Protein 8ECO (pdb70)

Sequence (2128 aa):
ADISRADALALLATQELDSIIKPETSGSAALAAFRSIRMSAGTVSMPVLAALPTAGWVTDDTSGAATGTKPTSKVSWTGKNLVAEEIAVIVPVHENTIADSRFDIWGEVRPLVSQEFGRVLDEAVFFGVNKPATWLDPALVPGAIAAGNTIADGTGIDLADDINEAFGFVEDDEFDVNVAFTGRFLRRRLRGLRDADNAPIYLDGVRSDNRTAEIYGQDLMYVGNRSWDRDEAVLLAGDRSKVLLGIREDVQVKLLTEATIGGINLAEKDMVALRFKFRVAYSTAFSTAGGEVTDYPFAVITPDADISRADALALLATQELDSIIKPETSGSAALAAFRSIRMSAGTVSMPVLAALPTAGWVTDDTSGAATGTKPTSKVSWTGKNLVAEEIAVIVPVHENTIADSRFDIWGEVRPLVSQEFGRVLDEAVFFGVNKPATWLDPALVPGAIAAGNTIADGTGIDLADDINEAFGFVEDDEFDVNVAFTGRFLRRRLRGLRDADNAPIYLDGVRSDNRTAEIYGQDLMYVGNRSWDRDEAVLLAGDRSKVLLGIREDVQVKLLTEATIGGINLAEKDMVALRFKFRVAYSTAFSTAGGEVTDYPFAVITPDADISRADALALLATQELDSIIKPETSGSAALAAFRSIRMSAGTVSMPVLAALPTAGWVTDDTSGAATGTKPTSKVSWTGKNLVAEEIAVIVPVHENTIADSRFDIWGEVRPLVSQEFGRVLDEAVFFGVNKPATWLDPALVPGAIAAGNTIADGTGIDLADDINEAFGFVEDDEFDVNVAFTGRFLRRRLRGLRDADNAPIYLDGVRSDNRTAEIYGQDLMYVGNRSWDRDEAVLLAGDRSKVLLGIREDVQVKLLTEATIGGINLAEKDMVALRFKFRVAYSTAFSTAGGEVTDYPFAVITPDADISRADALALLATQELDSIIKPETSGSAALAAFRSIRMSAGTVSMPVLAALPTAGWVTDDTSGAATGTKPTSKVSWTGKNLVAEEIAVIVPVHENTIADSRFDIWGEVRPLVSQEFGRVLDEAVFFGVNKPATWLDPALVPGAIAAGNTIADGTGIDLADDINEAFGFVEDDEFDVNVAFTGRFLRRRLRGLRDADNAPIYLDGVRSDNRTAEIYGQDLMYVGNRSWDRDEAVLLAGDRSKVLLGIREDVQVKLLTEATIGGINLAEKDMVALRFKFRVAYSTAFSTAGGEVTDYPFAVITPDADISRADALALLATQELDSIIKPETSGSAALAAFRSIRMSAGTVSMPVLAALPTAGWVTDDTSGAATGTKPTSKVSWTGKNLVAEEIAVIVPVHENTIADSRFDIWGEVRPLVSQEFGRVLDEAVFFGVNKPATWLDPALVPGAIAAGNTIADGTGIDLADDINEAFGFVEDDEFDVNVAFTGRFLRRRLRGLRDADNAPIYLDGVRSDNRTAEIYGQDLMYVGNRSWDRDEAVLLAGDRSKVLLGIREDVQVKLLTEATIGGINLAEKDMVALRFKFRVAYSTAFSTAGGEVTDYPFAVITPDADISRADALALLATQELDSIIKPETSGSAALAAFRSIRMSAGTVSMPVLAALPTAGWVTDDTSGAATGTKPTSKVSWTGKNLVAEEIAVIVPVHENTIADSRFDIWGEVRPLVSQEFGRVLDEAVFFGVNKPATWLDPALVPGAIAAGNTIADGTGIDLADDINEAFGFVEDDEFDVNVAFTGRFLRRRLRGLRDADNAPIYLDGVRSDNRTAEIYGQDLMYVGNRSWDRDEAVLLAGDRSKVLLGIREDVQVKLLTEATIGGINLAEKDMVALRFKFRVAYSTAFSTAGGEVTDYPFAVITPDADISRADALALLATQELDSIIKPETSGSAALAAFRSIRMSAGTVSMPVLAALPTAGWVTDDTSGAATGTKPTSKVSWTGKNLVAEEIAVIVPVHENTIADSRFDIWGEVRPLVSQEFGRVLDEAVFFGVNKPATWLDPALVPGAIAAGNTIADGTGIDLADDINEAFGFVEDDEFDVNVAFTGRFLRRRLRGLRDADNAPIYLDGVRSDNRTAEIYGQDLMYVGNRSWDRDEAVLLAGDRSKVLLGIREDVQVKLLTEATIGGINLAEKDMVALRFKFRVAYSTAFSTAGGEVTDYPFAVITPD

Solvent-accessible surface area: 94864 Å² total; per-residue (Å²): 162,83,147,32,84,78,98,25,118,104,153,68,66,122,48,99,20,130,55,22,32,94,48,160,72,52,57,8,8,0,76,75,9,8,122,56,30,135,6,77,15,8,53,0,42,1,20,13,3,42,33,47,3,80,10,17,47,5,48,77,80,80,94,74,39,92,86,25,98,49,48,71,21,156,16,38,81,83,64,57,74,0,33,10,30,19,0,0,0,11,5,34,28,54,84,94,65,56,82,125,40,121,47,95,20,34,34,27,2,107,60,11,0,68,29,12,6,7,52,10,0,0,39,0,0,1,6,46,60,118,55,15,96,69,4,160,19,56,1,0,2,52,2,0,71,90,26,47,9,40,28,45,12,54,89,28,95,22,8,0,28,0,0,3,46,0,9,4,57,0,18,59,18,65,16,82,32,53,1,0,0,0,4,56,17,0,63,36,88,0,11,31,9,25,26,60,29,53,19,21,26,4,5,124,22,0,22,70,19,77,151,7,34,30,0,3,33,24,96,15,49,46,9,38,4,93,4,28,50,108,115,85,0,6,0,0,0,0,8,89,55,42,0,2,0,0,17,56,64,73,68,77,54,118,92,14,66,143,38,87,20,84,67,61,61,0,55,131,113,83,50,9,0,2,61,4,52,12,47,0,0,4,0,4,9,36,9,37,3,44,27,122,142,83,14,15,0,0,0,0,0,32,51,149,154,96,152,29,82,80,102,23,119,104,154,63,68,125,47,101,20,132,59,27,26,91,29,143,79,58,64,10,12,0,71,74,5,7,145,53,31,135,6,74,13,8,50,0,42,2,24,11,3,46,35,52,3,77,14,20,48,8,56,74,80,78,73,88,40,99,79,27,104,51,45,71,19,151,15,35,81,72,64,53,84,0,32,12,24,24,0,0,0,10,6,43,26,62,83,95,64,60,82,124,44,122,48,99,25,33,34,33,3,104,65,8,1,73,15,10,10,9,56,10,0,1,42,1,0,2,23,22,92,101,56,14,97,67,5,159,18,63,1,0,1,51,3,0,66,87,21,42,8,44,29,40,15,59,94,26,106,30,9,0,30,1,0,5,63,0,8,1,61,0,14,39,18,70,18,80,33,64,0,0,0,0,2,48,18,0,74,72,58,0,3,29,10,29,18,61,25,42,24,29,13,6,7,131,20,0,29,80,23,77,124,6,40,13,0,3,28,24,94,15,51,53,10,26,41,45,18,14,52,98,119,84,0,6,0,0,0,0,8,86,62,46,1,4,0,0,30,58,66,74,80,83,61,114,94,17,65,146,39,85,18,72,75,64,60,0,59,135,110,83,35,11,0,2,59,6,52,21,47,0,0,3,1,5,7,35,8,40,5,42,23,125,141,75,20,15,0,0,0,0,0,28,50,152,163,79,149,24,83,80,102,25,117,102,157,67,67,123,45,99,19,131,60,24,26,94,39,131,74,46,54,8,6,0,73,74,10,8,134,58,32,138,5,78,13,6,55,0,42,3,22,10,5,42,34,51,4,84,9,18,47,6,50,75,79,75,94,73,38,89,84,25,98,54,46,71,20,154,16,37,78,82,66,56,87,0,31,12,28,17,0,0,0,11,6,29,24,62,89,94,64,56,82,122,40,120,45,96,18,38,34,35,3,108,62,10,1,67,21,10,7,6,56,7,0,1,29,0,0,3,21,23,89,97,58,16,96,62,4,152,18,59,1,0,2,53,3,0,68,88,23,44,9,44,23,46,10,52,91,30,94,26,5,0,26,0,0,5,60,0,10,0,57,0,16,43,19,76,15,73,33,62,2,0,0,0,5,52,17,0,68,64,61,0,7,32,7,34,18,60,24,42,23,27,15,6,9,123,23,0,23,70,20,73,120,7,43,19,0,3,26,26,100,16,53,41,11,35,5,90,8,30,54,106,115,84,0,7,0,0,0,0,4,86,61,52,0,2,0,0,19,61,67,70,74,83,55,111,95,17,61,144,39,93,16,82,70,53,57,0,58,136,120,84,37,8,0,3,58,9,50,15,45,0,0,4,2,3,8,27,8,42,4,38,23,128,140,80,17,16,0,0,0,0,0,30,52,148,163,122,148,51,185,81,103,22,117,101,150,66,105,116,167,108,107,130,64,72,159,108,104,148,68,62,37,7,10,0,71,76,12,6,156,50,54,147,6,96,60,8,77,38,88,18,81,24,63,40,29,93,81,99,102,40,260,64,61,140,124,92,111,87,44,85,84,32,96,161,72,106,46,92,35,16,60,80,58,54,75,0,34,12,50,62,29,53,45,40,38,53,26,64,82,90,61,55,81,124,41,154,41,98,31,30,28,47,28,100,56,88,11,52,47,85,7,4,72,55,1,0,30,7,0,2,6,42,67,143,56,37,98,64,10,157,29,67,1,0,3,52,5,0,73,87,33,42,5,41,23,46,15,50,99,16,163,30,6,9,44,0,0,78,80,1,14,34,67,0,85,110,24,147,19,102,7,51,0,0,0,0,6,112,31,0,41,186,71,4,144,47,18,140,64,111,132,105,46,45,53,158,14,91,23,24,174,50,91,97,152,79,4,60,1,86,42,51,61,5,40,10,10,22,11,213,6,29,50,141,115,88,0,8,0,0,0,0,9,71,65,55,2,14,0,0,17,23,51,80,56,90,61,78,87,0,57,128,0,43,15,67,66,49,66,0,59,118,86,88,37,4,0,8,10,0,8,13,14,1,0,1,6,4,26,40,45,42,24,67,47,118,134,90,17,20,0,0,0,0,0,27,52,144,162,83,148,25,84,77,99,23,118,104,151,64,69,126,43,102,34,131,64,22,34,94,48,167,74,42,56,9,7,0,74,78,8,11,140,58,29,142,6,80,11,6,53,0,44,2,24,14,3,43,38,38,3,83,10,20,45,9,52,79,85,74,92,73,39,90,87,26,95,50,45,73,21,152,20,35,84,82,66,56,81,0,33,12,21,17,0,0,0,10,6,36,26,65,85,92,64,62,83,124,40,125,46,103,19,33,35,33,3,108,67,12,1,70,28,9,9,9,52,12,0,0,38,1,0,1,4,38,74,105,53,16,96,67,4,162,22,57,1,0,3,52,2,0,74,90,27,42,5,44,21,45,15,53,95,24,96,28,12,0,27,0,0,2,39,0,6,3,56,0,20,43,21,49,18,82,27,52,2,0,0,0,4,66,25,0,68,83,62,0,8,32,11,30,22,60,36,34,26,24,22,5,6,118,24,1,30,72,20,81,135,6,30,22,0,3,34,30,93,16,53,44,11,59,5,90,1,29,45,107,113,82,0,5,0,0,0,0,8,89,65,42,1,2,0,0,18,58,68,80,74,84,58,112,98,14,67,141,36,88,18,68,74,67,61,0,58,131,111,81,37,12,0,3,62,6,48,23,45,0,0,3,1,4,14,36,10,42,4,46,33,120,138,88,20,15,0,0,0,0,0,28,49,152,161,87,146,20,84,77,102,24,121,103,154,67,67,127,46,99,28,125,62,23,36,101,44,166,67,47,58,10,9,0,73,75,7,9,142,54,34,140,6,78,12,5,55,0,44,2,22,9,3,40,31,45,4,80,9,17,45,6,56,76,78,77,90,73,38,89,85,26,98,49,44,73,20,148,18,40,83,81,64,54,83,0,33,10,26,20,0,0,0,9,6,36,24,64,83,88,68,62,81,125,40,123,43,100,20,38,36,32,3,108,62,13,1,75,23,9,8,9,51,7,0,0,27,0,0,3,6,38,81,96,57,17,97,64,4,159,19,60,1,0,3,52,3,0,71,89,25,45,8,43,28,41,16,53,93,24,98,20,9,0,27,0,0,2,38,0,10,5,55,0,20,56,18,84,14,74,33,53,2,0,0,0,5,54,19,0,65,31,81,0,11,28,8,24,27,60,32,42,21,23,22,4,7,119,23,1,22,72,21,73,117,8,36,19,0,3,36,27,93,15,55,41,12,47,7,107,8,28,50,111,114,90,0,7,0,0,0,0,7,87,61,51,1,1,0,0,18,60,62,70,78,84,55,113,95,18,65,142,37,87,19,72,70,61,60,0,57,131,110,82,34,12,0,3,57,6,51,17,45,0,0,3,0,5,9,35,9,34,2,42,30,122,141,79,15,16,0,0,0,0,0,29,52,152,88,62,85,22,83,76,23,20,120,34,89,66,69,111,40,78,11,133,59,23,26,83,42,166,66,48,59,6,6,0,72,75,7,10,133,60,30,141,5,76,13,7,50,0,45,1,25,12,4,43,36,47,2,84,10,20,47,8,52,75,76,71,93,73,39,90,85,27,101,49,46,69,17,151,16,36,77,80,65,53,84,0,33,11,25,24,0,0,0,9,6,39,26,60,38,29,64,61,47,48,39,134,41,102,22,30,36,31,2,110,63,11,0,68,24,10,6,7,47,7,0,0,28,0,0,1,6,37,86,95,55,14,97,69,5,161,22,63,1,0,1,54,3,0,65,89,26,43,7,46,33,38,11,53,93,24,113,30,7,0,30,0,0,2,38,0,8,5,58,0,19,55,14,54,18,80,30,52,0,0,0,0,5,52,26,0,67,78,67,0,11,32,11,34,25,62,36,31,28,24,22,5,7,125,24,1,32,74,20,78,122,10,41,17,0,3,28,25,93,15,48,47,14,51,5,90,6,29,56,102,114,84,0,8,0,0,0,0,8,85,56,35,0,1,0,0,18,60,68,71,71,85,52,111,91,16,36,26,39,74,23,71,80,61,9,0,0,74,108,12,41,15,0,2,59,4,48,18,49,0,0,3,1,5,11,34,8,40,3,48,22,118,136,82,12,15,0,0,0,0,0,28,54,151

Secondary structure (DSSP, 8-state):
----TTTSGGG---EE-SS-B-PPP---HHHHHSEEEE-SSSEEEEEEEEE----EEE--S-TT-GGGSPPB---EEEEEEEE-EEEEEEEEEEHHHHHH-SS-HHHHHHHHHHHHHHHHHHHHHHS-TT--TT--SPPHHHHHHHTT-EEETTSSSSHHHHHHHHHHHHHHTT----EEEE-TTHHHHHHT-B-TTS-BSSSS-TTT----SEETTEEEEE--SS---TTT-SEEEE-GGGEEEEEEEEEEEEEESS-EETTEETTTTTEEEEEEEEEEEEEE----TTS-TT--SEEEEEP-/----HHHHGGG---EE-SS-B-PPP---HHHHHS-EEE-SSSEEEEEEEEE----EEE--S-SS-STTSPPB---EEEEEEEE-EEEEEEEEEEHHHHHH-SS-HHHHHHHHHHHHHHHHHHIIIII-TT--TT--SPPHHHHHHHTT-EEETTSSSSHHHHHHHHHHHHHHTT----EEEEETTHHHHHHT-B-TTS-BSSSS-TTT----SEETTEEEEEE-TTT--TTT-SEEEE-GGGEEEEEEEEEEEEEESS-EETTEEHHHHTEEEEEEEEEEEEEE----TTS-TT--SEEEEE--/----HHHHGGG---EE-SS-B-PPP---HHHHHSEEEE-SSSEEEEEEEEE----EEE--S-SS-GGGSPPB---EEEEEEEEEEEEEEEEEEEHHHHHH-SS-HHHHHHHHHHHHHHHHHHHHHTS-TT--TT--SPPHHHHHHHTT-EEETTSSSSHHHHHHHHHHHHHHTT----EEEE-TTHHHHHHT-B-TTS-BSSSS-TTT----SEETTEEEEE--SS---TTT-SEEEE-GGGEEEEEEEEEEEEEESS-EETTEETTTTTEEEEEEEEEEEEEE----TTS-TT--SEEEEE--/----HHHHGGG---EE-SS-B-------HHHHHSEEEE-SSSEEEEEEEEE----EEE--S-SS-GGGSPPB---EEEEEEEE-EEEEEEEEEEHHHHHH-SS-HHHHHHHHHHHHHHHHHHHHHTS-TT--TT--SPPHHHHHHHTT-EEETTSSSSHHHHHHHHHHHHHHTT----EEEE-THHHHHHHT-B-TTS-BSSSS-SSS----SEETTEEPEE--SS---TTT-SEEEE-GGGEEEEEEEEEEEEEESS-EETTEETTTTTEEEEEEEEEEEEEE----TTS-TT--SEEEEE--/----HHHHGGG---EE-SS-B-PPP---HHHHHSEEEE-SSSEEEEEEEEE----EEE--S-SS-GGGSPPB---EEEEEEEE-EEEEEEEEEEHHHHHH-SS-HHHHHHHHHHHHHHHHHHIIIII-TT--TT--SPPHHHHHHHHT-EEETTSSSSHHHHHHHHHHHHHHTT----EEEE-TTHHHHHHT-B-TTS-BSSSS-TTT----SEETTEEPEE--SS---TTT-SEEEE-GGGEEEEEEEEEEEEEESS-EETTEETGGGTEEEEEEEEEEEEEE----SSS-TT--SEEEEEP-/----HHHHGGG---EE-SS-B-------HHHHHSEEEE-SSSEEEEEEEEE----EEE--S-SS-GGGSPPB---EEEEEEEE-EEEEEEEEEEHHHHHH-SS-HHHHHHHHHHHHHHHHHHHHHTS-TT--TT--SPPHHHHHHHTT-EEETTSSSSHHHHHHHHHHHHHHTTPPP-EEEE-TTHHHHHHT-B-TTS-BSSSS-TTT----SEETTEEEEE--SS---TTT-SEEEE-GGGEEEEEEEEEEEEEESS-EETTEETTTTTEEEEEEEEEEEEEE----TTS-TT--SEEEEEP-/----TTTTGGG------SS---PPP---HHHHHS-EEE-SSSEEEEEEEEE---------S-TT-GGGSPP----EEEEEEEE-EEEEEEEEEEHHHHHH-SS-HHHHHHHHHHHHHHHHHHHHHHS-TT--TT--SPPHHHHHHHHT-EEETTSSSSHHHHHHHHHHHHHHTT----EEEE-GGGHHHHHT-B-TTS-B---TTTTS-SSS-EETTEEEEE--SS---TTT-SEEEE-GGGEEEEEEEEEEEEEESS-EETTEEHHHHTEEEEEEEEEEEEEE----TTS-TT--SEEEEEP-

Foldseek 3Di:
DDCDCVNCVVVDDDDDDPDDDDDDFDFAPLVVQAAEDADADQKDKDKFWAADWDFDAADDDDPPDPSNDGDDTDTDIDMDMWGKDKDKDKFKDFPVCCVPDPDRPVVVVVRVVNLVVSLVVNLVQQQVPPPPPVQVDHRQLVLQVVLVLEDAAPPDPHVLVRVVSSQVLLVVLVFHWAAKEAEPVVLVSLLQDADPVRAHDNFPGNPDDRPPQDRPNHGYDHGYSPSDDLQRFHMKTFHSHFKYKYFHDAKDKDKAQQDQDPNDGRPVSNMIMIMIMTMMTIDGHHYQYVHDPSRDGMHTHHYD/DDCDCVNCVVVDDDDDDPDDDDDDFDFAPVVVQADEDADAPQKDKDKFWAADWDFDDADDDDPPDPGNPGDDTDTDIDIDMFGKDKDKDKFKDFVVCCVPDPDRPCVVVVRVVNRVVSLVVLCCQAVNPPHDVSAPDHHQLVLQVQLVLEAAAPPDPAVLRVVVSSQVLLVVLVFHWAAKEAEPVVQVRLQCDADPVRAHPRFPHDPPDRDPQDRPPHGYDYDYPSNDDLQRFRMKTFHSHQKYKYWHFAKDKDKAQQDQDPNDGRVVSNMIMIMIMGMMTIDGHHYSHVHDPSRDGMHGHHYD/DDCDCVNCVVVDDDDDDPDDDDDDFDFAPLVVQADEAADADQKDKDKFWAADFDFDQADDDDPPDPSNDGDDDDTDIDMDMWGKDKDKDKFKDFPVVCVPDPDRPVVVVVRVVNLVVRLVVRLCQAPNPPPDPVQVDHHQLVLQVVLVLEDAAPPDPAVLVVVVSSQVLLVVLVFHWQAKEAAPVCQVRQQCDADPVRAHPRFPGDPPDRDRQDHPNHGYDHGPSVSDDLQRFHMKTFHSHQKYKYWHDAKDKDKAQQDQDPNRGRVVRNMIMIMIMGMMTIDGHDYSYVHDPSRDGMHGHHYD/DDCDCVNCVVVDDDDDDPDDDDDDFDFAPLPVLADEAADAPQKDKDKFWEADWDWAQADDDDPPDPSHDTDDTDTDIDMDIWGKDKDKDKFKDFPVVCVVDPDNPVVVVVRVVSLVVSLVVNLVQAHVPPHDPVQPQHRQLVNQVVLVLEDAAPPDPANLVVVVSNCVQLVVLVFHWAEKEAAPVCLCRQQCDADPVRHHPCQPAQPDPPQRGDGPNHGYDHDHSPSDDCQRFRMKIFDSHFKYKYWHDDWDKDKAQQDQDPNDGRVVSNMIMIMIMTMMTIYTHDYSYPHDPSRDGMHTHHYD/DDCDCVNCVVVDDDDDDPDDDDDDFDFAPLVVQAAEDADADQKDKDKFWAADWDFDQADDDDDPDPRNDGDDTDTDIDIDMWGKDKDKDKFKDFPVCCVPDPDRVVVVVVRVVNLVVSLVVNLVQAPPDPPDPVQVDHRQLVLQVVLVLEDAAPPDPAPLRRVVSNQVLLVVLPFHWAAKEAAPVCLVRLQCDADPVRAHDNWPGDPPDRDPQDHPNHGYDHGPSVSDDLQFFGMKTFDSHQKYKYWHFAKDKDKAQQDCDDNDGRVVRNMIMIMIMGMMTIDGHDYCYVHDPSRDGMHTHHYD/DDCDCVNCVVVDDDDDDPDDDDDDFDFAPLVVQAAEDADADQKDKDKFWAADWDWDQADDDDDPDPSNDGDDTDTDMDMDMWGKDKDKDKFKDFPVVCVPDPDRPVVVVVRVVNRVVSLVVRLVQQPPDPHDPVAVDHHQLVLQVVLVLEDAAPPDPAVLRVVVSSQVLLVVLVFHWAAKEAAPVVLVRQLQCAPPVRAHDNFPGNDDDRDPQDRPNHGYDHGDSPNDDLQFFGMKTFHSHQKYKYFHDAKDKDKAQQDCDPNDGRVVRNMIMIMIMGMMTIDGHDYSYPHDPSRDGMHTHHYD/DDCDCVNCVVVDDDDDDPDDDDDDFDFAPLVVQAAEDADADQKDKDKFWAADWDWDQADDDDPPDPSNDGDDTDTDIDIDMFGKDKDKDKFKDFVVCCVPDPDNVCVVVVRVVNLVVSLVVNCVQANVDPPPVSQPDHHQLVLQVVLVLEDAAPPDPANLRRVVSSQVLLVVLVFHWAAKEAAPVCLVRQQCDADPVRAHPRFPGDDPDRDPQDHPNHGYDHDDSVNDDLQRFRMKIFHSHQKYKYWHDAKDKDKAQQDQDDPGGRVVSNMIMIMIMGMMTIDGHDYQHVHDPSRDGMHGHHYD

Nearest PDB structures (foldseek):
  8eco-assembly1_A  TM=9.741E-01  e=4.787E-64  Microbacterium phage Oxtober96
  8ecj-assembly1_A-58  TM=9.076E-01  e=1.331E-34  Mycobacterium phage Cain
  8ec8-assembly1_A  TM=9.209E-01  e=4.357E-34  Mycobacterium phage Bobi
  8ec2-assembly1_A  TM=9.084E-01  e=9.284E-33  Mycobacterium phage Adephagia
  8eb4-assembly1_G  TM=8.239E-01  e=5.634E-33  Gordonia phage Ziko

InterPro domains:
  IPR024455 Phage capsid [TIGR01554] (20-282)
  IPR054612 Phage capsid-like, C-terminal [PF05065] (32-283)

Structure (mmCIF, N/CA/C/O backbone):
data_8ECO
#
_entry.id   8ECO
#
loop_
_atom_site.group_PDB
_atom_site.id
_atom_site.type_symbol
_atom_site.label_atom_id
_atom_site.label_alt_id
_atom_site.label_comp_id
_atom_site.label_asym_id
_atom_site.label_entity_id
_atom_site.label_seq_id
_atom_site.pdbx_PDB_ins_code
_atom_site.Cartn_x
_atom_site.Cartn_y
_atom_site.Cartn_z
_atom_site.occupancy
_atom_site.B_iso_or_equiv
_atom_site.auth_seq_id
_atom_site.auth_comp_id
_atom_site.auth_asym_id
_atom_site.auth_atom_id
_atom_site.pdbx_PDB_model_num
ATOM 1 N N . ALA A 1 2 ? 370.399 691.626 371.687 1.00 75.75 2 ALA A N 1
ATOM 2 C CA . ALA A 1 2 ? 369.060 691.094 371.981 1.00 75.75 2 ALA A CA 1
ATOM 3 C C . ALA A 1 2 ? 369.158 689.801 372.789 1.00 75.75 2 ALA A C 1
ATOM 4 O O . ALA A 1 2 ? 370.075 689.008 372.602 1.00 75.75 2 ALA A O 1
ATOM 11 N N . ASP A 1 3 ? 368.211 689.557 373.688 1.00 74.07 3 ASP A N 1
ATOM 12 C CA . ASP A 1 3 ? 368.141 688.356 374.536 1.00 74.07 3 ASP A CA 1
ATOM 13 C C . ASP A 1 3 ? 366.703 688.105 375.013 1.00 74.07 3 ASP A C 1
ATOM 14 O O . ASP A 1 3 ? 365.861 688.994 374.925 1.00 74.07 3 ASP A O 1
ATOM 23 N N . ILE A 1 4 ? 366.399 686.902 375.501 1.00 70.17 4 ILE A N 1
ATOM 24 C CA . ILE A 1 4 ? 365.079 686.580 376.038 1.00 70.17 4 ILE A CA 1
ATOM 25 C C . ILE A 1 4 ? 364.959 687.154 377.453 1.00 70.17 4 ILE A C 1
ATOM 26 O O . ILE A 1 4 ? 365.493 686.601 378.411 1.00 70.17 4 ILE A O 1
ATOM 42 N N . SER A 1 5 ? 364.244 688.261 377.594 1.00 71.86 5 SER A N 1
ATOM 43 C CA . SER A 1 5 ? 363.895 688.888 378.870 1.00 71.86 5 SER A CA 1
ATOM 44 C C . SER A 1 5 ? 362.927 688.027 379.667 1.00 71.86 5 SER A C 1
ATOM 45 O O . SER A 1 5 ? 362.229 687.190 379.100 1.00 71.86 5 SER A O 1
ATOM 53 N N . ARG A 1 6 ? 362.748 688.305 380.959 1.00 70.05 6 ARG A N 1
ATOM 54 C CA . ARG A 1 6 ? 361.686 687.651 381.736 1.00 70.05 6 ARG A CA 1
ATOM 55 C C . ARG A 1 6 ? 360.295 688.012 381.207 1.00 70.05 6 ARG A C 1
ATOM 56 O O . ARG A 1 6 ? 359.429 687.160 381.139 1.00 70.05 6 ARG A O 1
ATOM 77 N N . ALA A 1 7 ? 360.116 689.228 380.712 1.00 70.61 7 ALA A N 1
ATOM 78 C CA . ALA A 1 7 ? 358.899 689.663 380.031 1.00 70.61 7 ALA A CA 1
ATOM 79 C C . ALA A 1 7 ? 358.649 688.967 378.678 1.00 70.61 7 ALA A C 1
ATOM 80 O O . ALA A 1 7 ? 357.508 688.723 378.321 1.00 70.61 7 ALA A O 1
ATOM 87 N N . ASP A 1 8 ? 359.688 688.605 377.928 1.00 71.13 8 ASP A N 1
ATOM 88 C CA . ASP A 1 8 ? 359.571 687.827 376.686 1.00 71.13 8 ASP A CA 1
ATOM 89 C C . ASP A 1 8 ? 359.122 686.383 376.907 1.00 71.13 8 ASP A C 1
ATOM 90 O O . ASP A 1 8 ? 358.510 685.786 376.035 1.00 71.13 8 ASP A O 1
ATOM 99 N N . ALA A 1 9 ? 359.423 685.811 378.064 1.00 68.69 9 ALA A N 1
ATOM 100 C CA . ALA A 1 9 ? 359.018 684.468 378.458 1.00 68.69 9 ALA A CA 1
ATOM 101 C C . ALA A 1 9 ? 357.805 684.440 379.402 1.00 68.69 9 ALA A C 1
ATOM 102 O O . ALA A 1 9 ? 357.379 683.362 379.801 1.00 68.69 9 ALA A O 1
ATOM 109 N N . LEU A 1 10 ? 357.216 685.586 379.748 1.00 69.06 10 LEU A N 1
ATOM 110 C CA . LEU A 1 10 ? 356.161 685.730 380.759 1.00 69.06 10 LEU A CA 1
ATOM 111 C C . LEU A 1 10 ? 354.981 684.780 380.537 1.00 69.06 10 LEU A C 1
ATOM 112 O O . LEU A 1 10 ? 354.505 684.154 381.475 1.00 69.06 10 LEU A O 1
ATOM 128 N N . ALA A 1 11 ? 354.547 684.608 379.294 1.00 67.25 11 ALA A N 1
ATOM 129 C CA . ALA A 1 11 ? 353.451 683.718 378.947 1.00 67.25 11 ALA A CA 1
ATOM 130 C C . ALA A 1 11 ? 353.736 682.229 379.206 1.00 67.25 11 ALA A C 1
ATOM 131 O O . ALA A 1 11 ? 352.806 681.436 379.241 1.00 67.25 11 ALA A O 1
ATOM 138 N N . LEU A 1 12 ? 354.999 681.836 379.383 1.00 66.63 12 LEU A N 1
ATOM 139 C CA . LEU A 1 12 ? 355.440 680.463 379.628 1.00 66.63 12 LEU A CA 1
ATOM 140 C C . LEU A 1 12 ? 355.648 680.140 381.108 1.00 66.63 12 LEU A C 1
ATOM 141 O O . LEU A 1 12 ? 355.850 678.979 381.447 1.00 66.63 12 LEU A O 1
ATOM 157 N N . LEU A 1 13 ? 355.645 681.133 381.994 1.00 67.87 13 LEU A N 1
ATOM 158 C CA . LEU A 1 13 ? 355.999 680.936 383.398 1.00 67.87 13 LEU A CA 1
ATOM 159 C C . LEU A 1 13 ? 355.007 680.029 384.123 1.00 67.87 13 LEU A C 1
ATOM 160 O O . LEU A 1 13 ? 353.800 680.095 383.912 1.00 67.87 13 LEU A O 1
ATOM 176 N N . ALA A 1 14 ? 355.528 679.177 384.996 1.00 69.46 14 ALA A N 1
ATOM 177 C CA . ALA A 1 14 ? 354.719 678.362 385.884 1.00 69.46 14 ALA A CA 1
ATOM 178 C C . ALA A 1 14 ? 353.963 679.220 386.914 1.00 69.46 14 ALA A C 1
ATOM 179 O O . ALA A 1 14 ? 354.277 680.382 387.147 1.00 69.46 14 ALA A O 1
ATOM 186 N N . THR A 1 15 ? 352.970 678.623 387.565 1.00 71.61 15 THR A N 1
ATOM 187 C CA . THR A 1 15 ? 352.199 679.229 388.657 1.00 71.61 15 THR A CA 1
ATOM 188 C C . THR A 1 15 ? 352.004 678.218 389.776 1.00 71.61 15 THR A C 1
ATOM 189 O O . THR A 1 15 ? 352.057 677.009 389.569 1.00 71.61 15 THR A O 1
ATOM 200 N N . GLN A 1 16 ? 351.791 678.721 390.984 1.00 70.35 16 GLN A N 1
ATOM 201 C CA . GLN A 1 16 ? 351.532 677.911 392.159 1.00 70.35 16 GLN A CA 1
ATOM 202 C C . GLN A 1 16 ? 350.581 678.665 393.080 1.00 70.35 16 GLN A C 1
ATOM 203 O O . GLN A 1 16 ? 350.549 679.894 393.119 1.00 70.35 16 GLN A O 1
ATOM 217 N N . GLU A 1 17 ? 349.795 677.923 393.838 1.00 72.43 17 GLU A N 1
ATOM 218 C CA . GLU A 1 17 ? 348.740 678.442 394.698 1.00 72.43 17 GLU A CA 1
ATOM 219 C C . GLU A 1 17 ? 348.791 677.707 396.030 1.00 72.43 17 GLU A C 1
ATOM 220 O O . GLU A 1 17 ? 349.016 676.496 396.034 1.00 72.43 17 GLU A O 1
ATOM 232 N N . LEU A 1 18 ? 348.539 678.375 397.156 1.00 72.14 18 LEU A N 1
ATOM 233 C CA . LEU A 1 18 ? 348.296 677.638 398.399 1.00 72.14 18 LEU A CA 1
ATOM 234 C C . LEU A 1 18 ? 347.054 676.745 398.299 1.00 72.14 18 LEU A C 1
ATOM 235 O O . LEU A 1 18 ? 346.045 677.101 397.698 1.00 72.14 18 LEU A O 1
ATOM 251 N N . ASP A 1 19 ? 347.121 675.600 398.961 1.00 75.75 19 ASP A N 1
ATOM 252 C CA . ASP A 1 19 ? 346.077 674.575 399.064 1.00 75.75 19 ASP A CA 1
ATOM 253 C C . ASP A 1 19 ? 344.896 674.950 399.982 1.00 75.75 19 ASP A C 1
ATOM 254 O O . ASP A 1 19 ? 343.987 674.153 400.173 1.00 75.75 19 ASP A O 1
ATOM 263 N N . SER A 1 20 ? 344.926 676.115 400.610 1.00 73.71 20 SER A N 1
ATOM 264 C CA . SER A 1 20 ? 344.047 676.494 401.713 1.00 73.71 20 SER A CA 1
ATOM 265 C C . SER A 1 20 ? 343.992 678.008 401.909 1.00 73.71 20 SER A C 1
ATOM 266 O O . SER A 1 20 ? 344.843 678.744 401.418 1.00 73.71 20 SER A O 1
ATOM 274 N N . ILE A 1 21 ? 342.983 678.475 402.638 1.00 70.20 21 ILE A N 1
ATOM 275 C CA . ILE A 1 21 ? 342.735 679.885 402.932 1.00 70.20 21 ILE A CA 1
ATOM 276 C C . ILE A 1 21 ? 343.355 680.264 404.277 1.00 70.20 21 ILE A C 1
ATOM 277 O O . ILE A 1 21 ? 343.197 679.551 405.264 1.00 70.20 21 ILE A O 1
ATOM 293 N N . ILE A 1 22 ? 344.029 681.407 404.338 1.00 69.53 22 ILE A N 1
ATOM 294 C CA . ILE A 1 22 ? 344.484 682.023 405.584 1.00 69.53 22 ILE A CA 1
ATOM 295 C C . ILE A 1 22 ? 343.293 682.688 406.282 1.00 69.53 22 ILE A C 1
ATOM 296 O O . ILE A 1 22 ? 342.758 683.675 405.786 1.00 69.53 22 ILE A O 1
ATOM 312 N N . LYS A 1 23 ? 342.882 682.185 407.437 1.00 70.04 23 LYS A N 1
ATOM 313 C CA . LYS A 1 23 ? 341.735 682.673 408.221 1.00 70.04 23 LYS A CA 1
ATOM 314 C C . LYS A 1 23 ? 341.974 682.468 409.722 1.00 70.04 23 LYS A C 1
ATOM 315 O O . LYS A 1 23 ? 342.734 681.564 410.069 1.00 70.04 23 LYS A O 1
ATOM 334 N N . PRO A 1 24 ? 341.367 683.268 410.615 1.00 71.45 24 PRO A N 1
ATOM 335 C CA . PRO A 1 24 ? 341.453 683.066 412.055 1.00 71.45 24 PRO A CA 1
ATOM 336 C C . PRO A 1 24 ? 340.700 681.810 412.505 1.00 71.45 24 PRO A C 1
ATOM 337 O O . PRO A 1 24 ? 339.901 681.244 411.763 1.00 71.45 24 PRO A O 1
ATOM 348 N N . GLU A 1 25 ? 340.921 681.383 413.745 1.00 77.67 25 GLU A N 1
ATOM 349 C CA . GLU A 1 25 ? 340.092 680.355 414.383 1.00 77.67 25 GLU A CA 1
ATOM 350 C C . GLU A 1 25 ? 338.675 680.868 414.666 1.00 77.67 25 GLU A C 1
ATOM 351 O O . GLU A 1 25 ? 338.477 682.015 415.069 1.00 77.67 25 GLU A O 1
ATOM 363 N N . THR A 1 26 ? 337.674 680.014 414.485 1.00 76.14 26 THR A N 1
ATOM 364 C CA . THR A 1 26 ? 336.297 680.257 414.941 1.00 76.14 26 THR A CA 1
ATOM 365 C C . THR A 1 26 ? 336.134 679.918 416.426 1.00 76.14 26 THR A C 1
ATOM 366 O O . THR A 1 26 ? 336.904 679.148 416.991 1.00 76.14 26 THR A O 1
ATOM 377 N N . SER A 1 27 ? 335.124 680.477 417.089 1.00 76.30 27 SER A N 1
ATOM 378 C CA . SER A 1 27 ? 334.749 680.111 418.458 1.00 76.30 27 SER A CA 1
ATOM 379 C C . SER A 1 27 ? 333.246 680.271 418.698 1.00 76.30 27 SER A C 1
ATOM 380 O O . SER A 1 27 ? 332.635 681.182 418.154 1.00 76.30 27 SER A O 1
ATOM 388 N N . GLY A 1 28 ? 332.632 679.407 419.502 1.00 76.89 28 GLY A N 1
ATOM 389 C CA . GLY A 1 28 ? 331.202 679.437 419.820 1.00 76.89 28 GLY A CA 1
ATOM 390 C C . GLY A 1 28 ? 330.817 680.485 420.854 1.00 76.89 28 GLY A C 1
ATOM 391 O O . GLY A 1 28 ? 331.665 681.119 421.469 1.00 76.89 28 GLY A O 1
ATOM 395 N N . SER A 1 29 ? 329.517 680.658 421.081 1.00 73.98 29 SER A N 1
ATOM 396 C CA . SER A 1 29 ? 329.019 681.529 422.155 1.00 73.98 29 SER A CA 1
ATOM 397 C C . SER A 1 29 ? 329.404 680.994 423.529 1.00 73.98 29 SER A C 1
ATOM 398 O O . SER A 1 29 ? 329.150 679.826 423.833 1.00 73.98 29 SER A O 1
ATOM 406 N N . ALA A 1 30 ? 329.892 681.861 424.401 1.00 72.80 30 ALA A N 1
ATOM 407 C CA . ALA A 1 30 ? 330.055 681.539 425.805 1.00 72.80 30 ALA A CA 1
ATOM 408 C C . ALA A 1 30 ? 328.704 681.222 426.458 1.00 72.80 30 ALA A C 1
ATOM 409 O O . ALA A 1 30 ? 328.641 680.322 427.286 1.00 72.80 30 ALA A O 1
ATOM 416 N N . ALA A 1 31 ? 327.617 681.880 426.044 1.00 73.41 31 ALA A N 1
ATOM 417 C CA . ALA A 1 31 ? 326.289 681.668 426.599 1.00 73.41 31 ALA A CA 1
ATOM 418 C C . ALA A 1 31 ? 325.806 680.233 426.395 1.00 73.41 31 ALA A C 1
ATOM 419 O O . ALA A 1 31 ? 325.461 679.571 427.365 1.00 73.41 31 ALA A O 1
ATOM 426 N N . LEU A 1 32 ? 325.823 679.712 425.163 1.00 73.78 32 LEU A N 1
ATOM 427 C CA . LEU A 1 32 ? 325.388 678.332 424.922 1.00 73.78 32 LEU A CA 1
ATOM 428 C C . LEU A 1 32 ? 326.346 677.311 425.529 1.00 73.78 32 LEU A C 1
ATOM 429 O O . LEU A 1 32 ? 325.920 676.218 425.865 1.00 73.78 32 LEU A O 1
ATOM 445 N N . ALA A 1 33 ? 327.628 677.634 425.670 1.00 74.51 33 ALA A N 1
ATOM 446 C CA . ALA A 1 33 ? 328.599 676.743 426.287 1.00 74.51 33 ALA A CA 1
ATOM 447 C C . ALA A 1 33 ? 328.386 676.617 427.803 1.00 74.51 33 ALA A C 1
ATOM 448 O O . ALA A 1 33 ? 328.452 675.515 428.335 1.00 74.51 33 ALA A O 1
ATOM 455 N N . ALA A 1 34 ? 328.112 677.725 428.496 1.00 73.07 34 ALA A N 1
ATOM 456 C CA . ALA A 1 34 ? 328.009 677.768 429.946 1.00 73.07 34 ALA A CA 1
ATOM 457 C C . ALA A 1 34 ? 326.651 677.315 430.489 1.00 73.07 34 ALA A C 1
ATOM 458 O O . ALA A 1 34 ? 326.586 676.466 431.368 1.00 73.07 34 ALA A O 1
ATOM 465 N N . PHE A 1 35 ? 325.570 677.934 430.021 1.00 72.20 35 PHE A N 1
ATOM 466 C CA . PHE A 1 35 ? 324.265 677.857 430.666 1.00 72.20 35 PHE A CA 1
ATOM 467 C C . PHE A 1 35 ? 323.438 676.680 430.162 1.00 72.20 35 PHE A C 1
ATOM 468 O O . PHE A 1 35 ? 323.553 676.293 429.000 1.00 72.20 35 PHE A O 1
ATOM 485 N N . ARG A 1 36 ? 322.583 676.138 431.037 1.00 76.20 36 ARG A N 1
ATOM 486 C CA . ARG A 1 36 ? 321.685 675.031 430.644 1.00 76.20 36 ARG A CA 1
ATOM 487 C C . ARG A 1 36 ? 320.666 675.604 429.661 1.00 76.20 36 ARG A C 1
ATOM 488 O O . ARG A 1 36 ? 320.551 676.818 429.668 1.00 76.20 36 ARG A O 1
ATOM 509 N N . SER A 1 37 ? 320.068 674.784 428.795 1.00 76.24 37 SER A N 1
ATOM 510 C CA . SER A 1 37 ? 318.986 675.158 427.905 1.00 76.24 37 SER A CA 1
ATOM 511 C C . SER A 1 37 ? 317.875 674.129 427.827 1.00 76.24 37 SER A C 1
ATOM 512 O O . SER A 1 37 ? 318.078 672.939 428.056 1.00 76.24 37 SER A O 1
ATOM 520 N N . ILE A 1 38 ? 316.685 674.608 427.498 1.00 76.22 38 ILE A N 1
ATOM 521 C CA . ILE A 1 38 ? 315.480 673.808 427.313 1.00 76.22 38 ILE A CA 1
ATOM 522 C C . ILE A 1 38 ? 314.944 673.992 425.903 1.00 76.22 38 ILE A C 1
ATOM 523 O O . ILE A 1 38 ? 315.117 675.044 425.289 1.00 76.22 38 ILE A O 1
ATOM 539 N N . ARG A 1 39 ? 314.263 672.979 425.386 1.00 77.28 39 ARG A N 1
ATOM 540 C CA . ARG A 1 39 ? 313.514 673.070 424.137 1.00 77.28 39 ARG A CA 1
ATOM 541 C C . ARG A 1 39 ? 312.213 673.822 424.370 1.00 77.28 39 ARG A C 1
ATOM 542 O O . ARG A 1 39 ? 311.348 673.367 425.112 1.00 77.28 39 ARG A O 1
ATOM 563 N N . MET A 1 40 ? 312.062 674.966 423.722 1.00 75.13 40 MET A N 1
ATOM 564 C CA . MET A 1 40 ? 310.786 675.661 423.649 1.00 75.13 40 MET A CA 1
ATOM 565 C C . MET A 1 40 ? 309.959 675.089 422.495 1.00 75.13 40 MET A C 1
ATOM 566 O O . MET A 1 40 ? 310.485 674.806 421.427 1.00 75.13 40 MET A O 1
ATOM 580 N N . SER A 1 41 ? 308.652 674.983 422.682 1.00 75.28 41 SER A N 1
ATOM 581 C CA . SER A 1 41 ? 307.679 674.544 421.672 1.00 75.28 41 SER A CA 1
ATOM 582 C C . SER A 1 41 ? 306.557 675.563 421.424 1.00 75.28 41 SER A C 1
ATOM 583 O O . SER A 1 41 ? 305.665 675.310 420.625 1.00 75.28 41 SER A O 1
ATOM 591 N N . ALA A 1 42 ? 306.593 676.724 422.081 1.00 75.54 42 ALA A N 1
ATOM 592 C CA . ALA A 1 42 ? 305.475 677.665 422.157 1.00 75.54 42 ALA A CA 1
ATOM 593 C C . ALA A 1 42 ? 305.815 679.148 421.913 1.00 75.54 42 ALA A C 1
ATOM 594 O O . ALA A 1 42 ? 304.914 679.973 421.798 1.00 75.54 42 ALA A O 1
ATOM 601 N N . GLY A 1 43 ? 307.090 679.523 421.861 1.00 74.88 43 GLY A N 1
ATOM 602 C CA . GLY A 1 43 ? 307.517 680.921 421.694 1.00 74.88 43 GLY A CA 1
ATOM 603 C C . GLY A 1 43 ? 307.568 681.722 422.992 1.00 74.88 43 GLY A C 1
ATOM 604 O O . GLY A 1 43 ? 308.389 682.618 423.138 1.00 74.88 43 GLY A O 1
ATOM 608 N N . THR A 1 44 ? 306.781 681.335 423.988 1.00 75.57 44 THR A N 1
ATOM 609 C CA . THR A 1 44 ? 306.913 681.747 425.386 1.00 75.57 44 THR A CA 1
ATOM 610 C C . THR A 1 44 ? 306.717 680.553 426.308 1.00 75.57 44 THR A C 1
ATOM 611 O O . THR A 1 44 ? 305.814 679.756 426.096 1.00 75.57 44 THR A O 1
ATOM 622 N N . VAL A 1 45 ? 307.542 680.430 427.339 1.00 75.31 45 VAL A N 1
ATOM 623 C CA . VAL A 1 45 ? 307.410 679.436 428.414 1.00 75.31 45 VAL A CA 1
ATOM 624 C C . VAL A 1 45 ? 307.179 680.174 429.725 1.00 75.31 45 VAL A C 1
ATOM 625 O O . VAL A 1 45 ? 307.834 681.183 429.967 1.00 75.31 45 VAL A O 1
ATOM 638 N N . SER A 1 46 ? 306.273 679.719 430.582 1.00 75.62 46 SER A N 1
ATOM 639 C CA . SER A 1 46 ? 306.079 680.287 431.926 1.00 75.62 46 SER A CA 1
ATOM 640 C C . SER A 1 46 ? 306.767 679.434 432.989 1.00 75.62 46 SER A C 1
ATOM 641 O O . SER A 1 46 ? 306.732 678.208 432.949 1.00 75.62 46 SER A O 1
ATOM 649 N N . MET A 1 47 ? 307.463 680.080 433.916 1.00 76.17 47 MET A N 1
ATOM 650 C CA . MET A 1 47 ? 308.318 679.447 434.920 1.00 76.17 47 MET A CA 1
ATOM 651 C C . MET A 1 47 ? 307.816 679.794 436.322 1.00 76.17 47 MET A C 1
ATOM 652 O O . MET A 1 47 ? 307.720 680.979 436.615 1.00 76.17 47 MET A O 1
ATOM 666 N N . PRO A 1 48 ? 307.491 678.838 437.197 1.00 72.70 48 PRO A N 1
ATOM 667 C CA . PRO A 1 48 ? 307.084 679.121 438.566 1.00 72.70 48 PRO A CA 1
ATOM 668 C C . PRO A 1 48 ? 308.289 679.154 439.508 1.00 72.70 48 PRO A C 1
ATOM 669 O O . PRO A 1 48 ? 309.186 678.322 439.436 1.00 72.70 48 PRO A O 1
ATOM 680 N N . VAL A 1 49 ? 308.334 680.146 440.379 1.00 71.53 49 VAL A N 1
ATOM 681 C CA . VAL A 1 49 ? 309.435 680.465 441.281 1.00 71.53 49 VAL A CA 1
ATOM 682 C C . VAL A 1 49 ? 308.887 680.502 442.701 1.00 71.53 49 VAL A C 1
ATOM 683 O O . VAL A 1 49 ? 307.909 681.198 442.967 1.00 71.53 49 VAL A O 1
ATOM 696 N N . LEU A 1 50 ? 309.489 679.775 443.635 1.00 71.09 50 LEU A N 1
ATOM 697 C CA . LEU A 1 50 ? 309.147 679.877 445.051 1.00 71.09 50 LEU A CA 1
ATOM 698 C C . LEU A 1 50 ? 309.429 681.295 445.555 1.00 71.09 50 LEU A C 1
ATOM 699 O O . LEU A 1 50 ? 310.499 681.825 445.284 1.00 71.09 50 LEU A O 1
ATOM 715 N N . ALA A 1 51 ? 308.506 681.907 446.287 1.00 71.91 51 ALA A N 1
ATOM 716 C CA . ALA A 1 51 ? 308.596 683.314 446.673 1.00 71.91 51 ALA A CA 1
ATOM 717 C C . ALA A 1 51 ? 308.573 683.569 448.186 1.00 71.91 51 ALA A C 1
ATOM 718 O O . ALA A 1 51 ? 309.056 684.610 448.622 1.00 71.91 51 ALA A O 1
ATOM 725 N N . ALA A 1 52 ? 308.063 682.650 449.007 1.00 71.67 52 ALA A N 1
ATOM 726 C CA . ALA A 1 52 ? 308.050 682.785 450.465 1.00 71.67 52 ALA A CA 1
ATOM 727 C C . ALA A 1 52 ? 308.148 681.440 451.183 1.00 71.67 52 ALA A C 1
ATOM 728 O O . ALA A 1 52 ? 307.737 680.418 450.650 1.00 71.67 52 ALA A O 1
ATOM 735 N N . LEU A 1 53 ? 308.654 681.460 452.410 1.00 71.28 53 LEU A N 1
ATOM 736 C CA . LEU A 1 53 ? 308.839 680.279 453.245 1.00 71.28 53 LEU A CA 1
ATOM 737 C C . LEU A 1 53 ? 307.820 680.253 454.394 1.00 71.28 53 LEU A C 1
ATOM 738 O O . LEU A 1 53 ? 307.417 681.309 454.878 1.00 71.28 53 LEU A O 1
ATOM 754 N N . PRO A 1 54 ? 307.393 679.065 454.848 1.00 70.61 54 PRO A N 1
ATOM 755 C CA . PRO A 1 54 ? 306.492 678.929 455.984 1.00 70.61 54 PRO A CA 1
ATOM 756 C C . PRO A 1 54 ? 307.159 679.338 457.305 1.00 70.61 54 PRO A C 1
ATOM 757 O O . PRO A 1 54 ? 308.377 679.329 457.425 1.00 70.61 54 PRO A O 1
ATOM 768 N N . THR A 1 55 ? 306.361 679.650 458.321 1.00 70.54 55 THR A N 1
ATOM 769 C CA . THR A 1 55 ? 306.809 679.983 459.682 1.00 70.54 55 THR A CA 1
ATOM 770 C C . THR A 1 55 ? 306.216 679.011 460.692 1.00 70.54 55 THR A C 1
ATOM 771 O O . THR A 1 55 ? 305.002 678.944 460.808 1.00 70.54 55 THR A O 1
ATOM 782 N N . ALA A 1 56 ? 307.022 678.299 461.469 1.00 67.79 56 ALA A N 1
ATOM 783 C CA . ALA A 1 56 ? 306.561 677.459 462.574 1.00 67.79 56 ALA A CA 1
ATOM 784 C C . ALA A 1 56 ? 306.695 678.152 463.938 1.00 67.79 56 ALA A C 1
ATOM 785 O O . ALA A 1 56 ? 307.251 679.238 464.053 1.00 67.79 56 ALA A O 1
ATOM 792 N N . GLY A 1 57 ? 306.176 677.531 464.991 1.00 67.59 57 GLY A N 1
ATOM 793 C CA . GLY A 1 57 ? 306.259 678.030 466.357 1.00 67.59 57 GLY A CA 1
ATOM 794 C C . GLY A 1 57 ? 306.173 676.936 467.410 1.00 67.59 57 GLY A C 1
ATOM 795 O O . GLY A 1 57 ? 305.961 675.775 467.089 1.00 67.59 57 GLY A O 1
ATOM 799 N N . TRP A 1 58 ? 306.342 677.301 468.673 1.00 66.93 58 TRP A N 1
ATOM 800 C CA . TRP A 1 58 ? 306.329 676.382 469.814 1.00 66.93 58 TRP A CA 1
ATOM 801 C C . TRP A 1 58 ? 304.950 676.313 470.468 1.00 66.93 58 TRP A C 1
ATOM 802 O O . TRP A 1 58 ? 304.302 677.339 470.630 1.00 66.93 58 TRP A O 1
ATOM 823 N N . VAL A 1 59 ? 304.515 675.134 470.900 1.00 68.45 59 VAL A N 1
ATOM 824 C CA . VAL A 1 59 ? 303.225 674.942 471.582 1.00 68.45 59 VAL A CA 1
ATOM 825 C C . VAL A 1 59 ? 303.352 674.187 472.896 1.00 68.45 59 VAL A C 1
ATOM 826 O O . VAL A 1 59 ? 304.174 673.294 473.040 1.00 68.45 59 VAL A O 1
ATOM 839 N N . THR A 1 60 ? 302.515 674.542 473.862 1.00 71.23 60 THR A N 1
ATOM 840 C CA . THR A 1 60 ? 302.359 673.863 475.153 1.00 71.23 60 THR A CA 1
ATOM 841 C C . THR A 1 60 ? 301.286 672.776 475.080 1.00 71.23 60 THR A C 1
ATOM 842 O O . THR A 1 60 ? 300.578 672.651 474.086 1.00 71.23 60 THR A O 1
ATOM 853 N N . ASP A 1 61 ? 301.168 671.952 476.119 1.00 73.02 61 ASP A N 1
ATOM 854 C CA . ASP A 1 61 ? 300.317 670.757 476.144 1.00 73.02 61 ASP A CA 1
ATOM 855 C C . ASP A 1 61 ? 299.692 670.487 477.526 1.00 73.02 61 ASP A C 1
ATOM 856 O O . ASP A 1 61 ? 299.300 669.371 477.842 1.00 73.02 61 ASP A O 1
ATOM 865 N N . ASP A 1 62 ? 299.607 671.511 478.370 1.00 74.64 62 ASP A N 1
ATOM 866 C CA . ASP A 1 62 ? 299.177 671.391 479.766 1.00 74.64 62 ASP A CA 1
ATOM 867 C C . ASP A 1 62 ? 297.659 671.395 479.964 1.00 74.64 62 ASP A C 1
ATOM 868 O O . ASP A 1 62 ? 297.149 670.802 480.909 1.00 74.64 62 ASP A O 1
ATOM 877 N N . THR A 1 63 ? 296.934 672.138 479.132 1.00 77.01 63 THR A N 1
ATOM 878 C CA . THR A 1 63 ? 295.570 672.611 479.410 1.00 77.01 63 THR A CA 1
ATOM 879 C C . THR A 1 63 ? 294.851 672.987 478.112 1.00 77.01 63 THR A C 1
ATOM 880 O O . THR A 1 63 ? 295.456 673.569 477.217 1.00 77.01 63 THR A O 1
ATOM 891 N N . SER A 1 64 ? 293.557 672.695 478.002 1.00 76.90 64 SER A N 1
ATOM 892 C CA . SER A 1 64 ? 292.746 672.972 476.805 1.00 76.90 64 SER A CA 1
ATOM 893 C C . SER A 1 64 ? 292.406 674.451 476.594 1.00 76.90 64 SER A C 1
ATOM 894 O O . SER A 1 64 ? 292.151 674.868 475.469 1.00 76.90 64 SER A O 1
ATOM 902 N N . GLY A 1 65 ? 292.414 675.262 477.648 1.00 76.93 65 GLY A N 1
ATOM 903 C CA . GLY A 1 65 ? 292.090 676.690 477.603 1.00 76.93 65 GLY A CA 1
ATOM 904 C C . GLY A 1 65 ? 293.253 677.645 477.303 1.00 76.93 65 GLY A C 1
ATOM 905 O O . GLY A 1 65 ? 293.021 678.845 477.176 1.00 76.93 65 GLY A O 1
ATOM 909 N N . ALA A 1 66 ? 294.496 677.165 477.217 1.00 75.73 66 ALA A N 1
ATOM 910 C CA . ALA A 1 66 ? 295.682 678.012 477.072 1.00 75.73 66 ALA A CA 1
ATOM 911 C C . ALA A 1 66 ? 295.950 678.410 475.609 1.00 75.73 66 ALA A C 1
ATOM 912 O O . ALA A 1 66 ? 296.076 677.552 474.738 1.00 75.73 66 ALA A O 1
ATOM 919 N N . ALA A 1 67 ? 296.120 679.702 475.327 1.00 73.04 67 ALA A N 1
ATOM 920 C CA . ALA A 1 67 ? 296.447 680.187 473.983 1.00 73.04 67 ALA A CA 1
ATOM 921 C C . ALA A 1 67 ? 297.800 679.669 473.469 1.00 73.04 67 ALA A C 1
ATOM 922 O O . ALA A 1 67 ? 297.961 679.427 472.278 1.00 73.04 67 ALA A O 1
ATOM 929 N N . THR A 1 68 ? 298.761 679.406 474.354 1.00 72.08 68 THR A N 1
ATOM 930 C CA . THR A 1 68 ? 300.046 678.794 473.981 1.00 72.08 68 THR A CA 1
ATOM 931 C C . THR A 1 68 ? 299.928 677.331 473.546 1.00 72.08 68 THR A C 1
ATOM 932 O O . THR A 1 68 ? 300.899 676.779 473.053 1.00 72.08 68 THR A O 1
ATOM 943 N N . GLY A 1 69 ? 298.771 676.686 473.697 1.00 70.00 69 GLY A N 1
ATOM 944 C CA . GLY A 1 69 ? 298.519 675.339 473.195 1.00 70.00 69 GLY A CA 1
ATOM 945 C C . GLY A 1 69 ? 298.088 675.294 471.731 1.00 70.00 69 GLY A C 1
ATOM 946 O O . GLY A 1 69 ? 298.192 674.251 471.094 1.00 70.00 69 GLY A O 1
ATOM 950 N N . THR A 1 70 ? 297.612 676.410 471.178 1.00 68.76 70 THR A N 1
ATOM 951 C CA . THR A 1 70 ? 297.111 676.509 469.800 1.00 68.76 70 THR A CA 1
ATOM 952 C C . THR A 1 70 ? 298.249 676.548 468.795 1.00 68.76 70 THR A C 1
ATOM 953 O O . THR A 1 70 ? 299.102 677.427 468.849 1.00 68.76 70 THR A O 1
ATOM 964 N N . LYS A 1 71 ? 298.253 675.617 467.841 1.00 67.05 71 LYS A N 1
ATOM 965 C CA . LYS A 1 71 ? 299.255 675.538 466.772 1.00 67.05 71 LYS A CA 1
ATOM 966 C C . LYS A 1 71 ? 299.106 676.730 465.807 1.00 67.05 71 LYS A C 1
ATOM 967 O O . LYS A 1 71 ? 297.981 677.037 465.427 1.00 67.05 71 LYS A O 1
ATOM 986 N N . PRO A 1 72 ? 300.187 677.417 465.404 1.00 67.94 72 PRO A N 1
ATOM 987 C CA . PRO A 1 72 ? 300.118 678.563 464.504 1.00 67.94 72 PRO A CA 1
ATOM 988 C C . PRO A 1 72 ? 299.800 678.133 463.071 1.00 67.94 72 PRO A C 1
ATOM 989 O O . PRO A 1 72 ? 300.148 677.035 462.647 1.00 67.94 72 PRO A O 1
ATOM 1000 N N . THR A 1 73 ? 299.197 679.020 462.290 1.00 69.56 73 THR A N 1
ATOM 1001 C CA . THR A 1 73 ? 299.101 678.879 460.828 1.00 69.56 73 THR A CA 1
ATOM 1002 C C . THR A 1 73 ? 300.208 679.635 460.101 1.00 69.56 73 THR A C 1
ATOM 1003 O O . THR A 1 73 ? 300.738 680.616 460.613 1.00 69.56 73 THR A O 1
ATOM 1014 N N . SER A 1 74 ? 300.559 679.220 458.886 1.00 69.39 74 SER A N 1
ATOM 1015 C CA . SER A 1 74 ? 301.378 680.020 457.967 1.00 69.39 74 SER A CA 1
ATOM 1016 C C . SER A 1 74 ? 301.149 679.622 456.513 1.00 69.39 74 SER A C 1
ATOM 1017 O O . SER A 1 74 ? 300.541 678.589 456.236 1.00 69.39 74 SER A O 1
ATOM 1025 N N . LYS A 1 75 ? 301.632 680.445 455.581 1.00 69.51 75 LYS A N 1
ATOM 1026 C CA . LYS A 1 75 ? 301.543 680.219 454.138 1.00 69.51 75 LYS A CA 1
ATOM 1027 C C . LYS A 1 75 ? 302.895 680.066 453.449 1.00 69.51 75 LYS A C 1
ATOM 1028 O O . LYS A 1 75 ? 303.904 680.607 453.883 1.00 69.51 75 LYS A O 1
ATOM 1047 N N . VAL A 1 76 ? 302.871 679.367 452.329 1.00 70.43 76 VAL A N 1
ATOM 1048 C CA . VAL A 1 76 ? 303.887 679.354 451.279 1.00 70.43 76 VAL A CA 1
ATOM 1049 C C . VAL A 1 76 ? 303.363 680.188 450.109 1.00 70.43 76 VAL A C 1
ATOM 1050 O O . VAL A 1 76 ? 302.153 680.310 449.946 1.00 70.43 76 VAL A O 1
ATOM 1063 N N . SER A 1 77 ? 304.220 680.787 449.290 1.00 70.82 77 SER A N 1
ATOM 1064 C CA . SER A 1 77 ? 303.772 681.483 448.079 1.00 70.82 77 SER A CA 1
ATOM 1065 C C . SER A 1 77 ? 304.745 681.356 446.919 1.00 70.82 77 SER A C 1
ATOM 1066 O O . SER A 1 77 ? 305.916 681.045 447.110 1.00 70.82 77 SER A O 1
ATOM 1074 N N . TRP A 1 78 ? 304.258 681.607 445.709 1.00 70.12 78 TRP A N 1
ATOM 1075 C CA . TRP A 1 78 ? 305.005 681.512 444.465 1.00 70.12 78 TRP A CA 1
ATOM 1076 C C . TRP A 1 78 ? 304.709 682.695 443.544 1.00 70.12 78 TRP A C 1
ATOM 1077 O O . TRP A 1 78 ? 303.645 683.297 443.605 1.00 70.12 78 TRP A O 1
ATOM 1098 N N . THR A 1 79 ? 305.637 682.977 442.642 1.00 72.14 79 THR A N 1
ATOM 1099 C CA . THR A 1 79 ? 305.525 683.939 441.539 1.00 72.14 79 THR A CA 1
ATOM 1100 C C . THR A 1 79 ? 305.888 683.267 440.227 1.00 72.14 79 THR A C 1
ATOM 1101 O O . THR A 1 79 ? 306.525 682.224 440.212 1.00 72.14 79 THR A O 1
ATOM 1112 N N . GLY A 1 80 ? 305.454 683.833 439.111 1.00 74.63 80 GLY A N 1
ATOM 1113 C CA . GLY A 1 80 ? 305.789 683.364 437.771 1.00 74.63 80 GLY A CA 1
ATOM 1114 C C . GLY A 1 80 ? 306.615 684.365 436.975 1.00 74.63 80 GLY A C 1
ATOM 1115 O O . GLY A 1 80 ? 306.444 685.568 437.126 1.00 74.63 80 GLY A O 1
ATOM 1119 N N . LYS A 1 81 ? 307.462 683.887 436.065 1.00 75.03 81 LYS A N 1
ATOM 1120 C CA . LYS A 1 81 ? 308.138 684.724 435.058 1.00 75.03 81 LYS A CA 1
ATOM 1121 C C . LYS A 1 81 ? 308.236 684.035 433.702 1.00 75.03 81 LYS A C 1
ATOM 1122 O O . LYS A 1 81 ? 308.045 682.832 433.607 1.00 75.03 81 LYS A O 1
ATOM 1141 N N . ASN A 1 82 ? 308.518 684.784 432.643 1.00 76.67 82 ASN A N 1
ATOM 1142 C CA . ASN A 1 82 ? 308.497 684.273 431.271 1.00 76.67 82 ASN A CA 1
ATOM 1143 C C . ASN A 1 82 ? 309.881 684.166 430.627 1.00 76.67 82 ASN A C 1
ATOM 1144 O O . ASN A 1 82 ? 310.696 685.074 430.729 1.00 76.67 82 ASN A O 1
ATOM 1155 N N . LEU A 1 83 ? 310.094 683.082 429.890 1.00 74.02 83 LEU A N 1
ATOM 1156 C CA . LEU A 1 83 ? 311.183 682.899 428.937 1.00 74.02 83 LEU A CA 1
ATOM 1157 C C . LEU A 1 83 ? 310.602 683.093 427.528 1.00 74.02 83 LEU A C 1
ATOM 1158 O O . LEU A 1 83 ? 309.671 682.382 427.160 1.00 74.02 83 LEU A O 1
ATOM 1174 N N . VAL A 1 84 ? 311.080 684.078 426.768 1.00 73.63 84 VAL A N 1
ATOM 1175 C CA . VAL A 1 84 ? 310.480 684.531 425.496 1.00 73.63 84 VAL A CA 1
ATOM 1176 C C . VAL A 1 84 ? 311.468 684.415 424.337 1.00 73.63 84 VAL A C 1
ATOM 1177 O O . VAL A 1 84 ? 312.564 684.960 424.401 1.00 73.63 84 VAL A O 1
ATOM 1190 N N . ALA A 1 85 ? 311.101 683.715 423.270 1.00 72.44 85 ALA A N 1
ATOM 1191 C CA . ALA A 1 85 ? 311.971 683.511 422.118 1.00 72.44 85 ALA A CA 1
ATOM 1192 C C . ALA A 1 85 ? 312.064 684.737 421.208 1.00 72.44 85 ALA A C 1
ATOM 1193 O O . ALA A 1 85 ? 311.073 685.389 420.904 1.00 72.44 85 ALA A O 1
ATOM 1200 N N . GLU A 1 86 ? 313.262 685.001 420.717 1.00 71.68 86 GLU A N 1
ATOM 1201 C CA . GLU A 1 86 ? 313.626 686.085 419.817 1.00 71.68 86 GLU A CA 1
ATOM 1202 C C . GLU A 1 86 ? 314.573 685.535 418.749 1.00 71.68 86 GLU A C 1
ATOM 1203 O O . GLU A 1 86 ? 315.130 684.454 418.894 1.00 71.68 86 GLU A O 1
ATOM 1215 N N . GLU A 1 87 ? 314.696 686.227 417.625 1.00 71.51 87 GLU A N 1
ATOM 1216 C CA . GLU A 1 87 ? 315.273 685.697 416.392 1.00 71.51 87 GLU A CA 1
ATOM 1217 C C . GLU A 1 87 ? 316.515 686.467 415.938 1.00 71.51 87 GLU A C 1
ATOM 1218 O O . GLU A 1 87 ? 316.462 687.675 415.748 1.00 71.51 87 GLU A O 1
ATOM 1230 N N . ILE A 1 88 ? 317.610 685.745 415.701 1.00 70.00 88 ILE A N 1
ATOM 1231 C CA . ILE A 1 88 ? 318.830 686.233 415.049 1.00 70.00 88 ILE A CA 1
ATOM 1232 C C . ILE A 1 88 ? 318.815 685.716 413.612 1.00 70.00 88 ILE A C 1
ATOM 1233 O O . ILE A 1 88 ? 318.595 684.526 413.395 1.00 70.00 88 ILE A O 1
ATOM 1249 N N . ALA A 1 89 ? 319.045 686.575 412.619 1.00 69.33 89 ALA A N 1
ATOM 1250 C CA . ALA A 1 89 ? 319.033 686.157 411.226 1.00 69.33 89 ALA A CA 1
ATOM 1251 C C . ALA A 1 89 ? 320.024 686.925 410.351 1.00 69.33 89 ALA A C 1
ATOM 1252 O O . ALA A 1 89 ? 320.391 688.059 410.649 1.00 69.33 89 ALA A O 1
ATOM 1259 N N . VAL A 1 90 ? 320.439 686.321 409.241 1.00 68.67 90 VAL A N 1
ATOM 1260 C CA . VAL A 1 90 ? 321.195 686.977 408.165 1.00 68.67 90 VAL A CA 1
ATOM 1261 C C . VAL A 1 90 ? 320.971 686.289 406.818 1.00 68.67 90 VAL A C 1
ATOM 1262 O O . VAL A 1 90 ? 320.764 685.084 406.758 1.00 68.67 90 VAL A O 1
ATOM 1275 N N . ILE A 1 91 ? 321.035 687.032 405.720 1.00 69.07 91 ILE A N 1
ATOM 1276 C CA . ILE A 1 91 ? 321.025 686.503 404.352 1.00 69.07 91 ILE A CA 1
ATOM 1277 C C . ILE A 1 91 ? 322.369 686.791 403.669 1.00 69.07 91 ILE A C 1
ATOM 1278 O O . ILE A 1 91 ? 322.823 687.926 403.648 1.00 69.07 91 ILE A O 1
ATOM 1294 N N . VAL A 1 92 ? 323.008 685.784 403.085 1.00 69.34 92 VAL A N 1
ATOM 1295 C CA . VAL A 1 92 ? 324.289 685.908 402.369 1.00 69.34 92 VAL A CA 1
ATOM 1296 C C . VAL A 1 92 ? 324.102 685.566 400.885 1.00 69.34 92 VAL A C 1
ATOM 1297 O O . VAL A 1 92 ? 324.053 684.387 400.550 1.00 69.34 92 VAL A O 1
ATOM 1310 N N . PRO A 1 93 ? 323.946 686.558 399.986 1.00 69.20 93 PRO A N 1
ATOM 1311 C CA . PRO A 1 93 ? 323.777 686.348 398.552 1.00 69.20 93 PRO A CA 1
ATOM 1312 C C . PRO A 1 93 ? 325.099 686.274 397.769 1.00 69.20 93 PRO A C 1
ATOM 1313 O O . PRO A 1 93 ? 326.074 686.933 398.114 1.00 69.20 93 PRO A O 1
ATOM 1324 N N . VAL A 1 94 ? 325.125 685.516 396.674 1.00 68.68 94 VAL A N 1
ATOM 1325 C CA . VAL A 1 94 ? 326.274 685.357 395.764 1.00 68.68 94 VAL A CA 1
ATOM 1326 C C . VAL A 1 94 ? 325.816 684.987 394.346 1.00 68.68 94 VAL A C 1
ATOM 1327 O O . VAL A 1 94 ? 324.723 684.468 394.160 1.00 68.68 94 VAL A O 1
ATOM 1340 N N . HIS A 1 95 ? 326.625 685.229 393.315 1.00 68.57 95 HIS A N 1
ATOM 1341 C CA . HIS A 1 95 ? 326.345 684.739 391.961 1.00 68.57 95 HIS A CA 1
ATOM 1342 C C . HIS A 1 95 ? 326.638 683.245 391.819 1.00 68.57 95 HIS A C 1
ATOM 1343 O O . HIS A 1 95 ? 327.626 682.745 392.346 1.00 68.57 95 HIS A O 1
ATOM 1357 N N . GLU A 1 96 ? 325.828 682.505 391.071 1.00 70.90 96 GLU A N 1
ATOM 1358 C CA . GLU A 1 96 ? 326.074 681.084 390.825 1.00 70.90 96 GLU A CA 1
ATOM 1359 C C . GLU A 1 96 ? 327.373 680.799 390.061 1.00 70.90 96 GLU A C 1
ATOM 1360 O O . GLU A 1 96 ? 327.992 679.760 390.269 1.00 70.90 96 GLU A O 1
ATOM 1372 N N . ASN A 1 97 ? 327.843 681.711 389.212 1.00 69.44 97 ASN A N 1
ATOM 1373 C CA . ASN A 1 97 ? 329.131 681.564 388.542 1.00 69.44 97 ASN A CA 1
ATOM 1374 C C . ASN A 1 97 ? 330.295 681.676 389.520 1.00 69.44 97 ASN A C 1
ATOM 1375 O O . ASN A 1 97 ? 331.274 680.963 389.371 1.00 69.44 97 ASN A O 1
ATOM 1386 N N . THR A 1 98 ? 330.193 682.505 390.559 1.00 68.65 98 THR A N 1
ATOM 1387 C CA . THR A 1 98 ? 331.197 682.569 391.617 1.00 68.65 98 THR A CA 1
ATOM 1388 C C . THR A 1 98 ? 331.301 681.239 392.347 1.00 68.65 98 THR A C 1
ATOM 1389 O O . THR A 1 98 ? 332.398 680.759 392.579 1.00 68.65 98 THR A O 1
ATOM 1400 N N . ILE A 1 99 ? 330.184 680.576 392.644 1.00 69.07 99 ILE A N 1
ATOM 1401 C CA . ILE A 1 99 ? 330.215 679.241 393.248 1.00 69.07 99 ILE A CA 1
ATOM 1402 C C . ILE A 1 99 ? 330.843 678.228 392.285 1.00 69.07 99 ILE A C 1
ATOM 1403 O O . ILE A 1 99 ? 331.608 677.368 392.707 1.00 69.07 99 ILE A O 1
ATOM 1419 N N . ALA A 1 100 ? 330.526 678.299 390.993 1.00 68.77 100 ALA A N 1
ATOM 1420 C CA . ALA A 1 100 ? 331.045 677.356 390.012 1.00 68.77 100 ALA A CA 1
ATOM 1421 C C . ALA A 1 100 ? 332.555 677.516 389.770 1.00 68.77 100 ALA A C 1
ATOM 1422 O O . ALA A 1 100 ? 333.274 676.530 389.634 1.00 68.77 100 ALA A O 1
ATOM 1429 N N . ASP A 1 101 ? 333.040 678.750 389.701 1.00 69.51 101 ASP A N 1
ATOM 1430 C CA . ASP A 1 101 ? 334.417 679.065 389.336 1.00 69.51 101 ASP A CA 1
ATOM 1431 C C . ASP A 1 101 ? 335.427 678.995 390.485 1.00 69.51 101 ASP A C 1
ATOM 1432 O O . ASP A 1 101 ? 336.610 678.820 390.217 1.00 69.51 101 ASP A O 1
ATOM 1441 N N . SER A 1 102 ? 335.029 679.125 391.750 1.00 69.69 102 SER A N 1
ATOM 1442 C CA . SER A 1 102 ? 335.982 679.101 392.865 1.00 69.69 102 SER A CA 1
ATOM 1443 C C . SER A 1 102 ? 336.562 677.705 393.109 1.00 69.69 102 SER A C 1
ATOM 1444 O O . SER A 1 102 ? 335.858 676.699 393.086 1.00 69.69 102 SER A O 1
ATOM 1452 N N . ARG A 1 103 ? 337.868 677.634 393.390 1.00 69.90 103 ARG A N 1
ATOM 1453 C CA . ARG A 1 103 ? 338.567 676.380 393.746 1.00 69.90 103 ARG A CA 1
ATOM 1454 C C . ARG A 1 103 ? 338.297 675.892 395.175 1.00 69.90 103 ARG A C 1
ATOM 1455 O O . ARG A 1 103 ? 338.607 674.753 395.503 1.00 69.90 103 ARG A O 1
ATOM 1476 N N . PHE A 1 104 ? 337.681 676.737 395.997 1.00 70.33 104 PHE A N 1
ATOM 1477 C CA . PHE A 1 104 ? 337.175 676.462 397.343 1.00 70.33 104 PHE A CA 1
ATOM 1478 C C . PHE A 1 104 ? 335.647 676.534 397.375 1.00 70.33 104 PHE A C 1
ATOM 1479 O O . PHE A 1 104 ? 335.046 677.331 396.661 1.00 70.33 104 PHE A O 1
ATOM 1496 N N . ASP A 1 105 ? 335.001 675.732 398.211 1.00 72.25 105 ASP A N 1
ATOM 1497 C CA . ASP A 1 105 ? 333.554 675.773 398.419 1.00 72.25 105 ASP A CA 1
ATOM 1498 C C . ASP A 1 105 ? 333.132 677.036 399.183 1.00 72.25 105 ASP A C 1
ATOM 1499 O O . ASP A 1 105 ? 333.340 677.131 400.389 1.00 72.25 105 ASP A O 1
ATOM 1508 N N . ILE A 1 106 ? 332.504 677.993 398.500 1.00 70.50 106 ILE A N 1
ATOM 1509 C CA . ILE A 1 106 ? 332.049 679.254 399.093 1.00 70.50 106 ILE A CA 1
ATOM 1510 C C . ILE A 1 106 ? 331.110 679.019 400.277 1.00 70.50 106 ILE A C 1
ATOM 1511 O O . ILE A 1 106 ? 331.301 679.619 401.326 1.00 70.50 106 ILE A O 1
ATOM 1527 N N . TRP A 1 107 ? 330.109 678.144 400.178 1.00 69.73 107 TRP A N 1
ATOM 1528 C CA . TRP A 1 107 ? 329.204 677.917 401.304 1.00 69.73 107 TRP A CA 1
ATOM 1529 C C . TRP A 1 107 ? 329.904 677.231 402.469 1.00 69.73 107 TRP A C 1
ATOM 1530 O O . TRP A 1 107 ? 329.649 677.574 403.618 1.00 69.73 107 TRP A O 1
ATOM 1551 N N . GLY A 1 108 ? 330.843 676.336 402.179 1.00 71.17 108 GLY A N 1
ATOM 1552 C CA . GLY A 1 108 ? 331.719 675.727 403.169 1.00 71.17 108 GLY A CA 1
ATOM 1553 C C . GLY A 1 108 ? 332.584 676.739 403.930 1.00 71.17 108 GLY A C 1
ATOM 1554 O O . GLY A 1 108 ? 332.918 676.497 405.077 1.00 71.17 108 GLY A O 1
ATOM 1558 N N . GLU A 1 109 ? 332.901 677.892 403.354 1.00 71.70 109 GLU A N 1
ATOM 1559 C CA . GLU A 1 109 ? 333.535 678.994 404.073 1.00 71.70 109 GLU A CA 1
ATOM 1560 C C . GLU A 1 109 ? 332.528 679.879 404.805 1.00 71.70 109 GLU A C 1
ATOM 1561 O O . GLU A 1 109 ? 332.801 680.315 405.913 1.00 71.70 109 GLU A O 1
ATOM 1573 N N . VAL A 1 110 ? 331.363 680.156 404.226 1.00 70.70 110 VAL A N 1
ATOM 1574 C CA . VAL A 1 110 ? 330.356 681.061 404.797 1.00 70.70 110 VAL A CA 1
ATOM 1575 C C . VAL A 1 110 ? 329.698 680.488 406.049 1.00 70.70 110 VAL A C 1
ATOM 1576 O O . VAL A 1 110 ? 329.561 681.198 407.040 1.00 70.70 110 VAL A O 1
ATOM 1589 N N . ARG A 1 111 ? 329.292 679.218 406.043 1.00 70.95 111 ARG A N 1
ATOM 1590 C CA . ARG A 1 111 ? 328.521 678.617 407.145 1.00 70.95 111 ARG A CA 1
ATOM 1591 C C . ARG A 1 111 ? 329.226 678.723 408.511 1.00 70.95 111 ARG A C 1
ATOM 1592 O O . ARG A 1 111 ? 328.580 679.203 409.443 1.00 70.95 111 ARG A O 1
ATOM 1613 N N . PRO A 1 112 ? 330.521 678.387 408.674 1.00 70.42 112 PRO A N 1
ATOM 1614 C CA . PRO A 1 112 ? 331.205 678.561 409.949 1.00 70.42 112 PRO A CA 1
ATOM 1615 C C . PRO A 1 112 ? 331.253 680.008 410.417 1.00 70.42 112 PRO A C 1
ATOM 1616 O O . PRO A 1 112 ? 331.073 680.273 411.597 1.00 70.42 112 PRO A O 1
ATOM 1627 N N . LEU A 1 113 ? 331.465 680.968 409.523 1.00 70.38 113 LEU A N 1
ATOM 1628 C CA . LEU A 1 113 ? 331.567 682.369 409.904 1.00 70.38 113 LEU A CA 1
ATOM 1629 C C . LEU A 1 113 ? 330.226 682.941 410.366 1.00 70.38 113 LEU A C 1
ATOM 1630 O O . LEU A 1 113 ? 330.188 683.710 411.320 1.00 70.38 113 LEU A O 1
ATOM 1646 N N . VAL A 1 114 ? 329.117 682.539 409.745 1.00 69.99 114 VAL A N 1
ATOM 1647 C CA . VAL A 1 114 ? 327.773 682.918 410.203 1.00 69.99 114 VAL A CA 1
ATOM 1648 C C . VAL A 1 114 ? 327.439 682.272 411.545 1.00 69.99 114 VAL A C 1
ATOM 1649 O O . VAL A 1 114 ? 326.920 682.927 412.440 1.00 69.99 114 VAL A O 1
ATOM 1662 N N . SER A 1 115 ? 327.799 681.007 411.734 1.00 69.68 115 SER A N 1
ATOM 1663 C CA . SER A 1 115 ? 327.639 680.328 413.011 1.00 69.68 115 SER A CA 1
ATOM 1664 C C . SER A 1 115 ? 328.386 681.050 414.139 1.00 69.68 115 SER A C 1
ATOM 1665 O O . SER A 1 115 ? 327.815 681.317 415.195 1.00 69.68 115 SER A O 1
ATOM 1673 N N . GLN A 1 116 ? 329.636 681.463 413.928 1.00 72.58 116 GLN A N 1
ATOM 1674 C CA . GLN A 1 116 ? 330.369 682.300 414.879 1.00 72.58 116 GLN A CA 1
ATOM 1675 C C . GLN A 1 116 ? 329.674 683.644 415.124 1.00 72.58 116 GLN A C 1
ATOM 1676 O O . GLN A 1 116 ? 329.538 684.067 416.266 1.00 72.58 116 GLN A O 1
ATOM 1690 N N . GLU A 1 117 ? 329.216 684.325 414.082 1.00 71.17 117 GLU A N 1
ATOM 1691 C CA . GLU A 1 117 ? 328.558 685.617 414.231 1.00 71.17 117 GLU A CA 1
ATOM 1692 C C . GLU A 1 117 ? 327.259 685.524 415.038 1.00 71.17 117 GLU A C 1
ATOM 1693 O O . GLU A 1 117 ? 326.964 686.397 415.843 1.00 71.17 117 GLU A O 1
ATOM 1705 N N . PHE A 1 118 ? 326.489 684.451 414.886 1.00 69.59 118 PHE A N 1
ATOM 1706 C CA . PHE A 1 118 ? 325.293 684.230 415.695 1.00 69.59 118 PHE A CA 1
ATOM 1707 C C . PHE A 1 118 ? 325.645 684.094 417.170 1.00 69.59 118 PHE A C 1
ATOM 1708 O O . PHE A 1 118 ? 325.024 684.726 418.019 1.00 69.59 118 PHE A O 1
ATOM 1725 N N . GLY A 1 119 ? 326.704 683.338 417.465 1.00 71.36 119 GLY A N 1
ATOM 1726 C CA . GLY A 1 119 ? 327.223 683.199 418.814 1.00 71.36 119 GLY A CA 1
ATOM 1727 C C . GLY A 1 119 ? 327.626 684.541 419.423 1.00 71.36 119 GLY A C 1
ATOM 1728 O O . GLY A 1 119 ? 327.257 684.832 420.554 1.00 71.36 119 GLY A O 1
ATOM 1732 N N . ARG A 1 120 ? 328.311 685.393 418.659 1.00 71.08 120 ARG A N 1
ATOM 1733 C CA . ARG A 1 120 ? 328.694 686.734 419.086 1.00 71.08 120 ARG A CA 1
ATOM 1734 C C . ARG A 1 120 ? 327.480 687.619 419.373 1.00 71.08 120 ARG A C 1
ATOM 1735 O O . ARG A 1 120 ? 327.433 688.285 420.398 1.00 71.08 120 ARG A O 1
ATOM 1756 N N . VAL A 1 121 ? 326.484 687.637 418.488 1.00 70.44 121 VAL A N 1
ATOM 1757 C CA . VAL A 1 121 ? 325.280 688.458 418.667 1.00 70.44 121 VAL A CA 1
ATOM 1758 C C . VAL A 1 121 ? 324.479 688.029 419.896 1.00 70.44 121 VAL A C 1
ATOM 1759 O O . VAL A 1 121 ? 323.974 688.886 420.614 1.00 70.44 121 VAL A O 1
ATOM 1772 N N . LEU A 1 122 ? 324.392 686.727 420.168 1.00 71.01 122 LEU A N 1
ATOM 1773 C CA . LEU A 1 122 ? 323.783 686.212 421.383 1.00 71.01 122 LEU A CA 1
ATOM 1774 C C . LEU A 1 122 ? 324.542 686.666 422.640 1.00 71.01 122 LEU A C 1
ATOM 1775 O O . LEU A 1 122 ? 323.959 687.286 423.520 1.00 71.01 122 LEU A O 1
ATOM 1791 N N . ASP A 1 123 ? 325.839 686.378 422.714 1.00 72.52 123 ASP A N 1
ATOM 1792 C CA . ASP A 1 123 ? 326.679 686.744 423.845 1.00 72.52 123 ASP A CA 1
ATOM 1793 C C . ASP A 1 123 ? 326.637 688.241 424.149 1.00 72.52 123 ASP A C 1
ATOM 1794 O O . ASP A 1 123 ? 326.474 688.614 425.304 1.00 72.52 123 ASP A O 1
ATOM 1803 N N . GLU A 1 124 ? 326.740 689.112 423.146 1.00 72.95 124 GLU A N 1
AT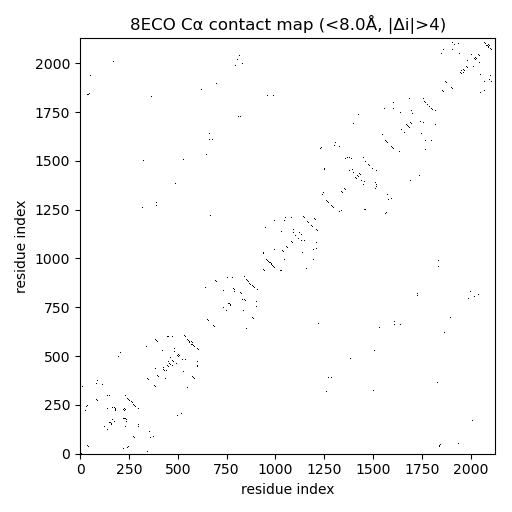OM 1804 C CA . GLU A 1 124 ? 326.648 690.553 423.354 1.00 72.95 124 GLU A CA 1
ATOM 1805 C C . GLU A 1 124 ? 325.366 690.972 424.069 1.00 72.95 124 GLU A C 1
ATOM 1806 O O . GLU A 1 124 ? 325.410 691.919 424.842 1.00 72.95 124 GLU A O 1
ATOM 1818 N N . ALA A 1 125 ? 324.250 690.283 423.835 1.00 71.28 125 ALA A N 1
ATOM 1819 C CA . ALA A 1 125 ? 322.971 690.618 424.440 1.00 71.28 125 ALA A CA 1
ATOM 1820 C C . ALA A 1 125 ? 322.734 689.913 425.783 1.00 71.28 125 ALA A C 1
ATOM 1821 O O . ALA A 1 125 ? 322.025 690.424 426.634 1.00 71.28 125 ALA A O 1
ATOM 1828 N N . VAL A 1 126 ? 323.278 688.720 425.982 1.00 70.98 126 VAL A N 1
ATOM 1829 C CA . VAL A 1 126 ? 323.145 687.956 427.223 1.00 70.98 126 VAL A CA 1
ATOM 1830 C C . VAL A 1 126 ? 324.038 688.513 428.327 1.00 70.98 126 VAL A C 1
ATOM 1831 O O . VAL A 1 126 ? 323.582 688.705 429.449 1.00 70.98 126 VAL A O 1
ATOM 1844 N N . PHE A 1 127 ? 325.309 688.780 428.026 1.00 70.19 127 PHE A N 1
ATOM 1845 C CA . PHE A 1 127 ? 326.273 689.267 429.007 1.00 70.19 127 PHE A CA 1
ATOM 1846 C C . PHE A 1 127 ? 326.192 690.774 429.213 1.00 70.19 127 PHE A C 1
ATOM 1847 O O . PHE A 1 127 ? 326.229 691.220 430.350 1.00 70.19 127 PHE A O 1
ATOM 1864 N N . PHE A 1 128 ? 326.020 691.555 428.153 1.00 71.21 128 PHE A N 1
ATOM 1865 C CA . PHE A 1 128 ? 325.962 693.019 428.189 1.00 71.21 128 PHE A CA 1
ATOM 1866 C C . PHE A 1 128 ? 324.617 693.501 427.639 1.00 71.21 128 PHE A C 1
ATOM 1867 O O . PHE A 1 128 ? 323.828 692.724 427.126 1.00 71.21 128 PHE A O 1
ATOM 1884 N N . GLY A 1 129 ? 324.292 694.785 427.724 1.00 71.93 129 GLY A N 1
ATOM 1885 C CA . GLY A 1 129 ? 322.998 695.271 427.225 1.00 71.93 129 GLY A CA 1
ATOM 1886 C C . GLY A 1 129 ? 322.845 695.346 425.700 1.00 71.93 129 GLY A C 1
ATOM 1887 O O . GLY A 1 129 ? 321.820 695.814 425.216 1.00 71.93 129 GLY A O 1
ATOM 1891 N N . VAL A 1 130 ? 323.857 694.958 424.932 1.00 72.89 130 VAL A N 1
ATOM 1892 C CA . VAL A 1 130 ? 324.070 695.420 423.559 1.00 72.89 130 VAL A CA 1
ATOM 1893 C C . VAL A 1 130 ? 323.042 694.832 422.600 1.00 72.89 130 VAL A C 1
ATOM 1894 O O . VAL A 1 130 ? 323.048 693.639 422.316 1.00 72.89 130 VAL A O 1
ATOM 1907 N N . ASN A 1 131 ? 322.147 695.689 422.104 1.00 72.73 131 ASN A N 1
ATOM 1908 C CA . ASN A 1 131 ? 321.024 695.320 421.245 1.00 72.73 131 ASN A CA 1
ATOM 1909 C C . ASN A 1 131 ? 320.149 694.188 421.819 1.00 72.73 131 ASN A C 1
ATOM 1910 O O . ASN A 1 131 ? 319.557 693.426 421.061 1.00 72.73 131 ASN A O 1
ATOM 1921 N N . LYS A 1 132 ? 320.040 694.067 423.149 1.00 71.54 132 LYS A N 1
ATOM 1922 C CA . LYS A 1 132 ? 319.157 693.096 423.806 1.00 71.54 132 LYS A CA 1
ATOM 1923 C C . LYS A 1 132 ? 317.711 693.326 423.348 1.00 71.54 132 LYS A C 1
ATOM 1924 O O . LYS A 1 132 ? 317.257 694.470 423.401 1.00 71.54 132 LYS A O 1
ATOM 1943 N N . PRO A 1 133 ? 316.959 692.294 422.939 1.00 71.53 133 PRO A N 1
ATOM 1944 C CA . PRO A 1 133 ? 315.536 692.429 422.651 1.00 71.53 133 PRO A CA 1
ATOM 1945 C C . PRO A 1 133 ? 314.752 693.011 423.823 1.00 71.53 133 PRO A C 1
ATOM 1946 O O . PRO A 1 133 ? 314.891 692.540 424.946 1.00 71.53 133 PRO A O 1
ATOM 1957 N N . ALA A 1 134 ? 313.906 694.010 423.596 1.00 73.84 134 ALA A N 1
ATOM 1958 C CA . ALA A 1 134 ? 313.139 694.649 424.669 1.00 73.84 134 ALA A CA 1
ATOM 1959 C C . ALA A 1 134 ? 312.140 693.705 425.364 1.00 73.84 134 ALA A C 1
ATOM 1960 O O . ALA A 1 134 ? 311.740 693.937 426.500 1.00 73.84 134 ALA A O 1
ATOM 1967 N N . THR A 1 135 ? 311.752 692.626 424.695 1.00 72.89 135 THR A N 1
ATOM 1968 C CA . THR A 1 135 ? 310.883 691.559 425.200 1.00 72.89 135 THR A CA 1
ATOM 1969 C C . THR A 1 135 ? 311.562 690.626 426.195 1.00 72.89 135 THR A C 1
ATOM 1970 O O . THR A 1 135 ? 310.871 689.944 426.949 1.00 72.89 135 THR A O 1
ATOM 1981 N N . TRP A 1 136 ? 312.893 690.595 426.261 1.00 71.87 136 TRP A N 1
ATOM 1982 C CA . TRP A 1 136 ? 313.612 689.974 427.366 1.00 71.87 136 TRP A CA 1
ATOM 1983 C C . TRP A 1 136 ? 313.578 690.915 428.564 1.00 71.87 136 TRP A C 1
ATOM 1984 O O . TRP A 1 136 ? 314.284 691.917 428.595 1.00 71.87 136 TRP A O 1
ATOM 2005 N N . LEU A 1 137 ? 312.725 690.630 429.544 1.00 72.96 137 LEU A N 1
ATOM 2006 C CA . LEU A 1 137 ? 312.471 691.541 430.659 1.00 72.96 137 LEU A CA 1
ATOM 2007 C C . LEU A 1 137 ? 313.587 691.550 431.699 1.00 72.96 137 LEU A C 1
ATOM 2008 O O . LEU A 1 137 ? 313.785 692.557 432.369 1.00 72.96 137 LEU A O 1
ATOM 2024 N N . ASP A 1 138 ? 314.344 690.466 431.827 1.00 74.09 138 ASP A N 1
ATOM 2025 C CA . ASP A 1 138 ? 315.523 690.432 432.688 1.00 74.09 138 ASP A CA 1
ATOM 2026 C C . ASP A 1 138 ? 316.632 691.346 432.158 1.00 74.09 138 ASP A C 1
ATOM 2027 O O . ASP A 1 138 ? 316.834 691.429 430.944 1.00 74.09 138 ASP A O 1
ATOM 2036 N N . PRO A 1 139 ? 317.408 692.008 433.027 1.00 70.17 139 PRO A N 1
ATOM 2037 C CA . PRO A 1 139 ? 318.640 692.645 432.602 1.00 70.17 139 PRO A CA 1
ATOM 2038 C C . PRO A 1 139 ? 319.626 691.596 432.069 1.00 70.17 139 PRO A C 1
ATOM 2039 O O . PRO A 1 139 ? 319.601 690.431 432.461 1.00 70.17 139 PRO A O 1
ATOM 2050 N N . ALA A 1 140 ? 320.535 692.001 431.196 1.00 69.73 140 ALA A N 1
ATOM 2051 C CA . ALA A 1 140 ? 321.710 691.200 430.874 1.00 69.73 140 ALA A CA 1
ATOM 2052 C C . ALA A 1 140 ? 322.608 691.018 432.109 1.00 69.73 140 ALA A C 1
ATOM 2053 O O . ALA A 1 140 ? 322.546 691.814 433.042 1.00 69.73 140 ALA A O 1
ATOM 2060 N N . LEU A 1 141 ? 323.461 689.998 432.131 1.00 69.48 141 LEU A N 1
ATOM 2061 C CA . LEU A 1 141 ? 324.138 689.604 433.364 1.00 69.48 141 LEU A CA 1
ATOM 2062 C C . LEU A 1 141 ? 325.024 690.683 433.987 1.00 69.48 141 LEU A C 1
ATOM 2063 O O . LEU A 1 141 ? 324.938 690.883 435.193 1.00 69.48 141 LEU A O 1
ATOM 2079 N N . VAL A 1 142 ? 325.837 691.400 433.211 1.00 69.15 142 VAL A N 1
ATOM 2080 C CA . VAL A 1 142 ? 326.676 692.492 433.717 1.00 69.15 142 VAL A CA 1
ATOM 2081 C C . VAL A 1 142 ? 325.841 693.652 434.257 1.00 69.15 142 VAL A C 1
ATOM 2082 O O . VAL A 1 142 ? 325.981 693.952 435.441 1.00 69.15 142 VAL A O 1
ATOM 2095 N N . PRO A 1 143 ? 324.944 694.302 433.495 1.00 68.97 143 PRO A N 1
ATOM 2096 C CA . PRO A 1 143 ? 324.140 695.388 434.047 1.00 68.97 143 PRO A CA 1
ATOM 2097 C C . PRO A 1 143 ? 323.204 694.932 435.174 1.00 68.97 143 PRO A C 1
ATOM 2098 O O . PRO A 1 143 ? 322.935 695.705 436.085 1.00 68.97 143 PRO A O 1
ATOM 2109 N N . GLY A 1 144 ? 322.771 693.670 435.180 1.00 68.74 144 GLY A N 1
ATOM 2110 C CA . GLY A 1 144 ? 322.044 693.058 436.281 1.00 68.74 144 GLY A CA 1
ATOM 2111 C C . GLY A 1 144 ? 322.861 693.010 437.565 1.00 68.74 144 GLY A C 1
ATOM 2112 O O . GLY A 1 144 ? 322.410 693.491 438.596 1.00 68.74 144 GLY A O 1
ATOM 2116 N N . ALA A 1 145 ? 324.093 692.510 437.517 1.00 68.73 145 ALA A N 1
ATOM 2117 C CA . ALA A 1 145 ? 324.968 692.477 438.678 1.00 68.73 145 ALA A CA 1
ATOM 2118 C C . ALA A 1 145 ? 325.286 693.880 439.204 1.00 68.73 145 ALA A C 1
ATOM 2119 O O . ALA A 1 145 ? 325.334 694.076 440.409 1.00 68.73 145 ALA A O 1
ATOM 2126 N N . ILE A 1 146 ? 325.434 694.874 438.332 1.00 68.88 146 ILE A N 1
ATOM 2127 C CA . ILE A 1 146 ? 325.656 696.268 438.731 1.00 68.88 146 ILE A CA 1
ATOM 2128 C C . ILE A 1 146 ? 324.424 696.844 439.431 1.00 68.88 146 ILE A C 1
ATOM 2129 O O . ILE A 1 146 ? 324.543 697.430 440.501 1.00 68.88 146 ILE A O 1
ATOM 2145 N N . ALA A 1 147 ? 323.230 696.641 438.876 1.00 68.89 147 ALA A N 1
ATOM 2146 C CA . ALA A 1 147 ? 321.967 697.080 439.462 1.00 68.89 147 ALA A CA 1
ATOM 2147 C C . ALA A 1 147 ? 321.672 696.413 440.813 1.00 68.89 147 ALA A C 1
ATOM 2148 O O . ALA A 1 147 ? 321.138 697.041 441.721 1.00 68.89 147 ALA A O 1
ATOM 2155 N N . ALA A 1 148 ? 322.059 695.153 440.972 1.00 69.68 148 ALA A N 1
ATOM 2156 C CA . ALA A 1 148 ? 321.937 694.400 442.210 1.00 69.68 148 ALA A CA 1
ATOM 2157 C C . ALA A 1 148 ? 322.929 694.817 443.309 1.00 69.68 148 ALA A C 1
ATOM 2158 O O . ALA A 1 148 ? 322.846 694.323 444.427 1.00 69.68 148 ALA A O 1
ATOM 2165 N N . GLY A 1 149 ? 323.901 695.678 443.003 1.00 69.77 149 GLY A N 1
ATOM 2166 C CA . GLY A 1 149 ? 324.971 696.057 443.914 1.00 69.77 149 GLY A CA 1
ATOM 2167 C C . GLY A 1 149 ? 326.088 695.024 444.047 1.00 69.77 149 GLY A C 1
ATOM 2168 O O . GLY A 1 149 ? 327.006 695.220 444.836 1.00 69.77 149 GLY A O 1
ATOM 2172 N N . ASN A 1 150 ? 326.062 693.927 443.292 1.00 69.77 150 ASN A N 1
ATOM 2173 C CA . ASN A 1 150 ? 327.091 692.893 443.301 1.00 69.77 150 ASN A CA 1
ATOM 2174 C C . ASN A 1 150 ? 328.266 693.290 442.409 1.00 69.77 150 ASN A C 1
ATOM 2175 O O . ASN A 1 150 ? 328.593 692.624 441.429 1.00 69.77 150 ASN A O 1
ATOM 2186 N N . THR A 1 151 ? 328.907 694.408 442.720 1.00 70.41 151 THR A N 1
ATOM 2187 C CA . THR A 1 151 ? 329.983 694.929 441.899 1.00 70.41 151 THR A CA 1
ATOM 2188 C C . THR A 1 151 ? 331.055 695.630 442.706 1.00 70.41 151 THR A C 1
ATOM 2189 O O . THR A 1 151 ? 330.810 696.162 443.782 1.00 70.41 151 THR A O 1
ATOM 2200 N N . ILE A 1 152 ? 332.265 695.598 442.179 1.00 71.47 152 ILE A N 1
ATOM 2201 C CA . ILE A 1 152 ? 333.474 696.189 442.734 1.00 71.47 152 ILE A CA 1
ATOM 2202 C C . ILE A 1 152 ? 334.263 696.793 441.573 1.00 71.47 152 ILE A C 1
ATOM 2203 O O . ILE A 1 152 ? 334.350 696.170 440.520 1.00 71.47 152 ILE A O 1
ATOM 2219 N N . ALA A 1 153 ? 334.837 697.982 441.727 1.00 71.93 153 ALA A N 1
ATOM 2220 C CA . ALA A 1 153 ? 335.775 698.504 440.744 1.00 71.93 153 ALA A CA 1
ATOM 2221 C C . ALA A 1 153 ? 337.147 697.834 440.877 1.00 71.93 153 ALA A C 1
ATOM 2222 O O . ALA A 1 153 ? 337.681 697.718 441.974 1.00 71.93 153 ALA A O 1
ATOM 2229 N N . ASP A 1 154 ? 337.758 697.455 439.769 1.00 74.92 154 ASP A N 1
ATOM 2230 C CA . ASP A 1 154 ? 339.154 697.031 439.680 1.00 74.92 154 ASP A CA 1
ATOM 2231 C C . ASP A 1 154 ? 340.083 698.065 440.344 1.00 74.92 154 ASP A C 1
ATOM 2232 O O . ASP A 1 154 ? 339.972 699.260 440.076 1.00 74.92 154 ASP A O 1
ATOM 2241 N N . GLY A 1 155 ? 340.969 697.630 441.241 1.00 76.22 155 GLY A N 1
ATOM 2242 C CA . GLY A 1 155 ? 341.845 698.505 442.005 1.00 76.22 155 GLY A CA 1
ATOM 2243 C C . GLY A 1 155 ? 341.215 699.093 443.265 1.00 76.22 155 GLY A C 1
ATOM 2244 O O . GLY A 1 155 ? 341.773 700.025 443.835 1.00 76.22 155 GLY A O 1
ATOM 2248 N N . THR A 1 156 ? 340.078 698.581 443.736 1.00 75.44 156 THR A N 1
ATOM 2249 C CA . THR A 1 156 ? 339.548 698.931 445.061 1.00 75.44 156 THR A CA 1
ATOM 2250 C C . THR A 1 156 ? 340.313 698.229 446.183 1.00 75.44 156 THR A C 1
ATOM 2251 O O . THR A 1 156 ? 340.695 698.859 447.162 1.00 75.44 156 THR A O 1
ATOM 2262 N N . GLY A 1 157 ? 340.545 696.926 446.055 1.00 77.22 157 GLY A N 1
ATOM 2263 C CA . GLY A 1 157 ? 341.320 696.118 446.984 1.00 77.22 157 GLY A CA 1
ATOM 2264 C C . GLY A 1 157 ? 342.825 696.314 446.868 1.00 77.22 157 GLY A C 1
ATOM 2265 O O . GLY A 1 157 ? 343.314 697.160 446.118 1.00 77.22 157 GLY A O 1
ATOM 2269 N N . ILE A 1 158 ? 343.583 695.513 447.611 1.00 76.95 158 ILE A N 1
ATOM 2270 C CA . ILE A 1 158 ? 345.051 695.558 447.569 1.00 76.95 158 ILE A CA 1
ATOM 2271 C C . ILE A 1 158 ? 345.609 695.102 446.217 1.00 76.95 158 ILE A C 1
ATOM 2272 O O . ILE A 1 158 ? 346.659 695.579 445.814 1.00 76.95 158 ILE A O 1
ATOM 2288 N N . ASP A 1 159 ? 344.914 694.218 445.502 1.00 76.87 159 ASP A N 1
ATOM 2289 C CA . ASP A 1 159 ? 345.232 693.736 444.153 1.00 76.87 159 ASP A CA 1
ATOM 2290 C C . ASP A 1 159 ? 344.006 693.083 443.489 1.00 76.87 159 ASP A C 1
ATOM 2291 O O . ASP A 1 159 ? 342.955 692.937 444.102 1.00 76.87 159 ASP A O 1
ATOM 2300 N N . LEU A 1 160 ? 344.111 692.691 442.217 1.00 72.67 160 LEU A N 1
ATOM 2301 C CA . LEU A 1 160 ? 342.987 692.098 441.487 1.00 72.67 160 LEU A CA 1
ATOM 2302 C C . LEU A 1 160 ? 342.494 690.781 442.106 1.00 72.67 160 LEU A C 1
ATOM 2303 O O . LEU A 1 160 ? 341.312 690.479 442.033 1.00 72.67 160 LEU A O 1
ATOM 2319 N N . ALA A 1 161 ? 343.355 689.980 442.730 1.00 73.02 161 ALA A N 1
ATOM 2320 C CA . ALA A 1 161 ? 342.904 688.760 443.383 1.00 73.02 161 ALA A CA 1
ATOM 2321 C C . ALA A 1 161 ? 342.081 689.069 444.640 1.00 73.02 161 ALA A C 1
ATOM 2322 O O . ALA A 1 161 ? 341.183 688.311 444.982 1.00 73.02 161 ALA A O 1
ATOM 2329 N N . ASP A 1 162 ? 342.326 690.186 445.310 1.00 75.72 162 ASP A N 1
ATOM 2330 C CA . ASP A 1 162 ? 341.461 690.700 446.365 1.00 75.72 162 ASP A CA 1
ATOM 2331 C C . ASP A 1 162 ? 340.104 691.159 445.810 1.00 75.72 162 ASP A C 1
ATOM 2332 O O . ASP A 1 162 ? 339.065 690.813 446.360 1.00 75.72 162 ASP A O 1
ATOM 2341 N N . ASP A 1 163 ? 340.086 691.865 444.680 1.00 74.71 163 ASP A N 1
ATOM 2342 C CA . ASP A 1 163 ? 338.839 692.236 444.000 1.00 74.71 163 ASP A CA 1
ATOM 2343 C C . ASP A 1 163 ? 338.041 691.005 443.537 1.00 74.71 163 ASP A C 1
ATOM 2344 O O . ASP A 1 163 ? 336.833 690.955 443.715 1.00 74.71 163 ASP A O 1
ATOM 2353 N N . ILE A 1 164 ? 338.698 689.974 443.011 1.00 71.54 164 ILE A N 1
ATOM 2354 C CA . ILE A 1 164 ? 338.059 688.701 442.672 1.00 71.54 164 ILE A CA 1
ATOM 2355 C C . ILE A 1 164 ? 337.528 687.991 443.922 1.00 71.54 164 ILE A C 1
ATOM 2356 O O . ILE A 1 164 ? 336.430 687.449 443.881 1.00 71.54 164 ILE A O 1
ATOM 2372 N N . ASN A 1 165 ? 338.234 688.029 445.049 1.00 70.88 165 ASN A N 1
ATOM 2373 C CA . ASN A 1 165 ? 337.724 687.492 446.302 1.00 70.88 165 ASN A CA 1
ATOM 2374 C C . ASN A 1 165 ? 336.438 688.198 446.734 1.00 70.88 165 ASN A C 1
ATOM 2375 O O . ASN A 1 165 ? 335.482 687.541 447.127 1.00 70.88 165 ASN A O 1
ATOM 2386 N N . GLU A 1 166 ? 336.375 689.520 446.631 1.00 72.39 166 GLU A N 1
ATOM 2387 C CA . GLU A 1 166 ? 335.170 690.279 446.938 1.00 72.39 166 GLU A CA 1
ATOM 2388 C C . GLU A 1 166 ? 334.030 689.961 445.975 1.00 72.39 166 GLU A C 1
ATOM 2389 O O . GLU A 1 166 ? 332.899 689.772 446.409 1.00 72.39 166 GLU A O 1
ATOM 2401 N N . ALA A 1 167 ? 334.309 689.840 444.681 1.00 70.32 167 ALA A N 1
ATOM 2402 C CA . ALA A 1 167 ? 333.316 689.464 443.697 1.00 70.32 167 ALA A CA 1
ATOM 2403 C C . ALA A 1 167 ? 332.699 688.102 444.031 1.00 70.32 167 ALA A C 1
ATOM 2404 O O . ALA A 1 167 ? 331.482 687.986 444.111 1.00 70.32 167 ALA A O 1
ATOM 2411 N N . PHE A 1 168 ? 333.510 687.079 444.302 1.00 69.70 168 PHE A N 1
ATOM 2412 C CA . PHE A 1 168 ? 333.005 685.769 444.704 1.00 69.70 168 PHE A CA 1
ATOM 2413 C C . PHE A 1 168 ? 332.191 685.875 446.002 1.00 69.70 168 PHE A C 1
ATOM 2414 O O . PHE A 1 168 ? 331.127 685.284 446.137 1.00 69.70 168 PHE A O 1
ATOM 2431 N N . GLY A 1 169 ? 332.641 686.721 446.922 1.00 70.00 169 GLY A N 1
ATOM 2432 C CA . GLY A 1 169 ? 331.972 687.006 448.176 1.00 70.00 169 GLY A CA 1
ATOM 2433 C C . GLY A 1 169 ? 330.560 687.549 448.003 1.00 70.00 169 GLY A C 1
ATOM 2434 O O . GLY A 1 169 ? 329.680 687.137 448.740 1.00 70.00 169 GLY A O 1
ATOM 2438 N N . PHE A 1 170 ? 330.287 688.452 447.061 1.00 68.87 170 PHE A N 1
ATOM 2439 C CA . PHE A 1 170 ? 328.928 688.961 446.863 1.00 68.87 170 PHE A CA 1
ATOM 2440 C C . PHE A 1 170 ? 327.956 687.852 446.451 1.00 68.87 170 PHE A C 1
ATOM 2441 O O . PHE A 1 170 ? 326.834 687.804 446.932 1.00 68.87 170 PHE A O 1
ATOM 2458 N N . VAL A 1 171 ? 328.381 686.937 445.581 1.00 69.49 171 VAL A N 1
ATOM 2459 C CA . VAL A 1 171 ? 327.570 685.794 445.156 1.00 69.49 171 VAL A CA 1
ATOM 2460 C C . VAL A 1 171 ? 327.283 684.878 446.342 1.00 69.49 171 VAL A C 1
ATOM 2461 O O . VAL A 1 171 ? 326.143 684.496 446.572 1.00 69.49 171 VAL A O 1
ATOM 2474 N N . GLU A 1 172 ? 328.311 684.547 447.120 1.00 70.72 172 GLU A N 1
ATOM 2475 C CA . GLU A 1 172 ? 328.183 683.712 448.306 1.00 70.72 172 GLU A CA 1
ATOM 2476 C C . GLU A 1 172 ? 327.245 684.310 449.344 1.00 70.72 172 GLU A C 1
ATOM 2477 O O . GLU A 1 172 ? 326.392 683.607 449.867 1.00 70.72 172 GLU A O 1
ATOM 2489 N N . ASP A 1 173 ? 327.386 685.597 449.635 1.00 71.87 173 ASP A N 1
ATOM 2490 C CA . ASP A 1 173 ? 326.548 686.321 450.576 1.00 71.87 173 ASP A CA 1
ATOM 2491 C C . ASP A 1 173 ? 325.092 686.464 450.109 1.00 71.87 173 ASP A C 1
ATOM 2492 O O . ASP A 1 173 ? 324.202 686.692 450.915 1.00 71.87 173 ASP A O 1
ATOM 2501 N N . ASP A 1 174 ? 324.818 686.281 448.822 1.00 70.69 174 ASP A N 1
ATOM 2502 C CA . ASP A 1 174 ? 323.473 686.178 448.249 1.00 70.69 174 ASP A CA 1
ATOM 2503 C C . ASP A 1 174 ? 322.918 684.739 448.253 1.00 70.69 174 ASP A C 1
ATOM 2504 O O . ASP A 1 174 ? 321.900 684.463 447.633 1.00 70.69 174 ASP A O 1
ATOM 2513 N N . GLU A 1 175 ? 323.552 683.806 448.963 1.00 73.80 175 GLU A N 1
ATOM 2514 C CA . GLU A 1 175 ? 323.201 682.381 449.040 1.00 73.80 175 GLU A CA 1
ATOM 2515 C C . GLU A 1 175 ? 323.363 681.585 447.735 1.00 73.80 175 GLU A C 1
ATOM 2516 O O . GLU A 1 175 ? 322.873 680.469 447.631 1.00 73.80 175 GLU A O 1
ATOM 2528 N N . PHE A 1 176 ? 324.104 682.091 446.753 1.00 70.05 176 PHE A N 1
ATOM 2529 C CA . PHE A 1 176 ? 324.457 681.347 445.543 1.00 70.05 176 PHE A CA 1
ATOM 2530 C C . PHE A 1 176 ? 325.900 680.826 445.608 1.00 70.05 176 PHE A C 1
ATOM 2531 O O . PHE A 1 176 ? 326.692 681.247 446.447 1.00 70.05 176 PHE A O 1
ATOM 2548 N N . ASP A 1 177 ? 326.240 679.874 444.747 1.00 72.45 177 ASP A N 1
ATOM 2549 C CA . ASP A 1 177 ? 327.575 679.273 444.664 1.00 72.45 177 ASP A CA 1
ATOM 2550 C C . ASP A 1 177 ? 328.315 679.737 443.409 1.00 72.45 177 ASP A C 1
ATOM 2551 O O . ASP A 1 177 ? 327.812 679.574 442.307 1.00 72.45 177 ASP A O 1
ATOM 2560 N N . VAL A 1 178 ? 329.541 680.238 443.527 1.00 69.91 178 VAL A N 1
ATOM 2561 C CA . VAL A 1 178 ? 330.371 680.486 442.342 1.00 69.91 178 VAL A CA 1
ATOM 2562 C C . VAL A 1 178 ? 330.775 679.158 441.715 1.00 69.91 178 VAL A C 1
ATOM 2563 O O . VAL A 1 178 ? 331.418 678.341 442.363 1.00 69.91 178 VAL A O 1
ATOM 2576 N N . ASN A 1 179 ? 330.420 678.941 440.457 1.00 68.91 179 ASN A N 1
ATOM 2577 C CA . ASN A 1 179 ? 330.814 677.773 439.673 1.00 68.91 179 ASN A CA 1
ATOM 2578 C C . ASN A 1 179 ? 331.134 678.111 438.206 1.00 68.91 179 ASN A C 1
ATOM 2579 O O . ASN A 1 179 ? 331.482 677.226 437.427 1.00 68.91 179 ASN A O 1
ATOM 2590 N N . VAL A 1 180 ? 331.030 679.375 437.806 1.00 69.29 180 VAL A N 1
ATOM 2591 C CA . VAL A 1 180 ? 331.441 679.872 436.494 1.00 69.29 180 VAL A CA 1
ATOM 2592 C C . VAL A 1 180 ? 332.057 681.253 436.638 1.00 69.29 180 VAL A C 1
ATOM 2593 O O . VAL A 1 180 ? 331.610 682.049 437.462 1.00 69.29 180 VAL A O 1
ATOM 2606 N N . ALA A 1 181 ? 333.072 681.554 435.836 1.00 69.74 181 ALA A N 1
ATOM 2607 C CA . ALA A 1 181 ? 333.632 682.891 435.704 1.00 69.74 181 ALA A CA 1
ATOM 2608 C C . ALA A 1 181 ? 333.992 683.176 434.249 1.00 69.74 181 ALA A C 1
ATOM 2609 O O . ALA A 1 181 ? 334.498 682.301 433.560 1.00 69.74 181 ALA A O 1
ATOM 2616 N N . PHE A 1 182 ? 333.756 684.394 433.782 1.00 69.77 182 PHE A N 1
ATOM 2617 C CA . PHE A 1 182 ? 333.940 684.826 432.400 1.00 69.77 182 PHE A CA 1
ATOM 2618 C C . PHE A 1 182 ? 334.824 686.058 432.320 1.00 69.77 182 PHE A C 1
ATOM 2619 O O . PHE A 1 182 ? 334.735 686.937 433.173 1.00 69.77 182 PHE A O 1
ATOM 2636 N N . THR A 1 183 ? 335.651 686.150 431.288 1.00 70.52 183 THR A N 1
ATOM 2637 C CA . THR A 1 183 ? 336.521 687.304 431.034 1.00 70.52 183 THR A CA 1
ATOM 2638 C C . THR A 1 183 ? 337.032 687.294 429.589 1.00 70.52 183 THR A C 1
ATOM 2639 O O . THR A 1 183 ? 336.881 686.299 428.892 1.00 70.52 183 THR A O 1
ATOM 2650 N N . GLY A 1 184 ? 337.630 688.408 429.129 1.00 72.07 184 GLY A N 1
ATOM 2651 C CA . GLY A 1 184 ? 338.234 688.506 427.783 1.00 72.07 184 GLY A CA 1
ATOM 2652 C C . GLY A 1 184 ? 339.686 688.058 427.809 1.00 72.07 184 GLY A C 1
ATOM 2653 O O . GLY A 1 184 ? 340.147 687.711 428.904 1.00 72.07 184 GLY A O 1
ATOM 2657 N N . ARG A 1 185 ? 340.401 688.117 426.680 1.00 73.52 185 ARG A N 1
ATOM 2658 C CA . ARG A 1 185 ? 341.818 687.655 426.551 1.00 73.52 185 ARG A CA 1
ATOM 2659 C C . ARG A 1 185 ? 342.756 688.470 427.447 1.00 73.52 185 ARG A C 1
ATOM 2660 O O . ARG A 1 185 ? 343.794 687.909 427.824 1.00 73.52 185 ARG A O 1
ATOM 2681 N N . PHE A 1 186 ? 342.490 689.760 427.656 1.00 71.80 186 PHE A N 1
ATOM 2682 C CA . PHE A 1 186 ? 343.319 690.681 428.488 1.00 71.80 186 PHE A CA 1
ATOM 2683 C C . PHE A 1 186 ? 343.633 690.153 429.898 1.00 71.80 186 PHE A C 1
ATOM 2684 O O . PHE A 1 186 ? 344.673 690.564 430.405 1.00 71.80 186 PHE A O 1
ATOM 2701 N N . LEU A 1 187 ? 342.784 689.341 430.546 1.00 70.82 187 LEU A N 1
ATOM 2702 C CA . LEU A 1 187 ? 343.037 688.956 431.924 1.00 70.82 187 LEU A CA 1
ATOM 2703 C C . LEU A 1 187 ? 344.259 688.047 432.080 1.00 70.82 187 LEU A C 1
ATOM 2704 O O . LEU A 1 187 ? 344.859 688.066 433.145 1.00 70.82 187 LEU A O 1
ATOM 2720 N N . ARG A 1 188 ? 344.705 687.319 431.050 1.00 71.11 188 ARG A N 1
ATOM 2721 C CA . ARG A 1 188 ? 345.894 686.467 431.144 1.00 71.11 188 ARG A CA 1
ATOM 2722 C C . ARG A 1 188 ? 347.113 687.260 431.579 1.00 71.11 188 ARG A C 1
ATOM 2723 O O . ARG A 1 188 ? 347.790 686.849 432.508 1.00 71.11 188 ARG A O 1
ATOM 2744 N N . ARG A 1 189 ? 347.343 688.461 431.032 1.00 71.18 189 ARG A N 1
ATOM 2745 C CA . ARG A 1 189 ? 348.433 689.337 431.494 1.00 71.18 189 ARG A CA 1
ATOM 2746 C C . ARG A 1 189 ? 348.193 689.929 432.875 1.00 71.18 189 ARG A C 1
ATOM 2747 O O . ARG A 1 189 ? 349.153 690.096 433.611 1.00 71.18 189 ARG A O 1
ATOM 2768 N N . ARG A 1 190 ? 346.949 690.205 433.266 1.00 70.76 190 ARG A N 1
ATOM 2769 C CA . ARG A 1 190 ? 346.630 690.688 434.616 1.00 70.76 190 ARG A CA 1
ATOM 2770 C C . ARG A 1 190 ? 346.934 689.629 435.664 1.00 70.76 190 ARG A C 1
ATOM 2771 O O . ARG A 1 190 ? 347.510 689.956 436.687 1.00 70.76 190 ARG A O 1
ATOM 2792 N N . LEU A 1 191 ? 346.622 688.369 435.388 1.00 70.51 191 LEU A N 1
ATOM 2793 C CA . LEU A 1 191 ? 346.975 687.244 436.240 1.00 70.51 191 LEU A CA 1
ATOM 2794 C C . LEU A 1 191 ? 348.481 687.008 436.285 1.00 70.51 191 LEU A C 1
ATOM 2795 O O . LEU A 1 191 ? 349.037 686.957 437.370 1.00 70.51 191 LEU A O 1
ATOM 2811 N N . ARG A 1 192 ? 349.184 686.939 435.150 1.00 70.70 192 ARG A N 1
ATOM 2812 C CA . ARG A 1 192 ? 350.660 686.869 435.136 1.00 70.70 192 ARG A CA 1
ATOM 2813 C C . ARG A 1 192 ? 351.320 688.037 435.883 1.00 70.70 192 ARG A C 1
ATOM 2814 O O . ARG A 1 192 ? 352.342 687.862 436.529 1.00 70.70 192 ARG A O 1
ATOM 2835 N N . GLY A 1 193 ? 350.731 689.225 435.822 1.00 70.89 193 GLY A N 1
ATOM 2836 C CA . GLY A 1 193 ? 351.211 690.443 436.464 1.00 70.89 193 GLY A CA 1
ATOM 2837 C C . GLY A 1 193 ? 350.866 690.603 437.946 1.00 70.89 193 GLY A C 1
ATOM 2838 O O . GLY A 1 193 ? 351.241 691.618 438.521 1.00 70.89 193 GLY A O 1
ATOM 2842 N N . LEU A 1 194 ? 350.170 689.662 438.591 1.00 72.59 194 LEU A N 1
ATOM 2843 C CA . LEU A 1 194 ? 349.860 689.716 440.024 1.00 72.59 194 LEU A CA 1
ATOM 2844 C C . LEU A 1 194 ? 351.115 689.501 440.865 1.00 72.59 194 LEU A C 1
ATOM 2845 O O . LEU A 1 194 ? 351.624 688.386 440.986 1.00 72.59 194 LEU A O 1
ATOM 2861 N N . ARG A 1 195 ? 351.573 690.569 441.507 1.00 73.99 195 ARG A N 1
ATOM 2862 C CA . ARG A 1 195 ? 352.707 690.600 442.417 1.00 73.99 195 ARG A CA 1
ATOM 2863 C C . ARG A 1 195 ? 352.241 690.911 443.844 1.00 73.99 195 ARG A C 1
ATOM 2864 O O . ARG A 1 195 ? 351.221 691.559 444.035 1.00 73.99 195 ARG A O 1
ATOM 2885 N N . ASP A 1 196 ? 352.998 690.491 444.845 1.00 75.96 196 ASP A N 1
ATOM 2886 C CA . ASP A 1 196 ? 352.875 690.974 446.221 1.00 75.96 196 ASP A CA 1
ATOM 2887 C C . ASP A 1 196 ? 353.335 692.438 446.354 1.00 75.96 196 ASP A C 1
ATOM 2888 O O . ASP A 1 196 ? 353.720 693.085 445.380 1.00 75.96 196 ASP A O 1
ATOM 2897 N N . ALA A 1 197 ? 353.289 692.990 447.563 1.00 77.35 197 ALA A N 1
ATOM 2898 C CA . ALA A 1 197 ? 353.666 694.376 447.837 1.00 77.35 197 ALA A CA 1
ATOM 2899 C C . ALA A 1 197 ? 355.142 694.697 447.544 1.00 77.35 197 ALA A C 1
ATOM 2900 O O . ALA A 1 197 ? 355.511 695.858 447.438 1.00 77.35 197 ALA A O 1
ATOM 2907 N N . ASP A 1 198 ? 355.992 693.685 447.405 1.00 77.89 198 ASP A N 1
ATOM 2908 C CA . ASP A 1 198 ? 357.415 693.784 447.089 1.00 77.89 198 ASP A CA 1
ATOM 2909 C C . ASP A 1 198 ? 357.721 693.363 445.654 1.00 77.89 198 ASP A C 1
ATOM 2910 O O . ASP A 1 198 ? 358.876 693.198 445.292 1.00 77.89 198 ASP A O 1
ATOM 2919 N N . ASN A 1 199 ? 356.715 693.256 444.790 1.00 75.63 199 ASN A N 1
ATOM 2920 C CA . ASN A 1 199 ? 356.863 692.899 443.387 1.00 75.63 199 ASN A CA 1
ATOM 2921 C C . ASN A 1 199 ? 357.245 691.442 443.105 1.00 75.63 199 ASN A C 1
ATOM 2922 O O . ASN A 1 199 ? 357.515 691.118 441.955 1.00 75.63 199 ASN A O 1
ATOM 2933 N N . ALA A 1 200 ? 357.213 690.526 444.065 1.00 74.29 200 ALA A N 1
ATOM 2934 C CA . ALA A 1 200 ? 357.365 689.109 443.756 1.00 74.29 200 ALA A CA 1
ATOM 2935 C C . ALA A 1 200 ? 356.036 688.502 443.261 1.00 74.29 200 ALA A C 1
ATOM 2936 O O . ALA A 1 200 ? 354.988 688.845 443.794 1.00 74.29 200 ALA A O 1
ATOM 2943 N N . PRO A 1 201 ? 356.011 687.608 442.263 1.00 74.01 201 PRO A N 1
ATOM 2944 C CA . PRO A 1 201 ? 354.774 686.983 441.784 1.00 74.01 201 PRO A CA 1
ATOM 2945 C C . PRO A 1 201 ? 354.032 686.149 442.843 1.00 74.01 201 PRO A C 1
ATOM 2946 O O . PRO A 1 201 ? 354.659 685.374 443.556 1.00 74.01 201 PRO A O 1
ATOM 2957 N N . ILE A 1 202 ? 352.702 686.256 442.908 1.00 73.63 202 ILE A N 1
ATOM 2958 C CA . ILE A 1 202 ? 351.845 685.445 443.803 1.00 73.63 202 ILE A CA 1
ATOM 2959 C C . ILE A 1 202 ? 350.866 684.527 443.086 1.00 73.63 202 ILE A C 1
ATOM 2960 O O . ILE A 1 202 ? 350.427 683.533 443.657 1.00 73.63 202 ILE A O 1
ATOM 2976 N N . TYR A 1 203 ? 350.523 684.830 441.840 1.00 71.45 203 TYR A N 1
ATOM 2977 C CA . TYR A 1 203 ? 349.721 683.948 441.017 1.00 71.45 203 TYR A CA 1
ATOM 2978 C C . TYR A 1 203 ? 350.593 682.883 440.351 1.00 71.45 203 TYR A C 1
ATOM 2979 O O . TYR A 1 203 ? 350.329 681.698 440.496 1.00 71.45 203 TYR A O 1
ATOM 2997 N N . LEU A 1 204 ? 351.664 683.279 439.667 1.00 73.04 204 LEU A N 1
ATOM 2998 C CA . LEU A 1 204 ? 352.636 682.355 439.084 1.00 73.04 204 LEU A CA 1
ATOM 2999 C C . LEU A 1 204 ? 353.647 681.840 440.116 1.00 73.04 204 LEU A C 1
ATOM 3000 O O . LEU A 1 204 ? 354.000 682.541 441.061 1.00 73.04 204 LEU A O 1
ATOM 3016 N N . ASP A 1 205 ? 354.214 680.665 439.871 1.00 76.82 205 ASP A N 1
ATOM 3017 C CA . ASP A 1 205 ? 355.384 680.138 440.576 1.00 76.82 205 ASP A CA 1
ATOM 3018 C C . ASP A 1 205 ? 356.689 680.779 440.071 1.00 76.82 205 ASP A C 1
ATOM 3019 O O . ASP A 1 205 ? 357.584 680.103 439.576 1.00 76.82 205 ASP A O 1
ATOM 3028 N N . GLY A 1 206 ? 356.808 682.104 440.154 1.00 74.59 206 GLY A N 1
ATOM 3029 C CA . GLY A 1 206 ? 357.937 682.857 439.595 1.00 74.59 206 GLY A CA 1
ATOM 3030 C C . GLY A 1 206 ? 357.854 683.058 438.078 1.00 74.59 206 GLY A C 1
ATOM 3031 O O . GLY A 1 206 ? 357.099 682.385 437.383 1.00 74.59 206 GLY A O 1
ATOM 3035 N N . VAL A 1 207 ? 358.593 684.029 437.536 1.00 72.47 207 VAL A N 1
ATOM 3036 C CA . VAL A 1 207 ? 358.358 684.497 436.153 1.00 72.47 207 VAL A CA 1
ATOM 3037 C C . VAL A 1 207 ? 359.009 683.635 435.065 1.00 72.47 207 VAL A C 1
ATOM 3038 O O . VAL A 1 207 ? 358.698 683.807 433.896 1.00 72.47 207 VAL A O 1
ATOM 3051 N N . ARG A 1 208 ? 359.939 682.732 435.382 1.00 72.93 208 ARG A N 1
ATOM 3052 C CA . ARG A 1 208 ? 360.713 681.995 434.369 1.00 72.93 208 ARG A CA 1
ATOM 3053 C C . ARG A 1 208 ? 359.870 680.991 433.607 1.00 72.93 208 ARG A C 1
ATOM 3054 O O . ARG A 1 208 ? 359.770 681.068 432.395 1.00 72.93 208 ARG A O 1
ATOM 3075 N N . SER A 1 209 ? 359.304 680.019 434.303 1.00 74.27 209 SER A N 1
ATOM 3076 C CA . SER A 1 209 ? 358.884 678.759 433.688 1.00 74.27 209 SER A CA 1
ATOM 3077 C C . SER A 1 209 ? 357.369 678.553 433.607 1.00 74.27 209 SER A C 1
ATOM 3078 O O . SER A 1 209 ? 356.889 677.649 432.943 1.00 74.27 209 SER A O 1
ATOM 3086 N N . ASP A 1 210 ? 356.594 679.389 434.277 1.00 75.17 210 ASP A N 1
ATOM 3087 C CA . ASP A 1 210 ? 355.156 679.200 434.491 1.00 75.17 210 ASP A CA 1
ATOM 3088 C C . ASP A 1 210 ? 354.323 680.171 433.645 1.00 75.17 210 ASP A C 1
ATOM 3089 O O . ASP A 1 210 ? 354.603 681.363 433.600 1.00 75.17 210 ASP A O 1
ATOM 3098 N N . ASN A 1 211 ? 353.275 679.679 432.990 1.00 75.13 211 ASN A N 1
ATOM 3099 C CA . ASN A 1 211 ? 352.238 680.508 432.372 1.00 75.13 211 ASN A CA 1
ATOM 3100 C C . ASN A 1 211 ? 350.812 679.952 432.525 1.00 75.13 211 ASN A C 1
ATOM 3101 O O . ASN A 1 211 ? 349.917 680.373 431.791 1.00 75.13 211 ASN A O 1
ATOM 3112 N N . ARG A 1 212 ? 350.558 679.028 433.461 1.00 74.99 212 ARG A N 1
ATOM 3113 C CA . ARG A 1 212 ? 349.203 678.505 433.704 1.00 74.99 212 ARG A CA 1
ATOM 3114 C C . ARG A 1 212 ? 348.279 679.633 434.161 1.00 74.99 212 ARG A C 1
ATOM 3115 O O . ARG A 1 212 ? 348.427 680.114 435.277 1.00 74.99 212 ARG A O 1
ATOM 3136 N N . THR A 1 213 ? 347.337 680.048 433.317 1.00 72.14 213 THR A N 1
ATOM 3137 C CA . THR A 1 213 ? 346.351 681.129 433.564 1.00 72.14 213 THR A CA 1
ATOM 3138 C C . THR A 1 213 ? 344.895 680.659 433.470 1.00 72.14 213 THR A C 1
ATOM 3139 O O . THR A 1 213 ? 343.981 681.446 433.256 1.00 72.14 213 THR A O 1
ATOM 3150 N N . ALA A 1 214 ? 344.657 679.360 433.601 1.00 72.95 214 ALA A N 1
ATOM 3151 C CA . ALA A 1 214 ? 343.356 678.739 433.399 1.00 72.95 214 ALA A CA 1
ATOM 3152 C C . ALA A 1 214 ? 342.331 678.980 434.528 1.00 72.95 214 ALA A C 1
ATOM 3153 O O . ALA A 1 214 ? 341.146 678.775 434.311 1.00 72.95 214 ALA A O 1
ATOM 3160 N N . GLU A 1 215 ? 342.739 679.376 435.731 1.00 73.62 215 GLU A N 1
ATOM 3161 C CA . GLU A 1 215 ? 341.891 679.382 436.928 1.00 73.62 215 GLU A CA 1
ATOM 3162 C C . GLU A 1 215 ? 342.266 680.482 437.919 1.00 73.62 215 GLU A C 1
ATOM 3163 O O . GLU A 1 215 ? 343.401 680.933 437.929 1.00 73.62 215 GLU A O 1
ATOM 3175 N N . ILE A 1 216 ? 341.353 680.898 438.790 1.00 71.04 216 ILE A N 1
ATOM 3176 C CA . ILE A 1 216 ? 341.635 681.754 439.948 1.00 71.04 216 ILE A CA 1
ATOM 3177 C C . ILE A 1 216 ? 340.844 681.232 441.146 1.00 71.04 216 ILE A C 1
ATOM 3178 O O . ILE A 1 216 ? 339.690 680.862 440.986 1.00 71.04 216 ILE A O 1
ATOM 3194 N N . TYR A 1 217 ? 341.443 681.138 442.334 1.00 71.17 217 TYR A N 1
ATOM 3195 C CA . TYR A 1 217 ? 340.865 680.446 443.487 1.00 71.17 217 TYR A CA 1
ATOM 3196 C C . TYR A 1 217 ? 340.295 679.065 443.142 1.00 71.17 217 TYR A C 1
ATOM 3197 O O . TYR A 1 217 ? 339.203 678.700 443.559 1.00 71.17 217 TYR A O 1
ATOM 3215 N N . GLY A 1 218 ? 340.969 678.306 442.285 1.00 72.13 218 GLY A N 1
ATOM 3216 C CA . GLY A 1 218 ? 340.490 677.016 441.807 1.00 72.13 218 GLY A CA 1
ATOM 3217 C C . GLY A 1 218 ? 339.257 677.045 440.896 1.00 72.13 218 GLY A C 1
ATOM 3218 O O . GLY A 1 218 ? 338.797 675.990 440.472 1.00 72.13 218 GLY A O 1
ATOM 3222 N N . GLN A 1 219 ? 338.691 678.209 440.588 1.00 70.78 219 GLN A N 1
ATOM 3223 C CA . GLN A 1 219 ? 337.609 678.375 439.630 1.00 70.78 219 GLN A CA 1
ATOM 3224 C C . GLN A 1 219 ? 338.197 678.532 438.232 1.00 70.78 219 GLN A C 1
ATOM 3225 O O . GLN A 1 219 ? 338.895 679.507 437.964 1.00 70.78 219 GLN A O 1
ATOM 3239 N N . ASP A 1 220 ? 337.891 677.603 437.329 1.00 73.71 220 ASP A N 1
ATOM 3240 C CA . ASP A 1 220 ? 338.248 677.739 435.918 1.00 73.71 220 ASP A CA 1
ATOM 3241 C C . ASP A 1 220 ? 337.622 678.991 435.306 1.00 73.71 220 ASP A C 1
ATOM 3242 O O . ASP A 1 220 ? 336.465 679.310 435.571 1.00 73.71 220 ASP A O 1
ATOM 3251 N N . LEU A 1 221 ? 338.357 679.640 434.417 1.00 71.89 221 LEU A N 1
ATOM 3252 C CA . LEU A 1 221 ? 337.928 680.827 433.693 1.00 71.89 221 LEU A CA 1
ATOM 3253 C C . LEU A 1 221 ? 337.463 680.462 432.286 1.00 71.89 221 LEU A C 1
ATOM 3254 O O . LEU A 1 221 ? 338.186 679.808 431.538 1.00 71.89 221 LEU A O 1
ATOM 3270 N N . MET A 1 222 ? 336.272 680.907 431.896 1.00 73.30 222 MET A N 1
ATOM 3271 C CA . MET A 1 222 ? 335.854 680.897 430.496 1.00 73.30 222 MET A CA 1
ATOM 3272 C C . MET A 1 222 ? 336.305 682.176 429.808 1.00 73.30 222 MET A C 1
ATOM 3273 O O . MET A 1 222 ? 335.728 683.242 429.992 1.00 73.30 222 MET A O 1
ATOM 3287 N N . TYR A 1 223 ? 337.343 682.069 428.996 1.00 71.86 223 TYR A N 1
ATOM 3288 C CA . TYR A 1 223 ? 337.840 683.160 428.178 1.00 71.86 223 TYR A CA 1
ATOM 3289 C C . TYR A 1 223 ? 336.964 683.332 426.940 1.00 71.86 223 TYR A C 1
ATOM 3290 O O . TYR A 1 223 ? 336.872 682.437 426.107 1.00 71.86 223 TYR A O 1
ATOM 3308 N N . VAL A 1 224 ? 336.279 684.463 426.819 1.00 71.96 224 VAL A N 1
ATOM 3309 C CA . VAL A 1 224 ? 335.327 684.730 425.734 1.00 71.96 224 VAL A CA 1
ATOM 3310 C C . VAL A 1 224 ? 336.084 685.207 424.494 1.00 71.96 224 VAL A C 1
ATOM 3311 O O . VAL A 1 224 ? 336.514 686.354 424.423 1.00 71.96 224 VAL A O 1
ATOM 3324 N N . GLY A 1 225 ? 336.284 684.316 423.525 1.00 74.10 225 GLY A N 1
ATOM 3325 C CA . GLY A 1 225 ? 337.151 684.556 422.367 1.00 74.10 225 GLY A CA 1
ATOM 3326 C C . GLY A 1 225 ? 336.500 685.261 421.175 1.00 74.10 225 GLY A C 1
ATOM 3327 O O . GLY A 1 225 ? 337.189 685.887 420.382 1.00 74.10 225 GLY A O 1
ATOM 3331 N N . ASN A 1 226 ? 335.178 685.187 421.032 1.00 73.42 226 ASN A N 1
ATOM 3332 C CA . ASN A 1 226 ? 334.450 685.570 419.816 1.00 73.42 226 ASN A CA 1
ATOM 3333 C C . ASN A 1 226 ? 334.205 687.083 419.622 1.00 73.42 226 ASN A C 1
ATOM 3334 O O . ASN A 1 226 ? 333.306 687.456 418.880 1.00 73.42 226 ASN A O 1
ATOM 3345 N N . ARG A 1 227 ? 334.975 687.960 420.275 1.00 73.81 227 ARG A N 1
ATOM 3346 C CA . ARG A 1 227 ? 334.853 689.437 420.250 1.00 73.81 227 ARG A CA 1
ATOM 3347 C C . ARG A 1 227 ? 333.620 690.035 420.946 1.00 73.81 227 ARG A C 1
ATOM 3348 O O . ARG A 1 227 ? 333.399 691.240 420.862 1.00 73.81 227 ARG A O 1
ATOM 3369 N N . SER A 1 228 ? 332.830 689.243 421.672 1.00 72.98 228 SER A N 1
ATOM 3370 C CA . SER A 1 228 ? 331.678 689.752 422.440 1.00 72.98 228 SER A CA 1
ATOM 3371 C C . SER A 1 228 ? 332.031 690.534 423.692 1.00 72.98 228 SER A C 1
ATOM 3372 O O . SER A 1 228 ? 331.254 691.389 424.106 1.00 72.98 228 SER A O 1
ATOM 3380 N N . TRP A 1 229 ? 333.152 690.216 424.339 1.00 71.59 229 TRP A N 1
ATOM 3381 C CA . TRP A 1 229 ? 333.465 690.757 425.651 1.00 71.59 229 TRP A CA 1
ATOM 3382 C C . TRP A 1 229 ? 333.746 692.254 425.594 1.00 71.59 229 TRP A C 1
ATOM 3383 O O . TRP A 1 229 ? 334.637 692.689 424.874 1.00 71.59 229 TRP A O 1
ATOM 3404 N N . ASP A 1 230 ? 333.022 693.057 426.364 1.00 75.73 230 ASP A N 1
ATOM 3405 C CA . ASP A 1 230 ? 333.276 694.487 426.467 1.00 75.73 230 ASP A CA 1
ATOM 3406 C C . ASP A 1 230 ? 334.114 694.810 427.706 1.00 75.73 230 ASP A C 1
ATOM 3407 O O . ASP A 1 230 ? 333.615 695.005 428.811 1.00 75.73 230 ASP A O 1
ATOM 3416 N N . ARG A 1 231 ? 335.426 694.882 427.510 1.00 75.77 231 ARG A N 1
ATOM 3417 C CA . ARG A 1 231 ? 336.383 695.198 428.573 1.00 75.77 231 ARG A CA 1
ATOM 3418 C C . ARG A 1 231 ? 336.217 696.585 429.197 1.00 75.77 231 ARG A C 1
ATOM 3419 O O . ARG A 1 231 ? 336.718 696.806 430.291 1.00 75.77 231 ARG A O 1
ATOM 3440 N N . ASP A 1 232 ? 335.512 697.503 428.543 1.00 77.93 232 ASP A N 1
ATOM 3441 C CA . ASP A 1 232 ? 335.188 698.813 429.114 1.00 77.93 232 ASP A CA 1
ATOM 3442 C C . ASP A 1 232 ? 333.965 698.764 430.040 1.00 77.93 232 ASP A C 1
ATOM 3443 O O . ASP A 1 232 ? 333.700 699.722 430.757 1.00 77.93 232 ASP A O 1
ATOM 3452 N N . GLU A 1 233 ? 333.219 697.662 430.043 1.00 75.47 233 GLU A N 1
ATOM 3453 C CA . GLU A 1 233 ? 332.107 697.406 430.954 1.00 75.47 233 GLU A CA 1
ATOM 3454 C C . GLU A 1 233 ? 332.500 696.451 432.077 1.00 75.47 233 GLU A C 1
ATOM 3455 O O . GLU A 1 233 ? 332.194 696.711 433.232 1.00 75.47 233 GLU A O 1
ATOM 3467 N N . ALA A 1 234 ? 333.184 695.355 431.760 1.00 71.39 234 ALA A N 1
ATOM 3468 C CA . ALA A 1 234 ? 333.523 694.327 432.732 1.00 71.39 234 ALA A CA 1
ATOM 3469 C C . ALA A 1 234 ? 334.955 693.826 432.585 1.00 71.39 234 ALA A C 1
ATOM 3470 O O . ALA A 1 234 ? 335.388 693.461 431.504 1.00 71.39 234 ALA A O 1
ATOM 3477 N N . VAL A 1 235 ? 335.667 693.705 433.694 1.00 70.58 235 VAL A N 1
ATOM 3478 C CA . VAL A 1 235 ? 336.930 692.965 433.794 1.00 70.58 235 VAL A CA 1
ATOM 3479 C C . VAL A 1 235 ? 336.656 691.470 433.930 1.00 70.58 235 VAL A C 1
ATOM 3480 O O . VAL A 1 235 ? 337.272 690.653 433.258 1.00 70.58 235 VAL A O 1
ATOM 3493 N N . LEU A 1 236 ? 335.710 691.098 434.786 1.00 69.94 236 LEU A N 1
ATOM 3494 C CA . LEU A 1 236 ? 335.354 689.708 435.055 1.00 69.94 236 LEU A CA 1
ATOM 3495 C C . LEU A 1 236 ? 333.927 689.629 435.587 1.00 69.94 236 LEU A C 1
ATOM 3496 O O . LEU A 1 236 ? 333.522 690.475 436.374 1.00 69.94 236 LEU A O 1
ATOM 3512 N N . LEU A 1 237 ? 333.185 688.603 435.191 1.00 68.83 237 LEU A N 1
ATOM 3513 C CA . LEU A 1 237 ? 331.856 688.260 435.700 1.00 68.83 237 LEU A CA 1
ATOM 3514 C C . LEU A 1 237 ? 331.909 686.862 436.306 1.00 68.83 237 LEU A C 1
ATOM 3515 O O . LEU A 1 237 ? 332.348 685.943 435.637 1.00 68.83 237 LEU A O 1
ATOM 3531 N N . ALA A 1 238 ? 331.451 686.666 437.531 1.00 68.70 238 ALA A N 1
ATOM 3532 C CA . ALA A 1 238 ? 331.456 685.367 438.196 1.00 68.70 238 ALA A CA 1
ATOM 3533 C C . ALA A 1 238 ? 330.110 685.082 438.831 1.00 68.70 238 ALA A C 1
ATOM 3534 O O . ALA A 1 238 ? 329.441 686.010 439.259 1.00 68.70 238 ALA A O 1
ATOM 3541 N N . GLY A 1 239 ? 329.699 683.826 438.918 1.00 68.96 239 GLY A N 1
ATOM 3542 C CA . GLY A 1 239 ? 328.412 683.489 439.500 1.00 68.96 239 GLY A CA 1
ATOM 3543 C C . GLY A 1 239 ? 328.041 682.030 439.397 1.00 68.96 239 GLY A C 1
ATOM 3544 O O . GLY A 1 239 ? 328.913 681.172 439.296 1.00 68.96 239 GLY A O 1
ATOM 3548 N N . ASP A 1 240 ? 326.744 681.760 439.422 1.00 71.35 240 ASP A N 1
ATOM 3549 C CA . ASP A 1 240 ? 326.172 680.420 439.401 1.00 71.35 240 ASP A CA 1
ATOM 3550 C C . ASP A 1 240 ? 325.495 680.110 438.061 1.00 71.35 240 ASP A C 1
ATOM 3551 O O . ASP A 1 240 ? 324.404 680.597 437.766 1.00 71.35 240 ASP A O 1
ATOM 3560 N N . ARG A 1 241 ? 326.101 679.243 437.248 1.00 71.08 241 ARG A N 1
ATOM 3561 C CA . ARG A 1 241 ? 325.599 678.883 435.915 1.00 71.08 241 ARG A CA 1
ATOM 3562 C C . ARG A 1 241 ? 324.242 678.195 435.935 1.00 71.08 241 ARG A C 1
ATOM 3563 O O . ARG A 1 241 ? 323.548 678.210 434.927 1.00 71.08 241 ARG A O 1
ATOM 3584 N N . SER A 1 242 ? 323.847 677.612 437.067 1.00 70.29 242 SER A N 1
ATOM 3585 C CA . SER A 1 242 ? 322.562 676.939 437.199 1.00 70.29 242 SER A CA 1
ATOM 3586 C C . SER A 1 242 ? 321.392 677.922 437.188 1.00 70.29 242 SER A C 1
ATOM 3587 O O . SER A 1 242 ? 320.261 677.517 436.957 1.00 70.29 242 SER A O 1
ATOM 3595 N N . LYS A 1 243 ? 321.642 679.214 437.421 1.00 69.97 243 LYS A N 1
ATOM 3596 C CA . LYS A 1 243 ? 320.636 680.268 437.581 1.00 69.97 243 LYS A CA 1
ATOM 3597 C C . LYS A 1 243 ? 320.391 681.110 436.327 1.00 69.97 243 LYS A C 1
ATOM 3598 O O . LYS A 1 243 ? 319.775 682.164 436.407 1.00 69.97 243 LYS A O 1
ATOM 3617 N N . VAL A 1 244 ? 320.846 680.663 435.167 1.00 71.66 244 VAL A N 1
ATOM 3618 C CA . VAL A 1 244 ? 320.477 681.203 433.853 1.00 71.66 244 VAL A CA 1
ATOM 3619 C C . VAL A 1 244 ? 319.831 680.088 433.058 1.00 71.66 244 VAL A C 1
ATOM 3620 O O . VAL A 1 244 ? 320.319 678.964 433.084 1.00 71.66 244 VAL A O 1
ATOM 3633 N N . LEU A 1 245 ? 318.752 680.392 432.346 1.00 73.92 245 LEU A N 1
ATOM 3634 C CA . LEU A 1 245 ? 318.069 679.466 431.468 1.00 73.92 245 LEU A CA 1
ATOM 3635 C C . LEU A 1 245 ? 318.013 680.044 430.065 1.00 73.92 245 LEU A C 1
ATOM 3636 O O . LEU A 1 245 ? 317.531 681.156 429.872 1.00 73.92 245 LEU A O 1
ATOM 3652 N N . LEU A 1 246 ? 318.485 679.279 429.093 1.00 74.12 246 LEU A N 1
ATOM 3653 C CA . LEU A 1 246 ? 318.330 679.595 427.686 1.00 74.12 246 LEU A CA 1
ATOM 3654 C C . LEU A 1 246 ? 317.251 678.712 427.062 1.00 74.12 246 LEU A C 1
ATOM 3655 O O . LEU A 1 246 ? 317.198 677.514 427.299 1.00 74.12 246 LEU A O 1
ATOM 3671 N N . GLY A 1 247 ? 316.363 679.281 426.269 1.00 73.73 247 GLY A N 1
ATOM 3672 C CA . GLY A 1 247 ? 315.400 678.513 425.499 1.00 73.73 247 GLY A CA 1
ATOM 3673 C C . GLY A 1 247 ? 315.876 678.379 424.072 1.00 73.73 247 GLY A C 1
ATOM 3674 O O . GLY A 1 247 ? 316.103 679.388 423.425 1.00 73.73 247 GLY A O 1
ATOM 3678 N N . ILE A 1 248 ? 316.010 677.171 423.552 1.00 74.99 248 ILE A N 1
ATOM 3679 C CA . ILE A 1 248 ? 316.172 676.965 422.114 1.00 74.99 248 ILE A CA 1
ATOM 3680 C C . ILE A 1 248 ? 314.787 676.721 421.530 1.00 74.99 248 ILE A C 1
ATOM 3681 O O . ILE A 1 248 ? 314.167 675.696 421.798 1.00 74.99 248 ILE A O 1
ATOM 3697 N N . ARG A 1 249 ? 314.267 677.682 420.771 1.00 74.52 249 ARG A N 1
ATOM 3698 C CA . ARG A 1 249 ? 312.978 677.565 420.090 1.00 74.52 249 ARG A CA 1
ATOM 3699 C C . ARG A 1 249 ? 313.122 676.940 418.721 1.00 74.52 249 ARG A C 1
ATOM 3700 O O . ARG A 1 249 ? 312.289 676.138 418.322 1.00 74.52 249 ARG A O 1
ATOM 3721 N N . GLU A 1 250 ? 314.188 677.286 418.028 1.00 75.74 250 GLU A N 1
ATOM 3722 C CA . GLU A 1 250 ? 314.545 676.694 416.755 1.00 75.74 250 GLU A CA 1
ATOM 3723 C C . GLU A 1 250 ? 316.059 676.777 416.584 1.00 75.74 250 GLU A C 1
ATOM 3724 O O . GLU A 1 250 ? 316.622 677.870 416.595 1.00 75.74 250 GLU A O 1
ATOM 3736 N N . ASP A 1 251 ? 316.711 675.626 416.443 1.00 76.28 251 ASP A N 1
ATOM 3737 C CA . ASP A 1 251 ? 318.119 675.526 416.071 1.00 76.28 251 ASP A CA 1
ATOM 3738 C C . ASP A 1 251 ? 318.394 676.244 414.749 1.00 76.28 251 ASP A C 1
ATOM 3739 O O . ASP A 1 251 ? 317.471 676.482 413.987 1.00 76.28 251 ASP A O 1
ATOM 3748 N N . VAL A 1 252 ? 319.654 676.539 414.436 1.00 72.26 252 VAL A N 1
ATOM 3749 C CA . VAL A 1 252 ? 320.018 677.225 413.197 1.00 72.26 252 VAL A CA 1
ATOM 3750 C C . VAL A 1 252 ? 319.430 676.497 411.984 1.00 72.26 252 VAL A C 1
ATOM 3751 O O . VAL A 1 252 ? 319.744 675.341 411.719 1.00 72.26 252 VAL A O 1
ATOM 3764 N N . GLN A 1 253 ? 318.575 677.193 411.252 1.00 73.36 253 GLN A N 1
ATOM 3765 C CA . GLN A 1 253 ? 317.976 676.758 409.998 1.00 73.36 253 GLN A CA 1
ATOM 3766 C C . GLN A 1 253 ? 318.644 677.500 408.854 1.00 73.36 253 GLN A C 1
ATOM 3767 O O . GLN A 1 253 ? 318.888 678.697 408.950 1.00 73.36 253 GLN A O 1
ATOM 3781 N N . VAL A 1 254 ? 318.943 676.798 407.771 1.00 69.70 254 VAL A N 1
ATOM 3782 C CA . VAL A 1 254 ? 319.624 677.353 406.604 1.00 69.70 254 VAL A CA 1
ATOM 3783 C C . VAL A 1 254 ? 318.831 677.014 405.355 1.00 69.70 254 VAL A C 1
ATOM 3784 O O . VAL A 1 254 ? 318.679 675.842 405.031 1.00 69.70 254 VAL A O 1
ATOM 3797 N N . LYS A 1 255 ? 318.293 678.020 404.665 1.00 69.01 255 LYS A N 1
ATOM 3798 C CA . LYS A 1 255 ? 317.539 677.832 403.413 1.00 69.01 255 LYS A CA 1
ATOM 3799 C C . LYS A 1 255 ? 318.303 678.410 402.232 1.00 69.01 255 LYS A C 1
ATOM 3800 O O . LYS A 1 255 ? 318.671 679.581 402.261 1.00 69.01 255 LYS A O 1
ATOM 3819 N N . LEU A 1 256 ? 318.501 677.609 401.187 1.00 69.23 256 LEU A N 1
ATOM 3820 C CA . LEU A 1 256 ? 319.029 678.063 399.908 1.00 69.23 256 LEU A CA 1
ATOM 3821 C C . LEU A 1 256 ? 317.924 678.757 399.110 1.00 69.23 256 LEU A C 1
ATOM 3822 O O . LEU A 1 256 ? 317.035 678.109 398.567 1.00 69.23 256 LEU A O 1
ATOM 3838 N N . LEU A 1 257 ? 317.972 680.080 399.054 1.00 69.78 257 LEU A N 1
ATOM 3839 C CA . LEU A 1 257 ? 317.101 680.903 398.236 1.00 69.78 257 LEU A CA 1
ATOM 3840 C C . LEU A 1 257 ? 317.602 680.935 396.795 1.00 69.78 257 LEU A C 1
ATOM 3841 O O . LEU A 1 257 ? 318.764 681.232 396.536 1.00 69.78 257 LEU A O 1
ATOM 3857 N N . THR A 1 258 ? 316.704 680.669 395.858 1.00 71.54 258 THR A N 1
ATOM 3858 C CA . THR A 1 258 ? 316.988 680.642 394.419 1.00 71.54 258 THR A CA 1
ATOM 3859 C C . THR A 1 258 ? 316.099 681.599 393.628 1.00 71.54 258 THR A C 1
ATOM 3860 O O . THR A 1 258 ? 316.484 681.994 392.540 1.00 71.54 258 THR A O 1
ATOM 3871 N N . GLU A 1 259 ? 314.944 682.028 394.156 1.00 72.88 259 GLU A N 1
ATOM 3872 C CA . GLU A 1 259 ? 313.959 682.858 393.439 1.00 72.88 259 GLU A CA 1
ATOM 3873 C C . GLU A 1 259 ? 313.514 684.138 394.153 1.00 72.88 259 GLU A C 1
ATOM 3874 O O . GLU A 1 259 ? 312.874 684.976 393.532 1.00 72.88 259 GLU A O 1
ATOM 3886 N N . ALA A 1 260 ? 313.820 684.314 395.433 1.00 71.53 260 ALA A N 1
ATOM 3887 C CA . ALA A 1 260 ? 313.357 685.456 396.212 1.00 71.53 260 ALA A CA 1
ATOM 3888 C C . ALA A 1 260 ? 313.904 686.802 395.704 1.00 71.53 260 ALA A C 1
ATOM 3889 O O . ALA A 1 260 ? 314.997 686.863 395.152 1.00 71.53 260 ALA A O 1
ATOM 3896 N N . THR A 1 261 ? 313.187 687.903 395.934 1.00 71.76 261 THR A N 1
ATOM 3897 C CA . THR A 1 261 ? 313.762 689.249 395.830 1.00 71.76 261 THR A CA 1
ATOM 3898 C C . THR A 1 261 ? 314.356 689.654 397.172 1.00 71.76 261 THR A C 1
ATOM 3899 O O . THR A 1 261 ? 313.640 689.758 398.161 1.00 71.76 261 THR A O 1
ATOM 3910 N N . ILE A 1 262 ? 315.659 689.908 397.214 1.00 71.98 262 ILE A N 1
ATOM 3911 C CA . ILE A 1 262 ? 316.408 690.236 398.428 1.00 71.98 262 ILE A CA 1
ATOM 3912 C C . ILE A 1 262 ? 317.019 691.619 398.280 1.00 71.98 262 ILE A C 1
ATOM 3913 O O . ILE A 1 262 ? 317.886 691.814 397.441 1.00 71.98 262 ILE A O 1
ATOM 3929 N N . GLY A 1 263 ? 316.589 692.607 399.059 1.00 76.19 263 GLY A N 1
ATOM 3930 C CA . GLY A 1 263 ? 317.150 693.964 398.995 1.00 76.19 263 GLY A CA 1
ATOM 3931 C C . GLY A 1 263 ? 317.080 694.635 397.615 1.00 76.19 263 GLY A C 1
ATOM 3932 O O . GLY A 1 263 ? 317.941 695.443 397.274 1.00 76.19 263 GLY A O 1
ATOM 3936 N N . GLY A 1 264 ? 316.094 694.272 396.793 1.00 76.04 264 GLY A N 1
ATOM 3937 C CA . GLY A 1 264 ? 315.966 694.713 395.399 1.00 76.04 264 GLY A CA 1
ATOM 3938 C C . GLY A 1 264 ? 316.717 693.862 394.367 1.00 76.04 264 GLY A C 1
ATOM 3939 O O . GLY A 1 264 ? 316.622 694.140 393.177 1.00 76.04 264 GLY A O 1
ATOM 3943 N N . ILE A 1 265 ? 317.438 692.821 394.778 1.00 72.29 265 ILE A N 1
ATOM 3944 C CA . ILE A 1 265 ? 318.066 691.830 393.897 1.00 72.29 265 ILE A CA 1
ATOM 3945 C C . ILE A 1 265 ? 317.057 690.729 393.593 1.00 72.29 265 ILE A C 1
ATOM 3946 O O . ILE A 1 265 ? 316.658 690.002 394.493 1.00 72.29 265 ILE A O 1
ATOM 3962 N N . ASN A 1 266 ? 316.655 690.546 392.340 1.00 71.80 266 ASN A N 1
ATOM 3963 C CA . ASN A 1 266 ? 315.799 689.426 391.943 1.00 71.80 266 ASN A CA 1
ATOM 3964 C C . ASN A 1 266 ? 316.659 688.187 391.676 1.00 71.80 266 ASN A C 1
ATOM 3965 O O . ASN A 1 266 ? 317.210 688.049 390.593 1.00 71.80 266 ASN A O 1
ATOM 3976 N N . LEU A 1 267 ? 316.820 687.282 392.638 1.00 70.64 267 LEU A N 1
ATOM 3977 C CA . LEU A 1 267 ? 317.846 686.239 392.559 1.00 70.64 267 LEU A CA 1
ATOM 3978 C C . LEU A 1 267 ? 317.786 685.397 391.280 1.00 70.64 267 LEU A C 1
ATOM 3979 O O . LEU A 1 267 ? 318.814 685.233 390.632 1.00 70.64 267 LEU A O 1
ATOM 3995 N N . ALA A 1 268 ? 316.606 684.935 390.862 1.00 71.35 268 ALA A N 1
ATOM 3996 C CA . ALA A 1 268 ? 316.488 684.019 389.725 1.00 71.35 268 ALA A CA 1
ATOM 3997 C C . ALA A 1 268 ? 316.934 684.645 388.396 1.00 71.35 268 ALA A C 1
ATOM 3998 O O . ALA A 1 268 ? 317.751 684.069 387.684 1.00 71.35 268 ALA A O 1
ATOM 4005 N N . GLU A 1 269 ? 316.432 685.833 388.055 1.00 72.85 269 GLU A N 1
ATOM 4006 C CA . GLU A 1 269 ? 316.773 686.483 386.787 1.00 72.85 269 GLU A CA 1
ATOM 4007 C C . GLU A 1 269 ? 318.176 687.081 386.775 1.00 72.85 269 GLU A C 1
ATOM 4008 O O . GLU A 1 269 ? 318.718 687.303 385.698 1.00 72.85 269 GLU A O 1
ATOM 4020 N N . LYS A 1 270 ? 318.786 687.318 387.939 1.00 70.60 270 LYS A N 1
ATOM 4021 C CA . LYS A 1 270 ? 320.203 687.676 388.062 1.00 70.60 270 LYS A CA 1
ATOM 4022 C C . LYS A 1 270 ? 321.114 686.450 388.120 1.00 70.60 270 LYS A C 1
ATOM 4023 O O . LYS A 1 270 ? 322.321 686.630 388.176 1.00 70.60 270 LYS A O 1
ATOM 4042 N N . ASP A 1 271 ? 320.584 685.227 388.123 1.00 69.04 271 ASP A N 1
ATOM 4043 C CA . ASP A 1 271 ? 321.335 683.982 388.330 1.00 69.04 271 ASP A CA 1
ATOM 4044 C C . ASP A 1 271 ? 322.183 683.976 389.614 1.00 69.04 271 ASP A C 1
ATOM 4045 O O . ASP A 1 271 ? 323.244 683.368 389.695 1.00 69.04 271 ASP A O 1
ATOM 4054 N N . MET A 1 272 ? 321.703 684.664 390.643 1.00 70.19 272 MET A N 1
ATOM 4055 C CA . MET A 1 272 ? 322.253 684.627 391.990 1.00 70.19 272 MET A CA 1
ATOM 4056 C C . MET A 1 272 ? 321.519 683.606 392.853 1.00 70.19 272 MET A C 1
ATOM 4057 O O . MET A 1 272 ? 320.421 683.171 392.539 1.00 70.19 272 MET A O 1
ATOM 4071 N N . VAL A 1 273 ? 322.118 683.253 393.980 1.00 69.50 273 VAL A N 1
ATOM 4072 C CA . VAL A 1 273 ? 321.534 682.438 395.054 1.00 69.50 273 VAL A CA 1
ATOM 4073 C C . VAL A 1 273 ? 321.888 683.059 396.394 1.00 69.50 273 VAL A C 1
ATOM 4074 O O . VAL A 1 273 ? 322.779 683.894 396.468 1.00 69.50 273 VAL A O 1
ATOM 4087 N N . ALA A 1 274 ? 321.201 682.694 397.465 1.00 69.02 274 ALA A N 1
ATOM 4088 C CA . ALA A 1 274 ? 321.514 683.189 398.797 1.00 69.02 274 ALA A CA 1
ATOM 4089 C C . ALA A 1 274 ? 321.269 682.125 399.854 1.00 69.02 274 ALA A C 1
ATOM 4090 O O . ALA A 1 274 ? 320.377 681.304 399.701 1.00 69.02 274 ALA A O 1
ATOM 4097 N N . LEU A 1 275 ? 322.005 682.155 400.958 1.00 68.91 275 LEU A N 1
ATOM 4098 C CA . LEU A 1 275 ? 321.657 681.384 402.147 1.00 68.91 275 LEU A CA 1
ATOM 4099 C C . LEU A 1 275 ? 320.976 682.306 403.144 1.00 68.91 275 LEU A C 1
ATOM 4100 O O . LEU A 1 275 ? 321.529 683.337 403.509 1.00 68.91 275 LEU A O 1
ATOM 4116 N N . ARG A 1 276 ? 319.784 681.928 403.598 1.00 68.46 276 ARG A N 1
ATOM 4117 C CA . ARG A 1 276 ? 319.080 682.552 404.717 1.00 68.46 276 ARG A CA 1
ATOM 4118 C C . ARG A 1 276 ? 319.335 681.718 405.955 1.00 68.46 276 ARG A C 1
ATOM 4119 O O . ARG A 1 276 ? 318.946 680.562 405.993 1.00 68.46 276 ARG A O 1
ATOM 4140 N N . PHE A 1 277 ? 319.949 682.315 406.961 1.00 68.79 277 PHE A N 1
ATOM 4141 C CA . PHE A 1 277 ? 320.222 681.717 408.259 1.00 68.79 277 PHE A CA 1
ATOM 4142 C C . PHE A 1 277 ? 319.269 682.301 409.297 1.00 68.79 277 PHE A C 1
ATOM 4143 O O . PHE A 1 277 ? 319.169 683.517 409.409 1.00 68.79 277 PHE A O 1
ATOM 4160 N N . LYS A 1 278 ? 318.592 681.461 410.074 1.00 69.57 278 LYS A N 1
ATOM 4161 C CA . LYS A 1 278 ? 317.707 681.857 411.178 1.00 69.57 278 LYS A CA 1
ATOM 4162 C C . LYS A 1 278 ? 318.037 681.076 412.433 1.00 69.57 278 LYS A C 1
ATOM 4163 O O . LYS A 1 278 ? 318.367 679.906 412.341 1.00 69.57 278 LYS A O 1
ATOM 4182 N N . PHE A 1 279 ? 317.880 681.682 413.594 1.00 71.20 279 PHE A N 1
ATOM 4183 C CA . PHE A 1 279 ? 318.035 681.037 414.891 1.00 71.20 279 PHE A CA 1
ATOM 4184 C C . PHE A 1 279 ? 317.068 681.674 415.886 1.00 71.20 279 PHE A C 1
ATOM 4185 O O . PHE A 1 279 ? 317.082 682.892 416.013 1.00 71.20 279 PHE A O 1
ATOM 4202 N N . ARG A 1 280 ? 316.222 680.897 416.573 1.00 72.84 280 ARG A N 1
ATOM 4203 C CA . ARG A 1 280 ? 315.303 681.423 417.597 1.00 72.84 280 ARG A CA 1
ATOM 4204 C C . ARG A 1 280 ? 315.686 680.939 418.982 1.00 72.84 280 ARG A C 1
ATOM 4205 O O . ARG A 1 280 ? 315.724 679.743 419.248 1.00 72.84 280 ARG A O 1
ATOM 4226 N N . VAL A 1 281 ? 315.876 681.886 419.885 1.00 71.81 281 VAL A N 1
ATOM 4227 C CA . VAL A 1 281 ? 316.497 681.686 421.191 1.00 71.81 281 VAL A CA 1
ATOM 4228 C C . VAL A 1 281 ? 315.894 682.607 422.248 1.00 71.81 281 VAL A C 1
ATOM 4229 O O . VAL A 1 281 ? 315.417 683.687 421.934 1.00 71.81 281 VAL A O 1
ATOM 4242 N N . ALA A 1 282 ? 315.913 682.209 423.509 1.00 72.54 282 ALA A N 1
ATOM 4243 C CA . ALA A 1 282 ? 315.414 682.974 424.645 1.00 72.54 282 ALA A CA 1
ATOM 4244 C C . ALA A 1 282 ? 316.431 683.000 425.785 1.00 72.54 282 ALA A C 1
ATOM 4245 O O . ALA A 1 282 ? 317.168 682.040 425.961 1.00 72.54 282 ALA A O 1
ATOM 4252 N N . TYR A 1 283 ? 316.413 684.039 426.605 1.00 71.49 283 TYR A N 1
ATOM 4253 C CA . TYR A 1 283 ? 317.227 684.168 427.809 1.00 71.49 283 TYR A CA 1
ATOM 4254 C C . TYR A 1 283 ? 316.379 684.615 428.991 1.00 71.49 283 TYR A C 1
ATOM 4255 O O . TYR A 1 283 ? 315.585 685.544 428.880 1.00 71.49 283 TYR A O 1
ATOM 4273 N N . SER A 1 284 ? 316.594 684.002 430.147 1.00 72.52 284 SER A N 1
ATOM 4274 C CA . SER A 1 284 ? 316.097 684.513 431.421 1.00 72.52 284 SER A CA 1
ATOM 4275 C C . SER A 1 284 ? 317.007 684.105 432.576 1.00 72.52 284 SER A C 1
ATOM 4276 O O . SER A 1 284 ? 317.668 683.070 432.531 1.00 72.52 284 SER A O 1
ATOM 4284 N N . THR A 1 285 ? 317.038 684.906 433.629 1.00 72.71 285 THR A N 1
ATOM 4285 C CA . THR A 1 285 ? 317.583 684.505 434.923 1.00 72.71 285 THR A CA 1
ATOM 4286 C C . THR A 1 285 ? 316.560 683.656 435.677 1.00 72.71 285 THR A C 1
ATOM 4287 O O . THR A 1 285 ? 315.407 684.032 435.834 1.00 72.71 285 THR A O 1
ATOM 4298 N N . ALA A 1 286 ? 316.981 682.507 436.170 1.00 71.78 286 ALA A N 1
ATOM 4299 C CA . ALA A 1 286 ? 316.144 681.481 436.768 1.00 71.78 286 ALA A CA 1
ATOM 4300 C C . ALA A 1 286 ? 316.565 681.204 438.218 1.00 71.78 286 ALA A C 1
ATOM 4301 O O . ALA A 1 286 ? 317.232 680.213 438.503 1.00 71.78 286 ALA A O 1
ATOM 4308 N N . PHE A 1 287 ? 316.203 682.087 439.149 1.00 69.96 287 PHE A N 1
ATOM 4309 C CA . PHE A 1 287 ? 316.526 681.954 440.573 1.00 69.96 287 PHE A CA 1
ATOM 4310 C C . PHE A 1 287 ? 315.400 682.429 441.497 1.00 69.96 287 PHE A C 1
ATOM 4311 O O . PHE A 1 287 ? 314.600 683.281 441.137 1.00 69.96 287 PHE A O 1
ATOM 4328 N N . SER A 1 288 ? 315.369 681.881 442.711 1.00 72.08 288 SER A N 1
ATOM 4329 C CA . SER A 1 288 ? 314.461 682.259 443.795 1.00 72.08 288 SER A CA 1
ATOM 4330 C C . SER A 1 288 ? 315.224 682.972 444.908 1.00 72.08 288 SER A C 1
ATOM 4331 O O . SER A 1 288 ? 316.275 682.506 445.331 1.00 72.08 288 SER A O 1
ATOM 4339 N N . THR A 1 289 ? 314.669 684.055 445.431 1.00 73.80 289 THR A N 1
ATOM 4340 C CA . THR A 1 289 ? 315.187 684.738 446.623 1.00 73.80 289 THR A CA 1
ATOM 4341 C C . THR A 1 289 ? 314.382 684.396 447.876 1.00 73.80 289 THR A C 1
ATOM 4342 O O . THR A 1 289 ? 314.347 685.197 448.801 1.00 73.80 289 THR A O 1
ATOM 4353 N N . ALA A 1 290 ? 313.681 683.259 447.924 1.00 73.24 290 ALA A N 1
ATOM 4354 C CA . ALA A 1 290 ? 312.808 682.925 449.046 1.00 73.24 290 ALA A CA 1
ATOM 4355 C C . ALA A 1 290 ? 313.611 682.833 450.353 1.00 73.24 290 ALA A C 1
ATOM 4356 O O . ALA A 1 290 ? 314.628 682.151 450.425 1.00 73.24 290 ALA A O 1
ATOM 4363 N N . GLY A 1 291 ? 313.188 683.572 451.379 1.00 74.76 291 GLY A N 1
ATOM 4364 C CA . GLY A 1 291 ? 313.902 683.732 452.653 1.00 74.76 291 GLY A CA 1
ATOM 4365 C C . GLY A 1 291 ? 315.113 684.673 452.615 1.00 74.76 291 GLY A C 1
ATOM 4366 O O . GLY A 1 291 ? 315.587 685.104 453.660 1.00 74.76 291 GLY A O 1
ATOM 4370 N N . GLY A 1 292 ? 315.598 685.017 451.426 1.00 75.20 292 GLY A N 1
ATOM 4371 C CA . GLY A 1 292 ? 316.648 685.994 451.187 1.00 75.20 292 GLY A CA 1
ATOM 4372 C C . GLY A 1 292 ? 316.114 687.415 451.112 1.00 75.20 292 GLY A C 1
ATOM 4373 O O . GLY A 1 292 ? 315.166 687.786 451.798 1.00 75.20 292 GLY A O 1
ATOM 4377 N N . GLU A 1 293 ? 316.719 688.226 450.260 1.00 76.14 293 GLU A N 1
ATOM 4378 C CA . GLU A 1 293 ? 316.303 689.598 449.965 1.00 76.14 293 GLU A CA 1
ATOM 4379 C C . GLU A 1 293 ? 316.063 689.723 448.463 1.00 76.14 293 GLU A C 1
ATOM 4380 O O . GLU A 1 293 ? 316.754 689.094 447.673 1.00 76.14 293 GLU A O 1
ATOM 4392 N N . VAL A 1 294 ? 315.105 690.541 448.028 1.00 74.87 294 VAL A N 1
ATOM 4393 C CA . VAL A 1 294 ? 314.766 690.704 446.602 1.00 74.87 294 VAL A CA 1
ATOM 4394 C C . VAL A 1 294 ? 315.939 691.176 445.737 1.00 74.87 294 VAL A C 1
ATOM 4395 O O . VAL A 1 294 ? 315.963 690.923 444.540 1.00 74.87 294 VAL A O 1
ATOM 4408 N N . THR A 1 295 ? 316.934 691.832 446.327 1.00 74.78 295 THR A N 1
ATOM 4409 C CA . THR A 1 295 ? 318.166 692.273 445.661 1.00 74.78 295 THR A CA 1
ATOM 4410 C C . THR A 1 295 ? 319.233 691.185 445.536 1.00 74.78 295 THR A C 1
ATOM 4411 O O . THR A 1 295 ? 320.266 691.430 444.928 1.00 74.78 295 THR A O 1
ATOM 4422 N N . ASP A 1 296 ? 319.055 689.990 446.097 1.00 72.98 296 ASP A N 1
ATOM 4423 C CA . ASP A 1 296 ? 320.020 688.904 445.920 1.00 72.98 296 ASP A CA 1
ATOM 4424 C C . ASP A 1 296 ? 320.164 688.543 444.444 1.00 72.98 296 ASP A C 1
ATOM 4425 O O . ASP A 1 296 ? 319.165 688.452 443.736 1.00 72.98 296 ASP A O 1
ATOM 4434 N N . TYR A 1 297 ? 321.387 688.321 443.970 1.00 69.79 297 TYR A N 1
ATOM 4435 C CA . TYR A 1 297 ? 321.645 688.077 442.555 1.00 69.79 297 TYR A CA 1
ATOM 4436 C C . TYR A 1 297 ? 322.724 687.006 442.361 1.00 69.79 297 TYR A C 1
ATOM 4437 O O . TYR A 1 297 ? 323.738 687.047 443.048 1.00 69.79 297 TYR A O 1
ATOM 4455 N N . PRO A 1 298 ? 322.592 686.057 441.419 1.00 69.27 298 PRO A N 1
ATOM 4456 C CA . PRO A 1 298 ? 323.537 684.946 441.294 1.00 69.27 298 PRO A CA 1
ATOM 4457 C C . PRO A 1 298 ? 324.902 685.285 440.693 1.00 69.27 298 PRO A C 1
ATOM 4458 O O . PRO A 1 298 ? 325.722 684.388 440.545 1.00 69.27 298 PRO A O 1
ATOM 4469 N N . PHE A 1 299 ? 325.146 686.537 440.317 1.00 68.76 299 PHE A N 1
ATOM 4470 C CA . PHE A 1 299 ? 326.379 686.990 439.682 1.00 68.76 299 PHE A CA 1
ATOM 4471 C C . PHE A 1 299 ? 326.943 688.241 440.335 1.00 68.76 299 PHE A C 1
ATOM 4472 O O . PHE A 1 299 ? 326.213 689.054 440.890 1.00 68.76 299 PHE A O 1
ATOM 4489 N N . ALA A 1 300 ? 328.248 688.416 440.203 1.00 69.06 300 ALA A N 1
ATOM 4490 C CA . ALA A 1 300 ? 328.976 689.617 440.542 1.00 69.06 300 ALA A CA 1
ATOM 4491 C C . ALA A 1 300 ? 329.912 690.025 439.408 1.00 69.06 300 ALA A C 1
ATOM 4492 O O . ALA A 1 300 ? 330.366 689.185 438.638 1.00 69.06 300 ALA A O 1
ATOM 4499 N N . VAL A 1 301 ? 330.210 691.313 439.304 1.00 69.36 301 VAL A N 1
ATOM 4500 C CA . VAL A 1 301 ? 331.055 691.838 438.236 1.00 69.36 301 VAL A CA 1
ATOM 4501 C C . VAL A 1 301 ? 332.092 692.820 438.746 1.00 69.36 301 VAL A C 1
ATOM 4502 O O . VAL A 1 301 ? 331.784 693.734 439.504 1.00 69.36 301 VAL A O 1
ATOM 4515 N N . ILE A 1 302 ? 333.320 692.658 438.283 1.00 70.53 302 ILE A N 1
ATOM 4516 C CA . ILE A 1 302 ? 334.394 693.623 438.470 1.00 70.53 302 ILE A CA 1
ATOM 4517 C C . ILE A 1 302 ? 334.308 694.627 437.327 1.00 70.53 302 ILE A C 1
ATOM 4518 O O . ILE A 1 302 ? 334.450 694.237 436.175 1.00 70.53 302 ILE A O 1
ATOM 4534 N N . THR A 1 303 ? 334.047 695.897 437.598 1.00 71.22 303 THR A N 1
ATOM 4535 C CA . THR A 1 303 ? 334.088 696.956 436.580 1.00 71.22 303 THR A CA 1
ATOM 4536 C C . THR A 1 303 ? 335.511 697.486 436.420 1.00 71.22 303 THR A C 1
ATOM 4537 O O . THR A 1 303 ? 336.298 697.393 437.357 1.00 71.22 303 THR A O 1
ATOM 4548 N N . PRO A 1 304 ? 335.903 698.021 435.255 1.00 73.45 304 PRO A N 1
ATOM 4549 C CA . PRO A 1 304 ? 337.260 698.518 435.053 1.00 73.45 304 PRO A CA 1
ATOM 4550 C C . PRO A 1 304 ? 337.592 699.728 435.932 1.00 73.45 304 PRO A C 1
ATOM 4551 O O . PRO A 1 304 ? 336.708 700.444 436.388 1.00 73.45 304 PRO A O 1
ATOM 4562 N N . ASP A 1 305 ? 338.881 699.961 436.171 1.00 78.20 305 ASP A N 1
ATOM 4563 C CA . ASP A 1 305 ? 339.393 700.995 437.077 1.00 78.20 305 ASP A CA 1
ATOM 4564 C C . ASP A 1 305 ? 339.083 702.418 436.595 1.00 78.20 305 ASP A C 1
ATOM 4565 O O . ASP A 1 305 ? 339.320 702.776 435.452 1.00 78.20 305 ASP A O 1
ATOM 4574 N N . ALA B 1 2 ? 432.147 694.292 422.468 1.00 80.78 2 ALA B N 1
ATOM 4575 C CA . ALA B 1 2 ? 431.379 693.722 421.350 1.00 80.78 2 ALA B CA 1
ATOM 4576 C C . ALA B 1 2 ? 430.905 692.318 421.688 1.00 80.78 2 ALA B C 1
ATOM 4577 O O . ALA B 1 2 ? 431.641 691.524 422.260 1.00 80.78 2 ALA B O 1
ATOM 4584 N N . ASP B 1 3 ? 429.675 691.994 421.317 1.00 77.19 3 ASP B N 1
ATOM 4585 C CA . ASP B 1 3 ? 428.993 690.724 421.576 1.00 77.19 3 ASP B CA 1
ATOM 4586 C C . ASP B 1 3 ? 428.110 690.389 420.377 1.00 77.19 3 ASP B C 1
ATOM 4587 O O . ASP B 1 3 ? 427.698 691.287 419.648 1.00 77.19 3 ASP B O 1
ATOM 4596 N N . ILE B 1 4 ? 427.738 689.129 420.199 1.00 70.22 4 ILE B N 1
ATOM 4597 C CA . ILE B 1 4 ? 426.662 688.769 419.276 1.00 70.22 4 ILE B CA 1
ATOM 4598 C C . ILE B 1 4 ? 425.334 689.141 419.942 1.00 70.22 4 ILE B C 1
ATOM 4599 O O . ILE B 1 4 ? 424.815 688.396 420.771 1.00 70.22 4 ILE B O 1
ATOM 4615 N N . SER B 1 5 ? 424.792 690.318 419.637 1.00 72.37 5 SER B N 1
ATOM 4616 C CA . SER B 1 5 ? 423.468 690.712 420.123 1.00 72.37 5 SER B CA 1
ATOM 4617 C C . SER B 1 5 ? 422.391 689.842 419.481 1.00 72.37 5 SER B C 1
ATOM 4618 O O . SER B 1 5 ? 422.622 689.233 418.436 1.00 72.37 5 SER B O 1
ATOM 4626 N N . ARG B 1 6 ? 421.175 689.801 420.033 1.00 70.87 6 ARG B N 1
ATOM 4627 C CA . ARG B 1 6 ? 420.085 689.061 419.381 1.00 70.87 6 ARG B CA 1
ATOM 4628 C C . ARG B 1 6 ? 419.798 689.617 417.982 1.00 70.87 6 ARG B C 1
ATOM 4629 O O . ARG B 1 6 ? 419.558 688.854 417.057 1.00 70.87 6 ARG B O 1
ATOM 4650 N N . ALA B 1 7 ? 419.928 690.931 417.810 1.00 72.37 7 ALA B N 1
ATOM 4651 C CA . ALA B 1 7 ? 419.807 691.621 416.535 1.00 72.37 7 ALA B CA 1
ATOM 4652 C C . ALA B 1 7 ? 420.854 691.187 415.493 1.00 72.37 7 ALA B C 1
ATOM 4653 O O . ALA B 1 7 ? 420.532 691.079 414.319 1.00 72.37 7 ALA B O 1
ATOM 4660 N N . ASP B 1 8 ? 422.092 690.890 415.889 1.00 73.77 8 ASP B N 1
ATOM 4661 C CA . ASP B 1 8 ? 423.119 690.332 414.993 1.00 73.77 8 ASP B CA 1
ATOM 4662 C C . ASP B 1 8 ? 422.813 688.898 414.554 1.00 73.77 8 ASP B C 1
ATOM 4663 O O . ASP B 1 8 ? 423.108 688.512 413.427 1.00 73.77 8 ASP B O 1
ATOM 4672 N N . ALA B 1 9 ? 422.213 688.101 415.430 1.00 71.45 9 ALA B N 1
ATOM 4673 C CA . ALA B 1 9 ? 421.813 686.729 415.146 1.00 71.45 9 ALA B CA 1
ATOM 4674 C C . ALA B 1 9 ? 420.459 686.603 414.419 1.00 71.45 9 ALA B C 1
ATOM 4675 O O . ALA B 1 9 ? 420.080 685.503 414.042 1.00 71.45 9 ALA B O 1
ATOM 4682 N N . LEU B 1 10 ? 419.715 687.690 414.211 1.00 71.87 10 LEU B N 1
ATOM 4683 C CA . LEU B 1 10 ? 418.306 687.673 413.799 1.00 71.87 10 LEU B CA 1
ATOM 4684 C C . LEU B 1 10 ? 417.995 686.816 412.563 1.00 71.87 10 LEU B C 1
ATOM 4685 O O . LEU B 1 10 ? 417.038 686.051 412.573 1.00 71.87 10 LEU B O 1
ATOM 4701 N N . ALA B 1 11 ? 418.815 686.880 411.520 1.00 70.86 11 ALA B N 1
ATOM 4702 C CA . ALA B 1 11 ? 418.631 686.075 410.318 1.00 70.86 11 ALA B CA 1
ATOM 4703 C C . ALA B 1 11 ? 418.735 684.556 410.547 1.00 70.86 11 ALA B C 1
ATOM 4704 O O . ALA B 1 11 ? 418.321 683.788 409.685 1.00 70.86 11 ALA B O 1
ATOM 4711 N N . LEU B 1 12 ? 419.285 684.099 411.673 1.00 70.20 12 LEU B N 1
ATOM 4712 C CA . LEU B 1 12 ? 419.463 682.686 411.996 1.00 70.20 12 LEU B CA 1
ATOM 4713 C C . LEU B 1 12 ? 418.345 682.125 412.877 1.00 70.20 12 LEU B C 1
ATOM 4714 O O . LEU B 1 12 ? 418.229 680.912 413.001 1.00 70.20 12 LEU B O 1
ATOM 4730 N N . LEU B 1 13 ? 417.530 682.966 413.510 1.00 70.76 13 LEU B N 1
ATOM 4731 C CA . LEU B 1 13 ? 416.514 682.521 414.467 1.00 70.76 13 LEU B CA 1
ATOM 4732 C C . LEU B 1 13 ? 415.427 681.687 413.797 1.00 70.76 13 LEU B C 1
ATOM 4733 O O . LEU B 1 13 ? 414.939 682.028 412.725 1.00 70.76 13 LEU B O 1
ATOM 4749 N N . ALA B 1 14 ? 415.019 680.609 414.455 1.00 69.81 14 ALA B N 1
ATOM 4750 C CA . ALA B 1 14 ? 413.912 679.776 414.029 1.00 69.81 14 ALA B CA 1
ATOM 4751 C C . ALA B 1 14 ? 412.569 680.531 414.048 1.00 69.81 14 ALA B C 1
ATOM 4752 O O . ALA B 1 14 ? 412.422 681.585 414.665 1.00 69.81 14 ALA B O 1
ATOM 4759 N N . THR B 1 15 ? 411.574 679.966 413.371 1.00 71.70 15 THR B N 1
ATOM 4760 C CA . THR B 1 15 ? 410.202 680.485 413.291 1.00 71.70 15 THR B CA 1
ATOM 4761 C C . THR B 1 15 ? 409.215 679.357 413.551 1.00 71.70 15 THR B C 1
ATOM 4762 O O . THR B 1 15 ? 409.533 678.186 413.400 1.00 71.70 15 THR B O 1
ATOM 4773 N N . GLN B 1 16 ? 408.012 679.700 413.988 1.00 71.63 16 GLN B N 1
ATOM 4774 C CA . GLN B 1 16 ? 406.952 678.741 414.253 1.00 71.63 16 GLN B CA 1
ATOM 4775 C C . GLN B 1 16 ? 405.604 679.382 413.945 1.00 71.63 16 GLN B C 1
ATOM 4776 O O . GLN B 1 16 ? 405.390 680.582 414.109 1.00 71.63 16 GLN B O 1
ATOM 4790 N N . GLU B 1 17 ? 404.669 678.565 413.502 1.00 71.72 17 GLU B N 1
ATOM 4791 C CA . GLU B 1 17 ? 403.366 678.970 412.986 1.00 71.72 17 GLU B CA 1
ATOM 4792 C C . GLU B 1 17 ? 402.291 678.132 413.654 1.00 71.72 17 GLU B C 1
ATOM 4793 O O . GLU B 1 17 ? 402.485 676.935 413.859 1.00 71.72 17 GLU B O 1
ATOM 4805 N N . LEU B 1 18 ? 401.136 678.721 413.949 1.00 72.04 18 LEU B N 1
ATOM 4806 C CA . LEU B 1 18 ? 399.972 677.924 414.304 1.00 72.04 18 LEU B CA 1
ATOM 4807 C C . LEU B 1 18 ? 399.432 677.175 413.087 1.00 72.04 18 LEU B C 1
ATOM 4808 O O . LEU B 1 18 ? 399.427 677.664 411.959 1.00 72.04 18 LEU B O 1
ATOM 4824 N N . ASP B 1 19 ? 398.935 675.978 413.358 1.00 76.01 19 ASP B N 1
ATOM 4825 C CA . ASP B 1 19 ? 398.344 675.030 412.412 1.00 76.01 19 ASP B CA 1
ATOM 4826 C C . ASP B 1 19 ? 396.883 675.335 412.037 1.00 76.01 19 ASP B C 1
ATOM 4827 O O . ASP B 1 19 ? 396.224 674.536 411.376 1.00 76.01 19 ASP B O 1
ATOM 4836 N N . SER B 1 20 ? 396.342 676.452 412.510 1.00 72.81 20 SER B N 1
ATOM 4837 C CA . SER B 1 20 ? 394.919 676.782 412.520 1.00 72.81 20 SER B CA 1
ATOM 4838 C C . SER B 1 20 ? 394.710 678.289 412.614 1.00 72.81 20 SER B C 1
ATOM 4839 O O . SER B 1 20 ? 395.612 679.022 412.997 1.00 72.81 20 SER B O 1
ATOM 4847 N N . ILE B 1 21 ? 393.519 678.757 412.250 1.00 69.26 21 ILE B N 1
ATOM 4848 C CA . ILE B 1 21 ? 393.159 680.176 412.211 1.00 69.26 21 ILE B CA 1
ATOM 4849 C C . ILE B 1 21 ? 392.252 680.508 413.395 1.00 69.26 21 ILE B C 1
ATOM 4850 O O . ILE B 1 21 ? 391.315 679.773 413.680 1.00 69.26 21 ILE B O 1
ATOM 4866 N N . ILE B 1 22 ? 392.505 681.618 414.075 1.00 69.37 22 ILE B N 1
ATOM 4867 C CA . ILE B 1 22 ? 391.636 682.146 415.128 1.00 69.37 22 ILE B CA 1
ATOM 4868 C C . ILE B 1 22 ? 390.415 682.800 414.474 1.00 69.37 22 ILE B C 1
ATOM 4869 O O . ILE B 1 22 ? 390.550 683.798 413.770 1.00 69.37 22 ILE B O 1
ATOM 4885 N N . LYS B 1 23 ? 389.227 682.244 414.703 1.00 70.65 23 LYS B N 1
ATOM 4886 C CA . LYS B 1 23 ? 387.943 682.592 414.065 1.00 70.65 23 LYS B CA 1
ATOM 4887 C C . LYS B 1 23 ? 386.823 682.712 415.102 1.00 70.65 23 LYS B C 1
ATOM 4888 O O . LYS B 1 23 ? 386.848 681.975 416.085 1.00 70.65 23 LYS B O 1
ATOM 4907 N N . PRO B 1 24 ? 385.832 683.599 414.901 1.00 72.26 24 PRO B N 1
ATOM 4908 C CA . PRO B 1 24 ? 384.609 683.605 415.690 1.00 72.26 24 PRO B CA 1
ATOM 4909 C C . PRO B 1 24 ? 383.753 682.374 415.370 1.00 72.26 24 PRO B C 1
ATOM 4910 O O . PRO B 1 24 ? 384.002 681.658 414.404 1.00 72.26 24 PRO B O 1
ATOM 4921 N N . GLU B 1 25 ? 382.724 682.108 416.167 1.00 77.31 25 GLU B N 1
ATOM 4922 C CA . GLU B 1 25 ? 381.785 681.011 415.904 1.00 77.31 25 GLU B CA 1
ATOM 4923 C C . GLU B 1 25 ? 380.830 681.336 414.750 1.00 77.31 25 GLU B C 1
ATOM 4924 O O . GLU B 1 25 ? 380.347 682.460 414.631 1.00 77.31 25 GLU B O 1
ATOM 4936 N N . THR B 1 26 ? 380.542 680.351 413.899 1.00 77.10 26 THR B N 1
ATOM 4937 C CA . THR B 1 26 ? 379.587 680.506 412.791 1.00 77.10 26 THR B CA 1
ATOM 4938 C C . THR B 1 26 ? 378.142 680.274 413.230 1.00 77.10 26 THR B C 1
ATOM 4939 O O . THR B 1 26 ? 377.871 679.661 414.262 1.00 77.10 26 THR B O 1
ATOM 4950 N N . SER B 1 27 ? 377.184 680.795 412.463 1.00 77.34 27 SER B N 1
ATOM 4951 C CA . SER B 1 27 ? 375.749 680.701 412.751 1.00 77.34 27 SER B CA 1
ATOM 4952 C C . SER B 1 27 ? 374.897 680.712 411.480 1.00 77.34 27 SER B C 1
ATOM 4953 O O . SER B 1 27 ? 375.274 681.312 410.477 1.00 77.34 27 SER B O 1
ATOM 4961 N N . GLY B 1 28 ? 373.738 680.057 411.516 1.00 77.63 28 GLY B N 1
ATOM 4962 C CA . GLY B 1 28 ? 372.722 680.125 410.463 1.00 77.63 28 GLY B CA 1
ATOM 4963 C C . GLY B 1 28 ? 371.753 681.286 410.657 1.00 77.63 28 GLY B C 1
ATOM 4964 O O . GLY B 1 28 ? 371.794 681.986 411.666 1.00 77.63 28 GLY B O 1
ATOM 4968 N N . SER B 1 29 ? 370.821 681.472 409.723 1.00 72.46 29 SER B N 1
ATOM 4969 C CA . SER B 1 29 ? 369.727 682.438 409.892 1.00 72.46 29 SER B CA 1
ATOM 4970 C C . SER B 1 29 ? 368.812 682.023 411.043 1.00 72.46 29 SER B C 1
ATOM 4971 O O . SER B 1 29 ? 368.319 680.891 411.053 1.00 72.46 29 SER B O 1
ATOM 4979 N N . ALA B 1 30 ? 368.469 682.945 411.927 1.00 70.96 30 ALA B N 1
ATOM 4980 C CA . ALA B 1 30 ? 367.335 682.769 412.817 1.00 70.96 30 ALA B CA 1
ATOM 4981 C C . ALA B 1 30 ? 366.032 682.508 412.039 1.00 70.96 30 ALA B C 1
ATOM 4982 O O . ALA B 1 30 ? 365.231 681.679 412.448 1.00 70.96 30 ALA B O 1
ATOM 4989 N N . ALA B 1 31 ? 365.849 683.133 410.874 1.00 70.19 31 ALA B N 1
ATOM 4990 C CA . ALA B 1 31 ? 364.638 683.036 410.069 1.00 70.19 31 ALA B CA 1
ATOM 4991 C C . ALA B 1 31 ? 364.309 681.602 409.628 1.00 70.19 31 ALA B C 1
ATOM 4992 O O . ALA B 1 31 ? 363.248 681.089 409.969 1.00 70.19 31 ALA B O 1
ATOM 4999 N N . LEU B 1 32 ? 365.213 680.911 408.926 1.00 70.30 32 LEU B N 1
ATOM 5000 C CA . LEU B 1 32 ? 364.957 679.537 408.471 1.00 70.30 32 LEU B CA 1
ATOM 5001 C C . LEU B 1 32 ? 364.867 678.532 409.624 1.00 70.30 32 LEU B C 1
ATOM 5002 O O . LEU B 1 32 ? 364.259 677.480 409.473 1.00 70.30 32 LEU B O 1
ATOM 5018 N N . ALA B 1 33 ? 365.464 678.838 410.772 1.00 70.73 33 ALA B N 1
ATOM 5019 C CA . ALA B 1 33 ? 365.336 678.027 411.975 1.00 70.73 33 ALA B CA 1
ATOM 5020 C C . ALA B 1 33 ? 363.954 678.170 412.633 1.00 70.73 33 ALA B C 1
ATOM 5021 O O . ALA B 1 33 ? 363.370 677.185 413.075 1.00 70.73 33 ALA B O 1
ATOM 5028 N N . ALA B 1 34 ? 363.424 679.389 412.704 1.00 70.60 34 ALA B N 1
ATOM 5029 C CA . ALA B 1 34 ? 362.205 679.683 413.434 1.00 70.60 34 ALA B CA 1
ATOM 5030 C C . ALA B 1 34 ? 360.917 679.391 412.659 1.00 70.60 34 ALA B C 1
ATOM 5031 O O . ALA B 1 34 ? 359.979 678.834 413.225 1.00 70.60 34 ALA B O 1
ATOM 5038 N N . PHE B 1 35 ? 360.847 679.774 411.388 1.00 69.86 35 PHE B N 1
ATOM 5039 C CA . PHE B 1 35 ? 359.599 679.825 410.627 1.00 69.86 35 PHE B CA 1
ATOM 5040 C C . PHE B 1 35 ? 359.447 678.652 409.661 1.00 69.86 35 PHE B C 1
ATOM 5041 O O . PHE B 1 35 ? 360.422 678.226 409.046 1.00 69.86 35 PHE B O 1
ATOM 5058 N N . ARG B 1 36 ? 358.230 678.118 409.502 1.00 73.91 36 ARG B N 1
ATOM 5059 C CA . ARG B 1 36 ? 357.958 677.064 408.507 1.00 73.91 36 ARG B CA 1
ATOM 5060 C C . ARG B 1 36 ? 358.237 677.547 407.088 1.00 73.91 36 ARG B C 1
ATOM 5061 O O . ARG B 1 36 ? 358.042 678.722 406.779 1.00 73.91 36 ARG B O 1
ATOM 5082 N N . SER B 1 37 ? 358.618 676.633 406.206 1.00 71.79 37 SER B N 1
ATOM 5083 C CA . SER B 1 37 ? 358.844 676.972 404.807 1.00 71.79 37 SER B CA 1
ATOM 5084 C C . SER B 1 37 ? 358.270 675.964 403.827 1.00 71.79 37 SER B C 1
ATOM 5085 O O . SER B 1 37 ? 358.166 674.774 404.117 1.00 71.79 37 SER B O 1
ATOM 5093 N N . ILE B 1 38 ? 357.901 676.452 402.648 1.00 70.91 38 ILE B N 1
ATOM 5094 C CA . ILE B 1 38 ? 357.368 675.644 401.552 1.00 70.91 38 ILE B CA 1
ATOM 5095 C C . ILE B 1 38 ? 358.314 675.646 400.360 1.00 70.91 38 ILE B C 1
ATOM 5096 O O . ILE B 1 38 ? 358.961 676.649 400.062 1.00 70.91 38 ILE B O 1
ATOM 5112 N N . ARG B 1 39 ? 358.381 674.519 399.653 1.00 71.02 39 ARG B N 1
ATOM 5113 C CA . ARG B 1 39 ? 359.055 674.438 398.359 1.00 71.02 39 ARG B CA 1
ATOM 5114 C C . ARG B 1 39 ? 358.246 675.203 397.325 1.00 71.02 39 ARG B C 1
ATOM 5115 O O . ARG B 1 39 ? 357.122 674.831 397.005 1.00 71.02 39 ARG B O 1
ATOM 5136 N N . MET B 1 40 ? 358.808 676.279 396.802 1.00 69.67 40 MET B N 1
ATOM 5137 C CA . MET B 1 40 ? 358.221 676.985 395.672 1.00 69.67 40 MET B CA 1
ATOM 5138 C C . MET B 1 40 ? 358.659 676.300 394.381 1.00 69.67 40 MET B C 1
ATOM 5139 O O . MET B 1 40 ? 359.847 676.068 394.188 1.00 69.67 40 MET B O 1
ATOM 5153 N N . SER B 1 41 ? 357.731 676.009 393.480 1.00 70.12 41 SER B N 1
ATOM 5154 C CA . SER B 1 41 ? 358.041 675.485 392.148 1.00 70.12 41 SER B CA 1
ATOM 5155 C C . SER B 1 41 ? 357.952 676.531 391.041 1.00 70.12 41 SER B C 1
ATOM 5156 O O . SER B 1 41 ? 358.391 676.243 389.935 1.00 70.12 41 SER B O 1
ATOM 5164 N N . ALA B 1 42 ? 357.413 677.728 391.296 1.00 70.10 42 ALA B N 1
ATOM 5165 C CA . ALA B 1 42 ? 356.986 678.622 390.219 1.00 70.10 42 ALA B CA 1
ATOM 5166 C C . ALA B 1 42 ? 357.650 680.003 390.145 1.00 70.10 42 ALA B C 1
ATOM 5167 O O . ALA B 1 42 ? 357.618 680.626 389.090 1.00 70.10 42 ALA B O 1
ATOM 5174 N N . GLY B 1 43 ? 358.235 680.506 391.229 1.00 69.04 43 GLY B N 1
ATOM 5175 C CA . GLY B 1 43 ? 358.720 681.897 391.311 1.00 69.04 43 GLY B CA 1
ATOM 5176 C C . GLY B 1 43 ? 357.770 682.869 392.015 1.00 69.04 43 GLY B C 1
ATOM 5177 O O . GLY B 1 43 ? 358.191 683.905 392.513 1.00 69.04 43 GLY B O 1
ATOM 5181 N N . THR B 1 44 ? 356.496 682.516 392.143 1.00 70.25 44 THR B N 1
ATOM 5182 C CA . THR B 1 44 ? 355.501 683.143 393.024 1.00 70.25 44 THR B CA 1
ATOM 5183 C C . THR B 1 44 ? 354.495 682.092 393.482 1.00 70.25 44 THR B C 1
ATOM 5184 O O . THR B 1 44 ? 354.115 681.237 392.692 1.00 70.25 44 THR B O 1
ATOM 5195 N N . VAL B 1 45 ? 354.005 682.180 394.718 1.00 69.91 45 VAL B N 1
ATOM 5196 C CA . VAL B 1 45 ? 352.806 681.472 395.181 1.00 69.91 45 VAL B CA 1
ATOM 5197 C C . VAL B 1 45 ? 351.750 682.515 395.499 1.00 69.91 45 VAL B C 1
ATOM 5198 O O . VAL B 1 45 ? 352.039 683.478 396.203 1.00 69.91 45 VAL B O 1
ATOM 5211 N N . SER B 1 46 ? 350.537 682.380 394.980 1.00 70.60 46 SER B N 1
ATOM 5212 C CA . SER B 1 46 ? 349.413 683.216 395.406 1.00 70.60 46 SER B CA 1
ATOM 5213 C C . SER B 1 46 ? 348.695 682.598 396.608 1.00 70.60 46 SER B C 1
ATOM 5214 O O . SER B 1 46 ? 348.603 681.377 396.757 1.00 70.60 46 SER B O 1
ATOM 5222 N N . MET B 1 47 ? 348.235 683.452 397.513 1.00 71.77 47 MET B N 1
ATOM 5223 C CA . MET B 1 47 ? 347.729 683.071 398.828 1.00 71.77 47 MET B CA 1
ATOM 5224 C C . MET B 1 47 ? 346.395 683.775 399.092 1.00 71.77 47 MET B C 1
ATOM 5225 O O . MET B 1 47 ? 346.375 685.004 399.119 1.00 71.77 47 MET B O 1
ATOM 5239 N N . PRO B 1 48 ? 345.283 683.051 399.287 1.00 69.64 48 PRO B N 1
ATOM 5240 C CA . PRO B 1 48 ? 343.996 683.647 399.599 1.00 69.64 48 PRO B CA 1
ATOM 5241 C C . PRO B 1 48 ? 343.825 683.839 401.107 1.00 69.64 48 PRO B C 1
ATOM 5242 O O . PRO B 1 48 ? 344.131 682.965 401.915 1.00 69.64 48 PRO B O 1
ATOM 5253 N N . VAL B 1 49 ? 343.320 684.996 401.490 1.00 69.14 49 VAL B N 1
ATOM 5254 C CA . VAL B 1 49 ? 343.210 685.472 402.868 1.00 69.14 49 VAL B CA 1
ATOM 5255 C C . VAL B 1 49 ? 341.778 685.915 403.133 1.00 69.14 49 VAL B C 1
ATOM 5256 O O . VAL B 1 49 ? 341.231 686.683 402.354 1.00 69.14 49 VAL B O 1
ATOM 5269 N N . LEU B 1 50 ? 341.151 685.478 404.220 1.00 69.48 50 LEU B N 1
ATOM 5270 C CA . LEU B 1 50 ? 339.831 685.967 404.609 1.00 69.48 50 LEU B CA 1
ATOM 5271 C C . LEU B 1 50 ? 339.917 687.440 405.012 1.00 69.48 50 LEU B C 1
ATOM 5272 O O . LEU B 1 50 ? 340.758 687.795 405.826 1.00 69.48 50 LEU B O 1
ATOM 5288 N N . ALA B 1 51 ? 339.069 688.304 404.470 1.00 70.57 51 ALA B N 1
ATOM 5289 C CA . ALA B 1 51 ? 339.200 689.753 404.612 1.00 70.57 51 ALA B CA 1
ATOM 5290 C C . ALA B 1 51 ? 338.047 690.443 405.356 1.00 70.57 51 ALA B C 1
ATOM 5291 O O . ALA B 1 51 ? 338.247 691.527 405.895 1.00 70.57 51 ALA B O 1
ATOM 5298 N N . ALA B 1 52 ? 336.859 689.847 405.414 1.00 70.97 52 ALA B N 1
ATOM 5299 C CA . ALA B 1 52 ? 335.729 690.379 406.165 1.00 70.97 52 ALA B CA 1
ATOM 5300 C C . ALA B 1 52 ? 334.846 689.262 406.730 1.00 70.97 52 ALA B C 1
ATOM 5301 O O . ALA B 1 52 ? 334.751 688.185 406.150 1.00 70.97 52 ALA B O 1
ATOM 5308 N N . LEU B 1 53 ? 334.193 689.524 407.863 1.00 71.20 53 LEU B N 1
ATOM 5309 C CA . LEU B 1 53 ? 333.218 688.627 408.491 1.00 71.20 53 LEU B CA 1
ATOM 5310 C C . LEU B 1 53 ? 331.778 689.064 408.167 1.00 71.20 53 LEU B C 1
ATOM 5311 O O . LEU B 1 53 ? 331.508 690.260 408.072 1.00 71.20 53 LEU B O 1
ATOM 5327 N N . PRO B 1 54 ? 330.827 688.126 408.033 1.00 70.14 54 PRO B N 1
ATOM 5328 C CA . PRO B 1 54 ? 329.419 688.457 407.889 1.00 70.14 54 PRO B CA 1
ATOM 5329 C C . PRO B 1 54 ? 328.918 689.111 409.176 1.00 70.14 54 PRO B C 1
ATOM 5330 O O . PRO B 1 54 ? 329.498 688.905 410.237 1.00 70.14 54 PRO B O 1
ATOM 5341 N N . THR B 1 55 ? 327.821 689.857 409.136 1.00 71.03 55 THR B N 1
ATOM 5342 C CA . THR B 1 55 ? 327.193 690.347 410.361 1.00 71.03 55 THR B CA 1
ATOM 5343 C C . THR B 1 55 ? 325.689 690.154 410.387 1.00 71.03 55 THR B C 1
ATOM 5344 O O . THR B 1 55 ? 325.009 690.406 409.402 1.00 71.03 55 THR B O 1
ATOM 5355 N N . ALA B 1 56 ? 325.182 689.675 411.516 1.00 69.93 56 ALA B N 1
ATOM 5356 C CA . ALA B 1 56 ? 323.794 689.317 411.735 1.00 69.93 56 ALA B CA 1
ATOM 5357 C C . ALA B 1 56 ? 323.077 690.340 412.623 1.00 69.93 56 ALA B C 1
ATOM 5358 O O . ALA B 1 56 ? 323.709 691.231 413.186 1.00 69.93 56 ALA B O 1
ATOM 5365 N N . GLY B 1 57 ? 321.764 690.218 412.774 1.00 70.25 57 GLY B N 1
ATOM 5366 C CA . GLY B 1 57 ? 320.991 691.108 413.635 1.00 70.25 57 GLY B CA 1
ATOM 5367 C C . GLY B 1 57 ? 319.746 690.465 414.220 1.00 70.25 57 GLY B C 1
ATOM 5368 O O . GLY B 1 57 ? 319.247 689.472 413.696 1.00 70.25 57 GLY B O 1
ATOM 5372 N N . TRP B 1 58 ? 319.230 691.031 415.301 1.00 70.21 58 TRP B N 1
ATOM 5373 C CA . TRP B 1 58 ? 317.937 690.657 415.853 1.00 70.21 58 TRP B CA 1
ATOM 5374 C C . TRP B 1 58 ? 316.811 691.122 414.939 1.00 70.21 58 TRP B C 1
ATOM 5375 O O . TRP B 1 58 ? 316.793 692.275 414.511 1.00 70.21 58 TRP B O 1
ATOM 5396 N N . VAL B 1 59 ? 315.845 690.253 414.673 1.00 70.73 59 VAL B N 1
ATOM 5397 C CA . VAL B 1 59 ? 314.679 690.556 413.833 1.00 70.73 59 VAL B CA 1
ATOM 5398 C C . VAL B 1 59 ? 313.362 690.261 414.548 1.00 70.73 59 VAL B C 1
ATOM 5399 O O . VAL B 1 59 ? 313.230 689.315 415.314 1.00 70.73 59 VAL B O 1
ATOM 5412 N N . THR B 1 60 ? 312.363 691.094 414.306 1.00 74.84 60 THR B N 1
ATOM 5413 C CA . THR B 1 60 ? 311.018 690.957 414.870 1.00 74.84 60 THR B CA 1
ATOM 5414 C C . THR B 1 60 ? 310.111 690.123 413.957 1.00 74.84 60 THR B C 1
ATOM 5415 O O . THR B 1 60 ? 310.436 689.855 412.802 1.00 74.84 60 THR B O 1
ATOM 5426 N N . ASP B 1 61 ? 308.960 689.694 414.467 1.00 75.83 61 ASP B N 1
ATOM 5427 C CA . ASP B 1 61 ? 307.990 688.845 413.762 1.00 75.83 61 ASP B CA 1
ATOM 5428 C C . ASP B 1 61 ? 306.538 689.331 413.913 1.00 75.83 61 ASP B C 1
ATOM 5429 O O . ASP B 1 61 ? 305.601 688.596 413.645 1.00 75.83 61 ASP B O 1
ATOM 5438 N N . ASP B 1 62 ? 306.327 690.570 414.346 1.00 77.86 62 ASP B N 1
ATOM 5439 C CA . ASP B 1 62 ? 305.020 691.078 414.767 1.00 77.86 62 ASP B CA 1
ATOM 5440 C C . ASP B 1 62 ? 304.106 691.502 413.614 1.00 77.86 62 ASP B C 1
ATOM 5441 O O . ASP B 1 62 ? 302.900 691.272 413.667 1.00 77.86 62 ASP B O 1
ATOM 5450 N N . THR B 1 63 ? 304.671 692.132 412.584 1.00 79.60 63 THR B N 1
ATOM 5451 C CA . THR B 1 63 ? 303.947 692.713 411.446 1.00 79.60 63 THR B CA 1
ATOM 5452 C C . THR B 1 63 ? 304.795 692.726 410.173 1.00 79.60 63 THR B C 1
ATOM 5453 O O . THR B 1 63 ? 306.014 692.839 410.239 1.00 79.60 63 THR B O 1
ATOM 5464 N N . SER B 1 64 ? 304.164 692.695 409.002 1.00 80.14 64 SER B N 1
ATOM 5465 C CA . SER B 1 64 ? 304.788 693.168 407.761 1.00 80.14 64 SER B CA 1
ATOM 5466 C C . SER B 1 64 ? 304.946 694.695 407.801 1.00 80.14 64 SER B C 1
ATOM 5467 O O . SER B 1 64 ? 304.327 695.374 408.620 1.00 80.14 64 SER B O 1
ATOM 5475 N N . GLY B 1 65 ? 305.767 695.265 406.926 1.00 79.78 65 GLY B N 1
ATOM 5476 C CA . GLY B 1 65 ? 305.875 696.722 406.753 1.00 79.78 65 GLY B CA 1
ATOM 5477 C C . GLY B 1 65 ? 306.689 697.482 407.804 1.00 79.78 65 GLY B C 1
ATOM 5478 O O . GLY B 1 65 ? 307.036 698.641 407.575 1.00 79.78 65 GLY B O 1
ATOM 5482 N N . ALA B 1 66 ? 307.058 696.845 408.914 1.00 78.40 66 ALA B N 1
ATOM 5483 C CA . ALA B 1 66 ? 308.057 697.370 409.843 1.00 78.40 66 ALA B CA 1
ATOM 5484 C C . ALA B 1 66 ? 309.479 697.279 409.262 1.00 78.40 66 ALA B C 1
ATOM 5485 O O . ALA B 1 66 ? 309.799 696.363 408.509 1.00 78.40 66 ALA B O 1
ATOM 5492 N N . ALA B 1 67 ? 310.344 698.227 409.606 1.00 77.94 67 ALA B N 1
ATOM 5493 C CA . ALA B 1 67 ? 311.735 698.229 409.159 1.00 77.94 67 ALA B CA 1
ATOM 5494 C C . ALA B 1 67 ? 312.515 697.046 409.751 1.00 77.94 67 ALA B C 1
ATOM 5495 O O . ALA B 1 67 ? 313.234 696.349 409.041 1.00 77.94 67 ALA B O 1
ATOM 5502 N N . THR B 1 68 ? 312.327 696.765 411.036 1.00 76.88 68 THR B N 1
ATOM 5503 C CA . THR B 1 68 ? 312.711 695.502 411.666 1.00 76.88 68 THR B CA 1
ATOM 5504 C C . THR B 1 68 ? 311.846 694.348 411.145 1.00 76.88 68 THR B C 1
ATOM 5505 O O . THR B 1 68 ? 310.734 694.538 410.664 1.00 76.88 68 THR B O 1
ATOM 5516 N N . GLY B 1 69 ? 312.364 693.127 411.178 1.00 74.00 69 GLY B N 1
ATOM 5517 C CA . GLY B 1 69 ? 311.687 691.973 410.581 1.00 74.00 69 GLY B CA 1
ATOM 5518 C C . GLY B 1 69 ? 312.090 691.706 409.142 1.00 74.00 69 GLY B C 1
ATOM 5519 O O . GLY B 1 69 ? 312.013 690.570 408.697 1.00 74.00 69 GLY B O 1
ATOM 5523 N N . THR B 1 70 ? 312.636 692.701 408.446 1.00 71.84 70 THR B N 1
ATOM 5524 C CA . THR B 1 70 ? 313.461 692.479 407.258 1.00 71.84 70 THR B CA 1
ATOM 5525 C C . THR B 1 70 ? 314.799 691.897 407.701 1.00 71.84 70 THR B C 1
ATOM 5526 O O . THR B 1 70 ? 315.551 692.549 408.419 1.00 71.84 70 THR B O 1
ATOM 5537 N N . LYS B 1 71 ? 315.109 690.670 407.299 1.00 68.06 71 LYS B N 1
ATOM 5538 C CA . LYS B 1 71 ? 316.368 689.999 407.641 1.00 68.06 71 LYS B CA 1
ATOM 5539 C C . LYS B 1 71 ? 317.548 690.710 406.965 1.00 68.06 71 LYS B C 1
ATOM 5540 O O . LYS B 1 71 ? 317.452 691.015 405.778 1.00 68.06 71 LYS B O 1
ATOM 5559 N N . PRO B 1 72 ? 318.641 691.023 407.677 1.00 68.25 72 PRO B N 1
ATOM 5560 C CA . PRO B 1 72 ? 319.736 691.794 407.105 1.00 68.25 72 PRO B CA 1
ATOM 5561 C C . PRO B 1 72 ? 320.557 690.979 406.108 1.00 68.25 72 PRO B C 1
ATOM 5562 O O . PRO B 1 72 ? 320.762 689.784 406.290 1.00 68.25 72 PRO B O 1
ATOM 5573 N N . THR B 1 73 ? 321.074 691.621 405.070 1.00 70.28 73 THR B N 1
ATOM 5574 C CA . THR B 1 73 ? 322.087 691.027 404.194 1.00 70.28 73 THR B CA 1
ATOM 5575 C C . THR B 1 73 ? 323.488 691.326 404.699 1.00 70.28 73 THR B C 1
ATOM 5576 O O . THR B 1 73 ? 323.751 692.393 405.246 1.00 70.28 73 THR B O 1
ATOM 5587 N N . SER B 1 74 ? 324.421 690.403 404.493 1.00 70.28 74 SER B N 1
ATOM 5588 C CA . SER B 1 74 ? 325.852 690.682 404.632 1.00 70.28 74 SER B CA 1
ATOM 5589 C C . SER B 1 74 ? 326.676 689.783 403.712 1.00 70.28 74 SER B C 1
ATOM 5590 O O . SER B 1 74 ? 326.172 688.798 403.180 1.00 70.28 74 SER B O 1
ATOM 5598 N N . LYS B 1 75 ? 327.945 690.133 403.511 1.00 69.32 75 LYS B N 1
ATOM 5599 C CA . LYS B 1 75 ? 328.881 689.429 402.636 1.00 69.32 75 LYS B CA 1
ATOM 5600 C C . LYS B 1 75 ? 330.108 688.934 403.391 1.00 69.32 75 LYS B C 1
ATOM 5601 O O . LYS B 1 75 ? 330.570 689.571 404.329 1.00 69.32 75 LYS B O 1
ATOM 5620 N N . VAL B 1 76 ? 330.661 687.814 402.955 1.00 69.95 76 VAL B N 1
ATOM 5621 C CA . VAL B 1 76 ? 332.045 687.419 403.237 1.00 69.95 76 VAL B CA 1
ATOM 5622 C C . VAL B 1 76 ? 332.929 687.997 402.129 1.00 69.95 76 VAL B C 1
ATOM 5623 O O . VAL B 1 76 ? 332.454 688.271 401.033 1.00 69.95 76 VAL B O 1
ATOM 5636 N N . SER B 1 77 ? 334.206 688.227 402.389 1.00 69.72 77 SER B N 1
ATOM 5637 C CA . SER B 1 77 ? 335.133 688.776 401.402 1.00 69.72 77 SER B CA 1
ATOM 5638 C C . SER B 1 77 ? 336.537 688.221 401.579 1.00 69.72 77 SER B C 1
ATOM 5639 O O . SER B 1 77 ? 336.915 687.839 402.681 1.00 69.72 77 SER B O 1
ATOM 5647 N N . TRP B 1 78 ? 337.321 688.202 400.511 1.00 68.09 78 TRP B N 1
ATOM 5648 C CA . TRP B 1 78 ? 338.666 687.644 400.475 1.00 68.09 78 TRP B CA 1
ATOM 5649 C C . TRP B 1 78 ? 339.637 688.571 399.761 1.00 68.09 78 TRP B C 1
ATOM 5650 O O . TRP B 1 78 ? 339.248 689.462 399.014 1.00 68.09 78 TRP B O 1
ATOM 5671 N N . THR B 1 79 ? 340.919 688.376 400.026 1.00 70.64 79 THR B N 1
ATOM 5672 C CA . THR B 1 79 ? 342.042 689.126 399.468 1.00 70.64 79 THR B CA 1
ATOM 5673 C C . THR B 1 79 ? 343.121 688.149 399.038 1.00 70.64 79 THR B C 1
ATOM 5674 O O . THR B 1 79 ? 343.346 687.148 399.696 1.00 70.64 79 THR B O 1
ATOM 5685 N N . GLY B 1 80 ? 343.787 688.421 397.931 1.00 71.06 80 GLY B N 1
ATOM 5686 C CA . GLY B 1 80 ? 344.982 687.699 397.515 1.00 71.06 80 GLY B CA 1
ATOM 5687 C C . GLY B 1 80 ? 346.243 688.448 397.916 1.00 71.06 80 GLY B C 1
ATOM 5688 O O . GLY B 1 80 ? 346.292 689.673 397.832 1.00 71.06 80 GLY B O 1
ATOM 5692 N N . LYS B 1 81 ? 347.285 687.717 398.298 1.00 70.87 81 LYS B N 1
ATOM 5693 C CA . LYS B 1 81 ? 348.656 688.233 398.385 1.00 70.87 81 LYS B CA 1
ATOM 5694 C C . LYS B 1 81 ? 349.649 687.220 397.837 1.00 70.87 81 LYS B C 1
ATOM 5695 O O . LYS B 1 81 ? 349.332 686.044 397.707 1.00 70.87 81 LYS B O 1
ATOM 5714 N N . ASN B 1 82 ? 350.837 687.673 397.473 1.00 70.79 82 ASN B N 1
ATOM 5715 C CA . ASN B 1 82 ? 351.849 686.870 396.793 1.00 70.79 82 ASN B CA 1
ATOM 5716 C C . ASN B 1 82 ? 353.080 686.628 397.668 1.00 70.79 82 ASN B C 1
ATOM 5717 O O . ASN B 1 82 ? 353.672 687.567 398.182 1.00 70.79 82 ASN B O 1
ATOM 5728 N N . LEU B 1 83 ? 353.500 685.375 397.783 1.00 68.95 83 LEU B N 1
ATOM 5729 C CA . LEU B 1 83 ? 354.835 684.974 398.223 1.00 68.95 83 LEU B CA 1
ATOM 5730 C C . LEU B 1 83 ? 355.775 684.999 397.006 1.00 68.95 83 LEU B C 1
ATOM 5731 O O . LEU B 1 83 ? 355.653 684.149 396.137 1.00 68.95 83 LEU B O 1
ATOM 5747 N N . VAL B 1 84 ? 356.686 685.967 396.910 1.00 68.33 84 VAL B N 1
ATOM 5748 C CA . VAL B 1 84 ? 357.516 686.221 395.716 1.00 68.33 84 VAL B CA 1
ATOM 5749 C C . VAL B 1 84 ? 358.970 685.819 395.948 1.00 68.33 84 VAL B C 1
ATOM 5750 O O . VAL B 1 84 ? 359.585 686.272 396.907 1.00 68.33 84 VAL B O 1
ATOM 5763 N N . ALA B 1 85 ? 359.534 684.972 395.090 1.00 68.04 85 ALA B N 1
ATOM 5764 C CA . ALA B 1 85 ? 360.921 684.533 395.221 1.00 68.04 85 ALA B CA 1
ATOM 5765 C C . ALA B 1 85 ? 361.923 685.613 394.798 1.00 68.04 85 ALA B C 1
ATOM 5766 O O . ALA B 1 85 ? 361.805 686.224 393.744 1.00 68.04 85 ALA B O 1
ATOM 5773 N N . GLU B 1 86 ? 362.961 685.793 395.597 1.00 68.35 86 GLU B N 1
ATOM 5774 C CA . GLU B 1 86 ? 364.018 686.785 395.433 1.00 68.35 86 GLU B CA 1
ATOM 5775 C C . GLU B 1 86 ? 365.375 686.143 395.693 1.00 68.35 86 GLU B C 1
ATOM 5776 O O . GLU B 1 86 ? 365.469 685.077 396.293 1.00 68.35 86 GLU B O 1
ATOM 5788 N N . GLU B 1 87 ? 366.440 686.743 395.186 1.00 68.48 87 GLU B N 1
ATOM 5789 C CA . GLU B 1 87 ? 367.736 686.087 395.084 1.00 68.48 87 GLU B CA 1
ATOM 5790 C C . GLU B 1 87 ? 368.820 686.796 395.886 1.00 68.48 87 GLU B C 1
ATOM 5791 O O . GLU B 1 87 ? 369.061 687.980 395.691 1.00 68.48 87 GLU B O 1
ATOM 5803 N N . ILE B 1 88 ? 369.505 686.060 396.754 1.00 67.18 88 ILE B N 1
ATOM 5804 C CA . ILE B 1 88 ? 370.725 686.514 397.422 1.00 67.18 88 ILE B CA 1
ATOM 5805 C C . ILE B 1 88 ? 371.898 685.956 396.633 1.00 67.18 88 ILE B C 1
ATOM 5806 O O . ILE B 1 88 ? 371.936 684.762 396.357 1.00 67.18 88 ILE B O 1
ATOM 5822 N N . ALA B 1 89 ? 372.872 686.786 396.292 1.00 66.41 89 ALA B N 1
ATOM 5823 C CA . ALA B 1 89 ? 374.058 686.348 395.577 1.00 66.41 89 ALA B CA 1
ATOM 5824 C C . ALA B 1 89 ? 375.328 687.054 396.042 1.00 66.41 89 ALA B C 1
ATOM 5825 O O . ALA B 1 89 ? 375.285 688.162 396.566 1.00 66.41 89 ALA B O 1
ATOM 5832 N N . VAL B 1 90 ? 376.473 686.414 395.820 1.00 65.70 90 VAL B N 1
ATOM 5833 C CA . VAL B 1 90 ? 377.788 687.053 395.915 1.00 65.70 90 VAL B CA 1
ATOM 5834 C C . VAL B 1 90 ? 378.805 686.359 395.019 1.00 65.70 90 VAL B C 1
ATOM 5835 O O . VAL B 1 90 ? 378.736 685.153 394.802 1.00 65.70 90 VAL B O 1
ATOM 5848 N N . ILE B 1 91 ? 379.785 687.102 394.527 1.00 65.93 91 ILE B N 1
ATOM 5849 C CA . ILE B 1 91 ? 380.964 686.581 393.836 1.00 65.93 91 ILE B CA 1
ATOM 5850 C C . ILE B 1 91 ? 382.212 686.889 394.667 1.00 65.93 91 ILE B C 1
ATOM 5851 O O . ILE B 1 91 ? 382.426 688.028 395.063 1.00 65.93 91 ILE B O 1
ATOM 5867 N N . VAL B 1 92 ? 383.043 685.895 394.950 1.00 65.85 92 VAL B N 1
ATOM 5868 C CA . VAL B 1 92 ? 384.291 686.069 395.708 1.00 65.85 92 VAL B CA 1
ATOM 5869 C C . VAL B 1 92 ? 385.470 685.794 394.777 1.00 65.85 92 VAL B C 1
ATOM 5870 O O . VAL B 1 92 ? 385.799 684.629 394.574 1.00 65.85 92 VAL B O 1
ATOM 5883 N N . PRO B 1 93 ? 386.080 686.817 394.154 1.00 65.31 93 PRO B N 1
ATOM 5884 C CA . PRO B 1 93 ? 387.250 686.659 393.299 1.00 65.31 93 PRO B CA 1
ATOM 5885 C C . PRO B 1 93 ? 388.566 686.593 394.083 1.00 65.31 93 PRO B C 1
ATOM 5886 O O . PRO B 1 93 ? 388.727 687.258 395.100 1.00 65.31 93 PRO B O 1
ATOM 5897 N N . VAL B 1 94 ? 389.534 685.819 393.598 1.00 65.53 94 VAL B N 1
ATOM 5898 C CA . VAL B 1 94 ? 390.877 685.681 394.184 1.00 65.53 94 VAL B CA 1
ATOM 5899 C C . VAL B 1 94 ? 391.917 685.317 393.120 1.00 65.53 94 VAL B C 1
ATOM 5900 O O . VAL B 1 94 ? 391.623 684.604 392.170 1.00 65.53 94 VAL B O 1
ATOM 5913 N N . HIS B 1 95 ? 393.157 685.785 393.250 1.00 65.35 95 HIS B N 1
ATOM 5914 C CA . HIS B 1 95 ? 394.246 685.395 392.351 1.00 65.35 95 HIS B CA 1
ATOM 5915 C C . HIS B 1 95 ? 394.732 683.973 392.619 1.00 65.35 95 HIS B C 1
ATOM 5916 O O . HIS B 1 95 ? 394.951 683.597 393.767 1.00 65.35 95 HIS B O 1
ATOM 5930 N N . GLU B 1 96 ? 394.947 683.178 391.575 1.00 67.73 96 GLU B N 1
ATOM 5931 C CA . GLU B 1 96 ? 395.392 681.790 391.704 1.00 67.73 96 GLU B CA 1
ATOM 5932 C C . GLU B 1 96 ? 396.741 681.616 392.410 1.00 67.73 96 GLU B C 1
ATOM 5933 O O . GLU B 1 96 ? 396.916 680.651 393.145 1.00 67.73 96 GLU B O 1
ATOM 5945 N N . ASN B 1 97 ? 397.676 682.553 392.279 1.00 65.82 97 ASN B N 1
ATOM 5946 C CA . ASN B 1 97 ? 398.941 682.478 393.009 1.00 65.82 97 ASN B CA 1
ATOM 5947 C C . ASN B 1 97 ? 398.716 682.546 394.521 1.00 65.82 97 ASN B C 1
ATOM 5948 O O . ASN B 1 97 ? 399.455 681.923 395.265 1.00 65.82 97 ASN B O 1
ATOM 5959 N N . THR B 1 98 ? 397.688 683.245 395.003 1.00 66.40 98 THR B N 1
ATOM 5960 C CA . THR B 1 98 ? 397.419 683.278 396.443 1.00 66.40 98 THR B CA 1
ATOM 5961 C C . THR B 1 98 ? 396.847 681.955 396.934 1.00 66.40 98 THR B C 1
ATOM 5962 O O . THR B 1 98 ? 397.225 681.524 398.013 1.00 66.40 98 THR B O 1
ATOM 5973 N N . ILE B 1 99 ? 396.025 681.264 396.138 1.00 65.69 99 ILE B N 1
ATOM 5974 C CA . ILE B 1 99 ? 395.599 679.892 396.431 1.00 65.69 99 ILE B CA 1
ATOM 5975 C C . ILE B 1 99 ? 396.810 678.960 396.452 1.00 65.69 99 ILE B C 1
ATOM 5976 O O . ILE B 1 99 ? 396.917 678.113 397.330 1.00 65.69 99 ILE B O 1
ATOM 5992 N N . ALA B 1 100 ? 397.731 679.111 395.504 1.00 65.94 100 ALA B N 1
ATOM 5993 C CA . ALA B 1 100 ? 398.931 678.296 395.443 1.00 65.94 100 ALA B CA 1
ATOM 5994 C C . ALA B 1 100 ? 399.867 678.540 396.633 1.00 65.94 100 ALA B C 1
ATOM 5995 O O . ALA B 1 100 ? 40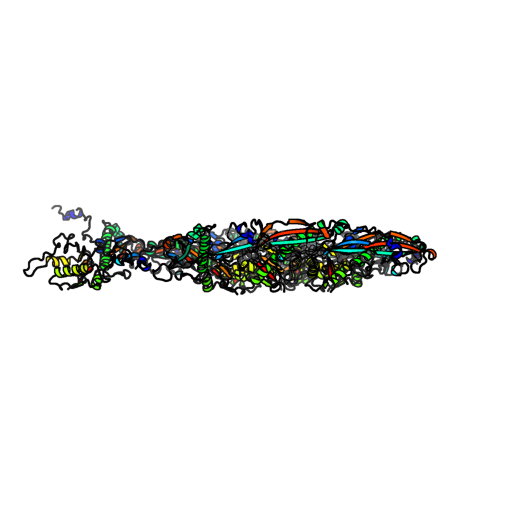0.409 677.596 397.195 1.00 65.94 100 ALA B O 1
ATOM 6002 N N . ASP B 1 101 ? 400.049 679.793 397.037 1.00 67.93 101 ASP B N 1
ATOM 6003 C CA . ASP B 1 101 ? 401.000 680.183 398.071 1.00 67.93 101 ASP B CA 1
ATOM 6004 C C . ASP B 1 101 ? 400.500 680.005 399.514 1.00 67.93 101 ASP B C 1
ATOM 6005 O O . ASP B 1 101 ? 401.332 679.949 400.416 1.00 67.93 101 ASP B O 1
ATOM 6014 N N . SER B 1 102 ? 399.194 679.940 399.790 1.00 68.47 102 SER B N 1
ATOM 6015 C CA . SER B 1 102 ? 398.677 679.904 401.167 1.00 68.47 102 SER B CA 1
ATOM 6016 C C . SER B 1 102 ? 398.942 678.575 401.888 1.00 68.47 102 SER B C 1
ATOM 6017 O O . SER B 1 102 ? 398.841 677.495 401.310 1.00 68.47 102 SER B O 1
ATOM 6025 N N . ARG B 1 103 ? 399.216 678.646 403.195 1.00 68.43 103 ARG B N 1
ATOM 6026 C CA . ARG B 1 103 ? 399.306 677.475 404.086 1.00 68.43 103 ARG B CA 1
ATOM 6027 C C . ARG B 1 103 ? 397.965 676.752 404.274 1.00 68.43 103 ARG B C 1
ATOM 6028 O O . ARG B 1 103 ? 397.948 675.556 404.538 1.00 68.43 103 ARG B O 1
ATOM 6049 N N . PHE B 1 104 ? 396.852 677.460 404.106 1.00 69.32 104 PHE B N 1
ATOM 6050 C CA . PHE B 1 104 ? 395.484 676.957 404.265 1.00 69.32 104 PHE B CA 1
ATOM 6051 C C . PHE B 1 104 ? 394.711 676.922 402.944 1.00 69.32 104 PHE B C 1
ATOM 6052 O O . PHE B 1 104 ? 395.001 677.685 402.027 1.00 69.32 104 PHE B O 1
ATOM 6069 N N . ASP B 1 105 ? 393.697 676.071 402.841 1.00 71.01 105 ASP B N 1
ATOM 6070 C CA . ASP B 1 105 ? 392.749 676.066 401.723 1.00 71.01 105 ASP B CA 1
ATOM 6071 C C . ASP B 1 105 ? 391.827 677.297 401.781 1.00 71.01 105 ASP B C 1
ATOM 6072 O O . ASP B 1 105 ? 390.891 677.330 402.574 1.00 71.01 105 ASP B O 1
ATOM 6081 N N . ILE B 1 106 ? 392.077 678.314 400.952 1.00 68.45 106 ILE B N 1
ATOM 6082 C CA . ILE B 1 106 ? 391.307 679.570 400.984 1.00 68.45 106 ILE B CA 1
ATOM 6083 C C . ILE B 1 106 ? 389.812 679.322 400.769 1.00 68.45 106 ILE B C 1
ATOM 6084 O O . ILE B 1 106 ? 389.001 679.869 401.507 1.00 68.45 106 ILE B O 1
ATOM 6100 N N . TRP B 1 107 ? 389.417 678.468 399.822 1.00 67.39 107 TRP B N 1
ATOM 6101 C CA . TRP B 1 107 ? 388.005 678.158 399.594 1.00 67.39 107 TRP B CA 1
ATOM 6102 C C . TRP B 1 107 ? 387.363 677.407 400.755 1.00 67.39 107 TRP B C 1
ATOM 6103 O O . TRP B 1 107 ? 386.181 677.587 401.015 1.00 67.39 107 TRP B O 1
ATOM 6124 N N . GLY B 1 108 ? 388.132 676.630 401.504 1.00 68.36 108 GLY B N 1
ATOM 6125 C CA . GLY B 1 108 ? 387.668 675.980 402.719 1.00 68.36 108 GLY B CA 1
ATOM 6126 C C . GLY B 1 108 ? 387.350 676.969 403.839 1.00 68.36 108 GLY B C 1
ATOM 6127 O O . GLY B 1 108 ? 386.462 676.708 404.637 1.00 68.36 108 GLY B O 1
ATOM 6131 N N . GLU B 1 109 ? 388.025 678.113 403.891 1.00 69.79 109 GLU B N 1
ATOM 6132 C CA . GLU B 1 109 ? 387.715 679.183 404.839 1.00 69.79 109 GLU B CA 1
ATOM 6133 C C . GLU B 1 109 ? 386.593 680.086 404.323 1.00 69.79 109 GLU B C 1
ATOM 6134 O O . GLU B 1 109 ? 385.736 680.499 405.087 1.00 69.79 109 GLU B O 1
ATOM 6146 N N . VAL B 1 110 ? 386.564 680.375 403.023 1.00 68.09 110 VAL B N 1
ATOM 6147 C CA . VAL B 1 110 ? 385.556 681.235 402.389 1.00 68.09 110 VAL B CA 1
ATOM 6148 C C . VAL B 1 110 ? 384.162 680.617 402.387 1.00 68.09 110 VAL B C 1
ATOM 6149 O O . VAL B 1 110 ? 383.207 681.308 402.725 1.00 68.09 110 VAL B O 1
ATOM 6162 N N . ARG B 1 111 ? 384.004 679.340 402.025 1.00 67.97 111 ARG B N 1
ATOM 6163 C CA . ARG B 1 111 ? 382.682 678.712 401.869 1.00 67.97 111 ARG B CA 1
ATOM 6164 C C . ARG B 1 111 ? 381.779 678.839 403.111 1.00 67.97 111 ARG B C 1
ATOM 6165 O O . ARG B 1 111 ? 380.671 679.346 402.965 1.00 67.97 111 ARG B O 1
ATOM 6186 N N . PRO B 1 112 ? 382.211 678.475 404.333 1.00 68.40 112 PRO B N 1
ATOM 6187 C CA . PRO B 1 112 ? 381.405 678.637 405.536 1.00 68.40 112 PRO B CA 1
ATOM 6188 C C . PRO B 1 112 ? 381.046 680.084 405.840 1.00 68.40 112 PRO B C 1
ATOM 6189 O O . PRO B 1 112 ? 379.932 680.360 406.261 1.00 68.40 112 PRO B O 1
ATOM 6200 N N . LEU B 1 113 ? 381.957 681.029 405.623 1.00 68.47 113 LEU B N 1
ATOM 6201 C CA . LEU B 1 113 ? 381.677 682.438 405.866 1.00 68.47 113 LEU B CA 1
ATOM 6202 C C . LEU B 1 113 ? 380.614 682.982 404.915 1.00 68.47 113 LEU B C 1
ATOM 6203 O O . LEU B 1 113 ? 379.797 683.795 405.327 1.00 68.47 113 LEU B O 1
ATOM 6219 N N . VAL B 1 114 ? 380.562 682.500 403.675 1.00 67.07 114 VAL B N 1
ATOM 6220 C CA . VAL B 1 114 ? 379.494 682.865 402.744 1.00 67.07 114 VAL B CA 1
ATOM 6221 C C . VAL B 1 114 ? 378.159 682.242 403.142 1.00 67.07 114 VAL B C 1
ATOM 6222 O O . VAL B 1 114 ? 377.158 682.948 403.129 1.00 67.07 114 VAL B O 1
ATOM 6235 N N . SER B 1 115 ? 378.100 680.984 403.584 1.00 67.85 115 SER B N 1
ATOM 6236 C CA . SER B 1 115 ? 376.845 680.401 404.095 1.00 67.85 115 SER B CA 1
ATOM 6237 C C . SER B 1 115 ? 376.283 681.179 405.282 1.00 67.85 115 SER B C 1
ATOM 6238 O O . SER B 1 115 ? 375.091 681.463 405.334 1.00 67.85 115 SER B O 1
ATOM 6246 N N . GLN B 1 116 ? 377.146 681.579 406.213 1.00 70.90 116 GLN B N 1
ATOM 6247 C CA . GLN B 1 116 ? 376.762 682.447 407.316 1.00 70.90 116 GLN B CA 1
ATOM 6248 C C . GLN B 1 116 ? 376.251 683.793 406.811 1.00 70.90 116 GLN B C 1
ATOM 6249 O O . GLN B 1 116 ? 375.223 684.264 407.274 1.00 70.90 116 GLN B O 1
ATOM 6263 N N . GLU B 1 117 ? 376.923 684.425 405.857 1.00 69.37 117 GLU B N 1
ATOM 6264 C CA . GLU B 1 117 ? 376.516 685.723 405.329 1.00 69.37 117 GLU B CA 1
ATOM 6265 C C . GLU B 1 117 ? 375.149 685.669 404.647 1.00 69.37 117 GLU B C 1
ATOM 6266 O O . GLU B 1 117 ? 374.346 686.575 404.818 1.00 69.37 117 GLU B O 1
ATOM 6278 N N . PHE B 1 118 ? 374.822 684.601 403.919 1.00 67.30 118 PHE B N 1
ATOM 6279 C CA . PHE B 1 118 ? 373.497 684.463 403.320 1.00 67.30 118 PHE B CA 1
ATOM 6280 C C . PHE B 1 118 ? 372.421 684.407 404.404 1.00 67.30 118 PHE B C 1
ATOM 6281 O O . PHE B 1 118 ? 371.407 685.095 404.315 1.00 67.30 118 PHE B O 1
ATOM 6298 N N . GLY B 1 119 ? 372.674 683.663 405.480 1.00 69.02 119 GLY B N 1
ATOM 6299 C CA . GLY B 1 119 ? 371.782 683.627 406.631 1.00 69.02 119 GLY B CA 1
ATOM 6300 C C . GLY B 1 119 ? 371.616 684.984 407.314 1.00 69.02 119 GLY B C 1
ATOM 6301 O O . GLY B 1 119 ? 370.500 685.367 407.646 1.00 69.02 119 GLY B O 1
ATOM 6305 N N . ARG B 1 120 ? 372.693 685.753 407.460 1.00 70.00 120 ARG B N 1
ATOM 6306 C CA . ARG B 1 120 ? 372.634 687.113 407.988 1.00 70.00 120 ARG B CA 1
ATOM 6307 C C . ARG B 1 120 ? 371.805 688.033 407.097 1.00 70.00 120 ARG B C 1
ATOM 6308 O O . ARG B 1 120 ? 370.988 688.787 407.605 1.00 70.00 120 ARG B O 1
ATOM 6329 N N . VAL B 1 121 ? 371.994 687.986 405.781 1.00 67.96 121 VAL B N 1
ATOM 6330 C CA . VAL B 1 121 ? 371.248 688.820 404.830 1.00 67.96 121 VAL B CA 1
ATOM 6331 C C . VAL B 1 121 ? 369.750 688.518 404.864 1.00 67.96 121 VAL B C 1
ATOM 6332 O O . VAL B 1 121 ? 368.951 689.449 404.880 1.00 67.96 121 VAL B O 1
ATOM 6345 N N . LEU B 1 122 ? 369.368 687.242 404.940 1.00 68.07 122 LEU B N 1
ATOM 6346 C CA . LEU B 1 122 ? 367.983 686.836 405.125 1.00 68.07 122 LEU B CA 1
ATOM 6347 C C . LEU B 1 122 ? 367.407 687.329 406.459 1.00 68.07 122 LEU B C 1
ATOM 6348 O O . LEU B 1 122 ? 366.348 687.943 406.456 1.00 68.07 122 LEU B O 1
ATOM 6364 N N . ASP B 1 123 ? 368.080 687.118 407.592 1.00 70.77 123 ASP B N 1
ATOM 6365 C CA . ASP B 1 123 ? 367.609 687.617 408.887 1.00 70.77 123 ASP B CA 1
ATOM 6366 C C . ASP B 1 123 ? 367.405 689.124 408.884 1.00 70.77 123 ASP B C 1
ATOM 6367 O O . ASP B 1 123 ? 366.396 689.630 409.359 1.00 70.77 123 ASP B O 1
ATOM 6376 N N . GLU B 1 124 ? 368.366 689.865 408.360 1.00 71.30 124 GLU B N 1
ATOM 6377 C CA . GLU B 1 124 ? 368.318 691.308 408.321 1.00 71.30 124 GLU B CA 1
ATOM 6378 C C . GLU B 1 124 ? 367.137 691.815 407.483 1.00 71.30 124 GLU B C 1
ATOM 6379 O O . GLU B 1 124 ? 366.526 692.821 407.826 1.00 71.30 124 GLU B O 1
ATOM 6391 N N . ALA B 1 125 ? 366.755 691.098 406.427 1.00 69.05 125 ALA B N 1
ATOM 6392 C CA . ALA B 1 125 ? 365.583 691.406 405.620 1.00 69.05 125 ALA B CA 1
ATOM 6393 C C . ALA B 1 125 ? 364.263 691.017 406.306 1.00 69.05 125 ALA B C 1
ATOM 6394 O O . ALA B 1 125 ? 363.335 691.811 406.312 1.00 69.05 125 ALA B O 1
ATOM 6401 N N . VAL B 1 126 ? 364.172 689.832 406.910 1.00 68.10 126 VAL B N 1
ATOM 6402 C CA . VAL B 1 126 ? 362.949 689.318 407.544 1.00 68.10 126 VAL B CA 1
ATOM 6403 C C . VAL B 1 126 ? 362.628 690.047 408.842 1.00 68.10 126 VAL B C 1
ATOM 6404 O O . VAL B 1 126 ? 361.498 690.476 409.034 1.00 68.10 126 VAL B O 1
ATOM 6417 N N . PHE B 1 127 ? 363.594 690.233 409.740 1.00 68.94 127 PHE B N 1
ATOM 6418 C CA . PHE B 1 127 ? 363.347 690.865 411.033 1.00 68.94 127 PHE B CA 1
ATOM 6419 C C . PHE B 1 127 ? 363.368 692.389 410.982 1.00 68.94 127 PHE B C 1
ATOM 6420 O O . PHE B 1 127 ? 362.430 693.005 411.462 1.00 68.94 127 PHE B O 1
ATOM 6437 N N . PHE B 1 128 ? 364.382 693.017 410.394 1.00 69.53 128 PHE B N 1
ATOM 6438 C CA . PHE B 1 128 ? 364.598 694.463 410.515 1.00 69.53 128 PHE B CA 1
ATOM 6439 C C . PHE B 1 128 ? 364.358 695.249 409.220 1.00 69.53 128 PHE B C 1
ATOM 6440 O O . PHE B 1 128 ? 364.174 696.461 409.267 1.00 69.53 128 PHE B O 1
ATOM 6457 N N . GLY B 1 129 ? 364.311 694.585 408.066 1.00 70.53 129 GLY B N 1
ATOM 6458 C CA . GLY B 1 129 ? 363.915 695.184 406.791 1.00 70.53 129 GLY B CA 1
ATOM 6459 C C . GLY B 1 129 ? 364.959 696.059 406.106 1.00 70.53 129 GLY B C 1
ATOM 6460 O O . GLY B 1 129 ? 364.596 696.873 405.268 1.00 70.53 129 GLY B O 1
ATOM 6464 N N . VAL B 1 130 ? 366.240 695.931 406.446 1.00 71.47 130 VAL B N 1
ATOM 6465 C CA . VAL B 1 130 ? 367.284 696.895 406.056 1.00 71.47 130 VAL B CA 1
ATOM 6466 C C . VAL B 1 130 ? 367.467 697.022 404.539 1.00 71.47 130 VAL B C 1
ATOM 6467 O O . VAL B 1 130 ? 367.379 698.125 404.006 1.00 71.47 130 VAL B O 1
ATOM 6480 N N . ASN B 1 131 ? 367.676 695.911 403.830 1.00 70.16 131 ASN B N 1
ATOM 6481 C CA . ASN B 1 131 ? 367.789 695.873 402.364 1.00 70.16 131 ASN B CA 1
ATOM 6482 C C . ASN B 1 131 ? 366.677 695.039 401.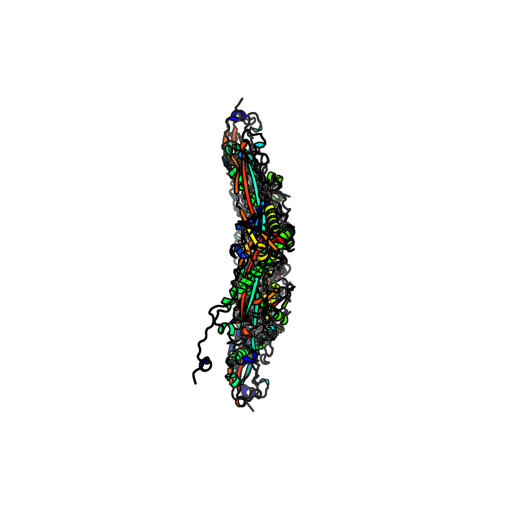729 1.00 70.16 131 ASN B C 1
ATOM 6483 O O . ASN B 1 131 ? 366.893 694.381 400.725 1.00 70.16 131 ASN B O 1
ATOM 6494 N N . LYS B 1 132 ? 365.493 695.004 402.341 1.00 69.12 132 LYS B N 1
ATOM 6495 C CA . LYS B 1 132 ? 364.397 694.107 401.948 1.00 69.12 132 LYS B CA 1
ATOM 6496 C C . LYS B 1 132 ? 363.998 694.320 400.475 1.00 69.12 132 LYS B C 1
ATOM 6497 O O . LYS B 1 132 ? 363.788 695.471 400.091 1.00 69.12 132 LYS B O 1
ATOM 6516 N N . PRO B 1 133 ? 363.851 693.261 399.658 1.00 68.31 133 PRO B N 1
ATOM 6517 C CA . PRO B 1 133 ? 363.412 693.392 398.273 1.00 68.31 133 PRO B CA 1
ATOM 6518 C C . PRO B 1 133 ? 362.094 694.160 398.151 1.00 68.31 133 PRO B C 1
ATOM 6519 O O . PRO B 1 133 ? 361.165 693.896 398.907 1.00 68.31 133 PRO B O 1
ATOM 6530 N N . ALA B 1 134 ? 361.971 695.089 397.204 1.00 69.11 134 ALA B N 1
ATOM 6531 C CA . ALA B 1 134 ? 360.759 695.907 397.072 1.00 69.11 134 ALA B CA 1
ATOM 6532 C C . ALA B 1 134 ? 359.528 695.092 396.639 1.00 69.11 134 ALA B C 1
ATOM 6533 O O . ALA B 1 134 ? 358.394 695.499 396.871 1.00 69.11 134 ALA B O 1
ATOM 6540 N N . THR B 1 135 ? 359.734 693.921 396.046 1.00 68.15 135 THR B N 1
ATOM 6541 C CA . THR B 1 135 ? 358.675 692.966 395.702 1.00 68.15 135 THR B CA 1
ATOM 6542 C C . THR B 1 135 ? 358.071 692.264 396.916 1.00 68.15 135 THR B C 1
ATOM 6543 O O . THR B 1 135 ? 356.954 691.766 396.832 1.00 68.15 135 THR B O 1
ATOM 6554 N N . TRP B 1 136 ? 358.754 692.215 398.060 1.00 68.47 136 TRP B N 1
ATOM 6555 C CA . TRP B 1 136 ? 358.180 691.710 399.307 1.00 68.47 136 TRP B CA 1
ATOM 6556 C C . TRP B 1 136 ? 357.344 692.815 399.954 1.00 68.47 136 TRP B C 1
ATOM 6557 O O . TRP B 1 136 ? 357.884 693.714 400.592 1.00 68.47 136 TRP B O 1
ATOM 6578 N N . LEU B 1 137 ? 356.024 692.787 399.772 1.00 69.58 137 LEU B N 1
ATOM 6579 C CA . LEU B 1 137 ? 355.163 693.907 400.168 1.00 69.58 137 LEU B CA 1
ATOM 6580 C C . LEU B 1 137 ? 354.902 693.992 401.672 1.00 69.58 137 LEU B C 1
ATOM 6581 O O . LEU B 1 137 ? 354.609 695.065 402.186 1.00 69.58 137 LEU B O 1
ATOM 6597 N N . ASP B 1 138 ? 355.027 692.888 402.398 1.00 71.84 138 ASP B N 1
ATOM 6598 C CA . ASP B 1 138 ? 354.920 692.893 403.851 1.00 71.84 138 ASP B CA 1
ATOM 6599 C C . ASP B 1 138 ? 356.096 693.624 404.501 1.00 71.84 138 ASP B C 1
ATOM 6600 O O . ASP B 1 138 ? 357.233 693.394 404.093 1.00 71.84 138 ASP B O 1
ATOM 6609 N N . PRO B 1 139 ? 355.876 694.464 405.523 1.00 69.71 139 PRO B N 1
ATOM 6610 C CA . PRO B 1 139 ? 356.970 694.990 406.316 1.00 69.71 139 PRO B CA 1
ATOM 6611 C C . PRO B 1 139 ? 357.727 693.853 407.006 1.00 69.71 139 PRO B C 1
ATOM 6612 O O . PRO B 1 139 ? 357.188 692.783 407.279 1.00 69.71 139 PRO B O 1
ATOM 6623 N N . ALA B 1 140 ? 359.001 694.079 407.299 1.00 68.76 140 ALA B N 1
ATOM 6624 C CA . ALA B 1 140 ? 359.761 693.183 408.162 1.00 68.76 140 ALA B CA 1
ATOM 6625 C C . ALA B 1 140 ? 359.146 693.114 409.574 1.00 68.76 140 ALA B C 1
ATOM 6626 O O . ALA B 1 140 ? 358.445 694.034 409.988 1.00 68.76 140 ALA B O 1
ATOM 6633 N N . LEU B 1 141 ? 359.394 692.045 410.324 1.00 67.91 141 LEU B N 1
ATOM 6634 C CA . LEU B 1 141 ? 358.664 691.749 411.559 1.00 67.91 141 LEU B CA 1
ATOM 6635 C C . LEU B 1 141 ? 358.785 692.811 412.648 1.00 67.91 141 LEU B C 1
ATOM 6636 O O . LEU B 1 141 ? 357.761 693.188 413.206 1.00 67.91 141 LEU B O 1
ATOM 6652 N N . VAL B 1 142 ? 359.978 693.339 412.917 1.00 68.29 142 VAL B N 1
ATOM 6653 C CA . VAL B 1 142 ? 360.174 694.418 413.892 1.00 68.29 142 VAL B CA 1
ATOM 6654 C C . VAL B 1 142 ? 359.506 695.721 413.453 1.00 68.29 142 VAL B C 1
ATOM 6655 O O . VAL B 1 142 ? 358.636 696.181 414.181 1.00 68.29 142 VAL B O 1
ATOM 6668 N N . PRO B 1 143 ? 359.803 696.336 412.295 1.00 67.57 143 PRO B N 1
ATOM 6669 C CA . PRO B 1 143 ? 359.128 697.574 411.919 1.00 67.57 143 PRO B CA 1
ATOM 6670 C C . PRO B 1 143 ? 357.621 697.393 411.707 1.00 67.57 143 PRO B C 1
ATOM 6671 O O . PRO B 1 143 ? 356.853 698.303 411.990 1.00 67.57 143 PRO B O 1
ATOM 6682 N N . GLY B 1 144 ? 357.169 696.209 411.305 1.00 68.31 144 GLY B N 1
ATOM 6683 C CA . GLY B 1 144 ? 355.757 695.867 411.243 1.00 68.31 144 GLY B CA 1
ATOM 6684 C C . GLY B 1 144 ? 355.067 695.932 412.601 1.00 68.31 144 GLY B C 1
ATOM 6685 O O . GLY B 1 144 ? 354.043 696.587 412.715 1.00 68.31 144 GLY B O 1
ATOM 6689 N N . ALA B 1 145 ? 355.647 695.360 413.658 1.00 68.53 145 ALA B N 1
ATOM 6690 C CA . ALA B 1 145 ? 355.117 695.479 415.016 1.00 68.53 145 ALA B CA 1
ATOM 6691 C C . ALA B 1 145 ? 355.124 696.918 415.550 1.00 68.53 145 ALA B C 1
ATOM 6692 O O . ALA B 1 145 ? 354.192 697.323 416.236 1.00 68.53 145 ALA B O 1
ATOM 6699 N N . ILE B 1 146 ? 356.138 697.717 415.218 1.00 68.63 146 ILE B N 1
ATOM 6700 C CA . ILE B 1 146 ? 356.186 699.125 415.629 1.00 68.63 146 ILE B CA 1
ATOM 6701 C C . ILE B 1 146 ? 355.091 699.924 414.923 1.00 68.63 146 ILE B C 1
ATOM 6702 O O . ILE B 1 146 ? 354.358 700.652 415.577 1.00 68.63 146 ILE B O 1
ATOM 6718 N N . ALA B 1 147 ? 354.906 699.743 413.617 1.00 68.13 147 ALA B N 1
ATOM 6719 C CA . ALA B 1 147 ? 353.831 700.382 412.861 1.00 68.13 147 ALA B CA 1
ATOM 6720 C C . ALA B 1 147 ? 352.432 699.943 413.324 1.00 68.13 147 ALA B C 1
ATOM 6721 O O . ALA B 1 147 ? 351.516 700.752 413.391 1.00 68.13 147 ALA B O 1
ATOM 6728 N N . ALA B 1 148 ? 352.265 698.678 413.694 1.00 69.29 148 ALA B N 1
ATOM 6729 C CA . ALA B 1 148 ? 351.045 698.144 414.275 1.00 69.29 148 ALA B CA 1
ATOM 6730 C C . ALA B 1 148 ? 350.725 698.723 415.662 1.00 69.29 148 ALA B C 1
ATOM 6731 O O . ALA B 1 148 ? 349.609 698.575 416.142 1.00 69.29 148 ALA B O 1
ATOM 6738 N N . GLY B 1 149 ? 351.684 699.367 416.326 1.00 69.53 149 GLY B N 1
ATOM 6739 C CA . GLY B 1 149 ? 351.549 699.861 417.690 1.00 69.53 149 GLY B CA 1
ATOM 6740 C C . GLY B 1 149 ? 351.719 698.789 418.762 1.00 69.53 149 GLY B C 1
ATOM 6741 O O . GLY B 1 149 ? 351.506 699.073 419.932 1.00 69.53 149 GLY B O 1
ATOM 6745 N N . ASN B 1 150 ? 352.137 697.576 418.399 1.00 69.40 150 ASN B N 1
ATOM 6746 C CA . ASN B 1 150 ? 352.435 696.465 419.304 1.00 69.40 150 ASN B CA 1
ATOM 6747 C C . ASN B 1 150 ? 353.835 696.621 419.896 1.00 69.40 150 ASN B C 1
ATOM 6748 O O . ASN B 1 150 ? 354.723 695.797 419.713 1.00 69.40 150 ASN B O 1
ATOM 6759 N N . THR B 1 151 ? 354.064 697.745 420.548 1.00 70.67 151 THR B N 1
ATOM 6760 C CA . THR B 1 151 ? 355.375 698.174 420.991 1.00 70.67 151 THR B CA 1
ATOM 6761 C C . THR B 1 151 ? 355.294 698.749 422.394 1.00 70.67 151 THR B C 1
ATOM 6762 O O . THR B 1 151 ? 354.347 699.454 422.735 1.00 70.67 151 THR B O 1
ATOM 6773 N N . ILE B 1 152 ? 356.288 698.440 423.213 1.00 71.36 152 ILE B N 1
ATOM 6774 C CA . ILE B 1 152 ? 356.490 699.036 424.530 1.00 71.36 152 ILE B CA 1
ATOM 6775 C C . ILE B 1 152 ? 357.960 699.384 424.709 1.00 71.36 152 ILE B C 1
ATOM 6776 O O . ILE B 1 152 ? 358.846 698.623 424.332 1.00 71.36 152 ILE B O 1
ATOM 6792 N N . ALA B 1 153 ? 358.243 700.536 425.297 1.00 73.28 153 ALA B N 1
ATOM 6793 C CA . ALA B 1 153 ? 359.604 700.887 425.647 1.00 73.28 153 ALA B CA 1
ATOM 6794 C C . ALA B 1 153 ? 360.041 700.155 426.918 1.00 73.28 153 ALA B C 1
ATOM 6795 O O . ALA B 1 153 ? 359.388 700.211 427.958 1.00 73.28 153 ALA B O 1
ATOM 6802 N N . ASP B 1 154 ? 361.190 699.512 426.832 1.00 74.59 154 ASP B N 1
ATOM 6803 C CA . ASP B 1 154 ? 361.952 698.971 427.940 1.00 74.59 154 ASP B CA 1
ATOM 6804 C C . ASP B 1 154 ? 362.073 699.993 429.082 1.00 74.59 154 ASP B C 1
ATOM 6805 O O . ASP B 1 154 ? 362.414 701.153 428.864 1.00 74.59 154 ASP B O 1
ATOM 6814 N N . GLY B 1 155 ? 361.774 699.580 430.308 1.00 75.56 155 GLY B N 1
ATOM 6815 C CA . GLY B 1 155 ? 361.852 700.420 431.494 1.00 75.56 155 GLY B CA 1
ATOM 6816 C C . GLY B 1 155 ? 360.635 701.312 431.726 1.00 75.56 155 GLY B C 1
ATOM 6817 O O . GLY B 1 155 ? 360.724 702.251 432.501 1.00 75.56 155 GLY B O 1
ATOM 6821 N N . THR B 1 156 ? 359.506 701.049 431.076 1.00 75.09 156 THR B N 1
ATOM 6822 C CA . THR B 1 156 ? 358.224 701.697 431.400 1.00 75.09 156 THR B CA 1
ATOM 6823 C C . THR B 1 156 ? 357.404 700.901 432.411 1.00 75.09 156 THR B C 1
ATOM 6824 O O . THR B 1 156 ? 356.639 701.497 433.156 1.00 75.09 156 THR B O 1
ATOM 6835 N N . GLY B 1 157 ? 357.574 699.586 432.521 1.00 75.58 157 GLY B N 1
ATOM 6836 C CA . GLY B 1 157 ? 357.049 698.775 433.624 1.00 75.58 157 GLY B CA 1
ATOM 6837 C C . GLY B 1 157 ? 357.873 698.881 434.909 1.00 75.58 157 GLY B C 1
ATOM 6838 O O . GLY B 1 157 ? 358.812 699.668 434.997 1.00 75.58 157 GLY B O 1
ATOM 6842 N N . ILE B 1 158 ? 357.547 698.075 435.918 1.00 75.85 158 ILE B N 1
ATOM 6843 C CA . ILE B 1 158 ? 358.324 697.997 437.168 1.00 75.85 158 ILE B CA 1
ATOM 6844 C C . ILE B 1 158 ? 359.640 697.221 437.002 1.00 75.85 158 ILE B C 1
ATOM 6845 O O . ILE B 1 158 ? 360.610 697.494 437.700 1.00 75.85 158 ILE B O 1
ATOM 6861 N N . ASP B 1 159 ? 359.704 696.282 436.063 1.00 74.66 159 ASP B N 1
ATOM 6862 C CA . ASP B 1 159 ? 360.889 695.499 435.706 1.00 74.66 159 ASP B CA 1
ATOM 6863 C C . ASP B 1 159 ? 360.757 694.945 434.275 1.00 74.66 159 ASP B C 1
ATOM 6864 O O . ASP B 1 159 ? 359.712 695.051 433.649 1.00 74.66 159 ASP B O 1
ATOM 6873 N N . LEU B 1 160 ? 361.806 694.364 433.703 1.00 71.89 160 LEU B N 1
ATOM 6874 C CA . LEU B 1 160 ? 361.730 693.785 432.362 1.00 71.89 160 LEU B CA 1
ATOM 6875 C C . LEU B 1 160 ? 360.673 692.678 432.272 1.00 71.89 160 LEU B C 1
ATOM 6876 O O . LEU B 1 160 ? 360.037 692.535 431.240 1.00 71.89 160 LEU B O 1
ATOM 6892 N N . ALA B 1 161 ? 360.436 691.903 433.326 1.00 71.75 161 ALA B N 1
ATOM 6893 C CA . ALA B 1 161 ? 359.400 690.880 433.287 1.00 71.75 161 ALA B CA 1
ATOM 6894 C C . ALA B 1 161 ? 358.001 691.498 433.129 1.00 71.75 161 ALA B C 1
ATOM 6895 O O . ALA B 1 161 ? 357.150 690.905 432.475 1.00 71.75 161 ALA B O 1
ATOM 6902 N N . ASP B 1 162 ? 357.752 692.687 433.666 1.00 75.06 162 ASP B N 1
ATOM 6903 C CA . ASP B 1 162 ? 356.547 693.468 433.413 1.00 75.06 162 ASP B CA 1
ATOM 6904 C C . ASP B 1 162 ? 356.459 693.922 431.948 1.00 75.06 162 ASP B C 1
ATOM 6905 O O . ASP B 1 162 ? 355.424 693.772 431.313 1.00 75.06 162 ASP B O 1
ATOM 6914 N N . ASP B 1 163 ? 357.547 694.407 431.355 1.00 73.85 163 ASP B N 1
ATOM 6915 C CA . ASP B 1 163 ? 357.571 694.792 429.941 1.00 73.85 163 ASP B CA 1
ATOM 6916 C C . ASP B 1 163 ? 357.363 693.593 429.010 1.00 73.85 163 ASP B C 1
ATOM 6917 O O . ASP B 1 163 ? 356.681 693.723 428.002 1.00 73.85 163 ASP B O 1
ATOM 6926 N N . ILE B 1 164 ? 357.888 692.413 429.340 1.00 71.19 164 ILE B N 1
ATOM 6927 C CA . ILE B 1 164 ? 357.654 691.179 428.584 1.00 71.19 164 ILE B CA 1
ATOM 6928 C C . ILE B 1 164 ? 356.199 690.721 428.729 1.00 71.19 164 ILE B C 1
ATOM 6929 O O . ILE B 1 164 ? 355.585 690.285 427.759 1.00 71.19 164 ILE B O 1
ATOM 6945 N N . ASN B 1 165 ? 355.605 690.855 429.908 1.00 71.11 165 ASN B N 1
ATOM 6946 C CA . ASN B 1 165 ? 354.198 690.556 430.126 1.00 71.11 165 ASN B CA 1
ATOM 6947 C C . ASN B 1 165 ? 353.270 691.473 429.323 1.00 71.11 165 ASN B C 1
ATOM 6948 O O . ASN B 1 165 ? 352.289 691.007 428.754 1.00 71.11 165 ASN B O 1
ATOM 6959 N N . GLU B 1 166 ? 353.576 692.762 429.238 1.00 72.39 166 GLU B N 1
ATOM 6960 C CA . GLU B 1 166 ? 352.863 693.689 428.368 1.00 72.39 166 GLU B CA 1
ATOM 6961 C C . GLU B 1 166 ? 353.096 693.374 426.892 1.00 72.39 166 GLU B C 1
ATOM 6962 O O . GLU B 1 166 ? 352.141 693.372 426.120 1.00 72.39 166 GLU B O 1
ATOM 6974 N N . ALA B 1 167 ? 354.321 693.040 426.479 1.00 69.95 167 ALA B N 1
ATOM 6975 C CA . ALA B 1 167 ? 354.602 692.674 425.099 1.00 69.95 167 ALA B CA 1
ATOM 6976 C C . ALA B 1 167 ? 353.784 691.459 424.647 1.00 69.95 167 ALA B C 1
ATOM 6977 O O . ALA B 1 167 ? 353.108 691.522 423.628 1.00 69.95 167 ALA B O 1
ATOM 6984 N N . PHE B 1 168 ? 353.749 690.384 425.432 1.00 70.34 168 PHE B N 1
ATOM 6985 C CA . PHE B 1 168 ? 352.885 689.238 425.161 1.00 70.34 168 PHE B CA 1
ATOM 6986 C C . PHE B 1 168 ? 351.406 689.647 425.177 1.00 70.34 168 PHE B C 1
ATOM 6987 O O . PHE B 1 168 ? 350.622 689.153 424.375 1.00 70.34 168 PHE B O 1
ATOM 7004 N N . GLY B 1 169 ? 351.034 690.613 426.010 1.00 70.98 169 GLY B N 1
ATOM 7005 C CA . GLY B 1 169 ? 349.702 691.174 426.064 1.00 70.98 169 GLY B CA 1
ATOM 7006 C C . GLY B 1 169 ? 349.227 691.756 424.739 1.00 70.98 169 GLY B C 1
ATOM 7007 O O . GLY B 1 169 ? 348.090 691.529 424.375 1.00 70.98 169 GLY B O 1
ATOM 7011 N N . PHE B 1 170 ? 350.059 692.453 423.968 1.00 70.09 170 PHE B N 1
ATOM 7012 C CA . PHE B 1 170 ? 349.634 692.968 422.664 1.00 70.09 170 PHE B CA 1
ATOM 7013 C C . PHE B 1 170 ? 349.276 691.854 421.685 1.00 70.09 170 PHE B C 1
ATOM 7014 O O . PHE B 1 170 ? 348.302 691.962 420.956 1.00 70.09 170 PHE B O 1
ATOM 7031 N N . VAL B 1 171 ? 350.054 690.777 421.648 1.00 70.60 171 VAL B N 1
ATOM 7032 C CA . VAL B 1 171 ? 349.791 689.656 420.742 1.00 70.60 171 VAL B CA 1
ATOM 7033 C C . VAL B 1 171 ? 348.487 688.969 421.127 1.00 70.60 171 VAL B C 1
ATOM 7034 O O . VAL B 1 171 ? 347.647 688.698 420.276 1.00 70.60 171 VAL B O 1
ATOM 7047 N N . GLU B 1 172 ? 348.296 688.727 422.421 1.00 72.98 172 GLU B N 1
ATOM 7048 C CA . GLU B 1 172 ? 347.080 688.145 422.963 1.00 72.98 172 GLU B CA 1
ATOM 7049 C C . GLU B 1 172 ? 345.839 688.996 422.666 1.00 72.98 172 GLU B C 1
ATOM 7050 O O . GLU B 1 172 ? 344.830 688.464 422.209 1.00 72.98 172 GLU B O 1
ATOM 7062 N N . ASP B 1 173 ? 345.904 690.311 422.844 1.00 73.94 173 ASP B N 1
ATOM 7063 C CA . ASP B 1 173 ? 344.805 691.230 422.554 1.00 73.94 173 ASP B CA 1
ATOM 7064 C C . ASP B 1 173 ? 344.507 691.409 421.064 1.00 73.94 173 ASP B C 1
ATOM 7065 O O . ASP B 1 173 ? 343.411 691.837 420.716 1.00 73.94 173 ASP B O 1
ATOM 7074 N N . ASP B 1 174 ? 345.441 691.077 420.181 1.00 72.28 174 ASP B N 1
ATOM 7075 C CA . ASP B 1 174 ? 345.214 691.001 418.739 1.00 72.28 174 ASP B CA 1
ATOM 7076 C C . ASP B 1 174 ? 344.702 689.617 418.308 1.00 72.28 174 ASP B C 1
ATOM 7077 O O . ASP B 1 174 ? 344.596 689.334 417.123 1.00 72.28 174 ASP B O 1
ATOM 7086 N N . GLU B 1 175 ? 344.375 688.743 419.263 1.00 74.46 175 GLU B N 1
ATOM 7087 C CA . GLU B 1 175 ? 343.865 687.390 419.047 1.00 74.46 175 GLU B CA 1
ATOM 7088 C C . GLU B 1 175 ? 344.852 686.422 418.382 1.00 74.46 175 GLU B C 1
ATOM 7089 O O . GLU B 1 175 ? 344.455 685.404 417.825 1.00 74.46 175 GLU B O 1
ATOM 7101 N N . PHE B 1 176 ? 346.150 686.684 418.502 1.00 70.07 176 PHE B N 1
ATOM 7102 C CA . PHE B 1 176 ? 347.225 685.767 418.122 1.00 70.07 176 PHE B CA 1
ATOM 7103 C C . PHE B 1 176 ? 347.834 685.073 419.355 1.00 70.07 176 PHE B C 1
ATOM 7104 O O . PHE B 1 176 ? 347.545 685.452 420.490 1.00 70.07 176 PHE B O 1
ATOM 7121 N N . ASP B 1 177 ? 348.651 684.040 419.160 1.00 73.58 177 ASP B N 1
ATOM 7122 C CA . ASP B 1 177 ? 349.323 683.303 420.240 1.00 73.58 177 ASP B CA 1
ATOM 7123 C C . ASP B 1 177 ? 350.830 683.533 420.250 1.00 73.58 177 ASP B C 1
ATOM 7124 O O . ASP B 1 177 ? 351.486 683.409 419.225 1.00 73.58 177 ASP B O 1
ATOM 7133 N N . VAL B 1 178 ? 351.416 683.803 421.413 1.00 71.17 178 VAL B N 1
ATOM 7134 C CA . VAL B 1 178 ? 352.872 683.801 421.566 1.00 71.17 178 VAL B CA 1
ATOM 7135 C C . VAL B 1 178 ? 353.397 682.369 421.453 1.00 71.17 178 VAL B C 1
ATOM 7136 O O . VAL B 1 178 ? 353.156 681.549 422.328 1.00 71.17 178 VAL B O 1
ATOM 7149 N N . ASN B 1 179 ? 354.083 682.065 420.355 1.00 70.42 179 ASN B N 1
ATOM 7150 C CA . ASN B 1 179 ? 354.706 680.778 420.027 1.00 70.42 179 ASN B CA 1
ATOM 7151 C C . ASN B 1 179 ? 356.236 680.856 419.992 1.00 70.42 179 ASN B C 1
ATOM 7152 O O . ASN B 1 179 ? 356.914 679.834 420.033 1.00 70.42 179 ASN B O 1
ATOM 7163 N N . VAL B 1 180 ? 356.784 682.051 419.808 1.00 69.49 180 VAL B N 1
ATOM 7164 C CA . VAL B 1 180 ? 358.206 682.278 419.555 1.00 69.49 180 VAL B CA 1
ATOM 7165 C C . VAL B 1 180 ? 358.623 683.617 420.139 1.00 69.49 180 VAL B C 1
ATOM 7166 O O . VAL B 1 180 ? 357.829 684.551 420.197 1.00 69.49 180 VAL B O 1
ATOM 7179 N N . ALA B 1 181 ? 359.868 683.721 420.572 1.00 70.06 181 ALA B N 1
ATOM 7180 C CA . ALA B 1 181 ? 360.466 684.952 421.048 1.00 70.06 181 ALA B CA 1
ATOM 7181 C C . ALA B 1 181 ? 361.932 685.021 420.612 1.00 70.06 181 ALA B C 1
ATOM 7182 O O . ALA B 1 181 ? 362.634 684.022 420.672 1.00 70.06 181 ALA B O 1
ATOM 7189 N N . PHE B 1 182 ? 362.398 686.193 420.205 1.00 69.72 182 PHE B N 1
ATOM 7190 C CA . PHE B 1 182 ? 363.737 686.464 419.691 1.00 69.72 182 PHE B CA 1
ATOM 7191 C C . PHE B 1 182 ? 364.375 687.589 420.481 1.00 69.72 182 PHE B C 1
ATOM 7192 O O . PHE B 1 182 ? 363.713 688.572 420.801 1.00 69.72 182 PHE B O 1
ATOM 7209 N N . THR B 1 183 ? 365.659 687.475 420.779 1.00 70.57 183 THR B N 1
ATOM 7210 C CA . THR B 1 183 ? 366.412 688.497 421.504 1.00 70.57 183 THR B CA 1
ATOM 7211 C C . THR B 1 183 ? 367.912 688.326 421.286 1.00 70.57 183 THR B C 1
ATOM 7212 O O . THR B 1 183 ? 368.350 687.293 420.788 1.00 70.57 183 THR B O 1
ATOM 7223 N N . GLY B 1 184 ? 368.717 689.323 421.642 1.00 71.42 184 GLY B N 1
ATOM 7224 C CA . GLY B 1 184 ? 370.171 689.216 421.639 1.00 71.42 184 GLY B CA 1
ATOM 7225 C C . GLY B 1 184 ? 370.743 688.663 422.945 1.00 71.42 184 GLY B C 1
ATOM 7226 O O . GLY B 1 184 ? 370.060 688.557 423.959 1.00 71.42 184 GLY B O 1
ATOM 7230 N N . ARG B 1 185 ? 372.038 688.344 422.953 1.00 72.25 185 ARG B N 1
ATOM 7231 C CA . ARG B 1 185 ? 372.739 687.729 424.099 1.00 72.25 185 ARG B CA 1
ATOM 7232 C C . ARG B 1 185 ? 372.682 688.568 425.377 1.00 72.25 185 ARG B C 1
ATOM 7233 O O . ARG B 1 185 ? 372.723 688.012 426.467 1.00 72.25 185 ARG B O 1
ATOM 7254 N N . PHE B 1 186 ? 372.512 689.879 425.251 1.00 71.72 186 PHE B N 1
ATOM 7255 C CA . PHE B 1 186 ? 372.349 690.818 426.358 1.00 71.72 186 PHE B CA 1
ATOM 7256 C C . PHE B 1 186 ? 371.167 690.520 427.290 1.00 71.72 186 PHE B C 1
ATOM 7257 O O . PHE B 1 186 ? 371.202 690.939 428.444 1.00 71.72 186 PHE B O 1
ATOM 7274 N N . LEU B 1 187 ? 370.127 689.803 426.856 1.00 70.22 187 LEU B N 1
ATOM 7275 C CA . LEU B 1 187 ? 368.975 689.541 427.711 1.00 70.22 187 LEU B CA 1
ATOM 7276 C C . LEU B 1 187 ? 369.292 688.580 428.854 1.00 70.22 187 LEU B C 1
ATOM 7277 O O . LEU B 1 187 ? 368.705 688.723 429.915 1.00 70.22 187 LEU B O 1
ATOM 7293 N N . ARG B 1 188 ? 370.273 687.683 428.713 1.00 70.11 188 ARG B N 1
ATOM 7294 C CA . ARG B 1 188 ? 370.640 686.727 429.769 1.00 70.11 188 ARG B CA 1
ATOM 7295 C C . ARG B 1 188 ? 370.958 687.418 431.094 1.00 70.11 188 ARG B C 1
ATOM 7296 O O . ARG B 1 188 ? 370.364 687.085 432.114 1.00 70.11 188 ARG B O 1
ATOM 7317 N N . ARG B 1 189 ? 371.796 688.455 431.062 1.00 70.11 189 ARG B N 1
ATOM 7318 C CA . ARG B 1 189 ? 372.079 689.352 432.194 1.00 70.11 189 ARG B CA 1
ATOM 7319 C C . ARG B 1 189 ? 370.802 689.865 432.835 1.00 70.11 189 ARG B C 1
ATOM 7320 O O . ARG B 1 189 ? 370.661 689.855 434.051 1.00 70.11 189 ARG B O 1
ATOM 7341 N N . ARG B 1 190 ? 369.886 690.360 432.018 1.00 70.34 190 ARG B N 1
ATOM 7342 C CA . ARG B 1 190 ? 368.687 691.048 432.476 1.00 70.34 190 ARG B CA 1
ATOM 7343 C C . ARG B 1 190 ? 367.618 690.123 433.005 1.00 70.34 190 ARG B C 1
ATOM 7344 O O . ARG B 1 190 ? 366.882 690.538 433.874 1.00 70.34 190 ARG B O 1
ATOM 7365 N N . LEU B 1 191 ? 367.573 688.872 432.565 1.00 69.80 191 LEU B N 1
ATOM 7366 C CA . LEU B 1 191 ? 366.760 687.843 433.194 1.00 69.80 191 LEU B CA 1
ATOM 7367 C C . LEU B 1 191 ? 367.347 687.413 434.539 1.00 69.80 191 LEU B C 1
ATOM 7368 O O . LEU B 1 191 ? 366.652 687.467 435.545 1.00 69.80 191 LEU B O 1
ATOM 7384 N N . ARG B 1 192 ? 368.645 687.086 434.628 1.00 70.36 192 ARG B N 1
ATOM 7385 C CA . ARG B 1 192 ? 369.297 686.775 435.918 1.00 70.36 192 ARG B CA 1
ATOM 7386 C C . ARG B 1 192 ? 369.171 687.910 436.934 1.00 70.36 192 ARG B C 1
ATOM 7387 O O . ARG B 1 192 ? 369.057 687.661 438.126 1.00 70.36 192 ARG B O 1
ATOM 7408 N N . GLY B 1 193 ? 369.172 689.152 436.465 1.00 70.11 193 GLY B N 1
ATOM 7409 C CA . GLY B 1 193 ? 369.071 690.343 437.292 1.00 70.11 193 GLY B CA 1
ATOM 7410 C C . GLY B 1 193 ? 367.699 690.634 437.895 1.00 70.11 193 GLY B C 1
ATOM 7411 O O . GLY B 1 193 ? 367.573 691.617 438.613 1.00 70.11 193 GLY B O 1
ATOM 7415 N N . LEU B 1 194 ? 366.661 689.847 437.616 1.00 70.79 194 LEU B N 1
ATOM 7416 C CA . LEU B 1 194 ? 365.309 690.107 438.119 1.00 70.79 194 LEU B CA 1
ATOM 7417 C C . LEU B 1 194 ? 365.171 689.745 439.602 1.00 70.79 194 LEU B C 1
ATOM 7418 O O . LEU B 1 194 ? 365.160 688.576 439.990 1.00 70.79 194 LEU B O 1
ATOM 7434 N N . ARG B 1 195 ? 365.005 690.768 440.430 1.00 73.35 195 ARG B N 1
ATOM 7435 C CA . ARG B 1 195 ? 364.857 690.692 441.878 1.00 73.35 195 ARG B CA 1
ATOM 7436 C C . ARG B 1 195 ? 363.554 691.362 442.305 1.00 73.35 195 ARG B C 1
ATOM 7437 O O . ARG B 1 195 ? 363.118 692.316 441.675 1.00 73.35 195 ARG B O 1
ATOM 7458 N N . ASP B 1 196 ? 362.956 690.912 443.392 1.00 76.12 196 ASP B N 1
ATOM 7459 C CA . ASP B 1 196 ? 361.917 691.661 444.087 1.00 76.12 196 ASP B CA 1
ATOM 7460 C C . ASP B 1 196 ? 362.499 692.890 444.810 1.00 76.12 196 ASP B C 1
ATOM 7461 O O . ASP B 1 196 ? 363.704 693.132 444.832 1.00 76.12 196 ASP B O 1
ATOM 7470 N N . ALA B 1 197 ? 361.635 693.690 445.418 1.00 77.71 197 ALA B N 1
ATOM 7471 C CA . ALA B 1 197 ? 362.006 694.868 446.184 1.00 77.71 197 ALA B CA 1
ATOM 7472 C C . ALA B 1 197 ? 362.761 694.562 447.494 1.00 77.71 197 ALA B C 1
ATOM 7473 O O . ALA B 1 197 ? 363.287 695.477 448.118 1.00 77.71 197 ALA B O 1
ATOM 7480 N N . ASP B 1 198 ? 362.840 693.302 447.915 1.00 78.01 198 ASP B N 1
ATOM 7481 C CA . ASP B 1 198 ? 363.695 692.844 449.009 1.00 78.01 198 ASP B CA 1
ATOM 7482 C C . ASP B 1 198 ? 365.067 692.382 448.516 1.00 78.01 198 ASP B C 1
ATOM 7483 O O . ASP B 1 198 ? 365.914 692.003 449.311 1.00 78.01 198 ASP B O 1
ATOM 7492 N N . ASN B 1 199 ? 365.320 692.451 447.212 1.00 76.13 199 ASN B N 1
ATOM 7493 C CA . ASN B 1 199 ? 366.527 691.986 446.550 1.00 76.13 199 ASN B CA 1
ATOM 7494 C C . ASN B 1 199 ? 366.639 690.459 446.483 1.00 76.13 199 ASN B C 1
ATOM 7495 O O . ASN B 1 199 ? 367.712 689.955 446.179 1.00 76.13 199 ASN B O 1
ATOM 7506 N N . ALA B 1 200 ? 365.577 689.693 446.704 1.00 73.75 200 ALA B N 1
ATOM 7507 C CA . ALA B 1 200 ? 365.582 688.254 446.435 1.00 73.75 200 ALA B CA 1
ATOM 7508 C C . ALA B 1 200 ? 365.234 687.960 444.959 1.00 73.75 200 ALA B C 1
ATOM 7509 O O . ALA B 1 200 ? 364.473 688.712 444.360 1.00 73.75 200 ALA B O 1
ATOM 7516 N N . PRO B 1 201 ? 365.772 686.912 444.314 1.00 72.36 201 PRO B N 1
ATOM 7517 C CA . PRO B 1 201 ? 365.502 686.634 442.903 1.00 72.36 201 PRO B CA 1
ATOM 7518 C C . PRO B 1 201 ? 364.052 686.218 442.626 1.00 72.36 201 PRO B C 1
ATOM 7519 O O . PRO B 1 201 ? 363.488 685.423 443.372 1.00 72.36 201 PRO B O 1
ATOM 7530 N N . ILE B 1 202 ? 363.468 686.694 441.524 1.00 72.44 202 ILE B N 1
ATOM 7531 C CA . ILE B 1 202 ? 362.138 686.269 441.040 1.00 72.44 202 ILE B CA 1
ATOM 7532 C C . ILE B 1 202 ? 362.187 685.503 439.715 1.00 72.44 202 ILE B C 1
ATOM 7533 O O . ILE B 1 202 ? 361.197 684.890 439.349 1.00 72.44 202 ILE B O 1
ATOM 7549 N N . TYR B 1 203 ? 363.310 685.506 439.000 1.00 71.06 203 TYR B N 1
ATOM 7550 C CA . TYR B 1 203 ? 363.538 684.696 437.800 1.00 71.06 203 TYR B CA 1
ATOM 7551 C C . TYR B 1 203 ? 364.303 683.402 438.101 1.00 71.06 203 TYR B C 1
ATOM 7552 O O . TYR B 1 203 ? 363.820 682.317 437.809 1.00 71.06 203 TYR B O 1
ATOM 7570 N N . LEU B 1 204 ? 365.490 683.502 438.699 1.00 71.93 204 LEU B N 1
ATOM 7571 C CA . LEU B 1 204 ? 366.284 682.359 439.157 1.00 71.93 204 LEU B CA 1
ATOM 7572 C C . LEU B 1 204 ? 365.747 681.787 440.471 1.00 71.93 204 LEU B C 1
ATOM 7573 O O . LEU B 1 204 ? 365.132 682.490 441.262 1.00 71.93 204 LEU B O 1
ATOM 7589 N N . ASP B 1 205 ? 366.059 680.535 440.768 1.00 75.63 205 ASP B N 1
ATOM 7590 C CA . ASP B 1 205 ? 365.744 679.908 442.055 1.00 75.63 205 ASP B CA 1
ATOM 7591 C C . ASP B 1 205 ? 366.599 680.454 443.210 1.00 75.63 205 ASP B C 1
ATOM 7592 O O . ASP B 1 205 ? 366.139 680.517 444.347 1.00 75.63 205 ASP B O 1
ATOM 7601 N N . GLY B 1 206 ? 367.828 680.873 442.918 1.00 73.10 206 GLY B N 1
ATOM 7602 C CA . GLY B 1 206 ? 368.794 681.460 443.839 1.00 73.10 206 GLY B CA 1
ATOM 7603 C C . GLY B 1 206 ? 370.092 681.814 443.122 1.00 73.10 206 GLY B C 1
ATOM 7604 O O . GLY B 1 206 ? 370.387 681.244 442.082 1.00 73.10 206 GLY B O 1
ATOM 7608 N N . VAL B 1 207 ? 370.870 682.765 443.624 1.00 71.99 207 VAL B N 1
ATOM 7609 C CA . VAL B 1 207 ? 372.038 683.293 442.898 1.00 71.99 207 VAL B CA 1
ATOM 7610 C C . VAL B 1 207 ? 373.262 682.373 442.893 1.00 71.99 207 VAL B C 1
ATOM 7611 O O . VAL B 1 207 ? 374.152 682.567 442.080 1.00 71.99 207 VAL B O 1
ATOM 7624 N N . ARG B 1 208 ? 373.355 681.376 443.774 1.00 72.40 208 ARG B N 1
ATOM 7625 C CA . ARG B 1 208 ? 374.532 680.501 443.864 1.00 72.40 208 ARG B CA 1
ATOM 7626 C C . ARG B 1 208 ? 374.627 679.559 442.676 1.00 72.40 208 ARG B C 1
ATOM 7627 O O . ARG B 1 208 ? 375.585 679.621 441.926 1.00 72.40 208 ARG B O 1
ATOM 7648 N N . SER B 1 209 ? 373.654 678.684 442.498 1.00 73.05 209 SER B N 1
ATOM 7649 C CA . SER B 1 209 ? 373.767 677.533 441.602 1.00 73.05 209 SER B CA 1
ATOM 7650 C C . SER B 1 209 ? 373.061 677.674 440.248 1.00 73.05 209 SER B C 1
ATOM 7651 O O . SER B 1 209 ? 373.267 676.845 439.373 1.00 73.05 209 SER B O 1
ATOM 7659 N N . ASP B 1 210 ? 372.197 678.667 440.057 1.00 73.52 210 ASP B N 1
ATOM 7660 C CA . ASP B 1 210 ? 371.257 678.716 438.935 1.00 73.52 210 ASP B CA 1
ATOM 7661 C C . ASP B 1 210 ? 371.702 679.707 437.850 1.00 73.52 210 ASP B C 1
ATOM 7662 O O . ASP B 1 210 ? 372.000 680.859 438.133 1.00 73.52 210 ASP B O 1
ATOM 7671 N N . ASN B 1 211 ? 371.738 679.242 436.606 1.00 73.48 211 ASN B N 1
ATOM 7672 C CA . ASN B 1 211 ? 372.127 680.034 435.446 1.00 73.48 211 ASN B CA 1
ATOM 7673 C C . ASN B 1 211 ? 371.110 679.998 434.291 1.00 73.48 211 ASN B C 1
ATOM 7674 O O . ASN B 1 211 ? 371.249 680.756 433.339 1.00 73.48 211 ASN B O 1
ATOM 7685 N N . ARG B 1 212 ? 370.115 679.102 434.319 1.00 74.75 212 ARG B N 1
ATOM 7686 C CA . ARG B 1 212 ? 369.275 678.763 433.162 1.00 74.75 212 ARG B CA 1
ATOM 7687 C C . ARG B 1 212 ? 368.411 679.946 432.722 1.00 74.75 212 ARG B C 1
ATOM 7688 O O . ARG B 1 212 ? 367.489 680.327 433.431 1.00 74.75 212 ARG B O 1
ATOM 7709 N N . THR B 1 213 ? 368.694 680.494 431.543 1.00 71.79 213 THR B N 1
ATOM 7710 C CA . THR B 1 213 ? 368.013 681.651 430.926 1.00 71.79 213 THR B CA 1
ATOM 7711 C C . THR B 1 213 ? 367.264 681.301 429.628 1.00 71.79 213 THR B C 1
ATOM 7712 O O . THR B 1 213 ? 367.029 682.157 428.785 1.00 71.79 213 THR B O 1
ATOM 7723 N N . ALA B 1 214 ? 366.890 680.041 429.436 1.00 72.72 214 ALA B N 1
ATOM 7724 C CA . ALA B 1 214 ? 366.309 679.531 428.197 1.00 72.72 214 ALA B CA 1
ATOM 7725 C C . ALA B 1 214 ? 364.877 680.008 427.892 1.00 72.72 214 ALA B C 1
ATOM 7726 O O . ALA B 1 214 ? 364.448 679.927 426.747 1.00 72.72 214 ALA B O 1
ATOM 7733 N N . GLU B 1 215 ? 364.123 680.488 428.879 1.00 72.96 215 GLU B N 1
ATOM 7734 C CA . GLU B 1 215 ? 362.695 680.800 428.757 1.00 72.96 215 GLU B CA 1
ATOM 7735 C C . GLU B 1 215 ? 362.254 681.982 429.619 1.00 72.96 215 GLU B C 1
ATOM 7736 O O . GLU B 1 215 ? 362.904 682.327 430.591 1.00 72.96 215 GLU B O 1
ATOM 7748 N N . ILE B 1 216 ? 361.119 682.579 429.302 1.00 70.61 216 ILE B N 1
ATOM 7749 C CA . ILE B 1 216 ? 360.427 683.569 430.129 1.00 70.61 216 ILE B CA 1
ATOM 7750 C C . ILE B 1 216 ? 358.923 683.322 430.037 1.00 70.61 216 ILE B C 1
ATOM 7751 O O . ILE B 1 216 ? 358.420 683.050 428.957 1.00 70.61 216 ILE B O 1
ATOM 7767 N N . TYR B 1 217 ? 358.201 683.340 431.154 1.00 70.31 217 TYR B N 1
ATOM 7768 C CA . TYR B 1 217 ? 356.816 682.872 431.247 1.00 70.31 217 TYR B CA 1
ATOM 7769 C C . TYR B 1 217 ? 356.590 681.545 430.514 1.00 70.31 217 TYR B C 1
ATOM 7770 O O . TYR B 1 217 ? 355.649 681.397 429.746 1.00 70.31 217 TYR B O 1
ATOM 7788 N N . GLY B 1 218 ? 357.503 680.589 430.653 1.00 71.72 218 GLY B N 1
ATOM 7789 C CA . GLY B 1 218 ? 357.399 679.288 430.005 1.00 71.72 218 GLY B CA 1
ATOM 7790 C C . GLY B 1 218 ? 357.605 679.284 428.483 1.00 71.72 218 GLY B C 1
ATOM 7791 O O . GLY B 1 218 ? 357.594 678.214 427.888 1.00 71.72 218 GLY B O 1
ATOM 7795 N N . GLN B 1 219 ? 357.800 680.431 427.831 1.00 71.62 219 GLN B N 1
ATOM 7796 C CA . GLN B 1 219 ? 358.120 680.559 426.414 1.00 71.62 219 GLN B CA 1
ATOM 7797 C C . GLN B 1 219 ? 359.633 680.467 426.189 1.00 71.62 219 GLN B C 1
ATOM 7798 O O . GLN B 1 219 ? 360.371 681.313 426.682 1.00 71.62 219 GLN B O 1
ATOM 7812 N N . ASP B 1 220 ? 360.104 679.502 425.395 1.00 73.29 220 ASP B N 1
ATOM 7813 C CA . ASP B 1 220 ? 361.502 679.432 424.967 1.00 73.29 220 ASP B CA 1
ATOM 7814 C C . ASP B 1 220 ? 361.935 680.677 424.188 1.00 73.29 220 ASP B C 1
ATOM 7815 O O . ASP B 1 220 ? 361.231 681.155 423.303 1.00 73.29 220 ASP B O 1
ATOM 7824 N N . LEU B 1 221 ? 363.148 681.138 424.454 1.00 70.69 221 LEU B N 1
ATOM 7825 C CA . LEU B 1 221 ? 363.803 682.231 423.764 1.00 70.69 221 LEU B CA 1
ATOM 7826 C C . LEU B 1 221 ? 364.773 681.704 422.706 1.00 70.69 221 LEU B C 1
ATOM 7827 O O . LEU B 1 221 ? 365.595 680.836 422.972 1.00 70.69 221 LEU B O 1
ATOM 7843 N N . MET B 1 222 ? 364.713 682.256 421.504 1.00 72.12 222 MET B N 1
ATOM 7844 C CA . MET B 1 222 ? 365.752 682.118 420.496 1.00 72.12 222 MET B CA 1
ATOM 7845 C C . MET B 1 222 ? 366.740 683.266 420.633 1.00 72.12 222 MET B C 1
ATOM 7846 O O . MET B 1 222 ? 366.440 684.409 420.297 1.00 72.12 222 MET B O 1
ATOM 7860 N N . TYR B 1 223 ? 367.931 682.964 421.129 1.00 70.53 223 TYR B N 1
ATOM 7861 C CA . TYR B 1 223 ? 369.027 683.916 421.172 1.00 70.53 223 TYR B CA 1
ATOM 7862 C C . TYR B 1 223 ? 369.682 684.041 419.798 1.00 70.53 223 TYR B C 1
ATOM 7863 O O . TYR B 1 223 ? 370.139 683.065 419.214 1.00 70.53 223 TYR B O 1
ATOM 7881 N N . VAL B 1 224 ? 369.745 685.263 419.301 1.00 71.50 224 VAL B N 1
ATOM 7882 C CA . VAL B 1 224 ? 370.296 685.634 418.004 1.00 71.50 224 VAL B CA 1
ATOM 7883 C C . VAL B 1 224 ? 371.655 686.302 418.215 1.00 71.50 224 VAL B C 1
ATOM 7884 O O . VAL B 1 224 ? 371.791 687.154 419.083 1.00 71.50 224 VAL B O 1
ATOM 7897 N N . GLY B 1 225 ? 372.656 685.915 417.429 1.00 73.49 225 GLY B N 1
ATOM 7898 C CA . GLY B 1 225 ? 373.993 686.493 417.511 1.00 73.49 225 GLY B CA 1
ATOM 7899 C C . GLY B 1 225 ? 374.017 687.992 417.223 1.00 73.49 225 GLY B C 1
ATOM 7900 O O . GLY B 1 225 ? 373.146 688.518 416.529 1.00 73.49 225 GLY B O 1
ATOM 7904 N N . ASN B 1 226 ? 375.040 688.685 417.714 1.00 74.89 226 ASN B N 1
ATOM 7905 C CA . ASN B 1 226 ? 375.173 690.138 417.582 1.00 74.89 226 ASN B CA 1
ATOM 7906 C C . ASN B 1 226 ? 375.238 690.609 416.123 1.00 74.89 226 ASN B C 1
ATOM 7907 O O . ASN B 1 226 ? 374.948 691.767 415.840 1.00 74.89 226 ASN B O 1
ATOM 7918 N N . ARG B 1 227 ? 375.642 689.733 415.195 1.00 75.99 227 ARG B N 1
ATOM 7919 C CA . ARG B 1 227 ? 375.719 690.025 413.761 1.00 75.99 227 ARG B CA 1
ATOM 7920 C C . ARG B 1 227 ? 374.343 690.077 413.097 1.00 75.99 227 ARG B C 1
ATOM 7921 O O . ARG B 1 227 ? 374.091 691.004 412.336 1.00 75.99 227 ARG B O 1
ATOM 7942 N N . SER B 1 228 ? 373.445 689.133 413.374 1.00 73.80 228 SER B N 1
ATOM 7943 C CA . SER B 1 228 ? 372.068 689.178 412.852 1.00 73.80 228 SER B CA 1
ATOM 7944 C C . SER B 1 228 ? 371.146 690.125 413.636 1.00 73.80 228 SER B C 1
ATOM 7945 O O . SER B 1 228 ? 370.376 690.857 413.019 1.00 73.80 228 SER B O 1
ATOM 7953 N N . TRP B 1 229 ? 371.176 690.121 414.972 1.00 72.17 229 TRP B N 1
ATOM 7954 C CA . TRP B 1 229 ? 370.277 690.944 415.793 1.00 72.17 229 TRP B CA 1
ATOM 7955 C C . TRP B 1 229 ? 370.626 692.429 415.725 1.00 72.17 229 TRP B C 1
ATOM 7956 O O . TRP B 1 229 ? 371.766 692.775 415.460 1.00 72.17 229 TRP B O 1
ATOM 7977 N N . ASP B 1 230 ? 369.686 693.321 416.015 1.00 74.78 230 ASP B N 1
ATOM 7978 C CA . ASP B 1 230 ? 369.954 694.745 416.184 1.00 74.78 230 ASP B CA 1
ATOM 7979 C C . ASP B 1 230 ? 369.442 695.255 417.538 1.00 74.78 230 ASP B C 1
ATOM 7980 O O . ASP B 1 230 ? 368.262 695.546 417.725 1.00 74.78 230 ASP B O 1
ATOM 7989 N N . ARG B 1 231 ? 370.373 695.373 418.493 1.00 76.46 231 ARG B N 1
ATOM 7990 C CA . ARG B 1 231 ? 370.150 695.837 419.870 1.00 76.46 231 ARG B CA 1
ATOM 7991 C C . ARG B 1 231 ? 369.545 697.241 419.925 1.00 76.46 231 ARG B C 1
ATOM 7992 O O . ARG B 1 231 ? 368.847 697.569 420.876 1.00 76.46 231 ARG B O 1
ATOM 8013 N N . ASP B 1 232 ? 369.794 698.078 418.925 1.00 77.15 232 ASP B N 1
ATOM 8014 C CA . ASP B 1 232 ? 369.311 699.461 418.887 1.00 77.15 232 ASP B CA 1
ATOM 8015 C C . ASP B 1 232 ? 367.871 699.589 418.383 1.00 77.15 232 ASP B C 1
ATOM 8016 O O . ASP B 1 232 ? 367.248 700.632 418.563 1.00 77.15 232 ASP B O 1
ATOM 8025 N N . GLU B 1 233 ? 367.326 698.555 417.751 1.00 74.36 233 GLU B N 1
ATOM 8026 C CA . GLU B 1 233 ? 365.928 698.519 417.327 1.00 74.36 233 GLU B CA 1
ATOM 8027 C C . GLU B 1 233 ? 365.054 697.748 418.315 1.00 74.36 233 GLU B C 1
ATOM 8028 O O . GLU B 1 233 ? 363.975 698.211 418.664 1.00 74.36 233 GLU B O 1
ATOM 8040 N N . ALA B 1 234 ? 365.506 696.596 418.801 1.00 71.57 234 ALA B N 1
ATOM 8041 C CA . ALA B 1 234 ? 364.704 695.719 419.630 1.00 71.57 234 ALA B CA 1
ATOM 8042 C C . ALA B 1 234 ? 365.489 695.084 420.774 1.00 71.57 234 ALA B C 1
ATOM 8043 O O . ALA B 1 234 ? 366.549 694.500 420.588 1.00 71.57 234 ALA B O 1
ATOM 8050 N N . VAL B 1 235 ? 364.882 695.106 421.950 1.00 71.48 235 VAL B N 1
ATOM 8051 C CA . VAL B 1 235 ? 365.270 694.300 423.105 1.00 71.48 235 VAL B CA 1
ATOM 8052 C C . VAL B 1 235 ? 364.751 692.885 422.927 1.00 71.48 235 VAL B C 1
ATOM 8053 O O . VAL B 1 235 ? 365.481 691.925 423.122 1.00 71.48 235 VAL B O 1
ATOM 8066 N N . LEU B 1 236 ? 363.496 692.735 422.515 1.00 70.31 236 LEU B N 1
ATOM 8067 C CA . LEU B 1 236 ? 362.862 691.446 422.288 1.00 70.31 236 LEU B CA 1
ATOM 8068 C C . LEU B 1 236 ? 361.750 691.578 421.251 1.00 70.31 236 LEU B C 1
ATOM 8069 O O . LEU B 1 236 ? 361.049 692.581 421.246 1.00 70.31 236 LEU B O 1
ATOM 8085 N N . LEU B 1 237 ? 361.573 690.569 420.409 1.00 68.32 237 LEU B N 1
ATOM 8086 C CA . LEU B 1 237 ? 360.450 690.400 419.490 1.00 68.32 237 LEU B CA 1
ATOM 8087 C C . LEU B 1 237 ? 359.732 689.105 419.843 1.00 68.32 237 LEU B C 1
ATOM 8088 O O . LEU B 1 237 ? 360.372 688.069 419.912 1.00 68.32 237 LEU B O 1
ATOM 8104 N N . ALA B 1 238 ? 358.422 689.122 420.034 1.00 68.48 238 ALA B N 1
ATOM 8105 C CA . ALA B 1 238 ? 357.659 687.923 420.354 1.00 68.48 238 ALA B CA 1
ATOM 8106 C C . ALA B 1 238 ? 356.341 687.862 419.599 1.00 68.48 238 ALA B C 1
ATOM 8107 O O . ALA B 1 238 ? 355.739 688.890 419.323 1.00 68.48 238 ALA B O 1
ATOM 8114 N N . GLY B 1 239 ? 355.871 686.669 419.267 1.00 69.01 239 GLY B N 1
ATOM 8115 C CA . GLY B 1 239 ? 354.637 686.535 418.522 1.00 69.01 239 GLY B CA 1
ATOM 8116 C C . GLY B 1 239 ? 354.316 685.142 418.031 1.00 69.01 239 GLY B C 1
ATOM 8117 O O . GLY B 1 239 ? 354.789 684.152 418.578 1.00 69.01 239 GLY B O 1
ATOM 8121 N N . ASP B 1 240 ? 353.492 685.067 416.996 1.00 70.82 240 ASP B N 1
ATOM 8122 C CA . ASP B 1 240 ? 352.990 683.819 416.439 1.00 70.82 240 ASP B CA 1
ATOM 8123 C C . ASP B 1 240 ? 353.807 683.326 415.241 1.00 70.82 240 ASP B C 1
ATOM 8124 O O . ASP B 1 240 ? 353.624 683.745 414.104 1.00 70.82 240 ASP B O 1
ATOM 8133 N N . ARG B 1 241 ? 354.659 682.339 415.504 1.00 70.59 241 ARG B N 1
ATOM 8134 C CA . ARG B 1 241 ? 355.475 681.586 414.538 1.00 70.59 241 ARG B CA 1
ATOM 8135 C C . ARG B 1 241 ? 354.710 681.150 413.291 1.00 70.59 241 ARG B C 1
ATOM 8136 O O . ARG B 1 241 ? 355.237 681.204 412.191 1.00 70.59 241 ARG B O 1
ATOM 8157 N N . SER B 1 242 ? 353.456 680.738 413.450 1.00 69.03 242 SER B N 1
ATOM 8158 C CA . SER B 1 242 ? 352.635 680.178 412.370 1.00 69.03 242 SER B CA 1
ATOM 8159 C C . SER B 1 242 ? 352.157 681.213 411.352 1.00 69.03 242 SER B C 1
ATOM 8160 O O . SER B 1 242 ? 351.668 680.845 410.291 1.00 69.03 242 SER B O 1
ATOM 8168 N N . LYS B 1 243 ? 352.307 682.507 411.649 1.00 68.97 243 LYS B N 1
ATOM 8169 C CA . LYS B 1 243 ? 351.863 683.625 410.811 1.00 68.97 243 LYS B CA 1
ATOM 8170 C C . LYS B 1 243 ? 352.946 684.194 409.899 1.00 68.97 243 LYS B C 1
ATOM 8171 O O . LYS B 1 243 ? 352.736 685.209 409.248 1.00 68.97 243 LYS B O 1
ATOM 8190 N N . VAL B 1 244 ? 354.092 683.540 409.810 1.00 69.48 244 VAL B N 1
ATOM 8191 C CA . VAL B 1 244 ? 355.167 683.842 408.864 1.00 69.48 244 VAL B CA 1
ATOM 8192 C C . VAL B 1 244 ? 355.328 682.658 407.935 1.00 69.48 244 VAL B C 1
ATOM 8193 O O . VAL B 1 244 ? 355.336 681.519 408.380 1.00 69.48 244 VAL B O 1
ATOM 8206 N N . LEU B 1 245 ? 355.454 682.916 406.644 1.00 69.57 245 LEU B N 1
ATOM 8207 C CA . LEU B 1 245 ? 355.770 681.899 405.658 1.00 69.57 245 LEU B CA 1
ATOM 8208 C C . LEU B 1 245 ? 357.039 682.286 404.920 1.00 69.57 245 LEU B C 1
ATOM 8209 O O . LEU B 1 245 ? 357.153 683.393 404.407 1.00 69.57 245 LEU B O 1
ATOM 8225 N N . LEU B 1 246 ? 357.984 681.362 404.868 1.00 69.79 246 LEU B N 1
ATOM 8226 C CA . LEU B 1 246 ? 359.147 681.459 404.007 1.00 69.79 246 LEU B CA 1
ATOM 8227 C C . LEU B 1 246 ? 358.985 680.486 402.837 1.00 69.79 246 LEU B C 1
ATOM 8228 O O . LEU B 1 246 ? 358.508 679.372 402.988 1.00 69.79 246 LEU B O 1
ATOM 8244 N N . GLY B 1 247 ? 359.356 680.894 401.638 1.00 69.22 247 GLY B N 1
ATOM 8245 C CA . GLY B 1 247 ? 359.433 679.999 400.491 1.00 69.22 247 GLY B CA 1
ATOM 8246 C C . GLY B 1 247 ? 360.881 679.735 400.133 1.00 69.22 247 GLY B C 1
ATOM 8247 O O . GLY B 1 247 ? 361.652 680.677 400.048 1.00 69.22 247 GLY B O 1
ATOM 8251 N N . ILE B 1 248 ? 361.274 678.491 399.897 1.00 69.71 248 ILE B N 1
ATOM 8252 C CA . ILE B 1 248 ? 362.579 678.209 399.292 1.00 69.71 248 ILE B CA 1
ATOM 8253 C C . ILE B 1 248 ? 362.303 677.848 397.849 1.00 69.71 248 ILE B C 1
ATOM 8254 O O . ILE B 1 248 ? 361.604 676.878 397.574 1.00 69.71 248 ILE B O 1
ATOM 8270 N N . ARG B 1 249 ? 362.808 678.653 396.921 1.00 68.70 249 ARG B N 1
ATOM 8271 C CA . ARG B 1 249 ? 362.645 678.415 395.489 1.00 68.70 249 ARG B CA 1
ATOM 8272 C C . ARG B 1 249 ? 363.792 677.594 394.927 1.00 68.70 249 ARG B C 1
ATOM 8273 O O . ARG B 1 249 ? 363.562 676.751 394.073 1.00 68.70 249 ARG B O 1
ATOM 8294 N N . GLU B 1 250 ? 365.004 677.826 395.402 1.00 70.93 250 GLU B N 1
ATOM 8295 C CA . GLU B 1 250 ? 366.206 677.148 394.940 1.00 70.93 250 GLU B CA 1
ATOM 8296 C C . GLU B 1 250 ? 367.243 677.163 396.055 1.00 70.93 250 GLU B C 1
ATOM 8297 O O . GLU B 1 250 ? 367.642 678.221 396.528 1.00 70.93 250 GLU B O 1
ATOM 8309 N N . ASP B 1 251 ? 367.674 675.993 396.492 1.00 71.72 251 ASP B N 1
ATOM 8310 C CA . ASP B 1 251 ? 368.727 675.852 397.490 1.00 71.72 251 ASP B CA 1
ATOM 8311 C C . ASP B 1 251 ? 370.040 676.445 396.990 1.00 71.72 251 ASP B C 1
ATOM 8312 O O . ASP B 1 251 ? 370.248 676.575 395.796 1.00 71.72 251 ASP B O 1
ATOM 8321 N N . VAL B 1 252 ? 370.944 676.795 397.900 1.00 68.23 252 VAL B N 1
ATOM 8322 C CA . VAL B 1 252 ? 372.179 677.497 397.545 1.00 68.23 252 VAL B CA 1
ATOM 8323 C C . VAL B 1 252 ? 372.991 676.741 396.486 1.00 68.23 252 VAL B C 1
ATOM 8324 O O . VAL B 1 252 ? 373.212 675.536 396.582 1.00 68.23 252 VAL B O 1
ATOM 8337 N N . GLN B 1 253 ? 373.425 677.451 395.451 1.00 67.65 253 GLN B N 1
ATOM 8338 C CA . GLN B 1 253 ? 374.233 676.932 394.350 1.00 67.65 253 GLN B CA 1
ATOM 8339 C C . GLN B 1 253 ? 375.584 677.626 394.337 1.00 67.65 253 GLN B C 1
ATOM 8340 O O . GLN B 1 253 ? 375.645 678.842 394.501 1.00 67.65 253 GLN B O 1
ATOM 8354 N N . VAL B 1 254 ? 376.656 676.870 394.102 1.00 66.29 254 VAL B N 1
ATOM 8355 C CA . VAL B 1 254 ? 378.021 677.404 393.990 1.00 66.29 254 VAL B CA 1
ATOM 8356 C C . VAL B 1 254 ? 378.640 676.997 392.661 1.00 66.29 254 VAL B C 1
ATOM 8357 O O . VAL B 1 254 ? 378.613 675.818 392.314 1.00 66.29 254 VAL B O 1
ATOM 8370 N N . LYS B 1 255 ? 379.240 677.943 391.942 1.00 66.57 255 LYS B N 1
ATOM 8371 C CA . LYS B 1 255 ? 379.972 677.703 390.694 1.00 66.57 255 LYS B CA 1
ATOM 8372 C C . LYS B 1 255 ? 381.366 678.310 390.753 1.00 66.57 255 LYS B C 1
ATOM 8373 O O . LYS B 1 255 ? 381.513 679.458 391.146 1.00 66.57 255 LYS B O 1
ATOM 8392 N N . LEU B 1 256 ? 382.382 677.565 390.333 1.00 66.56 256 LEU B N 1
ATOM 8393 C CA . LEU B 1 256 ? 383.740 678.063 390.130 1.00 66.56 256 LEU B CA 1
ATOM 8394 C C . LEU B 1 256 ? 383.849 678.749 388.763 1.00 66.56 256 LEU B C 1
ATOM 8395 O O . LEU B 1 256 ? 383.626 678.129 387.730 1.00 66.56 256 LEU B O 1
ATOM 8411 N N . LEU B 1 257 ? 384.199 680.028 388.753 1.00 67.13 257 LEU B N 1
ATOM 8412 C CA . LEU B 1 257 ? 384.399 680.832 387.558 1.00 67.13 257 LEU B CA 1
ATOM 8413 C C . LEU B 1 257 ? 385.893 680.962 387.286 1.00 67.13 257 LEU B C 1
ATOM 8414 O O . LEU B 1 257 ? 386.654 681.335 388.171 1.00 67.13 257 LEU B O 1
ATOM 8430 N N . THR B 1 258 ? 386.309 680.683 386.059 1.00 68.82 258 THR B N 1
ATOM 8431 C CA . THR B 1 258 ? 387.717 680.801 385.646 1.00 68.82 258 THR B CA 1
ATOM 8432 C C . THR B 1 258 ? 387.900 681.642 384.388 1.00 68.82 258 THR B C 1
ATOM 8433 O O . THR B 1 258 ? 389.009 682.064 384.105 1.00 68.82 258 THR B O 1
ATOM 8444 N N . GLU B 1 259 ? 386.836 681.946 383.642 1.00 71.36 259 GLU B N 1
ATOM 8445 C CA . GLU B 1 259 ? 386.910 682.700 382.384 1.00 71.36 259 GLU B CA 1
ATOM 8446 C C . GLU B 1 259 ? 386.038 683.957 382.332 1.00 71.36 259 GLU B C 1
ATOM 8447 O O . GLU B 1 259 ? 386.200 684.770 381.428 1.00 71.36 259 GLU B O 1
ATOM 8459 N N . ALA B 1 260 ? 385.113 684.137 383.269 1.00 69.28 260 ALA B N 1
ATOM 8460 C CA . ALA B 1 260 ? 384.131 685.213 383.237 1.00 69.28 260 ALA B CA 1
ATOM 8461 C C . ALA B 1 260 ? 384.714 686.613 383.457 1.00 69.28 260 ALA B C 1
ATOM 8462 O O . ALA B 1 260 ? 385.805 686.779 383.992 1.00 69.28 260 ALA B O 1
ATOM 8469 N N . THR B 1 261 ? 383.947 687.638 383.109 1.00 70.53 261 THR B N 1
ATOM 8470 C CA . THR B 1 261 ? 384.266 689.034 383.419 1.00 70.53 261 THR B CA 1
ATOM 8471 C C . THR B 1 261 ? 383.422 689.539 384.580 1.00 70.53 261 THR B C 1
ATOM 8472 O O . THR B 1 261 ? 382.199 689.576 384.490 1.00 70.53 261 THR B O 1
ATOM 8483 N N . ILE B 1 262 ? 384.071 689.955 385.661 1.00 69.27 262 ILE B N 1
ATOM 8484 C CA . ILE B 1 262 ? 383.452 690.344 386.927 1.00 69.27 262 ILE B CA 1
ATOM 8485 C C . ILE B 1 262 ? 383.784 691.807 387.200 1.00 69.27 262 ILE B C 1
ATOM 8486 O O . ILE B 1 262 ? 384.949 692.145 387.363 1.00 69.27 262 ILE B O 1
ATOM 8502 N N . GLY B 1 263 ? 382.802 692.699 387.240 1.00 71.37 263 GLY B N 1
ATOM 8503 C CA . GLY B 1 263 ? 383.079 694.136 387.224 1.00 71.37 263 GLY B CA 1
ATOM 8504 C C . GLY B 1 263 ? 383.866 694.511 385.970 1.00 71.37 263 GLY B C 1
ATOM 8505 O O . GLY B 1 263 ? 383.414 694.266 384.859 1.00 71.37 263 GLY B O 1
ATOM 8509 N N . GLY B 1 264 ? 385.064 695.054 386.144 1.00 72.86 264 GLY B N 1
ATOM 8510 C CA . GLY B 1 264 ? 386.023 695.303 385.064 1.00 72.86 264 GLY B CA 1
ATOM 8511 C C . GLY B 1 264 ? 387.025 694.170 384.812 1.00 72.86 264 GLY B C 1
ATOM 8512 O O . GLY B 1 264 ? 387.805 694.249 383.870 1.00 72.86 264 GLY B O 1
ATOM 8516 N N . ILE B 1 265 ? 387.045 693.129 385.637 1.00 71.52 265 ILE B N 1
ATOM 8517 C CA . ILE B 1 265 ? 388.100 692.113 385.665 1.00 71.52 265 ILE B CA 1
ATOM 8518 C C . ILE B 1 265 ? 387.755 690.926 384.776 1.00 71.52 265 ILE B C 1
ATOM 8519 O O . ILE B 1 265 ? 386.825 690.191 385.072 1.00 71.52 265 ILE B O 1
ATOM 8535 N N . ASN B 1 266 ? 388.539 690.665 383.736 1.00 70.58 266 ASN B N 1
ATOM 8536 C CA . ASN B 1 266 ? 388.499 689.395 383.015 1.00 70.58 266 ASN B CA 1
ATOM 8537 C C . ASN B 1 266 ? 389.288 688.339 383.798 1.00 70.58 266 ASN B C 1
ATOM 8538 O O . ASN B 1 266 ? 390.504 688.452 383.908 1.00 70.58 266 ASN B O 1
ATOM 8549 N N . LEU B 1 267 ? 388.645 687.306 384.341 1.00 67.75 267 LEU B N 1
ATOM 8550 C CA . LEU B 1 267 ? 389.311 686.370 385.251 1.00 67.75 267 LEU B CA 1
ATOM 8551 C C . LEU B 1 267 ? 390.492 685.636 384.606 1.00 67.75 267 LEU B C 1
ATOM 8552 O O . LEU B 1 267 ? 391.573 685.605 385.180 1.00 67.75 267 LEU B O 1
ATOM 8568 N N . ALA B 1 268 ? 390.321 685.108 383.394 1.00 68.03 268 ALA B N 1
ATOM 8569 C CA . ALA B 1 268 ? 391.350 684.346 382.691 1.00 68.03 268 ALA B CA 1
ATOM 8570 C C . ALA B 1 268 ? 392.572 685.202 382.336 1.00 68.03 268 ALA B C 1
ATOM 8571 O O . ALA B 1 268 ? 393.705 684.764 382.484 1.00 68.03 268 ALA B O 1
ATOM 8578 N N . GLU B 1 269 ? 392.351 686.444 381.912 1.00 69.86 269 GLU B N 1
ATOM 8579 C CA . GLU B 1 269 ? 393.396 687.397 381.550 1.00 69.86 269 GLU B CA 1
ATOM 8580 C C . GLU B 1 269 ? 394.221 687.850 382.760 1.00 69.86 269 GLU B C 1
ATOM 8581 O O . GLU B 1 269 ? 395.401 688.146 382.629 1.00 69.86 269 GLU B O 1
ATOM 8593 N N . LYS B 1 270 ? 393.606 687.893 383.945 1.00 67.86 270 LYS B N 1
ATOM 8594 C CA . LYS B 1 270 ? 394.237 688.250 385.223 1.00 67.86 270 LYS B CA 1
ATOM 8595 C C . LYS B 1 270 ? 394.779 687.059 386.014 1.00 67.86 270 LYS B C 1
ATOM 8596 O O . LYS B 1 270 ? 395.351 687.268 387.071 1.00 67.86 270 LYS B O 1
ATOM 8615 N N . ASP B 1 271 ? 394.618 685.829 385.542 1.00 66.84 271 ASP B N 1
ATOM 8616 C CA . ASP B 1 271 ? 394.972 684.609 386.275 1.00 66.84 271 ASP B CA 1
ATOM 8617 C C . ASP B 1 271 ? 394.263 684.508 387.638 1.00 66.84 271 ASP B C 1
ATOM 8618 O O . ASP B 1 271 ? 394.833 684.136 388.659 1.00 66.84 271 ASP B O 1
ATOM 8627 N N . MET B 1 272 ? 392.983 684.859 387.648 1.00 66.67 272 MET B N 1
ATOM 8628 C CA . MET B 1 272 ? 392.107 684.822 388.806 1.00 66.67 272 MET B CA 1
ATOM 8629 C C . MET B 1 272 ? 391.039 683.753 388.650 1.00 66.67 272 MET B C 1
ATOM 8630 O O . MET B 1 272 ? 390.736 683.280 387.559 1.00 66.67 272 MET B O 1
ATOM 8644 N N . VAL B 1 273 ? 390.436 683.393 389.769 1.00 66.71 273 VAL B N 1
ATOM 8645 C CA . VAL B 1 273 ? 389.261 682.536 389.863 1.00 66.71 273 VAL B CA 1
ATOM 8646 C C . VAL B 1 273 ? 388.267 683.154 390.829 1.00 66.71 273 VAL B C 1
ATOM 8647 O O . VAL B 1 273 ? 388.619 684.024 391.617 1.00 66.71 273 VAL B O 1
ATOM 8660 N N . ALA B 1 274 ? 387.010 682.743 390.773 1.00 66.27 274 ALA B N 1
ATOM 8661 C CA . ALA B 1 274 ? 385.996 683.227 391.695 1.00 66.27 274 ALA B CA 1
ATOM 8662 C C . ALA B 1 274 ? 384.982 682.143 392.033 1.00 66.27 274 ALA B C 1
ATOM 8663 O O . ALA B 1 274 ? 384.617 681.363 391.171 1.00 66.27 274 ALA B O 1
ATOM 8670 N N . LEU B 1 275 ? 384.467 682.110 393.249 1.00 66.08 275 LEU B N 1
ATOM 8671 C CA . LEU B 1 275 ? 383.255 681.348 393.548 1.00 66.08 275 LEU B CA 1
ATOM 8672 C C . LEU B 1 275 ? 382.049 682.274 393.424 1.00 66.08 275 LEU B C 1
ATOM 8673 O O . LEU B 1 275 ? 382.016 683.327 394.052 1.00 66.08 275 LEU B O 1
ATOM 8689 N N . ARG B 1 276 ? 381.053 681.882 392.633 1.00 65.47 276 ARG B N 1
ATOM 8690 C CA . ARG B 1 276 ? 379.735 682.525 392.569 1.00 65.47 276 ARG B CA 1
ATOM 8691 C C . ARG B 1 276 ? 378.762 681.723 393.405 1.00 65.47 276 ARG B C 1
ATOM 8692 O O . ARG B 1 276 ? 378.578 680.546 393.146 1.00 65.47 276 ARG B O 1
ATOM 8713 N N . PHE B 1 277 ? 378.111 682.373 394.350 1.00 65.70 277 PHE B N 1
ATOM 8714 C CA . PHE B 1 277 ? 377.095 681.808 395.222 1.00 65.70 277 PHE B CA 1
ATOM 8715 C C . PHE B 1 277 ? 375.753 682.466 394.933 1.00 65.70 277 PHE B C 1
ATOM 8716 O O . PHE B 1 277 ? 375.695 683.684 394.791 1.00 65.70 277 PHE B O 1
ATOM 8733 N N . LYS B 1 278 ? 374.670 681.694 394.884 1.00 66.42 278 LYS B N 1
ATOM 8734 C CA . LYS B 1 278 ? 373.301 682.224 394.762 1.00 66.42 278 LYS B CA 1
ATOM 8735 C C . LYS B 1 278 ? 372.280 681.355 395.476 1.00 66.42 278 LYS B C 1
ATOM 8736 O O . LYS B 1 278 ? 372.470 680.153 395.586 1.00 66.42 278 LYS B O 1
ATOM 8755 N N . PHE B 1 279 ? 371.210 681.955 395.969 1.00 67.60 279 PHE B N 1
ATOM 8756 C CA . PHE B 1 279 ? 370.151 681.296 396.736 1.00 67.60 279 PHE B CA 1
ATOM 8757 C C . PHE B 1 279 ? 368.825 682.018 396.498 1.00 67.60 279 PHE B C 1
ATOM 8758 O O . PHE B 1 279 ? 368.808 683.243 396.537 1.00 67.60 279 PHE B O 1
ATOM 8775 N N . ARG B 1 280 ? 367.718 681.300 396.271 1.00 67.84 280 ARG B N 1
ATOM 8776 C CA . ARG B 1 280 ? 366.407 681.917 396.010 1.00 67.84 280 ARG B CA 1
ATOM 8777 C C . ARG B 1 280 ? 365.400 681.615 397.111 1.00 67.84 280 ARG B C 1
ATOM 8778 O O . ARG B 1 280 ? 365.080 680.461 397.376 1.00 67.84 280 ARG B O 1
ATOM 8799 N N . VAL B 1 281 ? 364.845 682.661 397.702 1.00 67.79 281 VAL B N 1
ATOM 8800 C CA . VAL B 1 281 ? 364.050 682.627 398.933 1.00 67.79 281 VAL B CA 1
ATOM 8801 C C . VAL B 1 281 ? 362.917 683.649 398.879 1.00 67.79 281 VAL B C 1
ATOM 8802 O O . VAL B 1 281 ? 363.021 684.651 398.188 1.00 67.79 281 VAL B O 1
ATOM 8815 N N . ALA B 1 282 ? 361.824 683.423 399.591 1.00 67.90 282 ALA B N 1
ATOM 8816 C CA . ALA B 1 282 ? 360.680 684.316 399.675 1.00 67.90 282 ALA B CA 1
ATOM 8817 C C . ALA B 1 282 ? 360.233 684.492 401.125 1.00 67.90 282 ALA B C 1
ATOM 8818 O O . ALA B 1 282 ? 360.354 683.562 401.911 1.00 67.90 282 ALA B O 1
ATOM 8825 N N . TYR B 1 283 ? 359.666 685.644 401.463 1.00 68.32 283 TYR B N 1
ATOM 8826 C CA . TYR B 1 283 ? 359.086 685.934 402.771 1.00 68.32 283 TYR B CA 1
ATOM 8827 C C . TYR B 1 283 ? 357.704 686.554 402.624 1.00 68.32 283 TYR B C 1
ATOM 8828 O O . TYR B 1 283 ? 357.500 687.437 401.797 1.00 68.32 283 TYR B O 1
ATOM 8846 N N . SER B 1 284 ? 356.759 686.139 403.463 1.00 69.58 284 SER B N 1
ATOM 8847 C CA . SER B 1 284 ? 355.522 686.875 403.673 1.00 69.58 284 SER B CA 1
ATOM 8848 C C . SER B 1 284 ? 354.940 686.645 405.062 1.00 69.58 284 SER B C 1
ATOM 8849 O O . SER B 1 284 ? 355.127 685.593 405.665 1.00 69.58 284 SER B O 1
ATOM 8857 N N . THR B 1 285 ? 354.178 687.608 405.558 1.00 69.74 285 THR B N 1
ATOM 8858 C CA . THR B 1 285 ? 353.269 687.410 406.683 1.00 69.74 285 THR B CA 1
ATOM 8859 C C . THR B 1 285 ? 351.954 686.789 406.199 1.00 69.74 285 THR B C 1
ATOM 8860 O O . THR B 1 285 ? 351.262 687.311 405.331 1.00 69.74 285 THR B O 1
ATOM 8871 N N . ALA B 1 286 ? 351.595 685.645 406.755 1.00 68.73 286 ALA B N 1
ATOM 8872 C CA . ALA B 1 286 ? 350.433 684.843 406.406 1.00 68.73 286 ALA B CA 1
ATOM 8873 C C . ALA B 1 286 ? 349.386 684.888 407.531 1.00 68.73 286 ALA B C 1
ATOM 8874 O O . ALA B 1 286 ? 349.215 683.925 408.271 1.00 68.73 286 ALA B O 1
ATOM 8881 N N . PHE B 1 287 ? 348.692 686.013 407.695 1.00 68.23 287 PHE B N 1
ATOM 8882 C CA . PHE B 1 287 ? 347.605 686.160 408.668 1.00 68.23 287 PHE B CA 1
ATOM 8883 C C . PHE B 1 287 ? 346.415 686.973 408.147 1.00 68.23 287 PHE B C 1
ATOM 8884 O O . PHE B 1 287 ? 346.551 687.870 407.330 1.00 68.23 287 PHE B O 1
ATOM 8901 N N . SER B 1 288 ? 345.237 686.661 408.676 1.00 70.48 288 SER B N 1
ATOM 8902 C CA . SER B 1 288 ? 343.980 687.361 408.437 1.00 70.48 288 SER B CA 1
ATOM 8903 C C . SER B 1 288 ? 343.600 688.180 409.659 1.00 70.48 288 SER B C 1
ATOM 8904 O O . SER B 1 288 ? 343.667 687.688 410.778 1.00 70.48 288 SER B O 1
ATOM 8912 N N . THR B 1 289 ? 343.167 689.414 409.455 1.00 73.69 289 THR B N 1
ATOM 8913 C CA . THR B 1 289 ? 342.631 690.274 410.513 1.00 73.69 289 THR B CA 1
ATOM 8914 C C . THR B 1 289 ? 341.112 690.475 410.414 1.00 73.69 289 THR B C 1
ATOM 8915 O O . THR B 1 289 ? 340.557 691.455 410.896 1.00 73.69 289 THR B O 1
ATOM 8926 N N . ALA B 1 290 ? 340.404 689.549 409.765 1.00 72.17 290 ALA B N 1
ATOM 8927 C CA . ALA B 1 290 ? 338.960 689.633 409.573 1.00 72.17 290 ALA B CA 1
ATOM 8928 C C . ALA B 1 290 ? 338.221 689.679 410.919 1.00 72.17 290 ALA B C 1
ATOM 8929 O O . ALA B 1 290 ? 338.440 688.839 411.788 1.00 72.17 290 ALA B O 1
ATOM 8936 N N . GLY B 1 291 ? 337.352 690.668 411.105 1.00 72.86 291 GLY B N 1
ATOM 8937 C CA . GLY B 1 291 ? 336.663 690.931 412.375 1.00 72.86 291 GLY B CA 1
ATOM 8938 C C . GLY B 1 291 ? 337.481 691.718 413.394 1.00 72.86 291 GLY B C 1
ATOM 8939 O O . GLY B 1 291 ? 336.913 692.420 414.223 1.00 72.86 291 GLY B O 1
ATOM 8943 N N . GLY B 1 292 ? 338.804 691.659 413.313 1.00 75.14 292 GLY B N 1
ATOM 8944 C CA . GLY B 1 292 ? 339.713 692.551 414.018 1.00 75.14 292 GLY B CA 1
ATOM 8945 C C . GLY B 1 292 ? 339.836 693.914 413.343 1.00 75.14 292 GLY B C 1
ATOM 8946 O O . GLY B 1 292 ? 339.071 694.271 412.452 1.00 75.14 292 GLY B O 1
ATOM 8950 N N . GLU B 1 293 ? 340.815 694.695 413.769 1.00 78.66 293 GLU B N 1
ATOM 8951 C CA . GLU B 1 293 ? 341.196 695.941 413.110 1.00 78.66 293 GLU B CA 1
ATOM 8952 C C . GLU B 1 293 ? 342.341 695.718 412.128 1.00 78.66 293 GLU B C 1
ATOM 8953 O O . GLU B 1 293 ? 343.126 694.779 412.235 1.00 78.66 293 GLU B O 1
ATOM 8965 N N . VAL B 1 294 ? 342.482 696.613 411.159 1.00 77.17 294 VAL B N 1
ATOM 8966 C CA . VAL B 1 294 ? 343.505 696.500 410.109 1.00 77.17 294 VAL B CA 1
ATOM 8967 C C . VAL B 1 294 ? 344.935 696.557 410.657 1.00 77.17 294 VAL B C 1
ATOM 8968 O O . VAL B 1 294 ? 345.859 696.041 410.041 1.00 77.17 294 VAL B O 1
ATOM 8981 N N . THR B 1 295 ? 345.117 697.162 411.831 1.00 75.44 295 THR B N 1
ATOM 8982 C CA . THR B 1 295 ? 346.384 697.268 412.556 1.00 75.44 295 THR B CA 1
ATOM 8983 C C . THR B 1 295 ? 346.698 696.072 413.447 1.00 75.44 295 THR B C 1
ATOM 8984 O O . THR B 1 295 ? 347.796 696.023 413.980 1.00 75.44 295 THR B O 1
ATOM 8995 N N . ASP B 1 296 ? 345.793 695.116 413.655 1.00 73.86 296 ASP B N 1
ATOM 8996 C CA . ASP B 1 296 ? 346.104 693.964 414.502 1.00 73.86 296 ASP B CA 1
ATOM 8997 C C . ASP B 1 296 ? 347.217 693.121 413.878 1.00 73.86 296 ASP B C 1
ATOM 8998 O O . ASP B 1 296 ? 347.228 692.890 412.674 1.00 73.86 296 ASP B O 1
ATOM 9007 N N . TYR B 1 297 ? 348.176 692.684 414.682 1.00 68.93 297 TYR B N 1
ATOM 9008 C CA . TYR B 1 297 ? 349.431 692.133 414.192 1.00 68.93 297 TYR B CA 1
ATOM 9009 C C . TYR B 1 297 ? 349.938 690.980 415.065 1.00 68.93 297 TYR B C 1
ATOM 9010 O O . TYR B 1 297 ? 349.894 691.080 416.286 1.00 68.93 297 TYR B O 1
ATOM 9028 N N . PRO B 1 298 ? 350.464 689.890 414.493 1.00 67.82 298 PRO B N 1
ATOM 9029 C CA . PRO B 1 298 ? 350.831 688.704 415.261 1.00 67.82 298 PRO B CA 1
ATOM 9030 C C . PRO B 1 298 ? 352.145 688.797 416.046 1.00 67.82 298 PRO B C 1
ATOM 9031 O O . PRO B 1 298 ? 352.536 687.808 416.646 1.00 67.82 298 PRO B O 1
ATOM 9042 N N . PHE B 1 299 ? 352.832 689.939 416.064 1.00 68.26 299 PHE B N 1
ATOM 9043 C CA . PHE B 1 299 ? 354.065 690.167 416.817 1.00 68.26 299 PHE B CA 1
ATOM 9044 C C . PHE B 1 299 ? 354.026 691.451 417.637 1.00 68.26 299 PHE B C 1
ATOM 9045 O O . PHE B 1 299 ? 353.329 692.396 417.294 1.00 68.26 299 PHE B O 1
ATOM 9062 N N . ALA B 1 300 ? 354.822 691.493 418.693 1.00 68.93 300 ALA B N 1
ATOM 9063 C CA . ALA B 1 300 ? 355.084 692.650 419.519 1.00 68.93 300 ALA B CA 1
ATOM 9064 C C . ALA B 1 300 ? 356.571 692.784 419.816 1.00 68.93 300 ALA B C 1
ATOM 9065 O O . ALA B 1 300 ? 357.294 691.791 419.857 1.00 68.93 300 ALA B O 1
ATOM 9072 N N . VAL B 1 301 ? 357.026 694.008 420.043 1.00 69.44 301 VAL B N 1
ATOM 9073 C CA . VAL B 1 301 ? 358.433 694.316 420.281 1.00 69.44 301 VAL B CA 1
ATOM 9074 C C . VAL B 1 301 ? 358.621 695.165 421.532 1.00 69.44 301 VAL B C 1
ATOM 9075 O O . VAL B 1 301 ? 357.842 696.065 421.817 1.00 69.44 301 VAL B O 1
ATOM 9088 N N . ILE B 1 302 ? 359.686 694.898 422.274 1.00 70.60 302 ILE B N 1
ATOM 9089 C CA . ILE B 1 302 ? 360.182 695.767 423.331 1.00 70.60 302 ILE B CA 1
ATOM 9090 C C . ILE B 1 302 ? 361.283 696.612 422.708 1.00 70.60 302 ILE B C 1
ATOM 9091 O O . ILE B 1 302 ? 362.309 696.078 422.314 1.00 70.60 302 ILE B O 1
ATOM 9107 N N . THR B 1 303 ? 361.098 697.911 422.577 1.00 72.26 303 THR B N 1
ATOM 9108 C CA . THR B 1 303 ? 362.135 698.813 422.066 1.00 72.26 303 THR B CA 1
ATOM 9109 C C . THR B 1 303 ? 363.009 699.317 423.211 1.00 72.26 303 THR B C 1
ATOM 9110 O O . THR B 1 303 ? 362.486 699.509 424.301 1.00 72.26 303 THR B O 1
ATOM 9121 N N . PRO B 1 304 ? 364.306 699.599 423.014 1.00 74.18 304 PRO B N 1
ATOM 9122 C CA . PRO B 1 304 ? 365.159 700.165 424.059 1.00 74.18 304 PRO B CA 1
ATOM 9123 C C . PRO B 1 304 ? 364.731 701.586 424.468 1.00 74.18 304 PRO B C 1
ATOM 9124 O O . PRO B 1 304 ? 363.960 702.240 423.770 1.00 74.18 304 PRO B O 1
ATOM 9135 N N . ASP B 1 305 ? 365.259 702.100 425.578 1.00 78.27 305 ASP B N 1
ATOM 9136 C CA . ASP B 1 305 ? 364.975 703.426 426.147 1.00 78.27 305 ASP B CA 1
ATOM 9137 C C . ASP B 1 305 ? 365.177 704.583 425.158 1.00 78.27 305 ASP B C 1
ATOM 9138 O O . ASP B 1 305 ? 365.983 705.496 425.337 1.00 78.27 305 ASP B O 1
ATOM 9147 N N . ALA C 1 2 ? 284.979 668.448 482.029 1.00 78.88 2 ALA E N 1
ATOM 9148 C CA . ALA C 1 2 ? 285.367 668.984 480.721 1.00 78.88 2 ALA E CA 1
ATOM 9149 C C . ALA C 1 2 ? 286.386 668.077 480.025 1.00 78.88 2 ALA E C 1
ATOM 9150 O O . ALA C 1 2 ? 286.023 667.412 479.059 1.00 78.88 2 ALA E O 1
ATOM 9157 N N . ASP C 1 3 ? 287.646 668.008 480.465 1.00 77.13 3 ASP E N 1
ATOM 9158 C CA . ASP C 1 3 ? 288.677 667.175 479.821 1.00 77.13 3 ASP E CA 1
ATOM 9159 C C . ASP C 1 3 ? 289.771 666.700 480.786 1.00 77.13 3 ASP E C 1
ATOM 9160 O O . ASP C 1 3 ? 289.995 667.287 481.842 1.00 77.13 3 ASP E O 1
ATOM 9169 N N . ILE C 1 4 ? 290.468 665.628 480.414 1.00 69.61 4 ILE E N 1
ATOM 9170 C CA . ILE C 1 4 ? 291.647 665.132 481.126 1.00 69.61 4 ILE E CA 1
ATOM 9171 C C . ILE C 1 4 ? 292.838 666.045 480.823 1.00 69.61 4 ILE E C 1
ATOM 9172 O O . ILE C 1 4 ? 293.426 665.975 479.745 1.00 69.61 4 ILE E O 1
ATOM 9188 N N . SER C 1 5 ? 293.217 666.903 481.763 1.00 70.33 5 SER E N 1
ATOM 9189 C CA . SER C 1 5 ? 294.420 667.722 481.646 1.00 70.33 5 SER E CA 1
ATOM 9190 C C . SER C 1 5 ? 295.672 666.897 481.907 1.00 70.33 5 SER E C 1
ATOM 9191 O O . SER C 1 5 ? 295.619 665.820 482.499 1.00 70.33 5 SER E O 1
ATOM 9199 N N . ARG C 1 6 ? 296.837 667.444 481.569 1.00 69.66 6 ARG E N 1
ATOM 9200 C CA . ARG C 1 6 ? 298.111 666.829 481.936 1.00 69.66 6 ARG E CA 1
ATOM 9201 C C . ARG C 1 6 ? 298.307 666.737 483.452 1.00 69.66 6 ARG E C 1
ATOM 9202 O O . ARG C 1 6 ? 298.866 665.767 483.929 1.00 69.66 6 ARG E O 1
ATOM 9223 N N . ALA C 1 7 ? 297.778 667.679 484.228 1.00 70.18 7 ALA E N 1
ATOM 9224 C CA . ALA C 1 7 ? 297.758 667.590 485.684 1.00 70.18 7 ALA E CA 1
ATOM 9225 C C . ALA C 1 7 ? 296.878 666.439 486.202 1.00 70.18 7 ALA E C 1
ATOM 9226 O O . ALA C 1 7 ? 297.258 665.757 487.145 1.00 70.18 7 ALA E O 1
ATOM 9233 N N . ASP C 1 8 ? 295.730 666.166 485.580 1.00 70.67 8 ASP E N 1
ATOM 9234 C CA . ASP C 1 8 ? 294.901 665.001 485.913 1.00 70.67 8 ASP E CA 1
ATOM 9235 C C . ASP C 1 8 ? 295.573 663.672 485.579 1.00 70.67 8 ASP E C 1
ATOM 9236 O O . ASP C 1 8 ? 295.362 662.688 486.276 1.00 70.67 8 ASP E O 1
ATOM 9245 N N . ALA C 1 9 ? 296.376 663.623 484.524 1.00 69.72 9 ALA E N 1
ATOM 9246 C CA . ALA C 1 9 ? 297.099 662.428 484.115 1.00 69.72 9 ALA E CA 1
ATOM 9247 C C . ALA C 1 9 ? 298.465 662.257 484.799 1.00 69.72 9 ALA E C 1
ATOM 9248 O O . ALA C 1 9 ? 299.099 661.229 484.608 1.00 69.72 9 ALA E O 1
ATOM 9255 N N . LEU C 1 10 ? 298.944 663.223 485.586 1.00 69.53 10 LEU E N 1
ATOM 9256 C CA . LEU C 1 10 ? 300.329 663.326 486.063 1.00 69.53 10 LEU E CA 1
ATOM 9257 C C . LEU C 1 10 ? 300.861 662.048 486.716 1.00 69.53 10 LEU E C 1
ATOM 9258 O O . LEU C 1 10 ? 301.943 661.582 486.379 1.00 69.53 10 LEU E O 1
ATOM 9274 N N . ALA C 1 11 ? 300.086 661.450 487.612 1.00 69.11 11 ALA E N 1
ATOM 9275 C CA . ALA C 1 11 ? 300.452 660.218 488.304 1.00 69.11 11 ALA E CA 1
ATOM 9276 C C . ALA C 1 11 ? 300.688 659.012 487.374 1.00 69.11 11 ALA E C 1
ATOM 9277 O O . ALA C 1 11 ? 301.351 658.058 487.769 1.00 69.11 11 ALA E O 1
ATOM 9284 N N . LEU C 1 12 ? 300.177 659.044 486.143 1.00 69.02 12 LEU E N 1
ATOM 9285 C CA . LEU C 1 12 ? 300.320 657.976 485.153 1.00 69.02 12 LEU E CA 1
ATOM 9286 C C . LEU C 1 12 ? 301.526 658.160 484.223 1.00 69.02 12 LEU E C 1
ATOM 9287 O O . LEU C 1 12 ? 301.861 657.245 483.479 1.00 69.02 12 LEU E O 1
ATOM 9303 N N . LEU C 1 13 ? 302.156 659.331 484.205 1.00 68.89 13 LEU E N 1
ATOM 9304 C CA . LEU C 1 13 ? 303.226 659.644 483.266 1.00 68.89 13 LEU E CA 1
ATOM 9305 C C . LEU C 1 13 ? 304.477 658.813 483.546 1.00 68.89 13 LEU E C 1
ATOM 9306 O O . LEU C 1 13 ? 304.864 658.609 484.694 1.00 68.89 13 LEU E O 1
ATOM 9322 N N . ALA C 1 14 ? 305.123 658.345 482.483 1.00 69.28 14 ALA E N 1
ATOM 9323 C CA . ALA C 1 14 ? 306.398 657.650 482.545 1.00 69.28 14 ALA E CA 1
ATOM 9324 C C . ALA C 1 14 ? 307.543 658.569 482.998 1.00 69.28 14 ALA E C 1
ATOM 9325 O O . ALA C 1 14 ? 307.415 659.790 483.028 1.00 69.28 14 ALA E O 1
ATOM 9332 N N . THR C 1 15 ? 308.686 657.978 483.326 1.00 71.52 15 THR E N 1
ATOM 9333 C CA . THR C 1 15 ? 309.901 658.675 483.770 1.00 71.52 15 THR E CA 1
ATOM 9334 C C . THR C 1 15 ? 311.133 658.053 483.130 1.00 71.52 15 THR E C 1
ATOM 9335 O O . THR C 1 15 ? 311.106 656.907 482.695 1.00 71.52 15 THR E O 1
ATOM 9346 N N . GLN C 1 16 ? 312.221 658.806 483.030 1.00 71.28 16 GLN E N 1
ATOM 9347 C CA . GLN C 1 16 ? 313.462 658.329 482.434 1.00 71.28 16 GLN E CA 1
ATOM 9348 C C . GLN C 1 16 ? 314.666 658.981 483.108 1.00 71.28 16 GLN E C 1
ATOM 9349 O O . GLN C 1 16 ? 314.626 660.115 483.574 1.00 71.28 16 GLN E O 1
ATOM 9363 N N . GLU C 1 17 ? 315.761 658.254 483.153 1.00 71.60 17 GLU E N 1
ATOM 9364 C CA . GLU C 1 17 ? 316.984 658.633 483.838 1.00 71.60 17 GLU E CA 1
ATOM 9365 C C . GLU C 1 17 ? 318.163 658.399 482.909 1.00 71.60 17 GLU E C 1
ATOM 9366 O O . GLU C 1 17 ? 318.197 657.389 482.210 1.00 71.60 17 GLU E O 1
ATOM 9378 N N . LEU C 1 18 ? 319.163 659.279 482.910 1.00 72.20 18 LEU E N 1
ATOM 9379 C CA . LEU C 1 18 ? 320.426 658.937 482.257 1.00 72.20 18 LEU E CA 1
ATOM 9380 C C . LEU C 1 18 ? 321.102 657.754 482.950 1.00 72.20 18 LEU E C 1
ATOM 9381 O O . LEU C 1 18 ? 321.102 657.630 484.172 1.00 72.20 18 LEU E O 1
ATOM 9397 N N . ASP C 1 19 ? 321.748 656.911 482.159 1.00 75.94 19 ASP E N 1
ATOM 9398 C CA . ASP C 1 19 ? 322.517 655.759 482.633 1.00 75.94 19 ASP E CA 1
ATOM 9399 C C . ASP C 1 19 ? 323.809 656.117 483.394 1.00 75.94 19 ASP E C 1
ATOM 9400 O O . ASP C 1 19 ? 324.467 655.223 483.914 1.00 75.94 19 ASP E O 1
ATOM 9409 N N . SER C 1 20 ? 324.212 657.387 483.436 1.00 72.35 20 SER E N 1
ATOM 9410 C CA . SER C 1 20 ? 325.550 657.810 483.866 1.00 72.35 20 SER E CA 1
ATOM 9411 C C . SER C 1 20 ? 325.569 659.238 484.407 1.00 72.35 20 SER E C 1
ATOM 9412 O O . SER C 1 20 ? 324.661 660.020 484.155 1.00 72.35 20 SER E O 1
ATOM 9420 N N . ILE C 1 21 ? 326.598 659.574 485.186 1.00 68.78 21 ILE E N 1
ATOM 9421 C CA . ILE C 1 21 ? 326.745 660.870 485.859 1.00 68.78 21 ILE E CA 1
ATOM 9422 C C . ILE C 1 21 ? 327.585 661.799 484.991 1.00 68.78 21 ILE E C 1
ATOM 9423 O O . ILE C 1 21 ? 328.632 661.411 484.487 1.00 68.78 21 ILE E O 1
ATOM 9439 N N . ILE C 1 22 ? 327.148 663.040 484.831 1.00 68.74 22 ILE E N 1
ATOM 9440 C CA . ILE C 1 22 ? 327.896 664.091 484.144 1.00 68.74 22 ILE E CA 1
ATOM 9441 C C . ILE C 1 22 ? 328.961 664.658 485.087 1.00 68.74 22 ILE E C 1
ATOM 9442 O O . ILE C 1 22 ? 328.637 665.235 486.121 1.00 68.74 22 ILE E O 1
ATOM 9458 N N . LYS C 1 23 ? 330.235 664.531 484.729 1.00 69.61 23 LYS E N 1
ATOM 9459 C CA . LYS C 1 23 ? 331.390 664.948 485.541 1.00 69.61 23 LYS E CA 1
ATOM 9460 C C . LYS C 1 23 ? 332.600 665.349 484.688 1.00 69.61 23 LYS E C 1
ATOM 9461 O O . LYS C 1 23 ? 332.723 664.841 483.576 1.00 69.61 23 LYS E O 1
ATOM 9480 N N . PRO C 1 24 ? 333.508 666.219 485.164 1.00 70.42 24 PRO E N 1
ATOM 9481 C CA . PRO C 1 24 ? 334.769 666.492 484.481 1.00 70.42 24 PRO E CA 1
ATOM 9482 C C . PRO C 1 24 ? 335.657 665.254 484.370 1.00 70.42 24 PRO E C 1
ATOM 9483 O O . PRO C 1 24 ? 335.518 664.299 485.131 1.00 70.42 24 PRO E O 1
ATOM 9494 N N . GLU C 1 25 ? 336.604 665.274 483.440 1.00 76.49 25 GLU E N 1
ATOM 9495 C CA . GLU C 1 25 ? 337.657 664.262 483.359 1.00 76.49 25 GLU E CA 1
ATOM 9496 C C . GLU C 1 25 ? 338.605 664.383 484.561 1.00 76.49 25 GLU E C 1
ATOM 9497 O O . GLU C 1 25 ? 338.947 665.484 484.987 1.00 76.49 25 GLU E O 1
ATOM 9509 N N . THR C 1 26 ? 339.051 663.254 485.108 1.00 74.84 26 THR E N 1
ATOM 9510 C CA . THR C 1 26 ? 340.070 663.215 486.171 1.00 74.84 26 THR E CA 1
ATOM 9511 C C . THR C 1 26 ? 341.494 663.207 485.613 1.00 74.84 26 THR E C 1
ATOM 9512 O O . THR C 1 26 ? 341.733 662.795 484.480 1.00 74.84 26 THR E O 1
ATOM 9523 N N . SER C 1 27 ? 342.462 663.638 486.423 1.00 75.75 27 SER E N 1
ATOM 9524 C CA . SER C 1 27 ? 343.903 663.515 486.156 1.00 75.75 27 SER E CA 1
ATOM 9525 C C . SER C 1 27 ? 344.729 663.439 487.451 1.00 75.75 27 SER E C 1
ATOM 9526 O O . SER C 1 27 ? 344.259 663.786 488.530 1.00 75.75 27 SER E O 1
ATOM 9534 N N . GLY C 1 28 ? 345.964 662.952 487.350 1.00 75.63 28 GLY E N 1
ATOM 9535 C CA . GLY C 1 28 ? 346.911 662.839 488.463 1.00 75.63 28 GLY E CA 1
ATOM 9536 C C . GLY C 1 28 ? 347.811 664.062 488.649 1.00 75.63 28 GLY E C 1
ATOM 9537 O O . GLY C 1 28 ? 347.797 665.004 487.865 1.00 75.63 28 GLY E O 1
ATOM 9541 N N . SER C 1 29 ? 348.644 664.035 489.687 1.00 72.09 29 SER E N 1
ATOM 9542 C CA . SER C 1 29 ? 349.649 665.071 489.951 1.00 72.09 29 SER E CA 1
ATOM 9543 C C . SER C 1 29 ? 350.656 665.188 488.805 1.00 72.09 29 SER E C 1
ATOM 9544 O O . SER C 1 29 ? 351.211 664.173 488.380 1.00 72.09 29 SER E O 1
ATOM 9552 N N . ALA C 1 30 ? 351.001 666.401 488.390 1.00 71.59 30 ALA E N 1
ATOM 9553 C CA . ALA C 1 30 ? 352.194 666.613 487.590 1.00 71.59 30 ALA E CA 1
ATOM 9554 C C . ALA C 1 30 ? 353.455 666.147 488.338 1.00 71.59 30 ALA E C 1
ATOM 9555 O O . ALA C 1 30 ? 354.341 665.569 487.719 1.00 71.59 30 ALA E O 1
ATOM 9562 N N . ALA C 1 31 ? 353.510 666.307 489.666 1.00 69.79 31 ALA E N 1
ATOM 9563 C CA . ALA C 1 31 ? 354.672 665.970 490.482 1.00 69.79 31 ALA E CA 1
ATOM 9564 C C . ALA C 1 31 ? 355.095 664.502 490.352 1.00 69.79 31 ALA E C 1
ATOM 9565 O O . ALA C 1 31 ? 356.201 664.224 489.899 1.00 69.79 31 ALA E O 1
ATOM 9572 N N . LEU C 1 32 ? 354.213 663.555 490.679 1.00 70.07 32 LEU E N 1
ATOM 9573 C CA . LEU C 1 32 ? 354.536 662.128 490.582 1.00 70.07 32 LEU E CA 1
ATOM 9574 C C . LEU C 1 32 ? 354.709 661.651 489.136 1.00 70.07 32 LEU E C 1
ATOM 9575 O O . LEU C 1 32 ? 355.282 660.594 488.920 1.00 70.07 32 LEU E O 1
ATOM 9591 N N . ALA C 1 33 ? 354.223 662.394 488.141 1.00 69.56 33 ALA E N 1
ATOM 9592 C CA . ALA C 1 33 ? 354.403 662.040 486.743 1.00 69.56 33 ALA E CA 1
ATOM 9593 C C . ALA C 1 33 ? 355.813 662.387 486.248 1.00 69.56 33 ALA E C 1
ATOM 9594 O O . ALA C 1 33 ? 356.466 661.562 485.618 1.00 69.56 33 ALA E O 1
ATOM 9601 N N . ALA C 1 34 ? 356.287 663.599 486.532 1.00 69.89 34 ALA E N 1
ATOM 9602 C CA . ALA C 1 34 ? 357.547 664.113 486.025 1.00 69.89 34 ALA E CA 1
ATOM 9603 C C . ALA C 1 34 ? 358.762 663.619 486.805 1.00 69.89 34 ALA E C 1
ATOM 9604 O O . ALA C 1 34 ? 359.742 663.189 486.209 1.00 69.89 34 ALA E O 1
ATOM 9611 N N . PHE C 1 35 ? 358.733 663.724 488.128 1.00 69.27 35 PHE E N 1
ATOM 9612 C CA . PHE C 1 35 ? 359.921 663.573 488.958 1.00 69.27 35 PHE E CA 1
ATOM 9613 C C . PHE C 1 35 ? 360.161 662.133 489.405 1.00 69.27 35 PHE E C 1
ATOM 9614 O O . PHE C 1 35 ? 359.220 661.388 489.678 1.00 69.27 35 PHE E O 1
ATOM 9631 N N . ARG C 1 36 ? 361.431 661.727 489.496 1.00 71.81 36 ARG E N 1
ATOM 9632 C CA . ARG C 1 36 ? 361.812 660.425 490.055 1.00 71.81 36 ARG E CA 1
ATOM 9633 C C . ARG C 1 36 ? 361.452 660.331 491.533 1.00 71.81 36 ARG E C 1
ATOM 9634 O O . ARG C 1 36 ? 361.458 661.328 492.254 1.00 71.81 36 ARG E O 1
ATOM 9655 N N . SER C 1 37 ? 361.169 659.125 492.000 1.00 70.72 37 SER E N 1
ATOM 9656 C CA . SER C 1 37 ? 360.862 658.876 493.408 1.00 70.72 37 SER E CA 1
ATOM 9657 C C . SER C 1 37 ? 361.598 657.665 493.967 1.00 70.72 37 SER E C 1
ATOM 9658 O O . SER C 1 37 ? 361.973 656.756 493.233 1.00 70.72 37 SER E O 1
ATOM 9666 N N . ILE C 1 38 ? 361.807 657.667 495.276 1.00 70.63 38 ILE E N 1
ATOM 9667 C CA . ILE C 1 38 ? 362.430 656.573 496.029 1.00 70.63 38 ILE E CA 1
ATOM 9668 C C . ILE C 1 38 ? 361.504 656.072 497.125 1.00 70.63 38 ILE E C 1
ATOM 9669 O O . ILE C 1 38 ? 360.736 656.844 497.691 1.00 70.63 38 ILE E O 1
ATOM 9685 N N . ARG C 1 39 ? 361.584 654.786 497.463 1.00 71.96 39 ARG E N 1
ATOM 9686 C CA . ARG C 1 39 ? 360.959 654.272 498.680 1.00 71.96 39 ARG E CA 1
ATOM 9687 C C . ARG C 1 39 ? 361.742 654.746 499.896 1.00 71.96 39 ARG E C 1
ATOM 9688 O O . ARG C 1 39 ? 362.947 654.532 499.981 1.00 71.96 39 ARG E O 1
ATOM 9709 N N . MET C 1 40 ? 361.057 655.351 500.853 1.00 70.19 40 MET E N 1
ATOM 9710 C CA . MET C 1 40 ? 361.627 655.671 502.154 1.00 70.19 40 MET E CA 1
ATOM 9711 C C . MET C 1 40 ? 361.231 654.571 503.138 1.00 70.19 40 MET E C 1
ATOM 9712 O O . MET C 1 40 ? 360.059 654.234 503.232 1.00 70.19 40 MET E O 1
ATOM 9726 N N . SER C 1 41 ? 362.163 654.025 503.905 1.00 70.60 41 SER E N 1
ATOM 9727 C CA . SER C 1 41 ? 361.864 653.076 504.990 1.00 70.60 41 SER E CA 1
ATOM 9728 C C . SER C 1 41 ? 361.870 653.712 506.383 1.00 70.60 41 SER E C 1
ATOM 9729 O O . SER C 1 41 ? 361.461 653.068 507.343 1.00 70.60 41 SER E O 1
ATOM 9737 N N . ALA C 1 42 ? 362.294 654.974 506.513 1.00 70.29 42 ALA E N 1
ATOM 9738 C CA . ALA C 1 42 ? 362.588 655.601 507.806 1.00 70.29 42 ALA E CA 1
ATOM 9739 C C . ALA C 1 42 ? 361.782 656.858 508.163 1.00 70.29 42 ALA E C 1
ATOM 9740 O O . ALA C 1 42 ? 361.795 657.279 509.313 1.00 70.29 42 ALA E O 1
ATOM 9747 N N . GLY C 1 43 ? 361.095 657.493 507.221 1.00 69.01 43 GLY E N 1
ATOM 9748 C CA . GLY C 1 43 ? 360.369 658.751 507.479 1.00 69.01 43 GLY E CA 1
ATOM 9749 C C . GLY C 1 43 ? 361.219 660.021 507.372 1.00 69.01 43 GLY E C 1
ATOM 9750 O O . GLY C 1 43 ? 360.697 661.107 507.166 1.00 69.01 43 GLY E O 1
ATOM 9754 N N . THR C 1 44 ? 362.540 659.902 507.415 1.00 70.08 44 THR E N 1
ATOM 9755 C CA . THR C 1 44 ? 363.517 660.904 506.964 1.00 70.08 44 THR E CA 1
ATOM 9756 C C . THR C 1 44 ? 364.675 660.200 506.272 1.00 70.08 44 THR E C 1
ATOM 9757 O O . THR C 1 44 ? 365.154 659.192 506.766 1.00 70.08 44 THR E O 1
ATOM 9768 N N . VAL C 1 45 ? 365.130 660.710 505.134 1.00 70.50 45 VAL E N 1
ATOM 9769 C CA . VAL C 1 45 ? 366.319 660.226 504.422 1.00 70.50 45 VAL E CA 1
ATOM 9770 C C . VAL C 1 45 ? 367.331 661.355 504.377 1.00 70.50 45 VAL E C 1
ATOM 9771 O O . VAL C 1 45 ? 366.968 662.483 504.061 1.00 70.50 45 VAL E O 1
ATOM 9784 N N . SER C 1 46 ? 368.594 661.080 504.676 1.00 70.89 46 SER E N 1
ATOM 9785 C CA . SER C 1 46 ? 369.662 662.086 504.621 1.00 70.89 46 SER E CA 1
ATOM 9786 C C . SER C 1 46 ? 370.552 661.892 503.394 1.00 70.89 46 SER E C 1
ATOM 9787 O O . SER C 1 46 ? 370.774 660.772 502.932 1.00 70.89 46 SER E O 1
ATOM 9795 N N . MET C 1 47 ? 370.995 663.002 502.812 1.00 72.09 47 MET E N 1
ATOM 9796 C CA . MET C 1 47 ? 371.572 663.077 501.466 1.00 72.09 47 MET E CA 1
ATOM 9797 C C . MET C 1 47 ? 372.851 663.930 501.467 1.00 72.09 47 MET E C 1
ATOM 9798 O O . MET C 1 47 ? 372.771 665.117 501.774 1.00 72.09 47 MET E O 1
ATOM 9812 N N . PRO C 1 48 ? 374.029 663.386 501.125 1.00 68.67 48 PRO E N 1
ATOM 9813 C CA . PRO C 1 48 ? 375.252 664.166 501.006 1.00 68.67 48 PRO E CA 1
ATOM 9814 C C . PRO C 1 48 ? 375.344 664.895 499.661 1.00 68.67 48 PRO E C 1
ATOM 9815 O O . PRO C 1 48 ? 375.003 664.363 498.614 1.00 68.67 48 PRO E O 1
ATOM 9826 N N . VAL C 1 49 ? 375.843 666.118 499.675 1.00 68.25 49 VAL E N 1
ATOM 9827 C CA . VAL C 1 49 ? 375.912 667.020 498.519 1.00 68.25 49 VAL E CA 1
ATOM 9828 C C . VAL C 1 49 ? 377.299 667.655 498.446 1.00 68.25 49 VAL E C 1
ATOM 9829 O O . VAL C 1 49 ? 377.781 668.167 499.450 1.00 68.25 49 VAL E O 1
ATOM 9842 N N . LEU C 1 50 ? 377.958 667.658 497.285 1.00 67.70 50 LEU E N 1
ATOM 9843 C CA . LEU C 1 50 ? 379.224 668.370 497.083 1.00 67.70 50 LEU E CA 1
ATOM 9844 C C . LEU C 1 50 ? 378.983 669.878 497.153 1.00 67.70 50 LEU E C 1
ATOM 9845 O O . LEU C 1 50 ? 378.071 670.375 496.504 1.00 67.70 50 LEU E O 1
ATOM 9861 N N . ALA C 1 51 ? 379.791 670.612 497.907 1.00 67.52 51 ALA E N 1
ATOM 9862 C CA . ALA C 1 51 ? 379.573 672.029 498.182 1.00 67.52 51 ALA E CA 1
ATOM 9863 C C . ALA C 1 51 ? 380.683 672.971 497.696 1.00 67.52 51 ALA E C 1
ATOM 9864 O O . ALA C 1 51 ? 380.398 674.145 497.495 1.00 67.52 51 ALA E O 1
ATOM 9871 N N . ALA C 1 52 ? 381.909 672.503 497.462 1.00 67.84 52 ALA E N 1
ATOM 9872 C CA . ALA C 1 52 ? 382.997 673.320 496.924 1.00 67.84 52 ALA E CA 1
ATOM 9873 C C . ALA C 1 52 ? 384.016 672.514 496.116 1.00 67.84 52 ALA E C 1
ATOM 9874 O O . ALA C 1 52 ? 384.100 671.303 496.261 1.00 67.84 52 ALA E O 1
ATOM 9881 N N . LEU C 1 53 ? 384.800 673.190 495.278 1.00 67.48 53 LEU E N 1
ATOM 9882 C CA . LEU C 1 53 ? 385.809 672.592 494.394 1.00 67.48 53 LEU E CA 1
ATOM 9883 C C . LEU C 1 53 ? 387.241 673.006 494.783 1.00 67.48 53 LEU E C 1
ATOM 9884 O O . LEU C 1 53 ? 387.416 674.078 495.358 1.00 67.48 53 LEU E O 1
ATOM 9900 N N . PRO C 1 54 ? 388.276 672.216 494.445 1.00 66.59 54 PRO E N 1
ATOM 9901 C CA . PRO C 1 54 ? 389.681 672.601 494.592 1.00 66.59 54 PRO E CA 1
ATOM 9902 C C . PRO C 1 54 ? 390.073 673.833 493.768 1.00 66.59 54 PRO E C 1
ATOM 9903 O O . PRO C 1 54 ? 389.474 674.112 492.735 1.00 66.59 54 PRO E O 1
ATOM 9914 N N . THR C 1 55 ? 391.156 674.494 494.161 1.00 66.97 55 THR E N 1
ATOM 9915 C CA . THR C 1 55 ? 391.797 675.564 493.386 1.00 66.97 55 THR E CA 1
ATOM 9916 C C . THR C 1 55 ? 393.282 675.256 493.253 1.00 66.97 55 THR E C 1
ATOM 9917 O O . THR C 1 55 ? 394.014 675.331 494.233 1.00 66.97 55 THR E O 1
ATOM 9928 N N . ALA C 1 56 ? 393.749 674.908 492.059 1.00 65.31 56 ALA E N 1
ATOM 9929 C CA . ALA C 1 56 ? 395.169 674.689 491.783 1.00 65.31 56 ALA E CA 1
ATOM 9930 C C . ALA C 1 56 ? 395.862 675.987 491.356 1.00 65.31 56 ALA E C 1
ATOM 9931 O O . ALA C 1 56 ? 395.230 677.023 491.187 1.00 65.31 56 ALA E O 1
ATOM 9938 N N . GLY C 1 57 ? 397.176 675.954 491.180 1.00 64.25 57 GLY E N 1
ATOM 9939 C CA . GLY C 1 57 ? 397.933 677.114 490.725 1.00 64.25 57 GLY E CA 1
ATOM 9940 C C . GLY C 1 57 ? 399.214 676.756 489.995 1.00 64.25 57 GLY E C 1
ATOM 9941 O O . GLY C 1 57 ? 399.664 675.618 490.025 1.00 64.25 57 GLY E O 1
ATOM 9945 N N . TRP C 1 58 ? 399.798 677.738 489.328 1.00 65.20 58 TRP E N 1
ATOM 9946 C CA . TRP C 1 58 ? 401.101 677.611 488.695 1.00 65.20 58 TRP E CA 1
ATOM 9947 C C . TRP C 1 58 ? 402.224 677.717 489.720 1.00 65.20 58 TRP E C 1
ATOM 9948 O O . TRP C 1 58 ? 402.188 678.585 490.585 1.00 65.20 58 TRP E O 1
ATOM 9969 N N . VAL C 1 59 ? 403.260 676.894 489.595 1.00 65.44 59 VAL E N 1
ATOM 9970 C CA . VAL C 1 59 ? 404.465 676.964 490.433 1.00 65.44 59 VAL E CA 1
ATOM 9971 C C . VAL C 1 59 ? 405.746 677.058 489.612 1.00 65.44 59 VAL E C 1
ATOM 9972 O O . VAL C 1 59 ? 405.896 676.420 488.576 1.00 65.44 59 VAL E O 1
ATOM 9985 N N . THR C 1 60 ? 406.681 677.878 490.076 1.00 68.50 60 THR E N 1
ATOM 9986 C CA . THR C 1 60 ? 408.020 678.025 489.487 1.00 68.50 60 THR E CA 1
ATOM 9987 C C . THR C 1 60 ? 408.992 676.992 490.056 1.00 68.50 60 THR E C 1
ATOM 9988 O O . THR C 1 60 ? 408.685 676.283 491.008 1.00 68.50 60 THR E O 1
ATOM 9999 N N . ASP C 1 61 ? 410.185 676.871 489.481 1.00 71.32 61 ASP E N 1
ATOM 10000 C CA . ASP C 1 61 ? 411.163 675.842 489.849 1.00 71.32 61 ASP E CA 1
ATOM 10001 C C . ASP C 1 61 ? 412.616 676.345 489.845 1.00 71.32 61 ASP E C 1
ATOM 10002 O O . ASP C 1 61 ? 413.548 675.557 489.774 1.00 71.32 61 ASP E O 1
ATOM 10011 N N . ASP C 1 62 ? 412.820 677.659 489.919 1.00 73.32 62 ASP E N 1
ATOM 10012 C CA . ASP C 1 62 ? 414.123 678.321 489.841 1.00 73.32 62 ASP E CA 1
ATOM 10013 C C . ASP C 1 62 ? 414.948 678.259 491.129 1.00 73.32 62 ASP E C 1
ATOM 10014 O O . ASP C 1 62 ? 416.129 677.918 491.076 1.00 73.32 62 ASP E O 1
ATOM 10023 N N . THR C 1 63 ? 414.355 678.607 492.272 1.00 74.57 63 THR E N 1
ATOM 10024 C CA . THR C 1 63 ? 415.034 678.722 493.573 1.00 74.57 63 THR E CA 1
ATOM 10025 C C . THR C 1 63 ? 414.166 678.240 494.731 1.00 74.57 63 THR E C 1
ATOM 10026 O O . THR C 1 63 ? 412.940 678.213 494.644 1.00 74.57 63 THR E O 1
ATOM 10037 N N . SER C 1 64 ? 414.799 677.894 495.850 1.00 74.11 64 SER E N 1
ATOM 10038 C CA . SER C 1 64 ? 414.123 677.534 497.101 1.00 74.11 64 SER E CA 1
ATOM 10039 C C . SER C 1 64 ? 413.517 678.722 497.853 1.00 74.11 64 SER E C 1
ATOM 10040 O O . SER C 1 64 ? 412.692 678.522 498.736 1.00 74.11 64 SER E O 1
ATOM 10048 N N . GLY C 1 65 ? 413.903 679.958 497.535 1.00 73.65 65 GLY E N 1
ATOM 10049 C CA . GLY C 1 65 ? 413.463 681.165 498.238 1.00 73.65 65 GLY E CA 1
ATOM 10050 C C . GLY C 1 65 ? 412.249 681.874 497.639 1.00 73.65 65 GLY E C 1
ATOM 10051 O O . GLY C 1 65 ? 411.635 682.696 498.313 1.00 73.65 65 GLY E O 1
ATOM 10055 N N . ALA C 1 66 ? 411.876 681.581 496.393 1.00 72.71 66 ALA E N 1
ATOM 10056 C CA . ALA C 1 66 ? 410.738 682.212 495.740 1.00 72.71 66 ALA E CA 1
ATOM 10057 C C . ALA C 1 66 ? 409.419 681.716 496.351 1.00 72.71 66 ALA E C 1
ATOM 10058 O O . ALA C 1 66 ? 409.143 680.515 496.370 1.00 72.71 66 ALA E O 1
ATOM 10065 N N . ALA C 1 67 ? 408.541 682.630 496.761 1.00 69.79 67 ALA E N 1
ATOM 10066 C CA . ALA C 1 67 ? 407.181 682.283 497.175 1.00 69.79 67 ALA E CA 1
ATOM 10067 C C . ALA C 1 67 ? 406.414 681.516 496.090 1.00 69.79 67 ALA E C 1
ATOM 10068 O O . ALA C 1 67 ? 405.743 680.529 496.389 1.00 69.79 67 ALA E O 1
ATOM 10075 N N . THR C 1 68 ? 406.592 681.882 494.819 1.00 68.88 68 THR E N 1
ATOM 10076 C CA . THR C 1 68 ? 405.947 681.222 493.673 1.00 68.88 68 THR E CA 1
ATOM 10077 C C . THR C 1 68 ? 406.415 679.791 493.422 1.00 68.88 68 THR E C 1
ATOM 10078 O O . THR C 1 68 ? 405.819 679.097 492.606 1.00 68.88 68 THR E O 1
ATOM 10089 N N . GLY C 1 69 ? 407.456 679.312 494.102 1.00 66.65 69 GLY E N 1
ATOM 10090 C CA . GLY C 1 69 ? 407.858 677.907 494.071 1.00 66.65 69 GLY E CA 1
ATOM 10091 C C . GLY C 1 69 ? 407.025 677.008 494.986 1.00 66.65 69 GLY E C 1
ATOM 10092 O O . GLY C 1 69 ? 407.101 675.787 494.888 1.00 66.65 69 GLY E O 1
ATOM 10096 N N . THR C 1 70 ? 406.231 677.586 495.887 1.00 64.20 70 THR E N 1
ATOM 10097 C CA . THR C 1 70 ? 405.495 676.836 496.912 1.00 64.20 70 THR E CA 1
ATOM 10098 C C . THR C 1 70 ? 404.167 676.330 496.364 1.00 64.20 70 THR E C 1
ATOM 10099 O O . THR C 1 70 ? 403.357 677.102 495.860 1.00 64.20 70 THR E O 1
ATOM 10110 N N . LYS C 1 71 ? 403.919 675.026 496.468 1.00 62.62 71 LYS E N 1
ATOM 10111 C CA . LYS C 1 71 ? 402.681 674.406 495.988 1.00 62.62 71 LYS E CA 1
ATOM 10112 C C . LYS C 1 71 ? 401.483 674.826 496.857 1.00 62.62 71 LYS E C 1
ATOM 10113 O O . LYS C 1 71 ? 401.558 674.701 498.075 1.00 62.62 71 LYS E O 1
ATOM 10132 N N . PRO C 1 72 ? 400.398 675.359 496.273 1.00 63.01 72 PRO E N 1
ATOM 10133 C CA . PRO C 1 72 ? 399.259 675.883 497.019 1.00 63.01 72 PRO E CA 1
ATOM 10134 C C . PRO C 1 72 ? 398.405 674.782 497.637 1.00 63.01 72 PRO E C 1
ATOM 10135 O O . PRO C 1 72 ? 398.293 673.689 497.093 1.00 63.01 72 PRO E O 1
ATOM 10146 N N . THR C 1 73 ? 397.752 675.086 498.749 1.00 65.42 73 THR E N 1
ATOM 10147 C CA . THR C 1 73 ? 396.745 674.210 499.355 1.00 65.42 73 THR E CA 1
ATOM 10148 C C . THR C 1 73 ? 395.335 674.618 498.968 1.00 65.42 73 THR E C 1
ATOM 10149 O O . THR C 1 73 ? 395.037 675.796 498.801 1.00 65.42 73 THR E O 1
ATOM 10160 N N . SER C 1 74 ? 394.437 673.645 498.850 1.00 65.51 74 SER E N 1
ATOM 10161 C CA . SER C 1 74 ? 392.992 673.899 498.807 1.00 65.51 74 SER E CA 1
ATOM 10162 C C . SER C 1 74 ? 392.192 672.724 499.365 1.00 65.51 74 SER E C 1
ATOM 10163 O O . SER C 1 74 ? 392.726 671.637 499.563 1.00 65.51 74 SER E O 1
ATOM 10171 N N . LYS C 1 75 ? 390.907 672.944 499.626 1.00 65.85 75 LYS E N 1
ATOM 10172 C CA . LYS C 1 75 ? 389.988 671.953 500.180 1.00 65.85 75 LYS E CA 1
ATOM 10173 C C . LYS C 1 75 ? 388.773 671.685 499.302 1.00 65.85 75 LYS E C 1
ATOM 10174 O O . LYS C 1 75 ? 388.316 672.547 498.560 1.00 65.85 75 LYS E O 1
ATOM 10193 N N . VAL C 1 76 ? 388.230 670.486 499.439 1.00 66.80 76 VAL E N 1
ATOM 10194 C CA . VAL C 1 76 ? 386.873 670.120 499.028 1.00 66.80 76 VAL E CA 1
ATOM 10195 C C . VAL C 1 76 ? 385.950 670.201 500.244 1.00 66.80 76 VAL E C 1
ATOM 10196 O O . VAL C 1 76 ? 386.397 670.015 501.373 1.00 66.80 76 VAL E O 1
ATOM 10209 N N . SER C 1 77 ? 384.662 670.467 500.057 1.00 67.00 77 SER E N 1
ATOM 10210 C CA . SER C 1 77 ? 383.686 670.403 501.147 1.00 67.00 77 SER E CA 1
ATOM 10211 C C . SER C 1 77 ? 382.327 669.881 500.687 1.00 67.00 77 SER E C 1
ATOM 10212 O O . SER C 1 77 ? 382.010 669.876 499.501 1.00 67.00 77 SER E O 1
ATOM 10220 N N . TRP C 1 78 ? 381.524 669.412 501.639 1.00 65.97 78 TRP E N 1
ATOM 10221 C CA . TRP C 1 78 ? 380.210 668.806 501.429 1.00 65.97 78 TRP E CA 1
ATOM 10222 C C . TRP C 1 78 ? 379.206 669.347 502.434 1.00 65.97 78 TRP E C 1
ATOM 10223 O O . TRP C 1 78 ? 379.582 669.861 503.480 1.00 65.97 78 TRP E O 1
ATOM 10244 N N . THR C 1 79 ? 377.924 669.208 502.130 1.00 68.10 79 THR E N 1
ATOM 10245 C CA . THR C 1 79 ? 376.798 669.544 503.011 1.00 68.10 79 THR E CA 1
ATOM 10246 C C . THR C 1 79 ? 375.735 668.453 502.954 1.00 68.10 79 THR E C 1
ATOM 10247 O O . THR C 1 79 ? 375.780 667.567 502.105 1.00 68.10 79 THR E O 1
ATOM 10258 N N . GLY C 1 80 ? 374.806 668.459 503.905 1.00 69.16 80 GLY E N 1
ATOM 10259 C CA . GLY C 1 80 ? 373.692 667.518 503.980 1.00 69.16 80 GLY E CA 1
ATOM 10260 C C . GLY C 1 80 ? 372.357 668.158 503.616 1.00 69.16 80 GLY E C 1
ATOM 10261 O O . GLY C 1 80 ? 372.139 669.340 503.874 1.00 69.16 80 GLY E O 1
ATOM 10265 N N . LYS C 1 81 ? 371.444 667.354 503.075 1.00 70.71 81 LYS E N 1
ATOM 10266 C CA . LYS C 1 81 ? 370.009 667.636 502.930 1.00 70.71 81 LYS E CA 1
ATOM 10267 C C . LYS C 1 81 ? 369.174 666.508 503.522 1.00 70.71 81 LYS E C 1
ATOM 10268 O O . LYS C 1 81 ? 369.580 665.355 503.482 1.00 70.71 81 LYS E O 1
ATOM 10287 N N . ASN C 1 82 ? 367.982 666.833 504.005 1.00 70.19 82 ASN E N 1
ATOM 10288 C CA . ASN C 1 82 ? 366.979 665.879 504.483 1.00 70.19 82 ASN E CA 1
ATOM 10289 C C . ASN C 1 82 ? 365.753 665.839 503.564 1.00 70.19 82 ASN E C 1
ATOM 10290 O O . ASN C 1 82 ? 365.204 666.876 503.204 1.00 70.19 82 ASN E O 1
ATOM 10301 N N . LEU C 1 83 ? 365.305 664.639 503.219 1.00 68.95 83 LEU E N 1
ATOM 10302 C CA . LEU C 1 83 ? 364.033 664.358 502.564 1.00 68.95 83 LEU E CA 1
ATOM 10303 C C . LEU C 1 83 ? 363.048 663.873 503.638 1.00 68.95 83 LEU E C 1
ATOM 10304 O O . LEU C 1 83 ? 363.239 662.795 504.185 1.00 68.95 83 LEU E O 1
ATOM 10320 N N . VAL C 1 84 ? 362.034 664.662 503.983 1.00 68.21 84 VAL E N 1
ATOM 10321 C CA . VAL C 1 84 ? 361.166 664.438 505.158 1.00 68.21 84 VAL E CA 1
ATOM 10322 C C . VAL C 1 84 ? 359.758 664.035 504.736 1.00 68.21 84 VAL E C 1
ATOM 10323 O O . VAL C 1 84 ? 359.114 664.754 503.983 1.00 68.21 84 VAL E O 1
ATOM 10336 N N . ALA C 1 85 ? 359.261 662.897 505.205 1.00 67.85 85 ALA E N 1
ATOM 10337 C CA . ALA C 1 85 ? 357.926 662.426 504.860 1.00 67.85 85 ALA E CA 1
ATOM 10338 C C . ALA C 1 85 ? 356.826 663.139 505.646 1.00 67.85 85 ALA E C 1
ATOM 10339 O O . ALA C 1 85 ? 356.878 663.254 506.862 1.00 67.85 85 ALA E O 1
ATOM 10346 N N . GLU C 1 86 ? 355.783 663.542 504.940 1.00 68.02 86 GLU E N 1
ATOM 10347 C CA . GLU C 1 86 ? 354.609 664.238 505.448 1.00 68.02 86 GLU E CA 1
ATOM 10348 C C . GLU C 1 86 ? 353.346 663.573 504.905 1.00 68.02 86 GLU E C 1
ATOM 10349 O O . GLU C 1 86 ? 353.407 662.806 503.952 1.00 68.02 86 GLU E O 1
ATOM 10361 N N . GLU C 1 87 ? 352.201 663.780 505.546 1.00 68.55 87 GLU E N 1
ATOM 10362 C CA . GLU C 1 87 ? 350.999 662.985 505.298 1.00 68.55 87 GLU E CA 1
ATOM 10363 C C . GLU C 1 87 ? 349.841 663.823 504.755 1.00 68.55 87 GLU E C 1
ATOM 10364 O O . GLU C 1 87 ? 349.430 664.788 505.382 1.00 68.55 87 GLU E O 1
ATOM 10376 N N . ILE C 1 88 ? 349.279 663.429 503.620 1.00 66.96 88 ILE E N 1
ATOM 10377 C CA . ILE C 1 88 ? 348.013 663.958 503.110 1.00 66.96 88 ILE E CA 1
ATOM 10378 C C . ILE C 1 88 ? 346.899 663.031 503.586 1.00 66.96 88 ILE E C 1
ATOM 10379 O O . ILE C 1 88 ? 347.066 661.817 503.522 1.00 66.96 88 ILE E O 1
ATOM 10395 N N . ALA C 1 89 ? 345.763 663.554 504.039 1.00 65.76 89 ALA E N 1
ATOM 10396 C CA . ALA C 1 89 ? 344.627 662.736 504.448 1.00 65.76 89 ALA E CA 1
ATOM 10397 C C . ALA C 1 89 ? 343.257 663.397 504.260 1.00 65.76 89 ALA E C 1
ATOM 10398 O O . ALA C 1 89 ? 343.140 664.618 504.262 1.00 65.76 89 ALA E O 1
ATOM 10405 N N . VAL C 1 90 ? 342.206 662.584 504.154 1.00 65.61 90 VAL E N 1
ATOM 10406 C CA . VAL C 1 90 ? 340.798 663.015 504.211 1.00 65.61 90 VAL E CA 1
ATOM 10407 C C . VAL C 1 90 ? 339.908 661.896 504.750 1.00 65.61 90 VAL E C 1
ATOM 10408 O O . VAL C 1 90 ? 340.214 660.722 504.581 1.00 65.61 90 VAL E O 1
ATOM 10421 N N . ILE C 1 91 ? 338.798 662.244 505.388 1.00 65.88 91 ILE E N 1
ATOM 10422 C CA . ILE C 1 91 ? 337.728 661.315 505.779 1.00 65.88 91 ILE E CA 1
ATOM 10423 C C . ILE C 1 91 ? 336.425 661.706 505.083 1.00 65.88 91 ILE E C 1
ATOM 10424 O O . ILE C 1 91 ? 336.023 662.862 505.139 1.00 65.88 91 ILE E O 1
ATOM 10440 N N . VAL C 1 92 ? 335.734 660.756 504.461 1.00 66.00 92 VAL E N 1
ATOM 10441 C CA . VAL C 1 92 ? 334.451 660.989 503.782 1.00 66.00 92 VAL E CA 1
ATOM 10442 C C . VAL C 1 92 ? 333.338 660.196 504.472 1.00 66.00 92 VAL E C 1
ATOM 10443 O O . VAL C 1 92 ? 333.275 658.992 504.256 1.00 66.00 92 VAL E O 1
ATOM 10456 N N . PRO C 1 93 ? 332.483 660.801 505.309 1.00 65.83 93 PRO E N 1
ATOM 10457 C CA . PRO C 1 93 ? 331.369 660.110 505.940 1.00 65.83 93 PRO E CA 1
ATOM 10458 C C . PRO C 1 93 ? 330.072 660.172 505.123 1.00 65.83 93 PRO E C 1
ATOM 10459 O O . PRO C 1 93 ? 329.767 661.173 504.477 1.00 65.83 93 PRO E O 1
ATOM 10470 N N . VAL C 1 94 ? 329.276 659.106 505.180 1.00 65.15 94 VAL E N 1
ATOM 10471 C CA . VAL C 1 94 ? 327.968 658.975 504.511 1.00 65.15 94 VAL E CA 1
ATOM 10472 C C . VAL C 1 94 ? 327.033 658.026 505.275 1.00 65.15 94 VAL E C 1
ATOM 10473 O O . VAL C 1 94 ? 327.478 657.150 506.004 1.00 65.15 94 VAL E O 1
ATOM 10486 N N . HIS C 1 95 ? 325.720 658.177 505.126 1.00 64.91 95 HIS E N 1
ATOM 10487 C CA . HIS C 1 95 ? 324.739 657.248 505.691 1.00 64.91 95 HIS E CA 1
ATOM 10488 C C . HIS C 1 95 ? 324.673 655.913 504.941 1.00 64.91 95 HIS E C 1
ATOM 10489 O O . HIS C 1 95 ? 324.733 655.878 503.715 1.00 64.91 95 HIS E O 1
ATOM 10503 N N . GLU C 1 96 ? 324.497 654.800 505.647 1.00 66.89 96 GLU E N 1
ATOM 10504 C CA . GLU C 1 96 ? 324.320 653.496 505.009 1.00 66.89 96 GLU E CA 1
ATOM 10505 C C . GLU C 1 96 ? 323.061 653.411 504.141 1.00 66.89 96 GLU E C 1
ATOM 10506 O O . GLU C 1 96 ? 323.059 652.696 503.148 1.00 66.89 96 GLU E O 1
ATOM 10518 N N . ASN C 1 97 ? 322.006 654.165 504.444 1.00 65.02 97 ASN E N 1
ATOM 10519 C CA . ASN C 1 97 ? 320.815 654.239 503.601 1.00 65.02 97 ASN E CA 1
ATOM 10520 C C . ASN C 1 97 ? 321.099 654.968 502.291 1.00 65.02 97 ASN E C 1
ATOM 10521 O O . ASN C 1 97 ? 320.619 654.550 501.248 1.00 65.02 97 ASN E O 1
ATOM 10532 N N . THR C 1 98 ? 321.909 656.025 502.299 1.00 65.75 98 THR E N 1
ATOM 10533 C CA . THR C 1 98 ? 322.314 656.723 501.073 1.00 65.75 98 THR E CA 1
ATOM 10534 C C . THR C 1 98 ? 323.067 655.799 500.128 1.00 65.75 98 THR E C 1
ATOM 10535 O O . THR C 1 98 ? 322.801 655.817 498.935 1.00 65.75 98 THR E O 1
ATOM 10546 N N . ILE C 1 99 ? 323.946 654.939 500.645 1.00 65.73 99 ILE E N 1
ATOM 10547 C CA . ILE C 1 99 ? 324.613 653.909 499.850 1.00 65.73 99 ILE E CA 1
ATOM 10548 C C . ILE C 1 99 ? 323.602 652.898 499.307 1.00 65.73 99 ILE E C 1
ATOM 10549 O O . ILE C 1 99 ? 323.664 652.535 498.137 1.00 65.73 99 ILE E O 1
ATOM 10565 N N . ALA C 1 100 ? 322.678 652.417 500.137 1.00 66.56 100 ALA E N 1
ATOM 10566 C CA . ALA C 1 100 ? 321.695 651.430 499.715 1.00 66.56 100 ALA E CA 1
ATOM 10567 C C . ALA C 1 100 ? 320.704 651.979 498.678 1.00 66.56 100 ALA E C 1
ATOM 10568 O O . ALA C 1 100 ? 320.292 651.252 497.786 1.00 66.56 100 ALA E O 1
ATOM 10575 N N . ASP C 1 101 ? 320.311 653.243 498.778 1.00 67.07 101 ASP E N 1
ATOM 10576 C CA . ASP C 1 101 ? 319.271 653.847 497.949 1.00 67.07 101 ASP E CA 1
ATOM 10577 C C . ASP C 1 101 ? 319.756 654.434 496.622 1.00 67.07 101 ASP E C 1
ATOM 10578 O O . ASP C 1 101 ? 318.949 654.600 495.708 1.00 67.07 101 ASP E O 1
ATOM 10587 N N . SER C 1 102 ? 321.036 654.765 496.467 1.00 67.53 102 SER E N 1
ATOM 10588 C CA . SER C 1 102 ? 321.537 655.280 495.193 1.00 67.53 102 SER E CA 1
ATOM 10589 C C . SER C 1 102 ? 321.619 654.197 494.116 1.00 67.53 102 SER E C 1
ATOM 10590 O O . SER C 1 102 ? 322.066 653.076 494.339 1.00 67.53 102 SER E O 1
ATOM 10598 N N . ARG C 1 103 ? 321.227 654.558 492.896 1.00 66.72 103 ARG E N 1
ATOM 10599 C CA . ARG C 1 103 ? 321.351 653.698 491.709 1.00 66.72 103 ARG E CA 1
ATOM 10600 C C . ARG C 1 103 ? 322.772 653.615 491.143 1.00 66.72 103 ARG E C 1
ATOM 10601 O O . ARG C 1 103 ? 323.056 652.747 490.327 1.00 66.72 103 ARG E O 1
ATOM 10622 N N . PHE C 1 104 ? 323.669 654.475 491.609 1.00 68.46 104 PHE E N 1
ATOM 10623 C CA . PHE C 1 104 ? 325.115 654.423 491.386 1.00 68.46 104 PHE E CA 1
ATOM 10624 C C . PHE C 1 104 ? 325.845 653.962 492.649 1.00 68.46 104 PHE E C 1
ATOM 10625 O O . PHE C 1 104 ? 325.391 654.223 493.756 1.00 68.46 104 PHE E O 1
ATOM 10642 N N . ASP C 1 105 ? 327.005 653.333 492.499 1.00 70.30 105 ASP E N 1
ATOM 10643 C CA . ASP C 1 105 ? 327.909 653.005 493.603 1.00 70.30 105 ASP E CA 1
ATOM 10644 C C . ASP C 1 105 ? 328.605 654.270 494.133 1.00 70.30 105 ASP E C 1
ATOM 10645 O O . ASP C 1 105 ? 329.510 654.789 493.495 1.00 70.30 105 ASP E O 1
ATOM 10654 N N . ILE C 1 106 ? 328.207 654.752 495.310 1.00 67.70 106 ILE E N 1
ATOM 10655 C CA . ILE C 1 106 ? 328.760 655.957 495.937 1.00 67.70 106 ILE E CA 1
ATOM 10656 C C . ILE C 1 106 ? 330.274 655.874 496.107 1.00 67.70 106 ILE E C 1
ATOM 10657 O O . ILE C 1 106 ? 330.977 656.767 495.653 1.00 67.70 106 ILE E O 1
ATOM 10673 N N . TRP C 1 107 ? 330.817 654.818 496.713 1.00 66.22 107 TRP E N 1
ATOM 10674 C CA . TRP C 1 107 ? 332.263 654.706 496.854 1.00 66.22 107 TRP E CA 1
ATOM 10675 C C . TRP C 1 107 ? 332.985 654.587 495.519 1.00 66.22 107 TRP E C 1
ATOM 10676 O O . TRP C 1 107 ? 334.083 655.114 495.390 1.00 66.22 107 TRP E O 1
ATOM 10697 N N . GLY C 1 108 ? 332.371 653.975 494.512 1.00 67.85 108 GLY E N 1
ATOM 10698 C CA . GLY C 1 108 ? 332.905 653.937 493.158 1.00 67.85 108 GLY E CA 1
ATOM 10699 C C . GLY C 1 108 ? 332.994 655.312 492.500 1.00 67.85 108 GLY E C 1
ATOM 10700 O O . GLY C 1 108 ? 333.847 655.518 491.647 1.00 67.85 108 GLY E O 1
ATOM 10704 N N . GLU C 1 109 ? 332.180 656.282 492.914 1.00 69.62 109 GLU E N 1
ATOM 10705 C CA . GLU C 1 109 ? 332.334 657.679 492.506 1.00 69.62 109 GLU E CA 1
ATOM 10706 C C . GLU C 1 109 ? 333.294 658.457 493.416 1.00 69.62 109 GLU E C 1
ATOM 10707 O O . GLU C 1 109 ? 334.075 659.256 492.932 1.00 69.62 109 GLU E O 1
ATOM 10719 N N . VAL C 1 110 ? 333.298 658.219 494.725 1.00 67.50 110 VAL E N 1
ATOM 10720 C CA . VAL C 1 110 ? 334.147 658.935 495.690 1.00 67.50 110 VAL E CA 1
ATOM 10721 C C . VAL C 1 110 ? 335.635 658.604 495.535 1.00 67.50 110 VAL E C 1
ATOM 10722 O O . VAL C 1 110 ? 336.461 659.506 495.587 1.00 67.50 110 VAL E O 1
ATOM 10735 N N . ARG C 1 111 ? 336.012 657.343 495.319 1.00 67.32 111 ARG E N 1
ATOM 10736 C CA . ARG C 1 111 ? 337.423 656.921 495.276 1.00 67.32 111 ARG E CA 1
ATOM 10737 C C . ARG C 1 111 ? 338.252 657.618 494.180 1.00 67.32 111 ARG E C 1
ATOM 10738 O O . ARG C 1 111 ? 339.291 658.178 494.526 1.00 67.32 111 ARG E O 1
ATOM 10759 N N . PRO C 1 112 ? 337.821 657.689 492.907 1.00 67.87 112 PRO E N 1
ATOM 10760 C CA . PRO C 1 112 ? 338.554 658.421 491.874 1.00 67.87 112 PRO E CA 1
ATOM 10761 C C . PRO C 1 112 ? 338.726 659.916 492.170 1.00 67.87 112 PRO E C 1
ATOM 10762 O O . PRO C 1 112 ? 339.750 660.509 491.852 1.00 67.87 112 PRO E O 1
ATOM 10773 N N . LEU C 1 113 ? 337.745 660.547 492.810 1.00 68.15 113 LEU E N 1
ATOM 10774 C CA . LEU C 1 113 ? 337.817 661.962 493.161 1.00 68.15 113 LEU E CA 1
ATOM 10775 C C . LEU C 1 113 ? 338.813 662.236 494.288 1.00 68.15 113 LEU E C 1
ATOM 10776 O O . LEU C 1 113 ? 339.484 663.260 494.276 1.00 68.15 113 LEU E O 1
ATOM 10792 N N . VAL C 1 114 ? 338.954 661.321 495.244 1.00 67.31 114 VAL E N 1
ATOM 10793 C CA . VAL C 1 114 ? 339.928 661.470 496.330 1.00 67.31 114 VAL E CA 1
ATOM 10794 C C . VAL C 1 114 ? 341.353 661.287 495.824 1.00 67.31 114 VAL E C 1
ATOM 10795 O O . VAL C 1 114 ? 342.217 662.075 496.186 1.00 67.31 114 VAL E O 1
ATOM 10808 N N . SER C 1 115 ? 341.628 660.313 494.958 1.00 67.45 115 SER E N 1
ATOM 10809 C CA . SER C 1 115 ? 342.979 660.156 494.418 1.00 67.45 115 SER E CA 1
ATOM 10810 C C . SER C 1 115 ? 343.384 661.330 493.521 1.00 67.45 115 SER E C 1
ATOM 10811 O O . SER C 1 115 ? 344.541 661.733 493.539 1.00 67.45 115 SER E O 1
ATOM 10819 N N . GLN C 1 116 ? 342.446 661.960 492.812 1.00 69.97 116 GLN E N 1
ATOM 10820 C CA . GLN C 1 116 ? 342.687 663.240 492.153 1.00 69.97 116 GLN E CA 1
ATOM 10821 C C . GLN C 1 116 ? 342.991 664.356 493.154 1.00 69.97 116 GLN E C 1
ATOM 10822 O O . GLN C 1 116 ? 343.967 665.079 492.988 1.00 69.97 116 GLN E O 1
ATOM 10836 N N . GLU C 1 117 ? 342.203 664.500 494.216 1.00 68.67 117 GLU E N 1
ATOM 10837 C CA . GLU C 1 117 ? 342.436 665.537 495.216 1.00 68.67 117 GLU E CA 1
ATOM 10838 C C . GLU C 1 117 ? 343.806 665.398 495.889 1.00 68.67 117 GLU E C 1
ATOM 10839 O O . GLU C 1 117 ? 344.507 666.380 496.061 1.00 68.67 117 GLU E O 1
ATOM 10851 N N . PHE C 1 118 ? 344.254 664.185 496.197 1.00 67.52 118 PHE E N 1
ATOM 10852 C CA . PHE C 1 118 ? 345.593 663.955 496.736 1.00 67.52 118 PHE E CA 1
ATOM 10853 C C . PHE C 1 118 ? 346.680 664.435 495.778 1.00 67.52 118 PHE E C 1
ATOM 10854 O O . PHE C 1 118 ? 347.611 665.121 496.192 1.00 67.52 118 PHE E O 1
ATOM 10871 N N . GLY C 1 119 ? 346.540 664.153 494.487 1.00 68.68 119 GLY E N 1
ATOM 10872 C CA . GLY C 1 119 ? 347.441 664.670 493.468 1.00 68.68 119 GLY E CA 1
ATOM 10873 C C . GLY C 1 119 ? 347.446 666.197 493.372 1.00 68.68 119 GLY E C 1
ATOM 10874 O O . GLY C 1 119 ? 348.504 666.795 493.218 1.00 68.68 119 GLY E O 1
ATOM 10878 N N . ARG C 1 120 ? 346.288 666.845 493.491 1.00 70.12 120 ARG E N 1
ATOM 10879 C CA . ARG C 1 120 ? 346.162 668.305 493.529 1.00 70.12 120 ARG E CA 1
ATOM 10880 C C . ARG C 1 120 ? 346.847 668.917 494.748 1.00 70.12 120 ARG E C 1
ATOM 10881 O O . ARG C 1 120 ? 347.574 669.890 494.602 1.00 70.12 120 ARG E O 1
ATOM 10902 N N . VAL C 1 121 ? 346.645 668.352 495.936 1.00 67.75 121 VAL E N 1
ATOM 10903 C CA . VAL C 1 121 ? 347.273 668.829 497.175 1.00 67.75 121 VAL E CA 1
ATOM 10904 C C . VAL C 1 121 ? 348.792 668.713 497.109 1.00 67.75 121 VAL E C 1
ATOM 10905 O O . VAL C 1 121 ? 349.490 669.661 497.447 1.00 67.75 121 VAL E O 1
ATOM 10918 N N . LEU C 1 122 ? 349.309 667.592 496.614 1.00 67.59 122 LEU E N 1
ATOM 10919 C CA . LEU C 1 122 ? 350.737 667.422 496.398 1.00 67.59 122 LEU E CA 1
ATOM 10920 C C . LEU C 1 122 ? 351.295 668.406 495.354 1.00 67.59 122 LEU E C 1
ATOM 10921 O O . LEU C 1 122 ? 352.299 669.059 495.617 1.00 67.59 122 LEU E O 1
ATOM 10937 N N . ASP C 1 123 ? 350.655 668.561 494.191 1.00 70.81 123 ASP E N 1
ATOM 10938 C CA . ASP C 1 123 ? 351.116 669.501 493.165 1.00 70.81 123 ASP E CA 1
ATOM 10939 C C . ASP C 1 123 ? 351.196 670.926 493.684 1.00 70.81 123 ASP E C 1
ATOM 10940 O O . ASP C 1 123 ? 352.219 671.577 493.512 1.00 70.81 123 ASP E O 1
ATOM 10949 N N . GLU C 1 124 ? 350.140 671.455 494.294 1.00 70.86 124 GLU E N 1
ATOM 10950 C CA . GLU C 1 124 ? 350.184 672.849 494.708 1.00 70.86 124 GLU E CA 1
ATOM 10951 C C . GLU C 1 124 ? 351.157 673.090 495.866 1.00 70.86 124 GLU E C 1
ATOM 10952 O O . GLU C 1 124 ? 351.572 674.224 496.081 1.00 70.86 124 GLU E O 1
ATOM 10964 N N . ALA C 1 125 ? 351.581 672.043 496.579 1.00 68.40 125 ALA E N 1
ATOM 10965 C CA . ALA C 1 125 ? 352.671 672.103 497.539 1.00 68.40 125 ALA E CA 1
ATOM 10966 C C . ALA C 1 125 ? 354.044 672.098 496.853 1.00 68.40 125 ALA E C 1
ATOM 10967 O O . ALA C 1 125 ? 354.882 672.924 497.181 1.00 68.40 125 ALA E O 1
ATOM 10974 N N . VAL C 1 126 ? 354.272 671.214 495.885 1.00 67.82 126 VAL E N 1
ATOM 10975 C CA . VAL C 1 126 ? 355.543 671.066 495.162 1.00 67.82 126 VAL E CA 1
ATOM 10976 C C . VAL C 1 126 ? 355.822 672.218 494.200 1.00 67.82 126 VAL E C 1
ATOM 10977 O O . VAL C 1 126 ? 356.928 672.745 494.194 1.00 67.82 126 VAL E O 1
ATOM 10990 N N . PHE C 1 127 ? 354.863 672.631 493.375 1.00 68.67 127 PHE E N 1
ATOM 10991 C CA . PHE C 1 127 ? 355.067 673.678 492.374 1.00 68.67 127 PHE E CA 1
ATOM 10992 C C . PHE C 1 127 ? 354.923 675.079 492.960 1.00 68.67 127 PHE E C 1
ATOM 10993 O O . PHE C 1 127 ? 355.807 675.899 492.761 1.00 68.67 127 PHE E O 1
ATOM 11010 N N . PHE C 1 128 ? 353.854 675.360 493.703 1.00 69.16 128 PHE E N 1
ATOM 11011 C CA . PHE C 1 128 ? 353.481 676.724 494.102 1.00 69.16 128 PHE E CA 1
ATOM 11012 C C . PHE C 1 128 ? 353.641 677.025 495.597 1.00 69.16 128 PHE E C 1
ATOM 11013 O O . PHE C 1 128 ? 353.653 678.188 495.981 1.00 69.16 128 PHE E O 1
ATOM 11030 N N . GLY C 1 129 ? 353.812 676.018 496.453 1.00 69.04 129 GLY E N 1
ATOM 11031 C CA . GLY C 1 129 ? 354.088 676.194 497.880 1.00 69.04 129 GLY E CA 1
ATOM 11032 C C . GLY C 1 129 ? 352.881 676.486 498.769 1.00 69.04 129 GLY E C 1
ATOM 11033 O O . GLY C 1 129 ? 353.075 676.892 499.906 1.00 69.04 129 GLY E O 1
ATOM 11037 N N . VAL C 1 130 ? 351.649 676.297 498.289 1.00 70.09 130 VAL E N 1
ATOM 11038 C CA . VAL C 1 130 ? 350.432 676.898 498.872 1.00 70.09 130 VAL E CA 1
ATOM 11039 C C . VAL C 1 130 ? 350.172 676.507 500.331 1.00 70.09 130 VAL E C 1
ATOM 11040 O O . VAL C 1 130 ? 349.976 677.378 501.173 1.00 70.09 130 VAL E O 1
ATOM 11053 N N . ASN C 1 131 ? 350.229 675.217 500.648 1.00 68.78 131 ASN E N 1
ATOM 11054 C CA . ASN C 1 131 ? 350.183 674.693 502.013 1.00 68.78 131 ASN E CA 1
ATOM 11055 C C . ASN C 1 131 ? 351.398 673.818 502.306 1.00 68.78 131 ASN E C 1
ATOM 11056 O O . ASN C 1 131 ? 351.280 672.807 502.983 1.00 68.78 131 ASN E O 1
ATOM 11067 N N . LYS C 1 132 ? 352.561 674.149 501.742 1.00 68.16 132 LYS E N 1
ATOM 11068 C CA . LYS C 1 132 ? 353.767 673.326 501.876 1.00 68.16 132 LYS E CA 1
ATOM 11069 C C . LYS C 1 132 ? 354.071 673.078 503.365 1.00 68.16 132 LYS E C 1
ATOM 11070 O O . LYS C 1 132 ? 354.127 674.053 504.112 1.00 68.16 132 LYS E O 1
ATOM 11089 N N . PRO C 1 133 ? 354.285 671.830 503.811 1.00 67.68 133 PRO E N 1
ATOM 11090 C CA . PRO C 1 133 ? 354.709 671.533 505.173 1.00 67.68 133 PRO E CA 1
ATOM 11091 C C . PRO C 1 133 ? 355.954 672.315 505.583 1.00 67.68 133 PRO E C 1
ATOM 11092 O O . PRO C 1 133 ? 356.904 672.412 504.814 1.00 67.68 133 PRO E O 1
ATOM 11103 N N . ALA C 1 134 ? 355.989 672.830 506.807 1.00 68.29 134 ALA E N 1
ATOM 11104 C CA . ALA C 1 134 ? 357.135 673.571 507.336 1.00 68.29 134 ALA E CA 1
ATOM 11105 C C . ALA C 1 134 ? 358.434 672.742 507.403 1.00 68.29 134 ALA E C 1
ATOM 11106 O O . ALA C 1 134 ? 359.527 673.293 507.379 1.00 68.29 134 ALA E O 1
ATOM 11113 N N . THR C 1 135 ? 358.329 671.419 507.466 1.00 68.46 135 THR E N 1
ATOM 11114 C CA . THR C 1 135 ? 359.441 670.460 507.492 1.00 68.46 135 THR E CA 1
ATOM 11115 C C . THR C 1 135 ? 360.065 670.208 506.124 1.00 68.46 135 THR E C 1
ATOM 11116 O O . THR C 1 135 ? 361.177 669.696 506.062 1.00 68.46 135 THR E O 1
ATOM 11127 N N . TRP C 1 136 ? 359.411 670.564 505.018 1.00 68.01 136 TRP E N 1
ATOM 11128 C CA . TRP C 1 136 ? 360.039 670.577 503.701 1.00 68.01 136 TRP E CA 1
ATOM 11129 C C . TRP C 1 136 ? 360.825 671.876 503.538 1.00 68.01 136 TRP E C 1
ATOM 11130 O O . TRP C 1 136 ? 360.260 672.896 503.169 1.00 68.01 136 TRP E O 1
ATOM 11151 N N . LEU C 1 137 ? 362.114 671.880 503.863 1.00 68.69 137 LEU E N 1
ATOM 11152 C CA . LEU C 1 137 ? 362.896 673.118 503.968 1.00 68.69 137 LEU E CA 1
ATOM 11153 C C . LEU C 1 137 ? 363.227 673.765 502.617 1.00 68.69 137 LEU E C 1
ATOM 11154 O O . LEU C 1 137 ? 363.420 674.969 502.547 1.00 68.69 137 LEU E O 1
ATOM 11170 N N . ASP C 1 138 ? 363.264 673.002 501.531 1.00 70.71 138 ASP E N 1
ATOM 11171 C CA . ASP C 1 138 ? 363.376 673.572 500.184 1.00 70.71 138 ASP E CA 1
ATOM 11172 C C . ASP C 1 138 ? 362.130 674.391 499.815 1.00 70.71 138 ASP E C 1
ATOM 11173 O O . ASP C 1 138 ? 361.013 673.967 500.117 1.00 70.71 138 ASP E O 1
ATOM 11182 N N . PRO C 1 139 ? 362.267 675.521 499.110 1.00 68.35 139 PRO E N 1
ATOM 11183 C CA . PRO C 1 139 ? 361.121 676.188 498.513 1.00 68.35 139 PRO E CA 1
ATOM 11184 C C . PRO C 1 139 ? 360.443 675.288 497.474 1.00 68.35 139 PRO E C 1
ATOM 11185 O O . PRO C 1 139 ? 361.047 674.375 496.915 1.00 68.35 139 PRO E O 1
ATOM 11196 N N . ALA C 1 140 ? 359.175 675.567 497.183 1.00 66.99 140 ALA E N 1
ATOM 11197 C CA . ALA C 1 140 ? 358.486 675.002 496.027 1.00 66.99 140 ALA E CA 1
ATOM 11198 C C . ALA C 1 140 ? 359.125 675.499 494.719 1.00 66.99 140 ALA E C 1
ATOM 11199 O O . ALA C 1 140 ? 359.779 676.540 494.697 1.00 66.99 140 ALA E O 1
ATOM 11206 N N . LEU C 1 141 ? 358.946 674.796 493.607 1.00 67.13 141 LEU E N 1
ATOM 11207 C CA . LEU C 1 141 ? 359.679 675.079 492.372 1.00 67.13 141 LEU E CA 1
ATOM 11208 C C . LEU C 1 141 ? 359.488 676.493 491.811 1.00 67.13 141 LEU E C 1
ATOM 11209 O O . LEU C 1 141 ? 360.478 677.140 491.492 1.00 67.13 141 LEU E O 1
ATOM 11225 N N . VAL C 1 142 ? 358.263 677.008 491.741 1.00 67.15 142 VAL E N 1
ATOM 11226 C CA . VAL C 1 142 ? 357.975 678.358 491.234 1.00 67.15 142 VAL E CA 1
ATOM 11227 C C . VAL C 1 142 ? 358.526 679.454 492.141 1.00 67.15 142 VAL E C 1
ATOM 11228 O O . VAL C 1 142 ? 359.310 680.266 491.653 1.00 67.15 142 VAL E O 1
ATOM 11241 N N . PRO C 1 143 ? 358.206 679.510 493.446 1.00 66.54 143 PRO E N 1
ATOM 11242 C CA . PRO C 1 143 ? 358.761 680.542 494.318 1.00 66.54 143 PRO E CA 1
ATOM 11243 C C . PRO C 1 143 ? 360.274 680.407 494.494 1.00 66.54 143 PRO E C 1
ATOM 11244 O O . PRO C 1 143 ? 360.957 681.415 494.610 1.00 66.54 143 PRO E O 1
ATOM 11255 N N . GLY C 1 144 ? 360.819 679.193 494.420 1.00 67.18 144 GLY E N 1
ATOM 11256 C CA . GLY C 1 144 ? 362.257 678.954 494.392 1.00 67.18 144 GLY E CA 1
ATOM 11257 C C . GLY C 1 144 ? 362.944 679.539 493.160 1.00 67.18 144 GLY E C 1
ATOM 11258 O O . GLY C 1 144 ? 363.945 680.226 493.301 1.00 67.18 144 GLY E O 1
ATOM 11262 N N . ALA C 1 145 ? 362.390 679.370 491.958 1.00 67.45 145 ALA E N 1
ATOM 11263 C CA . ALA C 1 145 ? 362.934 679.995 490.753 1.00 67.45 145 ALA E CA 1
ATOM 11264 C C . ALA C 1 145 ? 362.852 681.528 490.785 1.00 67.45 145 ALA E C 1
ATOM 11265 O O . ALA C 1 145 ? 363.796 682.192 490.371 1.00 67.45 145 ALA E O 1
ATOM 11272 N N . ILE C 1 146 ? 361.775 682.103 491.323 1.00 67.43 146 ILE E N 1
ATOM 11273 C CA . ILE C 1 146 ? 361.617 683.555 491.492 1.00 67.43 146 ILE E CA 1
ATOM 11274 C C . ILE C 1 146 ? 362.659 684.109 492.468 1.00 67.43 146 ILE E C 1
ATOM 11275 O O . ILE C 1 146 ? 363.315 685.100 492.176 1.00 67.43 146 ILE E O 1
ATOM 11291 N N . ALA C 1 147 ? 362.864 683.441 493.600 1.00 67.52 147 ALA E N 1
ATOM 11292 C CA . ALA C 1 147 ? 363.861 683.805 494.597 1.00 67.52 147 ALA E CA 1
ATOM 11293 C C . ALA C 1 147 ? 365.296 683.675 494.076 1.00 67.52 147 ALA E C 1
ATOM 11294 O O . ALA C 1 147 ? 366.135 684.525 494.350 1.00 67.52 147 ALA E O 1
ATOM 11301 N N . ALA C 1 148 ? 365.577 682.653 493.274 1.00 68.94 148 ALA E N 1
ATOM 11302 C CA . ALA C 1 148 ? 366.858 682.474 492.607 1.00 68.94 148 ALA E CA 1
ATOM 11303 C C . ALA C 1 148 ? 367.152 683.521 491.519 1.00 68.94 148 ALA E C 1
ATOM 11304 O O . ALA C 1 148 ? 368.286 683.626 491.066 1.00 68.94 148 ALA E O 1
ATOM 11311 N N . GLY C 1 149 ? 366.160 684.286 491.063 1.00 68.22 149 GLY E N 1
ATOM 11312 C CA . GLY C 1 149 ? 366.310 685.237 489.964 1.00 68.22 149 GLY E CA 1
ATOM 11313 C C . GLY C 1 149 ? 366.265 684.596 488.573 1.00 68.22 149 GLY E C 1
ATOM 11314 O O . GLY C 1 149 ? 366.510 685.279 487.587 1.00 68.22 149 GLY E O 1
ATOM 11318 N N . ASN C 1 150 ? 365.906 683.319 488.454 1.00 68.25 150 ASN E N 1
ATOM 11319 C CA . ASN C 1 150 ? 365.642 682.659 487.176 1.00 68.25 150 ASN E CA 1
ATOM 11320 C C . ASN C 1 150 ? 364.213 682.952 486.710 1.00 68.25 150 ASN E C 1
ATOM 11321 O O . ASN C 1 150 ? 363.360 682.073 486.631 1.00 68.25 150 ASN E O 1
ATOM 11332 N N . THR C 1 151 ? 363.908 684.220 486.472 1.00 68.93 151 THR E N 1
ATOM 11333 C CA . THR C 1 151 ? 362.550 684.672 486.193 1.00 68.93 151 THR E CA 1
ATOM 11334 C C . THR C 1 151 ? 362.523 685.815 485.189 1.00 68.93 151 THR E C 1
ATOM 11335 O O . THR C 1 151 ? 363.413 686.660 485.159 1.00 68.93 151 THR E O 1
ATOM 11346 N N . ILE C 1 152 ? 361.491 685.843 484.357 1.00 70.18 152 ILE E N 1
ATOM 11347 C CA . ILE C 1 152 ? 361.212 686.900 483.385 1.00 70.18 152 ILE E CA 1
ATOM 11348 C C . ILE C 1 152 ? 359.703 687.110 483.316 1.00 70.18 152 ILE E C 1
ATOM 11349 O O . ILE C 1 152 ? 358.943 686.153 483.346 1.00 70.18 152 ILE E O 1
ATOM 11365 N N . ALA C 1 153 ? 359.238 688.347 483.217 1.00 71.18 153 ALA E N 1
ATOM 11366 C CA . ALA C 1 153 ? 357.828 688.605 482.988 1.00 71.18 153 ALA E CA 1
ATOM 11367 C C . ALA C 1 153 ? 357.455 688.340 481.532 1.00 71.18 153 ALA E C 1
ATOM 11368 O O . ALA C 1 153 ? 358.136 688.797 480.620 1.00 71.18 153 ALA E O 1
ATOM 11375 N N . ASP C 1 154 ? 356.336 687.671 481.314 1.00 73.99 154 ASP E N 1
ATOM 11376 C CA . ASP C 1 154 ? 355.674 687.567 480.022 1.00 73.99 154 ASP E CA 1
ATOM 11377 C C . ASP C 1 154 ? 355.517 688.959 479.405 1.00 73.99 154 ASP E C 1
ATOM 11378 O O . ASP C 1 154 ? 355.120 689.904 480.083 1.00 73.99 154 ASP E O 1
ATOM 11387 N N . GLY C 1 155 ? 355.873 689.106 478.135 1.00 74.86 155 GLY E N 1
ATOM 11388 C CA . GLY C 1 155 ? 355.832 690.382 477.435 1.00 74.86 155 GLY E CA 1
ATOM 11389 C C . GLY C 1 155 ? 357.054 691.272 477.670 1.00 74.86 155 GLY E C 1
ATOM 11390 O O . GLY C 1 155 ? 357.028 692.430 477.278 1.00 74.86 155 GLY E O 1
ATOM 11394 N N . THR C 1 156 ? 358.131 690.758 478.268 1.00 73.71 156 THR E N 1
ATOM 11395 C CA . THR C 1 156 ? 359.441 691.431 478.298 1.00 73.71 156 THR E CA 1
ATOM 11396 C C . THR C 1 156 ? 360.099 691.467 476.920 1.00 73.71 156 THR E C 1
ATOM 11397 O O . THR C 1 156 ? 360.566 692.519 476.483 1.00 73.71 156 THR E O 1
ATOM 11408 N N . GLY C 1 157 ? 360.158 690.330 476.232 1.00 74.46 157 GLY E N 1
ATOM 11409 C CA . GLY C 1 157 ? 360.773 690.203 474.918 1.00 74.46 157 GLY E CA 1
ATOM 11410 C C . GLY C 1 157 ? 359.870 690.600 473.751 1.00 74.46 157 GLY E C 1
ATOM 11411 O O . GLY C 1 157 ? 358.863 691.286 473.913 1.00 74.46 157 GLY E O 1
ATOM 11415 N N . ILE C 1 158 ? 360.224 690.131 472.556 1.00 75.12 158 ILE E N 1
ATOM 11416 C CA . ILE C 1 158 ? 359.451 690.309 471.319 1.00 75.12 158 ILE E CA 1
ATOM 11417 C C . ILE C 1 158 ? 358.084 689.620 471.415 1.00 75.12 158 ILE E C 1
ATOM 11418 O O . ILE C 1 158 ? 357.059 690.202 471.082 1.00 75.12 158 ILE E O 1
ATOM 11434 N N . ASP C 1 159 ? 358.069 688.373 471.866 1.00 74.68 159 ASP E N 1
ATOM 11435 C CA . ASP C 1 159 ? 356.903 687.502 471.965 1.00 74.68 159 ASP E CA 1
ATOM 11436 C C . ASP C 1 159 ? 357.169 686.407 473.003 1.00 74.68 159 ASP E C 1
ATOM 11437 O O . ASP C 1 159 ? 358.274 686.295 473.524 1.00 74.68 159 ASP E O 1
ATOM 11446 N N . LEU C 1 160 ? 356.171 685.592 473.332 1.00 71.75 160 LEU E N 1
ATOM 11447 C CA . LEU C 1 160 ? 356.352 684.513 474.295 1.00 71.75 160 LEU E CA 1
ATOM 11448 C C . LEU C 1 160 ? 357.484 683.546 473.907 1.00 71.75 160 LEU E C 1
ATOM 11449 O O . LEU C 1 160 ? 358.142 683.023 474.792 1.00 71.75 160 LEU E O 1
ATOM 11465 N N . ALA C 1 161 ? 357.759 683.294 472.627 1.00 72.45 161 ALA E N 1
ATOM 11466 C CA . ALA C 1 161 ? 358.872 682.423 472.257 1.00 72.45 161 ALA E CA 1
ATOM 11467 C C . ALA C 1 161 ? 360.241 683.055 472.545 1.00 72.45 161 ALA E C 1
ATOM 11468 O O . ALA C 1 161 ? 361.198 682.335 472.821 1.00 72.45 161 ALA E O 1
ATOM 11475 N N . ASP C 1 162 ? 360.348 684.378 472.532 1.00 74.26 162 ASP E N 1
ATOM 11476 C CA . ASP C 1 162 ? 361.511 685.097 473.034 1.00 74.26 162 ASP E CA 1
ATOM 11477 C C . ASP C 1 162 ? 361.657 684.931 474.555 1.00 74.26 162 ASP E C 1
ATOM 11478 O O . ASP C 1 162 ? 362.715 684.568 475.055 1.00 74.26 162 ASP E O 1
ATOM 11487 N N . ASP C 1 163 ? 360.571 685.113 475.299 1.00 73.47 163 ASP E N 1
ATOM 11488 C CA . ASP C 1 163 ? 360.559 684.918 476.750 1.00 73.47 163 ASP E CA 1
ATOM 11489 C C . ASP C 1 163 ? 360.892 683.475 477.166 1.00 73.47 163 ASP E C 1
ATOM 11490 O O . ASP C 1 163 ? 361.644 683.275 478.112 1.00 73.47 163 ASP E O 1
ATOM 11499 N N . ILE C 1 164 ? 360.405 682.460 476.454 1.00 70.49 164 ILE E N 1
ATOM 11500 C CA . ILE C 1 164 ? 360.766 681.060 476.696 1.00 70.49 164 ILE E CA 1
ATOM 11501 C C . ILE C 1 164 ? 362.237 680.805 476.380 1.00 70.49 164 ILE E C 1
ATOM 11502 O O . ILE C 1 164 ? 362.899 680.068 477.103 1.00 70.49 164 ILE E O 1
ATOM 11518 N N . ASN C 1 165 ? 362.785 681.417 475.331 1.00 70.89 165 ASN E N 1
ATOM 11519 C CA . ASN C 1 165 ? 364.198 681.296 475.011 1.00 70.89 165 ASN E CA 1
ATOM 11520 C C . ASN C 1 165 ? 365.066 681.841 476.150 1.00 70.89 165 ASN E C 1
ATOM 11521 O O . ASN C 1 165 ? 366.027 681.199 476.549 1.00 70.89 165 ASN E O 1
ATOM 11532 N N . GLU C 1 166 ? 364.715 682.981 476.730 1.00 72.70 166 GLU E N 1
ATOM 11533 C CA . GLU C 1 166 ? 365.398 683.496 477.911 1.00 72.70 166 GLU E CA 1
ATOM 11534 C C . GLU C 1 166 ? 365.196 682.607 479.143 1.00 72.70 166 GLU E C 1
ATOM 11535 O O . GLU C 1 166 ? 366.154 682.342 479.865 1.00 72.70 166 GLU E O 1
ATOM 11547 N N . ALA C 1 167 ? 363.991 682.085 479.372 1.00 70.03 167 ALA E N 1
ATOM 11548 C CA . ALA C 1 167 ? 363.738 681.165 480.471 1.00 70.03 167 ALA E CA 1
ATOM 11549 C C . ALA C 1 167 ? 364.619 679.910 480.387 1.00 70.03 167 ALA E C 1
ATOM 11550 O O . ALA C 1 167 ? 365.262 679.557 481.367 1.00 70.03 167 ALA E O 1
ATOM 11557 N N . PHE C 1 168 ? 364.737 679.267 479.226 1.00 69.79 168 PHE E N 1
ATOM 11558 C CA . PHE C 1 168 ? 365.638 678.128 479.046 1.00 69.79 168 PHE E CA 1
ATOM 11559 C C . PHE C 1 168 ? 367.100 678.557 479.241 1.00 69.79 168 PHE E C 1
ATOM 11560 O O . PHE C 1 168 ? 367.904 677.812 479.786 1.00 69.79 168 PHE E O 1
ATOM 11577 N N . GLY C 1 169 ? 367.431 679.792 478.881 1.00 70.76 169 GLY E N 1
ATOM 11578 C CA . GLY C 1 169 ? 368.743 680.377 479.068 1.00 70.76 169 GLY E CA 1
ATOM 11579 C C . GLY C 1 169 ? 369.179 680.522 480.517 1.00 70.76 169 GLY E C 1
ATOM 11580 O O . GLY C 1 169 ? 370.345 680.310 480.806 1.00 70.76 169 GLY E O 1
ATOM 11584 N N . PHE C 1 170 ? 368.279 680.829 481.448 1.00 69.29 170 PHE E N 1
ATOM 11585 C CA . PHE C 1 170 ? 368.633 680.882 482.867 1.00 69.29 170 PHE E CA 1
ATOM 11586 C C . PHE C 1 170 ? 369.057 679.509 483.396 1.00 69.29 170 PHE E C 1
ATOM 11587 O O . PHE C 1 170 ? 370.035 679.399 484.119 1.00 69.29 170 PHE E O 1
ATOM 11604 N N . VAL C 1 171 ? 368.357 678.450 483.000 1.00 69.36 171 VAL E N 1
ATOM 11605 C CA . VAL C 1 171 ? 368.702 677.082 483.383 1.00 69.36 171 VAL E CA 1
ATOM 11606 C C . VAL C 1 171 ? 370.049 676.686 482.779 1.00 69.36 171 VAL E C 1
ATOM 11607 O O . VAL C 1 171 ? 370.911 676.162 483.474 1.00 69.36 171 VAL E O 1
ATOM 11620 N N . GLU C 1 172 ? 370.263 676.979 481.495 1.00 71.33 172 GLU E N 1
ATOM 11621 C CA . GLU C 1 172 ? 371.514 676.677 480.797 1.00 71.33 172 GLU E CA 1
ATOM 11622 C C . GLU C 1 172 ? 372.721 677.384 481.430 1.00 71.33 172 GLU E C 1
ATOM 11623 O O . GLU C 1 172 ? 373.756 676.753 481.628 1.00 71.33 172 GLU E O 1
ATOM 11635 N N . ASP C 1 173 ? 372.592 678.664 481.778 1.00 73.51 173 ASP E N 1
ATOM 11636 C CA . ASP C 1 173 ? 373.623 679.459 482.453 1.00 73.51 173 ASP E CA 1
ATOM 11637 C C . ASP C 1 173 ? 373.871 679.073 483.910 1.00 73.51 173 ASP E C 1
ATOM 11638 O O . ASP C 1 173 ? 374.882 679.465 484.484 1.00 73.51 173 ASP E O 1
ATOM 11647 N N . ASP C 1 174 ? 372.979 678.307 484.516 1.00 70.82 174 ASP E N 1
ATOM 11648 C CA . ASP C 1 174 ? 373.191 677.702 485.826 1.00 70.82 174 ASP E CA 1
ATOM 11649 C C . ASP C 1 174 ? 373.795 676.288 485.704 1.00 70.82 174 ASP E C 1
ATOM 11650 O O . ASP C 1 174 ? 373.901 675.568 486.686 1.00 70.82 174 ASP E O 1
ATOM 11659 N N . GLU C 1 175 ? 374.220 675.873 484.505 1.00 72.19 175 GLU E N 1
ATOM 11660 C CA . GLU C 1 175 ? 374.811 674.562 484.200 1.00 72.19 175 GLU E CA 1
ATOM 11661 C C . GLU C 1 175 ? 373.860 673.373 484.386 1.00 72.19 175 GLU E C 1
ATOM 11662 O O . GLU C 1 175 ? 374.285 672.228 484.525 1.00 72.19 175 GLU E O 1
ATOM 11674 N N . PHE C 1 176 ? 372.558 673.628 484.304 1.00 68.66 176 PHE E N 1
ATOM 11675 C CA . PHE C 1 176 ? 371.517 672.607 484.282 1.00 68.66 176 PHE E CA 1
ATOM 11676 C C . PHE C 1 176 ? 370.955 672.405 482.874 1.00 68.66 176 PHE E C 1
ATOM 11677 O O . PHE C 1 176 ? 371.200 673.206 481.977 1.00 68.66 176 PHE E O 1
ATOM 11694 N N . ASP C 1 177 ? 370.202 671.334 482.664 1.00 71.10 177 ASP E N 1
ATOM 11695 C CA . ASP C 1 177 ? 369.611 670.988 481.366 1.00 71.10 177 ASP E CA 1
ATOM 11696 C C . ASP C 1 177 ? 368.088 671.070 481.397 1.00 71.10 177 ASP E C 1
ATOM 11697 O O . ASP C 1 177 ? 367.453 670.448 482.237 1.00 71.10 177 ASP E O 1
ATOM 11706 N N . VAL C 1 178 ? 367.471 671.783 480.457 1.00 69.63 178 VAL E N 1
ATOM 11707 C CA . VAL C 1 178 ? 366.013 671.753 480.315 1.00 69.63 178 VAL E CA 1
ATOM 11708 C C . VAL C 1 178 ? 365.579 670.386 479.789 1.00 69.63 178 VAL E C 1
ATOM 11709 O O . VAL C 1 178 ? 365.920 669.983 478.683 1.00 69.63 178 VAL E O 1
ATOM 11722 N N . ASN C 1 179 ? 364.838 669.672 480.623 1.00 69.33 179 ASN E N 1
ATOM 11723 C CA . ASN C 1 179 ? 364.340 668.321 480.385 1.00 69.33 179 ASN E CA 1
ATOM 11724 C C . ASN C 1 179 ? 362.819 668.249 480.510 1.00 69.33 179 ASN E C 1
ATOM 11725 O O . ASN C 1 179 ? 362.211 667.264 480.102 1.00 69.33 179 ASN E O 1
ATOM 11736 N N . VAL C 1 180 ? 362.196 669.241 481.139 1.00 68.86 180 VAL E N 1
ATOM 11737 C CA . VAL C 1 180 ? 360.768 669.287 481.430 1.00 68.86 180 VAL E CA 1
ATOM 11738 C C . VAL C 1 180 ? 360.290 670.727 481.402 1.00 68.86 180 VAL E C 1
ATOM 11739 O O . VAL C 1 180 ? 361.038 671.642 481.743 1.00 68.86 180 VAL E O 1
ATOM 11752 N N . ALA C 1 181 ? 359.041 670.925 481.006 1.00 69.32 181 ALA E N 1
ATOM 11753 C CA . ALA C 1 181 ? 358.350 672.197 481.074 1.00 69.32 181 ALA E CA 1
ATOM 11754 C C . ALA C 1 181 ? 356.885 671.972 481.454 1.00 69.32 181 ALA E C 1
ATOM 11755 O O . ALA C 1 181 ? 356.247 671.058 480.946 1.00 69.32 181 ALA E O 1
ATOM 11762 N N . PHE C 1 182 ? 356.340 672.815 482.318 1.00 68.88 182 PHE E N 1
ATOM 11763 C CA . PHE C 1 182 ? 354.985 672.726 482.840 1.00 68.88 182 PHE E CA 1
ATOM 11764 C C . PHE C 1 182 ? 354.237 674.013 482.554 1.00 68.88 182 PHE E C 1
ATOM 11765 O O . PHE C 1 182 ? 354.806 675.098 482.640 1.00 68.88 182 PHE E O 1
ATOM 11782 N N . THR C 1 183 ? 352.950 673.906 482.250 1.00 70.08 183 THR E N 1
ATOM 11783 C CA . THR C 1 183 ? 352.078 675.054 481.999 1.00 70.08 183 THR E CA 1
ATOM 11784 C C . THR C 1 183 ? 350.603 674.666 482.140 1.00 70.08 183 THR E C 1
ATOM 11785 O O . THR C 1 183 ? 350.276 673.485 482.235 1.00 70.08 183 THR E O 1
ATOM 11796 N N . GLY C 1 184 ? 349.697 675.636 482.172 1.00 70.96 184 GLY E N 1
ATOM 11797 C CA . GLY C 1 184 ? 348.260 675.392 482.067 1.00 70.96 184 GLY E CA 1
ATOM 11798 C C . GLY C 1 184 ? 347.762 675.429 480.626 1.00 70.96 184 GLY E C 1
ATOM 11799 O O . GLY C 1 184 ? 348.446 675.865 479.707 1.00 70.96 184 GLY E O 1
ATOM 11803 N N . ARG C 1 185 ? 346.521 674.999 480.409 1.00 72.86 185 ARG E N 1
ATOM 11804 C CA . ARG C 1 185 ? 345.886 674.896 479.079 1.00 72.86 185 ARG E CA 1
ATOM 11805 C C . ARG C 1 185 ? 345.837 676.203 478.286 1.00 72.86 185 ARG E C 1
ATOM 11806 O O . ARG C 1 185 ? 345.820 676.167 477.063 1.00 72.86 185 ARG E O 1
ATOM 11827 N N . PHE C 1 186 ? 345.871 677.346 478.959 1.00 71.61 186 PHE E N 1
ATOM 11828 C CA . PHE C 1 186 ? 345.876 678.679 478.362 1.00 71.61 186 PHE E CA 1
ATOM 11829 C C . PHE C 1 186 ? 347.073 678.949 477.436 1.00 71.61 186 PHE E C 1
ATOM 11830 O O . PHE C 1 186 ? 346.983 679.828 476.587 1.00 71.61 186 PHE E O 1
ATOM 11847 N N . LEU C 1 187 ? 348.186 678.214 477.526 1.00 70.51 187 LEU E N 1
ATOM 11848 C CA . LEU C 1 187 ? 349.347 678.458 476.670 1.00 70.51 187 LEU E CA 1
ATOM 11849 C C . LEU C 1 187 ? 349.100 678.049 475.216 1.00 70.51 187 LEU E C 1
ATOM 11850 O O . LEU C 1 187 ? 349.710 678.617 474.319 1.00 70.51 187 LEU E O 1
ATOM 11866 N N . ARG C 1 188 ? 348.162 677.137 474.944 1.00 70.56 188 ARG E N 1
ATOM 11867 C CA . ARG C 1 188 ? 347.859 676.664 473.585 1.00 70.56 188 ARG E CA 1
ATOM 11868 C C . ARG C 1 188 ? 347.509 677.806 472.643 1.00 70.56 188 ARG E C 1
ATOM 11869 O O . ARG C 1 188 ? 348.108 677.9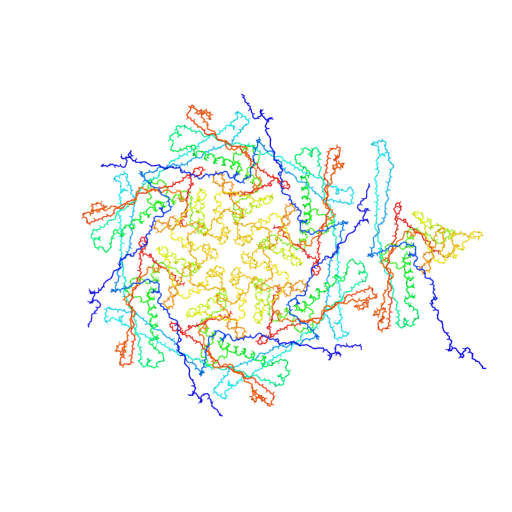19 471.580 1.00 70.56 188 ARG E O 1
ATOM 11890 N N . ARG C 1 189 ? 346.633 678.726 473.044 1.00 71.37 189 ARG E N 1
ATOM 11891 C CA . ARG C 1 189 ? 346.318 679.904 472.229 1.00 71.37 189 ARG E CA 1
ATOM 11892 C C . ARG C 1 189 ? 347.474 680.882 472.097 1.00 71.37 189 ARG E C 1
ATOM 11893 O O . ARG C 1 189 ? 347.596 681.510 471.057 1.00 71.37 189 ARG E O 1
ATOM 11914 N N . ARG C 1 190 ? 348.360 680.982 473.091 1.00 70.66 190 ARG E N 1
ATOM 11915 C CA . ARG C 1 190 ? 349.565 681.829 473.023 1.00 70.66 190 ARG E CA 1
ATOM 11916 C C . ARG C 1 190 ? 350.555 681.320 471.991 1.00 70.66 190 ARG E C 1
ATOM 11917 O O . ARG C 1 190 ? 351.080 682.117 471.233 1.00 70.66 190 ARG E O 1
ATOM 11938 N N . LEU C 1 191 ? 350.766 680.013 471.918 1.00 70.59 191 LEU E N 1
ATOM 11939 C CA . LEU C 1 191 ? 351.634 679.383 470.931 1.00 70.59 191 LEU E CA 1
ATOM 11940 C C . LEU C 1 191 ? 351.055 679.460 469.515 1.00 70.59 191 LEU E C 1
ATOM 11941 O O . LEU C 1 191 ? 351.737 679.931 468.617 1.00 70.59 191 LEU E O 1
ATOM 11957 N N . ARG C 1 192 ? 349.781 679.114 469.294 1.00 70.71 192 ARG E N 1
ATOM 11958 C CA . ARG C 1 192 ? 349.110 679.343 468.000 1.00 70.71 192 ARG E CA 1
ATOM 11959 C C . ARG C 1 192 ? 349.163 680.806 467.558 1.00 70.71 192 ARG E C 1
ATOM 11960 O O . ARG C 1 192 ? 349.320 681.093 466.382 1.00 70.71 192 ARG E O 1
ATOM 11981 N N . GLY C 1 193 ? 349.071 681.733 468.499 1.00 70.18 193 GLY E N 1
ATOM 11982 C CA . GLY C 1 193 ? 349.152 683.167 468.267 1.00 70.18 193 GLY E CA 1
ATOM 11983 C C . GLY C 1 193 ? 350.543 683.762 468.032 1.00 70.18 193 GLY E C 1
ATOM 11984 O O . GLY C 1 193 ? 350.650 684.977 467.985 1.00 70.18 193 GLY E O 1
ATOM 11988 N N . LEU C 1 194 ? 351.611 682.983 467.899 1.00 71.40 194 LEU E N 1
ATOM 11989 C CA . LEU C 1 194 ? 352.953 683.483 467.598 1.00 71.40 194 LEU E CA 1
ATOM 11990 C C . LEU C 1 194 ? 353.090 683.803 466.103 1.00 71.40 194 LEU E C 1
ATOM 11991 O O . LEU C 1 194 ? 353.233 682.907 465.267 1.00 71.40 194 LEU E O 1
ATOM 12007 N N . ARG C 1 195 ? 353.092 685.088 465.765 1.00 74.70 195 ARG E N 1
ATOM 12008 C CA . ARG C 1 195 ? 353.280 685.613 464.412 1.00 74.70 195 ARG E CA 1
ATOM 12009 C C . ARG C 1 195 ? 354.601 686.376 464.317 1.00 74.70 195 ARG E C 1
ATOM 12010 O O . ARG C 1 195 ? 355.039 686.980 465.287 1.00 74.70 195 ARG E O 1
ATOM 12031 N N . ASP C 1 196 ? 355.210 686.404 463.141 1.00 76.72 196 ASP E N 1
ATOM 12032 C CA . ASP C 1 196 ? 356.219 687.399 462.791 1.00 76.72 196 ASP E CA 1
ATOM 12033 C C . ASP C 1 196 ? 355.585 688.794 462.627 1.00 76.72 196 ASP E C 1
ATOM 12034 O O . ASP C 1 196 ? 354.372 688.979 462.727 1.00 76.72 196 ASP E O 1
ATOM 12043 N N . ALA C 1 197 ? 356.403 689.808 462.393 1.00 78.22 197 ALA E N 1
ATOM 12044 C CA . ALA C 1 197 ? 355.956 691.183 462.252 1.00 78.22 197 ALA E CA 1
ATOM 12045 C C . ALA C 1 197 ? 355.209 691.479 460.939 1.00 78.22 197 ALA E C 1
ATOM 12046 O O . ALA C 1 197 ? 354.588 692.531 460.841 1.00 78.22 197 ALA E O 1
ATOM 12053 N N . ASP C 1 198 ? 355.217 690.579 459.951 1.00 78.76 198 ASP E N 1
ATOM 12054 C CA . ASP C 1 198 ? 354.288 690.617 458.806 1.00 78.76 198 ASP E CA 1
ATOM 12055 C C . ASP C 1 198 ? 352.963 689.905 459.099 1.00 78.76 198 ASP E C 1
ATOM 12056 O O . ASP C 1 198 ? 352.119 689.743 458.226 1.00 78.76 198 ASP E O 1
ATOM 12065 N N . ASN C 1 199 ? 352.756 689.477 460.339 1.00 76.67 199 ASN E N 1
ATOM 12066 C CA . ASN C 1 199 ? 351.627 688.690 460.800 1.00 76.67 199 ASN E CA 1
ATOM 12067 C C . ASN C 1 199 ? 351.581 687.260 460.243 1.00 76.67 199 ASN E C 1
ATOM 12068 O O . ASN C 1 199 ? 350.565 686.595 460.396 1.00 76.67 199 ASN E O 1
ATOM 12079 N N . ALA C 1 200 ? 352.643 686.724 459.651 1.00 75.43 200 ALA E N 1
ATOM 12080 C CA . ALA C 1 200 ? 352.692 685.316 459.271 1.00 75.43 200 ALA E CA 1
ATOM 12081 C C . ALA C 1 200 ? 353.064 684.415 460.472 1.00 75.43 200 ALA E C 1
ATOM 12082 O O . ALA C 1 200 ? 353.846 684.826 461.318 1.00 75.43 200 ALA E O 1
ATOM 12089 N N . PRO C 1 201 ? 352.526 683.197 460.614 1.00 73.67 201 PRO E N 1
ATOM 12090 C CA . PRO C 1 201 ? 352.831 682.314 461.742 1.00 73.67 201 PRO E CA 1
ATOM 12091 C C . PRO C 1 201 ? 354.297 681.861 461.817 1.00 73.67 201 PRO E C 1
ATOM 12092 O O . PRO C 1 201 ? 354.872 681.456 460.812 1.00 73.67 201 PRO E O 1
ATOM 12103 N N . ILE C 1 202 ? 354.885 681.863 463.019 1.00 72.81 202 ILE E N 1
ATOM 12104 C CA . ILE C 1 202 ? 356.232 681.302 463.278 1.00 72.81 202 ILE E CA 1
ATOM 12105 C C . ILE C 1 202 ? 356.216 679.987 464.064 1.00 72.81 202 ILE E C 1
ATOM 12106 O O . ILE C 1 202 ? 357.212 679.270 464.056 1.00 72.81 202 ILE E O 1
ATOM 12122 N N . TYR C 1 203 ? 355.120 679.667 464.750 1.00 71.27 203 TYR E N 1
ATOM 12123 C CA . TYR C 1 203 ? 354.970 678.428 465.506 1.00 71.27 203 TYR E CA 1
ATOM 12124 C C . TYR C 1 203 ? 354.261 677.341 464.694 1.00 71.27 203 TYR E C 1
ATOM 12125 O O . TYR C 1 203 ? 354.793 676.253 464.533 1.00 71.27 203 TYR E O 1
ATOM 12143 N N . LEU C 1 204 ? 353.084 677.629 464.140 1.00 72.51 204 LEU E N 1
ATOM 12144 C CA . LEU C 1 204 ? 352.321 676.697 463.307 1.00 72.51 204 LEU E CA 1
ATOM 12145 C C . LEU C 1 204 ? 352.821 676.632 461.862 1.00 72.51 204 LEU E C 1
ATOM 12146 O O . LEU C 1 204 ? 353.368 677.597 461.338 1.00 72.51 204 LEU E O 1
ATOM 12162 N N . ASP C 1 205 ? 352.502 675.547 461.169 1.00 75.98 205 ASP E N 1
ATOM 12163 C CA . ASP C 1 205 ? 352.557 675.432 459.709 1.00 75.98 205 ASP E CA 1
ATOM 12164 C C . ASP C 1 205 ? 351.323 676.096 459.061 1.00 75.98 205 ASP E C 1
ATOM 12165 O O . ASP C 1 205 ? 350.497 675.441 458.433 1.00 75.98 205 ASP E O 1
ATOM 12174 N N . GLY C 1 206 ? 351.159 677.403 459.238 1.00 73.99 206 GLY E N 1
ATOM 12175 C CA . GLY C 1 206 ? 349.991 678.144 458.760 1.00 73.99 206 GLY E CA 1
ATOM 12176 C C . GLY C 1 206 ? 348.723 677.932 459.592 1.00 73.99 206 GLY E C 1
ATOM 12177 O O . GLY C 1 206 ? 348.609 677.004 460.375 1.00 73.99 206 GLY E O 1
ATOM 12181 N N . VAL C 1 207 ? 347.752 678.837 459.451 1.00 72.04 207 VAL E N 1
ATOM 12182 C CA . VAL C 1 207 ? 346.550 678.870 460.306 1.00 72.04 207 VAL E CA 1
ATOM 12183 C C . VAL C 1 207 ? 345.417 677.940 459.870 1.00 72.04 207 VAL E C 1
ATOM 12184 O O . VAL C 1 207 ? 344.502 677.726 460.648 1.00 72.04 207 VAL E O 1
ATOM 12197 N N . ARG C 1 208 ? 345.406 677.388 458.653 1.00 72.06 208 ARG E N 1
ATOM 12198 C CA . ARG C 1 208 ? 344.279 676.568 458.167 1.00 72.06 208 ARG E CA 1
ATOM 12199 C C . ARG C 1 208 ? 344.211 675.202 458.838 1.00 72.06 208 ARG E C 1
ATOM 12200 O O . ARG C 1 208 ? 343.233 674.903 459.505 1.00 72.06 208 ARG E O 1
ATOM 12221 N N . SER C 1 209 ? 345.226 674.369 458.673 1.00 73.01 209 SER E N 1
ATOM 12222 C CA . SER C 1 209 ? 345.136 672.933 458.978 1.00 73.01 209 SER E CA 1
ATOM 12223 C C . SER C 1 209 ? 345.869 672.471 460.235 1.00 73.01 209 SER E C 1
ATOM 12224 O O . SER C 1 209 ? 345.731 671.324 460.628 1.00 73.01 209 SER E O 1
ATOM 12232 N N . ASP C 1 210 ? 346.647 673.328 460.880 1.00 74.35 210 ASP E N 1
ATOM 12233 C CA . ASP C 1 210 ? 347.528 672.968 461.995 1.00 74.35 210 ASP E CA 1
ATOM 12234 C C . ASP C 1 210 ? 347.015 673.500 463.342 1.00 74.35 210 ASP E C 1
ATOM 12235 O O . ASP C 1 210 ? 346.607 674.649 463.457 1.00 74.35 210 ASP E O 1
ATOM 12244 N N . ASN C 1 211 ? 347.067 672.673 464.377 1.00 74.63 211 ASN E N 1
ATOM 12245 C CA . ASN C 1 211 ? 346.888 673.077 465.771 1.00 74.63 211 ASN E CA 1
ATOM 12246 C C . ASN C 1 211 ? 347.825 672.359 466.747 1.00 74.63 211 ASN E C 1
ATOM 12247 O O . ASN C 1 211 ? 347.621 672.447 467.958 1.00 74.63 211 ASN E O 1
ATOM 12258 N N . ARG C 1 212 ? 348.836 671.632 466.266 1.00 74.94 212 ARG E N 1
ATOM 12259 C CA . ARG C 1 212 ? 349.722 670.858 467.140 1.00 74.94 212 ARG E CA 1
ATOM 12260 C C . ARG C 1 212 ? 350.478 671.784 468.095 1.00 74.94 212 ARG E C 1
ATOM 12261 O O . ARG C 1 212 ? 351.290 672.590 467.662 1.00 74.94 212 ARG E O 1
ATOM 12282 N N . THR C 1 213 ? 350.216 671.675 469.390 1.00 71.91 213 THR E N 1
ATOM 12283 C CA . THR C 1 213 ? 350.699 672.587 470.449 1.00 71.91 213 THR E CA 1
ATOM 12284 C C . THR C 1 213 ? 351.417 671.857 471.585 1.00 71.91 213 THR E C 1
ATOM 12285 O O . THR C 1 213 ? 351.515 672.358 472.700 1.00 71.91 213 THR E O 1
ATOM 12296 N N . ALA C 1 214 ? 351.903 670.647 471.331 1.00 72.12 214 ALA E N 1
ATOM 12297 C CA . ALA C 1 214 ? 352.498 669.757 472.325 1.00 72.12 214 ALA E CA 1
ATOM 12298 C C . ALA C 1 214 ? 353.896 670.165 472.818 1.00 72.12 214 ALA E C 1
ATOM 12299 O O . ALA C 1 214 ? 354.419 669.556 473.739 1.00 72.12 214 ALA E O 1
ATOM 12306 N N . GLU C 1 215 ? 354.559 671.115 472.171 1.00 72.80 215 GLU E N 1
ATOM 12307 C CA . GLU C 1 215 ? 356.018 671.209 472.159 1.00 72.80 215 GLU E CA 1
ATOM 12308 C C . GLU C 1 215 ? 356.499 672.635 471.897 1.00 72.80 215 GLU E C 1
ATOM 12309 O O . GLU C 1 215 ? 355.883 673.337 471.112 1.00 72.80 215 GLU E O 1
ATOM 12321 N N . ILE C 1 216 ? 357.599 673.085 472.484 1.00 70.74 216 ILE E N 1
ATOM 12322 C CA . ILE C 1 216 ? 358.249 674.359 472.144 1.00 70.74 216 ILE E CA 1
ATOM 12323 C C . ILE C 1 216 ? 359.765 674.185 472.147 1.00 70.74 216 ILE E C 1
ATOM 12324 O O . ILE C 1 216 ? 360.288 673.530 473.033 1.00 70.74 216 ILE E O 1
ATOM 12340 N N . TYR C 1 217 ? 360.486 674.712 471.157 1.00 70.47 217 TYR E N 1
ATOM 12341 C CA . TYR C 1 217 ? 361.906 674.422 470.918 1.00 70.47 217 TYR E CA 1
ATOM 12342 C C . TYR C 1 217 ? 362.240 672.929 471.005 1.00 70.47 217 TYR E C 1
ATOM 12343 O O . TYR C 1 217 ? 363.224 672.515 471.599 1.00 70.47 217 TYR E O 1
ATOM 12361 N N . GLY C 1 218 ? 361.379 672.068 470.479 1.00 71.98 218 GLY E N 1
ATOM 12362 C CA . GLY C 1 218 ? 361.571 670.627 470.552 1.00 71.98 218 GLY E CA 1
ATOM 12363 C C . GLY C 1 218 ? 361.412 670.010 471.949 1.00 71.98 218 GLY E C 1
ATOM 12364 O O . GLY C 1 218 ? 361.691 668.829 472.122 1.00 71.98 218 GLY E O 1
ATOM 12368 N N . GLN C 1 219 ? 360.982 670.770 472.957 1.00 70.90 219 GLN E N 1
ATOM 12369 C CA . GLN C 1 219 ? 360.718 670.301 474.313 1.00 70.90 219 GLN E CA 1
ATOM 12370 C C . GLN C 1 219 ? 359.218 670.076 474.500 1.00 70.90 219 GLN E C 1
ATOM 12371 O O . GLN C 1 219 ? 358.428 671.006 474.386 1.00 70.90 219 GLN E O 1
ATOM 12385 N N . ASP C 1 220 ? 358.826 668.847 474.828 1.00 73.22 220 ASP E N 1
ATOM 12386 C CA . ASP C 1 220 ? 357.448 668.501 475.174 1.00 73.22 220 ASP E CA 1
ATOM 12387 C C . ASP C 1 220 ? 356.952 669.321 476.373 1.00 73.22 220 ASP E C 1
ATOM 12388 O O . ASP C 1 220 ? 357.647 669.469 477.375 1.00 73.22 220 ASP E O 1
ATOM 12397 N N . LEU C 1 221 ? 355.732 669.826 476.289 1.00 70.77 221 LEU E N 1
ATOM 12398 C CA . LEU C 1 221 ? 355.073 670.586 477.338 1.00 70.77 221 LEU E CA 1
ATOM 12399 C C . LEU C 1 221 ? 354.166 669.645 478.125 1.00 70.77 221 LEU E C 1
ATOM 12400 O O . LEU C 1 221 ? 353.393 668.890 477.542 1.00 70.77 221 LEU E O 1
ATOM 12416 N N . MET C 1 222 ? 354.243 669.685 479.448 1.00 71.71 222 MET E N 1
ATOM 12417 C CA . MET C 1 222 ? 353.299 669.005 480.323 1.00 71.71 222 MET E CA 1
ATOM 12418 C C . MET C 1 222 ? 352.198 669.992 480.699 1.00 71.71 222 MET E C 1
ATOM 12419 O O . MET C 1 222 ? 352.422 670.939 481.447 1.00 71.71 222 MET E O 1
ATOM 12433 N N . TYR C 1 223 ? 350.998 669.774 480.177 1.00 70.62 223 TYR E N 1
ATOM 12434 C CA . TYR C 1 223 ? 349.826 670.570 480.494 1.00 70.62 223 TYR E CA 1
ATOM 12435 C C . TYR C 1 223 ? 349.191 670.057 481.779 1.00 70.62 223 TYR E C 1
ATOM 12436 O O . TYR C 1 223 ? 348.709 668.933 481.844 1.00 70.62 223 TYR E O 1
ATOM 12454 N N . VAL C 1 224 ? 349.220 670.874 482.821 1.00 71.44 224 VAL E N 1
ATOM 12455 C CA . VAL C 1 224 ? 348.746 670.541 484.164 1.00 71.44 224 VAL E CA 1
ATOM 12456 C C . VAL C 1 224 ? 347.227 670.711 484.239 1.00 71.44 224 VAL E C 1
ATOM 12457 O O . VAL C 1 224 ? 346.716 671.770 484.563 1.00 71.44 224 VAL E O 1
ATOM 12470 N N . GLY C 1 225 ? 346.491 669.655 483.907 1.00 74.14 225 GLY E N 1
ATOM 12471 C CA . GLY C 1 225 ? 345.019 669.611 483.905 1.00 74.14 225 GLY E CA 1
ATOM 12472 C C . GLY C 1 225 ? 344.368 669.229 485.237 1.00 74.14 225 GLY E C 1
ATOM 12473 O O . GLY C 1 225 ? 343.157 669.163 485.341 1.00 74.14 225 GLY E O 1
ATOM 12477 N N . ASN C 1 226 ? 345.170 669.001 486.272 1.00 74.45 226 ASN E N 1
ATOM 12478 C CA . ASN C 1 226 ? 344.773 668.655 487.642 1.00 74.45 226 ASN E CA 1
ATOM 12479 C C . ASN C 1 226 ? 344.101 669.819 488.415 1.00 74.45 226 ASN E C 1
ATOM 12480 O O . ASN C 1 226 ? 343.810 669.699 489.600 1.00 74.45 226 ASN E O 1
ATOM 12491 N N . ARG C 1 227 ? 343.938 670.988 487.775 1.00 76.06 227 ARG E N 1
ATOM 12492 C CA . ARG C 1 227 ? 343.528 672.289 488.357 1.00 76.06 227 ARG E CA 1
ATOM 12493 C C . ARG C 1 227 ? 344.416 672.764 489.513 1.00 76.06 227 ARG E C 1
ATOM 12494 O O . ARG C 1 227 ? 344.060 673.665 490.263 1.00 76.06 227 ARG E O 1
ATOM 12515 N N . SER C 1 228 ? 345.602 672.179 489.635 1.00 73.22 228 SER E N 1
ATOM 12516 C CA . SER C 1 228 ? 346.645 672.562 490.582 1.00 73.22 228 SER E CA 1
ATOM 12517 C C . SER C 1 228 ? 347.500 673.734 490.099 1.00 73.22 228 SER E C 1
ATOM 12518 O O . SER C 1 228 ? 348.203 674.316 490.912 1.00 73.22 228 SER E O 1
ATOM 12526 N N . TRP C 1 229 ? 347.474 674.097 488.813 1.00 71.33 229 TRP E N 1
ATOM 12527 C CA . TRP C 1 229 ? 348.284 675.184 488.261 1.00 71.33 229 TRP E CA 1
ATOM 12528 C C . TRP C 1 229 ? 347.737 676.563 488.612 1.00 71.33 229 TRP E C 1
ATOM 12529 O O . TRP C 1 229 ? 346.544 676.795 488.462 1.00 71.33 229 TRP E O 1
ATOM 12550 N N . ASP C 1 230 ? 348.588 677.503 489.008 1.00 74.64 230 ASP E N 1
ATOM 12551 C CA . ASP C 1 230 ? 348.177 678.879 489.275 1.00 74.64 230 ASP E CA 1
ATOM 12552 C C . ASP C 1 230 ? 348.726 679.865 488.237 1.00 74.64 230 ASP E C 1
ATOM 12553 O O . ASP C 1 230 ? 349.863 680.331 488.324 1.00 74.64 230 ASP E O 1
ATOM 12562 N N . ARG C 1 231 ? 347.896 680.234 487.259 1.00 74.50 231 ARG E N 1
ATOM 12563 C CA . ARG C 1 231 ? 348.279 681.157 486.182 1.00 74.50 231 ARG E CA 1
ATOM 12564 C C . ARG C 1 231 ? 348.477 682.612 486.606 1.00 74.50 231 ARG E C 1
ATOM 12565 O O . ARG C 1 231 ? 348.984 683.401 485.818 1.00 74.50 231 ARG E O 1
ATOM 12586 N N . ASP C 1 232 ? 348.126 682.979 487.834 1.00 76.57 232 ASP E N 1
ATOM 12587 C CA . ASP C 1 232 ? 348.516 684.271 488.405 1.00 76.57 232 ASP E CA 1
ATOM 12588 C C . ASP C 1 232 ? 349.947 684.254 488.943 1.00 76.57 232 ASP E C 1
ATOM 12589 O O . ASP C 1 232 ? 350.536 685.308 489.155 1.00 76.57 232 ASP E O 1
ATOM 12598 N N . GLU C 1 233 ? 350.514 683.076 489.165 1.00 74.95 233 GLU E N 1
ATOM 12599 C CA . GLU C 1 233 ? 351.880 682.906 489.639 1.00 74.95 233 GLU E CA 1
ATOM 12600 C C . GLU C 1 233 ? 352.823 682.537 488.495 1.00 74.95 233 GLU E C 1
ATOM 12601 O O . GLU C 1 233 ? 353.905 683.099 488.415 1.00 74.95 233 GLU E O 1
ATOM 12613 N N . ALA C 1 234 ? 352.435 681.651 487.579 1.00 71.07 234 ALA E N 1
ATOM 12614 C CA . ALA C 1 234 ? 353.296 681.226 486.483 1.00 71.07 234 ALA E CA 1
ATOM 12615 C C . ALA C 1 234 ? 352.555 681.026 485.165 1.00 71.07 234 ALA E C 1
ATOM 12616 O O . ALA C 1 234 ? 351.506 680.397 485.095 1.00 71.07 234 ALA E O 1
ATOM 12623 N N . VAL C 1 235 ? 353.172 681.499 484.092 1.00 70.26 235 VAL E N 1
ATOM 12624 C CA . VAL C 1 235 ? 352.800 681.178 482.716 1.00 70.26 235 VAL E CA 1
ATOM 12625 C C . VAL C 1 235 ? 353.400 679.832 482.337 1.00 70.26 235 VAL E C 1
ATOM 12626 O O . VAL C 1 235 ? 352.711 678.952 481.833 1.00 70.26 235 VAL E O 1
ATOM 12639 N N . LEU C 1 236 ? 354.686 679.656 482.632 1.00 69.37 236 LEU E N 1
ATOM 12640 C CA . LEU C 1 236 ? 355.442 678.438 482.369 1.00 69.37 236 LEU E CA 1
ATOM 12641 C C . LEU C 1 236 ? 356.546 678.258 483.418 1.00 69.37 236 LEU E C 1
ATOM 12642 O O . LEU C 1 236 ? 357.163 679.231 483.834 1.00 69.37 236 LEU E O 1
ATOM 12658 N N . LEU C 1 237 ? 356.836 677.018 483.791 1.00 67.84 237 LEU E N 1
ATOM 12659 C CA . LEU C 1 237 ? 357.995 676.603 484.573 1.00 67.84 237 LEU E CA 1
ATOM 12660 C C . LEU C 1 237 ? 358.797 675.588 483.756 1.00 67.84 237 LEU E C 1
ATOM 12661 O O . LEU C 1 237 ? 358.231 674.598 483.317 1.00 67.84 237 LEU E O 1
ATOM 12677 N N . ALA C 1 238 ? 360.098 675.781 483.569 1.00 68.50 238 ALA E N 1
ATOM 12678 C CA . ALA C 1 238 ? 360.968 674.822 482.883 1.00 68.50 238 ALA E CA 1
ATOM 12679 C C . ALA C 1 238 ? 362.252 674.571 483.659 1.00 68.50 238 ALA E C 1
ATOM 12680 O O . ALA C 1 238 ? 362.687 675.425 484.420 1.00 68.50 238 ALA E O 1
ATOM 12687 N N . GLY C 1 239 ? 362.872 673.415 483.478 1.00 69.16 239 GLY E N 1
ATOM 12688 C CA . GLY C 1 239 ? 364.079 673.062 484.199 1.00 69.16 239 GLY E CA 1
ATOM 12689 C C . GLY C 1 239 ? 364.488 671.611 484.060 1.00 69.16 239 GLY E C 1
ATOM 12690 O O . GLY C 1 239 ? 364.045 670.910 483.151 1.00 69.16 239 GLY E O 1
ATOM 12694 N N . ASP C 1 240 ? 365.353 671.172 484.964 1.00 69.30 240 ASP E N 1
ATOM 12695 C CA . ASP C 1 240 ? 365.874 669.812 484.993 1.00 69.30 240 ASP E CA 1
ATOM 12696 C C . ASP C 1 240 ? 365.079 668.896 485.932 1.00 69.30 240 ASP E C 1
ATOM 12697 O O . ASP C 1 240 ? 365.229 668.953 487.149 1.00 69.30 240 ASP E O 1
ATOM 12706 N N . ARG C 1 241 ? 364.306 667.958 485.375 1.00 69.78 241 ARG E N 1
ATOM 12707 C CA . ARG C 1 241 ? 363.525 666.990 486.171 1.00 69.78 241 ARG E CA 1
ATOM 12708 C C . ARG C 1 241 ? 364.370 666.124 487.097 1.00 69.78 241 ARG E C 1
ATOM 12709 O O . ARG C 1 241 ? 363.900 665.727 488.151 1.00 69.78 241 ARG E O 1
ATOM 12730 N N . SER C 1 242 ? 365.619 665.859 486.731 1.00 69.36 242 SER E N 1
ATOM 12731 C CA . SER C 1 242 ? 366.527 665.007 487.496 1.00 69.36 242 SER E CA 1
ATOM 12732 C C . SER C 1 242 ? 366.904 665.615 488.850 1.00 69.36 242 SER E C 1
ATOM 12733 O O . SER C 1 242 ? 367.276 664.905 489.776 1.00 69.36 242 SER E O 1
ATOM 12741 N N . LYS C 1 243 ? 366.796 666.939 488.985 1.00 67.55 243 LYS E N 1
ATOM 12742 C CA . LYS C 1 243 ? 367.161 667.704 490.182 1.00 67.55 243 LYS E CA 1
ATOM 12743 C C . LYS C 1 243 ? 366.038 667.839 491.209 1.00 67.55 243 LYS E C 1
ATOM 12744 O O . LYS C 1 243 ? 366.176 668.565 492.188 1.00 67.55 243 LYS E O 1
ATOM 12763 N N . VAL C 1 244 ? 364.938 667.127 491.026 1.00 67.74 244 VAL E N 1
ATOM 12764 C CA . VAL C 1 244 ? 363.849 667.001 491.995 1.00 67.74 244 VAL E CA 1
ATOM 12765 C C . VAL C 1 244 ? 363.747 665.550 492.423 1.00 67.74 244 VAL E C 1
ATOM 12766 O O . VAL C 1 244 ? 363.820 664.647 491.599 1.00 67.74 244 VAL E O 1
ATOM 12779 N N . LEU C 1 245 ? 363.587 665.323 493.718 1.00 69.04 245 LEU E N 1
ATOM 12780 C CA . LEU C 1 245 ? 363.443 664.008 494.300 1.00 69.04 245 LEU E CA 1
ATOM 12781 C C . LEU C 1 245 ? 362.181 663.965 495.144 1.00 69.04 245 LEU E C 1
ATOM 12782 O O . LEU C 1 245 ? 361.981 664.798 496.025 1.00 69.04 245 LEU E O 1
ATOM 12798 N N . LEU C 1 246 ? 361.343 662.974 494.882 1.00 68.82 246 LEU E N 1
ATOM 12799 C CA . LEU C 1 246 ? 360.230 662.638 495.747 1.00 68.82 246 LEU E CA 1
ATOM 12800 C C . LEU C 1 246 ? 360.561 661.379 496.536 1.00 68.82 246 LEU E C 1
ATOM 12801 O O . LEU C 1 246 ? 361.247 660.494 496.061 1.00 68.82 246 LEU E O 1
ATOM 12817 N N . GLY C 1 247 ? 360.076 661.274 497.751 1.00 68.69 247 GLY E N 1
ATOM 12818 C CA . GLY C 1 247 ? 360.070 660.024 498.497 1.00 68.69 247 GLY E CA 1
ATOM 12819 C C . GLY C 1 247 ? 358.650 659.536 498.663 1.00 68.69 247 GLY E C 1
ATOM 12820 O O . GLY C 1 247 ? 357.790 660.313 499.048 1.00 68.69 247 GLY E O 1
ATOM 12824 N N . ILE C 1 248 ? 358.391 658.264 498.402 1.00 69.34 248 ILE E N 1
ATOM 12825 C CA . ILE C 1 248 ? 357.151 657.606 498.812 1.00 69.34 248 ILE E CA 1
ATOM 12826 C C . ILE C 1 248 ? 357.452 656.864 500.098 1.00 69.34 248 ILE E C 1
ATOM 12827 O O . ILE C 1 248 ? 358.239 655.922 500.102 1.00 69.34 248 ILE E O 1
ATOM 12843 N N . ARG C 1 249 ? 356.859 657.299 501.203 1.00 69.31 249 ARG E N 1
ATOM 12844 C CA . ARG C 1 249 ? 357.009 656.633 502.498 1.00 69.31 249 ARG E CA 1
ATOM 12845 C C . ARG C 1 249 ? 355.946 655.565 502.699 1.00 69.31 249 ARG E C 1
ATOM 12846 O O . ARG C 1 249 ? 356.246 654.491 503.203 1.00 69.31 249 ARG E O 1
ATOM 12867 N N . GLU C 1 250 ? 354.723 655.837 502.278 1.00 71.93 250 GLU E N 1
ATOM 12868 C CA . GLU C 1 250 ? 353.626 654.887 502.364 1.00 71.93 250 GLU E CA 1
ATOM 12869 C C . GLU C 1 250 ? 352.585 655.218 501.301 1.00 71.93 250 GLU E C 1
ATOM 12870 O O . GLU C 1 250 ? 352.072 656.332 501.258 1.00 71.93 250 GLU E O 1
ATOM 12882 N N . ASP C 1 251 ? 352.290 654.251 500.442 1.00 71.85 251 ASP E N 1
ATOM 12883 C CA . ASP C 1 251 ? 351.268 654.357 499.403 1.00 71.85 251 ASP E CA 1
ATOM 12884 C C . ASP C 1 251 ? 349.883 654.620 499.991 1.00 71.85 251 ASP E C 1
ATOM 12885 O O . ASP C 1 251 ? 349.644 654.378 501.164 1.00 71.85 251 ASP E O 1
ATOM 12894 N N . VAL C 1 252 ? 348.950 655.082 499.162 1.00 68.07 252 VAL E N 1
ATOM 12895 C CA . VAL C 1 252 ? 347.589 655.410 499.591 1.00 68.07 252 VAL E CA 1
ATOM 12896 C C . VAL C 1 252 ? 346.956 654.227 500.324 1.00 68.07 252 VAL E C 1
ATOM 12897 O O . VAL C 1 252 ? 346.755 653.162 499.746 1.00 68.07 252 VAL E O 1
ATOM 12910 N N . GLN C 1 253 ? 346.613 654.423 501.589 1.00 68.63 253 GLN E N 1
ATOM 12911 C CA . GLN C 1 253 ? 345.860 653.474 502.400 1.00 68.63 253 GLN E CA 1
ATOM 12912 C C . GLN C 1 253 ? 344.443 653.989 502.564 1.00 68.63 253 GLN E C 1
ATOM 12913 O O . GLN C 1 253 ? 344.246 655.181 502.793 1.00 68.63 253 GLN E O 1
ATOM 12927 N N . VAL C 1 254 ? 343.462 653.101 502.437 1.00 65.87 254 VAL E N 1
ATOM 12928 C CA . VAL C 1 254 ? 342.055 653.435 502.661 1.00 65.87 254 VAL E CA 1
ATOM 12929 C C . VAL C 1 254 ? 341.394 652.425 503.582 1.00 65.87 254 VAL E C 1
ATOM 12930 O O . VAL C 1 254 ? 341.499 651.223 503.370 1.00 65.87 254 VAL E O 1
ATOM 12943 N N . LYS C 1 255 ? 340.726 652.915 504.622 1.00 65.65 255 LYS E N 1
ATOM 12944 C CA . LYS C 1 255 ? 340.061 652.110 505.649 1.00 65.65 255 LYS E CA 1
ATOM 12945 C C . LYS C 1 255 ? 338.588 652.477 505.725 1.00 65.65 255 LYS E C 1
ATOM 12946 O O . LYS C 1 255 ? 338.259 653.654 505.827 1.00 65.65 255 LYS E O 1
ATOM 12965 N N . LEU C 1 256 ? 337.705 651.488 505.712 1.00 65.99 256 LEU E N 1
ATOM 12966 C CA . LEU C 1 256 ? 336.296 651.687 506.035 1.00 65.99 256 LEU E CA 1
ATOM 12967 C C . LEU C 1 256 ? 336.125 651.808 507.548 1.00 65.99 256 LEU E C 1
ATOM 12968 O O . LEU C 1 256 ? 336.389 650.864 508.281 1.00 65.99 256 LEU E O 1
ATOM 12984 N N . LEU C 1 257 ? 335.636 652.944 508.014 1.00 66.16 257 LEU E N 1
ATOM 12985 C CA . LEU C 1 257 ? 335.278 653.186 509.399 1.00 66.16 257 LEU E CA 1
ATOM 12986 C C . LEU C 1 257 ? 333.775 652.980 509.569 1.00 66.16 257 LEU E C 1
ATOM 12987 O O . LEU C 1 257 ? 332.982 653.484 508.779 1.00 66.16 257 LEU E O 1
ATOM 13003 N N . THR C 1 258 ? 333.372 652.276 510.619 1.00 67.97 258 THR E N 1
ATOM 13004 C CA . THR C 1 258 ? 331.958 652.027 510.930 1.00 67.97 258 THR E CA 1
ATOM 13005 C C . THR C 1 258 ? 331.595 652.307 512.390 1.00 67.97 258 THR E C 1
ATOM 13006 O O . THR C 1 258 ? 330.416 652.441 512.686 1.00 67.97 258 THR E O 1
ATOM 13017 N N . GLU C 1 259 ? 332.567 652.458 513.303 1.00 70.45 259 GLU E N 1
ATOM 13018 C CA . GLU C 1 259 ? 332.341 652.697 514.743 1.00 70.45 259 GLU E CA 1
ATOM 13019 C C . GLU C 1 259 ? 333.000 653.960 515.316 1.00 70.45 259 GLU E C 1
ATOM 13020 O O . GLU C 1 259 ? 332.660 654.362 516.425 1.00 70.45 259 GLU E O 1
ATOM 13032 N N . ALA C 1 260 ? 333.935 654.585 514.601 1.00 68.22 260 ALA E N 1
ATOM 13033 C CA . ALA C 1 260 ? 334.636 655.784 515.058 1.00 68.22 260 ALA E CA 1
ATOM 13034 C C . ALA C 1 260 ? 333.698 656.968 515.309 1.00 68.22 260 ALA E C 1
ATOM 13035 O O . ALA C 1 260 ? 332.580 657.004 514.803 1.00 68.22 260 ALA E O 1
ATOM 13042 N N . THR C 1 261 ? 334.172 657.983 516.031 1.00 69.82 261 THR E N 1
ATOM 13043 C CA . THR C 1 261 ? 333.515 659.290 516.089 1.00 69.82 261 THR E CA 1
ATOM 13044 C C . THR C 1 261 ? 334.315 660.284 515.263 1.00 69.82 261 THR E C 1
ATOM 13045 O O . THR C 1 261 ? 335.478 660.535 515.564 1.00 69.82 261 THR E O 1
ATOM 13056 N N . ILE C 1 262 ? 333.714 660.865 514.233 1.00 69.01 262 ILE E N 1
ATOM 13057 C CA . ILE C 1 262 ? 334.373 661.743 513.264 1.00 69.01 262 ILE E CA 1
ATOM 13058 C C . ILE C 1 262 ? 333.767 663.140 513.359 1.00 69.01 262 ILE E C 1
ATOM 13059 O O . ILE C 1 262 ? 332.594 663.312 513.079 1.00 69.01 262 ILE E O 1
ATOM 13075 N N . GLY C 1 263 ? 334.519 664.161 513.745 1.00 72.58 263 GLY E N 1
ATOM 13076 C CA . GLY C 1 263 ? 334.000 665.531 513.839 1.00 72.58 263 GLY E CA 1
ATOM 13077 C C . GLY C 1 263 ? 332.817 665.718 514.796 1.00 72.58 263 GLY E C 1
ATOM 13078 O O . GLY C 1 263 ? 332.017 666.631 514.623 1.00 72.58 263 GLY E O 1
ATOM 13082 N N . GLY C 1 264 ? 332.655 664.820 515.769 1.00 73.06 264 GLY E N 1
ATOM 13083 C CA . GLY C 1 264 ? 331.488 664.731 516.650 1.00 73.06 264 GLY E CA 1
ATOM 13084 C C . GLY C 1 264 ? 330.327 663.859 516.141 1.00 73.06 264 GLY E C 1
ATOM 13085 O O . GLY C 1 264 ? 329.397 663.585 516.893 1.00 73.06 264 GLY E O 1
ATOM 13089 N N . ILE C 1 265 ? 330.371 663.375 514.901 1.00 69.88 265 ILE E N 1
ATOM 13090 C CA . ILE C 1 265 ? 329.445 662.365 514.368 1.00 69.88 265 ILE E CA 1
ATOM 13091 C C . ILE C 1 265 ? 329.824 661.000 514.946 1.00 69.88 265 ILE E C 1
ATOM 13092 O O . ILE C 1 265 ? 330.887 660.479 514.631 1.00 69.88 265 ILE E O 1
ATOM 13108 N N . ASN C 1 266 ? 328.968 660.363 515.739 1.00 68.14 266 ASN E N 1
ATOM 13109 C CA . ASN C 1 266 ? 329.181 658.980 516.169 1.00 68.14 266 ASN E CA 1
ATOM 13110 C C . ASN C 1 266 ? 328.694 658.012 515.082 1.00 68.14 266 ASN E C 1
ATOM 13111 O O . ASN C 1 266 ? 327.491 657.843 514.932 1.00 68.14 266 ASN E O 1
ATOM 13122 N N . LEU C 1 267 ? 329.577 657.372 514.313 1.00 66.89 267 LEU E N 1
ATOM 13123 C CA . LEU C 1 267 ? 329.153 656.651 513.108 1.00 66.89 267 LEU E CA 1
ATOM 13124 C C . LEU C 1 267 ? 328.165 655.512 513.398 1.00 66.89 267 LEU E C 1
ATOM 13125 O O . LEU C 1 267 ? 327.093 655.481 512.810 1.00 66.89 267 LEU E O 1
ATOM 13141 N N . ALA C 1 268 ? 328.473 654.614 514.336 1.00 66.56 268 ALA E N 1
ATOM 13142 C CA . ALA C 1 268 ? 327.630 653.452 514.611 1.00 66.56 268 ALA E CA 1
ATOM 13143 C C . ALA C 1 268 ? 326.254 653.829 515.161 1.00 66.56 268 ALA E C 1
ATOM 13144 O O . ALA C 1 268 ? 325.242 653.315 514.709 1.00 66.56 268 ALA E O 1
ATOM 13151 N N . GLU C 1 269 ? 326.208 654.767 516.100 1.00 67.83 269 GLU E N 1
ATOM 13152 C CA . GLU C 1 269 ? 324.981 655.307 516.677 1.00 67.83 269 GLU E CA 1
ATOM 13153 C C . GLU C 1 269 ? 324.097 656.038 515.653 1.00 67.83 269 GLU E C 1
ATOM 13154 O O . GLU C 1 269 ? 322.886 656.101 515.834 1.00 67.83 269 GLU E O 1
ATOM 13166 N N . LYS C 1 270 ? 324.669 656.572 514.569 1.00 65.59 270 LYS E N 1
ATOM 13167 C CA . LYS C 1 270 ? 323.952 657.264 513.488 1.00 65.59 270 LYS E CA 1
ATOM 13168 C C . LYS C 1 270 ? 323.777 656.431 512.222 1.00 65.59 270 LYS E C 1
ATOM 13169 O O . LYS C 1 270 ? 323.259 656.945 511.246 1.00 65.59 270 LYS E O 1
ATOM 13188 N N . ASP C 1 271 ? 324.150 655.153 512.221 1.00 65.00 271 ASP E N 1
ATOM 13189 C CA . ASP C 1 271 ? 324.068 654.259 511.057 1.00 65.00 271 ASP E CA 1
ATOM 13190 C C . ASP C 1 271 ? 324.825 654.796 509.828 1.00 65.00 271 ASP E C 1
ATOM 13191 O O . ASP C 1 271 ? 324.467 654.567 508.678 1.00 65.00 271 ASP E O 1
ATOM 13200 N N . MET C 1 272 ? 325.898 655.538 510.073 1.00 65.34 272 MET E N 1
ATOM 13201 C CA . MET C 1 272 ? 326.794 656.043 509.044 1.00 65.34 272 MET E CA 1
ATOM 13202 C C . MET C 1 272 ? 328.035 655.170 508.923 1.00 65.34 272 MET E C 1
ATOM 13203 O O . MET C 1 272 ? 328.353 654.365 509.788 1.00 65.34 272 MET E O 1
ATOM 13217 N N . VAL C 1 273 ? 328.778 655.369 507.850 1.00 65.12 273 VAL E N 1
ATOM 13218 C CA . VAL C 1 273 ? 330.100 654.800 507.590 1.00 65.12 273 VAL E CA 1
ATOM 13219 C C . VAL C 1 273 ? 330.994 655.879 507.002 1.00 65.12 273 VAL E C 1
ATOM 13220 O O . VAL C 1 273 ? 330.516 656.933 506.607 1.00 65.12 273 VAL E O 1
ATOM 13233 N N . ALA C 1 274 ? 332.298 655.663 506.962 1.00 65.48 274 ALA E N 1
ATOM 13234 C CA . ALA C 1 274 ? 333.221 656.599 506.350 1.00 65.48 274 ALA E CA 1
ATOM 13235 C C . ALA C 1 274 ? 334.393 655.889 505.696 1.00 65.48 274 ALA E C 1
ATOM 13236 O O . ALA C 1 274 ? 334.786 654.819 506.135 1.00 65.48 274 ALA E O 1
ATOM 13243 N N . LEU C 1 275 ? 334.991 656.492 504.682 1.00 65.64 275 LEU E N 1
ATOM 13244 C CA . LEU C 1 275 ? 336.290 656.077 504.170 1.00 65.64 275 LEU E CA 1
ATOM 13245 C C . LEU C 1 275 ? 337.336 657.057 504.663 1.00 65.64 275 LEU E C 1
ATOM 13246 O O . LEU C 1 275 ? 337.175 658.262 504.499 1.00 65.64 275 LEU E O 1
ATOM 13262 N N . ARG C 1 276 ? 338.408 656.549 505.257 1.00 65.19 276 ARG E N 1
ATOM 13263 C CA . ARG C 1 276 ? 339.585 657.323 505.643 1.00 65.19 276 ARG E CA 1
ATOM 13264 C C . ARG C 1 276 ? 340.690 657.034 504.648 1.00 65.19 276 ARG E C 1
ATOM 13265 O O . ARG C 1 276 ? 341.101 655.889 504.561 1.00 65.19 276 ARG E O 1
ATOM 13286 N N . PHE C 1 277 ? 341.184 658.039 503.942 1.00 65.51 277 PHE E N 1
ATOM 13287 C CA . PHE C 1 277 ? 342.305 657.919 503.009 1.00 65.51 277 PHE E CA 1
ATOM 13288 C C . PHE C 1 277 ? 343.523 658.648 503.562 1.00 65.51 277 PHE E C 1
ATOM 13289 O O . PHE C 1 277 ? 343.395 659.770 504.041 1.00 65.51 277 PHE E O 1
ATOM 13306 N N . LYS C 1 278 ? 344.707 658.051 503.479 1.00 66.44 278 LYS E N 1
ATOM 13307 C CA . LYS C 1 278 ? 345.978 658.632 503.950 1.00 66.44 278 LYS E CA 1
ATOM 13308 C C . LYS C 1 278 ? 347.131 658.280 503.010 1.00 66.44 278 LYS E C 1
ATOM 13309 O O . LYS C 1 278 ? 347.138 657.194 502.440 1.00 66.44 278 LYS E O 1
ATOM 13328 N N . PHE C 1 279 ? 348.104 659.168 502.850 1.00 67.91 279 PHE E N 1
ATOM 13329 C CA . PHE C 1 279 ? 349.247 658.980 501.952 1.00 67.91 279 PHE E CA 1
ATOM 13330 C C . PHE C 1 279 ? 350.484 659.692 502.491 1.00 67.91 279 PHE E C 1
ATOM 13331 O O . PHE C 1 279 ? 350.376 660.855 502.861 1.00 67.91 279 PHE E O 1
ATOM 13348 N N . ARG C 1 280 ? 351.651 659.039 502.545 1.00 68.63 280 ARG E N 1
ATOM 13349 C CA . ARG C 1 280 ? 352.882 659.657 503.062 1.00 68.63 280 ARG E CA 1
ATOM 13350 C C . ARG C 1 280 ? 353.926 659.862 501.978 1.00 68.63 280 ARG E C 1
ATOM 13351 O O . ARG C 1 280 ? 354.371 658.915 501.342 1.00 68.63 280 ARG E O 1
ATOM 13372 N N . VAL C 1 281 ? 354.368 661.098 501.828 1.00 67.68 281 VAL E N 1
ATOM 13373 C CA . VAL C 1 281 ? 355.196 661.553 500.710 1.00 67.68 281 VAL E CA 1
ATOM 13374 C C . VAL C 1 281 ? 356.198 662.609 501.171 1.00 67.68 281 VAL E C 1
ATOM 13375 O O . VAL C 1 281 ? 355.940 663.355 502.105 1.00 67.68 281 VAL E O 1
ATOM 13388 N N . ALA C 1 282 ? 357.347 662.695 500.521 1.00 67.46 282 ALA E N 1
ATOM 13389 C CA . ALA C 1 282 ? 358.386 663.685 500.779 1.00 67.46 282 ALA E CA 1
ATOM 13390 C C . ALA C 1 282 ? 358.801 664.390 499.492 1.00 67.46 282 ALA E C 1
ATOM 13391 O O . ALA C 1 282 ? 358.824 663.762 498.444 1.00 67.46 282 ALA E O 1
ATOM 13398 N N . TYR C 1 283 ? 359.196 665.652 499.572 1.00 67.38 283 TYR E N 1
ATOM 13399 C CA . TYR C 1 283 ? 359.753 666.412 498.454 1.00 67.38 283 TYR E CA 1
ATOM 13400 C C . TYR C 1 283 ? 361.065 667.089 498.835 1.00 67.38 283 TYR E C 1
ATOM 13401 O O . TYR C 1 283 ? 361.174 667.742 499.869 1.00 67.38 283 TYR E O 1
ATOM 13419 N N . SER C 1 284 ? 362.064 666.990 497.966 1.00 68.87 284 SER E N 1
ATOM 13420 C CA . SER C 1 284 ? 363.255 667.823 498.040 1.00 68.87 284 SER E CA 1
ATOM 13421 C C . SER C 1 284 ? 363.843 668.093 496.662 1.00 68.87 284 SER E C 1
ATOM 13422 O O . SER C 1 284 ? 363.757 667.290 495.741 1.00 68.87 284 SER E O 1
ATOM 13430 N N . THR C 1 285 ? 364.479 669.243 496.526 1.00 68.76 285 THR E N 1
ATOM 13431 C CA . THR C 1 285 ? 365.383 669.558 495.423 1.00 68.76 285 THR E CA 1
ATOM 13432 C C . THR C 1 285 ? 366.758 668.961 495.699 1.00 68.76 285 THR E C 1
ATOM 13433 O O . THR C 1 285 ? 367.399 669.278 496.697 1.00 68.76 285 THR E O 1
ATOM 13444 N N . ALA C 1 286 ? 367.227 668.113 494.800 1.00 67.65 286 ALA E N 1
ATOM 13445 C CA . ALA C 1 286 ? 368.472 667.367 494.913 1.00 67.65 286 ALA E CA 1
ATOM 13446 C C . ALA C 1 286 ? 369.474 667.818 493.841 1.00 67.65 286 ALA E C 1
ATOM 13447 O O . ALA C 1 286 ? 369.621 667.179 492.811 1.00 67.65 286 ALA E O 1
ATOM 13454 N N . PHE C 1 287 ? 370.150 668.942 494.075 1.00 67.01 287 PHE E N 1
ATOM 13455 C CA . PHE C 1 287 ? 371.197 669.487 493.203 1.00 67.01 287 PHE E CA 1
ATOM 13456 C C . PHE C 1 287 ? 372.364 670.078 494.000 1.00 67.01 287 PHE E C 1
ATOM 13457 O O . PHE C 1 287 ? 372.215 670.514 495.137 1.00 67.01 287 PHE E O 1
ATOM 13474 N N . SER C 1 288 ? 373.532 670.117 493.368 1.00 69.64 288 SER E N 1
ATOM 13475 C CA . SER C 1 288 ? 374.753 670.739 493.875 1.00 69.64 288 SER E CA 1
ATOM 13476 C C . SER C 1 288 ? 375.059 672.004 493.091 1.00 69.64 288 SER E C 1
ATOM 13477 O O . SER C 1 288 ? 374.880 672.042 491.878 1.00 69.64 288 SER E O 1
ATOM 13485 N N . THR C 1 289 ? 375.544 673.034 493.769 1.00 72.58 289 THR E N 1
ATOM 13486 C CA . THR C 1 289 ? 376.056 674.249 493.134 1.00 72.58 289 THR E CA 1
ATOM 13487 C C . THR C 1 289 ? 377.565 674.449 493.344 1.00 72.58 289 THR E C 1
ATOM 13488 O O . THR C 1 289 ? 378.076 675.561 493.406 1.00 72.58 289 THR E O 1
ATOM 13499 N N . ALA C 1 290 ? 378.325 673.360 493.474 1.00 70.14 290 ALA E N 1
ATOM 13500 C CA . ALA C 1 290 ? 379.775 673.440 493.608 1.00 70.14 290 ALA E CA 1
ATOM 13501 C C . ALA C 1 290 ? 380.411 674.053 492.348 1.00 70.14 290 ALA E C 1
ATOM 13502 O O . ALA C 1 290 ? 380.108 673.660 491.227 1.00 70.14 290 ALA E O 1
ATOM 13509 N N . GLY C 1 291 ? 381.275 675.050 492.525 1.00 71.39 291 GLY E N 1
ATOM 13510 C CA . GLY C 1 291 ? 381.853 675.855 491.441 1.00 71.39 291 GLY E CA 1
ATOM 13511 C C . GLY C 1 291 ? 380.936 676.952 490.896 1.00 71.39 291 GLY E C 1
ATOM 13512 O O . GLY C 1 291 ? 381.420 677.995 490.463 1.00 71.39 291 GLY E O 1
ATOM 13516 N N . GLY C 1 292 ? 379.623 676.755 490.951 1.00 73.84 292 GLY E N 1
ATOM 13517 C CA . GLY C 1 292 ? 378.623 677.775 490.648 1.00 73.84 292 GLY E CA 1
ATOM 13518 C C . GLY C 1 292 ? 378.474 678.832 491.739 1.00 73.84 292 GLY E C 1
ATOM 13519 O O . GLY C 1 292 ? 379.233 678.886 492.704 1.00 73.84 292 GLY E O 1
ATOM 13523 N N . GLU C 1 293 ? 377.479 679.689 491.591 1.00 76.69 293 GLU E N 1
ATOM 13524 C CA . GLU C 1 293 ? 377.056 680.621 492.635 1.00 76.69 293 GLU E CA 1
ATOM 13525 C C . GLU C 1 293 ? 375.985 679.988 493.526 1.00 76.69 293 GLU E C 1
ATOM 13526 O O . GLU C 1 293 ? 375.226 679.116 493.107 1.00 76.69 293 GLU E O 1
ATOM 13538 N N . VAL C 1 294 ? 375.864 680.449 494.767 1.00 75.79 294 VAL E N 1
ATOM 13539 C CA . VAL C 1 294 ? 374.897 679.880 495.716 1.00 75.79 294 VAL E CA 1
ATOM 13540 C C . VAL C 1 294 ? 373.446 680.060 495.270 1.00 75.79 294 VAL E C 1
ATOM 13541 O O . VAL C 1 294 ? 372.582 679.311 495.702 1.00 75.79 294 VAL E O 1
ATOM 13554 N N . THR C 1 295 ? 373.170 681.027 494.397 1.00 74.44 295 THR E N 1
ATOM 13555 C CA . THR C 1 295 ? 371.850 681.304 493.823 1.00 74.44 295 THR E CA 1
ATOM 13556 C C . THR C 1 295 ? 371.550 680.526 492.543 1.00 74.44 295 THR E C 1
ATOM 13557 O O . THR C 1 295 ? 370.446 680.645 492.033 1.00 74.44 295 THR E O 1
ATOM 13568 N N . ASP C 1 296 ? 372.464 679.719 492.006 1.00 72.74 296 ASP E N 1
ATOM 13569 C CA . ASP C 1 296 ? 372.180 678.911 490.816 1.00 72.74 296 ASP E CA 1
ATOM 13570 C C . ASP C 1 296 ? 371.061 677.902 491.086 1.00 72.74 296 ASP E C 1
ATOM 13571 O O . ASP C 1 296 ? 371.009 677.306 492.160 1.00 72.74 296 ASP E O 1
ATOM 13580 N N . TYR C 1 297 ? 370.151 677.723 490.130 1.00 68.20 297 TYR E N 1
ATOM 13581 C CA . TYR C 1 297 ? 368.926 676.967 490.353 1.00 68.20 297 TYR E CA 1
ATOM 13582 C C . TYR C 1 297 ? 368.485 676.185 489.112 1.00 68.20 297 TYR E C 1
ATOM 13583 O O . TYR C 1 297 ? 368.507 676.728 488.015 1.00 68.20 297 TYR E O 1
ATOM 13601 N N . PRO C 1 298 ? 368.023 674.932 489.240 1.00 67.04 298 PRO E N 1
ATOM 13602 C CA . PRO C 1 298 ? 367.729 674.074 488.098 1.00 67.04 298 PRO E CA 1
ATOM 13603 C C . PRO C 1 298 ? 366.387 674.330 487.407 1.00 67.04 298 PRO E C 1
ATOM 13604 O O . PRO C 1 298 ? 365.997 673.548 486.551 1.00 67.04 298 PRO E O 1
ATOM 13615 N N . PHE C 1 299 ? 365.690 675.414 487.728 1.00 67.57 299 PHE E N 1
ATOM 13616 C CA . PHE C 1 299 ? 364.414 675.792 487.129 1.00 67.57 299 PHE E CA 1
ATOM 13617 C C . PHE C 1 299 ? 364.364 677.283 486.845 1.00 67.57 299 PHE E C 1
ATOM 13618 O O . PHE C 1 299 ? 365.082 678.068 487.458 1.00 67.57 299 PHE E O 1
ATOM 13635 N N . ALA C 1 300 ? 363.477 677.669 485.941 1.00 67.96 300 ALA E N 1
ATOM 13636 C CA . ALA C 1 300 ? 363.174 679.039 485.592 1.00 67.96 300 ALA E CA 1
ATOM 13637 C C . ALA C 1 300 ? 361.671 679.201 485.384 1.00 67.96 300 ALA E C 1
ATOM 13638 O O . ALA C 1 300 ? 361.006 678.260 484.962 1.00 67.96 300 ALA E O 1
ATOM 13645 N N . VAL C 1 301 ? 361.128 680.388 485.631 1.00 67.91 301 VAL E N 1
ATOM 13646 C CA . VAL C 1 301 ? 359.708 680.683 485.402 1.00 67.91 301 VAL E CA 1
ATOM 13647 C C . VAL C 1 301 ? 359.482 681.908 484.555 1.00 67.91 301 VAL E C 1
ATOM 13648 O O . VAL C 1 301 ? 360.186 682.899 484.659 1.00 67.91 301 VAL E O 1
ATOM 13661 N N . ILE C 1 302 ? 358.428 681.858 483.756 1.00 70.21 302 ILE E N 1
ATOM 13662 C CA . ILE C 1 302 ? 357.814 683.038 483.166 1.00 70.21 302 ILE E CA 1
ATOM 13663 C C . ILE C 1 302 ? 356.657 683.433 484.080 1.00 70.21 302 ILE E C 1
ATOM 13664 O O . ILE C 1 302 ? 355.723 682.656 484.264 1.00 70.21 302 ILE E O 1
ATOM 13680 N N . THR C 1 303 ? 356.708 684.609 484.686 1.00 71.35 303 THR E N 1
ATOM 13681 C CA . THR C 1 303 ? 355.587 685.182 485.443 1.00 71.35 303 THR E CA 1
ATOM 13682 C C . THR C 1 303 ? 354.645 685.931 484.505 1.00 71.35 303 THR E C 1
ATOM 13683 O O . THR C 1 303 ? 355.066 686.342 483.431 1.00 71.35 303 THR E O 1
ATOM 13694 N N . PRO C 1 304 ? 353.360 686.107 484.841 1.00 73.37 304 PRO E N 1
ATOM 13695 C CA . PRO C 1 304 ? 352.419 686.819 483.986 1.00 73.37 304 PRO E CA 1
ATOM 13696 C C . PRO C 1 304 ? 352.759 688.298 483.793 1.00 73.37 304 PRO E C 1
ATOM 13697 O O . PRO C 1 304 ? 353.476 688.915 484.574 1.00 73.37 304 PRO E O 1
ATOM 13708 N N . ASP C 1 305 ? 352.225 688.866 482.719 1.00 75.98 305 ASP E N 1
ATOM 13709 C CA . ASP C 1 305 ? 352.524 690.217 482.250 1.00 75.98 305 ASP E CA 1
ATOM 13710 C C . ASP C 1 305 ? 352.031 691.306 483.212 1.00 75.98 305 ASP E C 1
ATOM 13711 O O . ASP C 1 305 ? 350.965 691.230 483.806 1.00 75.98 305 ASP E O 1
ATOM 13720 N N . ALA D 1 2 ? 227.839 640.449 470.904 1.00 80.55 2 ALA G N 1
ATOM 13721 C CA . ALA D 1 2 ? 229.302 640.458 471.172 1.00 80.55 2 ALA G CA 1
ATOM 13722 C C . ALA D 1 2 ? 230.064 639.868 469.999 1.00 80.55 2 ALA G C 1
ATOM 13723 O O . ALA D 1 2 ? 229.828 638.732 469.607 1.00 80.55 2 ALA G O 1
ATOM 13730 N N . ASP D 1 3 ? 230.980 640.651 469.438 1.00 77.79 3 ASP G N 1
ATOM 13731 C CA . ASP D 1 3 ? 231.839 640.186 468.363 1.00 77.79 3 ASP G CA 1
ATOM 13732 C C . ASP D 1 3 ? 233.130 640.985 468.386 1.00 77.79 3 ASP G C 1
ATOM 13733 O O . ASP D 1 3 ? 233.219 642.040 469.015 1.00 77.79 3 ASP G O 1
ATOM 13742 N N . ILE D 1 4 ? 234.138 640.464 467.691 1.00 72.32 4 ILE G N 1
ATOM 13743 C CA . ILE D 1 4 ? 235.430 641.133 467.571 1.00 72.32 4 ILE G CA 1
ATOM 13744 C C . ILE D 1 4 ? 235.265 642.248 466.543 1.00 72.32 4 ILE G C 1
ATOM 13745 O O . ILE D 1 4 ? 235.279 641.998 465.340 1.00 72.32 4 ILE G O 1
ATOM 13761 N N . SER D 1 5 ? 235.106 643.481 467.011 1.00 73.69 5 SER G N 1
ATOM 13762 C CA . SER D 1 5 ? 235.058 644.608 466.099 1.00 73.69 5 SER G CA 1
ATOM 13763 C C . SER D 1 5 ? 236.459 644.910 465.579 1.00 73.69 5 SER G C 1
ATOM 13764 O O . SER D 1 5 ? 237.457 644.361 466.045 1.00 73.69 5 SER G O 1
ATOM 13772 N N . ARG D 1 6 ? 236.531 645.800 464.591 1.00 72.13 6 ARG G N 1
ATOM 13773 C CA . ARG D 1 6 ? 237.835 646.172 464.060 1.00 72.13 6 ARG G CA 1
ATOM 13774 C C . ARG D 1 6 ? 238.652 646.937 465.088 1.00 72.13 6 ARG G C 1
ATOM 13775 O O . ARG D 1 6 ? 239.879 646.813 465.117 1.00 72.13 6 ARG G O 1
ATOM 13796 N N . ALA D 1 7 ? 237.994 647.726 465.938 1.00 73.35 7 ALA G N 1
ATOM 13797 C CA . ALA D 1 7 ? 238.712 648.439 466.986 1.00 73.35 7 ALA G CA 1
ATOM 13798 C C . ALA D 1 7 ? 239.279 647.476 468.019 1.00 73.35 7 ALA G C 1
ATOM 13799 O O . ALA D 1 7 ? 240.366 647.705 468.557 1.00 73.35 7 ALA G O 1
ATOM 13806 N N . ASP D 1 8 ? 238.557 646.392 468.310 1.00 74.66 8 ASP G N 1
ATOM 13807 C CA . ASP D 1 8 ? 239.048 645.421 469.280 1.00 74.66 8 ASP G CA 1
ATOM 13808 C C . ASP D 1 8 ? 240.336 644.769 468.811 1.00 74.66 8 ASP G C 1
ATOM 13809 O O . ASP D 1 8 ? 241.172 644.388 469.635 1.00 74.66 8 ASP G O 1
ATOM 13818 N N . ALA D 1 9 ? 240.511 644.623 467.502 1.00 72.41 9 ALA G N 1
ATOM 13819 C CA . ALA D 1 9 ? 241.694 643.997 466.935 1.00 72.41 9 ALA G CA 1
ATOM 13820 C C . ALA D 1 9 ? 242.604 645.002 466.248 1.00 72.41 9 ALA G C 1
ATOM 13821 O O . ALA D 1 9 ? 243.495 644.603 465.496 1.00 72.41 9 ALA G O 1
ATOM 13828 N N . LEU D 1 10 ? 242.404 646.296 466.493 1.00 72.68 10 LEU G N 1
ATOM 13829 C CA . LEU D 1 10 ? 243.211 647.312 465.829 1.00 72.68 10 LEU G CA 1
ATOM 13830 C C . LEU D 1 10 ? 244.697 647.078 466.056 1.00 72.68 10 LEU G C 1
ATOM 13831 O O . LEU D 1 10 ? 245.510 647.270 465.147 1.00 72.68 10 LEU G O 1
ATOM 13847 N N . ALA D 1 11 ? 245.070 646.659 467.262 1.00 71.98 11 ALA G N 1
ATOM 13848 C CA . ALA D 1 11 ? 246.475 646.476 467.594 1.00 71.98 11 ALA G CA 1
ATOM 13849 C C . ALA D 1 11 ? 247.114 645.305 466.865 1.00 71.98 11 ALA G C 1
ATOM 13850 O O . ALA D 1 11 ? 248.330 645.128 466.972 1.00 71.98 11 ALA G O 1
ATOM 13857 N N . LEU D 1 12 ? 246.341 644.505 466.135 1.00 71.59 12 LEU G N 1
ATOM 13858 C CA . LEU D 1 12 ? 246.885 643.376 465.396 1.00 71.59 12 LEU G CA 1
ATOM 13859 C C . LEU D 1 12 ? 247.017 643.643 463.907 1.00 71.59 12 LEU G C 1
ATOM 13860 O O . LEU D 1 12 ? 247.596 642.818 463.197 1.00 71.59 12 LEU G O 1
ATOM 13876 N N . LEU D 1 13 ? 246.492 644.758 463.416 1.00 72.21 13 LEU G N 1
ATOM 13877 C CA . LEU D 1 13 ? 246.441 644.985 461.983 1.00 72.21 13 LEU G CA 1
ATOM 13878 C C . LEU D 1 13 ? 247.822 645.307 461.431 1.00 72.21 13 LEU G C 1
ATOM 13879 O O . LEU D 1 13 ? 248.647 645.947 462.084 1.00 72.21 13 LEU G O 1
ATOM 13895 N N . ALA D 1 14 ? 248.068 644.845 460.211 1.00 74.87 14 ALA G N 1
ATOM 13896 C CA . ALA D 1 14 ? 249.324 645.126 459.542 1.00 74.87 14 ALA G CA 1
ATOM 13897 C C . ALA D 1 14 ? 249.391 646.590 459.120 1.00 74.87 14 ALA G C 1
ATOM 13898 O O . ALA D 1 14 ? 248.375 647.268 458.958 1.00 74.87 14 ALA G O 1
ATOM 13905 N N . THR D 1 15 ? 250.554 647.115 458.934 1.00 77.92 15 THR G N 1
ATOM 13906 C CA . THR D 1 15 ? 250.925 648.403 458.506 1.00 77.92 15 THR G CA 1
ATOM 13907 C C . THR D 1 15 ? 251.682 648.392 457.208 1.00 77.92 15 THR G C 1
ATOM 13908 O O . THR D 1 15 ? 252.313 647.387 456.876 1.00 77.92 15 THR G O 1
ATOM 13919 N N . GLN D 1 16 ? 251.695 649.442 456.463 1.00 77.51 16 GLN G N 1
ATOM 13920 C CA . GLN D 1 16 ? 252.334 649.634 455.222 1.00 77.51 16 GLN G CA 1
ATOM 13921 C C . GLN D 1 16 ? 252.724 651.060 454.967 1.00 77.51 16 GLN G C 1
ATOM 13922 O O . GLN D 1 16 ? 251.859 651.929 455.091 1.00 77.51 16 GLN G O 1
ATOM 13936 N N . GLU D 1 17 ? 253.927 651.373 454.624 1.00 77.81 17 GLU G N 1
ATOM 13937 C CA . GLU D 1 17 ? 254.481 652.603 454.214 1.00 77.81 17 GLU G CA 1
ATOM 13938 C C . GLU D 1 17 ? 254.803 652.588 452.747 1.00 77.81 17 GLU G C 1
ATOM 13939 O O . GLU D 1 17 ? 255.406 651.611 452.293 1.00 77.81 17 GLU G O 1
ATOM 13951 N N . LEU D 1 18 ? 254.480 653.627 451.968 1.00 78.77 18 LEU G N 1
ATOM 13952 C CA . LEU D 1 18 ? 254.921 653.695 450.569 1.00 78.77 18 LEU G CA 1
ATOM 13953 C C . LEU D 1 18 ? 256.441 653.568 450.458 1.00 78.77 18 LEU G C 1
ATOM 13954 O O . LEU D 1 18 ? 257.198 654.164 451.214 1.00 78.77 18 LEU G O 1
ATOM 13970 N N . ASP D 1 19 ? 256.892 652.817 449.464 1.00 82.49 19 ASP G N 1
ATOM 13971 C CA . ASP D 1 19 ? 258.304 652.595 449.149 1.00 82.49 19 ASP G CA 1
ATOM 13972 C C . ASP D 1 19 ? 258.914 653.702 448.265 1.00 82.49 19 ASP G C 1
ATOM 13973 O O . ASP D 1 19 ? 259.992 653.535 447.701 1.00 82.49 19 ASP G O 1
ATOM 13982 N N . SER D 1 20 ? 258.244 654.844 448.142 1.00 79.98 20 SER G N 1
ATOM 13983 C CA . SER D 1 20 ? 258.672 656.017 447.378 1.00 79.98 20 SER G CA 1
ATOM 13984 C C . SER D 1 20 ? 257.992 657.279 447.913 1.00 79.98 20 SER G C 1
ATOM 13985 O O . SER D 1 20 ? 257.042 657.203 448.675 1.00 79.98 20 SER G O 1
ATOM 13993 N N . ILE D 1 21 ? 258.487 658.453 447.537 1.00 76.41 21 ILE G N 1
ATOM 13994 C CA . ILE D 1 21 ? 258.015 659.747 448.038 1.00 76.41 21 ILE G CA 1
ATOM 13995 C C . ILE D 1 21 ? 257.175 660.456 446.973 1.00 76.41 21 ILE G C 1
ATOM 13996 O O . ILE D 1 21 ? 257.530 660.463 445.797 1.00 76.41 21 ILE G O 1
ATOM 14012 N N . ILE D 1 22 ? 256.071 661.081 447.379 1.00 75.85 22 ILE G N 1
ATOM 14013 C CA . ILE D 1 22 ? 255.299 661.994 446.538 1.00 75.85 22 ILE G CA 1
ATOM 14014 C C . ILE D 1 22 ? 256.067 663.317 446.435 1.00 75.85 22 ILE G C 1
ATOM 14015 O O . ILE D 1 22 ? 256.155 664.078 447.397 1.00 75.85 22 ILE G O 1
ATOM 14031 N N . LYS D 1 23 ? 256.636 663.590 445.266 1.00 77.21 23 LYS G N 1
ATOM 14032 C CA . LYS D 1 23 ? 257.404 664.797 444.919 1.00 77.21 23 LYS G CA 1
ATOM 14033 C C . LYS D 1 23 ? 257.224 665.143 443.435 1.00 77.21 23 LYS G C 1
ATOM 14034 O O . LYS D 1 23 ? 256.910 664.241 442.657 1.00 77.21 23 LYS G O 1
ATOM 14053 N N . PRO D 1 24 ? 257.439 666.391 442.992 1.00 79.49 24 PRO G N 1
ATOM 14054 C CA . PRO D 1 24 ? 257.475 666.720 441.572 1.00 79.49 24 PRO G CA 1
ATOM 14055 C C . PRO D 1 24 ? 258.590 665.956 440.858 1.00 79.49 24 PRO G C 1
ATOM 14056 O O . PRO D 1 24 ? 259.652 665.722 441.433 1.00 79.49 24 PRO G O 1
ATOM 14067 N N . GLU D 1 25 ? 258.390 665.585 439.600 1.00 84.50 25 GLU G N 1
ATOM 14068 C CA . GLU D 1 25 ? 259.483 665.146 438.737 1.00 84.50 25 GLU G CA 1
ATOM 14069 C C . GLU D 1 25 ? 260.444 666.317 438.494 1.00 84.50 25 GLU G C 1
ATOM 14070 O O . GLU D 1 25 ? 260.012 667.435 438.233 1.00 84.50 25 GLU G O 1
ATOM 14082 N N . THR D 1 26 ? 261.743 666.093 438.622 1.00 82.35 26 THR G N 1
ATOM 14083 C CA . THR D 1 26 ? 262.739 667.166 438.613 1.00 82.35 26 THR G CA 1
ATOM 14084 C C . THR D 1 26 ? 262.977 667.724 437.214 1.00 82.35 26 THR G C 1
ATOM 14085 O O . THR D 1 26 ? 262.980 666.988 436.255 1.00 82.35 26 THR G O 1
ATOM 14096 N N . SER D 1 27 ? 263.228 669.013 437.080 1.00 81.39 27 SER G N 1
ATOM 14097 C CA . SER D 1 27 ? 263.450 669.669 435.788 1.00 81.39 27 SER G CA 1
ATOM 14098 C C . SER D 1 27 ? 264.880 669.565 435.251 1.00 81.39 27 SER G C 1
ATOM 14099 O O . SER D 1 27 ? 265.081 669.360 434.066 1.00 81.39 27 SER G O 1
ATOM 14107 N N . GLY D 1 28 ? 265.882 669.755 436.091 1.00 78.26 28 GLY G N 1
ATOM 14108 C CA . GLY D 1 28 ? 267.240 670.088 435.659 1.00 78.26 28 GLY G CA 1
ATOM 14109 C C . GLY D 1 28 ? 267.380 671.497 435.087 1.00 78.26 28 GLY G C 1
ATOM 14110 O O . GLY D 1 28 ? 266.404 672.179 434.878 1.00 78.26 28 GLY G O 1
ATOM 14114 N N . SER D 1 29 ? 268.603 671.975 434.866 1.00 77.44 29 SER G N 1
ATOM 14115 C CA . SER D 1 29 ? 268.853 673.326 434.332 1.00 77.44 29 SER G CA 1
ATOM 14116 C C . SER D 1 29 ? 268.440 673.457 432.869 1.00 77.44 29 SER G C 1
ATOM 14117 O O . SER D 1 29 ? 268.848 672.658 432.027 1.00 77.44 29 SER G O 1
ATOM 14125 N N . ALA D 1 30 ? 267.686 674.502 432.544 1.00 77.08 30 ALA G N 1
ATOM 14126 C CA . ALA D 1 30 ? 267.379 674.870 431.173 1.00 77.08 30 ALA G CA 1
ATOM 14127 C C . ALA D 1 30 ? 268.646 675.253 430.395 1.00 77.08 30 ALA G C 1
ATOM 14128 O O . ALA D 1 30 ? 268.767 674.909 429.223 1.00 77.08 30 ALA G O 1
ATOM 14135 N N . ALA D 1 31 ? 269.618 675.892 431.046 1.00 75.79 31 ALA G N 1
ATOM 14136 C CA . ALA D 1 31 ? 270.908 676.198 430.449 1.00 75.79 31 ALA G CA 1
ATOM 14137 C C . ALA D 1 31 ? 271.688 674.925 430.082 1.00 75.79 31 ALA G C 1
ATOM 14138 O O . ALA D 1 31 ? 272.103 674.783 428.936 1.00 75.79 31 ALA G O 1
ATOM 14145 N N . LEU D 1 32 ? 271.837 673.962 430.999 1.00 75.37 32 LEU G N 1
ATOM 14146 C CA . LEU D 1 32 ? 272.513 672.694 430.715 1.00 75.37 32 LEU G CA 1
ATOM 14147 C C . LEU D 1 32 ? 271.759 671.848 429.681 1.00 75.37 32 LEU G C 1
ATOM 14148 O O . LEU D 1 32 ? 272.374 671.090 428.939 1.00 75.37 32 LEU G O 1
ATOM 14164 N N . ALA D 1 33 ? 270.437 671.977 429.607 1.00 76.54 33 ALA G N 1
ATOM 14165 C CA . ALA D 1 33 ? 269.630 671.289 428.612 1.00 76.54 33 ALA G CA 1
ATOM 14166 C C . ALA D 1 33 ? 269.803 671.877 427.200 1.00 76.54 33 ALA G C 1
ATOM 14167 O O . ALA D 1 33 ? 269.955 671.131 426.238 1.00 76.54 33 ALA G O 1
ATOM 14174 N N . ALA D 1 34 ? 269.795 673.202 427.058 1.00 76.33 34 ALA G N 1
ATOM 14175 C CA . ALA D 1 34 ? 269.815 673.876 425.765 1.00 76.33 34 ALA G CA 1
ATOM 14176 C C . ALA D 1 34 ? 271.208 674.027 425.151 1.00 76.33 34 ALA G C 1
ATOM 14177 O O . ALA D 1 34 ? 271.373 673.864 423.945 1.00 76.33 34 ALA G O 1
ATOM 14184 N N . PHE D 1 35 ? 272.195 674.471 425.942 1.00 74.28 35 PHE G N 1
ATOM 14185 C CA . PHE D 1 35 ? 273.531 674.867 425.417 1.00 74.28 35 PHE G CA 1
ATOM 14186 C C . PHE D 1 35 ? 274.554 673.732 425.494 1.00 74.28 35 PHE G C 1
ATOM 14187 O O . PHE D 1 35 ? 274.575 673.030 426.526 1.00 74.28 35 PHE G O 1
ATOM 14204 N N . ARG D 1 36 ? 275.378 673.567 424.450 1.00 75.58 36 ARG G N 1
ATOM 14205 C CA . ARG D 1 36 ? 276.465 672.549 424.418 1.00 75.58 36 ARG G CA 1
ATOM 14206 C C . ARG D 1 36 ? 277.478 672.940 425.491 1.00 75.58 36 ARG G C 1
ATOM 14207 O O . ARG D 1 36 ? 277.644 674.159 425.672 1.00 75.58 36 ARG G O 1
ATOM 14228 N N . SER D 1 37 ? 278.128 671.971 426.149 1.00 75.41 37 SER G N 1
ATOM 14229 C CA . SER D 1 37 ? 279.114 672.229 427.231 1.00 75.41 37 SER G CA 1
ATOM 14230 C C . SER D 1 37 ? 280.459 671.541 426.956 1.00 75.41 37 SER G C 1
ATOM 14231 O O . SER D 1 37 ? 280.452 670.599 426.136 1.00 75.41 37 SER G O 1
ATOM 14239 N N . ILE D 1 38 ? 281.555 672.015 427.579 1.00 74.92 38 ILE G N 1
ATOM 14240 C CA . ILE D 1 38 ? 282.893 671.417 427.471 1.00 74.92 38 ILE G CA 1
ATOM 14241 C C . ILE D 1 38 ? 283.433 671.060 428.855 1.00 74.92 38 ILE G C 1
ATOM 14242 O O . ILE D 1 38 ? 283.123 671.720 429.844 1.00 74.92 38 ILE G O 1
ATOM 14258 N N . ARG D 1 39 ? 284.229 669.997 428.952 1.00 76.23 39 ARG G N 1
ATOM 14259 C CA . ARG D 1 39 ? 284.964 669.649 430.173 1.00 76.23 39 ARG G CA 1
ATOM 14260 C C . ARG D 1 39 ? 286.148 670.589 430.339 1.00 76.23 39 ARG G C 1
ATOM 14261 O O . ARG D 1 39 ? 287.003 670.654 429.467 1.00 76.23 39 ARG G O 1
ATOM 14282 N N . MET D 1 40 ? 286.216 671.302 431.449 1.00 74.49 40 MET G N 1
ATOM 14283 C CA . MET D 1 40 ? 287.343 672.161 431.810 1.00 74.49 40 MET G CA 1
ATOM 14284 C C . MET D 1 40 ? 288.314 671.419 432.729 1.00 74.49 40 MET G C 1
ATOM 14285 O O . MET D 1 40 ? 287.873 670.717 433.631 1.00 74.49 40 MET G O 1
ATOM 14299 N N . SER D 1 41 ? 289.617 671.642 432.581 1.00 74.20 41 SER G N 1
ATOM 14300 C CA . SER D 1 41 ? 290.648 671.058 433.452 1.00 74.20 41 SER G CA 1
ATOM 14301 C C . SER D 1 41 ? 291.451 672.075 434.263 1.00 74.20 41 SER G C 1
ATOM 14302 O O . SER D 1 41 ? 292.265 671.669 435.082 1.00 74.20 41 SER G O 1
ATOM 14310 N N . ALA D 1 42 ? 291.249 673.382 434.073 1.00 74.75 42 ALA G N 1
ATOM 14311 C CA . ALA D 1 42 ? 292.137 674.415 434.613 1.00 74.75 42 ALA G CA 1
ATOM 14312 C C . ALA D 1 42 ? 291.476 675.512 435.467 1.00 74.75 42 ALA G C 1
ATOM 14313 O O . ALA D 1 42 ? 292.179 676.284 436.112 1.00 74.75 42 ALA G O 1
ATOM 14320 N N . GLY D 1 43 ? 290.151 675.633 435.471 1.00 73.46 43 GLY G N 1
ATOM 14321 C CA . GLY D 1 43 ? 289.421 676.701 436.167 1.00 73.46 43 GLY G CA 1
ATOM 14322 C C . GLY D 1 43 ? 289.219 677.964 435.334 1.00 73.46 43 GLY G C 1
ATOM 14323 O O . GLY D 1 43 ? 288.223 678.656 435.486 1.00 73.46 43 GLY G O 1
ATOM 14327 N N . THR D 1 44 ? 290.161 678.266 434.417 1.00 74.30 44 THR G N 1
ATOM 14328 C CA . THR D 1 44 ? 290.047 679.399 433.455 1.00 74.30 44 THR G CA 1
ATOM 14329 C C . THR D 1 44 ? 290.500 678.886 432.079 1.00 74.30 44 THR G C 1
ATOM 14330 O O . THR D 1 44 ? 291.716 678.949 431.808 1.00 74.30 44 THR G O 1
ATOM 14341 N N . VAL D 1 45 ? 289.578 678.371 431.258 1.00 74.00 45 VAL G N 1
ATOM 14342 C CA . VAL D 1 45 ? 289.856 677.864 429.874 1.00 74.00 45 VAL G CA 1
ATOM 14343 C C . VAL D 1 45 ? 290.030 679.089 428.963 1.00 74.00 45 VAL G C 1
ATOM 14344 O O . VAL D 1 45 ? 289.685 680.164 429.446 1.00 74.00 45 VAL G O 1
ATOM 14357 N N . SER D 1 46 ? 290.643 678.970 427.774 1.00 74.03 46 SER G N 1
ATOM 14358 C CA . SER D 1 46 ? 290.794 680.066 426.771 1.00 74.03 46 SER G CA 1
ATOM 14359 C C . SER D 1 46 ? 289.924 679.743 425.551 1.00 74.03 46 SER G C 1
ATOM 14360 O O . SER D 1 46 ? 289.736 678.533 425.310 1.00 74.03 46 SER G O 1
ATOM 14368 N N . MET D 1 47 ? 289.430 680.747 424.810 1.00 74.55 47 MET G N 1
ATOM 14369 C CA . MET D 1 47 ? 288.475 680.541 423.681 1.00 74.55 47 MET G CA 1
ATOM 14370 C C . MET D 1 47 ? 288.821 681.402 422.452 1.00 74.55 47 MET G C 1
ATOM 14371 O O . MET D 1 47 ? 288.384 682.550 422.420 1.00 74.55 47 MET G O 1
ATOM 14385 N N . PRO D 1 48 ? 289.524 680.921 421.395 1.00 71.49 48 PRO G N 1
ATOM 14386 C CA . PRO D 1 48 ? 289.720 681.702 420.188 1.00 71.49 48 PRO G CA 1
ATOM 14387 C C . PRO D 1 48 ? 288.402 681.898 419.438 1.00 71.49 48 PRO G C 1
ATOM 14388 O O . PRO D 1 48 ? 287.667 680.945 419.208 1.00 71.49 48 PRO G O 1
ATOM 14399 N N . VAL D 1 49 ? 288.113 683.119 419.017 1.00 71.32 49 VAL G N 1
ATOM 14400 C CA . VAL D 1 49 ? 286.921 683.500 418.263 1.00 71.32 49 VAL G CA 1
ATOM 14401 C C . VAL D 1 49 ? 287.339 684.179 416.964 1.00 71.32 49 VAL G C 1
ATOM 14402 O O . VAL D 1 49 ? 288.125 685.116 416.987 1.00 71.32 49 VAL G O 1
ATOM 14415 N N . LEU D 1 50 ? 286.836 683.730 415.817 1.00 71.31 50 LEU G N 1
ATOM 14416 C CA . LEU D 1 50 ? 286.968 684.290 414.532 1.00 71.31 50 LEU G CA 1
ATOM 14417 C C . LEU D 1 50 ? 286.555 685.735 414.535 1.00 71.31 50 LEU G C 1
ATOM 14418 O O . LEU D 1 50 ? 285.502 686.055 415.088 1.00 71.31 50 LEU G O 1
ATOM 14434 N N . ALA D 1 51 ? 287.276 686.630 413.951 1.00 71.84 51 ALA G N 1
ATOM 14435 C CA . ALA D 1 51 ? 287.126 688.034 413.937 1.00 71.84 51 ALA G CA 1
ATOM 14436 C C . ALA D 1 51 ? 286.985 688.723 412.610 1.00 71.84 51 ALA G C 1
ATOM 14437 O O . ALA D 1 51 ? 286.372 689.792 412.527 1.00 71.84 51 ALA G O 1
ATOM 14444 N N . ALA D 1 52 ? 287.525 688.223 411.551 1.00 72.36 52 ALA G N 1
ATOM 14445 C CA . ALA D 1 52 ? 287.565 688.753 410.246 1.00 72.36 52 ALA G CA 1
ATOM 14446 C C . ALA D 1 52 ? 287.577 687.705 409.171 1.00 72.36 52 ALA G C 1
ATOM 14447 O O . ALA D 1 52 ? 288.153 686.637 409.382 1.00 72.36 52 ALA G O 1
ATOM 14454 N N . LEU D 1 53 ? 287.019 687.933 408.038 1.00 72.30 53 LEU G N 1
ATOM 14455 C CA . LEU D 1 53 ? 286.910 687.135 406.884 1.00 72.30 53 LEU G CA 1
ATOM 14456 C C . LEU D 1 53 ? 287.830 687.549 405.769 1.00 72.30 53 LEU G C 1
ATOM 14457 O O . LEU D 1 53 ? 288.146 688.738 405.662 1.00 72.30 53 LEU G O 1
ATOM 14473 N N . PRO D 1 54 ? 288.266 686.643 404.905 1.00 71.47 54 PRO G N 1
ATOM 14474 C CA . PRO D 1 54 ? 289.027 687.004 403.733 1.00 71.47 54 PRO G CA 1
ATOM 14475 C C . PRO D 1 54 ? 288.196 687.613 402.637 1.00 71.47 54 PRO G C 1
ATOM 14476 O O . PRO D 1 54 ? 286.968 687.602 402.698 1.00 71.47 54 PRO G O 1
ATOM 14487 N N . THR D 1 55 ? 288.790 688.120 401.612 1.00 71.25 55 THR G N 1
ATOM 14488 C CA . THR D 1 55 ? 288.249 688.727 400.457 1.00 71.25 55 THR G CA 1
ATOM 14489 C C . THR D 1 55 ? 288.930 688.274 399.199 1.00 71.25 55 THR G C 1
ATOM 14490 O O . THR D 1 55 ? 290.118 688.567 399.048 1.00 71.25 55 THR G O 1
ATOM 14501 N N . ALA D 1 56 ? 288.231 687.572 398.290 1.00 67.51 56 ALA G N 1
ATOM 14502 C CA . ALA D 1 56 ? 288.794 687.069 397.013 1.00 67.51 56 ALA G CA 1
ATOM 14503 C C . ALA D 1 56 ? 288.421 688.031 395.885 1.00 67.51 56 ALA G C 1
ATOM 14504 O O . ALA D 1 56 ? 287.451 688.790 396.088 1.00 67.51 56 ALA G O 1
ATOM 14511 N N . GLY D 1 57 ? 289.161 688.021 394.769 1.00 66.64 57 GLY G N 1
ATOM 14512 C CA . GLY D 1 57 ? 288.875 688.864 393.589 1.00 66.64 57 GLY G CA 1
ATOM 14513 C C . GLY D 1 57 ? 289.037 688.071 392.307 1.00 66.64 57 GLY G C 1
ATOM 14514 O O . GLY D 1 57 ? 289.919 687.189 392.283 1.00 66.64 57 GLY G O 1
ATOM 14518 N N . TRP D 1 58 ? 288.238 688.365 391.275 1.00 65.30 58 TRP G N 1
ATOM 14519 C CA . TRP D 1 58 ? 288.308 687.665 389.964 1.00 65.30 58 TRP G CA 1
ATOM 14520 C C . TRP D 1 58 ? 289.626 688.028 389.274 1.00 65.30 58 TRP G C 1
ATOM 14521 O O . TRP D 1 58 ? 290.012 689.211 389.402 1.00 65.30 58 TRP G O 1
ATOM 14542 N N . VAL D 1 59 ? 290.284 687.081 388.583 1.00 69.56 59 VAL G N 1
ATOM 14543 C CA . VAL D 1 59 ? 291.566 687.311 387.933 1.00 69.56 59 VAL G CA 1
ATOM 14544 C C . VAL D 1 59 ? 291.495 686.791 386.506 1.00 69.56 59 VAL G C 1
ATOM 14545 O O . VAL D 1 59 ? 290.908 685.736 386.248 1.00 69.56 59 VAL G O 1
ATOM 14558 N N . THR D 1 60 ? 292.098 687.530 385.582 1.00 75.72 60 THR G N 1
ATOM 14559 C CA . THR D 1 60 ? 292.169 687.120 384.190 1.00 75.72 60 THR G CA 1
ATOM 14560 C C . THR D 1 60 ? 293.443 686.317 383.945 1.00 75.72 60 THR G C 1
ATOM 14561 O O . THR D 1 60 ? 294.336 686.249 384.789 1.00 75.72 60 THR G O 1
ATOM 14572 N N . ASP D 1 61 ? 293.521 685.698 382.764 1.00 79.91 61 ASP G N 1
ATOM 14573 C CA . ASP D 1 61 ? 294.662 684.866 382.398 1.00 79.91 61 ASP G CA 1
ATOM 14574 C C . ASP D 1 61 ? 295.173 685.193 381.001 1.00 79.91 61 ASP G C 1
ATOM 14575 O O . ASP D 1 61 ? 295.864 684.372 380.393 1.00 79.91 61 ASP G O 1
ATOM 14584 N N . ASP D 1 62 ? 294.851 686.374 380.481 1.00 82.13 62 ASP G N 1
ATOM 14585 C CA . ASP D 1 62 ? 295.128 686.670 379.081 1.00 82.13 62 ASP G CA 1
ATOM 14586 C C . ASP D 1 62 ? 296.580 687.072 378.869 1.00 82.13 62 ASP G C 1
ATOM 14587 O O . ASP D 1 62 ? 297.298 686.451 378.081 1.00 82.13 62 ASP G O 1
ATOM 14596 N N . THR D 1 63 ? 297.026 688.117 379.556 1.00 84.07 63 THR G N 1
ATOM 14597 C CA . THR D 1 63 ? 298.364 688.642 379.346 1.00 84.07 63 THR G CA 1
ATOM 14598 C C . THR D 1 63 ? 298.884 689.246 380.638 1.00 84.07 63 THR G C 1
ATOM 14599 O O . THR D 1 63 ? 298.126 689.856 381.393 1.00 84.07 63 THR G O 1
ATOM 14610 N N . SER D 1 64 ? 300.179 689.074 380.882 1.00 84.94 64 SER G N 1
ATOM 14611 C CA . SER D 1 64 ? 300.819 689.795 381.964 1.00 84.94 64 SER G CA 1
ATOM 14612 C C . SER D 1 64 ? 300.731 691.293 381.695 1.00 84.94 64 SER G C 1
ATOM 14613 O O . SER D 1 64 ? 300.400 691.737 380.596 1.00 84.94 64 SER G O 1
ATOM 14621 N N . GLY D 1 65 ? 301.034 692.082 382.720 1.00 84.99 65 GLY G N 1
ATOM 14622 C CA . GLY D 1 65 ? 300.928 693.519 382.622 1.00 84.99 65 GLY G CA 1
ATOM 14623 C C . GLY D 1 65 ? 299.541 694.072 382.843 1.00 84.99 65 GLY G C 1
ATOM 14624 O O . GLY D 1 65 ? 299.410 695.252 383.187 1.00 84.99 65 GLY G O 1
ATOM 14628 N N . ALA D 1 66 ? 298.500 693.271 382.652 1.00 81.48 66 ALA G N 1
ATOM 14629 C CA . ALA D 1 66 ? 297.150 693.696 382.987 1.00 81.48 66 ALA G CA 1
ATOM 14630 C C . ALA D 1 66 ? 296.953 693.610 384.494 1.00 81.48 66 ALA G C 1
ATOM 14631 O O . ALA D 1 66 ? 297.309 692.606 385.117 1.00 81.48 66 ALA G O 1
ATOM 14638 N N . ALA D 1 67 ? 296.395 694.667 385.082 1.00 78.65 67 ALA G N 1
ATOM 14639 C CA . ALA D 1 67 ? 296.192 694.673 386.525 1.00 78.65 67 ALA G CA 1
ATOM 14640 C C . ALA D 1 67 ? 295.196 693.607 386.955 1.00 78.65 67 ALA G C 1
ATOM 14641 O O . ALA D 1 67 ? 295.331 693.037 388.041 1.00 78.65 67 ALA G O 1
ATOM 14648 N N . THR D 1 68 ? 294.198 693.317 386.120 1.00 76.61 68 THR G N 1
ATOM 14649 C CA . THR D 1 68 ? 293.195 692.324 386.476 1.00 76.61 68 THR G CA 1
ATOM 14650 C C . THR D 1 68 ? 293.775 690.926 386.608 1.00 76.61 68 THR G C 1
ATOM 14651 O O . THR D 1 68 ? 293.066 690.023 387.060 1.00 76.61 68 THR G O 1
ATOM 14662 N N . GLY D 1 69 ? 295.033 690.721 386.235 1.00 74.28 69 GLY G N 1
ATOM 14663 C CA . GLY D 1 69 ? 295.635 689.408 386.302 1.00 74.28 69 GLY G CA 1
ATOM 14664 C C . GLY D 1 69 ? 296.338 689.080 387.592 1.00 74.28 69 GLY G C 1
ATOM 14665 O O . GLY D 1 69 ? 296.745 687.932 387.783 1.00 74.28 69 GLY G O 1
ATOM 14669 N N . THR D 1 70 ? 296.524 689.976 388.498 1.00 72.42 70 THR G N 1
ATOM 14670 C CA . THR D 1 70 ? 297.208 689.881 389.730 1.00 72.42 70 THR G CA 1
ATOM 14671 C C . THR D 1 70 ? 296.314 689.401 390.842 1.00 72.42 70 THR G C 1
ATOM 14672 O O . THR D 1 70 ? 295.302 690.054 391.110 1.00 72.42 70 THR G O 1
ATOM 14683 N N . LYS D 1 71 ? 296.595 688.338 391.505 1.00 67.06 71 LYS G N 1
ATOM 14684 C CA . LYS D 1 71 ? 295.885 687.783 392.584 1.00 67.06 71 LYS G CA 1
ATOM 14685 C C . LYS D 1 71 ? 295.875 688.722 393.764 1.00 67.06 71 LYS G C 1
ATOM 14686 O O . LYS D 1 71 ? 296.939 689.247 394.098 1.00 67.06 71 LYS G O 1
ATOM 14705 N N . PRO D 1 72 ? 294.750 688.966 394.427 1.00 67.07 72 PRO G N 1
ATOM 14706 C CA . PRO D 1 72 ? 294.715 689.831 395.582 1.00 67.07 72 PRO G CA 1
ATOM 14707 C C . PRO D 1 72 ? 295.192 689.180 396.850 1.00 67.07 72 PRO G C 1
ATOM 14708 O O . PRO D 1 72 ? 295.306 687.958 396.922 1.00 67.07 72 PRO G O 1
ATOM 14719 N N . THR D 1 73 ? 295.442 689.977 397.878 1.00 70.67 73 THR G N 1
ATOM 14720 C CA . THR D 1 73 ? 295.792 689.494 399.222 1.00 70.67 73 THR G CA 1
ATOM 14721 C C . THR D 1 73 ? 294.753 689.941 400.238 1.00 70.67 73 THR G C 1
ATOM 14722 O O . THR D 1 73 ? 294.120 690.981 400.093 1.00 70.67 73 THR G O 1
ATOM 14733 N N . SER D 1 74 ? 294.543 689.128 401.265 1.00 73.57 74 SER G N 1
ATOM 14734 C CA . SER D 1 74 ? 293.615 689.404 402.354 1.00 73.57 74 SER G CA 1
ATOM 14735 C C . SER D 1 74 ? 294.062 688.707 403.636 1.00 73.57 74 SER G C 1
ATOM 14736 O O . SER D 1 74 ? 294.946 687.856 403.613 1.00 73.57 74 SER G O 1
ATOM 14744 N N . LYS D 1 75 ? 293.474 689.080 404.769 1.00 73.99 75 LYS G N 1
ATOM 14745 C CA . LYS D 1 75 ? 293.797 688.528 406.085 1.00 73.99 75 LYS G CA 1
ATOM 14746 C C . LYS D 1 75 ? 292.579 687.915 406.761 1.00 73.99 75 LYS G C 1
ATOM 14747 O O . LYS D 1 75 ? 291.445 688.274 406.483 1.00 73.99 75 LYS G O 1
ATOM 14766 N N . VAL D 1 76 ? 292.857 687.006 407.675 1.00 72.70 76 VAL G N 1
ATOM 14767 C CA . VAL D 1 76 ? 291.935 686.460 408.667 1.00 72.70 76 VAL G CA 1
ATOM 14768 C C . VAL D 1 76 ? 292.460 686.897 410.025 1.00 72.70 76 VAL G C 1
ATOM 14769 O O . VAL D 1 76 ? 293.665 687.041 410.200 1.00 72.70 76 VAL G O 1
ATOM 14782 N N . SER D 1 77 ? 291.597 687.141 410.996 1.00 71.87 77 SER G N 1
ATOM 14783 C CA . SER D 1 77 ? 292.038 687.456 412.355 1.00 71.87 77 SER G CA 1
ATOM 14784 C C . SER D 1 77 ? 291.117 686.837 413.387 1.00 71.87 77 SER G C 1
ATOM 14785 O O . SER D 1 77 ? 289.981 686.474 413.086 1.00 71.87 77 SER G O 1
ATOM 14793 N N . TRP D 1 78 ? 291.613 686.715 414.611 1.00 71.50 78 TRP G N 1
ATOM 14794 C CA . TRP D 1 78 ? 290.900 686.155 415.741 1.00 71.50 78 TRP G CA 1
ATOM 14795 C C . TRP D 1 78 ? 291.048 687.054 416.964 1.00 71.50 78 TRP G C 1
ATOM 14796 O O . TRP D 1 78 ? 291.897 687.945 417.012 1.00 71.50 78 TRP G O 1
ATOM 14817 N N . THR D 1 79 ? 290.234 686.813 417.977 1.00 73.04 79 THR G N 1
ATOM 14818 C CA . THR D 1 79 ? 290.333 687.390 419.319 1.00 73.04 79 THR G CA 1
ATOM 14819 C C . THR D 1 79 ? 290.180 686.283 420.353 1.00 73.04 79 THR G C 1
ATOM 14820 O O . THR D 1 79 ? 289.758 685.179 420.034 1.00 73.04 79 THR G O 1
ATOM 14831 N N . GLY D 1 80 ? 290.590 686.534 421.591 1.00 73.18 80 GLY G N 1
ATOM 14832 C CA . GLY D 1 80 ? 290.444 685.608 422.709 1.00 73.18 80 GLY G CA 1
ATOM 14833 C C . GLY D 1 80 ? 289.440 686.115 423.736 1.00 73.18 80 GLY G C 1
ATOM 14834 O O . GLY D 1 80 ? 289.364 687.312 423.999 1.00 73.18 80 GLY G O 1
ATOM 14838 N N . LYS D 1 81 ? 288.696 685.207 424.362 1.00 73.97 81 LYS G N 1
ATOM 14839 C CA . LYS D 1 81 ? 287.916 685.344 425.529 1.00 73.97 81 LYS G CA 1
ATOM 14840 C C . LYS D 1 81 ? 288.154 684.233 426.515 1.00 73.97 81 LYS G C 1
ATOM 14841 O O . LYS D 1 81 ? 288.883 683.287 426.214 1.00 73.97 81 LYS G O 1
ATOM 14860 N N . ASN D 1 82 ? 287.577 684.254 427.668 1.00 74.36 82 ASN G N 1
ATOM 14861 C CA . ASN D 1 82 ? 287.755 683.403 428.778 1.00 74.36 82 ASN G CA 1
ATOM 14862 C C . ASN D 1 82 ? 286.505 682.726 429.263 1.00 74.36 82 ASN G C 1
ATOM 14863 O O . ASN D 1 82 ? 285.461 683.376 429.337 1.00 74.36 82 ASN G O 1
ATOM 14874 N N . LEU D 1 83 ? 286.554 681.428 429.542 1.00 73.09 83 LEU G N 1
ATOM 14875 C CA . LEU D 1 83 ? 285.572 680.724 430.364 1.00 73.09 83 LEU G CA 1
ATOM 14876 C C . LEU D 1 83 ? 286.185 680.565 431.744 1.00 73.09 83 LEU G C 1
ATOM 14877 O O . LEU D 1 83 ? 287.233 679.948 431.879 1.00 73.09 83 LEU G O 1
ATOM 14893 N N . VAL D 1 84 ? 285.519 681.113 432.751 1.00 72.96 84 VAL G N 1
ATOM 14894 C CA . VAL D 1 84 ? 285.966 681.132 434.145 1.00 72.96 84 VAL G CA 1
ATOM 14895 C C . VAL D 1 84 ? 284.998 680.321 434.994 1.00 72.96 84 VAL G C 1
ATOM 14896 O O . VAL D 1 84 ? 283.808 680.613 435.027 1.00 72.96 84 VAL G O 1
ATOM 14909 N N . ALA D 1 85 ? 285.475 679.283 435.666 1.00 72.17 85 ALA G N 1
ATOM 14910 C CA . ALA D 1 85 ? 284.650 678.431 436.510 1.00 72.17 85 ALA G CA 1
ATOM 14911 C C . ALA D 1 85 ? 284.344 679.076 437.859 1.00 72.17 85 ALA G C 1
ATOM 14912 O O . ALA D 1 85 ? 285.215 679.624 438.520 1.00 72.17 85 ALA G O 1
ATOM 14919 N N . GLU D 1 86 ? 283.104 678.950 438.293 1.00 72.80 86 GLU G N 1
ATOM 14920 C CA . GLU D 1 86 ? 282.560 679.458 439.540 1.00 72.80 86 GLU G CA 1
ATOM 14921 C C . GLU D 1 86 ? 281.799 678.347 440.253 1.00 72.80 86 GLU G C 1
ATOM 14922 O O . GLU D 1 86 ? 281.441 677.340 439.654 1.00 72.80 86 GLU G O 1
ATOM 14934 N N . GLU D 1 87 ? 281.618 678.478 441.558 1.00 71.27 87 GLU G N 1
ATOM 14935 C CA . GLU D 1 87 ? 281.183 677.397 442.427 1.00 71.27 87 GLU G CA 1
ATOM 14936 C C . GLU D 1 87 ? 279.823 677.680 443.065 1.00 71.27 87 GLU G C 1
ATOM 14937 O O . GLU D 1 87 ? 279.603 678.744 443.638 1.00 71.27 87 GLU G O 1
ATOM 14949 N N . ILE D 1 88 ? 278.929 676.699 442.944 1.00 70.79 88 ILE G N 1
ATOM 14950 C CA . ILE D 1 88 ? 277.636 676.624 443.622 1.00 70.79 88 ILE G CA 1
ATOM 14951 C C . ILE D 1 88 ? 277.748 675.512 444.667 1.00 70.79 88 ILE G C 1
ATOM 14952 O O . ILE D 1 88 ? 278.190 674.408 444.354 1.00 70.79 88 ILE G O 1
ATOM 14968 N N . ALA D 1 89 ? 277.396 675.796 445.915 1.00 69.12 89 ALA G N 1
ATOM 14969 C CA . ALA D 1 89 ? 277.558 674.867 447.011 1.00 69.12 89 ALA G CA 1
ATOM 14970 C C . ALA D 1 89 ? 276.433 674.988 448.027 1.00 69.12 89 ALA G C 1
ATOM 14971 O O . ALA D 1 89 ? 275.804 676.035 448.169 1.00 69.12 89 ALA G O 1
ATOM 14978 N N . VAL D 1 90 ? 276.190 673.923 448.772 1.00 68.52 90 VAL G N 1
ATOM 14979 C CA . VAL D 1 90 ? 275.254 673.826 449.826 1.00 68.52 90 VAL G CA 1
ATOM 14980 C C . VAL D 1 90 ? 275.567 672.727 450.798 1.00 68.52 90 VAL G C 1
ATOM 14981 O O . VAL D 1 90 ? 275.960 671.645 450.369 1.00 68.52 90 VAL G O 1
ATOM 14994 N N . ILE D 1 91 ? 275.398 672.962 452.095 1.00 68.25 91 ILE G N 1
ATOM 14995 C CA . ILE D 1 91 ? 275.552 671.957 453.146 1.00 68.25 91 ILE G CA 1
ATOM 14996 C C . ILE D 1 91 ? 274.178 671.665 453.755 1.00 68.25 91 ILE G C 1
ATOM 14997 O O . ILE D 1 91 ? 273.439 672.584 454.093 1.00 68.25 91 ILE G O 1
ATOM 15013 N N . VAL D 1 92 ? 273.828 670.389 453.895 1.00 68.27 92 VAL G N 1
ATOM 15014 C CA . VAL D 1 92 ? 272.643 669.819 454.419 1.00 68.27 92 VAL G CA 1
ATOM 15015 C C . VAL D 1 92 ? 272.901 669.067 455.698 1.00 68.27 92 VAL G C 1
ATOM 15016 O O . VAL D 1 92 ? 273.441 667.958 455.602 1.00 68.27 92 VAL G O 1
ATOM 15029 N N . PRO D 1 93 ? 272.615 669.591 456.888 1.00 68.63 93 PRO G N 1
ATOM 15030 C CA . PRO D 1 93 ? 272.776 668.858 458.122 1.00 68.63 93 PRO G CA 1
ATOM 15031 C C . PRO D 1 93 ? 271.600 668.026 458.539 1.00 68.63 93 PRO G C 1
ATOM 15032 O O . PRO D 1 93 ? 270.457 668.373 458.242 1.00 68.63 93 PRO G O 1
ATOM 15043 N N . VAL D 1 94 ? 271.791 666.962 459.245 1.00 69.10 94 VAL G N 1
ATOM 15044 C CA . VAL D 1 94 ? 270.844 666.040 459.745 1.00 69.10 94 VAL G CA 1
ATOM 15045 C C . VAL D 1 94 ? 271.369 665.243 460.903 1.00 69.10 94 VAL G C 1
ATOM 15046 O O . VAL D 1 94 ? 272.559 664.923 460.920 1.00 69.10 94 VAL G O 1
ATOM 15059 N N . HIS D 1 95 ? 270.583 664.863 461.848 1.00 68.52 95 HIS G N 1
ATOM 15060 C CA . HIS D 1 95 ? 270.882 664.039 462.950 1.00 68.52 95 HIS G CA 1
ATOM 15061 C C . HIS D 1 95 ? 271.221 662.635 462.523 1.00 68.52 95 HIS G C 1
ATOM 15062 O O . HIS D 1 95 ? 270.652 662.140 461.551 1.00 68.52 95 HIS G O 1
ATOM 15076 N N . GLU D 1 96 ? 272.171 661.978 463.187 1.00 70.91 96 GLU G N 1
ATOM 15077 C CA . GLU D 1 96 ? 272.559 660.590 462.904 1.00 70.91 96 GLU G CA 1
ATOM 15078 C C . GLU D 1 96 ? 271.405 659.598 463.088 1.00 70.91 96 GLU G C 1
ATOM 15079 O O . GLU D 1 96 ? 271.222 658.691 462.285 1.00 70.91 96 GLU G O 1
ATOM 15091 N N . ASN D 1 97 ? 270.574 659.768 464.113 1.00 69.50 97 ASN G N 1
ATOM 15092 C CA . ASN D 1 97 ? 269.428 659.001 464.407 1.00 69.50 97 ASN G CA 1
ATOM 15093 C C . ASN D 1 97 ? 268.415 659.074 463.301 1.00 69.50 97 ASN G C 1
ATOM 15094 O O . ASN D 1 97 ? 267.783 658.086 462.913 1.00 69.50 97 ASN G O 1
ATOM 15105 N N . THR D 1 98 ? 268.193 660.222 462.758 1.00 69.01 98 THR G N 1
ATOM 15106 C CA . THR D 1 98 ? 267.359 660.484 461.652 1.00 69.01 98 THR G CA 1
ATOM 15107 C C . THR D 1 98 ? 267.717 659.621 460.476 1.00 69.01 98 THR G C 1
ATOM 15108 O O . THR D 1 98 ? 266.869 659.024 459.807 1.00 69.01 98 THR G O 1
ATOM 15119 N N . ILE D 1 99 ? 269.001 659.544 460.134 1.00 69.88 99 ILE G N 1
ATOM 15120 C CA . ILE D 1 99 ? 269.456 658.681 459.042 1.00 69.88 99 ILE G CA 1
ATOM 15121 C C . ILE D 1 99 ? 269.251 657.216 459.405 1.00 69.88 99 ILE G C 1
ATOM 15122 O O . ILE D 1 99 ? 268.808 656.423 458.582 1.00 69.88 99 ILE G O 1
ATOM 15138 N N . ALA D 1 100 ? 269.554 656.832 460.640 1.00 69.70 100 ALA G N 1
ATOM 15139 C CA . ALA D 1 100 ? 269.464 655.508 461.120 1.00 69.70 100 ALA G CA 1
ATOM 15140 C C . ALA D 1 100 ? 268.050 654.990 461.130 1.00 69.70 100 ALA G C 1
ATOM 15141 O O . ALA D 1 100 ? 267.751 653.875 460.693 1.00 69.70 100 ALA G O 1
ATOM 15148 N N . ASP D 1 101 ? 267.085 655.810 461.565 1.00 70.79 101 ASP G N 1
ATOM 15149 C CA . ASP D 1 101 ? 265.670 655.378 461.740 1.00 70.79 101 ASP G CA 1
ATOM 15150 C C . ASP D 1 101 ? 264.911 655.409 460.412 1.00 70.79 101 ASP G C 1
ATOM 15151 O O . ASP D 1 101 ? 264.043 654.532 460.233 1.00 70.79 101 ASP G O 1
ATOM 15160 N N . SER D 1 102 ? 265.208 656.352 459.515 1.00 72.50 102 SER G N 1
ATOM 15161 C CA . SER D 1 102 ? 264.447 656.521 458.247 1.00 72.50 102 SER G CA 1
ATOM 15162 C C . SER D 1 102 ? 264.556 655.265 457.381 1.00 72.50 102 SER G C 1
ATOM 15163 O O . SER D 1 102 ? 265.692 654.773 457.214 1.00 72.50 102 SER G O 1
ATOM 15171 N N . ARG D 1 103 ? 263.437 654.781 456.830 1.00 73.05 103 ARG G N 1
ATOM 15172 C CA . ARG D 1 103 ? 263.429 653.609 455.911 1.00 73.05 103 ARG G CA 1
ATOM 15173 C C . ARG D 1 103 ? 264.196 653.992 454.646 1.00 73.05 103 ARG G C 1
ATOM 15174 O O . ARG D 1 103 ? 264.924 653.123 454.129 1.00 73.05 103 ARG G O 1
ATOM 15195 N N . PHE D 1 104 ? 264.054 655.233 454.173 1.00 75.37 104 PHE G N 1
ATOM 15196 C CA . PHE D 1 104 ? 264.658 655.693 452.897 1.00 75.37 104 PHE G CA 1
ATOM 15197 C C . PHE D 1 104 ? 266.099 656.161 453.019 1.00 75.37 104 PHE G C 1
ATOM 15198 O O . PHE D 1 104 ? 266.439 656.645 454.118 1.00 75.37 104 PHE G O 1
ATOM 15215 N N . ASP D 1 105 ? 266.918 656.004 451.970 1.00 76.21 105 ASP G N 1
ATOM 15216 C CA . ASP D 1 105 ? 268.202 656.579 451.852 1.00 76.21 105 ASP G CA 1
ATOM 15217 C C . ASP D 1 105 ? 268.061 658.074 451.810 1.00 76.21 105 ASP G C 1
ATOM 15218 O O . ASP D 1 105 ? 267.799 658.615 450.736 1.00 76.21 105 ASP G O 1
ATOM 15227 N N . ILE D 1 106 ? 268.162 658.738 452.976 1.00 73.61 106 ILE G N 1
ATOM 15228 C CA . ILE D 1 106 ? 267.942 660.209 453.107 1.00 73.61 106 ILE G CA 1
ATOM 15229 C C . ILE D 1 106 ? 268.800 660.950 452.095 1.00 73.61 106 ILE G C 1
ATOM 15230 O O . ILE D 1 106 ? 268.249 661.855 451.497 1.00 73.61 106 ILE G O 1
ATOM 15246 N N . TRP D 1 107 ? 270.083 660.611 451.966 1.00 72.12 107 TRP G N 1
ATOM 15247 C CA . TRP D 1 107 ? 271.012 661.260 451.002 1.00 72.12 107 TRP G CA 1
ATOM 15248 C C . TRP D 1 107 ? 270.616 660.899 449.572 1.00 72.12 107 TRP G C 1
ATOM 15249 O O . TRP D 1 107 ? 271.104 661.585 448.673 1.00 72.12 107 TRP G O 1
ATOM 15270 N N . GLY D 1 108 ? 269.934 659.777 449.350 1.00 73.82 108 GLY G N 1
ATOM 15271 C CA . GLY D 1 108 ? 269.358 659.414 448.039 1.00 73.82 108 GLY G CA 1
ATOM 15272 C C . GLY D 1 108 ? 268.216 660.347 447.663 1.00 73.82 108 GLY G C 1
ATOM 15273 O O . GLY D 1 108 ? 268.061 660.593 446.459 1.00 73.82 108 GLY G O 1
ATOM 15277 N N . GLU D 1 109 ? 267.400 660.789 448.632 1.00 75.33 109 GLU G N 1
ATOM 15278 C CA . GLU D 1 109 ? 266.221 661.682 448.403 1.00 75.33 109 GLU G CA 1
ATOM 15279 C C . GLU D 1 109 ? 266.667 663.143 448.338 1.00 75.33 109 GLU G C 1
ATOM 15280 O O . GLU D 1 109 ? 265.920 663.919 447.712 1.00 75.33 109 GLU G O 1
ATOM 15292 N N . VAL D 1 110 ? 267.799 663.519 448.947 1.00 72.99 110 VAL G N 1
ATOM 15293 C CA . VAL D 1 110 ? 268.318 664.827 449.023 1.00 72.99 110 VAL G CA 1
ATOM 15294 C C . VAL D 1 110 ? 269.107 665.244 447.807 1.00 72.99 110 VAL G C 1
ATOM 15295 O O . VAL D 1 110 ? 269.062 666.397 447.371 1.00 72.99 110 VAL G O 1
ATOM 15308 N N . ARG D 1 111 ? 269.904 664.342 447.232 1.00 73.34 111 ARG G N 1
ATOM 15309 C CA . ARG D 1 111 ? 270.794 664.656 446.110 1.00 73.34 111 ARG G CA 1
ATOM 15310 C C . ARG D 1 111 ? 270.056 665.173 444.875 1.00 73.34 111 ARG G C 1
ATOM 15311 O O . ARG D 1 111 ? 270.499 666.172 444.315 1.00 73.34 111 ARG G O 1
ATOM 15332 N N . PRO D 1 112 ? 268.909 664.612 444.458 1.00 73.87 112 PRO G N 1
ATOM 15333 C CA . PRO D 1 112 ? 268.212 665.128 443.282 1.00 73.87 112 PRO G CA 1
ATOM 15334 C C . PRO D 1 112 ? 267.662 666.534 443.509 1.00 73.87 112 PRO G C 1
ATOM 15335 O O . PRO D 1 112 ? 267.740 667.380 442.628 1.00 73.87 112 PRO G O 1
ATOM 15346 N N . LEU D 1 113 ? 267.168 666.823 444.711 1.00 73.29 113 LEU G N 1
ATOM 15347 C CA . LEU D 1 113 ? 266.664 668.139 445.080 1.00 73.29 113 LEU G CA 1
ATOM 15348 C C . LEU D 1 113 ? 267.770 669.196 445.055 1.00 73.29 113 LEU G C 1
ATOM 15349 O O . LEU D 1 113 ? 267.551 670.313 444.599 1.00 73.29 113 LEU G O 1
ATOM 15365 N N . VAL D 1 114 ? 268.975 668.855 445.517 1.00 71.41 114 VAL G N 1
ATOM 15366 C CA . VAL D 1 114 ? 270.127 669.763 445.472 1.00 71.41 114 VAL G CA 1
ATOM 15367 C C . VAL D 1 114 ? 270.586 669.982 444.040 1.00 71.41 114 VAL G C 1
ATOM 15368 O O . VAL D 1 114 ? 270.816 671.113 443.641 1.00 71.41 114 VAL G O 1
ATOM 15381 N N . SER D 1 115 ? 270.633 668.936 443.222 1.00 72.61 115 SER G N 1
ATOM 15382 C CA . SER D 1 115 ? 270.905 669.074 441.796 1.00 72.61 115 SER G CA 1
ATOM 15383 C C . SER D 1 115 ? 269.891 669.993 441.089 1.00 72.61 115 SER G C 1
ATOM 15384 O O . SER D 1 115 ? 270.281 670.840 440.290 1.00 72.61 115 SER G O 1
ATOM 15392 N N . GLN D 1 116 ? 268.600 669.935 441.436 1.00 75.64 116 GLN G N 1
ATOM 15393 C CA . GLN D 1 116 ? 267.604 670.856 440.912 1.00 75.64 116 GLN G CA 1
ATOM 15394 C C . GLN D 1 116 ? 267.841 672.288 441.401 1.00 75.64 116 GLN G C 1
ATOM 15395 O O . GLN D 1 116 ? 267.734 673.216 440.610 1.00 75.64 116 GLN G O 1
ATOM 15409 N N . GLU D 1 117 ? 268.240 672.500 442.654 1.00 75.18 117 GLU G N 1
ATOM 15410 C CA . GLU D 1 117 ? 268.581 673.753 443.218 1.00 75.18 117 GLU G CA 1
ATOM 15411 C C . GLU D 1 117 ? 269.753 674.381 442.510 1.00 75.18 117 GLU G C 1
ATOM 15412 O O . GLU D 1 117 ? 269.773 675.574 442.187 1.00 75.18 117 GLU G O 1
ATOM 15424 N N . PHE D 1 118 ? 270.813 673.614 442.266 1.00 71.43 118 PHE G N 1
ATOM 15425 C CA . PHE D 1 118 ? 271.971 674.087 441.518 1.00 71.43 118 PHE G CA 1
ATOM 15426 C C . PHE D 1 118 ? 271.579 674.460 440.095 1.00 71.43 118 PHE G C 1
ATOM 15427 O O . PHE D 1 118 ? 271.992 675.502 439.595 1.00 71.43 118 PHE G O 1
ATOM 15444 N N . GLY D 1 119 ? 270.669 673.706 439.480 1.00 73.67 119 GLY G N 1
ATOM 15445 C CA . GLY D 1 119 ? 270.086 674.054 438.194 1.00 73.67 119 GLY G CA 1
ATOM 15446 C C . GLY D 1 119 ? 269.317 675.373 438.194 1.00 73.67 119 GLY G C 1
ATOM 15447 O O . GLY D 1 119 ? 269.504 676.178 437.290 1.00 73.67 119 GLY G O 1
ATOM 15451 N N . ARG D 1 120 ? 268.499 675.651 439.213 1.00 74.87 120 ARG G N 1
ATOM 15452 C CA . ARG D 1 120 ? 267.782 676.927 439.330 1.00 74.87 120 ARG G CA 1
ATOM 15453 C C . ARG D 1 120 ? 268.753 678.094 439.516 1.00 74.87 120 ARG G C 1
ATOM 15454 O O . ARG D 1 120 ? 268.600 679.126 438.875 1.00 74.87 120 ARG G O 1
ATOM 15475 N N . VAL D 1 121 ? 269.748 677.931 440.385 1.00 72.89 121 VAL G N 1
ATOM 15476 C CA . VAL D 1 121 ? 270.761 678.955 440.664 1.00 72.89 121 VAL G CA 1
ATOM 15477 C C . VAL D 1 121 ? 271.596 679.260 439.422 1.00 72.89 121 VAL G C 1
ATOM 15478 O O . VAL D 1 121 ? 271.837 680.425 439.139 1.00 72.89 121 VAL G O 1
ATOM 15491 N N . LEU D 1 122 ? 271.988 678.246 438.648 1.00 73.30 122 LEU G N 1
ATOM 15492 C CA . LEU D 1 122 ? 272.672 678.427 437.375 1.00 73.30 122 LEU G CA 1
ATOM 15493 C C . LEU D 1 122 ? 271.783 679.142 436.350 1.00 73.30 122 LEU G C 1
ATOM 15494 O O . LEU D 1 122 ? 272.192 680.156 435.799 1.00 73.30 122 LEU G O 1
ATOM 15510 N N . ASP D 1 123 ? 270.557 678.668 436.126 1.00 75.96 123 ASP G N 1
ATOM 15511 C CA . ASP D 1 123 ? 269.622 679.291 435.189 1.00 75.96 123 ASP G CA 1
ATOM 15512 C C . ASP D 1 123 ? 269.367 680.765 435.510 1.00 75.96 123 ASP G C 1
ATOM 15513 O O . ASP D 1 123 ? 269.455 681.606 434.626 1.00 75.96 123 ASP G O 1
ATOM 15522 N N . GLU D 1 124 ? 269.107 681.113 436.764 1.00 76.15 124 GLU G N 1
ATOM 15523 C CA . GLU D 1 124 ? 268.906 682.503 437.165 1.00 76.15 124 GLU G CA 1
ATOM 15524 C C . GLU D 1 124 ? 270.076 683.423 436.815 1.00 76.15 124 GLU G C 1
ATOM 15525 O O . GLU D 1 124 ? 269.840 684.582 436.518 1.00 76.15 124 GLU G O 1
ATOM 15537 N N . ALA D 1 125 ? 271.309 682.923 436.821 1.00 73.41 125 ALA G N 1
ATOM 15538 C CA . ALA D 1 125 ? 272.506 683.683 436.508 1.00 73.41 125 ALA G CA 1
ATOM 15539 C C . ALA D 1 125 ? 272.858 683.694 435.016 1.00 73.41 125 ALA G C 1
ATOM 15540 O O . ALA D 1 125 ? 273.514 684.618 434.553 1.00 73.41 125 ALA G O 1
ATOM 15547 N N . VAL D 1 126 ? 272.481 682.668 434.254 1.00 72.53 126 VAL G N 1
ATOM 15548 C CA . VAL D 1 126 ? 272.720 682.611 432.806 1.00 72.53 126 VAL G CA 1
ATOM 15549 C C . VAL D 1 126 ? 271.677 683.410 432.040 1.00 72.53 126 VAL G C 1
ATOM 15550 O O . VAL D 1 126 ? 272.023 684.157 431.133 1.00 72.53 126 VAL G O 1
ATOM 15563 N N . PHE D 1 127 ? 270.399 683.268 432.376 1.00 74.14 127 PHE G N 1
ATOM 15564 C CA . PHE D 1 127 ? 269.329 683.967 431.673 1.00 74.14 127 PHE G CA 1
ATOM 15565 C C . PHE D 1 127 ? 269.173 685.396 432.160 1.00 74.14 127 PHE G C 1
ATOM 15566 O O . PHE D 1 127 ? 269.152 686.308 431.350 1.00 74.14 127 PHE G O 1
ATOM 15583 N N . PHE D 1 128 ? 269.096 685.607 433.466 1.00 75.82 128 PHE G N 1
ATOM 15584 C CA . PHE D 1 128 ? 268.869 686.907 434.090 1.00 75.82 128 PHE G CA 1
ATOM 15585 C C . PHE D 1 128 ? 270.140 687.394 434.785 1.00 75.82 128 PHE G C 1
ATOM 15586 O O . PHE D 1 128 ? 271.120 686.673 434.890 1.00 75.82 128 PHE G O 1
ATOM 15603 N N . GLY D 1 129 ? 270.168 688.626 435.279 1.00 75.33 129 GLY G N 1
ATOM 15604 C CA . GLY D 1 129 ? 271.348 689.118 436.005 1.00 75.33 129 GLY G CA 1
ATOM 15605 C C . GLY D 1 129 ? 271.565 688.489 437.389 1.00 75.33 129 GLY G C 1
ATOM 15606 O O . GLY D 1 129 ? 272.590 688.729 438.011 1.00 75.33 129 GLY G O 1
ATOM 15610 N N . VAL D 1 130 ? 270.588 687.746 437.903 1.00 74.61 130 VAL G N 1
ATOM 15611 C CA . VAL D 1 130 ? 270.384 687.459 439.327 1.00 74.61 130 VAL G CA 1
ATOM 15612 C C . VAL D 1 130 ? 271.574 686.726 439.938 1.00 74.61 130 VAL G C 1
ATOM 15613 O O . VAL D 1 130 ? 271.844 685.584 439.599 1.00 74.61 130 VAL G O 1
ATOM 15626 N N . ASN D 1 131 ? 272.282 687.396 440.852 1.00 73.60 131 ASN G N 1
ATOM 15627 C CA . ASN D 1 131 ? 273.483 686.899 441.530 1.00 73.60 131 ASN G CA 1
ATOM 15628 C C . ASN D 1 131 ? 274.585 686.362 440.594 1.00 73.60 131 ASN G C 1
ATOM 15629 O O . ASN D 1 131 ? 275.371 685.508 440.999 1.00 73.60 131 ASN G O 1
ATOM 15640 N N . LYS D 1 132 ? 274.686 686.842 439.349 1.00 73.18 132 LYS G N 1
ATOM 15641 C CA . LYS D 1 132 ? 275.728 686.397 438.418 1.00 73.18 132 LYS G CA 1
ATOM 15642 C C . LYS D 1 132 ? 277.121 686.718 438.997 1.00 73.18 132 LYS G C 1
ATOM 15643 O O . LYS D 1 132 ? 277.331 687.851 439.424 1.00 73.18 132 LYS G O 1
ATOM 15662 N N . PRO D 1 133 ? 278.089 685.787 438.982 1.00 73.24 133 PRO G N 1
ATOM 15663 C CA . PRO D 1 133 ? 279.465 686.063 439.380 1.00 73.24 133 PRO G CA 1
ATOM 15664 C C . PRO D 1 133 ? 280.104 687.215 438.597 1.00 73.24 133 PRO G C 1
ATOM 15665 O O . PRO D 1 133 ? 279.963 687.310 437.384 1.00 73.24 133 PRO G O 1
ATOM 15676 N N . ALA D 1 134 ? 280.852 688.081 439.277 1.00 74.39 134 ALA G N 1
ATOM 15677 C CA . ALA D 1 134 ? 281.523 689.235 438.670 1.00 74.39 134 ALA G CA 1
ATOM 15678 C C . ALA D 1 134 ? 282.614 688.853 437.652 1.00 74.39 134 ALA G C 1
ATOM 15679 O O . ALA D 1 134 ? 282.933 689.617 436.746 1.00 74.39 134 ALA G O 1
ATOM 15686 N N . THR D 1 135 ? 283.173 687.657 437.787 1.00 73.79 135 THR G N 1
ATOM 15687 C CA . THR D 1 135 ? 284.189 687.077 436.906 1.00 73.79 135 THR G CA 1
ATOM 15688 C C . THR D 1 135 ? 283.644 686.603 435.560 1.00 73.79 135 THR G C 1
ATOM 15689 O O . THR D 1 135 ? 284.416 686.444 434.623 1.00 73.79 135 THR G O 1
ATOM 15700 N N . TRP D 1 136 ? 282.337 686.383 435.417 1.00 72.26 136 TRP G N 1
ATOM 15701 C CA . TRP D 1 136 ? 281.691 686.087 434.136 1.00 72.26 136 TRP G CA 1
ATOM 15702 C C . TRP D 1 136 ? 281.475 687.387 433.364 1.00 72.26 136 TRP G C 1
ATOM 15703 O O . TRP D 1 136 ? 280.497 688.096 433.590 1.00 72.26 136 TRP G O 1
ATOM 15724 N N . LEU D 1 137 ? 282.412 687.743 432.486 1.00 72.84 137 LEU G N 1
ATOM 15725 C CA . LEU D 1 137 ? 282.457 689.083 431.891 1.00 72.84 137 LEU G CA 1
ATOM 15726 C C . LEU D 1 137 ? 281.337 689.346 430.884 1.00 72.84 137 LEU G C 1
ATOM 15727 O O . LEU D 1 137 ? 280.862 690.471 430.795 1.00 72.84 137 LEU G O 1
ATOM 15743 N N . ASP D 1 138 ? 280.883 688.336 430.146 1.00 74.79 138 ASP G N 1
ATOM 15744 C CA . ASP D 1 138 ? 279.715 688.460 429.270 1.00 74.79 138 ASP G CA 1
ATOM 15745 C C . ASP D 1 138 ? 278.417 688.650 430.068 1.00 74.79 138 ASP G C 1
ATOM 15746 O O . ASP D 1 138 ? 278.198 687.921 431.033 1.00 74.79 138 ASP G O 1
ATOM 15755 N N . PRO D 1 139 ? 277.517 689.565 429.671 1.00 72.83 139 PRO G N 1
ATOM 15756 C CA . PRO D 1 139 ? 276.197 689.677 430.268 1.00 72.83 139 PRO G CA 1
ATOM 15757 C C . PRO D 1 139 ? 275.409 688.369 430.213 1.00 72.83 139 PRO G C 1
ATOM 15758 O O . PRO D 1 139 ? 275.611 687.523 429.345 1.00 72.83 139 PRO G O 1
ATOM 15769 N N . ALA D 1 140 ? 274.456 688.221 431.119 1.00 73.56 140 ALA G N 1
ATOM 15770 C CA . ALA D 1 140 ? 273.409 687.214 431.006 1.00 73.56 140 ALA G CA 1
ATOM 15771 C C . ALA D 1 140 ? 272.531 687.464 429.771 1.00 73.56 140 ALA G C 1
ATOM 15772 O O . ALA D 1 140 ? 272.439 688.589 429.287 1.00 73.56 140 ALA G O 1
ATOM 15779 N N . LEU D 1 141 ? 271.861 686.440 429.259 1.00 73.13 141 LEU G N 1
ATOM 15780 C CA . LEU D 1 141 ? 271.207 686.510 427.953 1.00 73.13 141 LEU G CA 1
ATOM 15781 C C . LEU D 1 141 ? 270.093 687.555 427.855 1.00 73.13 141 LEU G C 1
ATOM 15782 O O . LEU D 1 141 ? 270.027 688.265 426.860 1.00 73.13 141 LEU G O 1
ATOM 15798 N N . VAL D 1 142 ? 269.250 687.706 428.875 1.00 75.44 142 VAL G N 1
ATOM 15799 C CA . VAL D 1 142 ? 268.204 688.732 428.887 1.00 75.44 142 VAL G CA 1
ATOM 15800 C C . VAL D 1 142 ? 268.804 690.140 428.967 1.00 75.44 142 VAL G C 1
ATOM 15801 O O . VAL D 1 142 ? 268.545 690.918 428.051 1.00 75.44 142 VAL G O 1
ATOM 15814 N N . PRO D 1 143 ? 269.595 690.532 430.005 1.00 74.58 143 PRO G N 1
ATOM 15815 C CA . PRO D 1 143 ? 270.281 691.834 430.007 1.00 74.58 143 PRO G CA 1
ATOM 15816 C C . PRO D 1 143 ? 271.188 692.032 428.789 1.00 74.58 143 PRO G C 1
ATOM 15817 O O . PRO D 1 143 ? 271.505 693.162 428.541 1.00 74.58 143 PRO G O 1
ATOM 15828 N N . GLY D 1 144 ? 271.719 690.956 428.205 1.00 74.29 144 GLY G N 1
ATOM 15829 C CA . GLY D 1 144 ? 272.578 690.985 427.005 1.00 74.29 144 GLY G CA 1
ATOM 15830 C C . GLY D 1 144 ? 271.812 691.348 425.752 1.00 74.29 144 GLY G C 1
ATOM 15831 O O . GLY D 1 144 ? 272.414 692.017 424.903 1.00 74.29 144 GLY G O 1
ATOM 15835 N N . ALA D 1 145 ? 270.581 690.849 425.593 1.00 75.01 145 ALA G N 1
ATOM 15836 C CA . ALA D 1 145 ? 269.707 691.144 424.432 1.00 75.01 145 ALA G CA 1
ATOM 15837 C C . ALA D 1 145 ? 269.154 692.555 424.608 1.00 75.01 145 ALA G C 1
ATOM 15838 O O . ALA D 1 145 ? 269.091 693.249 423.634 1.00 75.01 145 ALA G O 1
ATOM 15845 N N . ILE D 1 146 ? 268.808 692.982 425.817 1.00 75.53 146 ILE G N 1
ATOM 15846 C CA . ILE D 1 146 ? 268.326 694.277 426.112 1.00 75.53 146 ILE G CA 1
ATOM 15847 C C . ILE D 1 146 ? 269.321 695.329 425.708 1.00 75.53 146 ILE G C 1
ATOM 15848 O O . ILE D 1 146 ? 269.007 696.344 425.077 1.00 75.53 146 ILE G O 1
ATOM 15864 N N . ALA D 1 147 ? 270.553 695.164 426.058 1.00 75.25 147 ALA G N 1
ATOM 15865 C CA . ALA D 1 147 ? 271.643 696.013 425.772 1.00 75.25 147 ALA G CA 1
ATOM 15866 C C . ALA D 1 147 ? 271.935 696.102 424.301 1.00 75.25 147 ALA G C 1
ATOM 15867 O O . ALA D 1 147 ? 272.291 697.158 423.770 1.00 75.25 147 ALA G O 1
ATOM 15874 N N . ALA D 1 148 ? 271.795 694.971 423.588 1.00 75.55 148 ALA G N 1
ATOM 15875 C CA . ALA D 1 148 ? 272.104 694.879 422.140 1.00 75.55 148 ALA G CA 1
ATOM 15876 C C . ALA D 1 148 ? 271.036 695.558 421.281 1.00 75.55 148 ALA G C 1
ATOM 15877 O O . ALA D 1 148 ? 271.286 695.686 420.065 1.00 75.55 148 ALA G O 1
ATOM 15884 N N . GLY D 1 149 ? 269.899 695.967 421.855 1.00 75.54 149 GLY G N 1
ATOM 15885 C CA . GLY D 1 149 ? 268.778 696.532 421.080 1.00 75.54 149 GLY G CA 1
ATOM 15886 C C . GLY D 1 149 ? 267.925 695.426 420.490 1.00 75.54 149 GLY G C 1
ATOM 15887 O O . GLY D 1 149 ? 267.127 695.753 419.586 1.00 75.54 149 GLY G O 1
ATOM 15891 N N . ASN D 1 150 ? 268.106 694.173 420.930 1.00 75.85 150 ASN G N 1
ATOM 15892 C CA . ASN D 1 150 ? 267.273 693.012 420.515 1.00 75.85 150 ASN G CA 1
ATOM 15893 C C . ASN D 1 150 ? 266.203 692.906 421.599 1.00 75.85 150 ASN G C 1
ATOM 15894 O O . ASN D 1 150 ? 266.377 692.053 422.459 1.00 75.85 150 ASN G O 1
ATOM 15905 N N . THR D 1 151 ? 265.239 693.827 421.656 1.00 77.11 151 THR G N 1
ATOM 15906 C CA . THR D 1 151 ? 264.207 693.937 422.607 1.00 77.11 151 THR G CA 1
ATOM 15907 C C . THR D 1 151 ? 262.962 694.595 422.091 1.00 77.11 151 THR G C 1
ATOM 15908 O O . THR D 1 151 ? 263.070 695.570 421.345 1.00 77.11 151 THR G O 1
ATOM 15919 N N . ILE D 1 152 ? 261.801 694.166 422.449 1.00 80.92 152 ILE G N 1
ATOM 15920 C CA . ILE D 1 152 ? 260.513 694.682 422.191 1.00 80.92 152 ILE G CA 1
ATOM 15921 C C . ILE D 1 152 ? 259.599 694.535 423.374 1.00 80.92 152 ILE G C 1
ATOM 15922 O O . ILE D 1 152 ? 259.542 693.444 423.946 1.00 80.92 152 ILE G O 1
ATOM 15938 N N . ALA D 1 153 ? 258.886 695.521 423.789 1.00 82.49 153 ALA G N 1
ATOM 15939 C CA . ALA D 1 153 ? 257.954 695.538 424.845 1.00 82.49 153 ALA G CA 1
ATOM 15940 C C . ALA D 1 153 ? 256.724 694.750 424.495 1.00 82.49 153 ALA G C 1
ATOM 15941 O O . ALA D 1 153 ? 256.112 695.040 423.463 1.00 82.49 153 ALA G O 1
ATOM 15948 N N . ASP D 1 154 ? 256.231 693.884 425.373 1.00 84.88 154 ASP G N 1
ATOM 15949 C CA . ASP D 1 154 ? 254.999 693.108 425.111 1.00 84.88 154 ASP G CA 1
ATOM 15950 C C . ASP D 1 154 ? 253.857 694.090 424.820 1.00 84.88 154 ASP G C 1
ATOM 15951 O O . ASP D 1 154 ? 253.795 695.124 425.517 1.00 84.88 154 ASP G O 1
ATOM 15960 N N . GLY D 1 155 ? 253.005 693.806 423.827 1.00 85.37 155 GLY G N 1
ATOM 15961 C CA . GLY D 1 155 ? 251.848 694.653 423.466 1.00 85.37 155 GLY G CA 1
ATOM 15962 C C . GLY D 1 155 ? 252.183 695.785 422.505 1.00 85.37 155 GLY G C 1
ATOM 15963 O O . GLY D 1 155 ? 251.254 696.556 422.197 1.00 85.37 155 GLY G O 1
ATOM 15967 N N . THR D 1 156 ? 253.442 695.933 422.066 1.00 85.28 156 THR G N 1
ATOM 15968 C CA . THR D 1 156 ? 253.828 696.943 421.042 1.00 85.28 156 THR G CA 1
ATOM 15969 C C . THR D 1 156 ? 253.072 696.585 419.764 1.00 85.28 156 THR G C 1
ATOM 15970 O O . THR D 1 156 ? 252.438 697.492 419.188 1.00 85.28 156 THR G O 1
ATOM 15981 N N . GLY D 1 157 ? 253.124 695.317 419.356 1.00 87.66 157 GLY G N 1
ATOM 15982 C CA . GLY D 1 157 ? 252.453 694.810 418.144 1.00 87.66 157 GLY G CA 1
ATOM 15983 C C . GLY D 1 157 ? 250.981 694.529 418.375 1.00 87.66 157 GLY G C 1
ATOM 15984 O O . GLY D 1 157 ? 250.561 694.559 419.550 1.00 87.66 157 GLY G O 1
ATOM 15988 N N . ILE D 1 158 ? 250.221 694.265 417.307 1.00 89.03 158 ILE G N 1
ATOM 15989 C CA . ILE D 1 158 ? 248.753 693.975 417.385 1.00 89.03 158 ILE G CA 1
ATOM 15990 C C . ILE D 1 158 ? 248.480 692.862 418.409 1.00 89.03 158 ILE G C 1
ATOM 15991 O O . ILE D 1 158 ? 247.410 692.939 419.045 1.00 89.03 158 ILE G O 1
ATOM 16007 N N . ASP D 1 159 ? 249.387 691.885 418.576 1.00 88.69 159 ASP G N 1
ATOM 16008 C CA . ASP D 1 159 ? 249.189 690.772 419.482 1.00 88.69 159 ASP G CA 1
ATOM 16009 C C . ASP D 1 159 ? 250.551 690.153 419.770 1.00 88.69 159 ASP G C 1
ATOM 16010 O O . ASP D 1 159 ? 251.569 690.511 419.182 1.00 88.69 159 ASP G O 1
ATOM 16019 N N . LEU D 1 160 ? 250.583 689.219 420.705 1.00 85.77 160 LEU G N 1
ATOM 16020 C CA . LEU D 1 160 ? 251.720 688.491 421.112 1.00 85.77 160 LEU G CA 1
ATOM 16021 C C . LEU D 1 160 ? 252.455 687.877 419.952 1.00 85.77 160 LEU G C 1
ATOM 16022 O O . LEU D 1 160 ? 253.688 687.787 419.934 1.00 85.77 160 LEU G O 1
ATOM 16038 N N . ALA D 1 161 ? 251.734 687.379 418.944 1.00 87.01 161 ALA G N 1
ATOM 16039 C CA . ALA D 1 161 ? 252.366 686.734 417.801 1.00 87.01 161 ALA G CA 1
ATOM 16040 C C . ALA D 1 161 ? 253.170 687.737 416.970 1.00 87.01 161 ALA G C 1
ATOM 16041 O O . ALA D 1 161 ? 254.220 687.370 416.437 1.00 87.01 161 ALA G O 1
ATOM 16048 N N . ASP D 1 162 ? 252.718 688.991 416.874 1.00 86.79 162 ASP G N 1
ATOM 16049 C CA . ASP D 1 162 ? 253.398 690.069 416.272 1.00 86.79 162 ASP G CA 1
ATOM 16050 C C . ASP D 1 162 ? 254.708 690.351 416.957 1.00 86.79 162 ASP G C 1
ATOM 16051 O O . ASP D 1 162 ? 255.756 690.556 416.336 1.00 86.79 162 ASP G O 1
ATOM 16060 N N . ASP D 1 163 ? 254.725 690.372 418.249 1.00 84.82 163 ASP G N 1
ATOM 16061 C CA . ASP D 1 163 ? 255.841 690.575 419.090 1.00 84.82 163 ASP G CA 1
ATOM 16062 C C . ASP D 1 163 ? 256.871 689.488 418.947 1.00 84.82 163 ASP G C 1
ATOM 16063 O O . ASP D 1 163 ? 258.080 689.728 418.867 1.00 84.82 163 ASP G O 1
ATOM 16072 N N . ILE D 1 164 ? 256.444 688.225 418.951 1.00 82.80 164 ILE G N 1
ATOM 16073 C CA . ILE D 1 164 ? 257.353 687.093 418.761 1.00 82.80 164 ILE G CA 1
ATOM 16074 C C . ILE D 1 164 ? 257.980 687.173 417.377 1.00 82.80 164 ILE G C 1
ATOM 16075 O O . ILE D 1 164 ? 259.182 686.961 417.232 1.00 82.80 164 ILE G O 1
ATOM 16091 N N . ASN D 1 165 ? 257.205 687.540 416.360 1.00 81.65 165 ASN G N 1
ATOM 16092 C CA . ASN D 1 165 ? 257.634 687.780 415.041 1.00 81.65 165 ASN G CA 1
ATOM 16093 C C . ASN D 1 165 ? 258.750 688.785 415.006 1.00 81.65 165 ASN G C 1
ATOM 16094 O O . ASN D 1 165 ? 259.807 688.593 414.402 1.00 81.65 165 ASN G O 1
ATOM 16105 N N . GLU D 1 166 ? 258.581 689.891 415.649 1.00 81.92 166 GLU G N 1
ATOM 16106 C CA . GLU D 1 166 ? 259.494 690.963 415.752 1.00 81.92 166 GLU G CA 1
ATOM 16107 C C . GLU D 1 166 ? 260.767 690.580 416.458 1.00 81.92 166 GLU G C 1
ATOM 16108 O O . GLU D 1 166 ? 261.861 691.023 416.106 1.00 81.92 166 GLU G O 1
ATOM 16120 N N . ALA D 1 167 ? 260.712 689.773 417.461 1.00 79.16 167 ALA G N 1
ATOM 16121 C CA . ALA D 1 167 ? 261.807 689.245 418.181 1.00 79.16 167 ALA G CA 1
ATOM 16122 C C . ALA D 1 167 ? 262.663 688.348 417.325 1.00 79.16 167 ALA G C 1
ATOM 16123 O O . ALA D 1 167 ? 263.890 688.496 417.198 1.00 79.16 167 ALA G O 1
ATOM 16130 N N . PHE D 1 168 ? 261.990 687.363 416.717 1.00 78.85 168 PHE G N 1
ATOM 16131 C CA . PHE D 1 168 ? 262.656 686.435 415.781 1.00 78.85 168 PHE G CA 1
ATOM 16132 C C . PHE D 1 168 ? 263.204 687.320 414.673 1.00 78.85 168 PHE G C 1
ATOM 16133 O O . PHE D 1 168 ? 264.156 686.888 414.092 1.00 78.85 168 PHE G O 1
ATOM 16150 N N . GLY D 1 169 ? 262.559 688.449 414.366 1.00 78.66 169 GLY G N 1
ATOM 16151 C CA . GLY D 1 169 ? 263.009 689.440 413.369 1.00 78.66 169 GLY G CA 1
ATOM 16152 C C . GLY D 1 169 ? 264.284 690.155 413.771 1.00 78.66 169 GLY G C 1
ATOM 16153 O O . GLY D 1 169 ? 265.030 690.489 412.857 1.00 78.66 169 GLY G O 1
ATOM 16157 N N . PHE D 1 170 ? 264.513 690.419 415.069 1.00 77.50 170 PHE G N 1
ATOM 16158 C CA . PHE D 1 170 ? 265.749 691.066 415.593 1.00 77.50 170 PHE G CA 1
ATOM 16159 C C . PHE D 1 170 ? 266.935 690.112 415.459 1.00 77.50 170 PHE G C 1
ATOM 16160 O O . PHE D 1 170 ? 267.987 690.561 414.979 1.00 77.50 170 PHE G O 1
ATOM 16177 N N . VAL D 1 171 ? 266.783 688.859 415.895 1.00 76.35 171 VAL G N 1
ATOM 16178 C CA . VAL D 1 171 ? 267.887 687.850 415.858 1.00 76.35 171 VAL G CA 1
ATOM 16179 C C . VAL D 1 171 ? 268.254 687.595 414.395 1.00 76.35 171 VAL G C 1
ATOM 16180 O O . VAL D 1 171 ? 269.457 687.476 414.135 1.00 76.35 171 VAL G O 1
ATOM 16193 N N . GLU D 1 172 ? 267.273 687.520 413.488 1.00 77.76 172 GLU G N 1
ATOM 16194 C CA . GLU D 1 172 ? 267.509 687.187 412.051 1.00 77.76 172 GLU G CA 1
ATOM 16195 C C . GLU D 1 172 ? 268.080 688.400 411.310 1.00 77.76 172 GLU G C 1
ATOM 16196 O O . GLU D 1 172 ? 268.670 688.169 410.236 1.00 77.76 172 GLU G O 1
ATOM 16208 N N . ASP D 1 173 ? 267.891 689.629 411.805 1.00 79.48 173 ASP G N 1
ATOM 16209 C CA . ASP D 1 173 ? 268.512 690.819 411.246 1.00 79.48 173 ASP G CA 1
ATOM 16210 C C . ASP D 1 173 ? 269.999 690.863 411.561 1.00 79.48 173 ASP G C 1
ATOM 16211 O O . ASP D 1 173 ? 270.777 691.446 410.800 1.00 79.48 173 ASP G O 1
ATOM 16220 N N . ASP D 1 174 ? 270.457 690.284 412.614 1.00 77.27 174 ASP G N 1
ATOM 16221 C CA . ASP D 1 174 ? 271.786 690.101 413.039 1.00 77.27 174 ASP G CA 1
ATOM 16222 C C . ASP D 1 174 ? 272.479 688.934 412.393 1.00 77.27 174 ASP G C 1
ATOM 16223 O O . ASP D 1 174 ? 273.572 688.551 412.816 1.00 77.27 174 ASP G O 1
ATOM 16232 N N . GLU D 1 175 ? 271.838 688.322 411.399 1.00 79.73 175 GLU G N 1
ATOM 16233 C CA . GLU D 1 175 ? 272.420 687.230 410.620 1.00 79.73 175 GLU G CA 1
ATOM 16234 C C . GLU D 1 175 ? 272.637 685.985 411.477 1.00 79.73 175 GLU G C 1
ATOM 16235 O O . GLU D 1 175 ? 273.635 685.281 411.334 1.00 79.73 175 GLU G O 1
ATOM 16247 N N . PHE D 1 176 ? 271.744 685.658 412.345 1.00 75.52 176 PHE G N 1
ATOM 16248 C CA . PHE D 1 176 ? 271.592 684.490 413.115 1.00 75.52 176 PHE G CA 1
ATOM 16249 C C . PHE D 1 176 ? 270.301 683.776 412.825 1.00 75.52 176 PHE G C 1
ATOM 16250 O O . PHE D 1 176 ? 269.329 684.416 412.420 1.00 75.52 176 PHE G O 1
ATOM 16267 N N . ASP D 1 177 ? 270.240 682.452 413.053 1.00 77.10 177 ASP G N 1
ATOM 16268 C CA . ASP D 1 177 ? 269.016 681.630 412.833 1.00 77.10 177 ASP G CA 1
ATOM 16269 C C . ASP D 1 177 ? 268.446 681.240 414.199 1.00 77.10 177 ASP G C 1
ATOM 16270 O O . ASP D 1 177 ? 269.176 680.584 414.963 1.00 77.10 177 ASP G O 1
ATOM 16279 N N . VAL D 1 178 ? 267.197 681.613 414.496 1.00 77.30 178 VAL G N 1
ATOM 16280 C CA . VAL D 1 178 ? 266.552 681.283 415.802 1.00 77.30 178 VAL G CA 1
ATOM 16281 C C . VAL D 1 178 ? 266.260 679.781 415.784 1.00 77.30 178 VAL G C 1
ATOM 16282 O O . VAL D 1 178 ? 265.639 679.343 414.794 1.00 77.30 178 VAL G O 1
ATOM 16295 N N . ASN D 1 179 ? 266.779 679.001 416.751 1.00 77.58 179 ASN G N 1
ATOM 16296 C CA . ASN D 1 179 ? 266.601 677.521 416.825 1.00 77.58 179 ASN G CA 1
ATOM 16297 C C . ASN D 1 179 ? 265.893 677.075 418.111 1.00 77.58 179 ASN G C 1
ATOM 16298 O O . ASN D 1 179 ? 265.381 675.935 418.096 1.00 77.58 179 ASN G O 1
ATOM 16309 N N . VAL D 1 180 ? 265.855 677.894 419.170 1.00 76.86 180 VAL G N 1
ATOM 16310 C CA . VAL D 1 180 ? 265.268 677.525 420.495 1.00 76.86 180 VAL G CA 1
ATOM 16311 C C . VAL D 1 180 ? 264.519 678.741 421.039 1.00 76.86 180 VAL G C 1
ATOM 16312 O O . VAL D 1 180 ? 264.657 679.808 420.420 1.00 76.86 180 VAL G O 1
ATOM 16325 N N . ALA D 1 181 ? 263.686 678.576 422.070 1.00 78.75 181 ALA G N 1
ATOM 16326 C CA . ALA D 1 181 ? 262.994 679.693 422.753 1.00 78.75 181 ALA G CA 1
ATOM 16327 C C . ALA D 1 181 ? 262.948 679.369 424.250 1.00 78.75 181 ALA G C 1
ATOM 16328 O O . ALA D 1 181 ? 263.411 678.271 424.569 1.00 78.75 181 ALA G O 1
ATOM 16335 N N . PHE D 1 182 ? 262.640 680.337 425.125 1.00 76.80 182 PHE G N 1
ATOM 16336 C CA . PHE D 1 182 ? 262.490 680.131 426.554 1.00 76.80 182 PHE G CA 1
ATOM 16337 C C . PHE D 1 182 ? 261.398 681.031 427.091 1.00 76.80 182 PHE G C 1
ATOM 16338 O O . PHE D 1 182 ? 261.281 682.180 426.676 1.00 76.80 182 PHE G O 1
ATOM 16355 N N . THR D 1 183 ? 260.611 680.517 428.059 1.00 79.76 183 THR G N 1
ATOM 16356 C CA . THR D 1 183 ? 259.487 681.243 428.708 1.00 79.76 183 THR G CA 1
ATOM 16357 C C . THR D 1 183 ? 258.897 680.330 429.786 1.00 79.76 183 THR G C 1
ATOM 16358 O O . THR D 1 183 ? 258.951 679.146 429.573 1.00 79.76 183 THR G O 1
ATOM 16369 N N . GLY D 1 184 ? 258.337 680.845 430.878 1.00 81.29 184 GLY G N 1
ATOM 16370 C CA . GLY D 1 184 ? 257.634 680.048 431.913 1.00 81.29 184 GLY G CA 1
ATOM 16371 C C . GLY D 1 184 ? 256.280 679.546 431.418 1.00 81.29 184 GLY G C 1
ATOM 16372 O O . GLY D 1 184 ? 255.916 679.958 430.314 1.00 81.29 184 GLY G O 1
ATOM 16376 N N . ARG D 1 185 ? 255.591 678.646 432.145 1.00 82.38 185 ARG G N 1
ATOM 16377 C CA . ARG D 1 185 ? 254.282 678.025 431.741 1.00 82.38 185 ARG G CA 1
ATOM 16378 C C . ARG D 1 185 ? 253.144 679.051 431.737 1.00 82.38 185 ARG G C 1
ATOM 16379 O O . ARG D 1 185 ? 252.044 678.657 431.308 1.00 82.38 185 ARG G O 1
ATOM 16400 N N . PHE D 1 186 ? 253.320 680.259 432.279 1.00 81.08 186 PHE G N 1
ATOM 16401 C CA . PHE D 1 186 ? 252.440 681.358 432.200 1.00 81.08 186 PHE G CA 1
ATOM 16402 C C . PHE D 1 186 ? 252.084 681.732 430.789 1.00 81.08 186 PHE G C 1
ATOM 16403 O O . PHE D 1 186 ? 251.040 682.340 430.533 1.00 81.08 186 PHE G O 1
ATOM 16420 N N . LEU D 1 187 ? 252.905 681.458 429.835 1.00 82.41 187 LEU G N 1
ATOM 16421 C CA . LEU D 1 187 ? 252.784 681.793 428.473 1.00 82.41 187 LEU G CA 1
ATOM 16422 C C . LEU D 1 187 ? 251.751 680.997 427.725 1.00 82.41 187 LEU G C 1
ATOM 16423 O O . LEU D 1 187 ? 251.179 681.472 426.741 1.00 82.41 187 LEU G O 1
ATOM 16439 N N . ARG D 1 188 ? 251.464 679.773 428.213 1.00 86.28 188 ARG G N 1
ATOM 16440 C CA . ARG D 1 188 ? 250.543 678.807 427.548 1.00 86.28 188 ARG G CA 1
ATOM 16441 C C . ARG D 1 188 ? 249.099 679.314 427.509 1.00 86.28 188 ARG G C 1
ATOM 16442 O O . ARG D 1 188 ? 248.374 678.868 426.618 1.00 86.28 188 ARG G O 1
ATOM 16463 N N . ARG D 1 189 ? 248.677 680.144 428.470 1.00 83.44 189 ARG G N 1
ATOM 16464 C CA . ARG D 1 189 ? 247.321 680.757 428.446 1.00 83.44 189 ARG G CA 1
ATOM 16465 C C . ARG D 1 189 ? 247.329 681.868 427.394 1.00 83.44 189 ARG G C 1
ATOM 16466 O O . ARG D 1 189 ? 246.245 682.147 426.873 1.00 83.44 189 ARG G O 1
ATOM 16487 N N . ARG D 1 190 ? 248.468 682.536 427.180 1.00 84.55 190 ARG G N 1
ATOM 16488 C CA . ARG D 1 190 ? 248.627 683.643 426.192 1.00 84.55 190 ARG G CA 1
ATOM 16489 C C . ARG D 1 190 ? 248.647 683.129 424.747 1.00 84.55 190 ARG G C 1
ATOM 16490 O O . ARG D 1 190 ? 247.994 683.777 423.911 1.00 84.55 190 ARG G O 1
ATOM 16511 N N . LEU D 1 191 ? 249.343 682.020 424.459 1.00 86.09 191 LEU G N 1
ATOM 16512 C CA . LEU D 1 191 ? 249.518 681.492 423.070 1.00 86.09 191 LEU G CA 1
ATOM 16513 C C . LEU D 1 191 ? 248.213 680.819 422.625 1.00 86.09 191 LEU G C 1
ATOM 16514 O O . LEU D 1 191 ? 247.812 681.077 421.473 1.00 86.09 191 LEU G O 1
ATOM 16530 N N . ARG D 1 192 ? 247.593 679.975 423.464 1.00 85.18 192 ARG G N 1
ATOM 16531 C CA . ARG D 1 192 ? 246.250 679.449 423.163 1.00 85.18 192 ARG G CA 1
ATOM 16532 C C . ARG D 1 192 ? 245.189 680.544 423.124 1.00 85.18 192 ARG G C 1
ATOM 16533 O O . ARG D 1 192 ? 244.202 680.418 422.414 1.00 85.18 192 ARG G O 1
ATOM 16554 N N . GLY D 1 193 ? 245.375 681.615 423.885 1.00 87.92 193 GLY G N 1
ATOM 16555 C CA . GLY D 1 193 ? 244.401 682.696 424.016 1.00 87.92 193 GLY G CA 1
ATOM 16556 C C . GLY D 1 193 ? 244.341 683.691 422.861 1.00 87.92 193 GLY G C 1
ATOM 16557 O O . GLY D 1 193 ? 243.484 684.559 422.891 1.00 87.92 193 GLY G O 1
ATOM 16561 N N . LEU D 1 194 ? 245.210 683.614 421.851 1.00 90.97 194 LEU G N 1
ATOM 16562 C CA . LEU D 1 194 ? 245.189 684.551 420.720 1.00 90.97 194 LEU G CA 1
ATOM 16563 C C . LEU D 1 194 ? 243.965 684.372 419.824 1.00 90.97 194 LEU G C 1
ATOM 16564 O O . LEU D 1 194 ? 243.711 683.283 419.329 1.00 90.97 194 LEU G O 1
ATOM 16580 N N . ARG D 1 195 ? 243.263 685.467 419.538 1.00 97.81 195 ARG G N 1
ATOM 16581 C CA . ARG D 1 195 ? 242.107 685.535 418.636 1.00 97.81 195 ARG G CA 1
ATOM 16582 C C . ARG D 1 195 ? 242.253 686.694 417.647 1.00 97.81 195 ARG G C 1
ATOM 16583 O O . ARG D 1 195 ? 242.802 687.729 418.008 1.00 97.81 195 ARG G O 1
ATOM 16604 N N . ASP D 1 196 ? 241.752 686.538 416.426 1.00 100.25 196 ASP G N 1
ATOM 16605 C CA . ASP D 1 196 ? 241.655 687.615 415.426 1.00 100.25 196 ASP G CA 1
ATOM 16606 C C . ASP D 1 196 ? 240.481 688.587 415.682 1.00 100.25 196 ASP G C 1
ATOM 16607 O O . ASP D 1 196 ? 239.786 688.497 416.691 1.00 100.25 196 ASP G O 1
ATOM 16616 N N . ALA D 1 197 ? 240.252 689.544 414.779 1.00 101.70 197 ALA G N 1
ATOM 16617 C CA . ALA D 1 197 ? 239.183 690.543 414.901 1.00 101.70 197 ALA G CA 1
ATOM 16618 C C . ALA D 1 197 ? 237.755 689.960 414.848 1.00 101.70 197 ALA G C 1
ATOM 16619 O O . ALA D 1 197 ? 236.809 690.597 415.312 1.00 101.70 197 ALA G O 1
ATOM 16626 N N . ASP D 1 198 ? 237.599 688.753 414.305 1.00 103.61 198 ASP G N 1
ATOM 16627 C CA . ASP D 1 198 ? 236.358 687.974 414.248 1.00 103.61 198 ASP G CA 1
ATOM 16628 C C . ASP D 1 198 ? 236.313 686.888 415.346 1.00 103.61 198 ASP G C 1
ATOM 16629 O O . ASP D 1 198 ? 235.487 685.981 415.302 1.00 103.61 198 ASP G O 1
ATOM 16638 N N . ASN D 1 199 ? 237.184 686.993 416.350 1.00 99.87 199 ASN G N 1
ATOM 16639 C CA . ASN D 1 199 ? 237.351 686.073 417.469 1.00 99.87 199 ASN G CA 1
ATOM 16640 C C . ASN D 1 199 ? 237.731 684.626 417.097 1.00 99.87 199 ASN G C 1
ATOM 16641 O O . ASN D 1 199 ? 237.633 683.746 417.947 1.00 99.87 199 ASN G O 1
ATOM 16652 N N . ALA D 1 200 ? 238.192 684.330 415.885 1.00 99.66 200 ALA G N 1
ATOM 16653 C CA . ALA D 1 200 ? 238.705 683.001 415.567 1.00 99.66 200 ALA G CA 1
ATOM 16654 C C . ALA D 1 200 ? 240.122 682.815 416.143 1.00 99.66 200 ALA G C 1
ATOM 16655 O O . ALA D 1 200 ? 240.880 683.782 416.191 1.00 99.66 200 ALA G O 1
ATOM 16662 N N . PRO D 1 201 ? 240.520 681.611 416.579 1.00 98.85 201 PRO G N 1
ATOM 16663 C CA . PRO D 1 201 ? 241.865 681.347 417.061 1.00 98.85 201 PRO G CA 1
ATOM 16664 C C . PRO D 1 201 ? 242.942 681.685 416.038 1.00 98.85 201 PRO G C 1
ATOM 16665 O O . PRO D 1 201 ? 242.860 681.302 414.875 1.00 98.85 201 PRO G O 1
ATOM 16676 N N . ILE D 1 202 ? 243.989 682.370 416.480 1.00 96.23 202 ILE G N 1
ATOM 16677 C CA . ILE D 1 202 ? 245.225 682.519 415.713 1.00 96.23 202 ILE G CA 1
ATOM 16678 C C . ILE D 1 202 ? 246.072 681.299 416.031 1.00 96.23 202 ILE G C 1
ATOM 16679 O O . ILE D 1 202 ? 246.682 681.220 417.092 1.00 96.23 202 ILE G O 1
ATOM 16695 N N . TYR D 1 203 ? 246.067 680.319 415.133 1.00 99.41 203 TYR G N 1
ATOM 16696 C CA . TYR D 1 203 ? 246.788 679.054 415.267 1.00 99.41 203 TYR G CA 1
ATOM 16697 C C . TYR D 1 203 ? 248.289 679.254 415.047 1.00 99.41 203 TYR G C 1
ATOM 16698 O O . TYR D 1 203 ? 248.871 678.841 414.043 1.00 99.41 203 TYR G O 1
ATOM 16716 N N . LEU D 1 204 ? 248.916 679.923 416.004 1.00 93.36 204 LEU G N 1
ATOM 16717 C CA . LEU D 1 204 ? 250.350 680.142 416.070 1.00 93.36 204 LEU G CA 1
ATOM 16718 C C . LEU D 1 204 ? 251.075 678.790 416.144 1.00 93.36 204 LEU G C 1
ATOM 16719 O O . LEU D 1 204 ? 250.718 677.917 416.938 1.00 93.36 204 LEU G O 1
ATOM 16735 N N . ASP D 1 205 ? 252.040 678.587 415.254 1.00 100.44 205 ASP G N 1
ATOM 16736 C CA . ASP D 1 205 ? 252.440 677.239 414.836 1.00 100.44 205 ASP G CA 1
ATOM 16737 C C . ASP D 1 205 ? 253.133 676.422 415.943 1.00 100.44 205 ASP G C 1
ATOM 16738 O O . ASP D 1 205 ? 254.228 676.771 416.373 1.00 100.44 205 ASP G O 1
ATOM 16747 N N . GLY D 1 206 ? 252.525 675.302 416.347 1.00 97.71 206 GLY G N 1
ATOM 16748 C CA . GLY D 1 206 ? 253.162 674.232 417.127 1.00 97.71 206 GLY G CA 1
ATOM 16749 C C . GLY D 1 206 ? 252.895 674.194 418.631 1.00 97.71 206 GLY G C 1
ATOM 16750 O O . GLY D 1 206 ? 253.330 673.253 419.300 1.00 97.71 206 GLY G O 1
ATOM 16754 N N . VAL D 1 207 ? 252.163 675.154 419.198 1.00 95.24 207 VAL G N 1
ATOM 16755 C CA . VAL D 1 207 ? 251.900 675.186 420.650 1.00 95.24 207 VAL G CA 1
ATOM 16756 C C . VAL D 1 207 ? 250.950 674.067 421.118 1.00 95.24 207 VAL G C 1
ATOM 16757 O O . VAL D 1 207 ? 251.111 673.537 422.212 1.00 95.24 207 VAL G O 1
ATOM 16770 N N . ARG D 1 208 ? 250.027 673.616 420.263 1.00 96.82 208 ARG G N 1
ATOM 16771 C CA . ARG D 1 208 ? 249.092 672.498 420.514 1.00 96.82 208 ARG G CA 1
ATOM 16772 C C . ARG D 1 208 ? 249.734 671.094 420.477 1.00 96.82 208 ARG G C 1
ATOM 16773 O O . ARG D 1 208 ? 249.044 670.086 420.363 1.00 96.82 208 ARG G O 1
ATOM 16794 N N . SER D 1 209 ? 251.056 671.008 420.560 1.00 103.68 209 SER G N 1
ATOM 16795 C CA . SER D 1 209 ? 251.794 669.760 420.788 1.00 103.68 209 SER G CA 1
ATOM 16796 C C . SER D 1 209 ? 251.657 669.281 422.246 1.00 103.68 209 SER G C 1
ATOM 16797 O O . SER D 1 209 ? 251.024 669.940 423.072 1.00 103.68 209 SER G O 1
ATOM 16805 N N . ASP D 1 210 ? 252.262 668.144 422.597 1.00 107.16 210 ASP G N 1
ATOM 16806 C CA . ASP D 1 210 ? 252.449 667.761 424.004 1.00 107.16 210 ASP G CA 1
ATOM 16807 C C . ASP D 1 210 ? 253.379 668.748 424.740 1.00 107.16 210 ASP G C 1
ATOM 16808 O O . ASP D 1 210 ? 254.081 669.554 424.125 1.00 107.16 210 ASP G O 1
ATOM 16817 N N . ASN D 1 211 ? 253.378 668.691 426.076 1.00 102.55 211 ASN G N 1
ATOM 16818 C CA . ASN D 1 211 ? 253.992 669.692 426.956 1.00 102.55 211 ASN G CA 1
ATOM 16819 C C . ASN D 1 211 ? 255.526 669.849 426.811 1.00 102.55 211 ASN G C 1
ATOM 16820 O O . ASN D 1 211 ? 256.074 670.828 427.317 1.00 102.55 211 ASN G O 1
ATOM 16831 N N . ARG D 1 212 ? 256.223 668.930 426.124 1.00 101.33 212 ARG G N 1
ATOM 16832 C CA . ARG D 1 212 ? 257.686 668.983 425.922 1.00 101.33 212 ARG G CA 1
ATOM 16833 C C . ARG D 1 212 ? 258.111 669.098 424.457 1.00 101.33 212 ARG G C 1
ATOM 16834 O O . ARG D 1 212 ? 259.168 669.655 424.181 1.00 101.33 212 ARG G O 1
ATOM 16855 N N . THR D 1 213 ? 257.279 668.675 423.514 1.00 103.67 213 THR G N 1
ATOM 16856 C CA . THR D 1 213 ? 257.468 668.914 422.071 1.00 103.67 213 THR G CA 1
ATOM 16857 C C . THR D 1 213 ? 256.789 670.202 421.581 1.00 103.67 213 THR G C 1
ATOM 16858 O O . THR D 1 213 ? 256.524 670.353 420.391 1.00 103.67 213 THR G O 1
ATOM 16869 N N . ALA D 1 214 ? 256.511 671.159 422.469 1.00 94.06 214 ALA G N 1
ATOM 16870 C CA . ALA D 1 214 ? 255.991 672.466 422.090 1.00 94.06 214 ALA G CA 1
ATOM 16871 C C . ALA D 1 214 ? 256.947 673.221 421.157 1.00 94.06 214 ALA G C 1
ATOM 16872 O O . ALA D 1 214 ? 258.164 673.214 421.335 1.00 94.06 214 ALA G O 1
ATOM 16879 N N . GLU D 1 215 ? 256.388 673.929 420.184 1.00 90.02 215 GLU G N 1
ATOM 16880 C CA . GLU D 1 215 ? 257.136 674.744 419.244 1.00 90.02 215 GLU G CA 1
ATOM 16881 C C . GLU D 1 215 ? 256.478 676.099 419.051 1.00 90.02 215 GLU G C 1
ATOM 16882 O O . GLU D 1 215 ? 255.295 676.276 419.318 1.00 90.02 215 GLU G O 1
ATOM 16894 N N . ILE D 1 216 ? 257.263 677.048 418.568 1.00 85.04 216 ILE G N 1
ATOM 16895 C CA . ILE D 1 216 ? 256.854 678.383 418.163 1.00 85.04 216 ILE G CA 1
ATOM 16896 C C . ILE D 1 216 ? 257.516 678.694 416.824 1.00 85.04 216 ILE G C 1
ATOM 16897 O O . ILE D 1 216 ? 258.734 678.589 416.705 1.00 85.04 216 ILE G O 1
ATOM 16913 N N . TYR D 1 217 ? 256.733 679.003 415.785 1.00 84.14 217 TYR G N 1
ATOM 16914 C CA . TYR D 1 217 ? 257.223 679.168 414.407 1.00 84.14 217 TYR G CA 1
ATOM 16915 C C . TYR D 1 217 ? 258.177 678.039 413.962 1.00 84.14 217 TYR G C 1
ATOM 16916 O O . TYR D 1 217 ? 259.164 678.269 413.271 1.00 84.14 217 TYR G O 1
ATOM 16934 N N . GLY D 1 218 ? 257.912 676.806 414.396 1.00 84.40 218 GLY G N 1
ATOM 16935 C CA . GLY D 1 218 ? 258.706 675.618 414.090 1.00 84.40 218 GLY G CA 1
ATOM 16936 C C . GLY D 1 218 ? 259.938 675.367 414.970 1.00 84.40 218 GLY G C 1
ATOM 16937 O O . GLY D 1 218 ? 260.591 674.344 414.803 1.00 84.40 218 GLY G O 1
ATOM 16941 N N . GLN D 1 219 ? 260.280 676.259 415.901 1.00 83.11 219 GLN G N 1
ATOM 16942 C CA . GLN D 1 219 ? 261.362 676.211 416.803 1.00 83.11 219 GLN G CA 1
ATOM 16943 C C . GLN D 1 219 ? 260.983 675.660 418.150 1.00 83.11 219 GLN G C 1
ATOM 16944 O O . GLN D 1 219 ? 259.902 675.974 418.648 1.00 83.11 219 GLN G O 1
ATOM 16958 N N . ASP D 1 220 ? 261.796 674.888 418.786 1.00 84.21 220 ASP G N 1
ATOM 16959 C CA . ASP D 1 220 ? 261.641 674.362 420.082 1.00 84.21 220 ASP G CA 1
ATOM 16960 C C . ASP D 1 220 ? 261.331 675.450 421.070 1.00 84.21 220 ASP G C 1
ATOM 16961 O O . ASP D 1 220 ? 262.119 676.390 421.182 1.00 84.21 220 ASP G O 1
ATOM 16970 N N . LEU D 1 221 ? 260.209 675.326 421.776 1.00 83.10 221 LEU G N 1
ATOM 16971 C CA . LEU D 1 221 ? 259.830 676.207 422.862 1.00 83.10 221 LEU G CA 1
ATOM 16972 C C . LEU D 1 221 ? 260.075 675.467 424.167 1.00 83.10 221 LEU G C 1
ATOM 16973 O O . LEU D 1 221 ? 259.416 674.475 424.462 1.00 83.10 221 LEU G O 1
ATOM 16989 N N . MET D 1 222 ? 261.058 675.905 424.943 1.00 80.46 222 MET G N 1
ATOM 16990 C CA . MET D 1 222 ? 261.449 675.300 426.207 1.00 80.46 222 MET G CA 1
ATOM 16991 C C . MET D 1 222 ? 260.773 676.024 427.369 1.00 80.46 222 MET G C 1
ATOM 16992 O O . MET D 1 222 ? 261.009 677.197 427.631 1.00 80.46 222 MET G O 1
ATOM 17006 N N . TYR D 1 223 ? 259.941 675.297 428.095 1.00 84.07 223 TYR G N 1
ATOM 17007 C CA . TYR D 1 223 ? 259.287 675.760 429.309 1.00 84.07 223 TYR G CA 1
ATOM 17008 C C . TYR D 1 223 ? 260.185 675.505 430.500 1.00 84.07 223 TYR G C 1
ATOM 17009 O O . TYR D 1 223 ? 260.561 674.366 430.771 1.00 84.07 223 TYR G O 1
ATOM 17027 N N . VAL D 1 224 ? 260.539 676.590 431.176 1.00 79.03 224 VAL G N 1
ATOM 17028 C CA . VAL D 1 224 ? 261.468 676.614 432.303 1.00 79.03 224 VAL G CA 1
ATOM 17029 C C . VAL D 1 224 ? 260.691 676.357 433.589 1.00 79.03 224 VAL G C 1
ATOM 17030 O O . VAL D 1 224 ? 260.168 677.274 434.213 1.00 79.03 224 VAL G O 1
ATOM 17043 N N . GLY D 1 225 ? 260.561 675.088 433.963 1.00 80.14 225 GLY G N 1
ATOM 17044 C CA . GLY D 1 225 ? 259.695 674.673 435.051 1.00 80.14 225 GLY G CA 1
ATOM 17045 C C . GLY D 1 225 ? 260.289 674.649 436.448 1.00 80.14 225 GLY G C 1
ATOM 17046 O O . GLY D 1 225 ? 259.604 674.307 437.372 1.00 80.14 225 GLY G O 1
ATOM 17050 N N . ASN D 1 226 ? 261.514 675.093 436.652 1.00 78.02 226 ASN G N 1
ATOM 17051 C CA . ASN D 1 226 ? 262.276 674.959 437.901 1.00 78.02 226 ASN G CA 1
ATOM 17052 C C . ASN D 1 226 ? 262.234 676.217 438.776 1.00 78.02 226 ASN G C 1
ATOM 17053 O O . ASN D 1 226 ? 263.076 676.404 439.641 1.00 78.02 226 ASN G O 1
ATOM 17064 N N . ARG D 1 227 ? 261.262 677.096 438.527 1.00 79.09 227 ARG G N 1
ATOM 17065 C CA . ARG D 1 227 ? 261.063 678.397 439.180 1.00 79.09 227 ARG G CA 1
ATOM 17066 C C . ARG D 1 227 ? 262.149 679.443 438.902 1.00 79.09 227 ARG G C 1
ATOM 17067 O O . ARG D 1 227 ? 262.053 680.547 439.418 1.00 79.09 227 ARG G O 1
ATOM 17088 N N . SER D 1 228 ? 263.151 679.163 438.066 1.00 77.55 228 SER G N 1
ATOM 17089 C CA . SER D 1 228 ? 264.200 680.138 437.735 1.00 77.55 228 SER G CA 1
ATOM 17090 C C . SER D 1 228 ? 263.713 681.288 436.858 1.00 77.55 228 SER G C 1
ATOM 17091 O O . SER D 1 228 ? 264.297 682.361 436.922 1.00 77.55 228 SER G O 1
ATOM 17099 N N . TRP D 1 229 ? 262.653 681.109 436.063 1.00 78.43 229 TRP G N 1
ATOM 17100 C CA . TRP D 1 229 ? 262.135 682.150 435.174 1.00 78.43 229 TRP G CA 1
ATOM 17101 C C . TRP D 1 229 ? 261.523 683.320 435.939 1.00 78.43 229 TRP G C 1
ATOM 17102 O O . TRP D 1 229 ? 260.819 683.113 436.918 1.00 78.43 229 TRP G O 1
ATOM 17123 N N . ASP D 1 230 ? 261.709 684.552 435.440 1.00 81.50 230 ASP G N 1
ATOM 17124 C CA . ASP D 1 230 ? 261.091 685.779 436.003 1.00 81.50 230 ASP G CA 1
ATOM 17125 C C . ASP D 1 230 ? 260.269 686.359 434.852 1.00 81.50 230 ASP G C 1
ATOM 17126 O O . ASP D 1 230 ? 260.891 686.585 433.819 1.00 81.50 230 ASP G O 1
ATOM 17135 N N . ARG D 1 231 ? 258.935 686.396 434.938 1.00 82.40 231 ARG G N 1
ATOM 17136 C CA . ARG D 1 231 ? 258.064 687.044 433.910 1.00 82.40 231 ARG G CA 1
ATOM 17137 C C . ARG D 1 231 ? 258.244 688.566 433.975 1.00 82.40 231 ARG G C 1
ATOM 17138 O O . ARG D 1 231 ? 258.168 689.199 432.902 1.00 82.40 231 ARG G O 1
ATOM 17159 N N . ASP D 1 232 ? 258.476 689.133 435.169 1.00 84.95 232 ASP G N 1
ATOM 17160 C CA . ASP D 1 232 ? 258.609 690.605 435.386 1.00 84.95 232 ASP G CA 1
ATOM 17161 C C . ASP D 1 232 ? 259.897 691.146 434.747 1.00 84.95 232 ASP G C 1
ATOM 17162 O O . ASP D 1 232 ? 260.047 692.386 434.780 1.00 84.95 232 ASP G O 1
ATOM 17171 N N . GLU D 1 233 ? 260.810 690.289 434.263 1.00 83.63 233 GLU G N 1
ATOM 17172 C CA . GLU D 1 233 ? 261.988 690.721 433.511 1.00 83.63 233 GLU G CA 1
ATOM 17173 C C . GLU D 1 233 ? 261.868 690.377 432.034 1.00 83.63 233 GLU G C 1
ATOM 17174 O O . GLU D 1 233 ? 262.086 691.231 431.183 1.00 83.63 233 GLU G O 1
ATOM 17186 N N . ALA D 1 234 ? 261.485 689.145 431.671 1.00 79.76 234 ALA G N 1
ATOM 17187 C CA . ALA D 1 234 ? 261.371 688.718 430.252 1.00 79.76 234 ALA G CA 1
ATOM 17188 C C . ALA D 1 234 ? 260.062 687.978 430.013 1.00 79.76 234 ALA G C 1
ATOM 17189 O O . ALA D 1 234 ? 259.860 687.030 430.705 1.00 79.76 234 ALA G O 1
ATOM 17196 N N . VAL D 1 235 ? 259.165 688.467 429.162 1.00 80.28 235 VAL G N 1
ATOM 17197 C CA . VAL D 1 235 ? 257.951 687.715 428.720 1.00 80.28 235 VAL G CA 1
ATOM 17198 C C . VAL D 1 235 ? 258.456 686.474 427.963 1.00 80.28 235 VAL G C 1
ATOM 17199 O O . VAL D 1 235 ? 257.816 685.452 428.131 1.00 80.28 235 VAL G O 1
ATOM 17212 N N . LEU D 1 236 ? 259.535 686.555 427.161 1.00 78.69 236 LEU G N 1
ATOM 17213 C CA . LEU D 1 236 ? 260.065 685.416 426.342 1.00 78.69 236 LEU G CA 1
ATOM 17214 C C . LEU D 1 236 ? 261.529 685.677 425.942 1.00 78.69 236 LEU G C 1
ATOM 17215 O O . LEU D 1 236 ? 261.884 686.767 426.100 1.00 78.69 236 LEU G O 1
ATOM 17231 N N . LEU D 1 237 ? 262.370 684.690 425.598 1.00 75.95 237 LEU G N 1
ATOM 17232 C CA . LEU D 1 237 ? 263.720 684.851 425.060 1.00 75.95 237 LEU G CA 1
ATOM 17233 C C . LEU D 1 237 ? 263.907 683.859 423.916 1.00 75.95 237 LEU G C 1
ATOM 17234 O O . LEU D 1 237 ? 263.639 682.682 424.092 1.00 75.95 237 LEU G O 1
ATOM 17250 N N . ALA D 1 238 ? 264.240 684.309 422.697 1.00 76.01 238 ALA G N 1
ATOM 17251 C CA . ALA D 1 238 ? 264.302 683.424 421.505 1.00 76.01 238 ALA G CA 1
ATOM 17252 C C . ALA D 1 238 ? 265.554 683.716 420.692 1.00 76.01 238 ALA G C 1
ATOM 17253 O O . ALA D 1 238 ? 265.632 684.828 420.152 1.00 76.01 238 ALA G O 1
ATOM 17260 N N . GLY D 1 239 ? 266.461 682.744 420.573 1.00 75.73 239 GLY G N 1
ATOM 17261 C CA . GLY D 1 239 ? 267.740 682.949 419.879 1.00 75.73 239 GLY G CA 1
ATOM 17262 C C . GLY D 1 239 ? 268.420 681.651 419.518 1.00 75.73 239 GLY G C 1
ATOM 17263 O O . GLY D 1 239 ? 267.775 680.614 419.663 1.00 75.73 239 GLY G O 1
ATOM 17267 N N . ASP D 1 240 ? 269.681 681.704 419.100 1.00 76.39 240 ASP G N 1
ATOM 17268 C CA . ASP D 1 240 ? 270.443 680.533 418.592 1.00 76.39 240 ASP G CA 1
ATOM 17269 C C . ASP D 1 240 ? 271.066 679.751 419.776 1.00 76.39 240 ASP G C 1
ATOM 17270 O O . ASP D 1 240 ? 271.838 680.390 420.501 1.00 76.39 240 ASP G O 1
ATOM 17279 N N . ARG D 1 241 ? 270.696 678.484 420.025 1.00 76.97 241 ARG G N 1
ATOM 17280 C CA . ARG D 1 241 ? 271.196 677.706 421.200 1.00 76.97 241 ARG G CA 1
ATOM 17281 C C . ARG D 1 241 ? 272.689 677.401 421.032 1.00 76.97 241 ARG G C 1
ATOM 17282 O O . ARG D 1 241 ? 273.349 677.168 422.063 1.00 76.97 241 ARG G O 1
ATOM 17303 N N . SER D 1 242 ? 273.210 677.412 419.800 1.00 75.11 242 SER G N 1
ATOM 17304 C CA . SER D 1 242 ? 274.639 677.130 419.490 1.00 75.11 242 SER G CA 1
ATOM 17305 C C . SER D 1 242 ? 275.542 678.284 419.936 1.00 75.11 242 SER G C 1
ATOM 17306 O O . SER D 1 242 ? 276.761 678.037 420.040 1.00 75.11 242 SER G O 1
ATOM 17314 N N . LYS D 1 243 ? 274.992 679.475 420.206 1.00 73.87 243 LYS G N 1
ATOM 17315 C CA . LYS D 1 243 ? 275.783 680.699 420.524 1.00 73.87 243 LYS G CA 1
ATOM 17316 C C . LYS D 1 243 ? 275.989 680.881 422.036 1.00 73.87 243 LYS G C 1
ATOM 17317 O O . LYS D 1 243 ? 276.139 682.056 422.436 1.00 73.87 243 LYS G O 1
ATOM 17336 N N . VAL D 1 244 ? 275.936 679.811 422.848 1.00 73.21 244 VAL G N 1
ATOM 17337 C CA . VAL D 1 244 ? 276.272 679.858 424.275 1.00 73.21 244 VAL G CA 1
ATOM 17338 C C . VAL D 1 244 ? 277.126 678.653 424.585 1.00 73.21 244 VAL G C 1
ATOM 17339 O O . VAL D 1 244 ? 276.871 677.566 424.077 1.00 73.21 244 VAL G O 1
ATOM 17352 N N . LEU D 1 245 ? 278.142 678.852 425.412 1.00 73.78 245 LEU G N 1
ATOM 17353 C CA . LEU D 1 245 ? 279.043 677.799 425.846 1.00 73.78 245 LEU G CA 1
ATOM 17354 C C . LEU D 1 245 ? 279.087 677.735 427.371 1.00 73.78 245 LEU G C 1
ATOM 17355 O O . LEU D 1 245 ? 279.269 678.743 428.045 1.00 73.78 245 LEU G O 1
ATOM 17371 N N . LEU D 1 246 ? 278.958 676.529 427.903 1.00 73.42 246 LEU G N 1
ATOM 17372 C CA . LEU D 1 246 ? 279.103 676.244 429.322 1.00 73.42 246 LEU G CA 1
ATOM 17373 C C . LEU D 1 246 ? 280.351 675.398 429.559 1.00 73.42 246 LEU G C 1
ATOM 17374 O O . LEU D 1 246 ? 280.723 674.568 428.742 1.00 73.42 246 LEU G O 1
ATOM 17390 N N . GLY D 1 247 ? 281.008 675.571 430.689 1.00 73.30 247 GLY G N 1
ATOM 17391 C CA . GLY D 1 247 ? 282.114 674.723 431.101 1.00 73.30 247 GLY G CA 1
ATOM 17392 C C . GLY D 1 247 ? 281.753 673.940 432.342 1.00 73.30 247 GLY G C 1
ATOM 17393 O O . GLY D 1 247 ? 281.336 674.531 433.326 1.00 73.30 247 GLY G O 1
ATOM 17397 N N . ILE D 1 248 ? 281.926 672.628 432.332 1.00 73.79 248 ILE G N 1
ATOM 17398 C CA . ILE D 1 248 ? 281.865 671.823 433.550 1.00 73.79 248 ILE G CA 1
ATOM 17399 C C . ILE D 1 248 ? 283.288 671.621 434.045 1.00 73.79 248 ILE G C 1
ATOM 17400 O O . ILE D 1 248 ? 284.066 670.903 433.427 1.00 73.79 248 ILE G O 1
ATOM 17416 N N . ARG D 1 249 ? 283.643 672.273 435.151 1.00 73.46 249 ARG G N 1
ATOM 17417 C CA . ARG D 1 249 ? 284.946 672.106 435.792 1.00 73.46 249 ARG G CA 1
ATOM 17418 C C . ARG D 1 249 ? 284.937 670.952 436.773 1.00 73.46 249 ARG G C 1
ATOM 17419 O O . ARG D 1 249 ? 285.897 670.199 436.798 1.00 73.46 249 ARG G O 1
ATOM 17440 N N . GLU D 1 250 ? 283.873 670.790 437.543 1.00 75.28 250 GLU G N 1
ATOM 17441 C CA . GLU D 1 250 ? 283.615 669.594 438.345 1.00 75.28 250 GLU G CA 1
ATOM 17442 C C . GLU D 1 250 ? 282.127 669.265 438.320 1.00 75.28 250 GLU G C 1
ATOM 17443 O O . GLU D 1 250 ? 281.303 670.143 438.559 1.00 75.28 250 GLU G O 1
ATOM 17455 N N . ASP D 1 251 ? 281.782 667.998 438.095 1.00 76.77 251 ASP G N 1
ATOM 17456 C CA . ASP D 1 251 ? 280.436 667.466 438.319 1.00 76.77 251 ASP G CA 1
ATOM 17457 C C . ASP D 1 251 ? 280.034 667.605 439.788 1.00 76.77 251 ASP G C 1
ATOM 17458 O O . ASP D 1 251 ? 280.892 667.819 440.641 1.00 76.77 251 ASP G O 1
ATOM 17467 N N . VAL D 1 252 ? 278.750 667.445 440.113 1.00 72.32 252 VAL G N 1
ATOM 17468 C CA . VAL D 1 252 ? 278.280 667.577 441.492 1.00 72.32 252 VAL G CA 1
ATOM 17469 C C . VAL D 1 252 ? 279.009 666.598 442.400 1.00 72.32 252 VAL G C 1
ATOM 17470 O O . VAL D 1 252 ? 278.933 665.387 442.224 1.00 72.32 252 VAL G O 1
ATOM 17483 N N . GLN D 1 253 ? 279.731 667.140 443.360 1.00 72.99 253 GLN G N 1
ATOM 17484 C CA . GLN D 1 253 ? 280.658 666.442 444.226 1.00 72.99 253 GLN G CA 1
ATOM 17485 C C . GLN D 1 253 ? 280.132 666.489 445.654 1.00 72.99 253 GLN G C 1
ATOM 17486 O O . GLN D 1 253 ? 279.640 667.532 446.078 1.00 72.99 253 GLN G O 1
ATOM 17500 N N . VAL D 1 254 ? 280.217 665.387 446.396 1.00 71.13 254 VAL G N 1
ATOM 17501 C CA . VAL D 1 254 ? 279.698 665.313 447.766 1.00 71.13 254 VAL G CA 1
ATOM 17502 C C . VAL D 1 254 ? 280.740 664.844 448.766 1.00 71.13 254 VAL G C 1
ATOM 17503 O O . VAL D 1 254 ? 281.542 663.962 448.470 1.00 71.13 254 VAL G O 1
ATOM 17516 N N . LYS D 1 255 ? 280.700 665.408 449.974 1.00 69.98 255 LYS G N 1
ATOM 17517 C CA . LYS D 1 255 ? 281.465 664.912 451.122 1.00 69.98 255 LYS G CA 1
ATOM 17518 C C . LYS D 1 255 ? 280.591 664.854 452.360 1.00 69.98 255 LYS G C 1
ATOM 17519 O O . LYS D 1 255 ? 279.935 665.837 452.690 1.00 69.98 255 LYS G O 1
ATOM 17538 N N . LEU D 1 256 ? 280.621 663.734 453.068 1.00 70.40 256 LEU G N 1
ATOM 17539 C CA . LEU D 1 256 ? 279.957 663.576 454.352 1.00 70.40 256 LEU G CA 1
ATOM 17540 C C . LEU D 1 256 ? 280.819 664.143 455.482 1.00 70.40 256 LEU G C 1
ATOM 17541 O O . LEU D 1 256 ? 281.902 663.644 455.767 1.00 70.40 256 LEU G O 1
ATOM 17557 N N . LEU D 1 257 ? 280.314 665.176 456.132 1.00 69.52 257 LEU G N 1
ATOM 17558 C CA . LEU D 1 257 ? 280.909 665.860 457.264 1.00 69.52 257 LEU G CA 1
ATOM 17559 C C . LEU D 1 257 ? 280.381 665.270 458.569 1.00 69.52 257 LEU G C 1
ATOM 17560 O O . LEU D 1 257 ? 279.184 665.047 458.722 1.00 69.52 257 LEU G O 1
ATOM 17576 N N . THR D 1 258 ? 281.273 665.020 459.513 1.00 71.30 258 THR G N 1
ATOM 17577 C CA . THR D 1 258 ? 281.001 664.282 460.749 1.00 71.30 258 THR G CA 1
ATOM 17578 C C . THR D 1 258 ? 281.507 664.988 461.996 1.00 71.30 258 THR G C 1
ATOM 17579 O O . THR D 1 258 ? 280.979 664.761 463.069 1.00 71.30 258 THR G O 1
ATOM 17590 N N . GLU D 1 259 ? 282.505 665.851 461.875 1.00 70.94 259 GLU G N 1
ATOM 17591 C CA . GLU D 1 259 ? 283.153 666.563 462.972 1.00 70.94 259 GLU G CA 1
ATOM 17592 C C . GLU D 1 259 ? 283.076 668.083 462.834 1.00 70.94 259 GLU G C 1
ATOM 17593 O O . GLU D 1 259 ? 283.299 668.787 463.815 1.00 70.94 259 GLU G O 1
ATOM 17605 N N . ALA D 1 260 ? 282.777 668.609 461.651 1.00 71.55 260 ALA G N 1
ATOM 17606 C CA . ALA D 1 260 ? 282.867 670.031 461.358 1.00 71.55 260 ALA G CA 1
ATOM 17607 C C . ALA D 1 260 ? 281.949 670.924 462.199 1.00 71.55 260 ALA G C 1
ATOM 17608 O O . ALA D 1 260 ? 280.926 670.493 462.729 1.00 71.55 260 ALA G O 1
ATOM 17615 N N . THR D 1 261 ? 282.282 672.209 462.270 1.00 72.00 261 THR G N 1
ATOM 17616 C CA . THR D 1 261 ? 281.371 673.234 462.772 1.00 72.00 261 THR G CA 1
ATOM 17617 C C . THR D 1 261 ? 280.750 673.949 461.586 1.00 72.00 261 THR G C 1
ATOM 17618 O O . THR D 1 261 ? 281.425 674.708 460.911 1.00 72.00 261 THR G O 1
ATOM 17629 N N . ILE D 1 262 ? 279.467 673.728 461.339 1.00 71.48 262 ILE G N 1
ATOM 17630 C CA . ILE D 1 262 ? 278.734 674.343 460.234 1.00 71.48 262 ILE G CA 1
ATOM 17631 C C . ILE D 1 262 ? 277.689 675.282 460.817 1.00 71.48 262 ILE G C 1
ATOM 17632 O O . ILE D 1 262 ? 276.856 674.845 461.595 1.00 71.48 262 ILE G O 1
ATOM 17648 N N . GLY D 1 263 ? 277.709 676.562 460.472 1.00 72.37 263 GLY G N 1
ATOM 17649 C CA . GLY D 1 263 ? 276.656 677.498 460.850 1.00 72.37 263 GLY G CA 1
ATOM 17650 C C . GLY D 1 263 ? 276.374 677.621 462.350 1.00 72.37 263 GLY G C 1
ATOM 17651 O O . GLY D 1 263 ? 275.234 677.872 462.730 1.00 72.37 263 GLY G O 1
ATOM 17655 N N . GLY D 1 264 ? 277.375 677.410 463.209 1.00 74.52 264 GLY G N 1
ATOM 17656 C CA . GLY D 1 264 ? 277.222 677.407 464.667 1.00 74.52 264 GLY G CA 1
ATOM 17657 C C . GLY D 1 264 ? 276.780 676.075 465.282 1.00 74.52 264 GLY G C 1
ATOM 17658 O O . GLY D 1 264 ? 276.338 676.043 466.426 1.00 74.52 264 GLY G O 1
ATOM 17662 N N . ILE D 1 265 ? 276.883 674.972 464.541 1.00 72.49 265 ILE G N 1
ATOM 17663 C CA . ILE D 1 265 ? 276.507 673.638 464.818 1.00 72.49 265 ILE G CA 1
ATOM 17664 C C . ILE D 1 265 ? 277.717 672.753 464.903 1.00 72.49 265 ILE G C 1
ATOM 17665 O O . ILE D 1 265 ? 278.301 672.453 463.856 1.00 72.49 265 ILE G O 1
ATOM 17681 N N . ASN D 1 266 ? 278.124 672.294 466.080 1.00 72.23 266 ASN G N 1
ATOM 17682 C CA . ASN D 1 266 ? 279.212 671.328 466.209 1.00 72.23 266 ASN G CA 1
ATOM 17683 C C . ASN D 1 266 ? 278.711 669.918 465.894 1.00 72.23 266 ASN G C 1
ATOM 17684 O O . ASN D 1 266 ? 278.061 669.308 466.735 1.00 72.23 266 ASN G O 1
ATOM 17695 N N . LEU D 1 267 ? 279.001 669.380 464.710 1.00 70.49 267 LEU G N 1
ATOM 17696 C CA . LEU D 1 267 ? 278.377 668.140 464.249 1.00 70.49 267 LEU G CA 1
ATOM 17697 C C . LEU D 1 267 ? 278.676 666.956 465.172 1.00 70.49 267 LEU G C 1
ATOM 17698 O O . LEU D 1 267 ? 277.744 666.301 465.612 1.00 70.49 267 LEU G O 1
ATOM 17714 N N . ALA D 1 268 ? 279.950 666.710 465.513 1.00 69.69 268 ALA G N 1
ATOM 17715 C CA . ALA D 1 268 ? 280.357 665.583 466.396 1.00 69.69 268 ALA G CA 1
ATOM 17716 C C . ALA D 1 268 ? 279.729 665.731 467.786 1.00 69.69 268 ALA G C 1
ATOM 17717 O O . ALA D 1 268 ? 279.351 664.688 468.356 1.00 69.69 268 ALA G O 1
ATOM 17724 N N . GLU D 1 269 ? 279.697 666.943 468.347 1.00 71.64 269 GLU G N 1
ATOM 17725 C CA . GLU D 1 269 ? 279.093 667.222 469.684 1.00 71.64 269 GLU G CA 1
ATOM 17726 C C . GLU D 1 269 ? 277.583 666.978 469.646 1.00 71.64 269 GLU G C 1
ATOM 17727 O O . GLU D 1 269 ? 277.077 666.349 470.597 1.00 71.64 269 GLU G O 1
ATOM 17739 N N . LYS D 1 270 ? 276.899 667.401 468.578 1.00 69.21 270 LYS G N 1
ATOM 17740 C CA . LYS D 1 270 ? 275.415 667.316 468.460 1.00 69.21 270 LYS G CA 1
ATOM 17741 C C . LYS D 1 270 ? 275.009 665.945 467.917 1.00 69.21 270 LYS G C 1
ATOM 17742 O O . LYS D 1 270 ? 273.785 665.746 467.773 1.00 69.21 270 LYS G O 1
ATOM 17761 N N . ASP D 1 271 ? 275.954 665.026 467.656 1.00 69.15 271 ASP G N 1
ATOM 17762 C CA . ASP D 1 271 ? 275.691 663.769 467.076 1.00 69.15 271 ASP G CA 1
ATOM 17763 C C . ASP D 1 271 ? 275.014 663.905 465.735 1.00 69.15 271 ASP G C 1
ATOM 17764 O O . ASP D 1 271 ? 274.134 663.122 465.383 1.00 69.15 271 ASP G O 1
ATOM 17773 N N . MET D 1 272 ? 275.379 664.906 464.946 1.00 69.49 272 MET G N 1
ATOM 17774 C CA . MET D 1 272 ? 274.866 665.142 463.606 1.00 69.49 272 MET G CA 1
ATOM 17775 C C . MET D 1 272 ? 275.896 664.792 462.538 1.00 69.49 272 MET G C 1
ATOM 17776 O O . MET D 1 272 ? 277.077 664.588 462.801 1.00 69.49 272 MET G O 1
ATOM 17790 N N . VAL D 1 273 ? 275.438 664.776 461.298 1.00 69.65 273 VAL G N 1
ATOM 17791 C CA . VAL D 1 273 ? 276.260 664.754 460.097 1.00 69.65 273 VAL G CA 1
ATOM 17792 C C . VAL D 1 273 ? 275.736 665.789 459.127 1.00 69.65 273 VAL G C 1
ATOM 17793 O O . VAL D 1 273 ? 274.619 666.278 459.260 1.00 69.65 273 VAL G O 1
ATOM 17806 N N . ALA D 1 274 ? 276.526 666.137 458.131 1.00 69.41 274 ALA G N 1
ATOM 17807 C CA . ALA D 1 274 ? 276.062 666.966 457.045 1.00 69.41 274 ALA G CA 1
ATOM 17808 C C . ALA D 1 274 ? 276.620 666.481 455.724 1.00 69.41 274 ALA G C 1
ATOM 17809 O O . ALA D 1 274 ? 277.726 665.974 455.675 1.00 69.41 274 ALA G O 1
ATOM 17816 N N . LEU D 1 275 ? 275.883 666.648 454.640 1.00 69.91 275 LEU G N 1
ATOM 17817 C CA . LEU D 1 275 ? 276.384 666.347 453.311 1.00 69.91 275 LEU G CA 1
ATOM 17818 C C . LEU D 1 275 ? 276.656 667.679 452.623 1.00 69.91 275 LEU G C 1
ATOM 17819 O O . LEU D 1 275 ? 275.768 668.518 452.497 1.00 69.91 275 LEU G O 1
ATOM 17835 N N . ARG D 1 276 ? 277.909 667.905 452.245 1.00 68.59 276 ARG G N 1
ATOM 17836 C CA . ARG D 1 276 ? 278.365 669.094 451.527 1.00 68.59 276 ARG G CA 1
ATOM 17837 C C . ARG D 1 276 ? 278.310 668.796 450.045 1.00 68.59 276 ARG G C 1
ATOM 17838 O O . ARG D 1 276 ? 279.027 667.916 449.603 1.00 68.59 276 ARG G O 1
ATOM 17859 N N . PHE D 1 277 ? 277.489 669.510 449.297 1.00 69.67 277 PHE G N 1
ATOM 17860 C CA . PHE D 1 277 ? 277.360 669.400 447.851 1.00 69.67 277 PHE G CA 1
ATOM 17861 C C . PHE D 1 277 ? 278.034 670.589 447.190 1.00 69.67 277 PHE G C 1
ATOM 17862 O O . PHE D 1 277 ? 277.909 671.715 447.662 1.00 69.67 277 PHE G O 1
ATOM 17879 N N . LYS D 1 278 ? 278.730 670.352 446.087 1.00 70.02 278 LYS G N 1
ATOM 17880 C CA . LYS D 1 278 ? 279.533 671.351 445.386 1.00 70.02 278 LYS G CA 1
ATOM 17881 C C . LYS D 1 278 ? 279.533 671.115 443.884 1.00 70.02 278 LYS G C 1
ATOM 17882 O O . LYS D 1 278 ? 279.547 669.976 443.451 1.00 70.02 278 LYS G O 1
ATOM 17901 N N . PHE D 1 279 ? 279.540 672.165 443.084 1.00 71.71 279 PHE G N 1
ATOM 17902 C CA . PHE D 1 279 ? 279.489 672.079 441.631 1.00 71.71 279 PHE G CA 1
ATOM 17903 C C . PHE D 1 279 ? 280.204 673.268 441.000 1.00 71.71 279 PHE G C 1
ATOM 17904 O O . PHE D 1 279 ? 279.876 674.406 441.323 1.00 71.71 279 PHE G O 1
ATOM 17921 N N . ARG D 1 280 ? 281.181 673.028 440.116 1.00 71.53 280 ARG G N 1
ATOM 17922 C CA . ARG D 1 280 ? 281.973 674.093 439.481 1.00 71.53 280 ARG G CA 1
ATOM 17923 C C . ARG D 1 280 ? 281.636 674.216 438.009 1.00 71.53 280 ARG G C 1
ATOM 17924 O O . ARG D 1 280 ? 281.853 673.285 437.242 1.00 71.53 280 ARG G O 1
ATOM 17945 N N . VAL D 1 281 ? 281.109 675.359 437.616 1.00 72.03 281 VAL G N 1
ATOM 17946 C CA . VAL D 1 281 ? 280.542 675.603 436.294 1.00 72.03 281 VAL G CA 1
ATOM 17947 C C . VAL D 1 281 ? 280.975 676.958 435.762 1.00 72.03 281 VAL G C 1
ATOM 17948 O O . VAL D 1 281 ? 281.203 677.884 436.521 1.00 72.03 281 VAL G O 1
ATOM 17961 N N . ALA D 1 282 ? 281.102 677.088 434.456 1.00 72.50 282 ALA G N 1
ATOM 17962 C CA . ALA D 1 282 ? 281.445 678.318 433.763 1.00 72.50 282 ALA G CA 1
ATOM 17963 C C . ALA D 1 282 ? 280.409 678.642 432.687 1.00 72.50 282 ALA G C 1
ATOM 17964 O O . ALA D 1 282 ? 279.836 677.736 432.094 1.00 72.50 282 ALA G O 1
ATOM 17971 N N . TYR D 1 283 ? 280.180 679.944 432.433 1.00 72.18 283 TYR G N 1
ATOM 17972 C CA . TYR D 1 283 ? 279.237 680.426 431.391 1.00 72.18 283 TYR G CA 1
ATOM 17973 C C . TYR D 1 283 ? 279.829 681.668 430.730 1.00 72.18 283 TYR G C 1
ATOM 17974 O O . TYR D 1 283 ? 280.123 682.632 431.473 1.00 72.18 283 TYR G O 1
ATOM 17992 N N . SER D 1 284 ? 280.066 681.634 429.420 1.00 72.40 284 SER G N 1
ATOM 17993 C CA . SER D 1 284 ? 280.535 682.800 428.632 1.00 72.40 284 SER G CA 1
ATOM 17994 C C . SER D 1 284 ? 279.924 682.618 427.246 1.00 72.40 284 SER G C 1
ATOM 17995 O O . SER D 1 284 ? 279.902 681.463 426.794 1.00 72.40 284 SER G O 1
ATOM 18003 N N . THR D 1 285 ? 279.480 683.687 426.582 1.00 73.81 285 THR G N 1
ATOM 18004 C CA . THR D 1 285 ? 278.822 683.592 425.252 1.00 73.81 285 THR G CA 1
ATOM 18005 C C . THR D 1 285 ? 279.866 683.082 424.257 1.00 73.81 285 THR G C 1
ATOM 18006 O O . THR D 1 285 ? 281.053 683.157 424.598 1.00 73.81 285 THR G O 1
ATOM 18017 N N . ALA D 1 286 ? 279.464 682.451 423.154 1.00 74.24 286 ALA G N 1
ATOM 18018 C CA . ALA D 1 286 ? 280.335 681.930 422.169 1.00 74.24 286 ALA G CA 1
ATOM 18019 C C . ALA D 1 286 ? 279.818 682.186 420.780 1.00 74.24 286 ALA G C 1
ATOM 18020 O O . ALA D 1 286 ? 279.234 681.280 420.184 1.00 74.24 286 ALA G O 1
ATOM 18027 N N . PHE D 1 287 ? 279.884 683.433 420.292 1.00 72.91 287 PHE G N 1
ATOM 18028 C CA . PHE D 1 287 ? 279.432 683.795 418.922 1.00 72.91 287 PHE G CA 1
ATOM 18029 C C . PHE D 1 287 ? 280.497 684.668 418.270 1.00 72.91 287 PHE G C 1
ATOM 18030 O O . PHE D 1 287 ? 281.166 685.410 419.018 1.00 72.91 287 PHE G O 1
ATOM 18047 N N . SER D 1 288 ? 280.636 684.582 416.946 1.00 73.54 288 SER G N 1
ATOM 18048 C CA . SER D 1 288 ? 281.655 685.329 416.168 1.00 73.54 288 SER G CA 1
ATOM 18049 C C . SER D 1 288 ? 280.910 686.353 415.307 1.00 73.54 288 SER G C 1
ATOM 18050 O O . SER D 1 288 ? 279.961 685.925 414.617 1.00 73.54 288 SER G O 1
ATOM 18058 N N . THR D 1 289 ? 281.292 687.638 415.353 1.00 76.09 289 THR G N 1
ATOM 18059 C CA . THR D 1 289 ? 280.654 688.742 414.578 1.00 76.09 289 THR G CA 1
ATOM 18060 C C . THR D 1 289 ? 281.496 688.992 413.323 1.00 76.09 289 THR G C 1
ATOM 18061 O O . THR D 1 289 ? 281.554 690.161 412.891 1.00 76.09 289 THR G O 1
ATOM 18072 N N . ALA D 1 290 ? 282.166 687.968 412.782 1.00 74.30 290 ALA G N 1
ATOM 18073 C CA . ALA D 1 290 ? 282.968 688.040 411.628 1.00 74.30 290 ALA G CA 1
ATOM 18074 C C . ALA D 1 290 ? 282.127 688.289 410.407 1.00 74.30 290 ALA G C 1
ATOM 18075 O O . ALA D 1 290 ? 281.238 687.484 410.123 1.00 74.30 290 ALA G O 1
ATOM 18082 N N . GLY D 1 291 ? 282.384 689.369 409.677 1.00 76.37 291 GLY G N 1
ATOM 18083 C CA . GLY D 1 291 ? 281.622 689.703 408.501 1.00 76.37 291 GLY G CA 1
ATOM 18084 C C . GLY D 1 291 ? 280.431 690.598 408.753 1.00 76.37 291 GLY G C 1
ATOM 18085 O O . GLY D 1 291 ? 279.919 691.202 407.806 1.00 76.37 291 GLY G O 1
ATOM 18089 N N . GLY D 1 292 ? 279.976 690.700 409.997 1.00 79.35 292 GLY G N 1
ATOM 18090 C CA . GLY D 1 292 ? 278.859 691.558 410.329 1.00 79.35 292 GLY G CA 1
ATOM 18091 C C . GLY D 1 292 ? 279.289 692.761 411.137 1.00 79.35 292 GLY G C 1
ATOM 18092 O O . GLY D 1 292 ? 280.386 693.285 410.940 1.00 79.35 292 GLY G O 1
ATOM 18096 N N . GLU D 1 293 ? 278.436 693.203 412.051 1.00 82.08 293 GLU G N 1
ATOM 18097 C CA . GLU D 1 293 ? 278.732 694.321 412.930 1.00 82.08 293 GLU G CA 1
ATOM 18098 C C . GLU D 1 293 ? 279.064 693.809 414.322 1.00 82.08 293 GLU G C 1
ATOM 18099 O O . GLU D 1 293 ? 278.764 692.669 414.679 1.00 82.08 293 GLU G O 1
ATOM 18111 N N . VAL D 1 294 ? 279.680 694.603 415.134 1.00 80.31 294 VAL G N 1
ATOM 18112 C CA . VAL D 1 294 ? 280.060 694.336 416.464 1.00 80.31 294 VAL G CA 1
ATOM 18113 C C . VAL D 1 294 ? 278.886 694.221 417.395 1.00 80.31 294 VAL G C 1
ATOM 18114 O O . VAL D 1 294 ? 278.939 693.530 418.417 1.00 80.31 294 VAL G O 1
ATOM 18127 N N . THR D 1 295 ? 277.810 694.879 417.136 1.00 79.45 295 THR G N 1
ATOM 18128 C CA . THR D 1 295 ? 276.606 694.966 417.867 1.00 79.45 295 THR G CA 1
ATOM 18129 C C . THR D 1 295 ? 275.655 693.818 417.661 1.00 79.45 295 THR G C 1
ATOM 18130 O O . THR D 1 295 ? 274.618 693.744 418.324 1.00 79.45 295 THR G O 1
ATOM 18141 N N . ASP D 1 296 ? 275.980 692.948 416.688 1.00 78.64 296 ASP G N 1
ATOM 18142 C CA . ASP D 1 296 ? 275.166 691.747 416.377 1.00 78.64 296 ASP G CA 1
ATOM 18143 C C . ASP D 1 296 ? 275.114 690.859 417.619 1.00 78.64 296 ASP G C 1
ATOM 18144 O O . ASP D 1 296 ? 276.203 690.589 418.154 1.00 78.64 296 ASP G O 1
ATOM 18153 N N . TYR D 1 297 ? 273.924 690.454 418.073 1.00 73.79 297 TYR G N 1
ATOM 18154 C CA . TYR D 1 297 ? 273.729 689.553 419.238 1.00 73.79 297 TYR G CA 1
ATOM 18155 C C . TYR D 1 297 ? 272.833 688.404 418.763 1.00 73.79 297 TYR G C 1
ATOM 18156 O O . TYR D 1 297 ? 271.939 688.702 417.942 1.00 73.79 297 TYR G O 1
ATOM 18174 N N . PRO D 1 298 ? 272.995 687.136 419.218 1.00 73.36 298 PRO G N 1
ATOM 18175 C CA . PRO D 1 298 ? 272.197 686.017 418.713 1.00 73.36 298 PRO G CA 1
ATOM 18176 C C . PRO D 1 298 ? 270.891 685.797 419.492 1.00 73.36 298 PRO G C 1
ATOM 18177 O O . PRO D 1 298 ? 270.254 684.847 419.172 1.00 73.36 298 PRO G O 1
ATOM 18188 N N . PHE D 1 299 ? 270.477 686.727 420.365 1.00 73.58 299 PHE G N 1
ATOM 18189 C CA . PHE D 1 299 ? 269.271 686.583 421.161 1.00 73.58 299 PHE G CA 1
ATOM 18190 C C . PHE D 1 299 ? 268.461 687.854 421.100 1.00 73.58 299 PHE G C 1
ATOM 18191 O O . PHE D 1 299 ? 268.992 688.940 420.897 1.00 73.58 299 PHE G O 1
ATOM 18208 N N . ALA D 1 300 ? 267.133 687.733 421.286 1.00 75.82 300 ALA G N 1
ATOM 18209 C CA . ALA D 1 300 ? 266.203 688.882 421.384 1.00 75.82 300 ALA G CA 1
ATOM 18210 C C . ALA D 1 300 ? 265.288 688.559 422.557 1.00 75.82 300 ALA G C 1
ATOM 18211 O O . ALA D 1 300 ? 265.154 687.383 422.802 1.00 75.82 300 ALA G O 1
ATOM 18218 N N . VAL D 1 301 ? 264.760 689.539 423.291 1.00 77.01 301 VAL G N 1
ATOM 18219 C CA . VAL D 1 301 ? 263.950 689.271 424.521 1.00 77.01 301 VAL G CA 1
ATOM 18220 C C . VAL D 1 301 ? 262.679 690.110 424.507 1.00 77.01 301 VAL G C 1
ATOM 18221 O O . VAL D 1 301 ? 262.799 691.331 424.369 1.00 77.01 301 VAL G O 1
ATOM 18234 N N . ILE D 1 302 ? 261.518 689.494 424.732 1.00 80.06 302 ILE G N 1
ATOM 18235 C CA . ILE D 1 302 ? 260.256 690.268 424.878 1.00 80.06 302 ILE G CA 1
ATOM 18236 C C . ILE D 1 302 ? 260.270 690.727 426.332 1.00 80.06 302 ILE G C 1
ATOM 18237 O O . ILE D 1 302 ? 260.648 689.872 427.115 1.00 80.06 302 ILE G O 1
ATOM 18253 N N . THR D 1 303 ? 260.154 692.022 426.645 1.00 81.47 303 THR G N 1
ATOM 18254 C CA . THR D 1 303 ? 260.001 692.587 427.920 1.00 81.47 303 THR G CA 1
ATOM 18255 C C . THR D 1 303 ? 258.552 692.718 428.305 1.00 81.47 303 THR G C 1
ATOM 18256 O O . THR D 1 303 ? 257.710 692.877 427.421 1.00 81.47 303 THR G O 1
ATOM 18267 N N . PRO D 1 304 ? 258.211 692.682 429.591 1.00 84.18 304 PRO G N 1
ATOM 18268 C CA . PRO D 1 304 ? 256.828 692.770 429.998 1.00 84.18 304 PRO G CA 1
ATOM 18269 C C . PRO D 1 304 ? 256.140 694.038 429.586 1.00 84.18 304 PRO G C 1
ATOM 18270 O O . PRO D 1 304 ? 256.793 695.064 429.394 1.00 84.18 304 PRO G O 1
ATOM 18281 N N . ASP D 1 305 ? 254.859 694.049 429.460 1.00 91.48 305 ASP G N 1
ATOM 18282 C CA . ASP D 1 305 ? 254.000 695.138 429.208 1.00 91.48 305 ASP G CA 1
ATOM 18283 C C . ASP D 1 305 ? 253.922 696.026 430.419 1.00 91.48 305 ASP G C 1
ATOM 18284 O O . ASP D 1 305 ? 253.413 695.569 431.447 1.00 91.48 305 ASP G O 1
ATOM 18293 N N . ALA E 1 2 ? 421.764 676.711 501.676 1.00 74.49 2 ALA C N 1
ATOM 18294 C CA . ALA E 1 2 ? 422.288 676.623 500.307 1.00 74.49 2 ALA C CA 1
ATOM 18295 C C . ALA E 1 2 ? 421.802 675.348 499.638 1.00 74.49 2 ALA C C 1
ATOM 18296 O O . ALA E 1 2 ? 421.778 674.282 500.238 1.00 74.49 2 ALA C O 1
ATOM 18303 N N . ASP E 1 3 ? 421.408 675.441 498.379 1.00 72.10 3 ASP C N 1
ATOM 18304 C CA . ASP E 1 3 ? 420.898 674.336 497.569 1.00 72.10 3 ASP C CA 1
ATOM 18305 C C . ASP E 1 3 ? 421.180 674.590 496.088 1.00 72.10 3 ASP C C 1
ATOM 18306 O O . ASP E 1 3 ? 421.459 675.715 495.683 1.00 72.10 3 ASP C O 1
ATOM 18315 N N . ILE E 1 4 ? 421.103 673.547 495.270 1.00 67.87 4 ILE C N 1
ATOM 18316 C CA . ILE E 1 4 ? 421.337 673.620 493.829 1.00 67.87 4 ILE C CA 1
ATOM 18317 C C . ILE E 1 4 ? 420.149 674.306 493.143 1.00 67.87 4 ILE C C 1
ATOM 18318 O O . ILE E 1 4 ? 419.089 673.711 492.966 1.00 67.87 4 ILE C O 1
ATOM 18334 N N . SER E 1 5 ? 420.322 675.557 492.731 1.00 70.61 5 SER C N 1
ATOM 18335 C CA . SER E 1 5 ? 419.342 676.311 491.943 1.00 70.61 5 SER C CA 1
ATOM 18336 C C . SER E 1 5 ? 419.232 675.721 490.546 1.00 70.61 5 SER C C 1
ATOM 18337 O O . SER E 1 5 ? 420.196 675.148 490.047 1.00 70.61 5 SER C O 1
ATOM 18345 N N . ARG E 1 6 ? 418.144 675.968 489.816 1.00 68.03 6 ARG C N 1
ATOM 18346 C CA . ARG E 1 6 ? 418.111 675.629 488.383 1.00 68.03 6 ARG C CA 1
ATOM 18347 C C . ARG E 1 6 ? 419.225 676.328 487.606 1.00 68.03 6 ARG C C 1
ATOM 18348 O O . ARG E 1 6 ? 419.850 675.724 486.751 1.00 68.03 6 ARG C O 1
ATOM 18369 N N . ALA E 1 7 ? 419.555 677.557 487.978 1.00 69.21 7 ALA C N 1
ATOM 18370 C CA . ALA E 1 7 ? 420.660 678.316 487.410 1.00 69.21 7 ALA C CA 1
ATOM 18371 C C . ALA E 1 7 ? 422.042 677.692 487.669 1.00 69.21 7 ALA C C 1
ATOM 18372 O O . ALA E 1 7 ? 422.909 677.760 486.808 1.00 69.21 7 ALA C O 1
ATOM 18379 N N . ASP E 1 8 ? 422.259 677.039 488.812 1.00 70.06 8 ASP C N 1
ATOM 18380 C CA . ASP E 1 8 ? 423.509 676.323 489.098 1.00 70.06 8 ASP C CA 1
ATOM 18381 C C . ASP E 1 8 ? 423.660 675.066 488.245 1.00 70.06 8 ASP C C 1
ATOM 18382 O O . ASP E 1 8 ? 424.768 674.678 487.889 1.00 70.06 8 ASP C O 1
ATOM 18391 N N . ALA E 1 9 ? 422.544 674.431 487.906 1.00 67.59 9 ALA C N 1
ATOM 18392 C CA . ALA E 1 9 ? 422.477 673.260 487.054 1.00 67.59 9 ALA C CA 1
ATOM 18393 C C . ALA E 1 9 ? 422.357 673.589 485.559 1.00 67.59 9 ALA C C 1
ATOM 18394 O O . ALA E 1 9 ? 422.381 672.675 484.750 1.00 67.59 9 ALA C O 1
ATOM 18401 N N . LEU E 1 10 ? 422.224 674.856 485.173 1.00 67.98 10 LEU C N 1
ATOM 18402 C CA . LEU E 1 10 ? 421.811 675.290 483.838 1.00 67.98 10 LEU C CA 1
ATOM 18403 C C . LEU E 1 10 ? 422.670 674.717 482.704 1.00 67.98 10 LEU C C 1
ATOM 18404 O O . LEU E 1 10 ? 422.146 674.265 481.696 1.00 67.98 10 LEU C O 1
ATOM 18420 N N . ALA E 1 11 ? 423.983 674.673 482.881 1.00 67.32 11 ALA C N 1
ATOM 18421 C CA . ALA E 1 11 ? 424.916 674.079 481.933 1.00 67.32 11 ALA C CA 1
ATOM 18422 C C . ALA E 1 11 ? 424.672 672.581 481.674 1.00 67.32 11 ALA C C 1
ATOM 18423 O O . ALA E 1 11 ? 425.082 672.062 480.641 1.00 67.32 11 ALA C O 1
ATOM 18430 N N . LEU E 1 12 ? 423.997 671.874 482.580 1.00 67.81 12 LEU C N 1
ATOM 18431 C CA . LEU E 1 12 ? 423.715 670.443 482.493 1.00 67.81 12 LEU C CA 1
ATOM 18432 C C . LEU E 1 12 ? 422.360 670.109 481.868 1.00 67.81 12 LEU C C 1
ATOM 18433 O O . LEU E 1 12 ? 422.086 668.943 481.595 1.00 67.81 12 LEU C O 1
ATOM 18449 N N . LEU E 1 13 ? 421.481 671.087 481.680 1.00 67.59 13 LEU C N 1
ATOM 18450 C CA . LEU E 1 13 ? 420.107 670.835 481.264 1.00 67.59 13 LEU C CA 1
ATOM 18451 C C . LEU E 1 13 ? 420.027 670.363 479.812 1.00 67.59 13 LEU C C 1
ATOM 18452 O O . LEU E 1 13 ? 420.692 670.899 478.927 1.00 67.59 13 LEU C O 1
ATOM 18468 N N . ALA E 1 14 ? 419.207 669.353 479.558 1.00 68.38 14 ALA C N 1
ATOM 18469 C CA . ALA E 1 14 ? 418.938 668.864 478.218 1.00 68.38 14 ALA C CA 1
ATOM 18470 C C . ALA E 1 14 ? 418.221 669.913 477.355 1.00 68.38 14 ALA C C 1
ATOM 18471 O O . ALA E 1 14 ? 417.580 670.835 477.857 1.00 68.38 14 ALA C O 1
ATOM 18478 N N . THR E 1 15 ? 418.292 669.738 476.042 1.00 70.93 15 THR C N 1
ATOM 18479 C CA . THR E 1 15 ? 417.636 670.577 475.031 1.00 70.93 15 THR C CA 1
ATOM 18480 C C . THR E 1 15 ? 417.002 669.701 473.957 1.00 70.93 15 THR C C 1
ATOM 18481 O O . THR E 1 15 ? 417.385 668.548 473.768 1.00 70.93 15 THR C O 1
ATOM 18492 N N . GLN E 1 16 ? 416.000 670.232 473.265 1.00 70.60 16 GLN C N 1
ATOM 18493 C CA . GLN E 1 16 ? 415.229 669.517 472.253 1.00 70.60 16 GLN C CA 1
ATOM 18494 C C . GLN E 1 16 ? 414.902 670.461 471.095 1.00 70.60 16 GLN C C 1
ATOM 18495 O O . GLN E 1 16 ? 414.711 671.663 471.263 1.00 70.60 16 GLN C O 1
ATOM 18509 N N . GLU E 1 17 ? 414.840 669.911 469.894 1.00 72.36 17 GLU C N 1
ATOM 18510 C CA . GLU E 1 17 ? 414.639 670.619 468.633 1.00 72.36 17 GLU C CA 1
ATOM 18511 C C . GLU E 1 17 ? 413.566 669.898 467.838 1.00 72.36 17 GLU C C 1
ATOM 18512 O O . GLU E 1 17 ? 413.582 668.668 467.768 1.00 72.36 17 GLU C O 1
ATOM 18524 N N . LEU E 1 18 ? 412.664 670.627 467.189 1.00 72.23 18 LEU C N 1
ATOM 18525 C CA . LEU E 1 18 ? 411.805 670.010 466.184 1.00 72.23 18 LEU C CA 1
ATOM 18526 C C . LEU E 1 18 ? 412.572 669.664 464.904 1.00 72.23 18 LEU C C 1
ATOM 18527 O O . LEU E 1 18 ? 413.531 670.325 464.508 1.00 72.23 18 LEU C O 1
ATOM 18543 N N . ASP E 1 19 ? 412.123 668.595 464.266 1.00 78.45 19 ASP C N 1
ATOM 18544 C CA . ASP E 1 19 ? 412.726 667.969 463.089 1.00 78.45 19 ASP C CA 1
ATOM 18545 C C . ASP E 1 19 ? 412.295 668.598 461.756 1.00 78.45 19 ASP C C 1
ATOM 18546 O O . ASP E 1 19 ? 412.633 668.089 460.690 1.00 78.45 19 ASP C O 1
ATOM 18555 N N . SER E 1 20 ? 411.495 669.656 461.794 1.00 73.64 20 SER C N 1
ATOM 18556 C CA . SER E 1 20 ? 410.808 670.226 460.640 1.00 73.64 20 SER C CA 1
ATOM 18557 C C . SER E 1 20 ? 410.494 671.702 460.853 1.00 73.64 20 SER C C 1
ATOM 18558 O O . SER E 1 20 ? 410.483 672.194 461.977 1.00 73.64 20 SER C O 1
ATOM 18566 N N . ILE E 1 21 ? 410.258 672.424 459.763 1.00 68.79 21 ILE C N 1
ATOM 18567 C CA . ILE E 1 21 ? 410.036 673.870 459.765 1.00 68.79 21 ILE C CA 1
ATOM 18568 C C . ILE E 1 21 ? 408.541 674.156 459.672 1.00 68.79 21 ILE C C 1
ATOM 18569 O O . ILE E 1 21 ? 407.843 673.575 458.850 1.00 68.79 21 ILE C O 1
ATOM 18585 N N . ILE E 1 22 ? 408.045 675.062 460.505 1.00 68.18 22 ILE C N 1
ATOM 18586 C CA . ILE E 1 22 ? 406.695 675.617 460.406 1.00 68.18 22 ILE C CA 1
ATOM 18587 C C . ILE E 1 22 ? 406.638 676.546 459.185 1.00 68.18 22 ILE C C 1
ATOM 18588 O O . ILE E 1 22 ? 407.302 677.577 459.157 1.00 68.18 22 ILE C O 1
ATOM 18604 N N . LYS E 1 23 ? 405.834 676.222 458.179 1.00 68.91 23 LYS C N 1
ATOM 18605 C CA . LYS E 1 23 ? 405.706 676.976 456.919 1.00 68.91 23 LYS C CA 1
ATOM 18606 C C . LYS E 1 23 ? 404.261 676.933 456.413 1.00 68.91 23 LYS C C 1
ATOM 18607 O O . LYS E 1 23 ? 403.560 675.971 456.726 1.00 68.91 23 LYS C O 1
ATOM 18626 N N . PRO E 1 24 ? 403.792 677.924 455.646 1.00 69.14 24 PRO C N 1
ATOM 18627 C CA . PRO E 1 24 ? 402.509 677.831 454.978 1.00 69.14 24 PRO C CA 1
ATOM 18628 C C . PRO E 1 24 ? 402.544 676.839 453.814 1.00 69.14 24 PRO C C 1
ATOM 18629 O O . PRO E 1 24 ? 403.599 676.413 453.361 1.00 69.14 24 PRO C O 1
ATOM 18640 N N . GLU E 1 25 ? 401.378 676.476 453.303 1.00 75.90 25 GLU C N 1
ATOM 18641 C CA . GLU E 1 25 ? 401.250 675.687 452.076 1.00 75.90 25 GLU C CA 1
ATOM 18642 C C . GLU E 1 25 ? 401.657 676.502 450.846 1.00 75.90 25 GLU C C 1
ATOM 18643 O O . GLU E 1 25 ? 401.372 677.693 450.751 1.00 75.90 25 GLU C O 1
ATOM 18655 N N . THR E 1 26 ? 402.298 675.864 449.876 1.00 74.37 26 THR C N 1
ATOM 18656 C CA . THR E 1 26 ? 402.624 676.469 448.578 1.00 74.37 26 THR C CA 1
ATOM 18657 C C . THR E 1 26 ? 401.451 676.382 447.599 1.00 74.37 26 THR C C 1
ATOM 18658 O O . THR E 1 26 ? 400.578 675.527 447.723 1.00 74.37 26 THR C O 1
ATOM 18669 N N . SER E 1 27 ? 401.416 677.256 446.599 1.00 75.00 27 SER C N 1
ATOM 18670 C CA . SER E 1 27 ? 400.372 677.295 445.572 1.00 75.00 27 SER C CA 1
ATOM 18671 C C . SER E 1 27 ? 400.938 677.631 444.190 1.00 75.00 27 SER C C 1
ATOM 18672 O O . SER E 1 27 ? 401.966 678.288 444.082 1.00 75.00 27 SER C O 1
ATOM 18680 N N . GLY E 1 28 ? 400.306 677.144 443.127 1.00 73.99 28 GLY C N 1
ATOM 18681 C CA . GLY E 1 28 ? 400.690 677.386 441.734 1.00 73.99 28 GLY C CA 1
ATOM 18682 C C . GLY E 1 28 ? 400.125 678.680 441.145 1.00 73.99 28 GLY C C 1
ATOM 18683 O O . GLY E 1 28 ? 399.239 679.310 441.710 1.00 73.99 28 GLY C O 1
ATOM 18687 N N . SER E 1 29 ? 400.583 679.069 439.959 1.00 71.06 29 SER C N 1
ATOM 18688 C CA . SER E 1 29 ? 399.979 680.163 439.188 1.00 71.06 29 SER C CA 1
ATOM 18689 C C . SER E 1 29 ? 398.530 679.836 438.823 1.00 71.06 29 SER C C 1
ATOM 18690 O O . SER E 1 29 ? 398.273 678.779 438.243 1.00 71.06 29 SER C O 1
ATOM 18698 N N . ALA E 1 30 ? 397.598 680.751 439.036 1.00 69.98 30 ALA C N 1
ATOM 18699 C CA . ALA E 1 30 ? 396.273 680.628 438.451 1.00 69.98 30 ALA C CA 1
ATOM 18700 C C . ALA E 1 30 ? 396.345 680.641 436.913 1.00 69.98 30 ALA C C 1
ATOM 18701 O O . ALA E 1 30 ? 395.596 679.918 436.272 1.00 69.98 30 ALA C O 1
ATOM 18708 N N . ALA E 1 31 ? 397.299 681.355 436.312 1.00 70.04 31 ALA C N 1
ATOM 18709 C CA . ALA E 1 31 ? 397.477 681.428 434.866 1.00 70.04 31 ALA C CA 1
ATOM 18710 C C . ALA E 1 31 ? 397.698 680.063 434.197 1.00 70.04 31 ALA C C 1
ATOM 18711 O O . ALA E 1 31 ? 396.942 679.690 433.306 1.00 70.04 31 ALA C O 1
ATOM 18718 N N . LEU E 1 32 ? 398.692 679.281 434.628 1.00 69.99 32 LEU C N 1
ATOM 18719 C CA . LEU E 1 32 ? 398.960 677.966 434.032 1.00 69.99 32 LEU C CA 1
ATOM 18720 C C . LEU E 1 32 ? 397.896 676.922 434.375 1.00 69.99 32 LEU C C 1
ATOM 18721 O O . LEU E 1 32 ? 397.739 675.951 433.644 1.00 69.99 32 LEU C O 1
ATOM 18737 N N . ALA E 1 33 ? 397.173 677.089 435.478 1.00 70.22 33 ALA C N 1
ATOM 18738 C CA . ALA E 1 33 ? 396.068 676.214 435.834 1.00 70.22 33 ALA C CA 1
ATOM 18739 C C . ALA E 1 33 ? 394.856 676.453 434.923 1.00 70.22 33 ALA C C 1
ATOM 18740 O O . ALA E 1 33 ? 394.263 675.508 434.410 1.00 70.22 33 ALA C O 1
ATOM 18747 N N . ALA E 1 34 ? 394.474 677.710 434.690 1.00 69.58 34 ALA C N 1
ATOM 18748 C CA . ALA E 1 34 ? 393.276 678.050 433.934 1.00 69.58 34 ALA C CA 1
ATOM 18749 C C . ALA E 1 34 ? 393.454 677.932 432.421 1.00 69.58 34 ALA C C 1
ATOM 18750 O O . ALA E 1 34 ? 392.590 677.398 431.734 1.00 69.58 34 ALA C O 1
ATOM 18757 N N . PHE E 1 35 ? 394.540 678.485 431.888 1.00 68.67 35 PHE C N 1
ATOM 18758 C CA . PHE E 1 35 ? 394.690 678.716 430.460 1.00 68.67 35 PHE C CA 1
ATOM 18759 C C . PHE E 1 35 ? 395.394 677.578 429.727 1.00 68.67 35 PHE C C 1
ATOM 18760 O O . PHE E 1 35 ? 396.240 676.866 430.263 1.00 68.67 35 PHE C O 1
ATOM 18777 N N . ARG E 1 36 ? 395.042 677.431 428.454 1.00 70.25 36 ARG C N 1
ATOM 18778 C CA . ARG E 1 36 ? 395.688 676.563 427.473 1.00 70.25 36 ARG C CA 1
ATOM 18779 C C . ARG E 1 36 ? 397.147 676.973 427.302 1.00 70.25 36 ARG C C 1
ATOM 18780 O O . ARG E 1 36 ? 397.439 678.165 427.223 1.00 70.25 36 ARG C O 1
ATOM 18801 N N . SER E 1 37 ? 398.050 676.019 427.125 1.00 69.32 37 SER C N 1
ATOM 18802 C CA . SER E 1 37 ? 399.411 676.320 426.700 1.00 69.32 37 SER C CA 1
ATOM 18803 C C . SER E 1 37 ? 399.923 675.462 425.555 1.00 69.32 37 SER C C 1
ATOM 18804 O O . SER E 1 37 ? 399.523 674.312 425.396 1.00 69.32 37 SER C O 1
ATOM 18812 N N . ILE E 1 38 ? 400.843 676.026 424.780 1.00 69.76 38 ILE C N 1
ATOM 18813 C CA . ILE E 1 38 ? 401.583 675.333 423.727 1.00 69.76 38 ILE C CA 1
ATOM 18814 C C . ILE E 1 38 ? 403.082 675.346 423.994 1.00 69.76 38 ILE C C 1
ATOM 18815 O O . ILE E 1 38 ? 403.621 676.285 424.572 1.00 69.76 38 ILE C O 1
ATOM 18831 N N . ARG E 1 39 ? 403.786 674.314 423.530 1.00 71.29 39 ARG C N 1
ATOM 18832 C CA . ARG E 1 39 ? 405.246 674.332 423.452 1.00 71.29 39 ARG C CA 1
ATOM 18833 C C . ARG E 1 39 ? 405.695 675.304 422.367 1.00 71.29 39 ARG C C 1
ATOM 18834 O O . ARG E 1 39 ? 405.234 675.238 421.237 1.00 71.29 39 ARG C O 1
ATOM 18855 N N . MET E 1 40 ? 406.629 676.178 422.686 1.00 69.78 40 MET C N 1
ATOM 18856 C CA . MET E 1 40 ? 407.308 677.011 421.701 1.00 69.78 40 MET C CA 1
ATOM 18857 C C . MET E 1 40 ? 408.688 676.414 421.441 1.00 69.78 40 MET C C 1
ATOM 18858 O O . MET E 1 40 ? 409.398 676.096 422.385 1.00 69.78 40 MET C O 1
ATOM 18872 N N . SER E 1 41 ? 409.102 676.305 420.183 1.00 70.68 41 SER C N 1
ATOM 18873 C CA . SER E 1 41 ? 410.477 675.948 419.804 1.00 70.68 41 SER C CA 1
ATOM 18874 C C . SER E 1 41 ? 411.259 677.107 419.179 1.00 70.68 41 SER C C 1
ATOM 18875 O O . SER E 1 41 ? 412.451 676.972 418.922 1.00 70.68 41 SER C O 1
ATOM 18883 N N . ALA E 1 42 ? 410.621 678.259 418.958 1.00 70.80 42 ALA C N 1
ATOM 18884 C CA . ALA E 1 42 ? 411.192 679.354 418.170 1.00 70.80 42 ALA C CA 1
ATOM 18885 C C . ALA E 1 42 ? 411.466 680.660 418.932 1.00 70.80 42 ALA C C 1
ATOM 18886 O O . ALA E 1 42 ? 412.327 681.433 418.524 1.00 70.80 42 ALA C O 1
ATOM 18893 N N . GLY E 1 43 ? 410.747 680.943 420.015 1.00 69.86 43 GLY C N 1
ATOM 18894 C CA . GLY E 1 43 ? 410.863 682.200 420.772 1.00 69.86 43 GLY C CA 1
ATOM 18895 C C . GLY E 1 43 ? 409.823 683.249 420.384 1.00 69.86 43 GLY C C 1
ATOM 18896 O O . GLY E 1 43 ? 409.410 684.055 421.210 1.00 69.86 43 GLY C O 1
ATOM 18900 N N . THR E 1 44 ? 409.300 683.169 419.167 1.00 71.67 44 THR C N 1
ATOM 18901 C CA . THR E 1 44 ? 408.044 683.792 418.741 1.00 71.67 44 THR C CA 1
ATOM 18902 C C . THR E 1 44 ? 407.224 682.794 417.927 1.00 71.67 44 THR C C 1
ATOM 18903 O O . THR E 1 44 ? 407.775 682.096 417.085 1.00 71.67 44 THR C O 1
ATOM 18914 N N . VAL E 1 45 ? 405.911 682.733 418.143 1.00 70.69 45 VAL C N 1
ATOM 18915 C CA . VAL E 1 45 ? 404.978 681.976 417.293 1.00 70.69 45 VAL C CA 1
ATOM 18916 C C . VAL E 1 45 ? 404.086 682.969 416.571 1.00 70.69 45 VAL C C 1
ATOM 18917 O O . VAL E 1 45 ? 403.723 684.001 417.125 1.00 70.69 45 VAL C O 1
ATOM 18930 N N . SER E 1 46 ? 403.739 682.684 415.325 1.00 71.78 46 SER C N 1
ATOM 18931 C CA . SER E 1 46 ? 402.869 683.522 414.500 1.00 71.78 46 SER C CA 1
ATOM 18932 C C . SER E 1 46 ? 401.479 682.902 414.380 1.00 71.78 46 SER C C 1
ATOM 18933 O O . SER E 1 46 ? 401.324 681.713 414.122 1.00 71.78 46 SER C O 1
ATOM 18941 N N . MET E 1 47 ? 400.459 683.703 414.650 1.00 72.11 47 MET C N 1
ATOM 18942 C CA . MET E 1 47 ? 399.069 683.269 414.749 1.00 72.11 47 MET C CA 1
ATOM 18943 C C . MET E 1 47 ? 398.215 684.016 413.721 1.00 72.11 47 MET C C 1
ATOM 18944 O O . MET E 1 47 ? 398.096 685.235 413.827 1.00 72.11 47 MET C O 1
ATOM 18958 N N . PRO E 1 48 ? 397.604 683.334 412.743 1.00 70.00 48 PRO C N 1
ATOM 18959 C CA . PRO E 1 48 ? 396.671 683.954 411.815 1.00 70.00 48 PRO C CA 1
ATOM 18960 C C . PRO E 1 48 ? 395.270 684.103 412.420 1.00 70.00 48 PRO C C 1
ATOM 18961 O O . PRO E 1 48 ? 394.751 683.201 413.067 1.00 70.00 48 PRO C O 1
ATOM 18972 N N . VAL E 1 49 ? 394.636 685.239 412.185 1.00 70.04 49 VAL C N 1
ATOM 18973 C CA . VAL E 1 49 ? 393.345 685.629 412.754 1.00 70.04 49 VAL C CA 1
ATOM 18974 C C . VAL E 1 49 ? 392.410 686.105 411.648 1.00 70.04 49 VAL C C 1
ATOM 18975 O O . VAL E 1 49 ? 392.809 686.929 410.835 1.00 70.04 49 VAL C O 1
ATOM 18988 N N . LEU E 1 50 ? 391.163 685.637 411.602 1.00 69.33 50 LEU C N 1
ATOM 18989 C CA . LEU E 1 50 ? 390.159 686.169 410.678 1.00 69.33 50 LEU C CA 1
ATOM 18990 C C . LEU E 1 50 ? 389.838 687.623 411.019 1.00 69.33 50 LEU C C 1
ATOM 18991 O O . LEU E 1 50 ? 389.655 687.939 412.189 1.00 69.33 50 LEU C O 1
ATOM 19007 N N . ALA E 1 51 ? 389.752 688.502 410.030 1.00 70.19 51 ALA C N 1
ATOM 19008 C CA . ALA E 1 51 ? 389.704 689.946 410.253 1.00 70.19 51 ALA C CA 1
ATOM 19009 C C . ALA E 1 51 ? 388.521 690.674 409.598 1.00 70.19 51 ALA C C 1
ATOM 19010 O O . ALA E 1 51 ? 388.080 691.687 410.124 1.00 70.19 51 ALA C O 1
ATOM 19017 N N . ALA E 1 52 ? 387.962 690.178 408.497 1.00 69.77 52 ALA C N 1
ATOM 19018 C CA . ALA E 1 52 ? 386.771 690.748 407.872 1.00 69.77 52 ALA C CA 1
ATOM 19019 C C . ALA E 1 52 ? 385.939 689.668 407.189 1.00 69.77 52 ALA C C 1
ATOM 19020 O O . ALA E 1 52 ? 386.503 688.725 406.645 1.00 69.77 52 ALA C O 1
ATOM 19027 N N . LEU E 1 53 ? 384.614 689.802 407.230 1.00 69.82 53 LEU C N 1
ATOM 19028 C CA . LEU E 1 53 ? 383.648 688.847 406.688 1.00 69.82 53 LEU C CA 1
ATOM 19029 C C . LEU E 1 53 ? 383.176 689.246 405.278 1.00 69.82 53 LEU C C 1
ATOM 19030 O O . LEU E 1 53 ? 383.151 690.439 404.975 1.00 69.82 53 LEU C O 1
ATOM 19046 N N . PRO E 1 54 ? 382.754 688.297 404.423 1.00 68.61 54 PRO C N 1
ATOM 19047 C CA . PRO E 1 54 ? 382.166 688.605 403.125 1.00 68.61 54 PRO C CA 1
ATOM 19048 C C . PRO E 1 54 ? 380.830 689.336 403.279 1.00 68.61 54 PRO C C 1
ATOM 19049 O O . PRO E 1 54 ? 380.149 689.192 404.287 1.00 68.61 54 PRO C O 1
ATOM 19060 N N . THR E 1 55 ? 380.424 690.080 402.255 1.00 69.16 55 THR C N 1
ATOM 19061 C CA . THR E 1 55 ? 379.138 690.790 402.178 1.00 69.16 55 THR C CA 1
ATOM 19062 C C . THR E 1 55 ? 378.371 690.353 400.939 1.00 69.16 55 THR C C 1
ATOM 19063 O O . THR E 1 55 ? 378.871 690.531 399.835 1.00 69.16 55 THR C O 1
ATOM 19074 N N . ALA E 1 56 ? 377.156 689.835 401.088 1.00 66.84 56 ALA C N 1
ATOM 19075 C CA . ALA E 1 56 ? 376.276 689.457 399.976 1.00 66.84 56 ALA C CA 1
ATOM 19076 C C . ALA E 1 56 ? 375.169 690.487 399.730 1.00 66.84 56 ALA C C 1
ATOM 19077 O O . ALA E 1 56 ? 374.999 691.428 400.500 1.00 66.84 56 ALA C O 1
ATOM 19084 N N . GLY E 1 57 ? 374.398 690.379 398.630 1.00 66.66 57 GLY C N 1
ATOM 19085 C CA . GLY E 1 57 ? 373.389 691.412 398.294 1.00 66.66 57 GLY C CA 1
ATOM 19086 C C . GLY E 1 57 ? 372.266 690.937 397.392 1.00 66.66 57 GLY C C 1
ATOM 19087 O O . GLY E 1 57 ? 372.569 690.219 396.428 1.00 66.66 57 GLY C O 1
ATOM 19091 N N . TRP E 1 58 ? 371.037 691.421 397.614 1.00 66.77 58 TRP C N 1
ATOM 19092 C CA . TRP E 1 58 ? 369.832 691.000 396.846 1.00 66.77 58 TRP C CA 1
ATOM 19093 C C . TRP E 1 58 ? 369.990 691.383 395.371 1.00 66.77 58 TRP C C 1
ATOM 19094 O O . TRP E 1 58 ? 370.547 692.476 395.133 1.00 66.77 58 TRP C O 1
ATOM 19115 N N . VAL E 1 59 ? 369.509 690.552 394.431 1.00 68.30 59 VAL C N 1
ATOM 19116 C CA . VAL E 1 59 ? 369.671 690.788 392.961 1.00 68.30 59 VAL C CA 1
ATOM 19117 C C . VAL E 1 59 ? 368.362 690.524 392.201 1.00 68.30 59 VAL C C 1
ATOM 19118 O O . VAL E 1 59 ? 367.589 689.664 392.674 1.00 68.30 59 VAL C O 1
ATOM 19131 N N . THR E 1 60 ? 368.125 691.237 391.085 1.00 72.04 60 THR C N 1
ATOM 19132 C CA . THR E 1 60 ? 366.949 691.081 390.221 1.00 72.04 60 THR C CA 1
ATOM 19133 C C . THR E 1 60 ? 367.251 690.168 389.030 1.00 72.04 60 THR C C 1
ATOM 19134 O O . THR E 1 60 ? 368.393 689.778 388.801 1.00 72.04 60 THR C O 1
ATOM 19145 N N . ASP E 1 61 ? 366.232 689.800 388.256 1.00 73.95 61 ASP C N 1
ATOM 19146 C CA . ASP E 1 61 ? 366.333 688.851 387.138 1.00 73.95 61 ASP C CA 1
ATOM 19147 C C . ASP E 1 61 ? 365.421 689.210 385.950 1.00 73.95 61 ASP C C 1
ATOM 19148 O O . ASP E 1 61 ? 365.181 688.383 385.078 1.00 73.95 61 ASP C O 1
ATOM 19157 N N . ASP E 1 62 ? 364.895 690.434 385.914 1.00 76.48 62 ASP C N 1
ATOM 19158 C CA . ASP E 1 62 ? 363.883 690.881 384.949 1.00 76.48 62 ASP C CA 1
ATOM 19159 C C . ASP E 1 62 ? 364.438 691.107 383.538 1.00 76.48 62 ASP C C 1
ATOM 19160 O O . ASP E 1 62 ? 363.811 690.758 382.538 1.00 76.48 62 ASP C O 1
ATOM 19169 N N . THR E 1 63 ? 365.606 691.734 383.458 1.00 77.53 63 THR C N 1
ATOM 19170 C CA . THR E 1 63 ? 366.217 692.247 382.230 1.00 77.53 63 THR C CA 1
ATOM 19171 C C . THR E 1 63 ? 367.743 692.166 382.298 1.00 77.53 63 THR C C 1
ATOM 19172 O O . THR E 1 63 ? 368.327 692.171 383.380 1.00 77.53 63 THR C O 1
ATOM 19183 N N . SER E 1 64 ? 368.411 692.080 381.151 1.00 77.47 64 SER C N 1
ATOM 19184 C CA . SER E 1 64 ? 369.871 691.963 381.041 1.00 77.47 64 SER C CA 1
ATOM 19185 C C . SER E 1 64 ? 370.619 693.295 381.205 1.00 77.47 64 SER C C 1
ATOM 19186 O O . SER E 1 64 ? 371.817 693.289 381.459 1.00 77.47 64 SER C O 1
ATOM 19194 N N . GLY E 1 65 ? 369.949 694.440 381.071 1.00 76.75 65 GLY C N 1
ATOM 19195 C CA . GLY E 1 65 ? 370.574 695.768 381.090 1.00 76.75 65 GLY C CA 1
ATOM 19196 C C . GLY E 1 65 ? 370.651 696.455 382.457 1.00 76.75 65 GLY C C 1
ATOM 19197 O O . GLY E 1 65 ? 371.386 697.425 382.618 1.00 76.75 65 GLY C O 1
ATOM 19201 N N . ALA E 1 66 ? 369.899 695.993 383.447 1.00 75.47 66 ALA C N 1
ATOM 19202 C CA . ALA E 1 66 ? 369.762 696.653 384.740 1.00 75.47 66 ALA C CA 1
ATOM 19203 C C . ALA E 1 66 ? 370.955 696.395 385.662 1.00 75.47 66 ALA C C 1
ATOM 19204 O O . ALA E 1 66 ? 371.389 695.258 385.836 1.00 75.47 66 ALA C O 1
ATOM 19211 N N . ALA E 1 67 ? 371.433 697.434 386.342 1.00 73.13 67 ALA C N 1
ATOM 19212 C CA . ALA E 1 67 ? 372.561 697.319 387.260 1.00 73.13 67 ALA C CA 1
ATOM 19213 C C . ALA E 1 67 ? 372.258 696.399 388.455 1.00 73.13 67 ALA C C 1
ATOM 19214 O O . ALA E 1 67 ? 373.132 695.687 388.936 1.00 73.13 67 ALA C O 1
ATOM 19221 N N . THR E 1 68 ? 371.003 696.344 388.898 1.00 72.20 68 THR C N 1
ATOM 19222 C CA . THR E 1 68 ? 370.545 695.492 390.003 1.00 72.20 68 THR C CA 1
ATOM 19223 C C . THR E 1 68 ? 370.457 694.014 389.643 1.00 72.20 68 THR C C 1
ATOM 19224 O O . THR E 1 68 ? 370.220 693.198 390.526 1.00 72.20 68 THR C O 1
ATOM 19235 N N . GLY E 1 69 ? 370.664 693.632 388.384 1.00 70.47 69 GLY C N 1
ATOM 19236 C CA . GLY E 1 69 ? 370.798 692.235 387.983 1.00 70.47 69 GLY C CA 1
ATOM 19237 C C . GLY E 1 69 ? 372.213 691.695 388.166 1.00 70.47 69 GLY C C 1
ATOM 19238 O O . GLY E 1 69 ? 372.413 690.488 388.173 1.00 70.47 69 GLY C O 1
ATOM 19242 N N . THR E 1 70 ? 373.211 692.565 388.318 1.00 69.10 70 THR C N 1
ATOM 19243 C CA . THR E 1 70 ? 374.622 692.184 388.465 1.00 69.10 70 THR C CA 1
ATOM 19244 C C . THR E 1 70 ? 374.911 691.653 389.861 1.00 69.10 70 THR C C 1
ATOM 19245 O O . THR E 1 70 ? 374.598 692.308 390.846 1.00 69.10 70 THR C O 1
ATOM 19256 N N . LYS E 1 71 ? 375.531 690.479 389.976 1.00 64.88 71 LYS C N 1
ATOM 19257 C CA . LYS E 1 71 ? 375.891 689.890 391.274 1.00 64.88 71 LYS C CA 1
ATOM 19258 C C . LYS E 1 71 ? 377.054 690.661 391.926 1.00 64.88 71 LYS C C 1
ATOM 19259 O O . LYS E 1 71 ? 378.047 690.912 391.247 1.00 64.88 71 LYS C O 1
ATOM 19278 N N . PRO E 1 72 ? 376.959 691.059 393.207 1.00 65.60 72 PRO C N 1
ATOM 19279 C CA . PRO E 1 72 ? 377.971 691.878 393.868 1.00 65.60 72 PRO C CA 1
ATOM 19280 C C . PRO E 1 72 ? 379.242 691.083 394.171 1.00 65.60 72 PRO C C 1
ATOM 19281 O O . PRO E 1 72 ? 379.184 689.878 394.391 1.00 65.60 72 PRO C O 1
ATOM 19292 N N . THR E 1 73 ? 380.391 691.745 394.238 1.00 66.37 73 THR C N 1
ATOM 19293 C CA . THR E 1 73 ? 381.636 691.128 394.722 1.00 66.37 73 THR C CA 1
ATOM 19294 C C . THR E 1 73 ? 381.930 691.481 396.171 1.00 66.37 73 THR C C 1
ATOM 19295 O O . THR E 1 73 ? 381.602 692.567 396.637 1.00 66.37 73 THR C O 1
ATOM 19306 N N . SER E 1 74 ? 382.588 690.582 396.898 1.00 67.28 74 SER C N 1
ATOM 19307 C CA . SER E 1 74 ? 383.214 690.929 398.178 1.00 67.28 74 SER C CA 1
ATOM 19308 C C . SER E 1 74 ? 384.395 690.034 398.525 1.00 67.28 74 SER C C 1
ATOM 19309 O O . SER E 1 74 ? 384.582 688.981 397.932 1.00 67.28 74 SER C O 1
ATOM 19317 N N . LYS E 1 75 ? 385.204 690.486 399.483 1.00 67.62 75 LYS C N 1
ATOM 19318 C CA . LYS E 1 75 ? 386.431 689.842 399.960 1.00 67.62 75 LYS C CA 1
ATOM 19319 C C . LYS E 1 75 ? 386.315 689.266 401.370 1.00 67.62 75 LYS C C 1
ATOM 19320 O O . LYS E 1 75 ? 385.377 689.546 402.104 1.00 67.62 75 LYS C O 1
ATOM 19339 N N . VAL E 1 76 ? 387.328 688.511 401.761 1.00 68.24 76 VAL C N 1
ATOM 19340 C CA . VAL E 1 76 ? 387.615 688.081 403.134 1.00 68.24 76 VAL C CA 1
ATOM 19341 C C . VAL E 1 76 ? 389.031 688.537 403.472 1.00 68.24 76 VAL C C 1
ATOM 19342 O O . VAL E 1 76 ? 389.862 688.648 402.577 1.00 68.24 76 VAL C O 1
ATOM 19355 N N . SER E 1 77 ? 389.331 688.820 404.734 1.00 69.11 77 SER C N 1
ATOM 19356 C CA . SER E 1 77 ? 390.666 689.247 405.161 1.00 69.11 77 SER C CA 1
ATOM 19357 C C . SER E 1 77 ? 391.103 688.537 406.424 1.00 69.11 77 SER C C 1
ATOM 19358 O O . SER E 1 77 ? 390.277 688.176 407.255 1.00 69.11 77 SER C O 1
ATOM 19366 N N . TRP E 1 78 ? 392.410 688.416 406.604 1.00 67.59 78 TRP C N 1
ATOM 19367 C CA . TRP E 1 78 ? 393.062 687.889 407.789 1.00 67.59 78 TRP C CA 1
ATOM 19368 C C . TRP E 1 78 ? 394.228 688.789 408.196 1.00 67.59 78 TRP C C 1
ATOM 19369 O O . TRP E 1 78 ? 394.837 689.441 407.357 1.00 67.59 78 TRP C O 1
ATOM 19390 N N . THR E 1 79 ? 394.573 688.790 409.474 1.00 71.18 79 THR C N 1
ATOM 19391 C CA . THR E 1 79 ? 395.745 689.465 410.041 1.00 71.18 79 THR C CA 1
ATOM 19392 C C . THR E 1 79 ? 396.553 688.477 410.868 1.00 71.18 79 THR C C 1
ATOM 19393 O O . THR E 1 79 ? 396.122 687.356 411.103 1.00 71.18 79 THR C O 1
ATOM 19404 N N . GLY E 1 80 ? 397.768 688.847 411.251 1.00 72.33 80 GLY C N 1
ATOM 19405 C CA . GLY E 1 80 ? 398.594 688.082 412.176 1.00 72.33 80 GLY C CA 1
ATOM 19406 C C . GLY E 1 80 ? 398.706 688.746 413.542 1.00 72.33 80 GLY C C 1
ATOM 19407 O O . GLY E 1 80 ? 398.611 689.968 413.659 1.00 72.33 80 GLY C O 1
ATOM 19411 N N . LYS E 1 81 ? 398.980 687.954 414.571 1.00 71.86 81 LYS C N 1
ATOM 19412 C CA . LYS E 1 81 ? 399.579 688.424 415.828 1.00 71.86 81 LYS C CA 1
ATOM 19413 C C . LYS E 1 81 ? 400.614 687.440 416.354 1.00 71.86 81 LYS C C 1
ATOM 19414 O O . LYS E 1 81 ? 400.636 686.289 415.940 1.00 71.86 81 LYS C O 1
ATOM 19433 N N . ASN E 1 82 ? 401.485 687.887 417.247 1.00 71.87 82 ASN C N 1
ATOM 19434 C CA . ASN E 1 82 ? 402.617 687.102 417.729 1.00 71.87 82 ASN C CA 1
ATOM 19435 C C . ASN E 1 82 ? 402.512 686.749 419.211 1.00 71.87 82 ASN C C 1
ATOM 19436 O O . ASN E 1 82 ? 402.236 687.602 420.041 1.00 71.87 82 ASN C O 1
ATOM 19447 N N . LEU E 1 83 ? 402.793 685.493 419.535 1.00 69.20 83 LEU C N 1
ATOM 19448 C CA . LEU E 1 83 ? 403.015 685.002 420.888 1.00 69.20 83 LEU C CA 1
ATOM 19449 C C . LEU E 1 83 ? 404.522 685.040 421.161 1.00 69.20 83 LEU C C 1
ATOM 19450 O O . LEU E 1 83 ? 405.264 684.326 420.504 1.00 69.20 83 LEU C O 1
ATOM 19466 N N . VAL E 1 84 ? 404.994 685.876 422.085 1.00 68.77 84 VAL C N 1
ATOM 19467 C CA . VAL E 1 84 ? 406.425 686.173 422.273 1.00 68.77 84 VAL C CA 1
ATOM 19468 C C . VAL E 1 84 ? 406.925 685.687 423.624 1.00 68.77 84 VAL C C 1
ATOM 19469 O O . VAL E 1 84 ? 406.373 686.041 424.661 1.00 68.77 84 VAL C O 1
ATOM 19482 N N . ALA E 1 85 ? 407.967 684.862 423.633 1.00 67.94 85 ALA C N 1
ATOM 19483 C CA . ALA E 1 85 ? 408.554 684.351 424.862 1.00 67.94 85 ALA C CA 1
ATOM 19484 C C . ALA E 1 85 ? 409.366 685.411 425.608 1.00 67.94 85 ALA C C 1
ATOM 19485 O O . ALA E 1 85 ? 410.186 686.114 425.033 1.00 67.94 85 ALA C O 1
ATOM 19492 N N . GLU E 1 86 ? 409.195 685.459 426.917 1.00 68.26 86 GLU C N 1
ATOM 19493 C CA . GLU E 1 86 ? 409.861 686.331 427.871 1.00 68.26 86 GLU C CA 1
ATOM 19494 C C . GLU E 1 86 ? 410.319 685.503 429.068 1.00 68.26 86 GLU C C 1
ATOM 19495 O O . GLU E 1 86 ? 409.961 684.339 429.200 1.00 68.26 86 GLU C O 1
ATOM 19507 N N . GLU E 1 87 ? 411.191 686.045 429.905 1.00 67.71 87 GLU C N 1
ATOM 19508 C CA . GLU E 1 87 ? 411.931 685.257 430.890 1.00 67.71 87 GLU C CA 1
ATOM 19509 C C . GLU E 1 87 ? 411.760 685.781 432.309 1.00 67.71 87 GLU C C 1
ATOM 19510 O O . GLU E 1 87 ? 412.005 686.953 432.578 1.00 67.71 87 GLU C O 1
ATOM 19522 N N . ILE E 1 88 ? 411.395 684.887 433.224 1.00 66.23 88 ILE C N 1
ATOM 19523 C CA . ILE E 1 88 ? 411.355 685.136 434.662 1.00 66.23 88 ILE C CA 1
ATOM 19524 C C . ILE E 1 88 ? 412.622 684.518 435.238 1.00 66.23 88 ILE C C 1
ATOM 19525 O O . ILE E 1 88 ? 412.943 683.373 434.930 1.00 66.23 88 ILE C O 1
ATOM 19541 N N . ALA E 1 89 ? 413.354 685.248 436.069 1.00 65.41 89 ALA C N 1
ATOM 19542 C CA . ALA E 1 89 ? 414.579 684.749 436.676 1.00 65.41 89 ALA C CA 1
ATOM 19543 C C . ALA E 1 89 ? 414.789 685.235 438.112 1.00 65.41 89 ALA C C 1
ATOM 19544 O O . ALA E 1 89 ? 414.282 686.283 438.503 1.00 65.41 89 ALA C O 1
ATOM 19551 N N . VAL E 1 90 ? 415.568 684.498 438.898 1.00 64.75 90 VAL C N 1
ATOM 19552 C CA . VAL E 1 90 ? 416.096 684.958 440.189 1.00 64.75 90 VAL C CA 1
ATOM 19553 C C . VAL E 1 90 ? 417.418 684.278 440.513 1.00 64.75 90 VAL C C 1
ATOM 19554 O O . VAL E 1 90 ? 417.657 683.152 440.094 1.00 64.75 90 VAL C O 1
ATOM 19567 N N . ILE E 1 91 ? 418.270 684.933 441.287 1.00 65.30 91 ILE C N 1
ATOM 19568 C CA . ILE E 1 91 ? 419.481 684.355 441.863 1.00 65.30 91 ILE C CA 1
ATOM 19569 C C . ILE E 1 91 ? 419.383 684.400 443.384 1.00 65.30 91 ILE C C 1
ATOM 19570 O O . ILE E 1 91 ? 419.155 685.461 443.953 1.00 65.30 91 ILE C O 1
ATOM 19586 N N . VAL E 1 92 ? 419.554 683.268 444.046 1.00 65.64 92 VAL C N 1
ATOM 19587 C CA . VAL E 1 92 ? 419.534 683.184 445.509 1.00 65.64 92 VAL C CA 1
ATOM 19588 C C . VAL E 1 92 ? 420.933 682.839 446.018 1.00 65.64 92 VAL C C 1
ATOM 19589 O O . VAL E 1 92 ? 421.338 681.692 445.878 1.00 65.64 92 VAL C O 1
ATOM 19602 N N . PRO E 1 93 ? 421.703 683.791 446.565 1.00 65.72 93 PRO C N 1
ATOM 19603 C CA . PRO E 1 93 ? 423.040 683.553 447.089 1.00 65.72 93 PRO C CA 1
ATOM 19604 C C . PRO E 1 93 ? 423.059 683.272 448.599 1.00 65.72 93 PRO C C 1
ATOM 19605 O O . PRO E 1 93 ? 422.254 683.796 449.360 1.00 65.72 93 PRO C O 1
ATOM 19616 N N . VAL E 1 94 ? 424.009 682.463 449.059 1.00 65.37 94 VAL C N 1
ATOM 19617 C CA . VAL E 1 94 ? 424.224 682.109 450.471 1.00 65.37 94 VAL C CA 1
ATOM 19618 C C . VAL E 1 94 ? 425.693 681.762 450.734 1.00 65.37 94 VAL C C 1
ATOM 19619 O O . VAL E 1 94 ? 426.408 681.351 449.831 1.00 65.37 94 VAL C O 1
ATOM 19632 N N . HIS E 1 95 ? 426.181 681.902 451.964 1.00 65.15 95 HIS C N 1
ATOM 19633 C CA . HIS E 1 95 ? 427.528 681.462 452.340 1.00 65.15 95 HIS C CA 1
ATOM 19634 C C . HIS E 1 95 ? 427.653 679.937 452.391 1.00 65.15 95 HIS C C 1
ATOM 19635 O O . HIS E 1 95 ? 426.743 679.254 452.841 1.00 65.15 95 HIS C O 1
ATOM 19649 N N . GLU E 1 96 ? 428.793 679.374 451.999 1.00 67.99 96 GLU C N 1
ATOM 19650 C CA . GLU E 1 96 ? 429.037 677.932 452.107 1.00 67.99 96 GLU C CA 1
ATOM 19651 C C . GLU E 1 96 ? 429.010 677.423 453.553 1.00 67.99 96 GLU C C 1
ATOM 19652 O O . GLU E 1 96 ? 428.588 676.296 453.796 1.00 67.99 96 GLU C O 1
ATOM 19664 N N . ASN E 1 97 ? 429.398 678.243 454.528 1.00 65.90 97 ASN C N 1
ATOM 19665 C CA . ASN E 1 97 ? 429.328 677.881 455.942 1.00 65.90 97 ASN C CA 1
ATOM 19666 C C . ASN E 1 97 ? 427.885 677.778 456.419 1.00 65.90 97 ASN C C 1
ATOM 19667 O O . ASN E 1 97 ? 427.572 676.887 457.187 1.00 65.90 97 ASN C O 1
ATOM 19678 N N . THR E 1 98 ? 426.977 678.631 455.942 1.00 66.65 98 THR C N 1
ATOM 19679 C CA . THR E 1 98 ? 425.554 678.542 456.279 1.00 66.65 98 THR C CA 1
ATOM 19680 C C . THR E 1 98 ? 424.961 677.219 455.810 1.00 66.65 98 THR C C 1
ATOM 19681 O O . THR E 1 98 ? 424.211 676.599 456.551 1.00 66.65 98 THR C O 1
ATOM 19692 N N . ILE E 1 99 ? 425.353 676.727 454.635 1.00 66.36 99 ILE C N 1
ATOM 19693 C CA . ILE E 1 99 ? 424.972 675.397 454.161 1.00 66.36 99 ILE C CA 1
ATOM 19694 C C . ILE E 1 99 ? 425.586 674.298 455.031 1.00 66.36 99 ILE C C 1
ATOM 19695 O O . ILE E 1 99 ? 424.892 673.364 455.414 1.00 66.36 99 ILE C O 1
ATOM 19711 N N . ALA E 1 100 ? 426.869 674.394 455.377 1.00 66.53 100 ALA C N 1
ATOM 19712 C CA . ALA E 1 100 ? 427.550 673.390 456.190 1.00 66.53 100 ALA C CA 1
ATOM 19713 C C . ALA E 1 100 ? 427.014 673.299 457.629 1.00 66.53 100 ALA C C 1
ATOM 19714 O O . ALA E 1 100 ? 426.846 672.204 458.150 1.00 66.53 100 ALA C O 1
ATOM 19721 N N . ASP E 1 101 ? 426.725 674.423 458.272 1.00 67.59 101 ASP C N 1
ATOM 19722 C CA . ASP E 1 101 ? 426.246 674.498 459.649 1.00 67.59 101 ASP C CA 1
ATOM 19723 C C . ASP E 1 101 ? 424.748 674.229 459.811 1.00 67.59 101 ASP C C 1
ATOM 19724 O O . ASP E 1 101 ? 424.285 673.998 460.921 1.00 67.59 101 ASP C O 1
ATOM 19733 N N . SER E 1 102 ? 423.960 674.268 458.741 1.00 69.50 102 SER C N 1
ATOM 19734 C CA . SER E 1 102 ? 422.515 674.071 458.820 1.00 69.50 102 SER C CA 1
ATOM 19735 C C . SER E 1 102 ? 422.122 672.636 459.167 1.00 69.50 102 SER C C 1
ATOM 19736 O O . SER E 1 102 ? 422.651 671.677 458.612 1.00 69.50 102 SER C O 1
ATOM 19744 N N . ARG E 1 103 ? 421.123 672.491 460.039 1.00 69.24 103 ARG C N 1
ATOM 19745 C CA . ARG E 1 103 ? 420.464 671.217 460.365 1.00 69.24 103 ARG C CA 1
ATOM 19746 C C . ARG E 1 103 ? 419.587 670.694 459.221 1.00 69.24 103 ARG C C 1
ATOM 19747 O O . ARG E 1 103 ? 419.354 669.494 459.132 1.00 69.24 103 ARG C O 1
ATOM 19768 N N . PHE E 1 104 ? 419.152 671.578 458.325 1.00 69.61 104 PHE C N 1
ATOM 19769 C CA . PHE E 1 104 ? 418.289 671.300 457.173 1.00 69.61 104 PHE C CA 1
ATOM 19770 C C . PHE E 1 104 ? 419.000 671.559 455.843 1.00 69.61 104 PHE C C 1
ATOM 19771 O O . PHE E 1 104 ? 419.846 672.446 455.746 1.00 69.61 104 PHE C O 1
ATOM 19788 N N . ASP E 1 105 ? 418.615 670.845 454.792 1.00 71.02 105 ASP C N 1
ATOM 19789 C CA . ASP E 1 105 ? 419.052 671.120 453.424 1.00 71.02 105 ASP C CA 1
ATOM 19790 C C . ASP E 1 105 ? 418.472 672.446 452.910 1.00 71.02 105 ASP C C 1
ATOM 19791 O O . ASP E 1 105 ? 417.324 672.509 452.494 1.00 71.02 105 ASP C O 1
ATOM 19800 N N . ILE E 1 106 ? 419.265 673.516 452.938 1.00 68.79 106 ILE C N 1
ATOM 19801 C CA . ILE E 1 106 ? 418.804 674.871 452.613 1.00 68.79 106 ILE C CA 1
ATOM 19802 C C . ILE E 1 106 ? 418.294 674.979 451.181 1.00 68.79 106 ILE C C 1
ATOM 19803 O O . ILE E 1 106 ? 417.261 675.593 450.954 1.00 68.79 106 ILE C O 1
ATOM 19819 N N . TRP E 1 107 ? 418.935 674.350 450.201 1.00 67.01 107 TRP C N 1
ATOM 19820 C CA . TRP E 1 107 ? 418.396 674.366 448.845 1.00 67.01 107 TRP C CA 1
ATOM 19821 C C . TRP E 1 107 ? 417.089 673.585 448.720 1.00 67.01 107 TRP C C 1
ATOM 19822 O O . TRP E 1 107 ? 416.217 673.997 447.962 1.00 67.01 107 TRP C O 1
ATOM 19843 N N . GLY E 1 108 ? 416.899 672.530 449.505 1.00 68.61 108 GLY C N 1
ATOM 19844 C CA . GLY E 1 108 ? 415.632 671.818 449.584 1.00 68.61 108 GLY C CA 1
ATOM 19845 C C . GLY E 1 108 ? 414.498 672.690 450.112 1.00 68.61 108 GLY C C 1
ATOM 19846 O O . GLY E 1 108 ? 413.354 672.507 449.721 1.00 68.61 108 GLY C O 1
ATOM 19850 N N . GLU E 1 109 ? 414.802 673.669 450.956 1.00 70.09 109 GLU C N 1
ATOM 19851 C CA . GLU E 1 109 ? 413.846 674.675 451.407 1.00 70.09 109 GLU C CA 1
ATOM 19852 C C . GLU E 1 109 ? 413.665 675.813 450.400 1.00 70.09 109 GLU C C 1
ATOM 19853 O O . GLU E 1 109 ? 412.555 676.273 450.211 1.00 70.09 109 GLU C O 1
ATOM 19865 N N . VAL E 1 110 ? 414.713 676.279 449.723 1.00 67.65 110 VAL C N 1
ATOM 19866 C CA . VAL E 1 110 ? 414.616 677.387 448.756 1.00 67.65 110 VAL C CA 1
ATOM 19867 C C . VAL E 1 110 ? 413.854 677.001 447.490 1.00 67.65 110 VAL C C 1
ATOM 19868 O O . VAL E 1 110 ? 413.038 677.783 447.012 1.00 67.65 110 VAL C O 1
ATOM 19881 N N . ARG E 1 111 ? 414.072 675.807 446.933 1.00 67.42 111 ARG C N 1
ATOM 19882 C CA . ARG E 1 111 ? 413.541 675.434 445.609 1.00 67.42 111 ARG C CA 1
ATOM 19883 C C . ARG E 1 111 ? 412.006 675.493 445.493 1.00 67.42 111 ARG C C 1
ATOM 19884 O O . ARG E 1 111 ? 411.538 676.158 444.576 1.00 67.42 111 ARG C O 1
ATOM 19905 N N . PRO E 1 112 ? 411.196 674.919 446.402 1.00 67.16 112 PRO C N 1
ATOM 19906 C CA . PRO E 1 112 ? 409.738 675.019 446.324 1.00 67.16 112 PRO C CA 1
ATOM 19907 C C . PRO E 1 112 ? 409.228 676.455 446.431 1.00 67.16 112 PRO C C 1
ATOM 19908 O O . PRO E 1 112 ? 408.270 676.832 445.765 1.00 67.16 112 PRO C O 1
ATOM 19919 N N . LEU E 1 113 ? 409.895 677.286 447.228 1.00 67.05 113 LEU C N 1
ATOM 19920 C CA . LEU E 1 113 ? 409.522 678.683 447.381 1.00 67.05 113 LEU C CA 1
ATOM 19921 C C . LEU E 1 113 ? 409.778 679.488 446.114 1.00 67.05 113 LEU C C 1
ATOM 19922 O O . LEU E 1 113 ? 408.983 680.359 445.787 1.00 67.05 113 LEU C O 1
ATOM 19938 N N . VAL E 1 114 ? 410.844 679.196 445.370 1.00 66.37 114 VAL C N 1
ATOM 19939 C CA . VAL E 1 114 ? 411.097 679.868 444.097 1.00 66.37 114 VAL C CA 1
ATOM 19940 C C . VAL E 1 114 ? 410.093 679.431 443.042 1.00 66.37 114 VAL C C 1
ATOM 19941 O O . VAL E 1 114 ? 409.590 680.274 442.313 1.00 66.37 114 VAL C O 1
ATOM 19954 N N . SER E 1 115 ? 409.710 678.157 442.994 1.00 67.83 115 SER C N 1
ATOM 19955 C CA . SER E 1 115 ? 408.662 677.684 442.085 1.00 67.83 115 SER C CA 1
ATOM 19956 C C . SER E 1 115 ? 407.337 678.411 442.298 1.00 67.83 115 SER C C 1
ATOM 19957 O O . SER E 1 115 ? 406.715 678.856 441.337 1.00 67.83 115 SER C O 1
ATOM 19965 N N . GLN E 1 116 ? 406.921 678.595 443.552 1.00 68.79 116 GLN C N 1
ATOM 19966 C CA . GLN E 1 116 ? 405.766 679.416 443.898 1.00 68.79 116 GLN C CA 1
ATOM 19967 C C . GLN E 1 116 ? 405.947 680.864 443.449 1.00 68.79 116 GLN C C 1
ATOM 19968 O O . GLN E 1 116 ? 405.045 681.451 442.863 1.00 68.79 116 GLN C O 1
ATOM 19982 N N . GLU E 1 117 ? 407.116 681.450 443.677 1.00 68.25 117 GLU C N 1
ATOM 19983 C CA . GLU E 1 117 ? 407.372 682.831 443.288 1.00 68.25 117 GLU C CA 1
ATOM 19984 C C . GLU E 1 117 ? 407.342 683.051 441.771 1.00 68.25 117 GLU C C 1
ATOM 19985 O O . GLU E 1 117 ? 406.786 684.041 441.309 1.00 68.25 117 GLU C O 1
ATOM 19997 N N . PHE E 1 118 ? 407.869 682.132 440.965 1.00 66.58 118 PHE C N 1
ATOM 19998 C CA . PHE E 1 118 ? 407.738 682.240 439.513 1.00 66.58 118 PHE C CA 1
ATOM 19999 C C . PHE E 1 118 ? 406.268 682.169 439.096 1.00 66.58 118 PHE C C 1
ATOM 20000 O O . PHE E 1 118 ? 405.833 682.958 438.264 1.00 66.58 118 PHE C O 1
ATOM 20017 N N . GLY E 1 119 ? 405.462 681.312 439.727 1.00 68.94 119 GLY C N 1
ATOM 20018 C CA . GLY E 1 119 ? 404.026 681.299 439.502 1.00 68.94 119 GLY C CA 1
ATOM 20019 C C . GLY E 1 119 ? 403.335 682.618 439.857 1.00 68.94 119 GLY C C 1
ATOM 20020 O O . GLY E 1 119 ? 402.461 683.069 439.127 1.00 68.94 119 GLY C O 1
ATOM 20024 N N . ARG E 1 120 ? 403.726 683.269 440.951 1.00 69.75 120 ARG C N 1
ATOM 20025 C CA . ARG E 1 120 ? 403.194 684.564 441.370 1.00 69.75 120 ARG C CA 1
ATOM 20026 C C . ARG E 1 120 ? 403.572 685.674 440.401 1.00 69.75 120 ARG C C 1
ATOM 20027 O O . ARG E 1 120 ? 402.723 686.480 440.057 1.00 69.75 120 ARG C O 1
ATOM 20048 N N . VAL E 1 121 ? 404.815 685.728 439.935 1.00 67.34 121 VAL C N 1
ATOM 20049 C CA . VAL E 1 121 ? 405.257 686.753 438.980 1.00 67.34 121 VAL C CA 1
ATOM 20050 C C . VAL E 1 121 ? 404.548 686.592 437.639 1.00 67.34 121 VAL C C 1
ATOM 20051 O O . VAL E 1 121 ? 404.112 687.582 437.072 1.00 67.34 121 VAL C O 1
ATOM 20064 N N . LEU E 1 122 ? 404.361 685.367 437.161 1.00 67.66 122 LEU C N 1
ATOM 20065 C CA . LEU E 1 122 ? 403.556 685.102 435.980 1.00 67.66 122 LEU C CA 1
ATOM 20066 C C . LEU E 1 122 ? 402.103 685.573 436.142 1.00 67.66 122 LEU C C 1
ATOM 20067 O O . LEU E 1 122 ? 401.641 686.361 435.323 1.00 67.66 122 LEU C O 1
ATOM 20083 N N . ASP E 1 123 ? 401.387 685.148 437.185 1.00 70.72 123 ASP C N 1
ATOM 20084 C CA . ASP E 1 123 ? 400.025 685.616 437.443 1.00 70.72 123 ASP C CA 1
ATOM 20085 C C . ASP E 1 123 ? 399.939 687.132 437.489 1.00 70.72 123 ASP C C 1
ATOM 20086 O O . ASP E 1 123 ? 399.082 687.728 436.852 1.00 70.72 123 ASP C O 1
ATOM 20095 N N . GLU E 1 124 ? 400.816 687.779 438.242 1.00 70.64 124 GLU C N 1
ATOM 20096 C CA . GLU E 1 124 ? 400.767 689.219 438.430 1.00 70.64 124 GLU C CA 1
ATOM 20097 C C . GLU E 1 124 ? 401.034 690.000 437.132 1.00 70.64 124 GLU C C 1
ATOM 20098 O O . GLU E 1 124 ? 400.741 691.184 437.083 1.00 70.64 124 GLU C O 1
ATOM 20110 N N . ALA E 1 125 ? 401.574 689.367 436.085 1.00 68.55 125 ALA C N 1
ATOM 20111 C CA . ALA E 1 125 ? 401.790 689.954 434.767 1.00 68.55 125 ALA C CA 1
ATOM 20112 C C . ALA E 1 125 ? 400.692 689.593 433.753 1.00 68.55 125 ALA C C 1
ATOM 20113 O O . ALA E 1 125 ? 400.420 690.359 432.840 1.00 68.55 125 ALA C O 1
ATOM 20120 N N . VAL E 1 126 ? 400.076 688.419 433.874 1.00 67.75 126 VAL C N 1
ATOM 20121 C CA . VAL E 1 126 ? 398.977 687.975 433.010 1.00 67.75 126 VAL C CA 1
ATOM 20122 C C . VAL E 1 126 ? 397.655 688.622 433.411 1.00 67.75 126 VAL C C 1
ATOM 20123 O O . VAL E 1 126 ? 396.927 689.107 432.551 1.00 67.75 126 VAL C O 1
ATOM 20136 N N . PHE E 1 127 ? 397.322 688.646 434.702 1.00 68.37 127 PHE C N 1
ATOM 20137 C CA . PHE E 1 127 ? 396.062 689.200 435.189 1.00 68.37 127 PHE C CA 1
ATOM 20138 C C . PHE E 1 127 ? 396.127 690.716 435.308 1.00 68.37 127 PHE C C 1
ATOM 20139 O O . PHE E 1 127 ? 395.354 691.423 434.680 1.00 68.37 127 PHE C O 1
ATOM 20156 N N . PHE E 1 128 ? 397.061 691.219 436.091 1.00 69.86 128 PHE C N 1
ATOM 20157 C CA . PHE E 1 128 ? 397.325 692.633 436.308 1.00 69.86 128 PHE C CA 1
ATOM 20158 C C . PHE E 1 128 ? 398.490 693.066 435.408 1.00 69.86 128 PHE C C 1
ATOM 20159 O O . PHE E 1 128 ? 399.205 692.228 434.884 1.00 69.86 128 PHE C O 1
ATOM 20176 N N . GLY E 1 129 ? 398.712 694.351 435.173 1.00 70.32 129 GLY C N 1
ATOM 20177 C CA . GLY E 1 129 ? 399.787 694.784 434.263 1.00 70.32 129 GLY C CA 1
ATOM 20178 C C . GLY E 1 129 ? 401.134 695.087 434.925 1.00 70.32 129 GLY C C 1
ATOM 20179 O O . GLY E 1 129 ? 401.953 695.755 434.305 1.00 70.32 129 GLY C O 1
ATOM 20183 N N . VAL E 1 130 ? 401.366 694.671 436.176 1.00 70.97 130 VAL C N 1
ATOM 20184 C CA . VAL E 1 130 ? 402.286 695.390 437.087 1.00 70.97 130 VAL C CA 1
ATOM 20185 C C . VAL E 1 130 ? 403.750 695.484 436.643 1.00 70.97 130 VAL C C 1
ATOM 20186 O O . VAL E 1 130 ? 404.325 696.566 436.647 1.00 70.97 130 VAL C O 1
ATOM 20199 N N . ASN E 1 131 ? 404.341 694.380 436.199 1.00 69.76 131 ASN C N 1
ATOM 20200 C CA . ASN E 1 131 ? 405.656 694.353 435.563 1.00 69.76 131 ASN C CA 1
ATOM 20201 C C . ASN E 1 131 ? 405.580 693.625 434.220 1.00 69.76 131 ASN C C 1
ATOM 20202 O O . ASN E 1 131 ? 406.521 692.947 433.829 1.00 69.76 131 ASN C O 1
ATOM 20213 N N . LYS E 1 132 ? 404.442 693.697 433.524 1.00 69.07 132 LYS C N 1
ATOM 20214 C CA . LYS E 1 132 ? 404.232 692.982 432.262 1.00 69.07 132 LYS C CA 1
ATOM 20215 C C . LYS E 1 132 ? 405.316 693.382 431.247 1.00 69.07 132 LYS C C 1
ATOM 20216 O O . LYS E 1 132 ? 405.484 694.581 431.025 1.00 69.07 132 LYS C O 1
ATOM 20235 N N . PRO E 1 133 ? 406.031 692.434 430.618 1.00 68.69 133 PRO C N 1
ATOM 20236 C CA . PRO E 1 133 ? 406.998 692.735 429.571 1.00 68.69 133 PRO C CA 1
ATOM 20237 C C . PRO E 1 133 ? 406.409 693.567 428.432 1.00 68.69 133 PRO C C 1
ATOM 20238 O O . PRO E 1 133 ? 405.314 693.292 427.947 1.00 68.69 133 PRO C O 1
ATOM 20249 N N . ALA E 1 134 ? 407.135 694.583 427.976 1.00 69.20 134 ALA C N 1
ATOM 20250 C CA . ALA E 1 134 ? 406.656 695.503 426.945 1.00 69.20 134 ALA C CA 1
ATOM 20251 C C . ALA E 1 134 ? 406.458 694.833 425.572 1.00 69.20 134 ALA C C 1
ATOM 20252 O O . ALA E 1 134 ? 405.667 695.297 424.758 1.00 69.20 134 ALA C O 1
ATOM 20259 N N . THR E 1 135 ? 407.136 693.718 425.320 1.00 69.09 135 THR C N 1
ATOM 20260 C CA . THR E 1 135 ? 407.003 692.895 424.112 1.00 69.09 135 THR C CA 1
ATOM 20261 C C . THR E 1 135 ? 405.721 692.068 424.044 1.00 69.09 135 THR C C 1
ATOM 20262 O O . THR E 1 135 ? 405.379 691.593 422.966 1.00 69.09 135 THR C O 1
ATOM 20273 N N . TRP E 1 136 ? 404.989 691.877 425.143 1.00 68.13 136 TRP C N 1
ATOM 20274 C CA . TRP E 1 136 ? 403.636 691.328 425.116 1.00 68.13 136 TRP C CA 1
ATOM 20275 C C . TRP E 1 136 ? 402.679 692.441 424.730 1.00 68.13 136 TRP C C 1
ATOM 20276 O O . TRP E 1 136 ? 402.267 693.235 425.566 1.00 68.13 136 TRP C O 1
ATOM 20297 N N . LEU E 1 137 ? 402.364 692.539 423.444 1.00 69.75 137 LEU C N 1
ATOM 20298 C CA . LEU E 1 137 ? 401.591 693.656 422.907 1.00 69.75 137 LEU C CA 1
ATOM 20299 C C . LEU E 1 137 ? 400.134 693.657 423.376 1.00 69.75 137 LEU C C 1
ATOM 20300 O O . LEU E 1 137 ? 399.524 694.716 423.470 1.00 69.75 137 LEU C O 1
ATOM 20316 N N . ASP E 1 138 ? 399.571 692.501 423.714 1.00 71.71 138 ASP C N 1
ATOM 20317 C CA . ASP E 1 138 ? 398.244 692.407 424.311 1.00 71.71 138 ASP C CA 1
ATOM 20318 C C . ASP E 1 138 ? 398.240 692.966 425.741 1.00 71.71 138 ASP C C 1
ATOM 20319 O O . ASP E 1 138 ? 399.172 692.705 426.502 1.00 71.71 138 ASP C O 1
ATOM 20328 N N . PRO E 1 139 ? 397.210 693.709 426.170 1.00 68.68 139 PRO C N 1
ATOM 20329 C CA . PRO E 1 139 ? 397.092 694.121 427.564 1.00 68.68 139 PRO C CA 1
ATOM 20330 C C . PRO E 1 139 ? 396.933 692.921 428.505 1.00 68.68 139 PRO C C 1
ATOM 20331 O O . PRO E 1 139 ? 396.466 691.856 428.114 1.00 68.68 139 PRO C O 1
ATOM 20342 N N . ALA E 1 140 ? 397.305 693.073 429.770 1.00 67.58 140 ALA C N 1
ATOM 20343 C CA . ALA E 1 140 ? 396.951 692.100 430.794 1.00 67.58 140 ALA C CA 1
ATOM 20344 C C . ALA E 1 140 ? 395.427 692.044 430.974 1.00 67.58 140 ALA C C 1
ATOM 20345 O O . ALA E 1 140 ? 394.723 693.003 430.656 1.00 67.58 140 ALA C O 1
ATOM 20352 N N . LEU E 1 141 ? 394.888 690.944 431.476 1.00 67.21 141 LEU C N 1
ATOM 20353 C CA . LEU E 1 141 ? 393.447 690.715 431.450 1.00 67.21 141 LEU C CA 1
ATOM 20354 C C . LEU E 1 141 ? 392.610 691.797 432.147 1.00 67.21 141 LEU C C 1
ATOM 20355 O O . LEU E 1 141 ? 391.632 692.239 431.558 1.00 67.21 141 LEU C O 1
ATOM 20371 N N . VAL E 1 142 ? 392.996 692.279 433.326 1.00 67.77 142 VAL C N 1
ATOM 20372 C CA . VAL E 1 142 ? 392.280 693.328 434.069 1.00 67.77 142 VAL C CA 1
ATOM 20373 C C . VAL E 1 142 ? 392.342 694.697 433.390 1.00 67.77 142 VAL C C 1
ATOM 20374 O O . VAL E 1 142 ? 391.282 695.240 433.095 1.00 67.77 142 VAL C O 1
ATOM 20387 N N . PRO E 1 143 ? 393.512 695.291 433.086 1.00 67.78 143 PRO C N 1
ATOM 20388 C CA . PRO E 1 143 ? 393.559 696.561 432.368 1.00 67.78 143 PRO C CA 1
ATOM 20389 C C . PRO E 1 143 ? 393.009 696.461 430.939 1.00 67.78 143 PRO C C 1
ATOM 20390 O O . PRO E 1 143 ? 392.449 697.430 430.446 1.00 67.78 143 PRO C O 1
ATOM 20401 N N . GLY E 1 144 ? 393.056 695.299 430.287 1.00 67.94 144 GLY C N 1
ATOM 20402 C CA . GLY E 1 144 ? 392.366 695.081 429.020 1.00 67.94 144 GLY C CA 1
ATOM 20403 C C . GLY E 1 144 ? 390.849 695.161 429.147 1.00 67.94 144 GLY C C 1
ATOM 20404 O O . GLY E 1 144 ? 390.207 695.845 428.362 1.00 67.94 144 GLY C O 1
ATOM 20408 N N . ALA E 1 145 ? 390.268 694.546 430.173 1.00 67.36 145 ALA C N 1
ATOM 20409 C CA . ALA E 1 145 ? 388.844 694.643 430.469 1.00 67.36 145 ALA C CA 1
ATOM 20410 C C . ALA E 1 145 ? 388.407 696.071 430.801 1.00 67.36 145 ALA C C 1
ATOM 20411 O O . ALA E 1 145 ? 387.346 696.500 430.361 1.00 67.36 145 ALA C O 1
ATOM 20418 N N . ILE E 1 146 ? 389.236 696.833 431.516 1.00 67.80 146 ILE C N 1
ATOM 20419 C CA . ILE E 1 146 ? 388.989 698.243 431.817 1.00 67.80 146 ILE C CA 1
ATOM 20420 C C . ILE E 1 146 ? 389.052 699.087 430.545 1.00 67.80 146 ILE C C 1
ATOM 20421 O O . ILE E 1 146 ? 388.128 699.845 430.279 1.00 67.80 146 ILE C O 1
ATOM 20437 N N . ALA E 1 147 ? 390.084 698.937 429.713 1.00 68.23 147 ALA C N 1
ATOM 20438 C CA . ALA E 1 147 ? 390.206 699.655 428.446 1.00 68.23 147 ALA C CA 1
ATOM 20439 C C . ALA E 1 147 ? 389.038 699.365 427.489 1.00 68.23 147 ALA C C 1
ATOM 20440 O O . ALA E 1 147 ? 388.469 700.278 426.893 1.00 68.23 147 ALA C O 1
ATOM 20447 N N . ALA E 1 148 ? 388.580 698.112 427.412 1.00 68.15 148 ALA C N 1
ATOM 20448 C CA . ALA E 1 148 ? 387.405 697.704 426.639 1.00 68.15 148 ALA C CA 1
ATOM 20449 C C . ALA E 1 148 ? 386.065 698.270 427.145 1.00 68.15 148 ALA C C 1
ATOM 20450 O O . ALA E 1 148 ? 385.078 698.232 426.423 1.00 68.15 148 ALA C O 1
ATOM 20457 N N . GLY E 1 149 ? 386.004 698.774 428.376 1.00 68.49 149 GLY C N 1
ATOM 20458 C CA . GLY E 1 149 ? 384.771 699.205 429.027 1.00 68.49 149 GLY C CA 1
ATOM 20459 C C . GLY E 1 149 ? 383.955 698.068 429.647 1.00 68.49 149 GLY C C 1
ATOM 20460 O O . GLY E 1 149 ? 382.824 698.291 430.058 1.00 68.49 149 GLY C O 1
ATOM 20464 N N . ASN E 1 150 ? 384.512 696.865 429.764 1.00 68.06 150 ASN C N 1
ATOM 20465 C CA . ASN E 1 150 ? 383.895 695.715 430.422 1.00 68.06 150 ASN C CA 1
ATOM 20466 C C . ASN E 1 150 ? 384.144 695.754 431.928 1.00 68.06 150 ASN C C 1
ATOM 20467 O O . ASN E 1 150 ? 384.760 694.862 432.506 1.00 68.06 150 ASN C O 1
ATOM 20478 N N . THR E 1 151 ? 383.710 696.824 432.573 1.00 69.09 151 THR C N 1
ATOM 20479 C CA . THR E 1 151 ? 384.032 697.110 433.961 1.00 69.09 151 THR C CA 1
ATOM 20480 C C . THR E 1 151 ? 382.828 697.659 434.710 1.00 69.09 151 THR C C 1
ATOM 20481 O O . THR E 1 151 ? 382.030 698.413 434.162 1.00 69.09 151 THR C O 1
ATOM 20492 N N . ILE E 1 152 ? 382.697 697.296 435.980 1.00 71.20 152 ILE C N 1
ATOM 20493 C CA . ILE E 1 152 ? 381.765 697.903 436.932 1.00 71.20 152 ILE C CA 1
ATOM 20494 C C . ILE E 1 152 ? 382.486 698.142 438.261 1.00 71.20 152 ILE C C 1
ATOM 20495 O O . ILE E 1 152 ? 383.333 697.342 438.648 1.00 71.20 152 ILE C O 1
ATOM 20511 N N . ALA E 1 153 ? 382.223 699.245 438.962 1.00 72.67 153 ALA C N 1
ATOM 20512 C CA . ALA E 1 153 ? 382.729 699.413 440.315 1.00 72.67 153 ALA C CA 1
ATOM 20513 C C . ALA E 1 153 ? 381.869 698.634 441.311 1.00 72.67 153 ALA C C 1
ATOM 20514 O O . ALA E 1 153 ? 380.647 698.723 441.271 1.00 72.67 153 ALA C O 1
ATOM 20521 N N . ASP E 1 154 ? 382.502 697.932 442.237 1.00 74.19 154 ASP C N 1
ATOM 20522 C CA . ASP E 1 154 ? 381.887 697.311 443.400 1.00 74.19 154 ASP C CA 1
ATOM 20523 C C . ASP E 1 154 ? 380.985 698.310 444.138 1.00 74.19 154 ASP C C 1
ATOM 20524 O O . ASP E 1 154 ? 381.386 699.433 444.423 1.00 74.19 154 ASP C O 1
ATOM 20533 N N . GLY E 1 155 ? 379.744 697.929 444.407 1.00 74.47 155 GLY C N 1
ATOM 20534 C CA . GLY E 1 155 ? 378.751 698.776 445.040 1.00 74.47 155 GLY C CA 1
ATOM 20535 C C . GLY E 1 155 ? 377.947 699.647 444.079 1.00 74.47 155 GLY C C 1
ATOM 20536 O O . GLY E 1 155 ? 377.138 700.445 444.533 1.00 74.47 155 GLY C O 1
ATOM 20540 N N . THR E 1 156 ? 378.113 699.522 442.762 1.00 75.11 156 THR C N 1
ATOM 20541 C CA . THR E 1 156 ? 377.222 700.177 441.792 1.00 75.11 156 THR C CA 1
ATOM 20542 C C . THR E 1 156 ? 375.812 699.584 441.850 1.00 75.11 156 THR C C 1
ATOM 20543 O O . THR E 1 156 ? 374.838 700.323 441.957 1.00 75.11 156 THR C O 1
ATOM 20554 N N . GLY E 1 157 ? 375.683 698.260 441.801 1.00 75.92 157 GLY C N 1
ATOM 20555 C CA . GLY E 1 157 ? 374.424 697.534 441.954 1.00 75.92 157 GLY C CA 1
ATOM 20556 C C . GLY E 1 157 ? 373.920 697.430 443.390 1.00 75.92 157 GLY C C 1
ATOM 20557 O O . GLY E 1 157 ? 374.500 697.991 444.314 1.00 75.92 157 GLY C O 1
ATOM 20561 N N . ILE E 1 158 ? 372.829 696.703 443.601 1.00 75.93 158 ILE C N 1
ATOM 20562 C CA . ILE E 1 158 ? 372.196 696.566 444.922 1.00 75.93 158 ILE C CA 1
ATOM 20563 C C . ILE E 1 158 ? 373.012 695.711 445.903 1.00 75.93 158 ILE C C 1
ATOM 20564 O O . ILE E 1 158 ? 372.914 695.906 447.103 1.00 75.93 158 ILE C O 1
ATOM 20580 N N . ASP E 1 159 ? 373.824 694.776 445.421 1.00 75.33 159 ASP C N 1
ATOM 20581 C CA . ASP E 1 159 ? 374.683 693.876 446.200 1.00 75.33 159 ASP C CA 1
ATOM 20582 C C . ASP E 1 159 ? 375.794 693.292 445.315 1.00 75.33 159 ASP C C 1
ATOM 20583 O O . ASP E 1 159 ? 375.804 693.511 444.111 1.00 75.33 159 ASP C O 1
ATOM 20592 N N . LEU E 1 160 ? 376.753 692.567 445.893 1.00 71.32 160 LEU C N 1
ATOM 20593 C CA . LEU E 1 160 ? 377.856 691.977 445.136 1.00 71.32 160 LEU C CA 1
ATOM 20594 C C . LEU E 1 160 ? 377.373 691.075 443.995 1.00 71.32 160 LEU C C 1
ATOM 20595 O O . LEU E 1 160 ? 377.941 691.099 442.911 1.00 71.32 160 LEU C O 1
ATOM 20611 N N . ALA E 1 161 ? 376.357 690.248 444.206 1.00 72.06 161 ALA C N 1
ATOM 20612 C CA . ALA E 1 161 ? 375.883 689.343 443.166 1.00 72.06 161 ALA C CA 1
ATOM 20613 C C . ALA E 1 161 ? 375.220 690.083 441.992 1.00 72.06 161 ALA C C 1
ATOM 20614 O O . ALA E 1 161 ? 375.232 689.579 440.871 1.00 72.06 161 ALA C O 1
ATOM 20621 N N . ASP E 1 162 ? 374.673 691.273 442.207 1.00 73.61 162 ASP C N 1
ATOM 20622 C CA . ASP E 1 162 ? 374.228 692.164 441.143 1.00 73.61 162 ASP C CA 1
ATOM 20623 C C . ASP E 1 162 ? 375.415 692.645 440.299 1.00 73.61 162 ASP C C 1
ATOM 20624 O O . ASP E 1 162 ? 375.392 692.556 439.080 1.00 73.61 162 ASP C O 1
ATOM 20633 N N . ASP E 1 163 ? 376.510 693.064 440.924 1.00 72.72 163 ASP C N 1
ATOM 20634 C CA . ASP E 1 163 ? 377.723 693.449 440.205 1.00 72.72 163 ASP C CA 1
ATOM 20635 C C . ASP E 1 163 ? 378.382 692.267 439.476 1.00 72.72 163 ASP C C 1
ATOM 20636 O O . ASP E 1 163 ? 378.891 692.428 438.373 1.00 72.72 163 ASP C O 1
ATOM 20645 N N . ILE E 1 164 ? 378.357 691.049 440.028 1.00 69.91 164 ILE C N 1
ATOM 20646 C CA . ILE E 1 164 ? 378.839 689.854 439.317 1.00 69.91 164 ILE C CA 1
ATOM 20647 C C . ILE E 1 164 ? 377.969 689.551 438.101 1.00 69.91 164 ILE C C 1
ATOM 20648 O O . ILE E 1 164 ? 378.493 689.214 437.044 1.00 69.91 164 ILE C O 1
ATOM 20664 N N . ASN E 1 165 ? 376.651 689.698 438.202 1.00 69.95 165 ASN C N 1
ATOM 20665 C CA . ASN E 1 165 ? 375.764 689.537 437.061 1.00 69.95 165 ASN C CA 1
ATOM 20666 C C . ASN E 1 165 ? 376.055 690.559 435.959 1.00 69.95 165 ASN C C 1
ATOM 20667 O O . ASN E 1 165 ? 376.085 690.195 434.789 1.00 69.95 165 ASN C O 1
ATOM 20678 N N . GLU E 1 166 ? 376.314 691.816 436.303 1.00 71.31 166 GLU C N 1
ATOM 20679 C CA . GLU E 1 166 ? 376.785 692.799 435.336 1.00 71.31 166 GLU C CA 1
ATOM 20680 C C . GLU E 1 166 ? 378.132 692.400 434.729 1.00 71.31 166 GLU C C 1
ATOM 20681 O O . GLU E 1 166 ? 378.271 692.462 433.513 1.00 71.31 166 GLU C O 1
ATOM 20693 N N . ALA E 1 167 ? 379.100 691.924 435.519 1.00 69.13 167 ALA C N 1
ATOM 20694 C CA . ALA E 1 167 ? 380.383 691.468 435.006 1.00 69.13 167 ALA C CA 1
ATOM 20695 C C . ALA E 1 167 ? 380.210 690.348 433.978 1.00 69.13 167 ALA C C 1
ATOM 20696 O O . ALA E 1 167 ? 380.694 690.469 432.858 1.00 69.13 167 ALA C O 1
ATOM 20703 N N . PHE E 1 168 ? 379.472 689.287 434.300 1.00 68.86 168 PHE C N 1
ATOM 20704 C CA . PHE E 1 168 ? 379.213 688.199 433.358 1.00 68.86 168 PHE C CA 1
ATOM 20705 C C . PHE E 1 168 ? 378.478 688.700 432.108 1.00 68.86 168 PHE C C 1
ATOM 20706 O O . PHE E 1 168 ? 378.747 688.262 430.996 1.00 68.86 168 PHE C O 1
ATOM 20723 N N . GLY E 1 169 ? 377.598 689.679 432.280 1.00 69.54 169 GLY C N 1
ATOM 20724 C CA . GLY E 1 169 ? 376.844 690.292 431.211 1.00 69.54 169 GLY C CA 1
ATOM 20725 C C . GLY E 1 169 ? 377.697 690.989 430.160 1.00 69.54 169 GLY C C 1
ATOM 20726 O O . GLY E 1 169 ? 377.422 690.838 428.980 1.00 69.54 169 GLY C O 1
ATOM 20730 N N . PHE E 1 170 ? 378.761 691.696 430.537 1.00 68.90 170 PHE C N 1
ATOM 20731 C CA . PHE E 1 170 ? 379.665 692.313 429.561 1.00 68.90 170 PHE C CA 1
ATOM 20732 C C . PHE E 1 170 ? 380.324 691.289 428.641 1.00 68.90 170 PHE C C 1
ATOM 20733 O O . PHE E 1 170 ? 380.438 691.516 427.444 1.00 68.90 170 PHE C O 1
ATOM 20750 N N . VAL E 1 171 ? 380.725 690.141 429.178 1.00 68.68 171 VAL C N 1
ATOM 20751 C CA . VAL E 1 171 ? 381.334 689.075 428.381 1.00 68.68 171 VAL C CA 1
ATOM 20752 C C . VAL E 1 171 ? 380.323 688.513 427.392 1.00 68.68 171 VAL C C 1
ATOM 20753 O O . VAL E 1 171 ? 380.643 688.309 426.229 1.00 68.68 171 VAL C O 1
ATOM 20766 N N . GLU E 1 172 ? 379.091 688.295 427.844 1.00 71.07 172 GLU C N 1
ATOM 20767 C CA . GLU E 1 172 ? 378.011 687.764 427.024 1.00 71.07 172 GLU C CA 1
ATOM 20768 C C . GLU E 1 172 ? 377.615 688.728 425.905 1.00 71.07 172 GLU C C 1
ATOM 20769 O O . GLU E 1 172 ? 377.384 688.295 424.778 1.00 71.07 172 GLU C O 1
ATOM 20781 N N . ASP E 1 173 ? 377.563 690.025 426.186 1.00 73.19 173 ASP C N 1
ATOM 20782 C CA . ASP E 1 173 ? 377.212 691.075 425.235 1.00 73.19 173 ASP C CA 1
ATOM 20783 C C . ASP E 1 173 ? 378.313 691.338 424.195 1.00 73.19 173 ASP C C 1
ATOM 20784 O O . ASP E 1 173 ? 378.013 691.686 423.060 1.00 73.19 173 ASP C O 1
ATOM 20793 N N . ASP E 1 174 ? 379.584 691.106 424.517 1.00 72.39 174 ASP C N 1
ATOM 20794 C CA . ASP E 1 174 ? 380.693 691.122 423.556 1.00 72.39 174 ASP C CA 1
ATOM 20795 C C . ASP E 1 174 ? 380.782 689.831 422.729 1.00 72.39 174 ASP C C 1
ATOM 20796 O O . ASP E 1 174 ? 381.697 689.652 421.941 1.00 72.39 174 ASP C O 1
ATOM 20805 N N . GLU E 1 175 ? 379.807 688.939 422.868 1.00 73.92 175 GLU C N 1
ATOM 20806 C CA . GLU E 1 175 ? 379.671 687.689 422.129 1.00 73.92 175 GLU C CA 1
ATOM 20807 C C . GLU E 1 175 ? 380.634 686.570 422.545 1.00 73.92 175 GLU C C 1
ATOM 20808 O O . GLU E 1 175 ? 380.911 685.656 421.774 1.00 73.92 175 GLU C O 1
ATOM 20820 N N . PHE E 1 176 ? 381.092 686.566 423.794 1.00 69.48 176 PHE C N 1
ATOM 20821 C CA . PHE E 1 176 ? 381.864 685.470 424.377 1.00 69.48 176 PHE C CA 1
ATOM 20822 C C . PHE E 1 176 ? 381.070 684.706 425.440 1.00 69.48 176 PHE C C 1
ATOM 20823 O O . PHE E 1 176 ? 379.968 685.102 425.811 1.00 69.48 176 PHE C O 1
ATOM 20840 N N . ASP E 1 177 ? 381.606 683.590 425.924 1.00 71.61 177 ASP C N 1
ATOM 20841 C CA . ASP E 1 177 ? 380.984 682.758 426.954 1.00 71.61 177 ASP C CA 1
ATOM 20842 C C . ASP E 1 177 ? 381.763 682.810 428.268 1.00 71.61 177 ASP C C 1
ATOM 20843 O O . ASP E 1 177 ? 382.950 682.525 428.298 1.00 71.61 177 ASP C O 1
ATOM 20852 N N . VAL E 1 178 ? 381.105 683.107 429.385 1.00 69.13 178 VAL C N 1
ATOM 20853 C CA . VAL E 1 178 ? 381.747 683.001 430.696 1.00 69.13 178 VAL C CA 1
ATOM 20854 C C . VAL E 1 178 ? 381.932 681.534 431.062 1.00 69.13 178 VAL C C 1
ATOM 20855 O O . VAL E 1 178 ? 380.964 680.798 431.211 1.00 69.13 178 VAL C O 1
ATOM 20868 N N . ASN E 1 179 ? 383.174 681.104 431.234 1.00 67.69 179 ASN C N 1
ATOM 20869 C CA . ASN E 1 179 ? 383.532 679.746 431.647 1.00 67.69 179 ASN C CA 1
ATOM 20870 C C . ASN E 1 179 ? 384.697 679.715 432.648 1.00 67.69 179 ASN C C 1
ATOM 20871 O O . ASN E 1 179 ? 385.183 678.648 433.007 1.00 67.69 179 ASN C O 1
ATOM 20882 N N . VAL E 1 180 ? 385.158 680.877 433.103 1.00 67.78 180 VAL C N 1
ATOM 20883 C CA . VAL E 1 180 ? 386.100 681.022 434.206 1.00 67.78 180 VAL C CA 1
ATOM 20884 C C . VAL E 1 180 ? 385.796 682.309 434.953 1.00 67.78 180 VAL C C 1
ATOM 20885 O O . VAL E 1 180 ? 385.399 683.302 434.349 1.00 67.78 180 VAL C O 1
ATOM 20898 N N . ALA E 1 181 ? 386.010 682.319 436.260 1.00 68.15 181 ALA C N 1
ATOM 20899 C CA . ALA E 1 181 ? 386.054 683.532 437.053 1.00 68.15 181 ALA C CA 1
ATOM 20900 C C . ALA E 1 181 ? 387.114 683.403 438.142 1.00 68.15 181 ALA C C 1
ATOM 20901 O O . ALA E 1 181 ? 387.247 682.351 438.755 1.00 68.15 181 ALA C O 1
ATOM 20908 N N . PHE E 1 182 ? 387.853 684.473 438.389 1.00 68.06 182 PHE C N 1
ATOM 20909 C CA . PHE E 1 182 ? 388.976 684.541 439.307 1.00 68.06 182 PHE C CA 1
ATOM 20910 C C . PHE E 1 182 ? 388.708 685.576 440.382 1.00 68.06 182 PHE C C 1
ATOM 20911 O O . PHE E 1 182 ? 388.159 686.639 440.105 1.00 68.06 182 PHE C O 1
ATOM 20928 N N . THR E 1 183 ? 389.125 685.287 441.604 1.00 69.07 183 THR C N 1
ATOM 20929 C CA . THR E 1 183 ? 388.962 686.201 442.733 1.00 69.07 183 THR C CA 1
ATOM 20930 C C . THR E 1 183 ? 389.916 685.854 443.874 1.00 69.07 183 THR C C 1
ATOM 20931 O O . THR E 1 183 ? 390.529 684.789 443.879 1.00 69.07 183 THR C O 1
ATOM 20942 N N . GLY E 1 184 ? 390.076 686.747 444.847 1.00 70.71 184 GLY C N 1
ATOM 20943 C CA . GLY E 1 184 ? 390.830 686.464 446.059 1.00 70.71 184 GLY C CA 1
ATOM 20944 C C . GLY E 1 184 ? 389.982 685.784 447.126 1.00 70.71 184 GLY C C 1
ATOM 20945 O O . GLY E 1 184 ? 388.756 685.813 447.103 1.00 70.71 184 GLY C O 1
ATOM 20949 N N . ARG E 1 185 ? 390.629 685.205 448.131 1.00 70.74 185 ARG C N 1
ATOM 20950 C CA . ARG E 1 185 ? 389.969 684.489 449.232 1.00 70.74 185 ARG C CA 1
ATOM 20951 C C . ARG E 1 185 ? 388.993 685.335 450.044 1.00 70.74 185 ARG C C 1
ATOM 20952 O O . ARG E 1 185 ? 388.016 684.810 450.562 1.00 70.74 185 ARG C O 1
ATOM 20973 N N . PHE E 1 186 ? 389.193 686.645 450.086 1.00 71.10 186 PHE C N 1
ATOM 20974 C CA . PHE E 1 186 ? 388.301 687.608 450.723 1.00 71.10 186 PHE C CA 1
ATOM 20975 C C . PHE E 1 186 ? 386.859 687.555 450.219 1.00 71.10 186 PHE C C 1
ATOM 20976 O O . PHE E 1 186 ? 385.953 687.950 450.944 1.00 71.10 186 PHE C O 1
ATOM 20993 N N . LEU E 1 187 ? 386.602 687.051 449.010 1.00 69.57 187 LEU C N 1
ATOM 20994 C CA . LEU E 1 187 ? 385.244 687.002 448.477 1.00 69.57 187 LEU C CA 1
ATOM 20995 C C . LEU E 1 187 ? 384.344 686.013 449.225 1.00 69.57 187 LEU C C 1
ATOM 20996 O O . LEU E 1 187 ? 383.134 686.186 449.217 1.00 69.57 187 LEU C O 1
ATOM 21012 N N . ARG E 1 188 ? 384.890 685.017 449.928 1.00 69.81 188 ARG C N 1
ATOM 21013 C CA . ARG E 1 188 ? 384.095 684.028 450.668 1.00 69.81 188 ARG C CA 1
ATOM 21014 C C . ARG E 1 188 ? 383.248 684.677 451.758 1.00 69.81 188 ARG C C 1
ATOM 21015 O O . ARG E 1 188 ? 382.055 684.416 451.824 1.00 69.81 188 ARG C O 1
ATOM 21036 N N . ARG E 1 189 ? 383.810 685.594 452.548 1.00 70.34 189 ARG C N 1
ATOM 21037 C CA . ARG E 1 189 ? 383.067 686.380 453.548 1.00 70.34 189 ARG C CA 1
ATOM 21038 C C . ARG E 1 189 ? 381.918 687.142 452.904 1.00 70.34 189 ARG C C 1
ATOM 21039 O O . ARG E 1 189 ? 380.822 687.160 453.441 1.00 70.34 189 ARG C O 1
ATOM 21060 N N . ARG E 1 190 ? 382.160 687.762 451.757 1.00 70.11 190 ARG C N 1
ATOM 21061 C CA . ARG E 1 190 ? 381.191 688.595 451.054 1.00 70.11 190 ARG C CA 1
ATOM 21062 C C . ARG E 1 190 ? 380.037 687.776 450.505 1.00 70.11 190 ARG C C 1
ATOM 21063 O O . ARG E 1 190 ? 378.900 688.146 450.738 1.00 70.11 190 ARG C O 1
ATOM 21084 N N . LEU E 1 191 ? 380.297 686.635 449.875 1.00 69.51 191 LEU C N 1
ATOM 21085 C CA . LEU E 1 191 ? 379.231 685.755 449.404 1.00 69.51 191 LEU C CA 1
ATOM 21086 C C . LEU E 1 191 ? 378.398 685.167 450.538 1.00 69.51 191 LEU C C 1
ATOM 21087 O O . LEU E 1 191 ? 377.178 685.184 450.453 1.00 69.51 191 LEU C O 1
ATOM 21103 N N . ARG E 1 192 ? 379.007 684.715 451.637 1.00 70.02 192 ARG C N 1
ATOM 21104 C CA . ARG E 1 192 ? 378.241 684.248 452.802 1.00 70.02 192 ARG C CA 1
ATOM 21105 C C . ARG E 1 192 ? 377.365 685.347 453.395 1.00 70.02 192 ARG C C 1
ATOM 21106 O O . ARG E 1 192 ? 376.277 685.068 453.877 1.00 70.02 192 ARG C O 1
ATOM 21127 N N . GLY E 1 193 ? 377.825 686.592 453.347 1.00 70.51 193 GLY C N 1
ATOM 21128 C CA . GLY E 1 193 ? 377.122 687.764 453.853 1.00 70.51 193 GLY C CA 1
ATOM 21129 C C . GLY E 1 193 ? 375.981 688.290 452.979 1.00 70.51 193 GLY C C 1
ATOM 21130 O O . GLY E 1 193 ? 375.399 689.310 453.330 1.00 70.51 193 GLY C O 1
ATOM 21134 N N . LEU E 1 194 ? 375.635 687.653 451.859 1.00 71.73 194 LEU C N 1
ATOM 21135 C CA . LEU E 1 194 ? 374.527 688.084 451.002 1.00 71.73 194 LEU C CA 1
ATOM 21136 C C . LEU E 1 194 ? 373.162 687.759 451.627 1.00 71.73 194 LEU C C 1
ATOM 21137 O O . LEU E 1 194 ? 372.738 686.604 451.692 1.00 71.73 194 LEU C O 1
ATOM 21153 N N . ARG E 1 195 ? 372.440 688.803 452.036 1.00 73.72 195 ARG C N 1
ATOM 21154 C CA . ARG E 1 195 ? 371.097 688.750 452.626 1.00 73.72 195 ARG C CA 1
ATOM 21155 C C . ARG E 1 195 ? 370.104 689.577 451.816 1.00 73.72 195 ARG C C 1
ATOM 21156 O O . ARG E 1 195 ? 370.472 690.589 451.232 1.00 73.72 195 ARG C O 1
ATOM 21177 N N . ASP E 1 196 ? 368.832 689.200 451.842 1.00 75.73 196 ASP C N 1
ATOM 21178 C CA . ASP E 1 196 ? 367.752 690.089 451.410 1.00 75.73 196 ASP C CA 1
ATOM 21179 C C . ASP E 1 196 ? 367.579 691.283 452.369 1.00 75.73 196 ASP C C 1
ATOM 21180 O O . ASP E 1 196 ? 368.198 691.364 453.427 1.00 75.73 196 ASP C O 1
ATOM 21189 N N . ALA E 1 197 ? 366.718 692.228 452.011 1.00 76.58 197 ALA C N 1
ATOM 21190 C CA . ALA E 1 197 ? 366.415 693.412 452.808 1.00 76.58 197 ALA C CA 1
ATOM 21191 C C . ALA E 1 197 ? 365.773 693.123 454.182 1.00 76.58 197 ALA C C 1
ATOM 21192 O O . ALA E 1 197 ? 365.726 694.009 455.029 1.00 76.58 197 ALA C O 1
ATOM 21199 N N . ASP E 1 198 ? 365.295 691.906 454.439 1.00 76.93 198 ASP C N 1
ATOM 21200 C CA . ASP E 1 198 ? 364.825 691.470 455.756 1.00 76.93 198 ASP C CA 1
ATOM 21201 C C . ASP E 1 198 ? 365.892 690.688 456.523 1.00 76.93 198 ASP C C 1
ATOM 21202 O O . ASP E 1 198 ? 365.637 690.224 457.620 1.00 76.93 198 ASP C O 1
ATOM 21211 N N . ASN E 1 199 ? 367.105 690.588 455.997 1.00 75.65 199 ASN C N 1
ATOM 21212 C CA . ASN E 1 199 ? 368.247 689.880 456.555 1.00 75.65 199 ASN C CA 1
ATOM 21213 C C . ASN E 1 199 ? 368.215 688.356 456.418 1.00 75.65 199 ASN C C 1
ATOM 21214 O O . ASN E 1 199 ? 369.074 687.701 457.000 1.00 75.65 199 ASN C O 1
ATOM 21225 N N . ALA E 1 200 ? 367.313 687.755 455.652 1.00 74.26 200 ALA C N 1
ATOM 21226 C CA . ALA E 1 200 ? 367.408 686.321 455.386 1.00 74.26 200 ALA C CA 1
ATOM 21227 C C . ALA E 1 200 ? 368.489 686.031 454.326 1.00 74.26 200 ALA C C 1
ATOM 21228 O O . ALA E 1 200 ? 368.620 686.796 453.374 1.00 74.26 200 ALA C O 1
ATOM 21235 N N . PRO E 1 201 ? 369.294 684.963 454.437 1.00 73.34 201 PRO C N 1
ATOM 21236 C CA . PRO E 1 201 ? 370.313 684.652 453.435 1.00 73.34 201 PRO C CA 1
ATOM 21237 C C . PRO E 1 201 ? 369.740 684.362 452.045 1.00 73.34 201 PRO C C 1
ATOM 21238 O O . PRO E 1 201 ? 368.746 683.649 451.924 1.00 73.34 201 PRO C O 1
ATOM 21249 N N . ILE E 1 202 ? 370.400 684.874 451.003 1.00 72.62 202 ILE C N 1
ATOM 21250 C CA . ILE E 1 202 ? 370.027 684.636 449.593 1.00 72.62 202 ILE C CA 1
ATOM 2125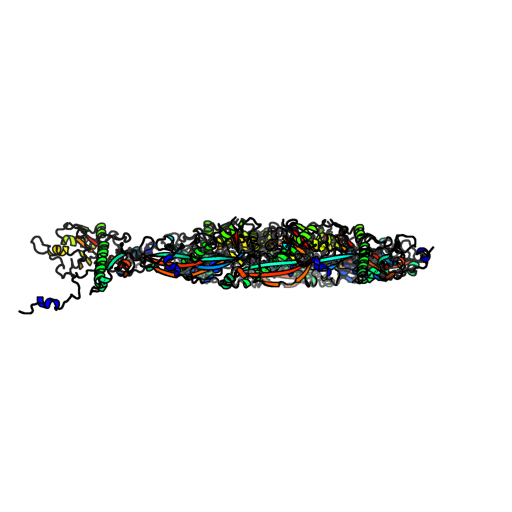1 C C . ILE E 1 202 ? 371.084 683.886 448.781 1.00 72.62 202 ILE C C 1
ATOM 21252 O O . ILE E 1 202 ? 370.757 683.304 447.755 1.00 72.62 202 ILE C O 1
ATOM 21268 N N . TYR E 1 203 ? 372.340 683.861 449.217 1.00 70.86 203 TYR C N 1
ATOM 21269 C CA . TYR E 1 203 ? 373.365 682.994 448.650 1.00 70.86 203 TYR C CA 1
ATOM 21270 C C . TYR E 1 203 ? 373.371 681.610 449.309 1.00 70.86 203 TYR C C 1
ATOM 21271 O O . TYR E 1 203 ? 373.212 680.601 448.636 1.00 70.86 203 TYR C O 1
ATOM 21289 N N . LEU E 1 204 ? 373.523 681.562 450.633 1.00 71.75 204 LEU C N 1
ATOM 21290 C CA . LEU E 1 204 ? 373.453 680.335 451.431 1.00 71.75 204 LEU C CA 1
ATOM 21291 C C . LEU E 1 204 ? 372.019 679.849 451.652 1.00 71.75 204 LEU C C 1
ATOM 21292 O O . LEU E 1 204 ? 371.078 680.627 451.681 1.00 71.75 204 LEU C O 1
ATOM 21308 N N . ASP E 1 205 ? 371.878 678.560 451.913 1.00 75.51 205 ASP C N 1
ATOM 21309 C CA . ASP E 1 205 ? 370.682 677.911 452.443 1.00 75.51 205 ASP C CA 1
ATOM 21310 C C . ASP E 1 205 ? 370.608 678.053 453.977 1.00 75.51 205 ASP C C 1
ATOM 21311 O O . ASP E 1 205 ? 370.780 677.089 454.716 1.00 75.51 205 ASP C O 1
ATOM 21320 N N . GLY E 1 206 ? 370.368 679.260 454.477 1.00 73.41 206 GLY C N 1
ATOM 21321 C CA . GLY E 1 206 ? 370.372 679.549 455.914 1.00 73.41 206 GLY C CA 1
ATOM 21322 C C . GLY E 1 206 ? 371.766 679.562 456.559 1.00 73.41 206 GLY C C 1
ATOM 21323 O O . GLY E 1 206 ? 372.730 679.026 456.026 1.00 73.41 206 GLY C O 1
ATOM 21327 N N . VAL E 1 207 ? 371.886 680.207 457.719 1.00 72.34 207 VAL C N 1
ATOM 21328 C CA . VAL E 1 207 ? 373.171 680.405 458.412 1.00 72.34 207 VAL C CA 1
ATOM 21329 C C . VAL E 1 207 ? 373.644 679.193 459.222 1.00 72.34 207 VAL C C 1
ATOM 21330 O O . VAL E 1 207 ? 374.789 679.177 459.643 1.00 72.34 207 VAL C O 1
ATOM 21343 N N . ARG E 1 208 ? 372.814 678.179 459.487 1.00 72.02 208 ARG C N 1
ATOM 21344 C CA . ARG E 1 208 ? 373.184 677.057 460.364 1.00 72.02 208 ARG C CA 1
ATOM 21345 C C . ARG E 1 208 ? 374.192 676.098 459.740 1.00 72.02 208 ARG C C 1
ATOM 21346 O O . ARG E 1 208 ? 375.319 676.023 460.200 1.00 72.02 208 ARG C O 1
ATOM 21367 N N . SER E 1 209 ? 373.808 675.353 458.716 1.00 72.47 209 SER C N 1
ATOM 21368 C CA . SER E 1 209 ? 374.550 674.172 458.255 1.00 72.47 209 SER C CA 1
ATOM 21369 C C . SER E 1 209 ? 375.351 674.361 456.968 1.00 72.47 209 SER C C 1
ATOM 21370 O O . SER E 1 209 ? 375.998 673.430 456.514 1.00 72.47 209 SER C O 1
ATOM 21378 N N . ASP E 1 210 ? 375.314 675.539 456.361 1.00 73.87 210 ASP C N 1
ATOM 21379 C CA . ASP E 1 210 ? 375.835 675.805 455.020 1.00 73.87 210 ASP C CA 1
ATOM 21380 C C . ASP E 1 210 ? 376.945 676.858 455.041 1.00 73.87 210 ASP C C 1
ATOM 21381 O O . ASP E 1 210 ? 376.810 677.914 455.652 1.00 73.87 210 ASP C O 1
ATOM 21390 N N . ASN E 1 211 ? 378.031 676.577 454.331 1.00 72.55 211 ASN C N 1
ATOM 21391 C CA . ASN E 1 211 ? 379.039 677.567 453.972 1.00 72.55 211 ASN C CA 1
ATOM 21392 C C . ASN E 1 211 ? 379.645 677.346 452.581 1.00 72.55 211 ASN C C 1
ATOM 21393 O O . ASN E 1 211 ? 380.725 677.860 452.318 1.00 72.55 211 ASN C O 1
ATOM 21404 N N . ARG E 1 212 ? 379.017 676.585 451.682 1.00 73.60 212 ARG C N 1
ATOM 21405 C CA . ARG E 1 212 ? 379.608 676.297 450.366 1.00 73.60 212 ARG C CA 1
ATOM 21406 C C . ARG E 1 212 ? 379.657 677.572 449.527 1.00 73.60 212 ARG C C 1
ATOM 21407 O O . ARG E 1 212 ? 378.618 678.042 449.077 1.00 73.60 212 ARG C O 1
ATOM 21428 N N . THR E 1 213 ? 380.847 678.113 449.292 1.00 70.77 213 THR C N 1
ATOM 21429 C CA . THR E 1 213 ? 381.092 679.323 448.477 1.00 70.77 213 THR C CA 1
ATOM 21430 C C . THR E 1 213 ? 381.830 679.024 447.166 1.00 70.77 213 THR C C 1
ATOM 21431 O O . THR E 1 213 ? 382.635 679.822 446.699 1.00 70.77 213 THR C O 1
ATOM 21442 N N . ALA E 1 214 ? 381.626 677.852 446.581 1.00 71.27 214 ALA C N 1
ATOM 21443 C CA . ALA E 1 214 ? 382.361 677.385 445.410 1.00 71.27 214 ALA C CA 1
ATOM 21444 C C . ALA E 1 214 ? 381.984 678.074 444.089 1.00 71.27 214 ALA C C 1
ATOM 21445 O O . ALA E 1 214 ? 382.765 678.029 443.153 1.00 71.27 214 ALA C O 1
ATOM 21452 N N . GLU E 1 215 ? 380.809 678.684 443.972 1.00 71.80 215 GLU C N 1
ATOM 21453 C CA . GLU E 1 215 ? 380.242 679.101 442.689 1.00 71.80 215 GLU C CA 1
ATOM 21454 C C . GLU E 1 215 ? 379.293 680.293 442.802 1.00 71.80 215 GLU C C 1
ATOM 21455 O O . GLU E 1 215 ? 378.750 680.559 443.863 1.00 71.80 215 GLU C O 1
ATOM 21467 N N . ILE E 1 216 ? 379.052 680.992 441.706 1.00 69.80 216 ILE C N 1
ATOM 21468 C CA . ILE E 1 216 ? 378.072 682.072 441.613 1.00 69.80 216 ILE C CA 1
ATOM 21469 C C . ILE E 1 216 ? 377.422 682.005 440.233 1.00 69.80 216 ILE C C 1
ATOM 21470 O O . ILE E 1 216 ? 378.115 681.780 439.247 1.00 69.80 216 ILE C O 1
ATOM 21486 N N . TYR E 1 217 ? 376.096 682.113 440.133 1.00 70.01 217 TYR C N 1
ATOM 21487 C CA . TYR E 1 217 ? 375.332 681.791 438.927 1.00 70.01 217 TYR C CA 1
ATOM 21488 C C . TYR E 1 217 ? 375.774 680.471 438.284 1.00 70.01 217 TYR C C 1
ATOM 21489 O O . TYR E 1 217 ? 375.964 680.374 437.078 1.00 70.01 217 TYR C O 1
ATOM 21507 N N . GLY E 1 218 ? 376.044 679.454 439.097 1.00 70.74 218 GLY C N 1
ATOM 21508 C CA . GLY E 1 218 ? 376.537 678.157 438.660 1.00 70.74 218 GLY C CA 1
ATOM 21509 C C . GLY E 1 218 ? 377.950 678.152 438.068 1.00 70.74 218 GLY C C 1
ATOM 21510 O O . GLY E 1 218 ? 378.382 677.106 437.599 1.00 70.74 218 GLY C O 1
ATOM 21514 N N . GLN E 1 219 ? 378.663 679.276 438.023 1.00 69.89 219 GLN C N 1
ATOM 21515 C CA . GLN E 1 219 ? 380.039 679.354 437.549 1.00 69.89 219 GLN C CA 1
ATOM 21516 C C . GLN E 1 219 ? 380.979 679.104 438.723 1.00 69.89 219 GLN C C 1
ATOM 21517 O O . GLN E 1 219 ? 380.927 679.826 439.708 1.00 69.89 219 GLN C O 1
ATOM 21531 N N . ASP E 1 220 ? 381.851 678.109 438.634 1.00 72.24 220 ASP C N 1
ATOM 21532 C CA . ASP E 1 220 ? 382.848 677.860 439.676 1.00 72.24 220 ASP C CA 1
ATOM 21533 C C . ASP E 1 220 ? 383.835 679.027 439.784 1.00 72.24 220 ASP C C 1
ATOM 21534 O O . ASP E 1 220 ? 384.372 679.500 438.789 1.00 72.24 220 ASP C O 1
ATOM 21543 N N . LEU E 1 221 ? 384.118 679.462 441.005 1.00 69.21 221 LEU C N 1
ATOM 21544 C CA . LEU E 1 221 ? 385.119 680.480 441.287 1.00 69.21 221 LEU C CA 1
ATOM 21545 C C . LEU E 1 221 ? 386.490 679.826 441.452 1.00 69.21 221 LEU C C 1
ATOM 21546 O O . LEU E 1 221 ? 386.638 678.865 442.199 1.00 69.21 221 LEU C O 1
ATOM 21562 N N . MET E 1 222 ? 387.501 680.365 440.780 1.00 70.92 222 MET C N 1
ATOM 21563 C CA . MET E 1 222 ? 388.904 680.053 441.021 1.00 70.92 222 MET C CA 1
ATOM 21564 C C . MET E 1 222 ? 389.460 681.042 442.042 1.00 70.92 222 MET C C 1
ATOM 21565 O O . MET E 1 222 ? 389.670 682.208 441.734 1.00 70.92 222 MET C O 1
ATOM 21579 N N . TYR E 1 223 ? 389.687 680.590 443.270 1.00 69.73 223 TYR C N 1
ATOM 21580 C CA . TYR E 1 223 ? 390.280 681.414 444.311 1.00 69.73 223 TYR C CA 1
ATOM 21581 C C . TYR E 1 223 ? 391.798 681.404 444.187 1.00 69.73 223 TYR C C 1
ATOM 21582 O O . TYR E 1 223 ? 392.427 680.352 444.242 1.00 69.73 223 TYR C O 1
ATOM 21600 N N . VAL E 1 224 ? 392.399 682.570 444.023 1.00 70.36 224 VAL C N 1
ATOM 21601 C CA . VAL E 1 224 ? 393.824 682.733 443.732 1.00 70.36 224 VAL C CA 1
ATOM 21602 C C . VAL E 1 224 ? 394.635 682.791 445.033 1.00 70.36 224 VAL C C 1
ATOM 21603 O O . VAL E 1 224 ? 394.827 683.844 445.623 1.00 70.36 224 VAL C O 1
ATOM 21616 N N . GLY E 1 225 ? 395.121 681.646 445.503 1.00 73.69 225 GLY C N 1
ATOM 21617 C CA . GLY E 1 225 ? 395.786 681.468 446.805 1.00 73.69 225 GLY C CA 1
ATOM 21618 C C . GLY E 1 225 ? 397.280 681.796 446.845 1.00 73.69 225 GLY C C 1
ATOM 21619 O O . GLY E 1 225 ? 397.993 681.409 447.764 1.00 73.69 225 GLY C O 1
ATOM 21623 N N . ASN E 1 226 ? 397.765 682.461 445.808 1.00 71.88 226 ASN C N 1
ATOM 21624 C CA . ASN E 1 226 ? 399.163 682.571 445.401 1.00 71.88 226 ASN C CA 1
ATOM 21625 C C . ASN E 1 226 ? 399.801 683.920 445.787 1.00 71.88 226 ASN C C 1
ATOM 21626 O O . ASN E 1 226 ? 400.910 684.223 445.380 1.00 71.88 226 ASN C O 1
ATOM 21637 N N . ARG E 1 227 ? 399.070 684.793 446.489 1.00 72.23 227 ARG C N 1
ATOM 21638 C CA . ARG E 1 227 ? 399.375 686.216 446.756 1.00 72.23 227 ARG C CA 1
ATOM 21639 C C . ARG E 1 227 ? 399.493 687.117 445.522 1.00 72.23 227 ARG C C 1
ATOM 21640 O O . ARG E 1 227 ? 399.734 688.307 445.653 1.00 72.23 227 ARG C O 1
ATOM 21661 N N . SER E 1 228 ? 399.302 686.592 444.321 1.00 71.54 228 SER C N 1
ATOM 21662 C CA . SER E 1 228 ? 399.265 687.356 443.074 1.00 71.54 228 SER C CA 1
ATOM 21663 C C . SER E 1 228 ? 398.001 688.192 442.905 1.00 71.54 228 SER C C 1
ATOM 21664 O O . SER E 1 228 ? 398.028 689.161 442.153 1.00 71.54 228 SER C O 1
ATOM 21672 N N . TRP E 1 229 ? 396.899 687.858 443.581 1.00 70.52 229 TRP C N 1
ATOM 21673 C CA . TRP E 1 229 ? 395.660 688.619 443.474 1.00 70.52 229 TRP C CA 1
ATOM 21674 C C . TRP E 1 229 ? 395.737 689.963 444.190 1.00 70.52 229 TRP C C 1
ATOM 21675 O O . TRP E 1 229 ? 396.281 690.067 445.285 1.00 70.52 229 TRP C O 1
ATOM 21696 N N . ASP E 1 230 ? 395.146 690.993 443.600 1.00 74.32 230 ASP C N 1
ATOM 21697 C CA . ASP E 1 230 ? 395.205 692.355 444.106 1.00 74.32 230 ASP C CA 1
ATOM 21698 C C . ASP E 1 230 ? 393.815 692.987 444.217 1.00 74.32 230 ASP C C 1
ATOM 21699 O O . ASP E 1 230 ? 393.289 693.548 443.255 1.00 74.32 230 ASP C O 1
ATOM 21708 N N . ARG E 1 231 ? 393.212 692.924 445.410 1.00 74.61 231 ARG C N 1
ATOM 21709 C CA . ARG E 1 231 ? 391.886 693.500 445.654 1.00 74.61 231 ARG C CA 1
ATOM 21710 C C . ARG E 1 231 ? 391.834 695.015 445.497 1.00 74.61 231 ARG C C 1
ATOM 21711 O O . ARG E 1 231 ? 390.750 695.565 445.379 1.00 74.61 231 ARG C O 1
ATOM 21732 N N . ASP E 1 232 ? 392.964 695.705 445.457 1.00 76.18 232 ASP C N 1
ATOM 21733 C CA . ASP E 1 232 ? 393.001 697.134 445.170 1.00 76.18 232 ASP C CA 1
ATOM 21734 C C . ASP E 1 232 ? 392.924 697.438 443.663 1.00 76.18 232 ASP C C 1
ATOM 21735 O O . ASP E 1 232 ? 392.752 698.591 443.285 1.00 76.18 232 ASP C O 1
ATOM 21744 N N . GLU E 1 233 ? 393.006 696.426 442.798 1.00 75.27 233 GLU C N 1
ATOM 21745 C CA . GLU E 1 233 ? 392.783 696.526 441.349 1.00 75.27 233 GLU C CA 1
ATOM 21746 C C . GLU E 1 233 ? 391.479 695.865 440.906 1.00 75.27 233 GLU C C 1
ATOM 21747 O O . GLU E 1 233 ? 390.733 696.449 440.126 1.00 75.27 233 GLU C O 1
ATOM 21759 N N . ALA E 1 234 ? 391.178 694.662 441.392 1.00 71.48 234 ALA C N 1
ATOM 21760 C CA . ALA E 1 234 ? 389.973 693.924 441.036 1.00 71.48 234 ALA C CA 1
ATOM 21761 C C . ALA E 1 234 ? 389.395 693.131 442.206 1.00 71.48 234 ALA C C 1
ATOM 21762 O O . ALA E 1 234 ? 390.107 692.443 442.927 1.00 71.48 234 ALA C O 1
ATOM 21769 N N . VAL E 1 235 ? 388.074 693.141 442.330 1.00 70.23 235 VAL C N 1
ATOM 21770 C CA . VAL E 1 235 ? 387.317 692.240 443.199 1.00 70.23 235 VAL C CA 1
ATOM 21771 C C . VAL E 1 235 ? 387.152 690.875 442.532 1.00 70.23 235 VAL C C 1
ATOM 21772 O O . VAL E 1 235 ? 387.330 689.838 443.159 1.00 70.23 235 VAL C O 1
ATOM 21785 N N . LEU E 1 236 ? 386.834 690.848 441.238 1.00 68.99 236 LEU C N 1
ATOM 21786 C CA . LEU E 1 236 ? 386.633 689.630 440.454 1.00 68.99 236 LEU C CA 1
ATOM 21787 C C . LEU E 1 236 ? 386.925 689.897 438.975 1.00 68.99 236 LEU C C 1
ATOM 21788 O O . LEU E 1 236 ? 386.617 690.971 438.482 1.00 68.99 236 LEU C O 1
ATOM 21804 N N . LEU E 1 237 ? 387.449 688.906 438.260 1.00 67.53 237 LEU C N 1
ATOM 21805 C CA . LEU E 1 237 ? 387.640 688.893 436.809 1.00 67.53 237 LEU C CA 1
ATOM 21806 C C . LEU E 1 237 ? 386.915 687.681 436.239 1.00 67.53 237 LEU C C 1
ATOM 21807 O O . LEU E 1 237 ? 387.157 686.580 436.697 1.00 67.53 237 LEU C O 1
ATOM 21823 N N . ALA E 1 238 ? 386.074 687.847 435.233 1.00 67.22 238 ALA C N 1
ATOM 21824 C CA . ALA E 1 238 ? 385.334 686.761 434.589 1.00 67.22 238 ALA C CA 1
ATOM 21825 C C . ALA E 1 238 ? 385.552 686.774 433.084 1.00 67.22 238 ALA C C 1
ATOM 21826 O O . ALA E 1 238 ? 385.784 687.832 432.512 1.00 67.22 238 ALA C O 1
ATOM 21833 N N . GLY E 1 239 ? 385.465 685.629 432.423 1.00 67.72 239 GLY C N 1
ATOM 21834 C CA . GLY E 1 239 ? 385.636 685.578 430.983 1.00 67.72 239 GLY C CA 1
ATOM 21835 C C . GLY E 1 239 ? 385.664 684.191 430.382 1.00 67.72 239 GLY C C 1
ATOM 21836 O O . GLY E 1 239 ? 385.173 683.229 430.961 1.00 67.72 239 GLY C O 1
ATOM 21840 N N . ASP E 1 240 ? 386.244 684.120 429.195 1.00 69.52 240 ASP C N 1
ATOM 21841 C CA . ASP E 1 240 ? 386.338 682.926 428.373 1.00 69.52 240 ASP C CA 1
ATOM 21842 C C . ASP E 1 240 ? 387.776 682.406 428.310 1.00 69.52 240 ASP C C 1
ATOM 21843 O O . ASP E 1 240 ? 388.600 682.904 427.546 1.00 69.52 240 ASP C O 1
ATOM 21852 N N . ARG E 1 241 ? 388.088 681.375 429.092 1.00 68.49 241 ARG C N 1
ATOM 21853 C CA . ARG E 1 241 ? 389.436 680.805 429.203 1.00 68.49 241 ARG C CA 1
ATOM 21854 C C . ARG E 1 241 ? 390.013 680.352 427.872 1.00 68.49 241 ARG C C 1
ATOM 21855 O O . ARG E 1 241 ? 391.224 680.331 427.719 1.00 68.49 241 ARG C O 1
ATOM 21876 N N . SER E 1 242 ? 389.167 680.002 426.905 1.00 67.90 242 SER C N 1
ATOM 21877 C CA . SER E 1 242 ? 389.624 679.547 425.594 1.00 67.90 242 SER C CA 1
ATOM 21878 C C . SER E 1 242 ? 390.292 680.651 424.775 1.00 67.90 242 SER C C 1
ATOM 21879 O O . SER E 1 242 ? 391.067 680.352 423.878 1.00 67.90 242 SER C O 1
ATOM 21887 N N . LYS E 1 243 ? 390.025 681.927 425.080 1.00 67.90 243 LYS C N 1
ATOM 21888 C CA . LYS E 1 243 ? 390.538 683.097 424.357 1.00 67.90 243 LYS C CA 1
ATOM 21889 C C . LYS E 1 243 ? 391.863 683.632 424.890 1.00 67.90 243 LYS C C 1
ATOM 21890 O O . LYS E 1 243 ? 392.298 684.707 424.496 1.00 67.90 243 LYS C O 1
ATOM 21909 N N . VAL E 1 244 ? 392.543 682.891 425.746 1.00 67.83 244 VAL C N 1
ATOM 21910 C CA . VAL E 1 244 ? 393.917 683.160 426.173 1.00 67.83 244 VAL C CA 1
ATOM 21911 C C . VAL E 1 244 ? 394.805 682.010 425.749 1.00 67.83 244 VAL C C 1
ATOM 21912 O O . VAL E 1 244 ? 394.431 680.854 425.916 1.00 67.83 244 VAL C O 1
ATOM 21925 N N . LEU E 1 245 ? 395.986 682.324 425.231 1.00 69.03 245 LEU C N 1
ATOM 21926 C CA . LEU E 1 245 ? 397.035 681.363 424.942 1.00 69.03 245 LEU C CA 1
ATOM 21927 C C . LEU E 1 245 ? 398.297 681.689 425.739 1.00 69.03 245 LEU C C 1
ATOM 21928 O O . LEU E 1 245 ? 398.781 682.817 425.714 1.00 69.03 245 LEU C O 1
ATOM 21944 N N . LEU E 1 246 ? 398.854 680.689 426.410 1.00 68.68 246 LEU C N 1
ATOM 21945 C CA . LEU E 1 246 ? 400.191 680.754 426.985 1.00 68.68 246 LEU C CA 1
ATOM 21946 C C . LEU E 1 246 ? 401.166 679.914 426.163 1.00 68.68 246 LEU C C 1
ATOM 21947 O O . LEU E 1 246 ? 400.814 678.873 425.628 1.00 68.68 246 LEU C O 1
ATOM 21963 N N . GLY E 1 247 ? 402.411 680.338 426.065 1.00 68.31 247 GLY C N 1
ATOM 21964 C CA . GLY E 1 247 ? 403.479 679.534 425.486 1.00 68.31 247 GLY C CA 1
ATOM 21965 C C . GLY E 1 247 ? 404.500 679.155 426.531 1.00 68.31 247 GLY C C 1
ATOM 21966 O O . GLY E 1 247 ? 404.926 680.019 427.281 1.00 68.31 247 GLY C O 1
ATOM 21970 N N . ILE E 1 248 ? 404.933 677.903 426.578 1.00 69.06 248 ILE C N 1
ATOM 21971 C CA . ILE E 1 248 ? 406.127 677.520 427.335 1.00 69.06 248 ILE C CA 1
ATOM 21972 C C . ILE E 1 248 ? 407.272 677.335 426.351 1.00 69.06 248 ILE C C 1
ATOM 21973 O O . ILE E 1 248 ? 407.249 676.421 425.533 1.00 69.06 248 ILE C O 1
ATOM 21989 N N . ARG E 1 249 ? 408.275 678.208 426.418 1.00 68.96 249 ARG C N 1
ATOM 21990 C CA . ARG E 1 249 ? 409.483 678.098 425.595 1.00 68.96 249 ARG C CA 1
ATOM 21991 C C . ARG E 1 249 ? 410.531 677.205 426.236 1.00 68.96 249 ARG C C 1
ATOM 21992 O O . ARG E 1 249 ? 411.186 676.439 425.543 1.00 68.96 249 ARG C O 1
ATOM 22013 N N . GLU E 1 250 ? 410.692 677.304 427.544 1.00 71.40 250 GLU C N 1
ATOM 22014 C CA . GLU E 1 250 ? 411.701 676.565 428.286 1.00 71.40 250 GLU C CA 1
ATOM 22015 C C . GLU E 1 250 ? 411.243 676.366 429.725 1.00 71.40 250 GLU C C 1
ATOM 22016 O O . GLU E 1 250 ? 410.892 677.335 430.395 1.00 71.40 250 GLU C O 1
ATOM 22028 N N . ASP E 1 251 ? 411.226 675.122 430.190 1.00 72.61 251 ASP C N 1
ATOM 22029 C CA . ASP E 1 251 ? 410.861 674.778 431.561 1.00 72.61 251 ASP C CA 1
ATOM 22030 C C . ASP E 1 251 ? 411.845 675.407 432.549 1.00 72.61 251 ASP C C 1
ATOM 22031 O O . ASP E 1 251 ? 412.970 675.727 432.181 1.00 72.61 251 ASP C O 1
ATOM 22040 N N . VAL E 1 252 ? 411.458 675.558 433.818 1.00 67.60 252 VAL C N 1
ATOM 22041 C CA . VAL E 1 252 ? 412.363 676.121 434.825 1.00 67.60 252 VAL C CA 1
ATOM 22042 C C . VAL E 1 252 ? 413.665 675.327 434.881 1.00 67.60 252 VAL C C 1
ATOM 22043 O O . VAL E 1 252 ? 413.643 674.099 434.944 1.00 67.60 252 VAL C O 1
ATOM 22056 N N . GLN E 1 253 ? 414.800 676.011 434.843 1.00 67.25 253 GLN C N 1
ATOM 22057 C CA . GLN E 1 253 ? 416.109 675.378 434.917 1.00 67.25 253 GLN C CA 1
ATOM 22058 C C . GLN E 1 253 ? 417.026 676.141 435.857 1.00 67.25 253 GLN C C 1
ATOM 22059 O O . GLN E 1 253 ? 416.843 677.335 436.100 1.00 67.25 253 GLN C O 1
ATOM 22073 N N . VAL E 1 254 ? 417.947 675.395 436.461 1.00 65.30 254 VAL C N 1
ATOM 22074 C CA . VAL E 1 254 ? 418.691 675.824 437.644 1.00 65.30 254 VAL C CA 1
ATOM 22075 C C . VAL E 1 254 ? 420.175 675.524 437.488 1.00 65.30 254 VAL C C 1
ATOM 22076 O O . VAL E 1 254 ? 420.537 674.411 437.116 1.00 65.30 254 VAL C O 1
ATOM 22089 N N . LYS E 1 255 ? 421.038 676.490 437.802 1.00 65.55 255 LYS C N 1
ATOM 22090 C CA . LYS E 1 255 ? 422.494 676.348 437.773 1.00 65.55 255 LYS C CA 1
ATOM 22091 C C . LYS E 1 255 ? 423.081 676.751 439.119 1.00 65.55 255 LYS C C 1
ATOM 22092 O O . LYS E 1 255 ? 422.762 677.817 439.631 1.00 65.55 255 LYS C O 1
ATOM 22111 N N . LEU E 1 256 ? 423.976 675.929 439.654 1.00 65.99 256 LEU C N 1
ATOM 22112 C CA . LEU E 1 256 ? 424.786 676.252 440.823 1.00 65.99 256 LEU C CA 1
ATOM 22113 C C . LEU E 1 256 ? 425.946 677.173 440.432 1.00 65.99 256 LEU C C 1
ATOM 22114 O O . LEU E 1 256 ? 426.826 676.777 439.681 1.00 65.99 256 LEU C O 1
ATOM 22130 N N . LEU E 1 257 ? 425.959 678.395 440.942 1.00 66.29 257 LEU C N 1
ATOM 22131 C CA . LEU E 1 257 ? 427.013 679.371 440.718 1.00 66.29 257 LEU C CA 1
ATOM 22132 C C . LEU E 1 257 ? 427.997 679.329 441.884 1.00 66.29 257 LEU C C 1
ATOM 22133 O O . LEU E 1 257 ? 427.608 679.484 443.037 1.00 66.29 257 LEU C O 1
ATOM 22149 N N . THR E 1 258 ? 429.277 679.155 441.582 1.00 69.13 258 THR C N 1
ATOM 22150 C CA . THR E 1 258 ? 430.358 679.097 442.579 1.00 69.13 258 THR C CA 1
ATOM 22151 C C . THR E 1 258 ? 431.449 680.152 442.391 1.00 69.13 258 THR C C 1
ATOM 22152 O O . THR E 1 258 ? 432.243 680.358 443.297 1.00 69.13 258 THR C O 1
ATOM 22163 N N . GLU E 1 259 ? 431.489 680.860 441.259 1.00 69.88 259 GLU C N 1
ATOM 22164 C CA . GLU E 1 259 ? 432.523 681.859 440.934 1.00 69.88 259 GLU C CA 1
ATOM 22165 C C . GLU E 1 259 ? 431.996 683.210 440.442 1.00 69.88 259 GLU C C 1
ATOM 22166 O O . GLU E 1 259 ? 432.735 684.184 440.456 1.00 69.88 259 GLU C O 1
ATOM 22178 N N . ALA E 1 260 ? 430.742 683.289 440.009 1.00 68.78 260 ALA C N 1
ATOM 22179 C CA . ALA E 1 260 ? 430.147 684.464 439.392 1.00 68.78 260 ALA C CA 1
ATOM 22180 C C . ALA E 1 260 ? 430.216 685.720 440.273 1.00 68.78 260 ALA C C 1
ATOM 22181 O O . ALA E 1 260 ? 430.260 685.645 441.497 1.00 68.78 260 ALA C O 1
ATOM 22188 N N . THR E 1 261 ? 430.155 686.893 439.655 1.00 69.95 261 THR C N 1
ATOM 22189 C CA . THR E 1 261 ? 429.952 688.155 440.364 1.00 69.95 261 THR C CA 1
ATOM 22190 C C . THR E 1 261 ? 428.493 688.567 440.237 1.00 69.95 261 THR C C 1
ATOM 22191 O O . THR E 1 261 ? 427.999 688.788 439.137 1.00 69.95 261 THR C O 1
ATOM 22202 N N . ILE E 1 262 ? 427.790 688.649 441.359 1.00 68.87 262 ILE C N 1
ATOM 22203 C CA . ILE E 1 262 ? 426.336 688.796 441.444 1.00 68.87 262 ILE C CA 1
ATOM 22204 C C . ILE E 1 262 ? 425.998 690.097 442.167 1.00 68.87 262 ILE C C 1
ATOM 22205 O O . ILE E 1 262 ? 426.318 690.252 443.339 1.00 68.87 262 ILE C O 1
ATOM 22221 N N . GLY E 1 263 ? 425.364 691.060 441.509 1.00 71.39 263 GLY C N 1
ATOM 22222 C CA . GLY E 1 263 ? 425.256 692.407 442.061 1.00 71.39 263 GLY C CA 1
ATOM 22223 C C . GLY E 1 263 ? 426.646 692.988 442.323 1.00 71.39 263 GLY C C 1
ATOM 22224 O O . GLY E 1 263 ? 427.472 693.024 441.418 1.00 71.39 263 GLY C O 1
ATOM 22228 N N . GLY E 1 264 ? 426.952 693.375 443.555 1.00 72.49 264 GLY C N 1
ATOM 22229 C CA . GLY E 1 264 ? 428.304 693.760 443.973 1.00 72.49 264 GLY C CA 1
ATOM 22230 C C . GLY E 1 264 ? 429.208 692.629 444.484 1.00 72.49 264 GLY C C 1
ATOM 22231 O O . GLY E 1 264 ? 430.345 692.884 444.872 1.00 72.49 264 GLY C O 1
ATOM 22235 N N . ILE E 1 265 ? 428.724 691.390 444.542 1.00 70.89 265 ILE C N 1
ATOM 22236 C CA . ILE E 1 265 ? 429.299 690.310 445.348 1.00 70.89 265 ILE C CA 1
ATOM 22237 C C . ILE E 1 265 ? 430.105 689.359 444.473 1.00 70.89 265 ILE C C 1
ATOM 22238 O O . ILE E 1 265 ? 429.551 688.672 443.627 1.00 70.89 265 ILE C O 1
ATOM 22254 N N . ASN E 1 266 ? 431.405 689.238 444.707 1.00 70.78 266 ASN C N 1
ATOM 22255 C CA . ASN E 1 266 ? 432.239 688.225 444.067 1.00 70.78 266 ASN C CA 1
ATOM 22256 C C . ASN E 1 266 ? 432.071 686.894 444.816 1.00 70.78 266 ASN C C 1
ATOM 22257 O O . ASN E 1 266 ? 432.583 686.755 445.919 1.00 70.78 266 ASN C O 1
ATOM 22268 N N . LEU E 1 267 ? 431.352 685.904 444.285 1.00 67.79 267 LEU C N 1
ATOM 22269 C CA . LEU E 1 267 ? 430.981 684.726 445.077 1.00 67.79 267 LEU C CA 1
ATOM 22270 C C . LEU E 1 267 ? 432.180 683.920 445.593 1.00 67.79 267 LEU C C 1
ATOM 22271 O O . LEU E 1 267 ? 432.246 683.643 446.783 1.00 67.79 267 LEU C O 1
ATOM 22287 N N . ALA E 1 268 ? 433.145 683.584 444.742 1.00 67.87 268 ALA C N 1
ATOM 22288 C CA . ALA E 1 268 ? 434.324 682.818 445.138 1.00 67.87 268 ALA C CA 1
ATOM 22289 C C . ALA E 1 268 ? 435.184 683.539 446.179 1.00 67.87 268 ALA C C 1
ATOM 22290 O O . ALA E 1 268 ? 435.603 682.937 447.159 1.00 67.87 268 ALA C O 1
ATOM 22297 N N . GLU E 1 269 ? 435.400 684.836 446.014 1.00 69.98 269 GLU C N 1
ATOM 22298 C CA . GLU E 1 269 ? 436.142 685.658 446.961 1.00 69.98 269 GLU C CA 1
ATOM 22299 C C . GLU E 1 269 ? 435.457 685.742 448.333 1.00 69.98 269 GLU C C 1
ATOM 22300 O O . GLU E 1 269 ? 436.137 685.802 449.353 1.00 69.98 269 GLU C O 1
ATOM 22312 N N . LYS E 1 270 ? 434.121 685.712 448.378 1.00 67.86 270 LYS C N 1
ATOM 22313 C CA . LYS E 1 270 ? 433.311 685.724 449.599 1.00 67.86 270 LYS C CA 1
ATOM 22314 C C . LYS E 1 270 ? 433.003 684.334 450.160 1.00 67.86 270 LYS C C 1
ATOM 22315 O O . LYS E 1 270 ? 432.341 684.249 451.183 1.00 67.86 270 LYS C O 1
ATOM 22334 N N . ASP E 1 271 ? 433.440 683.247 449.536 1.00 65.96 271 ASP C N 1
ATOM 22335 C CA . ASP E 1 271 ? 433.059 681.875 449.899 1.00 65.96 271 ASP C CA 1
ATOM 22336 C C . ASP E 1 271 ? 431.540 681.639 449.892 1.00 65.96 271 ASP C C 1
ATOM 22337 O O . ASP E 1 271 ? 430.995 680.827 450.633 1.00 65.96 271 ASP C O 1
ATOM 22346 N N . MET E 1 272 ? 430.844 682.368 449.031 1.00 66.82 272 MET C N 1
ATOM 22347 C CA . MET E 1 272 ? 429.426 682.214 448.780 1.00 66.82 272 MET C CA 1
ATOM 22348 C C . MET E 1 272 ? 429.174 681.339 447.562 1.00 66.82 272 MET C C 1
ATOM 22349 O O . MET E 1 272 ? 430.045 681.089 446.743 1.00 66.82 272 MET C O 1
ATOM 22363 N N . VAL E 1 273 ? 427.941 680.869 447.449 1.00 66.99 273 VAL C N 1
ATOM 22364 C CA . VAL E 1 273 ? 427.399 680.059 446.358 1.00 66.99 273 VAL C CA 1
ATOM 22365 C C . VAL E 1 273 ? 425.983 680.547 446.082 1.00 66.99 273 VAL C C 1
ATOM 22366 O O . VAL E 1 273 ? 425.344 681.092 446.970 1.00 66.99 273 VAL C O 1
ATOM 22379 N N . ALA E 1 274 ? 425.465 680.369 444.877 1.00 65.70 274 ALA C N 1
ATOM 22380 C CA . ALA E 1 274 ? 424.102 680.757 444.556 1.00 65.70 274 ALA C CA 1
ATOM 22381 C C . ALA E 1 274 ? 423.402 679.739 443.670 1.00 65.70 274 ALA C C 1
ATOM 22382 O O . ALA E 1 274 ? 424.045 679.076 442.869 1.00 65.70 274 ALA C O 1
ATOM 22389 N N . LEU E 1 275 ? 422.079 679.670 443.746 1.00 65.54 275 LEU C N 1
ATOM 22390 C CA . LEU E 1 275 ? 421.271 679.039 442.707 1.00 65.54 275 LEU C CA 1
ATOM 22391 C C . LEU E 1 275 ? 420.705 680.120 441.802 1.00 65.54 275 LEU C C 1
ATOM 22392 O O . LEU E 1 275 ? 420.101 681.075 442.275 1.00 65.54 275 LEU C O 1
ATOM 22408 N N . ARG E 1 276 ? 420.898 679.964 440.497 1.00 64.89 276 ARG C N 1
ATOM 22409 C CA . ARG E 1 276 ? 420.272 680.773 439.455 1.00 64.89 276 ARG C CA 1
ATOM 22410 C C . ARG E 1 276 ? 419.113 679.994 438.888 1.00 64.89 276 ARG C C 1
ATOM 22411 O O . ARG E 1 276 ? 419.326 678.883 438.427 1.00 64.89 276 ARG C O 1
ATOM 22432 N N . PHE E 1 277 ? 417.925 680.575 438.890 1.00 64.73 277 PHE C N 1
ATOM 22433 C CA . PHE E 1 277 ? 416.695 680.010 438.344 1.00 64.73 277 PHE C CA 1
ATOM 22434 C C . PHE E 1 277 ? 416.222 680.855 437.172 1.00 64.73 277 PHE C C 1
ATOM 22435 O O . PHE E 1 277 ? 416.236 682.081 437.257 1.00 64.73 277 PHE C O 1
ATOM 22452 N N . LYS E 1 278 ? 415.756 680.224 436.098 1.00 66.26 278 LYS C N 1
ATOM 22453 C CA . LYS E 1 278 ? 415.224 680.910 434.916 1.00 66.26 278 LYS C CA 1
ATOM 22454 C C . LYS E 1 278 ? 414.116 680.078 434.279 1.00 66.26 278 LYS C C 1
ATOM 22455 O O . LYS E 1 278 ? 414.148 678.859 434.380 1.00 66.26 278 LYS C O 1
ATOM 22474 N N . PHE E 1 279 ? 413.152 680.705 433.630 1.00 67.11 279 PHE C N 1
ATOM 22475 C CA . PHE E 1 279 ? 411.974 680.070 433.039 1.00 67.11 279 PHE C CA 1
ATOM 22476 C C . PHE E 1 279 ? 411.438 680.932 431.893 1.00 67.11 279 PHE C C 1
ATOM 22477 O O . PHE E 1 279 ? 411.319 682.141 432.070 1.00 67.11 279 PHE C O 1
ATOM 22494 N N . ARG E 1 280 ? 411.130 680.363 430.721 1.00 67.68 280 ARG C N 1
ATOM 22495 C CA . ARG E 1 280 ? 410.670 681.158 429.566 1.00 67.68 280 ARG C CA 1
ATOM 22496 C C . ARG E 1 280 ? 409.242 680.858 429.160 1.00 67.68 280 ARG C C 1
ATOM 22497 O O . ARG E 1 280 ? 408.886 679.727 428.840 1.00 67.68 280 ARG C O 1
ATOM 22518 N N . VAL E 1 281 ? 408.440 681.909 429.113 1.00 67.35 281 VAL C N 1
ATOM 22519 C CA . VAL E 1 281 ? 406.985 681.875 429.016 1.00 67.35 281 VAL C CA 1
ATOM 22520 C C . VAL E 1 281 ? 406.465 683.007 428.136 1.00 67.35 281 VAL C C 1
ATOM 22521 O O . VAL E 1 281 ? 407.038 684.085 428.097 1.00 67.35 281 VAL C O 1
ATOM 22534 N N . ALA E 1 282 ? 405.378 682.788 427.421 1.00 67.69 282 ALA C N 1
ATOM 22535 C CA . ALA E 1 282 ? 404.708 683.771 426.579 1.00 67.69 282 ALA C CA 1
ATOM 22536 C C . ALA E 1 282 ? 403.229 683.898 426.938 1.00 67.69 282 ALA C C 1
ATOM 22537 O O . ALA E 1 282 ? 402.612 682.909 427.307 1.00 67.69 282 ALA C O 1
ATOM 22544 N N . TYR E 1 283 ? 402.630 685.065 426.745 1.00 67.25 283 TYR C N 1
ATOM 22545 C CA . TYR E 1 283 ? 401.192 685.292 426.883 1.00 67.25 283 TYR C CA 1
ATOM 22546 C C . TYR E 1 283 ? 400.626 686.038 425.680 1.00 67.25 283 TYR C C 1
ATOM 22547 O O . TYR E 1 283 ? 401.221 686.995 425.201 1.00 67.25 283 TYR C O 1
ATOM 22565 N N . SER E 1 284 ? 399.450 685.645 425.210 1.00 69.03 284 SER C N 1
ATOM 22566 C CA . SER E 1 284 ? 398.657 686.419 424.265 1.00 69.03 284 SER C CA 1
ATOM 22567 C C . SER E 1 284 ? 397.163 686.155 424.442 1.00 69.03 284 SER C C 1
ATOM 22568 O O . SER E 1 284 ? 396.744 685.079 424.860 1.00 69.03 284 SER C O 1
ATOM 22576 N N . THR E 1 285 ? 396.325 687.118 424.085 1.00 69.21 285 THR C N 1
ATOM 22577 C CA . THR E 1 285 ? 394.898 686.897 423.861 1.00 69.21 285 THR C CA 1
ATOM 22578 C C . THR E 1 285 ? 394.658 686.454 422.423 1.00 69.21 285 THR C C 1
ATOM 22579 O O . THR E 1 285 ? 395.140 687.047 421.462 1.00 69.21 285 THR C O 1
ATOM 22590 N N . ALA E 1 286 ? 393.875 685.398 422.270 1.00 68.37 286 ALA C N 1
ATOM 22591 C CA . ALA E 1 286 ? 393.641 684.683 421.027 1.00 68.37 286 ALA C CA 1
ATOM 22592 C C . ALA E 1 286 ? 392.155 684.692 420.646 1.00 68.37 286 ALA C C 1
ATOM 22593 O O . ALA E 1 286 ? 391.479 683.679 420.740 1.00 68.37 286 ALA C O 1
ATOM 22600 N N . PHE E 1 287 ? 391.652 685.845 420.216 1.00 68.47 287 PHE C N 1
ATOM 22601 C CA . PHE E 1 287 ? 390.283 686.008 419.736 1.00 68.47 287 PHE C CA 1
ATOM 22602 C C . PHE E 1 287 ? 390.212 686.873 418.477 1.00 68.47 287 PHE C C 1
ATOM 22603 O O . PHE E 1 287 ? 391.027 687.766 418.265 1.00 68.47 287 PHE C O 1
ATOM 22620 N N . SER E 1 288 ? 389.197 686.616 417.658 1.00 70.33 288 SER C N 1
ATOM 22621 C CA . SER E 1 288 ? 388.836 687.420 416.493 1.00 70.33 288 SER C CA 1
ATOM 22622 C C . SER E 1 288 ? 387.583 688.228 416.794 1.00 70.33 288 SER C C 1
ATOM 22623 O O . SER E 1 288 ? 386.622 687.702 417.344 1.00 70.33 288 SER C O 1
ATOM 22631 N N . THR E 1 289 ? 387.575 689.495 416.397 1.00 72.76 289 THR C N 1
ATOM 22632 C CA . THR E 1 289 ? 386.387 690.359 416.393 1.00 72.76 289 THR C CA 1
ATOM 22633 C C . THR E 1 289 ? 385.773 690.499 414.996 1.00 72.76 289 THR C C 1
ATOM 22634 O O . THR E 1 289 ? 385.149 691.513 414.698 1.00 72.76 289 THR C O 1
ATOM 22645 N N . ALA E 1 290 ? 385.968 689.530 414.097 1.00 71.78 290 ALA C N 1
ATOM 22646 C CA . ALA E 1 290 ? 385.505 689.632 412.719 1.00 71.78 290 ALA C CA 1
ATOM 22647 C C . ALA E 1 290 ? 383.978 689.758 412.626 1.00 71.78 290 ALA C C 1
ATOM 22648 O O . ALA E 1 290 ? 383.231 688.952 413.173 1.00 71.78 290 ALA C O 1
ATOM 22655 N N . GLY E 1 291 ? 383.510 690.799 411.945 1.00 73.52 291 GLY C N 1
ATOM 22656 C CA . GLY E 1 291 ? 382.092 691.147 411.831 1.00 73.52 291 GLY C CA 1
ATOM 22657 C C . GLY E 1 291 ? 381.427 691.673 413.104 1.00 73.52 291 GLY C C 1
ATOM 22658 O O . GLY E 1 291 ? 380.270 692.081 413.052 1.00 73.52 291 GLY C O 1
ATOM 22662 N N . GLY E 1 292 ? 382.132 691.668 414.235 1.00 74.66 292 GLY C N 1
ATOM 22663 C CA . GLY E 1 292 ? 381.741 692.295 415.488 1.00 74.66 292 GLY C CA 1
ATOM 22664 C C . GLY E 1 292 ? 382.223 693.743 415.589 1.00 74.66 292 GLY C C 1
ATOM 22665 O O . GLY E 1 292 ? 382.325 694.440 414.583 1.00 74.66 292 GLY C O 1
ATOM 22669 N N . GLU E 1 293 ? 382.541 694.207 416.794 1.00 77.06 293 GLU C N 1
ATOM 22670 C CA . GLU E 1 293 ? 383.146 695.520 417.054 1.00 77.06 293 GLU C CA 1
ATOM 22671 C C . GLU E 1 293 ? 384.548 695.364 417.632 1.00 77.06 293 GLU C C 1
ATOM 22672 O O . GLU E 1 293 ? 384.828 694.439 418.385 1.00 77.06 293 GLU C O 1
ATOM 22684 N N . VAL E 1 294 ? 385.453 696.273 417.287 1.00 75.87 294 VAL C N 1
ATOM 22685 C CA . VAL E 1 294 ? 386.870 696.198 417.680 1.00 75.87 294 VAL C CA 1
ATOM 22686 C C . VAL E 1 294 ? 387.116 696.282 419.192 1.00 75.87 294 VAL C C 1
ATOM 22687 O O . VAL E 1 294 ? 388.168 695.872 419.671 1.00 75.87 294 VAL C O 1
ATOM 22700 N N . THR E 1 295 ? 386.158 696.815 419.945 1.00 75.97 295 THR C N 1
ATOM 22701 C CA . THR E 1 295 ? 386.186 696.875 421.407 1.00 75.97 295 THR C CA 1
ATOM 22702 C C . THR E 1 295 ? 385.672 695.604 422.070 1.00 75.97 295 THR C C 1
ATOM 22703 O O . THR E 1 295 ? 385.802 695.486 423.278 1.00 75.97 295 THR C O 1
ATOM 22714 N N . ASP E 1 296 ? 385.126 694.630 421.330 1.00 74.10 296 ASP C N 1
ATOM 22715 C CA . ASP E 1 296 ? 384.691 693.330 421.919 1.00 74.10 296 ASP C CA 1
ATOM 22716 C C . ASP E 1 296 ? 385.880 692.678 422.639 1.00 74.10 296 ASP C C 1
ATOM 22717 O O . ASP E 1 296 ? 386.922 692.541 421.976 1.00 74.10 296 ASP C O 1
ATOM 22726 N N . TYR E 1 297 ? 385.752 692.315 423.927 1.00 68.20 297 TYR C N 1
ATOM 22727 C CA . TYR E 1 297 ? 386.811 691.651 424.739 1.00 68.20 297 TYR C CA 1
ATOM 22728 C C . TYR E 1 297 ? 386.203 690.404 425.404 1.00 68.20 297 TYR C C 1
ATOM 22729 O O . TYR E 1 297 ? 385.033 690.508 425.824 1.00 68.20 297 TYR C O 1
ATOM 22747 N N . PRO E 1 298 ? 386.912 689.252 425.555 1.00 68.02 298 PRO C N 1
ATOM 22748 C CA . PRO E 1 298 ? 386.366 688.077 426.256 1.00 68.02 298 PRO C CA 1
ATOM 22749 C C . PRO E 1 298 ? 386.327 688.136 427.791 1.00 68.02 298 PRO C C 1
ATOM 22750 O O . PRO E 1 298 ? 385.793 687.211 428.313 1.00 68.02 298 PRO C O 1
ATOM 22761 N N . PHE E 1 299 ? 386.760 689.226 428.439 1.00 67.29 299 PHE C N 1
ATOM 22762 C CA . PHE E 1 299 ? 386.814 689.324 429.893 1.00 67.29 299 PHE C CA 1
ATOM 22763 C C . PHE E 1 299 ? 386.145 690.590 430.404 1.00 67.29 299 PHE C C 1
ATOM 22764 O O . PHE E 1 299 ? 385.995 691.576 429.693 1.00 67.29 299 PHE C O 1
ATOM 22781 N N . ALA E 1 300 ? 385.744 690.553 431.662 1.00 66.95 300 ALA C N 1
ATOM 22782 C CA . ALA E 1 300 ? 385.134 691.656 432.373 1.00 66.95 300 ALA C CA 1
ATOM 22783 C C . ALA E 1 300 ? 385.575 691.645 433.831 1.00 66.95 300 ALA C C 1
ATOM 22784 O O . ALA E 1 300 ? 385.919 690.600 434.372 1.00 66.95 300 ALA C O 1
ATOM 22791 N N . VAL E 1 301 ? 385.563 692.800 434.479 1.00 68.02 301 VAL C N 1
ATOM 22792 C CA . VAL E 1 301 ? 386.132 692.965 435.810 1.00 68.02 301 VAL C CA 1
ATOM 22793 C C . VAL E 1 301 ? 385.234 693.799 436.710 1.00 68.02 301 VAL C C 1
ATOM 22794 O O . VAL E 1 301 ? 384.641 694.778 436.275 1.00 68.02 301 VAL C O 1
ATOM 22807 N N . ILE E 1 302 ? 385.160 693.439 437.986 1.00 69.90 302 ILE C N 1
ATOM 22808 C CA . ILE E 1 302 ? 384.625 694.313 439.029 1.00 69.90 302 ILE C CA 1
ATOM 22809 C C . ILE E 1 302 ? 385.814 695.034 439.647 1.00 69.90 302 ILE C C 1
ATOM 22810 O O . ILE E 1 302 ? 386.681 694.407 440.243 1.00 69.90 302 ILE C O 1
ATOM 22826 N N . THR E 1 303 ? 385.880 696.346 439.507 1.00 71.66 303 THR C N 1
ATOM 22827 C CA . THR E 1 303 ? 386.898 697.177 440.165 1.00 71.66 303 THR C CA 1
ATOM 22828 C C . THR E 1 303 ? 386.451 697.528 441.580 1.00 71.66 303 THR C C 1
ATOM 22829 O O . THR E 1 303 ? 385.252 697.565 441.829 1.00 71.66 303 THR C O 1
ATOM 22840 N N . PRO E 1 304 ? 387.352 697.783 442.537 1.00 74.28 304 PRO C N 1
ATOM 22841 C CA . PRO E 1 304 ? 386.972 698.086 443.912 1.00 74.28 304 PRO C CA 1
ATOM 22842 C C . PRO E 1 304 ? 386.195 699.398 444.079 1.00 74.28 304 PRO C C 1
ATOM 22843 O O . PRO E 1 304 ? 386.248 700.292 443.241 1.00 74.28 304 PRO C O 1
ATOM 22854 N N . ASP E 1 305 ? 385.484 699.512 445.197 1.00 77.85 305 ASP C N 1
ATOM 22855 C CA . ASP E 1 305 ? 384.560 700.602 445.522 1.00 77.85 305 ASP C CA 1
ATOM 22856 C C . ASP E 1 305 ? 385.240 701.975 445.672 1.00 77.85 305 ASP C C 1
ATOM 22857 O O . ASP E 1 305 ? 386.172 702.164 446.445 1.00 77.85 305 ASP C O 1
ATOM 22866 N N . ALA F 1 2 ? 346.732 660.344 528.319 1.00 79.31 2 ALA D N 1
ATOM 22867 C CA . ALA F 1 2 ? 348.164 660.046 528.147 1.00 79.31 2 ALA D CA 1
ATOM 22868 C C . ALA F 1 2 ? 348.381 659.048 527.018 1.00 79.31 2 ALA D C 1
ATOM 22869 O O . ALA F 1 2 ? 347.629 658.087 526.876 1.00 79.31 2 ALA D O 1
ATOM 22876 N N . ASP F 1 3 ? 349.414 659.256 526.206 1.00 75.89 3 ASP D N 1
ATOM 22877 C CA . ASP F 1 3 ? 349.798 658.399 525.079 1.00 75.89 3 ASP D CA 1
ATOM 22878 C C . ASP F 1 3 ? 351.271 658.603 524.698 1.00 75.89 3 ASP D C 1
ATOM 22879 O O . ASP F 1 3 ? 351.898 659.585 525.088 1.00 75.89 3 ASP D O 1
ATOM 22888 N N . ILE F 1 4 ? 351.826 657.663 523.937 1.00 69.87 4 ILE D N 1
ATOM 22889 C CA . ILE F 1 4 ? 353.190 657.704 523.403 1.00 69.87 4 ILE D CA 1
ATOM 22890 C C . ILE F 1 4 ? 353.261 658.719 522.250 1.00 69.87 4 ILE D C 1
ATOM 22891 O O . ILE F 1 4 ? 352.887 658.415 521.120 1.00 69.87 4 ILE D O 1
ATOM 22907 N N . SER F 1 5 ? 353.756 659.926 522.502 1.00 70.87 5 SER D N 1
ATOM 22908 C CA . SER F 1 5 ? 353.999 660.922 521.451 1.00 70.87 5 SER D CA 1
ATOM 22909 C C . SER F 1 5 ? 355.165 660.510 520.556 1.00 70.87 5 SER D C 1
ATOM 22910 O O . SER F 1 5 ? 355.989 659.691 520.943 1.00 70.87 5 SER D O 1
ATOM 22918 N N . ARG F 1 6 ? 355.312 661.111 519.374 1.00 69.85 6 ARG D N 1
ATOM 22919 C CA . ARG F 1 6 ? 356.467 660.837 518.507 1.00 69.85 6 ARG D CA 1
ATOM 22920 C C . ARG F 1 6 ? 357.782 661.195 519.195 1.00 69.85 6 ARG D C 1
ATOM 22921 O O . ARG F 1 6 ? 358.745 660.456 519.073 1.00 69.85 6 ARG D O 1
ATOM 22942 N N . ALA F 1 7 ? 357.798 662.260 519.991 1.00 69.68 7 ALA D N 1
ATOM 22943 C CA . ALA F 1 7 ? 358.943 662.633 520.809 1.00 69.68 7 ALA D CA 1
ATOM 22944 C C . ALA F 1 7 ? 359.300 661.576 521.866 1.00 69.68 7 ALA D C 1
ATOM 22945 O O . ALA F 1 7 ? 360.478 661.327 522.088 1.00 69.68 7 ALA D O 1
ATOM 22952 N N . ASP F 1 8 ? 358.330 660.892 522.475 1.00 70.74 8 ASP D N 1
ATOM 22953 C CA . ASP F 1 8 ? 358.599 659.799 523.421 1.00 70.74 8 ASP D CA 1
ATOM 22954 C C . ASP F 1 8 ? 359.227 658.571 522.766 1.00 70.74 8 ASP D C 1
ATOM 22955 O O . ASP F 1 8 ? 359.936 657.834 523.431 1.00 70.74 8 ASP D O 1
ATOM 22964 N N . ALA F 1 9 ? 359.011 658.343 521.475 1.00 68.00 9 ALA D N 1
ATOM 22965 C CA . ALA F 1 9 ? 359.598 657.236 520.728 1.00 68.00 9 ALA D CA 1
ATOM 22966 C C . ALA F 1 9 ? 360.804 657.650 519.871 1.00 68.00 9 ALA D C 1
ATOM 22967 O O . ALA F 1 9 ? 361.370 656.806 519.192 1.00 68.00 9 ALA D O 1
ATOM 22974 N N . LEU F 1 10 ? 361.228 658.914 519.902 1.00 69.59 10 LEU D N 1
ATOM 22975 C CA . LEU F 1 10 ? 362.246 659.470 519.006 1.00 69.59 10 LEU D CA 1
ATOM 22976 C C . LEU F 1 10 ? 363.552 658.664 518.973 1.00 69.59 10 LEU D C 1
ATOM 22977 O O . LEU F 1 10 ? 364.093 658.417 517.903 1.00 69.59 10 LEU D O 1
ATOM 22993 N N . ALA F 1 11 ? 364.041 658.212 520.124 1.00 67.70 11 ALA D N 1
ATOM 22994 C CA . ALA F 1 11 ? 365.246 657.399 520.219 1.00 67.70 11 ALA D CA 1
ATOM 22995 C C . ALA F 1 11 ? 365.155 656.047 519.492 1.00 67.70 11 ALA D C 1
ATOM 22996 O O . ALA F 1 11 ? 366.184 655.469 519.159 1.00 67.70 11 ALA D O 1
ATOM 23003 N N . LEU F 1 12 ? 363.948 655.538 519.241 1.00 67.62 12 LEU D N 1
ATOM 23004 C CA . LEU F 1 12 ? 363.690 654.240 518.622 1.00 67.62 12 LEU D CA 1
ATOM 23005 C C . LEU F 1 12 ? 363.474 654.337 517.107 1.00 67.62 12 LEU D C 1
ATOM 23006 O O . LEU F 1 12 ? 363.436 653.310 516.437 1.00 67.62 12 LEU D O 1
ATOM 23022 N N . LEU F 1 13 ? 363.303 655.540 516.554 1.00 69.03 13 LEU D N 1
ATOM 23023 C CA . LEU F 1 13 ? 362.973 655.740 515.141 1.00 69.03 13 LEU D CA 1
ATOM 23024 C C . LEU F 1 13 ? 364.135 655.378 514.220 1.00 69.03 13 LEU D C 1
ATOM 23025 O O . LEU F 1 13 ? 365.276 655.753 514.465 1.00 69.03 13 LEU D O 1
ATOM 23041 N N . ALA F 1 14 ? 363.834 654.666 513.137 1.00 70.15 14 ALA D N 1
ATOM 23042 C CA . ALA F 1 14 ? 364.799 654.300 512.110 1.00 70.15 14 ALA D CA 1
ATOM 23043 C C . ALA F 1 14 ? 365.409 655.528 511.409 1.00 70.15 14 ALA D C 1
ATOM 23044 O O . ALA F 1 14 ? 364.867 656.627 511.438 1.00 70.15 14 ALA D O 1
ATOM 23051 N N . THR F 1 15 ? 366.538 655.331 510.738 1.00 71.71 15 THR D N 1
ATOM 23052 C CA . THR F 1 15 ? 367.229 656.333 509.909 1.00 71.71 15 THR D CA 1
ATOM 23053 C C . THR F 1 15 ? 367.645 655.727 508.582 1.00 71.71 15 THR D C 1
ATOM 23054 O O . THR F 1 15 ? 367.948 654.540 508.494 1.00 71.71 15 THR D O 1
ATOM 23065 N N . GLN F 1 16 ? 367.692 656.553 507.543 1.00 71.38 16 GLN D N 1
ATOM 23066 C CA . GLN F 1 16 ? 368.078 656.137 506.203 1.00 71.38 16 GLN D CA 1
ATOM 23067 C C . GLN F 1 16 ? 369.025 657.163 505.585 1.00 71.38 16 GLN D C 1
ATOM 23068 O O . GLN F 1 16 ? 368.898 658.368 505.786 1.00 71.38 16 GLN D O 1
ATOM 23082 N N . GLU F 1 17 ? 369.990 656.687 504.822 1.00 73.33 17 GLU D N 1
ATOM 23083 C CA . GLU F 1 17 ? 371.020 657.488 504.178 1.00 73.33 17 GLU D CA 1
ATOM 23084 C C . GLU F 1 17 ? 371.077 657.120 502.703 1.00 73.33 17 GLU D C 1
ATOM 23085 O O . GLU F 1 17 ? 371.026 655.938 502.369 1.00 73.33 17 GLU D O 1
ATOM 23097 N N . LEU F 1 18 ? 371.224 658.095 501.813 1.00 72.45 18 LEU D N 1
ATOM 23098 C CA . LEU F 1 18 ? 371.549 657.780 500.426 1.00 72.45 18 LEU D CA 1
ATOM 23099 C C . LEU F 1 18 ? 372.974 657.246 500.279 1.00 72.45 18 LEU D C 1
ATOM 23100 O O . LEU F 1 18 ? 373.901 657.630 500.988 1.00 72.45 18 LEU D O 1
ATOM 23116 N N . ASP F 1 19 ? 373.133 656.331 499.332 1.00 77.46 19 ASP D N 1
ATOM 23117 C CA . ASP F 1 19 ? 374.351 655.573 499.026 1.00 77.46 19 ASP D CA 1
ATOM 23118 C C . ASP F 1 19 ? 375.343 656.330 498.128 1.00 77.46 19 ASP D C 1
ATOM 23119 O O . ASP F 1 19 ? 376.347 655.761 497.712 1.00 77.46 19 ASP D O 1
ATOM 23128 N N . SER F 1 20 ? 375.039 657.572 497.760 1.00 73.24 20 SER D N 1
ATOM 23129 C CA . SER F 1 20 ? 375.692 658.326 496.689 1.00 73.24 20 SER D CA 1
ATOM 23130 C C . SER F 1 20 ? 375.589 659.831 496.930 1.00 73.24 20 SER D C 1
ATOM 23131 O O . SER F 1 20 ? 374.684 660.307 497.609 1.00 73.24 20 SER D O 1
ATOM 23139 N N . ILE F 1 21 ? 376.541 660.589 496.380 1.00 68.62 21 ILE D N 1
ATOM 23140 C CA . ILE F 1 21 ? 376.705 662.027 496.623 1.00 68.62 21 ILE D CA 1
ATOM 23141 C C . ILE F 1 21 ? 376.099 662.828 495.472 1.00 68.62 21 ILE D C 1
ATOM 23142 O O . ILE F 1 21 ? 376.387 662.552 494.313 1.00 68.62 21 ILE D O 1
ATOM 23158 N N . ILE F 1 22 ? 375.302 663.852 495.776 1.00 68.92 22 ILE D N 1
ATOM 23159 C CA . ILE F 1 22 ? 374.797 664.803 494.787 1.00 68.92 22 ILE D CA 1
ATOM 23160 C C . ILE F 1 22 ? 375.938 665.740 494.366 1.00 68.92 22 ILE D C 1
ATOM 23161 O O . ILE F 1 22 ? 376.392 666.560 495.161 1.00 68.92 22 ILE D O 1
ATOM 23177 N N . LYS F 1 23 ? 376.399 665.640 493.123 1.00 69.64 23 LYS D N 1
ATOM 23178 C CA . LYS F 1 23 ? 377.535 666.377 492.543 1.00 69.64 23 LYS D CA 1
ATOM 23179 C C . LYS F 1 23 ? 377.211 666.849 491.119 1.00 69.64 23 LYS D C 1
ATOM 23180 O O . LYS F 1 23 ? 376.424 666.188 490.447 1.00 69.64 23 LYS D O 1
ATOM 23199 N N . PRO F 1 24 ? 377.784 667.957 490.628 1.00 70.19 24 PRO D N 1
ATOM 23200 C CA . PRO F 1 24 ? 377.674 668.331 489.228 1.00 70.19 24 PRO D CA 1
ATOM 23201 C C . PRO F 1 24 ? 378.524 667.395 488.361 1.00 70.19 24 PRO D C 1
ATOM 23202 O O . PRO F 1 24 ? 379.360 666.661 488.855 1.00 70.19 24 PRO D O 1
ATOM 23213 N N . GLU F 1 25 ? 378.345 667.429 487.052 1.00 77.46 25 GLU D N 1
ATOM 23214 C CA . GLU F 1 25 ? 379.250 666.765 486.109 1.00 77.46 25 GLU D CA 1
ATOM 23215 C C . GLU F 1 25 ? 380.636 667.413 486.038 1.00 77.46 25 GLU D C 1
ATOM 23216 O O . GLU F 1 25 ? 380.795 668.613 486.253 1.00 77.46 25 GLU D O 1
ATOM 23228 N N . THR F 1 26 ? 381.635 666.623 485.661 1.00 73.54 26 THR D N 1
ATOM 23229 C CA . THR F 1 26 ? 383.008 667.083 485.424 1.00 73.54 26 THR D CA 1
ATOM 23230 C C . THR F 1 26 ? 383.339 667.094 483.937 1.00 73.54 26 THR D C 1
ATOM 23231 O O . THR F 1 26 ? 382.885 666.226 483.196 1.00 73.54 26 THR D O 1
ATOM 23242 N N . SER F 1 27 ? 384.186 668.019 483.494 1.00 72.96 27 SER D N 1
ATOM 23243 C CA . SER F 1 27 ? 384.719 668.035 482.124 1.00 72.96 27 SER D CA 1
ATOM 23244 C C . SER F 1 27 ? 386.211 668.367 482.061 1.00 72.96 27 SER D C 1
ATOM 23245 O O . SER F 1 27 ? 386.764 669.044 482.924 1.00 72.96 27 SER D O 1
ATOM 23253 N N . GLY F 1 28 ? 386.876 667.831 481.037 1.00 72.38 28 GLY D N 1
ATOM 23254 C CA . GLY F 1 28 ? 388.303 668.019 480.773 1.00 72.38 28 GLY D CA 1
ATOM 23255 C C . GLY F 1 28 ? 388.631 669.404 480.226 1.00 72.38 28 GLY D C 1
ATOM 23256 O O . GLY F 1 28 ? 387.736 670.203 479.964 1.00 72.38 28 GLY D O 1
ATOM 23260 N N . SER F 1 29 ? 389.913 669.717 480.036 1.00 69.95 29 SER D N 1
ATOM 23261 C CA . SER F 1 29 ? 390.307 670.963 479.354 1.00 69.95 29 SER D CA 1
ATOM 23262 C C . SER F 1 29 ? 389.889 670.964 477.882 1.00 69.95 29 SER D C 1
ATOM 23263 O O . SER F 1 29 ? 390.032 669.960 477.186 1.00 69.95 29 SER D O 1
ATOM 23271 N N . ALA F 1 30 ? 389.386 672.088 477.380 1.00 69.00 30 ALA D N 1
ATOM 23272 C CA . ALA F 1 30 ? 389.160 672.276 475.952 1.00 69.00 30 ALA D CA 1
ATOM 23273 C C . ALA F 1 30 ? 390.488 672.349 475.189 1.00 69.00 30 ALA D C 1
ATOM 23274 O O . ALA F 1 30 ? 390.559 671.876 474.062 1.00 69.00 30 ALA D O 1
ATOM 23281 N N . ALA F 1 31 ? 391.552 672.863 475.802 1.00 68.18 31 ALA D N 1
ATOM 23282 C CA . ALA F 1 31 ? 392.867 672.956 475.190 1.00 68.18 31 ALA D CA 1
ATOM 23283 C C . ALA F 1 31 ? 393.416 671.588 474.769 1.00 68.18 31 ALA D C 1
ATOM 23284 O O . ALA F 1 31 ? 393.783 671.401 473.614 1.00 68.18 31 ALA D O 1
ATOM 23291 N N . LEU F 1 32 ? 393.436 670.600 475.667 1.00 68.89 32 LEU D N 1
ATOM 23292 C CA . LEU F 1 32 ? 393.960 669.268 475.354 1.00 68.89 32 LEU D CA 1
ATOM 23293 C C . LEU F 1 32 ? 393.034 668.468 474.438 1.00 68.89 32 LEU D C 1
ATOM 23294 O O . LEU F 1 32 ? 393.490 667.563 473.747 1.00 68.89 32 LEU D O 1
ATOM 23310 N N . ALA F 1 33 ? 391.743 668.784 474.411 1.00 69.53 33 ALA D N 1
ATOM 23311 C CA . ALA F 1 33 ? 390.811 668.210 473.456 1.00 69.53 33 ALA D CA 1
ATOM 23312 C C . ALA F 1 33 ? 391.071 668.735 472.033 1.00 69.53 33 ALA D C 1
ATOM 23313 O O . ALA F 1 33 ? 391.179 667.956 471.089 1.00 69.53 33 ALA D O 1
ATOM 23320 N N . ALA F 1 34 ? 391.182 670.052 471.877 1.00 68.32 34 ALA D N 1
ATOM 23321 C CA . ALA F 1 34 ? 391.266 670.717 470.588 1.00 68.32 34 ALA D CA 1
ATOM 23322 C C . ALA F 1 34 ? 392.645 670.673 469.925 1.00 68.32 34 ALA D C 1
ATOM 23323 O O . ALA F 1 34 ? 392.729 670.463 468.720 1.00 68.32 34 ALA D O 1
ATOM 23330 N N . PHE F 1 35 ? 393.719 670.910 470.673 1.00 67.47 35 PHE D N 1
ATOM 23331 C CA . PHE F 1 35 ? 395.029 671.218 470.105 1.00 67.47 35 PHE D CA 1
ATOM 23332 C C . PHE F 1 35 ? 395.973 670.019 470.126 1.00 67.47 35 PHE D C 1
ATOM 23333 O O . PHE F 1 35 ? 395.950 669.205 471.048 1.00 67.47 35 PHE D O 1
ATOM 23350 N N . ARG F 1 36 ? 396.823 669.899 469.108 1.00 70.65 36 ARG D N 1
ATOM 23351 C CA . ARG F 1 36 ? 397.866 668.875 469.032 1.00 70.65 36 ARG D CA 1
ATOM 23352 C C . ARG F 1 36 ? 398.870 669.018 470.173 1.00 70.65 36 ARG D C 1
ATOM 23353 O O . ARG F 1 36 ? 399.224 670.131 470.562 1.00 70.65 36 ARG D O 1
ATOM 23374 N N . SER F 1 37 ? 399.384 667.899 470.667 1.00 70.26 37 SER D N 1
ATOM 23375 C CA . SER F 1 37 ? 400.444 667.916 471.671 1.00 70.26 37 SER D CA 1
ATOM 23376 C C . SER F 1 37 ? 401.591 666.966 471.367 1.00 70.26 37 SER D C 1
ATOM 23377 O O . SER F 1 37 ? 401.401 665.921 470.749 1.00 70.26 37 SER D O 1
ATOM 23385 N N . ILE F 1 38 ? 402.787 667.346 471.806 1.00 69.45 38 ILE D N 1
ATOM 23386 C CA . ILE F 1 38 ? 404.027 666.575 471.674 1.00 69.45 38 ILE D CA 1
ATOM 23387 C C . ILE F 1 38 ? 404.593 666.234 473.044 1.00 69.45 38 ILE D C 1
ATOM 23388 O O . ILE F 1 38 ? 404.471 667.012 473.988 1.00 69.45 38 ILE D O 1
ATOM 23404 N N . ARG F 1 39 ? 405.248 665.084 473.160 1.00 70.62 39 ARG D N 1
ATOM 23405 C CA . ARG F 1 39 ? 406.036 664.740 474.343 1.00 70.62 39 ARG D CA 1
ATOM 23406 C C . ARG F 1 39 ? 407.307 665.566 474.375 1.00 70.62 39 ARG D C 1
ATOM 23407 O O . ARG F 1 39 ? 408.128 665.486 473.466 1.00 70.62 39 ARG D O 1
ATOM 23428 N N . MET F 1 40 ? 407.489 666.344 475.428 1.00 69.82 40 MET D N 1
ATOM 23429 C CA . MET F 1 40 ? 408.738 667.045 475.682 1.00 69.82 40 MET D CA 1
ATOM 23430 C C . MET F 1 40 ? 409.638 666.174 476.556 1.00 69.82 40 MET D C 1
ATOM 23431 O O . MET F 1 40 ? 409.198 665.635 477.562 1.00 69.82 40 MET D O 1
ATOM 23445 N N . SER F 1 41 ? 410.911 666.083 476.218 1.00 70.55 41 SER D N 1
ATOM 23446 C CA . SER F 1 41 ? 411.940 665.410 477.005 1.00 70.55 41 SER D CA 1
ATOM 23447 C C . SER F 1 41 ? 412.904 666.384 477.687 1.00 70.55 41 SER D C 1
ATOM 23448 O O . SER F 1 41 ? 413.658 665.970 478.560 1.00 70.55 41 SER D O 1
ATOM 23456 N N . ALA F 1 42 ? 412.897 667.671 477.326 1.00 69.83 42 ALA D N 1
ATOM 23457 C CA . ALA F 1 42 ? 413.922 668.627 477.754 1.00 69.83 42 ALA D CA 1
ATOM 23458 C C . ALA F 1 42 ? 413.462 669.758 478.685 1.00 69.83 42 ALA D C 1
ATOM 23459 O O . ALA F 1 42 ? 414.269 670.300 479.433 1.00 69.83 42 ALA D O 1
ATOM 23466 N N . GLY F 1 43 ? 412.194 670.146 478.639 1.00 68.96 43 GLY D N 1
ATOM 23467 C CA . GLY F 1 43 ? 411.684 671.316 479.363 1.00 68.96 43 GLY D CA 1
ATOM 23468 C C . GLY F 1 43 ? 411.667 672.608 478.546 1.00 68.96 43 GLY D C 1
ATOM 23469 O O . GLY F 1 43 ? 410.835 673.469 478.791 1.00 68.96 43 GLY D O 1
ATOM 23473 N N . THR F 1 44 ? 412.473 672.713 477.491 1.00 70.03 44 THR D N 1
ATOM 23474 C CA . THR F 1 44 ? 412.265 673.659 476.387 1.00 70.03 44 THR D CA 1
ATOM 23475 C C . THR F 1 44 ? 412.463 672.955 475.055 1.00 70.03 44 THR D C 1
ATOM 23476 O O . THR F 1 44 ? 413.395 672.178 474.911 1.00 70.03 44 THR D O 1
ATOM 23487 N N . VAL F 1 45 ? 411.602 673.211 474.076 1.00 69.80 45 VAL D N 1
ATOM 23488 C CA . VAL F 1 45 ? 411.743 672.735 472.696 1.00 69.80 45 VAL D CA 1
ATOM 23489 C C . VAL F 1 45 ? 411.822 673.932 471.765 1.00 69.80 45 VAL D C 1
ATOM 23490 O O . VAL F 1 45 ? 410.965 674.801 471.820 1.00 69.80 45 VAL D O 1
ATOM 23503 N N . SER F 1 46 ? 412.818 673.953 470.895 1.00 70.04 46 SER D N 1
ATOM 23504 C CA . SER F 1 46 ? 413.018 675.032 469.926 1.00 70.04 46 SER D CA 1
ATOM 23505 C C . SER F 1 46 ? 412.468 674.655 468.551 1.00 70.04 46 SER D C 1
ATOM 23506 O O . SER F 1 46 ? 412.590 673.520 468.091 1.00 70.04 46 SER D O 1
ATOM 23514 N N . MET F 1 47 ? 411.786 675.608 467.923 1.00 70.17 47 MET D N 1
ATOM 23515 C CA . MET F 1 47 ? 410.964 675.400 466.731 1.00 70.17 47 MET D CA 1
ATOM 23516 C C . MET F 1 47 ? 411.350 676.401 465.637 1.00 70.17 47 MET D C 1
ATOM 23517 O O . MET F 1 47 ? 411.197 677.600 465.857 1.00 70.17 47 MET D O 1
ATOM 23531 N N . PRO F 1 48 ? 411.839 675.969 464.467 1.00 68.03 48 PRO D N 1
ATOM 23532 C CA . PRO F 1 48 ? 412.118 676.864 463.355 1.00 68.03 48 PRO D CA 1
ATOM 23533 C C . PRO F 1 48 ? 410.864 677.178 462.526 1.00 68.03 48 PRO D C 1
ATOM 23534 O O . PRO F 1 48 ? 409.999 676.339 462.290 1.00 68.03 48 PRO D O 1
ATOM 23545 N N . VAL F 1 49 ? 410.791 678.404 462.036 1.00 66.88 49 VAL D N 1
ATOM 23546 C CA . VAL F 1 49 ? 409.660 678.993 461.309 1.00 66.88 49 VAL D CA 1
ATOM 23547 C C . VAL F 1 49 ? 410.137 679.693 460.038 1.00 66.88 49 VAL D C 1
ATOM 23548 O O . VAL F 1 49 ? 411.080 680.473 460.087 1.00 66.88 49 VAL D O 1
ATOM 23561 N N . LEU F 1 50 ? 409.471 679.488 458.905 1.00 66.31 50 LEU D N 1
ATOM 23562 C CA . LEU F 1 50 ? 409.718 680.291 457.710 1.00 66.31 50 LEU D CA 1
ATOM 23563 C C . LEU F 1 50 ? 409.247 681.731 457.929 1.00 66.31 50 LEU D C 1
ATOM 23564 O O . LEU F 1 50 ? 408.142 681.947 458.414 1.00 66.31 50 LEU D O 1
ATOM 23580 N N . ALA F 1 51 ? 410.052 682.725 457.572 1.00 65.46 51 ALA D N 1
ATOM 23581 C CA . ALA F 1 51 ? 409.775 684.126 457.885 1.00 65.46 51 ALA D CA 1
ATOM 23582 C C . ALA F 1 51 ? 409.646 685.052 456.666 1.00 65.46 51 ALA D C 1
ATOM 23583 O O . ALA F 1 51 ? 408.972 686.071 456.770 1.00 65.46 51 ALA D O 1
ATOM 23590 N N . ALA F 1 52 ? 410.229 684.730 455.513 1.00 65.99 52 ALA D N 1
ATOM 23591 C CA . ALA F 1 52 ? 410.197 685.559 454.307 1.00 65.99 52 ALA D CA 1
ATOM 23592 C C . ALA F 1 52 ? 410.259 684.713 453.037 1.00 65.99 52 ALA D C 1
ATOM 23593 O O . ALA F 1 52 ? 410.724 683.582 453.072 1.00 65.99 52 ALA D O 1
ATOM 23600 N N . LEU F 1 53 ? 409.826 685.261 451.908 1.00 66.68 53 LEU D N 1
ATOM 23601 C CA . LEU F 1 53 ? 409.746 684.568 450.623 1.00 66.68 53 LEU D CA 1
ATOM 23602 C C . LEU F 1 53 ? 410.657 685.201 449.557 1.00 66.68 53 LEU D C 1
ATOM 23603 O O . LEU F 1 53 ? 410.895 686.408 449.614 1.00 66.68 53 LEU D O 1
ATOM 23619 N N . PRO F 1 54 ? 411.103 684.436 448.547 1.00 67.33 54 PRO D N 1
ATOM 23620 C CA . PRO F 1 54 ? 411.836 684.985 447.419 1.00 67.33 54 PRO D CA 1
ATOM 23621 C C . PRO F 1 54 ? 411.018 686.014 446.641 1.00 67.33 54 PRO D C 1
ATOM 23622 O O . PRO F 1 54 ? 409.798 685.977 446.623 1.00 67.33 54 PRO D O 1
ATOM 23633 N N . THR F 1 55 ? 411.697 686.884 445.914 1.00 68.33 55 THR D N 1
ATOM 23634 C CA . THR F 1 55 ? 411.119 687.762 444.888 1.00 68.33 55 THR D CA 1
ATOM 23635 C C . THR F 1 55 ? 411.845 687.546 443.568 1.00 68.33 55 THR D C 1
ATOM 23636 O O . THR F 1 55 ? 413.046 687.740 443.518 1.00 68.33 55 THR D O 1
ATOM 23647 N N . ALA F 1 56 ? 411.161 687.167 442.499 1.00 66.06 56 ALA D N 1
ATOM 23648 C CA . ALA F 1 56 ? 411.736 687.044 441.161 1.00 66.06 56 ALA D CA 1
ATOM 23649 C C . ALA F 1 56 ? 411.453 688.282 440.303 1.00 66.06 56 ALA D C 1
ATOM 23650 O O . ALA F 1 56 ? 410.820 689.226 440.759 1.00 66.06 56 ALA D O 1
ATOM 23657 N N . GLY F 1 57 ? 411.910 688.304 439.058 1.00 65.78 57 GLY D N 1
ATOM 23658 C CA . GLY F 1 57 ? 411.672 689.417 438.151 1.00 65.78 57 GLY D CA 1
ATOM 23659 C C . GLY F 1 57 ? 411.787 689.053 436.687 1.00 65.78 57 GLY D C 1
ATOM 23660 O O . GLY F 1 57 ? 412.267 687.981 436.343 1.00 65.78 57 GLY D O 1
ATOM 23664 N N . TRP F 1 58 ? 411.341 689.947 435.821 1.00 66.06 58 TRP D N 1
ATOM 23665 C CA . TRP F 1 58 ? 411.453 689.797 434.376 1.00 66.06 58 TRP D CA 1
ATOM 23666 C C . TRP F 1 58 ? 412.819 690.262 433.870 1.00 66.06 58 TRP D C 1
ATOM 23667 O O . TRP F 1 58 ? 413.293 691.322 434.266 1.00 66.06 58 TRP D O 1
ATOM 23688 N N . VAL F 1 59 ? 413.435 689.513 432.959 1.00 67.33 59 VAL D N 1
ATOM 23689 C CA . VAL F 1 59 ? 414.692 689.891 432.292 1.00 67.33 59 VAL D CA 1
ATOM 23690 C C . VAL F 1 59 ? 414.578 689.908 430.775 1.00 67.33 59 VAL D C 1
ATOM 23691 O O . VAL F 1 59 ? 413.960 689.038 430.175 1.00 67.33 59 VAL D O 1
ATOM 23704 N N . THR F 1 60 ? 415.200 690.895 430.138 1.00 71.03 60 THR D N 1
ATOM 23705 C CA . THR F 1 60 ? 415.345 690.991 428.675 1.00 71.03 60 THR D CA 1
ATOM 23706 C C . THR F 1 60 ? 416.572 690.224 428.167 1.00 71.03 60 THR D C 1
ATOM 23707 O O . THR F 1 60 ? 417.490 689.949 428.927 1.00 71.03 60 THR D O 1
ATOM 23718 N N . ASP F 1 61 ? 416.646 689.912 426.874 1.00 74.17 61 ASP D N 1
ATOM 23719 C CA . ASP F 1 61 ? 417.746 689.142 426.266 1.00 74.17 61 ASP D CA 1
ATOM 23720 C C . ASP F 1 61 ? 418.276 689.703 424.931 1.00 74.17 61 ASP D C 1
ATOM 23721 O O . ASP F 1 61 ? 418.931 688.995 424.173 1.00 74.17 61 ASP D O 1
ATOM 23730 N N . ASP F 1 62 ? 418.023 690.978 424.640 1.00 75.88 62 ASP D N 1
ATOM 23731 C CA . ASP F 1 62 ? 418.345 691.618 423.362 1.00 75.88 62 ASP D CA 1
ATOM 23732 C C . ASP F 1 62 ? 419.798 692.074 423.223 1.00 75.88 62 ASP D C 1
ATOM 23733 O O . ASP F 1 62 ? 420.414 691.899 422.175 1.00 75.88 62 ASP D O 1
ATOM 23742 N N . THR F 1 63 ? 420.346 692.686 424.268 1.00 77.78 63 THR D N 1
ATOM 23743 C CA . THR F 1 63 ? 421.651 693.356 424.263 1.00 77.78 63 THR D CA 1
ATOM 23744 C C . THR F 1 63 ? 422.346 693.214 425.615 1.00 77.78 63 THR D C 1
ATOM 23745 O O . THR F 1 63 ? 421.702 693.153 426.658 1.00 77.78 63 THR D O 1
ATOM 23756 N N . SER F 1 64 ? 423.676 693.176 425.620 1.00 78.65 64 SER D N 1
ATOM 23757 C CA . SER F 1 64 ? 424.487 692.987 426.825 1.00 78.65 64 SER D CA 1
ATOM 23758 C C . SER F 1 64 ? 424.530 694.225 427.725 1.00 78.65 64 SER D C 1
ATOM 23759 O O . SER F 1 64 ? 424.728 694.100 428.929 1.00 78.65 64 SER D O 1
ATOM 23767 N N . GLY F 1 65 ? 424.354 695.420 427.172 1.00 78.02 65 GLY D N 1
ATOM 23768 C CA . GLY F 1 65 ? 424.518 696.675 427.902 1.00 78.02 65 GLY D CA 1
ATOM 23769 C C . GLY F 1 65 ? 423.329 697.098 428.762 1.00 78.02 65 GLY D C 1
ATOM 23770 O O . GLY F 1 65 ? 423.495 697.936 429.646 1.00 78.02 65 GLY D O 1
ATOM 23774 N N . ALA F 1 66 ? 422.130 696.563 428.529 1.00 75.63 66 ALA D N 1
ATOM 23775 C CA . ALA F 1 66 ? 420.910 696.999 429.207 1.00 75.63 66 ALA D CA 1
ATOM 23776 C C . ALA F 1 66 ? 420.759 696.434 430.625 1.00 75.63 66 ALA D C 1
ATOM 23777 O O . ALA F 1 66 ? 420.822 695.226 430.841 1.00 75.63 66 ALA D O 1
ATOM 23784 N N . ALA F 1 67 ? 420.461 697.300 431.592 1.00 73.86 67 ALA D N 1
ATOM 23785 C CA . ALA F 1 67 ? 420.278 696.919 432.992 1.00 73.86 67 ALA D CA 1
ATOM 23786 C C . ALA F 1 67 ? 419.144 695.903 433.196 1.00 73.86 67 ALA D C 1
ATOM 23787 O O . ALA F 1 67 ? 419.279 694.993 434.012 1.00 73.86 67 ALA D O 1
ATOM 23794 N N . THR F 1 68 ? 418.079 695.977 432.394 1.00 72.03 68 THR D N 1
ATOM 23795 C CA . THR F 1 68 ? 416.957 695.024 432.376 1.00 72.03 68 THR D CA 1
ATOM 23796 C C . THR F 1 68 ? 417.343 693.599 431.977 1.00 72.03 68 THR D C 1
ATOM 23797 O O . THR F 1 68 ? 416.527 692.700 432.121 1.00 72.03 68 THR D O 1
ATOM 23808 N N . GLY F 1 69 ? 418.558 693.356 431.486 1.00 69.75 69 GLY D N 1
ATOM 23809 C CA . GLY F 1 69 ? 419.085 692.014 431.245 1.00 69.75 69 GLY D CA 1
ATOM 23810 C C . GLY F 1 69 ? 419.674 691.336 432.480 1.00 69.75 69 GLY D C 1
ATOM 23811 O O . GLY F 1 69 ? 419.895 690.130 432.453 1.00 69.75 69 GLY D O 1
ATOM 23815 N N . THR F 1 70 ? 419.921 692.070 433.564 1.00 67.84 70 THR D N 1
ATOM 23816 C CA . THR F 1 70 ? 420.512 691.531 434.797 1.00 67.84 70 THR D CA 1
ATOM 23817 C C . THR F 1 70 ? 419.473 690.790 435.627 1.00 67.84 70 THR D C 1
ATOM 23818 O O . THR F 1 70 ? 418.452 691.363 435.990 1.00 67.84 70 THR D O 1
ATOM 23829 N N . LYS F 1 71 ? 419.735 689.533 435.979 1.00 64.20 71 LYS D N 1
ATOM 23830 C CA . LYS F 1 71 ? 418.864 688.722 436.834 1.00 64.20 71 LYS D CA 1
ATOM 23831 C C . LYS F 1 71 ? 418.829 689.284 438.264 1.00 64.20 71 LYS D C 1
ATOM 23832 O O . LYS F 1 71 ? 419.886 689.609 438.798 1.00 64.20 71 LYS D O 1
ATOM 23851 N N . PRO F 1 72 ? 417.657 689.431 438.904 1.00 64.72 72 PRO D N 1
ATOM 23852 C CA . PRO F 1 72 ? 417.578 689.985 440.250 1.00 64.72 72 PRO D CA 1
ATOM 23853 C C . PRO F 1 72 ? 418.068 688.992 441.305 1.00 64.72 72 PRO D C 1
ATOM 23854 O O . PRO F 1 72 ? 417.920 687.780 441.152 1.00 64.72 72 PRO D O 1
ATOM 23865 N N . THR F 1 73 ? 418.603 689.493 442.413 1.00 66.16 73 THR D N 1
ATOM 23866 C CA . THR F 1 73 ? 418.885 688.698 443.613 1.00 66.16 73 THR D CA 1
ATOM 23867 C C . THR F 1 73 ? 417.719 688.692 444.586 1.00 66.16 73 THR D C 1
ATOM 23868 O O . THR F 1 73 ? 416.974 689.663 444.678 1.00 66.16 73 THR D O 1
ATOM 23879 N N . SER F 1 74 ? 417.589 687.633 445.373 1.00 66.25 74 SER D N 1
ATOM 23880 C CA . SER F 1 74 ? 416.634 687.571 446.479 1.00 66.25 74 SER D CA 1
ATOM 23881 C C . SER F 1 74 ? 417.028 686.550 447.541 1.00 66.25 74 SER D C 1
ATOM 23882 O O . SER F 1 74 ? 417.960 685.782 447.355 1.00 66.25 74 SER D O 1
ATOM 23890 N N . LYS F 1 75 ? 416.326 686.547 448.669 1.00 65.31 75 LYS D N 1
ATOM 23891 C CA . LYS F 1 75 ? 416.631 685.779 449.867 1.00 65.31 75 LYS D CA 1
ATOM 23892 C C . LYS F 1 75 ? 415.393 685.117 450.459 1.00 65.31 75 LYS D C 1
ATOM 23893 O O . LYS F 1 75 ? 414.266 685.539 450.226 1.00 65.31 75 LYS D O 1
ATOM 23912 N N . VAL F 1 76 ? 415.640 684.118 451.286 1.00 66.12 76 VAL D N 1
ATOM 23913 C CA . VAL F 1 76 ? 414.682 683.489 452.200 1.00 66.12 76 VAL D CA 1
ATOM 23914 C C . VAL F 1 76 ? 415.202 683.702 453.617 1.00 66.12 76 VAL D C 1
ATOM 23915 O O . VAL F 1 76 ? 416.409 683.809 453.811 1.00 66.12 76 VAL D O 1
ATOM 23928 N N . SER F 1 77 ? 414.338 683.788 454.621 1.00 65.28 77 SER D N 1
ATOM 23929 C CA . SER F 1 77 ? 414.769 683.867 456.016 1.00 65.28 77 SER D CA 1
ATOM 23930 C C . SER F 1 77 ? 413.865 683.064 456.933 1.00 65.28 77 SER D C 1
ATOM 23931 O O . SER F 1 77 ? 412.726 682.749 456.598 1.00 65.28 77 SER D O 1
ATOM 23939 N N . TRP F 1 78 ? 414.381 682.732 458.107 1.00 64.34 78 TRP D N 1
ATOM 23940 C CA . TRP F 1 78 ? 413.694 681.956 459.123 1.00 64.34 78 TRP D CA 1
ATOM 23941 C C . TRP F 1 78 ? 413.839 682.624 460.485 1.00 64.34 78 TRP D C 1
ATOM 23942 O O . TRP F 1 78 ? 414.758 683.398 460.725 1.00 64.34 78 TRP D O 1
ATOM 23963 N N . THR F 1 79 ? 412.935 682.294 461.388 1.00 66.78 79 THR D N 1
ATOM 23964 C CA . THR F 1 79 ? 412.968 682.665 462.801 1.00 66.78 79 THR D CA 1
ATOM 23965 C C . THR F 1 79 ? 412.806 681.427 463.662 1.00 66.78 79 THR D C 1
ATOM 23966 O O . THR F 1 79 ? 412.402 680.368 463.194 1.00 66.78 79 THR D O 1
ATOM 23977 N N . GLY F 1 80 ? 413.176 681.538 464.927 1.00 67.82 80 GLY D N 1
ATOM 23978 C CA . GLY F 1 80 ? 412.956 680.511 465.933 1.00 67.82 80 GLY D CA 1
ATOM 23979 C C . GLY F 1 80 ? 412.006 680.991 467.011 1.00 67.82 80 GLY D C 1
ATOM 23980 O O . GLY F 1 80 ? 411.997 682.175 467.348 1.00 67.82 80 GLY D O 1
ATOM 23984 N N . LYS F 1 81 ? 411.235 680.077 467.588 1.00 69.21 81 LYS D N 1
ATOM 23985 C CA . LYS F 1 81 ? 410.450 680.320 468.807 1.00 69.21 81 LYS D CA 1
ATOM 23986 C C . LYS F 1 81 ? 410.446 679.088 469.707 1.00 69.21 81 LYS D C 1
ATOM 23987 O O . LYS F 1 81 ? 410.700 677.987 469.232 1.00 69.21 81 LYS D O 1
ATOM 24006 N N . ASN F 1 82 ? 410.182 679.250 470.996 1.00 70.82 82 ASN D N 1
ATOM 24007 C CA . ASN F 1 82 ? 410.339 678.194 471.997 1.00 70.82 82 ASN D CA 1
ATOM 24008 C C . ASN F 1 82 ? 409.008 677.761 472.613 1.00 70.82 82 ASN D C 1
ATOM 24009 O O . ASN F 1 82 ? 408.115 678.564 472.841 1.00 70.82 82 ASN D O 1
ATOM 24020 N N . LEU F 1 83 ? 408.909 676.478 472.923 1.00 68.24 83 LEU D N 1
ATOM 24021 C CA . LEU F 1 83 ? 407.849 675.861 473.712 1.00 68.24 83 LEU D CA 1
ATOM 24022 C C . LEU F 1 83 ? 408.424 675.537 475.100 1.00 68.24 83 LEU D C 1
ATOM 24023 O O . LEU F 1 83 ? 409.308 674.695 475.193 1.00 68.24 83 LEU D O 1
ATOM 24039 N N . VAL F 1 84 ? 407.962 676.191 476.166 1.00 67.49 84 VAL D N 1
ATOM 24040 C CA . VAL F 1 84 ? 408.552 676.120 477.521 1.00 67.49 84 VAL D CA 1
ATOM 24041 C C . VAL F 1 84 ? 407.613 675.433 478.513 1.00 67.49 84 VAL D C 1
ATOM 24042 O O . VAL F 1 84 ? 406.490 675.881 478.719 1.00 67.49 84 VAL D O 1
ATOM 24055 N N . ALA F 1 85 ? 408.062 674.360 479.161 1.00 66.98 85 ALA D N 1
ATOM 24056 C CA . ALA F 1 85 ? 407.284 673.662 480.176 1.00 66.98 85 ALA D CA 1
ATOM 24057 C C . ALA F 1 85 ? 407.134 674.475 481.464 1.00 66.98 85 ALA D C 1
ATOM 24058 O O . ALA F 1 85 ? 408.092 675.024 481.999 1.00 66.98 85 ALA D O 1
ATOM 24065 N N . GLU F 1 86 ? 405.927 674.480 482.003 1.00 66.60 86 GLU D N 1
ATOM 24066 C CA . GLU F 1 86 ? 405.516 675.115 483.246 1.00 66.60 86 GLU D CA 1
ATOM 24067 C C . GLU F 1 86 ? 404.612 674.165 484.031 1.00 66.60 86 GLU D C 1
ATOM 24068 O O . GLU F 1 86 ? 404.138 673.172 483.496 1.00 66.60 86 GLU D O 1
ATOM 24080 N N . GLU F 1 87 ? 404.429 674.401 485.324 1.00 66.64 87 GLU D N 1
ATOM 24081 C CA . GLU F 1 87 ? 403.875 673.402 486.236 1.00 66.64 87 GLU D CA 1
ATOM 24082 C C . GLU F 1 87 ? 402.605 673.867 486.937 1.00 66.64 87 GLU D C 1
ATOM 24083 O O . GLU F 1 87 ? 402.604 674.918 487.567 1.00 66.64 87 GLU D O 1
ATOM 24095 N N . ILE F 1 88 ? 401.552 673.053 486.887 1.00 65.04 88 ILE D N 1
ATOM 24096 C CA . ILE F 1 88 ? 400.328 673.218 487.671 1.00 65.04 88 ILE D CA 1
ATOM 24097 C C . ILE F 1 88 ? 400.413 672.262 488.848 1.00 65.04 88 ILE D C 1
ATOM 24098 O O . ILE F 1 88 ? 400.771 671.109 488.665 1.00 65.04 88 ILE D O 1
ATOM 24114 N N . ALA F 1 89 ? 400.098 672.724 490.051 1.00 64.08 89 ALA D N 1
ATOM 24115 C CA . ALA F 1 89 ? 400.153 671.927 491.265 1.00 64.08 89 ALA D CA 1
ATOM 24116 C C . ALA F 1 89 ? 399.091 672.311 492.302 1.00 64.08 89 ALA D C 1
ATOM 24117 O O . ALA F 1 89 ? 398.603 673.437 492.335 1.00 64.08 89 ALA D O 1
ATOM 24124 N N . VAL F 1 90 ? 398.744 671.370 493.178 1.00 63.60 90 VAL D N 1
ATOM 24125 C CA . VAL F 1 90 ? 397.945 671.604 494.385 1.00 63.60 90 VAL D CA 1
ATOM 24126 C C . VAL F 1 90 ? 398.250 670.551 495.446 1.00 63.60 90 VAL D C 1
ATOM 24127 O O . VAL F 1 90 ? 398.582 669.416 495.119 1.00 63.60 90 VAL D O 1
ATOM 24140 N N . ILE F 1 91 ? 398.104 670.899 496.716 1.00 63.94 91 ILE D N 1
ATOM 24141 C CA . ILE F 1 91 ? 398.150 669.971 497.844 1.00 63.94 91 ILE D CA 1
ATOM 24142 C C . ILE F 1 91 ? 396.804 669.980 498.566 1.00 63.94 91 ILE D C 1
ATOM 24143 O O . ILE F 1 91 ? 396.281 671.034 498.896 1.00 63.94 91 ILE D O 1
ATOM 24159 N N . VAL F 1 92 ? 396.232 668.810 498.819 1.00 64.56 92 VAL D N 1
ATOM 24160 C CA . VAL F 1 92 ? 394.960 668.657 499.543 1.00 64.56 92 VAL D CA 1
ATOM 24161 C C . VAL F 1 92 ? 395.201 667.912 500.857 1.00 64.56 92 VAL D C 1
ATOM 24162 O O . VAL F 1 92 ? 395.341 666.696 500.835 1.00 64.56 92 VAL D O 1
ATOM 24175 N N . PRO F 1 93 ? 395.290 668.600 502.003 1.00 64.23 93 PRO D N 1
ATOM 24176 C CA . PRO F 1 93 ? 395.457 667.977 503.309 1.00 64.23 93 PRO D CA 1
ATOM 24177 C C . PRO F 1 93 ? 394.129 667.616 503.990 1.00 64.23 93 PRO D C 1
ATOM 24178 O O . PRO F 1 93 ? 393.152 668.353 503.895 1.00 64.23 93 PRO D O 1
ATOM 24189 N N . VAL F 1 94 ? 394.099 666.504 504.720 1.00 63.39 94 VAL D N 1
ATOM 24190 C CA . VAL F 1 94 ? 392.940 665.999 505.477 1.00 63.39 94 VAL D CA 1
ATOM 24191 C C . VAL F 1 94 ? 393.384 665.270 506.745 1.00 63.39 94 VAL D C 1
ATOM 24192 O O . VAL F 1 94 ? 394.484 664.741 506.802 1.00 63.39 94 VAL D O 1
ATOM 24205 N N . HIS F 1 95 ? 392.559 665.213 507.787 1.00 63.08 95 HIS D N 1
ATOM 24206 C CA . HIS F 1 95 ? 392.856 664.419 508.981 1.00 63.08 95 HIS D CA 1
ATOM 24207 C C . HIS F 1 95 ? 392.670 662.927 508.734 1.00 63.08 95 HIS D C 1
ATOM 24208 O O . HIS F 1 95 ? 391.694 662.529 508.107 1.00 63.08 95 HIS D O 1
ATOM 24222 N N . GLU F 1 96 ? 393.547 662.074 509.252 1.00 65.05 96 GLU D N 1
ATOM 24223 C CA . GLU F 1 96 ? 393.395 660.625 509.094 1.00 65.05 96 GLU D CA 1
ATOM 24224 C C . GLU F 1 96 ? 392.081 660.090 509.672 1.00 65.05 96 GLU D C 1
ATOM 24225 O O . GLU F 1 96 ? 391.501 659.163 509.119 1.00 65.05 96 GLU D O 1
ATOM 24237 N N . ASN F 1 97 ? 391.557 660.684 510.745 1.00 64.09 97 ASN D N 1
ATOM 24238 C CA . ASN F 1 97 ? 390.268 660.301 511.319 1.00 64.09 97 ASN D CA 1
ATOM 24239 C C . ASN F 1 97 ? 389.098 660.646 510.403 1.00 64.09 97 ASN D C 1
ATOM 24240 O O . ASN F 1 97 ? 388.130 659.902 510.379 1.00 64.09 97 ASN D O 1
ATOM 24251 N N . THR F 1 98 ? 389.176 661.718 509.615 1.00 63.99 98 THR D N 1
ATOM 24252 C CA . THR F 1 98 ? 388.152 662.033 508.617 1.00 63.99 98 THR D CA 1
ATOM 24253 C C . THR F 1 98 ? 388.107 660.971 507.525 1.00 63.99 98 THR D C 1
ATOM 24254 O O . THR F 1 98 ? 387.022 660.574 507.136 1.00 63.99 98 THR D O 1
ATOM 24265 N N . ILE F 1 99 ? 389.246 660.432 507.092 1.00 64.23 99 ILE D N 1
ATOM 24266 C CA . ILE F 1 99 ? 389.285 659.287 506.177 1.00 64.23 99 ILE D CA 1
ATOM 24267 C C . ILE F 1 99 ? 388.714 658.036 506.853 1.00 64.23 99 ILE D C 1
ATOM 24268 O O . ILE F 1 99 ? 387.939 657.311 506.241 1.00 64.23 99 ILE D O 1
ATOM 24284 N N . ALA F 1 100 ? 389.081 657.773 508.107 1.00 65.56 100 ALA D N 1
ATOM 24285 C CA . ALA F 1 100 ? 388.638 656.573 508.805 1.00 65.56 100 ALA D CA 1
ATOM 24286 C C . ALA F 1 100 ? 387.137 656.562 509.132 1.00 65.56 100 ALA D C 1
ATOM 24287 O O . ALA F 1 100 ? 386.505 655.515 509.072 1.00 65.56 100 ALA D O 1
ATOM 24294 N N . ASP F 1 101 ? 386.551 657.706 509.470 1.00 66.05 101 ASP D N 1
ATOM 24295 C CA . ASP F 1 101 ? 385.160 657.824 509.896 1.00 66.05 101 ASP D CA 1
ATOM 24296 C C . ASP F 1 101 ? 384.148 657.957 508.754 1.00 66.05 101 ASP D C 1
ATOM 24297 O O . ASP F 1 101 ? 382.971 657.677 508.958 1.00 66.05 101 ASP D O 1
ATOM 24306 N N . SER F 1 102 ? 384.540 658.403 507.564 1.00 66.97 102 SER D N 1
ATOM 24307 C CA . SER F 1 102 ? 383.588 658.654 506.480 1.00 66.97 102 SER D CA 1
ATOM 24308 C C . SER F 1 102 ? 383.023 657.365 505.879 1.00 66.97 102 SER D C 1
ATOM 24309 O O . SER F 1 102 ? 383.715 656.354 505.767 1.00 66.97 102 SER D O 1
ATOM 24317 N N . ARG F 1 103 ? 381.763 657.401 505.426 1.00 66.58 103 ARG D N 1
ATOM 24318 C CA . ARG F 1 103 ? 381.152 656.314 504.637 1.00 66.58 103 ARG D CA 1
ATOM 24319 C C . ARG F 1 103 ? 381.782 656.191 503.256 1.00 66.58 103 ARG D C 1
ATOM 24320 O O . ARG F 1 103 ? 381.968 655.097 502.742 1.00 66.58 103 ARG D O 1
ATOM 24341 N N . PHE F 1 104 ? 382.095 657.330 502.656 1.00 68.50 104 PHE D N 1
ATOM 24342 C CA . PHE F 1 104 ? 382.680 657.459 501.329 1.00 68.50 104 PHE D CA 1
ATOM 24343 C C . PHE F 1 104 ? 384.201 657.513 501.373 1.00 68.50 104 PHE D C 1
ATOM 24344 O O . PHE F 1 104 ? 384.778 658.069 502.302 1.00 68.50 104 PHE D O 1
ATOM 24361 N N . ASP F 1 105 ? 384.857 657.011 500.337 1.00 69.37 105 ASP D N 1
ATOM 24362 C CA . ASP F 1 105 ? 386.288 657.196 500.106 1.00 69.37 105 ASP D CA 1
ATOM 24363 C C . ASP F 1 105 ? 386.609 658.650 499.716 1.00 69.37 105 ASP D C 1
ATOM 24364 O O . ASP F 1 105 ? 386.379 659.060 498.581 1.00 69.37 105 ASP D O 1
ATOM 24373 N N . ILE F 1 106 ? 387.166 659.425 500.650 1.00 67.12 106 ILE D N 1
ATOM 24374 C CA . ILE F 1 106 ? 387.479 660.837 500.434 1.00 67.12 106 ILE D CA 1
ATOM 24375 C C . ILE F 1 106 ? 388.441 661.024 499.265 1.00 67.12 106 ILE D C 1
ATOM 24376 O O . ILE F 1 106 ? 388.202 661.887 498.439 1.00 67.12 106 ILE D O 1
ATOM 24392 N N . TRP F 1 107 ? 389.504 660.231 499.133 1.00 65.74 107 TRP D N 1
ATOM 24393 C CA . TRP F 1 107 ? 390.423 660.400 498.010 1.00 65.74 107 TRP D CA 1
ATOM 24394 C C . TRP F 1 107 ? 389.786 660.020 496.680 1.00 65.74 107 TRP D C 1
ATOM 24395 O O . TRP F 1 107 ? 390.022 660.696 495.686 1.00 65.74 107 TRP D O 1
ATOM 24416 N N . GLY F 1 108 ? 388.923 659.009 496.668 1.00 68.15 108 GLY D N 1
ATOM 24417 C CA . GLY F 1 108 ? 388.100 658.674 495.514 1.00 68.15 108 GLY D CA 1
ATOM 24418 C C . GLY F 1 108 ? 387.207 659.834 495.074 1.00 68.15 108 GLY D C 1
ATOM 24419 O O . GLY F 1 108 ? 387.001 660.016 493.883 1.00 68.15 108 GLY D O 1
ATOM 24423 N N . GLU F 1 109 ? 386.729 660.664 495.997 1.00 69.47 109 GLU D N 1
ATOM 24424 C CA . GLU F 1 109 ? 386.024 661.905 495.672 1.00 69.47 109 GLU D CA 1
ATOM 24425 C C . GLU F 1 109 ? 386.950 663.064 495.275 1.00 69.47 109 GLU D C 1
ATOM 24426 O O . GLU F 1 109 ? 386.615 663.820 494.377 1.00 69.47 109 GLU D O 1
ATOM 24438 N N . VAL F 1 110 ? 388.108 663.242 495.908 1.00 66.87 110 VAL D N 1
ATOM 24439 C CA . VAL F 1 110 ? 389.009 664.373 495.640 1.00 66.87 110 VAL D CA 1
ATOM 24440 C C . VAL F 1 110 ? 389.658 664.261 494.264 1.00 66.87 110 VAL D C 1
ATOM 24441 O O . VAL F 1 110 ? 389.732 665.256 493.547 1.00 66.87 110 VAL D O 1
ATOM 24454 N N . ARG F 1 111 ? 390.134 663.076 493.867 1.00 67.53 111 ARG D N 1
ATOM 24455 C CA . ARG F 1 111 ? 390.934 662.896 492.641 1.00 67.53 111 ARG D CA 1
ATOM 24456 C C . ARG F 1 111 ? 390.253 663.408 491.355 1.00 67.53 111 ARG D C 1
ATOM 24457 O O . ARG F 1 111 ? 390.875 664.202 490.651 1.00 67.53 111 ARG D O 1
ATOM 24478 N N . PRO F 1 112 ? 388.980 663.083 491.053 1.00 67.81 112 PRO D N 1
ATOM 24479 C CA . PRO F 1 112 ? 388.275 663.650 489.905 1.00 67.81 112 PRO D CA 1
ATOM 24480 C C . PRO F 1 112 ? 388.189 665.175 489.909 1.00 67.81 112 PRO D C 1
ATOM 24481 O O . PRO F 1 112 ? 388.315 665.804 488.864 1.00 67.81 112 PRO D O 1
ATOM 24492 N N . LEU F 1 113 ? 387.994 665.787 491.072 1.00 67.54 113 LEU D N 1
ATOM 24493 C CA . LEU F 1 113 ? 387.839 667.231 491.183 1.00 67.54 113 LEU D CA 1
ATOM 24494 C C . LEU F 1 113 ? 389.150 667.980 490.962 1.00 67.54 113 LEU D C 1
ATOM 24495 O O . LEU F 1 113 ? 389.144 669.038 490.348 1.00 67.54 113 LEU D O 1
ATOM 24511 N N . VAL F 1 114 ? 390.275 667.425 491.402 1.00 65.87 114 VAL D N 1
ATOM 24512 C CA . VAL F 1 114 ? 391.598 667.992 491.119 1.00 65.87 114 VAL D CA 1
ATOM 24513 C C . VAL F 1 114 ? 391.935 667.843 489.639 1.00 65.87 114 VAL D C 1
ATOM 24514 O O . VAL F 1 114 ? 392.411 668.785 489.024 1.00 65.87 114 VAL D O 1
ATOM 24527 N N . SER F 1 115 ? 391.601 666.712 489.029 1.00 66.67 115 SER D N 1
ATOM 24528 C CA . SER F 1 115 ? 391.750 666.514 487.591 1.00 66.67 115 SER D CA 1
ATOM 24529 C C . SER F 1 115 ? 390.938 667.528 486.779 1.00 66.67 115 SER D C 1
ATOM 24530 O O . SER F 1 115 ? 391.485 668.160 485.880 1.00 66.67 115 SER D O 1
ATOM 24538 N N . GLN F 1 116 ? 389.677 667.794 487.135 1.00 68.55 116 GLN D N 1
ATOM 24539 C CA . GLN F 1 116 ? 388.914 668.870 486.500 1.00 68.55 116 GLN D CA 1
ATOM 24540 C C . GLN F 1 116 ? 389.574 670.236 486.715 1.00 68.55 116 GLN D C 1
ATOM 24541 O O . GLN F 1 116 ? 389.655 671.039 485.794 1.00 68.55 116 GLN D O 1
ATOM 24555 N N . GLU F 1 117 ? 390.049 670.520 487.919 1.00 67.79 117 GLU D N 1
ATOM 24556 C CA . GLU F 1 117 ? 390.637 671.809 488.251 1.00 67.79 117 GLU D CA 1
ATOM 24557 C C . GLU F 1 117 ? 391.937 672.080 487.490 1.00 67.79 117 GLU D C 1
ATOM 24558 O O . GLU F 1 117 ? 392.141 673.193 487.026 1.00 67.79 117 GLU D O 1
ATOM 24570 N N . PHE F 1 118 ? 392.794 671.081 487.282 1.00 65.72 118 PHE D N 1
ATOM 24571 C CA . PHE F 1 118 ? 393.973 671.244 486.434 1.00 65.72 118 PHE D CA 1
ATOM 24572 C C . PHE F 1 118 ? 393.563 671.620 485.013 1.00 65.72 118 PHE D C 1
ATOM 24573 O O . PHE F 1 118 ? 394.117 672.553 484.436 1.00 65.72 118 PHE D O 1
ATOM 24590 N N . GLY F 1 119 ? 392.548 670.946 484.467 1.00 67.44 119 GLY D N 1
ATOM 24591 C CA . GLY F 1 119 ? 392.035 671.247 483.144 1.00 67.44 119 GLY D CA 1
ATOM 24592 C C . GLY F 1 119 ? 391.516 672.679 483.032 1.00 67.44 119 GLY D C 1
ATOM 24593 O O . GLY F 1 119 ? 391.840 673.372 482.075 1.00 67.44 119 GLY D O 1
ATOM 24597 N N . ARG F 1 120 ? 390.787 673.164 484.039 1.00 68.65 120 ARG D N 1
ATOM 24598 C CA . ARG F 1 120 ? 390.311 674.546 484.091 1.00 68.65 120 ARG D CA 1
ATOM 24599 C C . ARG F 1 120 ? 391.463 675.549 484.122 1.00 68.65 120 ARG D C 1
ATOM 24600 O O . ARG F 1 120 ? 391.423 676.527 483.386 1.00 68.65 120 ARG D O 1
ATOM 24621 N N . VAL F 1 121 ? 392.478 675.330 484.959 1.00 66.78 121 VAL D N 1
ATOM 24622 C CA . VAL F 1 121 ? 393.621 676.241 485.115 1.00 66.78 121 VAL D CA 1
ATOM 24623 C C . VAL F 1 121 ? 394.423 676.349 483.822 1.00 66.78 121 VAL D C 1
ATOM 24624 O O . VAL F 1 121 ? 394.781 677.452 483.419 1.00 66.78 121 VAL D O 1
ATOM 24637 N N . LEU F 1 122 ? 394.664 675.226 483.144 1.00 66.35 122 LEU D N 1
ATOM 24638 C CA . LEU F 1 122 ? 395.291 675.222 481.831 1.00 66.35 122 LEU D CA 1
ATOM 24639 C C . LEU F 1 122 ? 394.469 676.020 480.811 1.00 66.35 122 LEU D C 1
ATOM 24640 O O . LEU F 1 122 ? 395.006 676.894 480.144 1.00 66.35 122 LEU D O 1
ATOM 24656 N N . ASP F 1 123 ? 393.167 675.760 480.696 1.00 69.66 123 ASP D N 1
ATOM 24657 C CA . ASP F 1 123 ? 392.306 676.471 479.755 1.00 69.66 123 ASP D CA 1
ATOM 24658 C C . ASP F 1 123 ? 392.303 677.979 479.963 1.00 69.66 123 ASP D C 1
ATOM 24659 O O . ASP F 1 123 ? 392.471 678.728 479.009 1.00 69.66 123 ASP D O 1
ATOM 24668 N N . GLU F 1 124 ? 392.111 678.460 481.185 1.00 69.81 124 GLU D N 1
ATOM 24669 C CA . GLU F 1 124 ? 392.044 679.896 481.403 1.00 69.81 124 GLU D CA 1
ATOM 24670 C C . GLU F 1 124 ? 393.399 680.590 481.261 1.00 69.81 124 GLU D C 1
ATOM 24671 O O . GLU F 1 124 ? 393.429 681.810 481.247 1.00 69.81 124 GLU D O 1
ATOM 24683 N N . ALA F 1 125 ? 394.502 679.851 481.145 1.00 67.50 125 ALA D N 1
ATOM 24684 C CA . ALA F 1 125 ? 395.797 680.379 480.732 1.00 67.50 125 ALA D CA 1
ATOM 24685 C C . ALA F 1 125 ? 396.043 680.273 479.216 1.00 67.50 125 ALA D C 1
ATOM 24686 O O . ALA F 1 125 ? 396.790 681.070 478.670 1.00 67.50 125 ALA D O 1
ATOM 24693 N N . VAL F 1 126 ? 395.474 679.293 478.514 1.00 66.19 126 VAL D N 1
ATOM 24694 C CA . VAL F 1 126 ? 395.638 679.135 477.061 1.00 66.19 126 VAL D CA 1
ATOM 24695 C C . VAL F 1 126 ? 394.698 680.041 476.267 1.00 66.19 126 VAL D C 1
ATOM 24696 O O . VAL F 1 126 ? 395.116 680.682 475.308 1.00 66.19 126 VAL D O 1
ATOM 24709 N N . PHE F 1 127 ? 393.420 680.091 476.631 1.00 67.37 127 PHE D N 1
ATOM 24710 C CA . PHE F 1 127 ? 392.426 680.867 475.906 1.00 67.37 127 PHE D CA 1
ATOM 24711 C C . PHE F 1 127 ? 392.422 682.320 476.347 1.00 67.37 127 PHE D C 1
ATOM 24712 O O . PHE F 1 127 ? 392.518 683.217 475.522 1.00 67.37 127 PHE D O 1
ATOM 24729 N N . PHE F 1 128 ? 392.352 682.548 477.649 1.00 68.55 128 PHE D N 1
ATOM 24730 C CA . PHE F 1 128 ? 392.417 683.861 478.271 1.00 68.55 128 PHE D CA 1
ATOM 24731 C C . PHE F 1 128 ? 393.794 684.029 478.909 1.00 68.55 128 PHE D C 1
ATOM 24732 O O . PHE F 1 128 ? 394.566 683.086 479.007 1.00 68.55 128 PHE D O 1
ATOM 24749 N N . GLY F 1 129 ? 394.170 685.236 479.299 1.00 68.21 129 GLY D N 1
ATOM 24750 C CA . GLY F 1 129 ? 395.522 685.480 479.828 1.00 68.21 129 GLY D CA 1
ATOM 24751 C C . GLY F 1 129 ? 395.672 685.371 481.346 1.00 68.21 129 GLY D C 1
ATOM 24752 O O . GLY F 1 129 ? 396.715 685.746 481.869 1.00 68.21 129 GLY D O 1
ATOM 24756 N N . VAL F 1 130 ? 394.649 684.909 482.072 1.00 69.44 130 VAL D N 1
ATOM 24757 C CA . VAL F 1 130 ? 394.408 685.305 483.478 1.00 69.44 130 VAL D CA 1
ATOM 24758 C C . VAL F 1 130 ? 395.533 685.031 484.479 1.00 69.44 130 VAL D C 1
ATOM 24759 O O . VAL F 1 130 ? 395.843 685.915 485.271 1.00 69.44 130 VAL D O 1
ATOM 24772 N N . ASN F 1 131 ? 396.178 683.867 484.439 1.00 68.22 131 ASN D N 1
ATOM 24773 C CA . ASN F 1 131 ? 397.336 683.531 485.282 1.00 68.22 131 ASN D CA 1
ATOM 24774 C C . ASN F 1 131 ? 398.472 682.940 484.442 1.00 68.22 131 ASN D C 1
ATOM 24775 O O . ASN F 1 131 ? 399.236 682.104 484.914 1.00 68.22 131 ASN D O 1
ATOM 24786 N N . LYS F 1 132 ? 398.566 683.328 483.169 1.00 66.65 132 LYS D N 1
ATOM 24787 C CA . LYS F 1 132 ? 399.500 682.735 482.214 1.00 66.65 132 LYS D CA 1
ATOM 24788 C C . LYS F 1 132 ? 400.940 682.889 482.729 1.00 66.65 132 LYS D C 1
ATOM 24789 O O . LYS F 1 132 ? 401.309 684.006 483.094 1.00 66.65 132 LYS D O 1
ATOM 24808 N N . PRO F 1 133 ? 401.777 681.839 482.740 1.00 66.40 133 PRO D N 1
ATOM 24809 C CA . PRO F 1 133 ? 403.194 681.969 483.055 1.00 66.40 133 PRO D CA 1
ATOM 24810 C C . PRO F 1 133 ? 403.913 683.003 482.182 1.00 66.40 133 PRO D C 1
ATOM 24811 O O . PRO F 1 133 ? 403.732 683.033 480.970 1.00 66.40 133 PRO D O 1
ATOM 24822 N N . ALA F 1 134 ? 404.792 683.813 482.765 1.00 68.08 134 ALA D N 1
ATOM 24823 C CA . ALA F 1 134 ? 405.559 684.821 482.031 1.00 68.08 134 ALA D CA 1
ATOM 24824 C C . ALA F 1 134 ? 406.552 684.217 481.018 1.00 68.08 134 ALA D C 1
ATOM 24825 O O . ALA F 1 134 ? 406.966 684.880 480.073 1.00 68.08 134 ALA D O 1
ATOM 24832 N N . THR F 1 135 ? 406.921 682.952 481.187 1.00 67.40 135 THR D N 1
ATOM 24833 C CA . THR F 1 135 ? 407.771 682.185 480.270 1.00 67.40 135 THR D CA 1
ATOM 24834 C C . THR F 1 135 ? 407.059 681.701 479.017 1.00 67.40 135 THR D C 1
ATOM 24835 O O . THR F 1 135 ? 407.725 681.293 478.076 1.00 67.40 135 THR D O 1
ATOM 24846 N N . TRP F 1 136 ? 405.732 681.742 478.952 1.00 66.58 136 TRP D N 1
ATOM 24847 C CA . TRP F 1 136 ? 404.994 681.512 477.716 1.00 66.58 136 TRP D CA 1
ATOM 24848 C C . TRP F 1 136 ? 404.939 682.831 476.958 1.00 66.58 136 TRP D C 1
ATOM 24849 O O . TRP F 1 136 ? 404.153 683.702 477.301 1.00 66.58 136 TRP D O 1
ATOM 24870 N N . LEU F 1 137 ? 405.810 683.027 475.971 1.00 68.01 137 LEU D N 1
ATOM 24871 C CA . LEU F 1 137 ? 405.985 684.341 475.345 1.00 68.01 137 LEU D CA 1
ATOM 24872 C C . LEU F 1 137 ? 404.880 684.713 474.362 1.00 68.01 137 LEU D C 1
ATOM 24873 O O . LEU F 1 137 ? 404.664 685.895 474.128 1.00 68.01 137 LEU D O 1
ATOM 24889 N N . ASP F 1 138 ? 404.160 683.741 473.811 1.00 69.21 138 ASP D N 1
ATOM 24890 C CA . ASP F 1 138 ? 402.952 684.018 473.042 1.00 69.21 138 ASP D CA 1
ATOM 24891 C C . ASP F 1 138 ? 401.838 684.561 473.943 1.00 69.21 138 ASP D C 1
ATOM 24892 O O . ASP F 1 138 ? 401.654 684.062 475.055 1.00 69.21 138 ASP D O 1
ATOM 24901 N N . PRO F 1 139 ? 401.047 685.541 473.487 1.00 66.23 139 PRO D N 1
ATOM 24902 C CA . PRO F 1 139 ? 399.788 685.852 474.139 1.00 66.23 139 PRO D CA 1
ATOM 24903 C C . PRO F 1 139 ? 398.867 684.630 474.132 1.00 66.23 139 PRO D C 1
ATOM 24904 O O . PRO F 1 139 ? 398.980 683.730 473.301 1.00 66.23 139 PRO D O 1
ATOM 24915 N N . ALA F 1 140 ? 397.916 684.608 475.057 1.00 65.80 140 ALA D N 1
ATOM 24916 C CA . ALA F 1 140 ? 396.818 683.658 475.017 1.00 65.80 140 ALA D CA 1
ATOM 24917 C C . ALA F 1 140 ? 395.935 683.896 473.781 1.00 65.80 140 ALA D C 1
ATOM 24918 O O . ALA F 1 140 ? 395.944 684.982 473.205 1.00 65.80 140 ALA D O 1
ATOM 24925 N N . LEU F 1 141 ? 395.150 682.910 473.365 1.00 66.13 141 LEU D N 1
ATOM 24926 C CA . LEU F 1 141 ? 394.401 682.996 472.111 1.00 66.13 141 LEU D CA 1
ATOM 24927 C C . LEU F 1 141 ? 393.464 684.211 471.996 1.00 66.13 141 LEU D C 1
ATOM 24928 O O . LEU F 1 141 ? 393.521 684.898 470.981 1.00 66.13 141 LEU D O 1
ATOM 24944 N N . VAL F 1 142 ? 392.664 684.538 473.011 1.00 67.02 142 VAL D N 1
ATOM 24945 C CA . VAL F 1 142 ? 391.753 685.694 472.988 1.00 67.02 142 VAL D CA 1
ATOM 24946 C C . VAL F 1 142 ? 392.499 687.032 472.946 1.00 67.02 142 VAL D C 1
ATOM 24947 O O . VAL F 1 142 ? 392.324 687.760 471.970 1.00 67.02 142 VAL D O 1
ATOM 24960 N N . PRO F 1 143 ? 393.367 687.394 473.907 1.00 65.62 143 PRO D N 1
ATOM 24961 C CA . PRO F 1 143 ? 394.099 688.654 473.834 1.00 65.62 143 PRO D CA 1
ATOM 24962 C C . PRO F 1 143 ? 395.029 688.746 472.618 1.00 65.62 143 PRO D C 1
ATOM 24963 O O . PRO F 1 143 ? 395.207 689.830 472.080 1.00 65.62 143 PRO D O 1
ATOM 24974 N N . GLY F 1 144 ? 395.555 687.635 472.101 1.00 65.64 144 GLY D N 1
ATOM 24975 C CA . GLY F 1 144 ? 396.313 687.609 470.851 1.00 65.64 144 GLY D CA 1
ATOM 24976 C C . GLY F 1 144 ? 395.470 687.967 469.628 1.00 65.64 144 GLY D C 1
ATOM 24977 O O . GLY F 1 144 ? 395.907 688.761 468.805 1.00 65.64 144 GLY D O 1
ATOM 24981 N N . ALA F 1 145 ? 394.232 687.479 469.524 1.00 66.65 145 ALA D N 1
ATOM 24982 C CA . ALA F 1 145 ? 393.325 687.854 468.442 1.00 66.65 145 ALA D CA 1
ATOM 24983 C C . ALA F 1 145 ? 392.917 689.331 468.520 1.00 66.65 145 ALA D C 1
ATOM 24984 O O . ALA F 1 145 ? 392.830 689.996 467.495 1.00 66.65 145 ALA D O 1
ATOM 24991 N N . ILE F 1 146 ? 392.731 689.862 469.729 1.00 66.59 146 ILE D N 1
ATOM 24992 C CA . ILE F 1 146 ? 392.440 691.282 469.970 1.00 66.59 146 ILE D CA 1
ATOM 24993 C C . ILE F 1 146 ? 393.627 692.149 469.559 1.00 66.59 146 ILE D C 1
ATOM 24994 O O . ILE F 1 146 ? 393.450 693.084 468.788 1.00 66.59 146 ILE D O 1
ATOM 25010 N N . ALA F 1 147 ? 394.839 691.820 470.000 1.00 66.84 147 ALA D N 1
ATOM 25011 C CA . ALA F 1 147 ? 396.043 692.558 469.632 1.00 66.84 147 ALA D CA 1
ATOM 25012 C C . ALA F 1 147 ? 396.319 692.538 468.121 1.00 66.84 147 ALA D C 1
ATOM 25013 O O . ALA F 1 147 ? 396.737 693.541 467.548 1.00 66.84 147 ALA D O 1
ATOM 25020 N N . ALA F 1 148 ? 396.037 691.421 467.454 1.00 67.48 148 ALA D N 1
ATOM 25021 C CA . ALA F 1 148 ? 396.115 691.289 466.006 1.00 67.48 148 ALA D CA 1
ATOM 25022 C C . ALA F 1 148 ? 395.071 692.115 465.233 1.00 67.48 148 ALA D C 1
ATOM 25023 O O . ALA F 1 148 ? 395.178 692.252 464.019 1.00 67.48 148 ALA D O 1
ATOM 25030 N N . GLY F 1 149 ? 394.035 692.627 465.895 1.00 67.30 149 GLY D N 1
ATOM 25031 C CA . GLY F 1 149 ? 392.902 693.271 465.236 1.00 67.30 149 GLY D CA 1
ATOM 25032 C C . GLY F 1 149 ? 391.896 692.296 464.622 1.00 67.30 149 GLY D C 1
ATOM 25033 O O . GLY F 1 149 ? 390.946 692.733 463.985 1.00 67.30 149 GLY D O 1
ATOM 25037 N N . ASN F 1 150 ? 392.041 690.990 464.839 1.00 67.41 150 ASN D N 1
ATOM 25038 C CA . ASN F 1 150 ? 391.083 689.955 464.440 1.00 67.41 150 ASN D CA 1
ATOM 25039 C C . ASN F 1 150 ? 389.904 689.887 465.417 1.00 67.41 150 ASN D C 1
ATOM 25040 O O . ASN F 1 150 ? 389.586 688.848 465.988 1.00 67.41 150 ASN D O 1
ATOM 25051 N N . THR F 1 151 ? 389.274 691.025 465.670 1.00 68.51 151 THR D N 1
ATOM 25052 C CA . THR F 1 151 ? 388.228 691.196 466.666 1.00 68.51 151 THR D CA 1
ATOM 25053 C C . THR F 1 151 ? 387.072 692.024 466.129 1.00 68.51 151 THR D C 1
ATOM 25054 O O . THR F 1 151 ? 387.264 692.978 465.384 1.00 68.51 151 THR D O 1
ATOM 25065 N N . ILE F 1 152 ? 385.858 691.673 466.522 1.00 70.19 152 ILE D N 1
ATOM 25066 C CA . ILE F 1 152 ? 384.656 692.453 466.256 1.00 70.19 152 ILE D CA 1
ATOM 25067 C C . ILE F 1 152 ? 383.770 692.465 467.495 1.00 70.19 152 ILE D C 1
ATOM 25068 O O . ILE F 1 152 ? 383.591 691.447 468.145 1.00 70.19 152 ILE D O 1
ATOM 25084 N N . ALA F 1 153 ? 383.192 693.608 467.838 1.00 71.11 153 ALA D N 1
ATOM 25085 C CA . ALA F 1 153 ? 382.232 693.675 468.928 1.00 71.11 153 ALA D CA 1
ATOM 25086 C C . ALA F 1 153 ? 380.881 693.090 468.510 1.00 71.11 153 ALA D C 1
ATOM 25087 O O . ALA F 1 153 ? 380.325 693.461 467.475 1.00 71.11 153 ALA D O 1
ATOM 25094 N N . ASP F 1 154 ? 380.336 692.213 469.344 1.00 73.99 154 ASP D N 1
ATOM 25095 C CA . ASP F 1 154 ? 378.977 691.687 469.251 1.00 73.99 154 ASP D CA 1
ATOM 25096 C C . ASP F 1 154 ? 377.971 692.829 469.075 1.00 73.99 154 ASP D C 1
ATOM 25097 O O . ASP F 1 154 ? 377.986 693.809 469.816 1.00 73.99 154 ASP D O 1
ATOM 25106 N N . GLY F 1 155 ? 377.104 692.720 468.075 1.00 73.35 155 GLY D N 1
ATOM 25107 C CA . GLY F 1 155 ? 376.060 693.703 467.822 1.00 73.35 155 GLY D CA 1
ATOM 25108 C C . GLY F 1 155 ? 376.502 694.914 467.006 1.00 73.35 155 GLY D C 1
ATOM 25109 O O . GLY F 1 155 ? 375.778 695.903 466.950 1.00 73.35 155 GLY D O 1
ATOM 25113 N N . THR F 1 156 ? 377.669 694.875 466.371 1.00 73.64 156 THR D N 1
ATOM 25114 C CA . THR F 1 156 ? 378.035 695.889 465.372 1.00 73.64 156 THR D CA 1
ATOM 25115 C C . THR F 1 156 ? 377.512 695.524 463.987 1.00 73.64 156 THR D C 1
ATOM 25116 O O . THR F 1 156 ? 377.064 696.404 463.256 1.00 73.64 156 THR D O 1
ATOM 25127 N N . GLY F 1 157 ? 377.487 694.239 463.634 1.00 75.29 157 GLY D N 1
ATOM 25128 C CA . GLY F 1 157 ? 376.776 693.725 462.466 1.00 75.29 157 GLY D CA 1
ATOM 25129 C C . GLY F 1 157 ? 375.253 693.771 462.612 1.00 75.29 157 GLY D C 1
ATOM 25130 O O . GLY F 1 157 ? 374.723 694.214 463.629 1.00 75.29 157 GLY D O 1
ATOM 25134 N N . ILE F 1 158 ? 374.527 693.307 461.597 1.00 76.47 158 ILE D N 1
ATOM 25135 C CA . ILE F 1 158 ? 373.054 693.259 461.610 1.00 76.47 158 ILE D CA 1
ATOM 25136 C C . ILE F 1 158 ? 372.500 692.213 462.587 1.00 76.47 158 ILE D C 1
ATOM 25137 O O . ILE F 1 158 ? 371.433 692.405 463.156 1.00 76.47 158 ILE D O 1
ATOM 25153 N N . ASP F 1 159 ? 373.221 691.121 462.819 1.00 75.59 159 ASP D N 1
ATOM 25154 C CA . ASP F 1 159 ? 372.882 690.069 463.776 1.00 75.59 159 ASP D CA 1
ATOM 25155 C C . ASP F 1 159 ? 374.138 689.280 464.155 1.00 75.59 159 ASP D C 1
ATOM 25156 O O . ASP F 1 159 ? 375.196 689.459 463.560 1.00 75.59 159 ASP D O 1
ATOM 25165 N N . LEU F 1 160 ? 374.053 688.409 465.159 1.00 71.49 160 LEU D N 1
ATOM 25166 C CA . LEU F 1 160 ? 375.223 687.651 465.593 1.00 71.49 160 LEU D CA 1
ATOM 25167 C C . LEU F 1 160 ? 375.815 686.789 464.466 1.00 71.49 160 LEU D C 1
ATOM 25168 O O . LEU F 1 160 ? 377.024 686.630 464.396 1.00 71.49 160 LEU D O 1
ATOM 25184 N N . ALA F 1 161 ? 375.005 686.250 463.555 1.00 72.29 161 ALA D N 1
ATOM 25185 C CA . ALA F 1 161 ? 375.510 685.451 462.443 1.00 72.29 161 ALA D CA 1
ATOM 25186 C C . ALA F 1 161 ? 376.261 686.311 461.416 1.00 72.29 161 ALA D C 1
ATOM 25187 O O . ALA F 1 161 ? 377.178 685.824 460.767 1.00 72.29 161 ALA D O 1
ATOM 25194 N N . ASP F 1 162 ? 375.932 687.589 461.276 1.00 74.09 162 ASP D N 1
ATOM 25195 C CA . ASP F 1 162 ? 376.761 688.563 460.572 1.00 74.09 162 ASP D CA 1
ATOM 25196 C C . ASP F 1 162 ? 378.122 688.743 461.259 1.00 74.09 162 ASP D C 1
ATOM 25197 O O . ASP F 1 162 ? 379.161 688.599 460.625 1.00 74.09 162 ASP D O 1
ATOM 25206 N N . ASP F 1 163 ? 378.145 688.970 462.572 1.00 73.04 163 ASP D N 1
ATOM 25207 C CA . ASP F 1 163 ? 379.393 689.113 463.325 1.00 73.04 163 ASP D CA 1
ATOM 25208 C C . ASP F 1 163 ? 380.266 687.847 463.287 1.00 73.04 163 ASP D C 1
ATOM 25209 O O . ASP F 1 163 ? 381.482 687.934 463.185 1.00 73.04 163 ASP D O 1
ATOM 25218 N N . ILE F 1 164 ? 379.672 686.656 463.290 1.00 69.91 164 ILE D N 1
ATOM 25219 C CA . ILE F 1 164 ? 380.396 685.392 463.124 1.00 69.91 164 ILE D CA 1
ATOM 25220 C C . ILE F 1 164 ? 380.976 685.275 461.716 1.00 69.91 164 ILE D C 1
ATOM 25221 O O . ILE F 1 164 ? 382.129 684.890 461.572 1.00 69.91 164 ILE D O 1
ATOM 25237 N N . ASN F 1 165 ? 380.236 685.643 460.674 1.00 70.50 165 ASN D N 1
ATOM 25238 C CA . ASN F 1 165 ? 380.772 685.680 459.326 1.00 70.50 165 ASN D CA 1
ATOM 25239 C C . ASN F 1 165 ? 381.955 686.657 459.204 1.00 70.50 165 ASN D C 1
ATOM 25240 O O . ASN F 1 165 ? 382.939 686.322 458.555 1.00 70.50 165 ASN D O 1
ATOM 25251 N N . GLU F 1 166 ? 381.923 687.814 459.862 1.00 71.37 166 GLU D N 1
ATOM 25252 C CA . GLU F 1 166 ? 383.077 688.712 459.929 1.00 71.37 166 GLU D CA 1
ATOM 25253 C C . GLU F 1 166 ? 384.259 688.089 460.662 1.00 71.37 166 GLU D C 1
ATOM 25254 O O . GLU F 1 166 ? 385.371 688.126 460.143 1.00 71.37 166 GLU D O 1
ATOM 25266 N N . ALA F 1 167 ? 384.045 687.469 461.821 1.00 68.53 167 ALA D N 1
ATOM 25267 C CA . ALA F 1 167 ? 385.107 686.820 462.573 1.00 68.53 167 ALA D CA 1
ATOM 25268 C C . ALA F 1 167 ? 385.758 685.689 461.774 1.00 68.53 167 ALA D C 1
ATOM 25269 O O . ALA F 1 167 ? 386.976 685.607 461.701 1.00 68.53 167 ALA D O 1
ATOM 25276 N N . PHE F 1 168 ? 384.975 684.845 461.103 1.00 68.20 168 PHE D N 1
ATOM 25277 C CA . PHE F 1 168 ? 385.530 683.816 460.229 1.00 68.20 168 PHE D CA 1
ATOM 25278 C C . PHE F 1 168 ? 386.251 684.447 459.035 1.00 68.20 168 PHE D C 1
ATOM 25279 O O . PHE F 1 168 ? 387.288 683.954 458.606 1.00 68.20 168 PHE D O 1
ATOM 25296 N N . GLY F 1 169 ? 385.760 685.580 458.551 1.00 69.12 169 GLY D N 1
ATOM 25297 C CA . GLY F 1 169 ? 386.384 686.350 457.495 1.00 69.12 169 GLY D CA 1
ATOM 25298 C C . GLY F 1 169 ? 387.778 686.855 457.846 1.00 69.12 169 GLY D C 1
ATOM 25299 O O . GLY F 1 169 ? 388.643 686.839 456.986 1.00 69.12 169 GLY D O 1
ATOM 25303 N N . PHE F 1 170 ? 388.054 687.253 459.087 1.00 67.82 170 PHE D N 1
ATOM 25304 C CA . PHE F 1 170 ? 389.390 687.682 459.502 1.00 67.82 170 PHE D CA 1
ATOM 25305 C C . PHE F 1 170 ? 390.414 686.548 459.420 1.00 67.82 170 PHE D C 1
ATOM 25306 O O . PHE F 1 170 ? 391.500 686.730 458.891 1.00 67.82 170 PHE D O 1
ATOM 25323 N N . VAL F 1 171 ? 390.066 685.359 459.894 1.00 67.86 171 VAL D N 1
ATOM 25324 C CA . VAL F 1 171 ? 390.935 684.187 459.818 1.00 67.86 171 VAL D CA 1
ATOM 25325 C C . VAL F 1 171 ? 391.221 683.822 458.366 1.00 67.86 171 VAL D C 1
ATOM 25326 O O . VAL F 1 171 ? 392.363 683.569 458.011 1.00 67.86 171 VAL D O 1
ATOM 25339 N N . GLU F 1 172 ? 390.200 683.842 457.510 1.00 70.47 172 GLU D N 1
ATOM 25340 C CA . GLU F 1 172 ? 390.346 683.595 456.081 1.00 70.47 172 GLU D CA 1
ATOM 25341 C C . GLU F 1 172 ? 391.239 684.640 455.407 1.00 70.47 172 GLU D C 1
ATOM 25342 O O . GLU F 1 172 ? 392.113 684.284 454.621 1.00 70.47 172 GLU D O 1
ATOM 25354 N N . ASP F 1 173 ? 391.043 685.918 455.713 1.00 71.30 173 ASP D N 1
ATOM 25355 C CA . ASP F 1 173 ? 391.819 687.027 455.181 1.00 71.30 173 ASP D CA 1
ATOM 25356 C C . ASP F 1 173 ? 393.286 686.985 455.607 1.00 71.30 173 ASP D C 1
ATOM 25357 O O . ASP F 1 173 ? 394.149 687.403 454.862 1.00 71.30 173 ASP D O 1
ATOM 25366 N N . ASP F 1 174 ? 393.598 686.442 456.774 1.00 69.33 174 ASP D N 1
ATOM 25367 C CA . ASP F 1 174 ? 394.963 686.160 457.206 1.00 69.33 174 ASP D CA 1
ATOM 25368 C C . ASP F 1 174 ? 395.515 684.849 456.613 1.00 69.33 174 ASP D C 1
ATOM 25369 O O . ASP F 1 174 ? 396.575 684.386 457.011 1.00 69.33 174 ASP D O 1
ATOM 25378 N N . GLU F 1 175 ? 394.839 684.230 455.648 1.00 71.47 175 GLU D N 1
ATOM 25379 C CA . GLU F 1 175 ? 395.253 682.993 454.979 1.00 71.47 175 GLU D CA 1
ATOM 25380 C C . GLU F 1 175 ? 395.361 681.762 455.893 1.00 71.47 175 GLU D C 1
ATOM 25381 O O . GLU F 1 175 ? 396.149 680.855 455.640 1.00 71.47 175 GLU D O 1
ATOM 25393 N N . PHE F 1 176 ? 394.522 681.683 456.923 1.00 68.02 176 PHE D N 1
ATOM 25394 C CA . PHE F 1 176 ? 394.342 680.501 457.771 1.00 68.02 176 PHE D CA 1
ATOM 25395 C C . PHE F 1 176 ? 392.941 679.906 457.595 1.00 68.02 176 PHE D C 1
ATOM 25396 O O . PHE F 1 176 ? 392.047 680.558 457.069 1.00 68.02 176 PHE D O 1
ATOM 25413 N N . ASP F 1 177 ? 392.714 678.661 457.994 1.00 70.81 177 ASP D N 1
ATOM 25414 C CA . ASP F 1 177 ? 391.407 678.000 457.850 1.00 70.81 177 ASP D CA 1
ATOM 25415 C C . ASP F 1 177 ? 390.616 677.977 459.158 1.00 70.81 177 ASP D C 1
ATOM 25416 O O . ASP F 1 177 ? 391.107 677.474 460.158 1.00 70.81 177 ASP D O 1
ATOM 25425 N N . VAL F 1 178 ? 389.358 678.427 459.167 1.00 68.07 178 VAL D N 1
ATOM 25426 C CA . VAL F 1 178 ? 388.479 678.130 460.306 1.00 68.07 178 VAL D CA 1
ATOM 25427 C C . VAL F 1 178 ? 388.168 676.638 460.320 1.00 68.07 178 VAL D C 1
ATOM 25428 O O . VAL F 1 178 ? 387.618 676.106 459.361 1.00 68.07 178 VAL D O 1
ATOM 25441 N N . ASN F 1 179 ? 388.513 675.959 461.404 1.00 67.98 179 ASN D N 1
ATOM 25442 C CA . ASN F 1 179 ? 388.194 674.547 461.623 1.00 67.98 179 ASN D CA 1
ATOM 25443 C C . ASN F 1 179 ? 387.915 674.212 463.098 1.00 67.98 179 ASN D C 1
ATOM 25444 O O . ASN F 1 179 ? 387.691 673.056 463.455 1.00 67.98 179 ASN D O 1
ATOM 25455 N N . VAL F 1 180 ? 387.915 675.214 463.970 1.00 67.61 180 VAL D N 1
ATOM 25456 C CA . VAL F 1 180 ? 387.449 675.103 465.349 1.00 67.61 180 VAL D CA 1
ATOM 25457 C C . VAL F 1 180 ? 386.765 676.395 465.755 1.00 67.61 180 VAL D C 1
ATOM 25458 O O . VAL F 1 180 ? 387.131 677.462 465.274 1.00 67.61 180 VAL D O 1
ATOM 25471 N N . ALA F 1 181 ? 385.780 676.312 466.639 1.00 68.01 181 ALA D N 1
ATOM 25472 C CA . ALA F 1 181 ? 385.182 677.468 467.284 1.00 68.01 181 ALA D CA 1
ATOM 25473 C C . ALA F 1 181 ? 384.800 677.139 468.725 1.00 68.01 181 ALA D C 1
ATOM 25474 O O . ALA F 1 181 ? 384.225 676.092 468.987 1.00 68.01 181 ALA D O 1
ATOM 25481 N N . PHE F 1 182 ? 385.100 678.031 469.653 1.00 67.80 182 PHE D N 1
ATOM 25482 C CA . PHE F 1 182 ? 384.921 677.862 471.086 1.00 67.80 182 PHE D CA 1
ATOM 25483 C C . PHE F 1 182 ? 383.983 678.923 471.645 1.00 67.80 182 PHE D C 1
ATOM 25484 O O . PHE F 1 182 ? 384.074 680.087 471.259 1.00 67.80 182 PHE D O 1
ATOM 25501 N N . THR F 1 183 ? 383.112 678.535 472.567 1.00 68.41 183 THR D N 1
ATOM 25502 C CA . THR F 1 183 ? 382.166 679.430 473.238 1.00 68.41 183 THR D CA 1
ATOM 25503 C C . THR F 1 183 ? 381.659 678.818 474.548 1.00 68.41 183 THR D C 1
ATOM 25504 O O . THR F 1 183 ? 381.894 677.645 474.812 1.00 68.41 183 THR D O 1
ATOM 25515 N N . GLY F 1 184 ? 380.973 679.583 475.392 1.00 69.50 184 GLY D N 1
ATOM 25516 C CA . GLY F 1 184 ? 380.257 679.060 476.559 1.00 69.50 184 GLY D CA 1
ATOM 25517 C C . GLY F 1 184 ? 378.792 678.723 476.263 1.00 69.50 184 GLY D C 1
ATOM 25518 O O . GLY F 1 184 ? 378.267 679.069 475.211 1.00 69.50 184 GLY D O 1
ATOM 25522 N N . ARG F 1 185 ? 378.089 678.068 477.194 1.00 71.01 185 ARG D N 1
ATOM 25523 C CA . ARG F 1 185 ? 376.684 677.635 476.998 1.00 71.01 185 ARG D CA 1
ATOM 25524 C C . ARG F 1 185 ? 375.721 678.768 476.649 1.00 71.01 185 ARG D C 1
ATOM 25525 O O . ARG F 1 185 ? 374.769 678.540 475.917 1.00 71.01 185 ARG D O 1
ATOM 25546 N N . PHE F 1 186 ? 375.977 679.985 477.110 1.00 70.27 186 PHE D N 1
ATOM 25547 C CA . PHE F 1 186 ? 375.168 681.169 476.823 1.00 70.27 186 PHE D CA 1
ATOM 25548 C C . PHE F 1 186 ? 374.924 681.410 475.326 1.00 70.27 186 PHE D C 1
ATOM 25549 O O . PHE F 1 186 ? 373.913 682.006 474.970 1.00 70.27 186 PHE D O 1
ATOM 25566 N N . LEU F 1 187 ? 375.776 680.926 474.424 1.00 69.31 187 LEU D N 1
ATOM 25567 C CA . LEU F 1 187 ? 375.565 681.113 472.995 1.00 69.31 187 LEU D CA 1
ATOM 25568 C C . LEU F 1 187 ? 374.362 680.325 472.469 1.00 69.31 187 LEU D C 1
ATOM 25569 O O . LEU F 1 187 ? 373.771 680.722 471.474 1.00 69.31 187 LEU D O 1
ATOM 25585 N N . ARG F 1 188 ? 374.107 679.156 473.076 1.00 69.65 188 ARG D N 1
ATOM 25586 C CA . ARG F 1 188 ? 372.974 678.287 472.677 1.00 69.65 188 ARG D CA 1
ATOM 25587 C C . ARG F 1 188 ? 371.707 679.127 472.691 1.00 69.65 188 ARG D C 1
ATOM 25588 O O . ARG F 1 188 ? 370.916 678.955 471.794 1.00 69.65 188 ARG D O 1
ATOM 25609 N N . ARG F 1 189 ? 371.516 679.977 473.699 1.00 70.80 189 ARG D N 1
ATOM 25610 C CA . ARG F 1 189 ? 370.333 680.876 473.701 1.00 70.80 189 ARG D CA 1
ATOM 25611 C C . ARG F 1 189 ? 370.473 681.857 472.531 1.00 70.80 189 ARG D C 1
ATOM 25612 O O . ARG F 1 189 ? 369.549 681.906 471.804 1.00 70.80 189 ARG D O 1
ATOM 25633 N N . ARG F 1 190 ? 371.624 682.482 472.277 1.00 69.77 190 ARG D N 1
ATOM 25634 C CA . ARG F 1 190 ? 371.787 683.535 471.218 1.00 69.77 190 ARG D CA 1
ATOM 25635 C C . ARG F 1 190 ? 371.409 682.966 469.839 1.00 69.77 190 ARG D C 1
ATOM 25636 O O . ARG F 1 190 ? 370.759 683.702 469.072 1.00 69.77 190 ARG D O 1
ATOM 25657 N N . LEU F 1 191 ? 371.813 681.730 469.529 1.00 69.76 191 LEU D N 1
ATOM 25658 C CA . LEU F 1 191 ? 371.533 681.038 468.278 1.00 69.76 191 LEU D CA 1
ATOM 25659 C C . LEU F 1 191 ? 370.049 680.732 468.086 1.00 69.76 191 LEU D C 1
ATOM 25660 O O . LEU F 1 191 ? 369.522 681.032 467.026 1.00 69.76 191 LEU D O 1
ATOM 25676 N N . ARG F 1 192 ? 369.332 680.225 469.095 1.00 70.04 192 ARG D N 1
ATOM 25677 C CA . ARG F 1 192 ? 367.866 680.051 469.009 1.00 70.04 192 ARG D CA 1
ATOM 25678 C C . ARG F 1 192 ? 367.133 681.374 468.762 1.00 70.04 192 ARG D C 1
ATOM 25679 O O . ARG F 1 192 ? 366.106 681.396 468.102 1.00 70.04 192 ARG D O 1
ATOM 25700 N N . GLY F 1 193 ? 367.685 682.479 469.248 1.00 69.10 193 GLY D N 1
ATOM 25701 C CA . GLY F 1 193 ? 367.150 683.827 469.101 1.00 69.10 193 GLY D CA 1
ATOM 25702 C C . GLY F 1 193 ? 367.522 684.576 467.823 1.00 69.10 193 GLY D C 1
ATOM 25703 O O . GLY F 1 193 ? 367.112 685.724 467.679 1.00 69.10 193 GLY D O 1
ATOM 25707 N N . LEU F 1 194 ? 368.393 683.991 466.988 1.00 71.49 194 LEU D N 1
ATOM 25708 C CA . LEU F 1 194 ? 368.715 684.600 465.673 1.00 71.49 194 LEU D CA 1
ATOM 25709 C C . LEU F 1 194 ? 367.388 684.704 464.930 1.00 71.49 194 LEU D C 1
ATOM 25710 O O . LEU F 1 194 ? 366.744 683.648 464.796 1.00 71.49 194 LEU D O 1
ATOM 25726 N N . ARG F 1 195 ? 366.958 685.913 464.565 1.00 73.48 195 ARG D N 1
ATOM 25727 C CA . ARG F 1 195 ? 365.703 686.156 463.811 1.00 73.48 195 ARG D CA 1
ATOM 25728 C C . ARG F 1 195 ? 366.041 687.174 462.726 1.00 73.48 195 ARG D C 1
ATOM 25729 O O . ARG F 1 195 ? 367.107 687.810 462.857 1.00 73.48 195 ARG D O 1
ATOM 25750 N N . ASP F 1 196 ? 365.193 687.317 461.705 1.00 75.61 196 ASP D N 1
ATOM 25751 C CA . ASP F 1 196 ? 365.399 688.289 460.600 1.00 75.61 196 ASP D CA 1
ATOM 25752 C C . ASP F 1 196 ? 364.844 689.641 461.079 1.00 75.61 196 ASP D C 1
ATOM 25753 O O . ASP F 1 196 ? 364.678 689.788 462.305 1.00 75.61 196 ASP D O 1
ATOM 25762 N N . ALA F 1 197 ? 364.659 690.616 460.187 1.00 76.34 197 ALA D N 1
ATOM 25763 C CA . ALA F 1 197 ? 364.218 691.957 460.548 1.00 76.34 197 ALA D CA 1
ATOM 25764 C C . ALA F 1 197 ? 362.732 692.032 460.950 1.00 76.34 197 ALA D C 1
ATOM 25765 O O . ALA F 1 197 ? 362.335 692.915 461.703 1.00 76.34 197 ALA D O 1
ATOM 25772 N N . ASP F 1 198 ? 361.913 691.090 460.489 1.00 77.61 198 ASP D N 1
ATOM 25773 C CA . ASP F 1 198 ? 360.503 690.927 460.839 1.00 77.61 198 ASP D CA 1
ATOM 25774 C C . ASP F 1 198 ? 360.275 689.906 461.960 1.00 77.61 198 ASP D C 1
ATOM 25775 O O . ASP F 1 198 ? 359.154 689.486 462.190 1.00 77.61 198 ASP D O 1
ATOM 25784 N N . ASN F 1 199 ? 361.304 689.542 462.718 1.00 75.29 199 ASN D N 1
ATOM 25785 C CA . ASN F 1 199 ? 361.240 688.616 463.844 1.00 75.29 199 ASN D CA 1
ATOM 25786 C C . ASN F 1 199 ? 360.885 687.160 463.498 1.00 75.29 199 ASN D C 1
ATOM 25787 O O . ASN F 1 199 ? 360.555 686.405 464.405 1.00 75.29 199 ASN D O 1
ATOM 25798 N N . ALA F 1 200 ? 360.981 686.710 462.251 1.00 73.96 200 ALA D N 1
ATOM 25799 C CA . ALA F 1 200 ? 360.907 685.284 461.936 1.00 73.96 200 ALA D CA 1
ATOM 25800 C C . ALA F 1 200 ? 362.272 684.599 462.146 1.00 73.96 200 ALA D C 1
ATOM 25801 O O . ALA F 1 200 ? 363.296 685.200 461.834 1.00 73.96 200 ALA D O 1
ATOM 25808 N N . PRO F 1 201 ? 362.359 683.365 462.660 1.00 73.29 201 PRO D N 1
ATOM 25809 C CA . PRO F 1 201 ? 363.647 682.717 462.910 1.00 73.29 201 PRO D CA 1
ATOM 25810 C C . PRO F 1 201 ? 364.432 682.443 461.623 1.00 73.29 201 PRO D C 1
ATOM 25811 O O . PRO F 1 201 ? 363.835 682.034 460.631 1.00 73.29 201 PRO D O 1
ATOM 25822 N N . ILE F 1 202 ? 365.755 682.703 461.617 1.00 72.45 202 ILE D N 1
ATOM 25823 C CA . ILE F 1 202 ? 366.652 682.435 460.439 1.00 72.45 202 ILE D CA 1
ATOM 25824 C C . ILE F 1 202 ? 367.518 681.206 460.744 1.00 72.45 202 ILE D C 1
ATOM 25825 O O . ILE F 1 202 ? 367.586 680.324 459.867 1.00 72.45 202 ILE D O 1
ATOM 25841 N N . TYR F 1 203 ? 368.154 681.138 461.917 1.00 71.10 203 TYR D N 1
ATOM 25842 C CA . TYR F 1 203 ? 369.048 680.019 462.312 1.00 71.10 203 TYR D CA 1
ATOM 25843 C C . TYR F 1 203 ? 368.275 678.703 462.427 1.00 71.10 203 TYR D C 1
ATOM 25844 O O . TYR F 1 203 ? 368.792 677.692 461.913 1.00 71.10 203 TYR D O 1
ATOM 25862 N N . LEU F 1 204 ? 367.083 678.711 463.036 1.00 72.40 204 LEU D N 1
ATOM 25863 C CA . LEU F 1 204 ? 366.301 677.467 463.290 1.00 72.40 204 LEU D CA 1
ATOM 25864 C C . LEU F 1 204 ? 365.236 677.241 462.217 1.00 72.40 204 LEU D C 1
ATOM 25865 O O . LEU F 1 204 ? 365.041 678.179 461.414 1.00 72.40 204 LEU D O 1
ATOM 25881 N N . ASP F 1 205 ? 364.638 676.040 462.161 1.00 77.65 205 ASP D N 1
ATOM 25882 C CA . ASP F 1 205 ? 363.470 675.727 461.326 1.00 77.65 205 ASP D CA 1
ATOM 25883 C C . ASP F 1 205 ? 362.138 676.038 462.044 1.00 77.65 205 ASP D C 1
ATOM 25884 O O . ASP F 1 205 ? 361.334 675.150 462.325 1.00 77.65 205 ASP D O 1
ATOM 25893 N N . GLY F 1 206 ? 361.904 677.309 462.382 1.00 74.25 206 GLY D N 1
ATOM 25894 C CA . GLY F 1 206 ? 360.758 677.746 463.187 1.00 74.25 206 GLY D CA 1
ATOM 25895 C C . GLY F 1 206 ? 360.877 677.371 464.669 1.00 74.25 206 GLY D C 1
ATOM 25896 O O . GLY F 1 206 ? 361.689 676.538 465.054 1.00 74.25 206 GLY D O 1
ATOM 25900 N N . VAL F 1 207 ? 360.101 678.005 465.549 1.00 72.78 207 VAL D N 1
ATOM 25901 C CA . VAL F 1 207 ? 360.294 677.871 467.008 1.00 72.78 207 VAL D CA 1
ATOM 25902 C C . VAL F 1 207 ? 359.676 676.623 467.650 1.00 72.78 207 VAL D C 1
ATOM 25903 O O . VAL F 1 207 ? 359.956 676.349 468.809 1.00 72.78 207 VAL D O 1
ATOM 25916 N N . ARG F 1 208 ? 358.826 675.844 466.979 1.00 72.75 208 ARG D N 1
ATOM 25917 C CA . ARG F 1 208 ? 358.123 674.712 467.605 1.00 72.75 208 ARG D CA 1
ATOM 25918 C C . ARG F 1 208 ? 359.006 673.505 467.865 1.00 72.75 208 ARG D C 1
ATOM 25919 O O . ARG F 1 208 ? 359.084 673.034 468.984 1.00 72.75 208 ARG D O 1
ATOM 25940 N N . SER F 1 209 ? 359.627 672.970 466.829 1.00 73.44 209 SER D N 1
ATOM 25941 C CA . SER F 1 209 ? 360.084 671.575 466.795 1.00 73.44 209 SER D CA 1
ATOM 25942 C C . SER F 1 209 ? 361.598 671.403 466.881 1.00 73.44 209 SER D C 1
ATOM 25943 O O . SER F 1 209 ? 362.093 670.283 466.873 1.00 73.44 209 SER D O 1
ATOM 25951 N N . ASP F 1 210 ? 362.352 672.491 466.904 1.00 74.60 210 ASP D N 1
ATOM 25952 C CA . ASP F 1 210 ? 363.789 672.512 466.638 1.00 74.60 210 ASP D CA 1
ATOM 25953 C C . ASP F 1 210 ? 364.535 673.218 467.771 1.00 74.60 210 ASP D C 1
ATOM 25954 O O . ASP F 1 210 ? 364.089 674.250 468.255 1.00 74.60 210 ASP D O 1
ATOM 25963 N N . ASN F 1 211 ? 365.674 672.677 468.189 1.00 74.18 211 ASN D N 1
ATOM 25964 C CA . ASN F 1 211 ? 366.582 673.285 469.165 1.00 74.18 211 ASN D CA 1
ATOM 25965 C C . ASN F 1 211 ? 368.062 673.127 468.812 1.00 74.18 211 ASN D C 1
ATOM 25966 O O . ASN F 1 211 ? 368.905 673.559 469.598 1.00 74.18 211 ASN D O 1
ATOM 25977 N N . ARG F 1 212 ? 368.419 672.506 467.683 1.00 72.63 212 ARG D N 1
ATOM 25978 C CA . ARG F 1 212 ? 369.800 672.079 467.453 1.00 72.63 212 ARG D CA 1
ATOM 25979 C C . ARG F 1 212 ? 370.742 673.275 467.315 1.00 72.63 212 ARG D C 1
ATOM 25980 O O . ARG F 1 212 ? 370.699 674.003 466.329 1.00 72.63 212 ARG D O 1
ATOM 26001 N N . THR F 1 213 ? 371.627 673.444 468.293 1.00 71.11 213 THR D N 1
ATOM 26002 C CA . THR F 1 213 ? 372.582 674.558 468.437 1.00 71.11 213 THR D CA 1
ATOM 26003 C C . THR F 1 213 ? 374.040 674.121 468.282 1.00 71.11 213 THR D C 1
ATOM 26004 O O . THR F 1 213 ? 374.945 674.748 468.811 1.00 71.11 213 THR D O 1
ATOM 26015 N N . ALA F 1 214 ? 374.296 673.015 467.591 1.00 71.05 214 ALA D N 1
ATOM 26016 C CA . ALA F 1 214 ? 375.620 672.414 467.479 1.00 71.05 214 ALA D CA 1
ATOM 26017 C C . ALA F 1 214 ? 376.611 673.145 466.560 1.00 71.05 214 ALA D C 1
ATOM 26018 O O . ALA F 1 214 ? 377.811 672.985 466.728 1.00 71.05 214 ALA D O 1
ATOM 26025 N N . GLU F 1 215 ? 376.154 673.916 465.576 1.00 71.51 215 GLU D N 1
ATOM 26026 C CA . GLU F 1 215 ? 376.999 674.437 464.497 1.00 71.51 215 GLU D CA 1
ATOM 26027 C C . GLU F 1 215 ? 376.543 675.807 463.999 1.00 71.51 215 GLU D C 1
ATOM 26028 O O . GLU F 1 215 ? 375.380 676.154 464.121 1.00 71.51 215 GLU D O 1
ATOM 26040 N N . ILE F 1 216 ? 377.436 676.567 463.378 1.00 70.12 216 ILE D N 1
ATOM 26041 C CA . ILE F 1 216 ? 377.110 677.799 462.655 1.00 70.12 216 ILE D CA 1
ATOM 26042 C C . ILE F 1 216 ? 377.973 677.873 461.395 1.00 70.12 216 ILE D C 1
ATOM 26043 O O . ILE F 1 216 ? 379.141 677.516 461.440 1.00 70.12 216 ILE D O 1
ATOM 26059 N N . TYR F 1 217 ? 377.410 678.243 460.245 1.00 70.16 217 TYR D N 1
ATOM 26060 C CA . TYR F 1 217 ? 378.027 678.081 458.922 1.00 70.16 217 TYR D CA 1
ATOM 26061 C C . TYR F 1 217 ? 378.640 676.691 458.697 1.00 70.16 217 TYR D C 1
ATOM 26062 O O . TYR F 1 217 ? 379.715 676.535 458.131 1.00 70.16 217 TYR D O 1
ATOM 26080 N N . GLY F 1 218 ? 378.002 675.654 459.223 1.00 70.22 218 GLY D N 1
ATOM 26081 C CA . GLY F 1 218 ? 378.509 674.290 459.189 1.00 70.22 218 GLY D CA 1
ATOM 26082 C C . GLY F 1 218 ? 379.771 674.018 460.018 1.00 70.22 218 GLY D C 1
ATOM 26083 O O . GLY F 1 218 ? 380.258 672.895 459.998 1.00 70.22 218 GLY D O 1
ATOM 26087 N N . GLN F 1 219 ? 380.328 674.991 460.746 1.00 69.45 219 GLN D N 1
ATOM 26088 C CA . GLN F 1 219 ? 381.387 674.780 461.733 1.00 69.45 219 GLN D CA 1
ATOM 26089 C C . GLN F 1 219 ? 380.782 674.310 463.057 1.00 69.45 219 GLN D C 1
ATOM 26090 O O . GLN F 1 219 ? 379.988 675.026 463.653 1.00 69.45 219 GLN D O 1
ATOM 26104 N N . ASP F 1 220 ? 381.193 673.142 463.552 1.00 72.48 220 ASP D N 1
ATOM 26105 C CA . ASP F 1 220 ? 380.838 672.680 464.900 1.00 72.48 220 ASP D CA 1
ATOM 26106 C C . ASP F 1 220 ? 381.364 673.623 465.980 1.00 72.48 220 ASP D C 1
ATOM 26107 O O . ASP F 1 220 ? 382.500 674.086 465.925 1.00 72.48 220 ASP D O 1
ATOM 26116 N N . LEU F 1 221 ? 380.570 673.829 467.019 1.00 69.40 221 LEU D N 1
ATOM 26117 C CA . LEU F 1 221 ? 380.914 674.646 468.168 1.00 69.40 221 LEU D CA 1
ATOM 26118 C C . LEU F 1 221 ? 381.386 673.741 469.298 1.00 69.40 221 LEU D C 1
ATOM 26119 O O . LEU F 1 221 ? 380.710 672.785 469.666 1.00 69.40 221 LEU D O 1
ATOM 26135 N N . MET F 1 222 ? 382.550 674.039 469.858 1.00 69.56 222 MET D N 1
ATOM 26136 C CA . MET F 1 222 ? 383.048 673.412 471.069 1.00 69.56 222 MET D CA 1
ATOM 26137 C C . MET F 1 222 ? 382.599 674.248 472.264 1.00 69.56 222 MET D C 1
ATOM 26138 O O . MET F 1 222 ? 383.132 675.322 472.526 1.00 69.56 222 MET D O 1
ATOM 26152 N N . TYR F 1 223 ? 381.584 673.771 472.973 1.00 68.88 223 TYR D N 1
ATOM 26153 C CA . TYR F 1 223 ? 381.094 674.410 474.187 1.00 68.88 223 TYR D CA 1
ATOM 26154 C C . TYR F 1 223 ? 382.013 674.094 475.364 1.00 68.88 223 TYR D C 1
ATOM 26155 O O . TYR F 1 223 ? 382.199 672.936 475.726 1.00 68.88 223 TYR D O 1
ATOM 26173 N N . VAL F 1 224 ? 382.604 675.117 475.970 1.00 69.15 224 VAL D N 1
ATOM 26174 C CA . VAL F 1 224 ? 383.571 674.972 477.063 1.00 69.15 224 VAL D CA 1
ATOM 26175 C C . VAL F 1 224 ? 382.836 674.809 478.396 1.00 69.15 224 VAL D C 1
ATOM 26176 O O . VAL F 1 224 ? 382.287 675.758 478.945 1.00 69.15 224 VAL D O 1
ATOM 26189 N N . GLY F 1 225 ? 382.808 673.583 478.910 1.00 70.39 225 GLY D N 1
ATOM 26190 C CA . GLY F 1 225 ? 381.988 673.198 480.060 1.00 70.39 225 GLY D CA 1
ATOM 26191 C C . GLY F 1 225 ? 382.635 673.346 481.439 1.00 70.39 225 GLY D C 1
ATOM 26192 O O . GLY F 1 225 ? 381.923 673.435 482.429 1.00 70.39 225 GLY D O 1
ATOM 26196 N N . ASN F 1 226 ? 383.960 673.400 481.545 1.00 70.45 226 ASN D N 1
ATOM 26197 C CA . ASN F 1 226 ? 384.680 673.357 482.825 1.00 70.45 226 ASN D CA 1
ATOM 26198 C C . ASN F 1 226 ? 384.789 674.706 483.550 1.00 70.45 226 ASN D C 1
ATOM 26199 O O . ASN F 1 226 ? 385.652 674.873 484.401 1.00 70.45 226 ASN D O 1
ATOM 26210 N N . ARG F 1 227 ? 383.940 675.680 483.220 1.00 71.81 227 ARG D N 1
ATOM 26211 C CA . ARG F 1 227 ? 383.866 677.006 483.856 1.00 71.81 227 ARG D CA 1
ATOM 26212 C C . ARG F 1 227 ? 385.083 677.916 483.623 1.00 71.81 227 ARG D C 1
ATOM 26213 O O . ARG F 1 227 ? 385.181 678.980 484.223 1.00 71.81 227 ARG D O 1
ATOM 26234 N N . SER F 1 228 ? 386.006 677.552 482.730 1.00 70.12 228 SER D N 1
ATOM 26235 C CA . SER F 1 228 ? 387.163 678.387 482.362 1.00 70.12 228 SER D CA 1
ATOM 26236 C C . SER F 1 228 ? 386.833 679.523 481.393 1.00 70.12 228 SER D C 1
ATOM 26237 O O . SER F 1 228 ? 387.589 680.484 481.323 1.00 70.12 228 SER D O 1
ATOM 26245 N N . TRP F 1 229 ? 385.731 679.440 480.643 1.00 69.18 229 TRP D N 1
ATOM 26246 C CA . TRP F 1 229 ? 385.344 680.455 479.666 1.00 69.18 229 TRP D CA 1
ATOM 26247 C C . TRP F 1 229 ? 384.909 681.756 480.332 1.00 69.18 229 TRP D C 1
ATOM 26248 O O . TRP F 1 229 ? 383.995 681.753 481.154 1.00 69.18 229 TRP D O 1
ATOM 26269 N N . ASP F 1 230 ? 385.512 682.878 479.950 1.00 73.35 230 ASP D N 1
ATOM 26270 C CA . ASP F 1 230 ? 385.111 684.197 480.414 1.00 73.35 230 ASP D CA 1
ATOM 26271 C C . ASP F 1 230 ? 384.268 684.938 479.369 1.00 73.35 230 ASP D C 1
ATOM 26272 O O . ASP F 1 230 ? 384.774 685.574 478.445 1.00 73.35 230 ASP D O 1
ATOM 26281 N N . ARG F 1 231 ? 382.949 684.909 479.562 1.00 74.06 231 ARG D N 1
ATOM 26282 C CA . ARG F 1 231 ? 381.981 685.620 478.729 1.00 74.06 231 ARG D CA 1
ATOM 26283 C C . ARG F 1 231 ? 382.094 687.139 478.785 1.00 74.06 231 ARG D C 1
ATOM 26284 O O . ARG F 1 231 ? 381.582 687.793 477.885 1.00 74.06 231 ARG D O 1
ATOM 26305 N N . ASP F 1 232 ? 382.750 687.719 479.790 1.00 76.14 232 ASP D N 1
ATOM 26306 C CA . ASP F 1 232 ? 383.020 689.160 479.824 1.00 76.14 232 ASP D CA 1
ATOM 26307 C C . ASP F 1 232 ? 384.230 689.551 478.971 1.00 76.14 232 ASP D C 1
ATOM 26308 O O . ASP F 1 232 ? 384.448 690.736 478.751 1.00 76.14 232 ASP D O 1
ATOM 26317 N N . GLU F 1 233 ? 384.995 688.594 478.447 1.00 74.48 233 GLU D N 1
ATOM 26318 C CA . GLU F 1 233 ? 386.077 688.858 477.496 1.00 74.48 233 GLU D CA 1
ATOM 26319 C C . GLU F 1 233 ? 385.731 688.413 476.077 1.00 74.48 233 GLU D C 1
ATOM 26320 O O . GLU F 1 233 ? 386.079 689.104 475.127 1.00 74.48 233 GLU D O 1
ATOM 26332 N N . ALA F 1 234 ? 385.032 687.292 475.903 1.00 70.42 234 ALA D N 1
ATOM 26333 C CA . ALA F 1 234 ? 384.712 686.759 474.588 1.00 70.42 234 ALA D CA 1
ATOM 26334 C C . ALA F 1 234 ? 383.338 686.085 474.513 1.00 70.42 234 ALA D C 1
ATOM 26335 O O . ALA F 1 234 ? 382.947 685.307 475.376 1.00 70.42 234 ALA D O 1
ATOM 26342 N N . VAL F 1 235 ? 382.654 686.302 473.397 1.00 69.50 235 VAL D N 1
ATOM 26343 C CA . VAL F 1 235 ? 381.438 685.596 472.993 1.00 69.50 235 VAL D CA 1
ATOM 26344 C C . VAL F 1 235 ? 381.799 684.325 472.233 1.00 69.50 235 VAL D C 1
ATOM 26345 O O . VAL F 1 235 ? 381.237 683.272 472.470 1.00 69.50 235 VAL D O 1
ATOM 26358 N N . LEU F 1 236 ? 382.752 684.417 471.317 1.00 68.35 236 LEU D N 1
ATOM 26359 C CA . LEU F 1 236 ? 383.121 683.364 470.379 1.00 68.35 236 LEU D CA 1
ATOM 26360 C C . LEU F 1 236 ? 384.592 683.539 470.006 1.00 68.35 236 LEU D C 1
ATOM 26361 O O . LEU F 1 236 ? 385.005 684.645 469.691 1.00 68.35 236 LEU D O 1
ATOM 26377 N N . LEU F 1 237 ? 385.377 682.473 470.026 1.00 67.15 237 LEU D N 1
ATOM 26378 C CA . LEU F 1 237 ? 386.738 682.424 469.492 1.00 67.15 237 LEU D CA 1
ATOM 26379 C C . LEU F 1 237 ? 386.771 681.377 468.386 1.00 67.15 237 LEU D C 1
ATOM 26380 O O . LEU F 1 237 ? 386.424 680.236 468.641 1.00 67.15 237 LEU D O 1
ATOM 26396 N N . ALA F 1 238 ? 387.203 681.716 467.182 1.00 67.20 238 ALA D N 1
ATOM 26397 C CA . ALA F 1 238 ? 387.264 680.791 466.056 1.00 67.20 238 ALA D CA 1
ATOM 26398 C C . ALA F 1 238 ? 388.602 680.862 465.337 1.00 67.20 238 ALA D C 1
ATOM 26399 O O . ALA F 1 238 ? 389.232 681.911 465.323 1.00 67.20 238 ALA D O 1
ATOM 26406 N N . GLY F 1 239 ? 389.048 679.767 464.731 1.00 67.48 239 GLY D N 1
ATOM 26407 C CA . GLY F 1 239 ? 390.298 679.754 463.988 1.00 67.48 239 GLY D CA 1
ATOM 26408 C C . GLY F 1 239 ? 390.780 678.378 463.569 1.00 67.48 239 GLY D C 1
ATOM 26409 O O . GLY F 1 239 ? 389.985 677.459 463.403 1.00 67.48 239 GLY D O 1
ATOM 26413 N N . ASP F 1 240 ? 392.089 678.254 463.378 1.00 68.88 240 ASP D N 1
ATOM 26414 C CA . ASP F 1 240 ? 392.743 677.044 462.893 1.00 68.88 240 ASP D CA 1
ATOM 26415 C C . ASP F 1 240 ? 393.407 676.261 464.033 1.00 68.88 240 ASP D C 1
ATOM 26416 O O . ASP F 1 240 ? 394.468 676.638 464.521 1.00 68.88 240 ASP D O 1
ATOM 26425 N N . ARG F 1 241 ? 392.838 675.120 464.427 1.00 67.83 241 ARG D N 1
ATOM 26426 C CA . ARG F 1 241 ? 393.343 674.290 465.529 1.00 67.83 241 ARG D CA 1
ATOM 26427 C C . ARG F 1 241 ? 394.742 673.741 465.304 1.00 67.83 241 ARG D C 1
ATOM 26428 O O . ARG F 1 241 ? 395.403 673.347 466.249 1.00 67.83 241 ARG D O 1
ATOM 26449 N N . SER F 1 242 ? 395.192 673.682 464.058 1.00 66.73 242 SER D N 1
ATOM 26450 C CA . SER F 1 242 ? 396.508 673.149 463.722 1.00 66.73 242 SER D CA 1
ATOM 26451 C C . SER F 1 242 ? 397.632 674.144 464.015 1.00 66.73 242 SER D C 1
ATOM 26452 O O . SER F 1 242 ? 398.794 673.759 464.055 1.00 66.73 242 SER D O 1
ATOM 26460 N N . LYS F 1 243 ? 397.313 675.416 464.262 1.00 66.48 243 LYS D N 1
ATOM 26461 C CA . LYS F 1 243 ? 398.276 676.491 464.520 1.00 66.48 243 LYS D CA 1
ATOM 26462 C C . LYS F 1 243 ? 398.587 676.718 466.000 1.00 66.48 243 LYS D C 1
ATOM 26463 O O . LYS F 1 243 ? 399.171 677.732 466.366 1.00 66.48 243 LYS D O 1
ATOM 26482 N N . VAL F 1 244 ? 398.234 675.776 466.859 1.00 66.72 244 VAL D N 1
ATOM 26483 C CA . VAL F 1 244 ? 398.572 675.754 468.286 1.00 66.72 244 VAL D CA 1
ATOM 26484 C C . VAL F 1 244 ? 399.295 674.457 468.580 1.00 66.72 244 VAL D C 1
ATOM 26485 O O . VAL F 1 244 ? 398.933 673.418 468.042 1.00 66.72 244 VAL D O 1
ATOM 26498 N N . LEU F 1 245 ? 400.312 674.514 469.424 1.00 67.92 245 LEU D N 1
ATOM 26499 C CA . LEU F 1 245 ? 401.039 673.352 469.891 1.00 67.92 245 LEU D CA 1
ATOM 26500 C C . LEU F 1 245 ? 401.091 673.362 471.413 1.00 67.92 245 LEU D C 1
ATOM 26501 O O . LEU F 1 245 ? 401.495 674.350 472.014 1.00 67.92 245 LEU D O 1
ATOM 26517 N N . LEU F 1 246 ? 400.736 672.254 472.041 1.00 67.65 246 LEU D N 1
ATOM 26518 C CA . LEU F 1 246 ? 400.903 672.040 473.473 1.00 67.65 246 LEU D CA 1
ATOM 26519 C C . LEU F 1 246 ? 402.025 671.030 473.711 1.00 67.65 246 LEU D C 1
ATOM 26520 O O . LEU F 1 246 ? 402.219 670.109 472.931 1.00 67.65 246 LEU D O 1
ATOM 26536 N N . GLY F 1 247 ? 402.794 671.184 474.771 1.00 67.79 247 GLY D N 1
ATOM 26537 C CA . GLY F 1 247 ? 403.798 670.206 475.161 1.00 67.79 247 GLY D CA 1
ATOM 26538 C C . GLY F 1 247 ? 403.398 669.494 476.428 1.00 67.79 247 GLY D C 1
ATOM 26539 O O . GLY F 1 247 ? 403.058 670.162 477.391 1.00 67.79 247 GLY D O 1
ATOM 26543 N N . ILE F 1 248 ? 403.456 668.170 476.465 1.00 68.85 248 ILE D N 1
ATOM 26544 C CA . ILE F 1 248 ? 403.341 667.425 477.719 1.00 68.85 248 ILE D CA 1
ATOM 26545 C C . ILE F 1 248 ? 404.754 667.077 478.158 1.00 68.85 248 ILE D C 1
ATOM 26546 O O . ILE F 1 248 ? 405.429 666.287 477.503 1.00 68.85 248 ILE D O 1
ATOM 26562 N N . ARG F 1 249 ? 405.231 667.690 479.240 1.00 68.84 249 ARG D N 1
ATOM 26563 C CA . ARG F 1 249 ? 406.557 667.411 479.798 1.00 68.84 249 ARG D CA 1
ATOM 26564 C C . ARG F 1 249 ? 406.524 666.318 480.848 1.00 68.84 249 ARG D C 1
ATOM 26565 O O . ARG F 1 249 ? 407.453 665.536 480.922 1.00 68.84 249 ARG D O 1
ATOM 26586 N N . GLU F 1 250 ? 405.475 666.260 481.645 1.00 71.04 250 GLU D N 1
ATOM 26587 C CA . GLU F 1 250 ? 405.298 665.270 482.695 1.00 71.04 250 GLU D CA 1
ATOM 26588 C C . GLU F 1 250 ? 403.807 665.157 483.004 1.00 71.04 250 GLU D C 1
ATOM 26589 O O . GLU F 1 250 ? 403.160 666.151 483.321 1.00 71.04 250 GLU D O 1
ATOM 26601 N N . ASP F 1 251 ? 403.251 663.957 482.870 1.00 71.90 251 ASP D N 1
ATOM 26602 C CA . ASP F 1 251 ? 401.852 663.658 483.169 1.00 71.90 251 ASP D CA 1
ATOM 26603 C C . ASP F 1 251 ? 401.513 663.888 484.649 1.00 71.90 251 ASP D C 1
ATOM 26604 O O . ASP F 1 251 ? 402.398 664.092 485.469 1.00 71.90 251 ASP D O 1
ATOM 26613 N N . VAL F 1 252 ? 400.233 663.844 485.023 1.00 67.04 252 VAL D N 1
ATOM 26614 C CA . VAL F 1 252 ? 399.837 664.099 486.414 1.00 67.04 252 VAL D CA 1
ATOM 26615 C C . VAL F 1 252 ? 400.484 663.071 487.343 1.00 67.04 252 VAL D C 1
ATOM 26616 O O . VAL F 1 252 ? 400.197 661.881 487.266 1.00 67.04 252 VAL D O 1
ATOM 26629 N N . GLN F 1 253 ? 401.341 663.543 488.233 1.00 67.28 253 GLN D N 1
ATOM 26630 C CA . GLN F 1 253 ? 401.939 662.789 489.322 1.00 67.28 253 GLN D CA 1
ATOM 26631 C C . GLN F 1 253 ? 401.200 663.105 490.616 1.00 67.28 253 GLN D C 1
ATOM 26632 O O . GLN F 1 253 ? 400.856 664.256 490.867 1.00 67.28 253 GLN D O 1
ATOM 26646 N N . VAL F 1 254 ? 400.962 662.088 491.434 1.00 64.76 254 VAL D N 1
ATOM 26647 C CA . VAL F 1 254 ? 400.300 662.216 492.735 1.00 64.76 254 VAL D CA 1
ATOM 26648 C C . VAL F 1 254 ? 401.125 661.515 493.801 1.00 64.76 254 VAL D C 1
ATOM 26649 O O . VAL F 1 254 ? 401.506 660.363 493.617 1.00 64.76 254 VAL D O 1
ATOM 26662 N N . LYS F 1 255 ? 401.392 662.188 494.915 1.00 64.05 255 LYS D N 1
ATOM 26663 C CA . LYS F 1 255 ? 402.149 661.644 496.047 1.00 64.05 255 LYS D CA 1
ATOM 26664 C C . LYS F 1 255 ? 401.366 661.780 497.346 1.00 64.05 255 LYS D C 1
ATOM 26665 O O . LYS F 1 255 ? 400.832 662.847 497.616 1.00 64.05 255 LYS D O 1
ATOM 26684 N N . LEU F 1 256 ? 401.319 660.732 498.160 1.00 64.26 256 LEU D N 1
ATOM 26685 C CA . LEU F 1 256 ? 400.765 660.774 499.507 1.00 64.26 256 LEU D CA 1
ATOM 26686 C C . LEU F 1 256 ? 401.814 661.278 500.503 1.00 64.26 256 LEU D C 1
ATOM 26687 O O . LEU F 1 256 ? 402.801 660.605 500.759 1.00 64.26 256 LEU D O 1
ATOM 26703 N N . LEU F 1 257 ? 401.589 662.452 501.068 1.00 64.48 257 LEU D N 1
ATOM 26704 C CA . LEU F 1 257 ? 402.409 663.077 502.093 1.00 64.48 257 LEU D CA 1
ATOM 26705 C C . LEU F 1 257 ? 401.884 662.682 503.471 1.00 64.48 257 LEU D C 1
ATOM 26706 O O . LEU F 1 257 ? 400.706 662.856 503.769 1.00 64.48 257 LEU D O 1
ATOM 26722 N N . THR F 1 258 ? 402.768 662.195 504.329 1.00 65.98 258 THR D N 1
ATOM 26723 C CA . THR F 1 258 ? 402.443 661.810 505.710 1.00 65.98 258 THR D CA 1
ATOM 26724 C C . THR F 1 258 ? 403.285 662.516 506.767 1.00 65.98 258 THR D C 1
ATOM 26725 O O . THR F 1 258 ? 402.904 662.497 507.929 1.00 65.98 258 THR D O 1
ATOM 26736 N N . GLU F 1 259 ? 404.403 663.161 506.416 1.00 67.69 259 GLU D N 1
ATOM 26737 C CA . GLU F 1 259 ? 405.287 663.814 507.400 1.00 67.69 259 GLU D CA 1
ATOM 26738 C C . GLU F 1 259 ? 405.635 665.270 507.102 1.00 67.69 259 GLU D C 1
ATOM 26739 O O . GLU F 1 259 ? 406.177 665.948 507.965 1.00 67.69 259 GLU D O 1
ATOM 26751 N N . ALA F 1 260 ? 405.329 665.764 505.904 1.00 65.69 260 ALA D N 1
ATOM 26752 C CA . ALA F 1 260 ? 405.721 667.090 505.442 1.00 65.69 260 ALA D CA 1
ATOM 26753 C C . ALA F 1 260 ? 405.182 668.242 506.300 1.00 65.69 260 ALA D C 1
ATOM 26754 O O . ALA F 1 260 ? 404.226 668.089 507.048 1.00 65.69 260 ALA D O 1
ATOM 26761 N N . THR F 1 261 ? 405.759 669.430 506.148 1.00 67.41 261 THR D N 1
ATOM 26762 C CA . THR F 1 261 ? 405.175 670.669 506.666 1.00 67.41 261 THR D CA 1
ATOM 26763 C C . THR F 1 261 ? 404.508 671.415 505.522 1.00 67.41 261 THR D C 1
ATOM 26764 O O . THR F 1 261 ? 405.179 671.868 504.601 1.00 67.41 261 THR D O 1
ATOM 26775 N N . ILE F 1 262 ? 403.190 671.549 505.566 1.00 66.96 262 ILE D N 1
ATOM 26776 C CA . ILE F 1 262 ? 402.367 672.104 504.493 1.00 66.96 262 ILE D CA 1
ATOM 26777 C C . ILE F 1 262 ? 401.707 673.385 504.987 1.00 66.96 262 ILE D C 1
ATOM 26778 O O . ILE F 1 262 ? 400.908 673.359 505.912 1.00 66.96 262 ILE D O 1
ATOM 26794 N N . GLY F 1 263 ? 402.043 674.530 504.406 1.00 69.77 263 GLY D N 1
ATOM 26795 C CA . GLY F 1 263 ? 401.752 675.805 505.053 1.00 69.77 263 GLY D CA 1
ATOM 26796 C C . GLY F 1 263 ? 402.431 675.852 506.421 1.00 69.77 263 GLY D C 1
ATOM 26797 O O . GLY F 1 263 ? 403.637 675.638 506.525 1.00 69.77 263 GLY D O 1
ATOM 26801 N N . GLY F 1 264 ? 401.651 676.080 507.477 1.00 71.09 264 GLY D N 1
ATOM 26802 C CA . GLY F 1 264 ? 402.089 675.934 508.869 1.00 71.09 264 GLY D CA 1
ATOM 26803 C C . GLY F 1 264 ? 401.876 674.546 509.486 1.00 71.09 264 GLY D C 1
ATOM 26804 O O . GLY F 1 264 ? 402.323 674.313 510.602 1.00 71.09 264 GLY D O 1
ATOM 26808 N N . ILE F 1 265 ? 401.180 673.637 508.809 1.00 68.35 265 ILE D N 1
ATOM 26809 C CA . ILE F 1 265 ? 400.732 672.347 509.346 1.00 68.35 265 ILE D CA 1
ATOM 26810 C C . ILE F 1 265 ? 401.854 671.313 509.282 1.00 68.35 265 ILE D C 1
ATOM 26811 O O . ILE F 1 265 ? 402.292 670.963 508.197 1.00 68.35 265 ILE D O 1
ATOM 26827 N N . ASN F 1 266 ? 402.279 670.762 510.412 1.00 67.29 266 ASN D N 1
ATOM 26828 C CA . ASN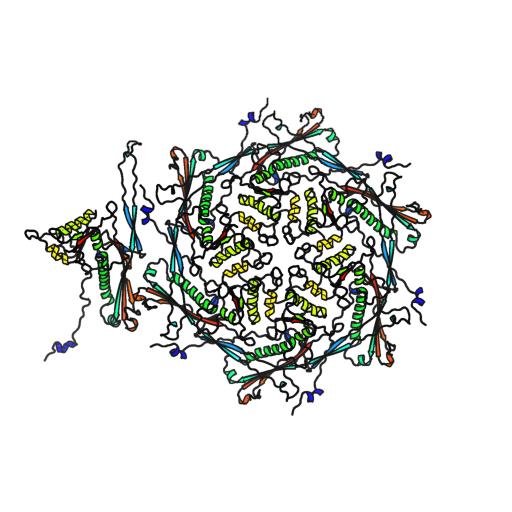 F 1 266 ? 403.155 669.598 510.446 1.00 67.29 266 ASN D CA 1
ATOM 26829 C C . ASN F 1 266 ? 402.294 668.335 510.354 1.00 67.29 266 ASN D C 1
ATOM 26830 O O . ASN F 1 266 ? 401.587 668.016 511.306 1.00 67.29 266 ASN D O 1
ATOM 26841 N N . LEU F 1 267 ? 402.300 667.624 509.224 1.00 65.08 267 LEU D N 1
ATOM 26842 C CA . LEU F 1 267 ? 401.285 666.595 508.967 1.00 65.08 267 LEU D CA 1
ATOM 26843 C C . LEU F 1 267 ? 401.309 665.445 509.984 1.00 65.08 267 LEU D C 1
ATOM 26844 O O . LEU F 1 267 ? 400.265 665.083 510.508 1.00 65.08 267 LEU D O 1
ATOM 26860 N N . ALA F 1 268 ? 402.480 664.893 510.305 1.00 64.37 268 ALA D N 1
ATOM 26861 C CA . ALA F 1 268 ? 402.588 663.768 511.235 1.00 64.37 268 ALA D CA 1
ATOM 26862 C C . ALA F 1 268 ? 402.205 664.146 512.666 1.00 64.37 268 ALA D C 1
ATOM 26863 O O . ALA F 1 268 ? 401.524 663.402 513.349 1.00 64.37 268 ALA D O 1
ATOM 26870 N N . GLU F 1 269 ? 402.610 665.323 513.120 1.00 65.59 269 GLU D N 1
ATOM 26871 C CA . GLU F 1 269 ? 402.309 665.841 514.450 1.00 65.59 269 GLU D CA 1
ATOM 26872 C C . GLU F 1 269 ? 400.811 666.094 514.656 1.00 65.59 269 GLU D C 1
ATOM 26873 O O . GLU F 1 269 ? 400.316 665.972 515.771 1.00 65.59 269 GLU D O 1
ATOM 26885 N N . LYS F 1 270 ? 400.078 666.419 513.588 1.00 64.24 270 LYS D N 1
ATOM 26886 C CA . LYS F 1 270 ? 398.632 666.638 513.611 1.00 64.24 270 LYS D CA 1
ATOM 26887 C C . LYS F 1 270 ? 397.811 665.434 513.164 1.00 64.24 270 LYS D C 1
ATOM 26888 O O . LYS F 1 270 ? 396.603 665.561 513.051 1.00 64.24 270 LYS D O 1
ATOM 26907 N N . ASP F 1 271 ? 398.420 664.271 512.947 1.00 63.49 271 ASP D N 1
ATOM 26908 C CA . ASP F 1 271 ? 397.737 663.063 512.478 1.00 63.49 271 ASP D CA 1
ATOM 26909 C C . ASP F 1 271 ? 396.922 663.310 511.186 1.00 63.49 271 ASP D C 1
ATOM 26910 O O . ASP F 1 271 ? 395.823 662.811 510.984 1.00 63.49 271 ASP D O 1
ATOM 26919 N N . MET F 1 272 ? 397.491 664.113 510.293 1.00 64.27 272 MET D N 1
ATOM 26920 C CA . MET F 1 272 ? 396.969 664.431 508.970 1.00 64.27 272 MET D CA 1
ATOM 26921 C C . MET F 1 272 ? 397.754 663.732 507.867 1.00 64.27 272 MET D C 1
ATOM 26922 O O . MET F 1 272 ? 398.876 663.288 508.066 1.00 64.27 272 MET D O 1
ATOM 26936 N N . VAL F 1 273 ? 397.175 663.678 506.677 1.00 64.28 273 VAL D N 1
ATOM 26937 C CA . VAL F 1 273 ? 397.799 663.231 505.430 1.00 64.28 273 VAL D CA 1
ATOM 26938 C C . VAL F 1 273 ? 397.426 664.198 504.316 1.00 64.28 273 VAL D C 1
ATOM 26939 O O . VAL F 1 273 ? 396.508 664.992 504.470 1.00 64.28 273 VAL D O 1
ATOM 26952 N N . ALA F 1 274 ? 398.138 664.184 503.198 1.00 63.88 274 ALA D N 1
ATOM 26953 C CA . ALA F 1 274 ? 397.809 665.029 502.061 1.00 63.88 274 ALA D CA 1
ATOM 26954 C C . ALA F 1 274 ? 398.122 664.352 500.735 1.00 63.88 274 ALA D C 1
ATOM 26955 O O . ALA F 1 274 ? 399.075 663.594 500.652 1.00 63.88 274 ALA D O 1
ATOM 26962 N N . LEU F 1 275 ? 397.386 664.674 499.679 1.00 64.62 275 LEU D N 1
ATOM 26963 C CA . LEU F 1 275 ? 397.784 664.335 498.317 1.00 64.62 275 LEU D CA 1
ATOM 26964 C C . LEU F 1 275 ? 398.410 665.567 497.673 1.00 64.62 275 LEU D C 1
ATOM 26965 O O . LEU F 1 275 ? 397.813 666.639 497.666 1.00 64.62 275 LEU D O 1
ATOM 26981 N N . ARG F 1 276 ? 399.609 665.414 497.124 1.00 62.84 276 ARG D N 1
ATOM 26982 C CA . ARG F 1 276 ? 400.297 666.419 496.310 1.00 62.84 276 ARG D CA 1
ATOM 26983 C C . ARG F 1 276 ? 400.149 666.031 494.857 1.00 62.84 276 ARG D C 1
ATOM 26984 O O . ARG F 1 276 ? 400.628 664.979 494.473 1.00 62.84 276 ARG D O 1
ATOM 27005 N N . PHE F 1 277 ? 399.531 666.889 494.069 1.00 63.83 277 PHE D N 1
ATOM 27006 C CA . PHE F 1 277 ? 399.310 666.712 492.641 1.00 63.83 277 PHE D CA 1
ATOM 27007 C C . PHE F 1 277 ? 400.182 667.698 491.872 1.00 63.83 277 PHE D C 1
ATOM 27008 O O . PHE F 1 277 ? 400.202 668.876 492.223 1.00 63.83 277 PHE D O 1
ATOM 27025 N N . LYS F 1 278 ? 400.864 667.268 490.817 1.00 63.97 278 LYS D N 1
ATOM 27026 C CA . LYS F 1 278 ? 401.600 668.164 489.914 1.00 63.97 278 LYS D CA 1
ATOM 27027 C C . LYS F 1 278 ? 401.563 667.671 488.474 1.00 63.97 278 LYS D C 1
ATOM 27028 O O . LYS F 1 278 ? 401.454 666.479 488.231 1.00 63.97 278 LYS D O 1
ATOM 27047 N N . PHE F 1 279 ? 401.650 668.586 487.524 1.00 66.13 279 PHE D N 1
ATOM 27048 C CA . PHE F 1 279 ? 401.557 668.335 486.085 1.00 66.13 279 PHE D CA 1
ATOM 27049 C C . PHE F 1 279 ? 402.374 669.375 485.322 1.00 66.13 279 PHE D C 1
ATOM 27050 O O . PHE F 1 279 ? 402.233 670.558 485.609 1.00 66.13 279 PHE D O 1
ATOM 27067 N N . ARG F 1 280 ? 403.214 668.972 484.361 1.00 66.76 280 ARG D N 1
ATOM 27068 C CA . ARG F 1 280 ? 404.047 669.898 483.575 1.00 66.76 280 ARG D CA 1
ATOM 27069 C C . ARG F 1 280 ? 403.645 669.928 482.119 1.00 66.76 280 ARG D C 1
ATOM 27070 O O . ARG F 1 280 ? 403.624 668.905 481.443 1.00 66.76 280 ARG D O 1
ATOM 27091 N N . VAL F 1 281 ? 403.397 671.129 481.631 1.00 65.91 281 VAL D N 1
ATOM 27092 C CA . VAL F 1 281 ? 402.758 671.401 480.351 1.00 65.91 281 VAL D CA 1
ATOM 27093 C C . VAL F 1 281 ? 403.307 672.676 479.724 1.00 65.91 281 VAL D C 1
ATOM 27094 O O . VAL F 1 281 ? 403.752 673.569 480.426 1.00 65.91 281 VAL D O 1
ATOM 27107 N N . ALA F 1 282 ? 403.296 672.782 478.406 1.00 66.94 282 ALA D N 1
ATOM 27108 C CA . ALA F 1 282 ? 403.742 673.944 477.661 1.00 66.94 282 ALA D CA 1
ATOM 27109 C C . ALA F 1 282 ? 402.694 674.384 476.643 1.00 66.94 282 ALA D C 1
ATOM 27110 O O . ALA F 1 282 ? 401.983 673.550 476.098 1.00 66.94 282 ALA D O 1
ATOM 27117 N N . TYR F 1 283 ? 402.636 675.667 476.324 1.00 66.14 283 TYR D N 1
ATOM 27118 C CA . TYR F 1 283 ? 401.796 676.239 475.276 1.00 66.14 283 TYR D CA 1
ATOM 27119 C C . TYR F 1 283 ? 402.625 677.118 474.351 1.00 66.14 283 TYR D C 1
ATOM 27120 O O . TYR F 1 283 ? 403.441 677.915 474.804 1.00 66.14 283 TYR D O 1
ATOM 27138 N N . SER F 1 284 ? 402.378 677.014 473.052 1.00 67.32 284 SER D N 1
ATOM 27139 C CA . SER F 1 284 ? 402.764 678.035 472.086 1.00 67.32 284 SER D CA 1
ATOM 27140 C C . SER F 1 284 ? 401.834 678.040 470.884 1.00 67.32 284 SER D C 1
ATOM 27141 O O . SER F 1 284 ? 401.257 677.025 470.507 1.00 67.32 284 SER D O 1
ATOM 27149 N N . THR F 1 285 ? 401.730 679.178 470.224 1.00 67.31 285 THR D N 1
ATOM 27150 C CA . THR F 1 285 ? 401.241 679.246 468.853 1.00 67.31 285 THR D CA 1
ATOM 27151 C C . THR F 1 285 ? 402.336 678.779 467.900 1.00 67.31 285 THR D C 1
ATOM 27152 O O . THR F 1 285 ? 403.517 679.036 468.114 1.00 67.31 285 THR D O 1
ATOM 27163 N N . ALA F 1 286 ? 401.956 678.100 466.830 1.00 67.01 286 ALA D N 1
ATOM 27164 C CA . ALA F 1 286 ? 402.862 677.504 465.865 1.00 67.01 286 ALA D CA 1
ATOM 27165 C C . ALA F 1 286 ? 402.411 677.809 464.436 1.00 67.01 286 ALA D C 1
ATOM 27166 O O . ALA F 1 286 ? 401.811 676.977 463.765 1.00 67.01 286 ALA D O 1
ATOM 27173 N N . PHE F 1 287 ? 402.676 679.025 463.969 1.00 66.21 287 PHE D N 1
ATOM 27174 C CA . PHE F 1 287 ? 402.331 679.478 462.623 1.00 66.21 287 PHE D CA 1
ATOM 27175 C C . PHE F 1 287 ? 403.374 680.427 462.031 1.00 66.21 287 PHE D C 1
ATOM 27176 O O . PHE F 1 287 ? 404.039 681.179 462.730 1.00 66.21 287 PHE D O 1
ATOM 27193 N N . SER F 1 288 ? 403.461 680.416 460.707 1.00 67.91 288 SER D N 1
ATOM 27194 C CA . SER F 1 288 ? 404.260 681.319 459.886 1.00 67.91 288 SER D CA 1
ATOM 27195 C C . SER F 1 288 ? 403.374 682.362 459.214 1.00 67.91 288 SER D C 1
ATOM 27196 O O . SER F 1 288 ? 402.316 682.025 458.696 1.00 67.91 288 SER D O 1
ATOM 27204 N N . THR F 1 289 ? 403.809 683.617 459.180 1.00 70.15 289 THR D N 1
ATOM 27205 C CA . THR F 1 289 ? 403.206 684.702 458.386 1.00 70.15 289 THR D CA 1
ATOM 27206 C C . THR F 1 289 ? 403.986 684.999 457.096 1.00 70.15 289 THR D C 1
ATOM 27207 O O . THR F 1 289 ? 403.930 686.115 456.588 1.00 70.15 289 THR D O 1
ATOM 27218 N N . ALA F 1 290 ? 404.771 684.057 456.570 1.00 68.54 290 ALA D N 1
ATOM 27219 C CA . ALA F 1 290 ? 405.632 684.300 455.414 1.00 68.54 290 ALA D CA 1
ATOM 27220 C C . ALA F 1 290 ? 404.836 684.786 454.189 1.00 68.54 290 ALA D C 1
ATOM 27221 O O . ALA F 1 290 ? 403.826 684.215 453.811 1.00 68.54 290 ALA D O 1
ATOM 27228 N N . GLY F 1 291 ? 405.270 685.882 453.587 1.00 71.61 291 GLY D N 1
ATOM 27229 C CA . GLY F 1 291 ? 404.601 686.562 452.475 1.00 71.61 291 GLY D CA 1
ATOM 27230 C C . GLY F 1 291 ? 403.407 687.436 452.865 1.00 71.61 291 GLY D C 1
ATOM 27231 O O . GLY F 1 291 ? 402.966 688.269 452.076 1.00 71.61 291 GLY D O 1
ATOM 27235 N N . GLY F 1 292 ? 402.881 687.267 454.071 1.00 73.14 292 GLY D N 1
ATOM 27236 C CA . GLY F 1 292 ? 401.797 688.045 454.647 1.00 73.14 292 GLY D CA 1
ATOM 27237 C C . GLY F 1 292 ? 402.297 689.234 455.454 1.00 73.14 292 GLY D C 1
ATOM 27238 O O . GLY F 1 292 ? 403.347 689.801 455.169 1.00 73.14 292 GLY D O 1
ATOM 27242 N N . GLU F 1 293 ? 401.566 689.610 456.488 1.00 76.73 293 GLU D N 1
ATOM 27243 C CA . GLU F 1 293 ? 401.940 690.678 457.419 1.00 76.73 293 GLU D CA 1
ATOM 27244 C C . GLU F 1 293 ? 402.202 690.085 458.799 1.00 76.73 293 GLU D C 1
ATOM 27245 O O . GLU F 1 293 ? 401.567 689.115 459.186 1.00 76.73 293 GLU D O 1
ATOM 27257 N N . VAL F 1 294 ? 403.108 690.673 459.579 1.00 75.40 294 VAL D N 1
ATOM 27258 C CA . VAL F 1 294 ? 403.438 690.174 460.927 1.00 75.40 294 VAL D CA 1
ATOM 27259 C C . VAL F 1 294 ? 402.246 690.122 461.888 1.00 75.40 294 VAL D C 1
ATOM 27260 O O . VAL F 1 294 ? 402.266 689.358 462.839 1.00 75.40 294 VAL D O 1
ATOM 27273 N N . THR F 1 295 ? 401.192 690.897 461.637 1.00 74.30 295 THR D N 1
ATOM 27274 C CA . THR F 1 295 ? 399.953 690.909 462.420 1.00 74.30 295 THR D CA 1
ATOM 27275 C C . THR F 1 295 ? 398.959 689.813 462.018 1.00 74.30 295 THR D C 1
ATOM 27276 O O . THR F 1 295 ? 397.938 689.673 462.679 1.00 74.30 295 THR D O 1
ATOM 27287 N N . ASP F 1 296 ? 399.216 689.007 460.987 1.00 72.51 296 ASP D N 1
ATOM 27288 C CA . ASP F 1 296 ? 398.329 687.911 460.594 1.00 72.51 296 ASP D CA 1
ATOM 27289 C C . ASP F 1 296 ? 398.230 686.857 461.700 1.00 72.51 296 ASP D C 1
ATOM 27290 O O . ASP F 1 296 ? 399.251 686.371 462.174 1.00 72.51 296 ASP D O 1
ATOM 27299 N N . TYR F 1 297 ? 397.022 686.482 462.115 1.00 67.33 297 TYR D N 1
ATOM 27300 C CA . TYR F 1 297 ? 396.798 685.601 463.257 1.00 67.33 297 TYR D CA 1
ATOM 27301 C C . TYR F 1 297 ? 395.765 684.509 462.946 1.00 67.33 297 TYR D C 1
ATOM 27302 O O . TYR F 1 297 ? 394.716 684.797 462.385 1.00 67.33 297 TYR D O 1
ATOM 27320 N N . PRO F 1 298 ? 395.993 683.244 463.328 1.00 66.64 298 PRO D N 1
ATOM 27321 C CA . PRO F 1 298 ? 395.129 682.120 462.968 1.00 66.64 298 PRO D CA 1
ATOM 27322 C C . PRO F 1 298 ? 393.806 682.021 463.732 1.00 66.64 298 PRO D C 1
ATOM 27323 O O . PRO F 1 298 ? 393.107 681.032 463.587 1.00 66.64 298 PRO D O 1
ATOM 27334 N N . PHE F 1 299 ? 393.450 683.015 464.534 1.00 66.59 299 PHE D N 1
ATOM 27335 C CA . PHE F 1 299 ? 392.203 683.083 465.279 1.00 66.59 299 PHE D CA 1
ATOM 27336 C C . PHE F 1 299 ? 391.588 684.464 465.186 1.00 66.59 299 PHE D C 1
ATOM 27337 O O . PHE F 1 299 ? 392.259 685.457 464.931 1.00 66.59 299 PHE D O 1
ATOM 27354 N N . ALA F 1 300 ? 390.300 684.515 465.459 1.00 67.12 300 ALA D N 1
ATOM 27355 C CA . ALA F 1 300 ? 389.522 685.717 465.611 1.00 67.12 300 ALA D CA 1
ATOM 27356 C C . ALA F 1 300 ? 388.527 685.554 466.744 1.00 67.12 300 ALA D C 1
ATOM 27357 O O . ALA F 1 300 ? 388.144 684.444 467.104 1.00 67.12 300 ALA D O 1
ATOM 27364 N N . VAL F 1 301 ? 388.105 686.669 467.307 1.00 67.48 301 VAL D N 1
ATOM 27365 C CA . VAL F 1 301 ? 387.244 686.702 468.477 1.00 67.48 301 VAL D CA 1
ATOM 27366 C C . VAL F 1 301 ? 386.091 687.673 468.285 1.00 67.48 301 VAL D C 1
ATOM 27367 O O . VAL F 1 301 ? 386.219 688.682 467.609 1.00 67.48 301 VAL D O 1
ATOM 27380 N N . ILE F 1 302 ? 384.959 687.371 468.897 1.00 69.27 302 ILE D N 1
ATOM 27381 C CA . ILE F 1 302 ? 383.850 688.298 469.059 1.00 69.27 302 ILE D CA 1
ATOM 27382 C C . ILE F 1 302 ? 383.870 688.749 470.504 1.00 69.27 302 ILE D C 1
ATOM 27383 O O . ILE F 1 302 ? 383.742 687.928 471.406 1.00 69.27 302 ILE D O 1
ATOM 27399 N N . THR F 1 303 ? 384.036 690.036 470.748 1.00 70.77 303 THR D N 1
ATOM 27400 C CA . THR F 1 303 ? 383.994 690.588 472.102 1.00 70.77 303 THR D CA 1
ATOM 27401 C C . THR F 1 303 ? 382.561 690.933 472.492 1.00 70.77 303 THR D C 1
ATOM 27402 O O . THR F 1 303 ? 381.741 691.206 471.622 1.00 70.77 303 THR D O 1
ATOM 27413 N N . PRO F 1 304 ? 382.197 690.899 473.781 1.00 72.86 304 PRO D N 1
ATOM 27414 C CA . PRO F 1 304 ? 380.833 691.197 474.196 1.00 72.86 304 PRO D CA 1
ATOM 27415 C C . PRO F 1 304 ? 380.434 692.644 473.888 1.00 72.86 304 PRO D C 1
ATOM 27416 O O . PRO F 1 304 ? 381.280 693.522 473.780 1.00 72.86 304 PRO D O 1
ATOM 27427 N N . ASP F 1 305 ? 379.141 692.912 473.748 1.00 76.81 305 ASP D N 1
ATOM 27428 C CA . ASP F 1 305 ? 378.617 694.227 473.351 1.00 76.81 305 ASP D CA 1
ATOM 27429 C C . ASP F 1 305 ? 379.020 695.342 474.332 1.00 76.81 305 ASP D C 1
ATOM 27430 O O . ASP F 1 305 ? 378.653 695.333 475.509 1.00 76.81 305 ASP D O 1
ATOM 27439 N N . ALA G 1 2 ? 297.582 693.369 402.651 1.00 75.98 2 ALA F N 1
ATOM 27440 C CA . ALA G 1 2 ? 297.032 692.725 403.863 1.00 75.98 2 ALA F CA 1
ATOM 27441 C C . ALA G 1 2 ? 297.655 691.355 404.133 1.00 75.98 2 ALA F C 1
ATOM 27442 O O . ALA G 1 2 ? 297.885 690.580 403.213 1.00 75.98 2 ALA F O 1
ATOM 27449 N N . ASP G 1 3 ? 297.873 691.010 405.402 1.00 76.21 3 ASP F N 1
ATOM 27450 C CA . ASP G 1 3 ? 298.390 689.711 405.852 1.00 76.21 3 ASP F CA 1
ATOM 27451 C C . ASP G 1 3 ? 297.986 689.427 407.307 1.00 76.21 3 ASP F C 1
ATOM 27452 O O . ASP G 1 3 ? 297.604 690.338 408.035 1.00 76.21 3 ASP F O 1
ATOM 27461 N N . ILE G 1 4 ? 298.063 688.167 407.737 1.00 73.42 4 ILE F N 1
ATOM 27462 C CA . ILE G 1 4 ? 297.845 687.760 409.129 1.00 73.42 4 ILE F CA 1
ATOM 27463 C C . ILE G 1 4 ? 299.064 688.170 409.964 1.00 73.42 4 ILE F C 1
ATOM 27464 O O . ILE G 1 4 ? 300.112 687.533 409.891 1.00 73.42 4 ILE F O 1
ATOM 27480 N N . SER G 1 5 ? 298.951 689.227 410.765 1.00 75.46 5 SER F N 1
ATOM 27481 C CA . SER G 1 5 ? 299.993 689.640 411.714 1.00 75.46 5 SER F CA 1
ATOM 27482 C C . SER G 1 5 ? 300.026 688.739 412.952 1.00 75.46 5 SER F C 1
ATOM 27483 O O . SER G 1 5 ? 299.072 688.010 413.219 1.00 75.46 5 SER F O 1
ATOM 27491 N N . ARG G 1 6 ? 301.073 688.800 413.777 1.00 73.98 6 ARG F N 1
ATOM 27492 C CA . ARG G 1 6 ? 301.100 688.036 415.036 1.00 73.98 6 ARG F CA 1
ATOM 27493 C C . ARG G 1 6 ? 300.002 688.488 415.995 1.00 73.98 6 ARG F C 1
ATOM 27494 O O . ARG G 1 6 ? 299.406 687.665 416.667 1.00 73.98 6 ARG F O 1
ATOM 27515 N N . ALA G 1 7 ? 299.660 689.766 416.005 1.00 74.77 7 ALA F N 1
ATOM 27516 C CA . ALA G 1 7 ? 298.515 690.271 416.743 1.00 74.77 7 ALA F CA 1
ATOM 27517 C C . ALA G 1 7 ? 297.178 689.671 416.272 1.00 74.77 7 ALA F C 1
ATOM 27518 O O . ALA G 1 7 ? 296.316 689.393 417.095 1.00 74.77 7 ALA F O 1
ATOM 27525 N N . ASP G 1 8 ? 296.996 689.416 414.977 1.00 74.87 8 ASP F N 1
ATOM 27526 C CA . ASP G 1 8 ? 295.786 688.772 414.455 1.00 74.87 8 ASP F CA 1
ATOM 27527 C C . ASP G 1 8 ? 295.650 687.312 414.870 1.00 74.87 8 ASP F C 1
ATOM 27528 O O . ASP G 1 8 ? 294.534 686.848 415.054 1.00 74.87 8 ASP F O 1
ATOM 27537 N N . ALA G 1 9 ? 296.757 686.587 415.014 1.00 73.16 9 ALA F N 1
ATOM 27538 C CA . ALA G 1 9 ? 296.789 685.176 415.388 1.00 73.16 9 ALA F CA 1
ATOM 27539 C C . ALA G 1 9 ? 297.115 684.926 416.868 1.00 73.16 9 ALA F C 1
ATOM 27540 O O . ALA G 1 9 ? 297.263 683.782 417.278 1.00 73.16 9 ALA F O 1
ATOM 27547 N N . LEU G 1 10 ? 297.186 685.963 417.698 1.00 74.10 10 LEU F N 1
ATOM 27548 C CA . LEU G 1 10 ? 297.575 685.891 419.107 1.00 74.10 10 LEU F CA 1
ATOM 27549 C C . LEU G 1 10 ? 296.759 684.880 419.922 1.00 74.10 10 LEU F C 1
ATOM 27550 O O . LEU G 1 10 ? 297.317 684.170 420.748 1.00 74.10 10 LEU F O 1
ATOM 27566 N N . ALA G 1 11 ? 295.456 684.770 419.656 1.00 72.62 11 ALA F N 1
ATOM 27567 C CA . ALA G 1 11 ? 294.575 683.812 420.309 1.00 72.62 11 ALA F CA 1
ATOM 27568 C C . ALA G 1 11 ? 294.852 682.338 419.961 1.00 72.62 11 ALA F C 1
ATOM 27569 O O . ALA G 1 11 ? 294.409 681.456 420.684 1.00 72.62 11 ALA F O 1
ATOM 27576 N N . LEU G 1 12 ? 295.557 682.044 418.873 1.00 72.36 12 LEU F N 1
ATOM 27577 C CA . LEU G 1 12 ? 295.838 680.684 418.411 1.00 72.36 12 LEU F CA 1
ATOM 27578 C C . LEU G 1 12 ? 297.164 680.141 418.946 1.00 72.36 12 LEU F C 1
ATOM 27579 O O . LEU G 1 12 ? 297.413 678.943 418.845 1.00 72.36 12 LEU F O 1
ATOM 27595 N N . LEU G 1 13 ? 298.031 680.985 419.493 1.00 73.56 13 LEU F N 1
ATOM 27596 C CA . LEU G 1 13 ? 299.384 680.592 419.854 1.00 73.56 13 LEU F CA 1
ATOM 27597 C C . LEU G 1 13 ? 299.399 679.591 421.006 1.00 73.56 13 LEU F C 1
ATOM 27598 O O . LEU G 1 13 ? 298.738 679.788 422.020 1.00 73.56 13 LEU F O 1
ATOM 27614 N N . ALA G 1 14 ? 300.183 678.531 420.858 1.00 73.34 14 ALA F N 1
ATOM 27615 C CA . ALA G 1 14 ? 300.408 677.541 421.896 1.00 73.34 14 ALA F CA 1
ATOM 27616 C C . ALA G 1 14 ? 301.048 678.163 423.145 1.00 73.34 14 ALA F C 1
ATOM 27617 O O . ALA G 1 14 ? 301.708 679.196 423.083 1.00 73.34 14 ALA F O 1
ATOM 27624 N N . THR G 1 15 ? 300.875 677.507 424.287 1.00 75.89 15 THR F N 1
ATOM 27625 C CA . THR G 1 15 ? 301.544 677.831 425.551 1.00 75.89 15 THR F CA 1
ATOM 27626 C C . THR G 1 15 ? 302.418 676.657 425.959 1.00 75.89 15 THR F C 1
ATOM 27627 O O . THR G 1 15 ? 302.160 675.502 425.618 1.00 75.89 15 THR F O 1
ATOM 27638 N N . GLN G 1 16 ? 303.481 676.954 426.683 1.00 75.60 16 GLN F N 1
ATOM 27639 C CA . GLN G 1 16 ? 304.284 675.964 427.372 1.00 75.60 16 GLN F CA 1
ATOM 27640 C C . GLN G 1 16 ? 304.518 676.451 428.791 1.00 75.60 16 GLN F C 1
ATOM 27641 O O . GLN G 1 16 ? 304.640 677.645 429.050 1.00 75.60 16 GLN F O 1
ATOM 27655 N N . GLU G 1 17 ? 304.595 675.521 429.720 1.00 75.03 17 GLU F N 1
ATOM 27656 C CA . GLU G 1 17 ? 304.892 675.794 431.110 1.00 75.03 17 GLU F CA 1
ATOM 27657 C C . GLU G 1 17 ? 306.058 674.915 431.542 1.00 75.03 17 GLU F C 1
ATOM 27658 O O . GLU G 1 17 ? 306.131 673.751 431.156 1.00 75.03 17 GLU F O 1
ATOM 27670 N N . LEU G 1 18 ? 306.987 675.462 432.320 1.00 75.82 18 LEU F N 1
ATOM 27671 C CA . LEU G 1 18 ? 308.146 674.732 432.817 1.00 75.82 18 LEU F CA 1
ATOM 27672 C C . LEU G 1 18 ? 307.684 673.553 433.685 1.00 75.82 18 LEU F C 1
ATOM 27673 O O . LEU G 1 18 ? 306.735 673.679 434.463 1.00 75.82 18 LEU F O 1
ATOM 27689 N N . ASP G 1 19 ? 308.338 672.404 433.554 1.00 80.13 19 ASP F N 1
ATOM 27690 C CA . ASP G 1 19 ? 307.923 671.143 434.186 1.00 80.13 19 ASP F CA 1
ATOM 27691 C C . ASP G 1 19 ? 308.151 671.075 435.708 1.00 80.13 19 ASP F C 1
ATOM 27692 O O . ASP G 1 19 ? 307.727 670.116 436.342 1.00 80.13 19 ASP F O 1
ATOM 27701 N N . SER G 1 20 ? 308.841 672.040 436.307 1.00 76.68 20 SER F N 1
ATOM 27702 C CA . SER G 1 20 ? 309.329 672.019 437.687 1.00 76.68 20 SER F CA 1
ATOM 27703 C C . SER G 1 20 ? 309.476 673.429 438.257 1.00 76.68 20 SER F C 1
ATOM 27704 O O . SER G 1 20 ? 309.624 674.392 437.515 1.00 76.68 20 SER F O 1
ATOM 27712 N N . ILE G 1 21 ? 309.416 673.576 439.579 1.00 72.50 21 ILE F N 1
ATOM 27713 C CA . ILE G 1 21 ? 309.526 674.869 440.260 1.00 72.50 21 ILE F CA 1
ATOM 27714 C C . ILE G 1 21 ? 310.988 675.251 440.472 1.00 72.50 21 ILE F C 1
ATOM 27715 O O . ILE G 1 21 ? 311.808 674.421 440.860 1.00 72.50 21 ILE F O 1
ATOM 27731 N N . ILE G 1 22 ? 311.321 676.526 440.268 1.00 72.42 22 ILE F N 1
ATOM 27732 C CA . ILE G 1 22 ? 312.595 677.140 440.656 1.00 72.42 22 ILE F CA 1
ATOM 27733 C C . ILE G 1 22 ? 312.554 677.481 442.147 1.00 72.42 22 ILE F C 1
ATOM 27734 O O . ILE G 1 22 ? 311.714 678.256 442.591 1.00 72.42 22 ILE F O 1
ATOM 27750 N N . LYS G 1 23 ? 313.473 676.935 442.932 1.00 72.80 23 LYS F N 1
ATOM 27751 C CA . LYS G 1 23 ? 313.565 677.071 444.393 1.00 72.80 23 LYS F CA 1
ATOM 27752 C C . LYS G 1 23 ? 315.027 676.974 444.853 1.00 72.80 23 LYS F C 1
ATOM 27753 O O . LYS G 1 23 ? 315.828 676.353 444.154 1.00 72.80 23 LYS F O 1
ATOM 27772 N N . PRO G 1 24 ? 315.392 677.531 446.015 1.00 73.29 24 PRO F N 1
ATOM 27773 C CA . PRO G 1 24 ? 316.704 677.302 446.598 1.00 73.29 24 PRO F CA 1
ATOM 27774 C C . PRO G 1 24 ? 316.838 675.870 447.129 1.00 73.29 24 PRO F C 1
ATOM 27775 O O . PRO G 1 24 ? 315.853 675.165 447.331 1.00 73.29 24 PRO F O 1
ATOM 27786 N N . GLU G 1 25 ? 318.061 675.435 447.392 1.00 79.12 25 GLU F N 1
ATOM 27787 C CA . GLU G 1 25 ? 318.323 674.181 448.100 1.00 79.12 25 GLU F CA 1
ATOM 27788 C C . GLU G 1 25 ? 317.883 674.268 449.570 1.00 79.12 25 GLU F C 1
ATOM 27789 O O . GLU G 1 25 ? 317.870 675.341 450.173 1.00 79.12 25 GLU F O 1
ATOM 27801 N N . THR G 1 26 ? 317.549 673.132 450.177 1.00 77.28 26 THR F N 1
ATOM 27802 C CA . THR G 1 26 ? 317.105 673.030 451.578 1.00 77.28 26 THR F CA 1
ATOM 27803 C C . THR G 1 26 ? 318.164 672.375 452.463 1.00 77.28 26 THR F C 1
ATOM 27804 O O . THR G 1 26 ? 318.886 671.501 452.012 1.00 77.28 26 THR F O 1
ATOM 27815 N N . SER G 1 27 ? 318.204 672.709 453.749 1.00 77.10 27 SER F N 1
ATOM 27816 C CA . SER G 1 27 ? 319.104 672.071 454.725 1.00 77.10 27 SER F CA 1
ATOM 27817 C C . SER G 1 27 ? 318.429 671.834 456.076 1.00 77.10 27 SER F C 1
ATOM 27818 O O . SER G 1 27 ? 317.475 672.514 456.443 1.00 77.10 27 SER F O 1
ATOM 27826 N N . GLY G 1 28 ? 318.898 670.818 456.802 1.00 75.81 28 GLY F N 1
ATOM 27827 C CA . GLY G 1 28 ? 318.424 670.461 458.142 1.00 75.81 28 GLY F CA 1
ATOM 27828 C C . GLY G 1 28 ? 319.094 671.273 459.247 1.00 75.81 28 GLY F C 1
ATOM 27829 O O . GLY G 1 28 ? 320.103 671.932 459.016 1.00 75.81 28 GLY F O 1
ATOM 27833 N N . SER G 1 29 ? 318.558 671.216 460.467 1.00 72.43 29 SER F N 1
ATOM 27834 C CA . SER G 1 29 ? 319.079 671.965 461.620 1.00 72.43 29 SER F CA 1
ATOM 27835 C C . SER G 1 29 ? 320.573 671.721 461.816 1.00 72.43 29 SER F C 1
ATOM 27836 O O . SER G 1 29 ? 321.001 670.564 461.829 1.00 72.43 29 SER F O 1
ATOM 27844 N N . ALA G 1 30 ? 321.351 672.763 462.069 1.00 71.49 30 ALA F N 1
ATOM 27845 C CA . ALA G 1 30 ? 322.727 672.578 462.505 1.00 71.49 30 ALA F CA 1
ATOM 27846 C C . ALA G 1 30 ? 322.797 671.858 463.863 1.00 71.49 30 ALA F C 1
ATOM 27847 O O . ALA G 1 30 ? 323.699 671.055 464.075 1.00 71.49 30 ALA F O 1
ATOM 27854 N N . ALA G 1 31 ? 321.816 672.058 464.746 1.00 70.87 31 ALA F N 1
ATOM 27855 C CA . ALA G 1 31 ? 321.789 671.414 466.046 1.00 70.87 31 ALA F CA 1
ATOM 27856 C C . ALA G 1 31 ? 321.731 669.880 465.951 1.00 70.87 31 ALA F C 1
ATOM 27857 O O . ALA G 1 31 ? 322.605 669.202 466.481 1.00 70.87 31 ALA F O 1
ATOM 27864 N N . LEU G 1 32 ? 320.759 669.305 465.237 1.00 71.06 32 LEU F N 1
ATOM 27865 C CA . LEU G 1 32 ? 320.661 667.848 465.096 1.00 71.06 32 LEU F CA 1
ATOM 27866 C C . LEU G 1 32 ? 321.850 667.249 464.344 1.00 71.06 32 LEU F C 1
ATOM 27867 O O . LEU G 1 32 ? 322.186 666.090 464.561 1.00 71.06 32 LEU F O 1
ATOM 27883 N N . ALA G 1 33 ? 322.484 668.015 463.459 1.00 71.23 33 ALA F N 1
ATOM 27884 C CA . ALA G 1 33 ? 323.692 667.578 462.775 1.00 71.23 33 ALA F CA 1
ATOM 27885 C C . ALA G 1 33 ? 324.903 667.529 463.721 1.00 71.23 33 ALA F C 1
ATOM 27886 O O . ALA G 1 33 ? 325.688 666.588 463.665 1.00 71.23 33 ALA F O 1
ATOM 27893 N N . ALA G 1 34 ? 325.064 668.517 464.597 1.00 70.63 34 ALA F N 1
ATOM 27894 C CA . ALA G 1 34 ? 326.240 668.658 465.447 1.00 70.63 34 ALA F CA 1
ATOM 27895 C C . ALA G 1 34 ? 326.231 667.791 466.711 1.00 70.63 34 ALA F C 1
ATOM 27896 O O . ALA G 1 34 ? 327.239 667.165 467.032 1.00 70.63 34 ALA F O 1
ATOM 27903 N N . PHE G 1 35 ? 325.134 667.814 467.464 1.00 69.38 35 PHE F N 1
ATOM 27904 C CA . PHE G 1 35 ? 325.072 667.346 468.847 1.00 69.38 35 PHE F CA 1
ATOM 27905 C C . PHE G 1 35 ? 324.595 665.899 468.968 1.00 69.38 35 PHE F C 1
ATOM 27906 O O . PHE G 1 35 ? 323.837 665.412 468.130 1.00 69.38 35 PHE F O 1
ATOM 27923 N N . ARG G 1 36 ? 325.014 665.193 470.021 1.00 72.09 36 ARG F N 1
ATOM 27924 C CA . ARG G 1 36 ? 324.469 663.869 470.321 1.00 72.09 36 ARG F CA 1
ATOM 27925 C C . ARG G 1 36 ? 322.994 663.988 470.685 1.00 72.09 36 ARG F C 1
ATOM 27926 O O . ARG G 1 36 ? 322.583 664.970 471.304 1.00 72.09 36 ARG F O 1
ATOM 27947 N N . SER G 1 37 ? 322.199 662.987 470.334 1.00 71.40 37 SER F N 1
ATOM 27948 C CA . SER G 1 37 ? 320.797 662.940 470.727 1.00 71.40 37 SER F CA 1
ATOM 27949 C C . SER G 1 37 ? 320.389 661.594 471.292 1.00 71.40 37 SER F C 1
ATOM 27950 O O . SER G 1 37 ? 320.937 660.561 470.921 1.00 71.40 37 SER F O 1
ATOM 27958 N N . ILE G 1 38 ? 319.438 661.606 472.214 1.00 71.08 38 ILE F N 1
ATOM 27959 C CA . ILE G 1 38 ? 318.854 660.401 472.799 1.00 71.08 38 ILE F CA 1
ATOM 27960 C C . ILE G 1 38 ? 317.387 660.290 472.414 1.00 71.08 38 ILE F C 1
ATOM 27961 O O . ILE G 1 38 ? 316.686 661.294 472.307 1.00 71.08 38 ILE F O 1
ATOM 27977 N N . ARG G 1 39 ? 316.895 659.070 472.227 1.00 72.30 39 ARG F N 1
ATOM 27978 C CA . ARG G 1 39 ? 315.460 658.808 472.197 1.00 72.30 39 ARG F CA 1
ATOM 27979 C C . ARG G 1 39 ? 314.899 658.995 473.601 1.00 72.30 39 ARG F C 1
ATOM 27980 O O . ARG G 1 39 ? 315.299 658.303 474.534 1.00 72.30 39 ARG F O 1
ATOM 28001 N N . MET G 1 40 ? 313.964 659.919 473.757 1.00 71.20 40 MET F N 1
ATOM 28002 C CA . MET G 1 40 ? 313.220 660.095 474.998 1.00 71.20 40 MET F CA 1
ATOM 28003 C C . MET G 1 40 ? 311.932 659.281 474.914 1.00 71.20 40 MET F C 1
ATOM 28004 O O . MET G 1 40 ? 311.179 659.435 473.960 1.00 71.20 40 MET F O 1
ATOM 28018 N N . SER G 1 41 ? 311.639 658.461 475.913 1.00 71.91 41 SER F N 1
ATOM 28019 C CA . SER G 1 41 ? 310.372 657.732 476.021 1.00 71.91 41 SER F CA 1
ATOM 28020 C C . SER G 1 41 ? 309.378 658.367 477.006 1.00 71.91 41 SER F C 1
ATOM 28021 O O . SER G 1 41 ? 308.246 657.902 477.100 1.00 71.91 41 SER F O 1
ATOM 28029 N N . ALA G 1 42 ? 309.764 659.423 477.728 1.00 71.28 42 ALA F N 1
ATOM 28030 C CA . ALA G 1 42 ? 309.033 659.886 478.914 1.00 71.28 42 ALA F CA 1
ATOM 28031 C C . ALA G 1 42 ? 308.589 661.363 478.944 1.00 71.28 42 ALA F C 1
ATOM 28032 O O . ALA G 1 42 ? 307.869 661.761 479.851 1.00 71.28 42 ALA F O 1
ATOM 28039 N N . GLY G 1 43 ? 309.012 662.210 478.012 1.00 69.92 43 GLY F N 1
ATOM 28040 C CA . GLY G 1 43 ? 308.719 663.654 478.045 1.00 69.92 43 GLY F CA 1
ATOM 28041 C C . GLY G 1 43 ? 309.619 664.473 478.977 1.00 69.92 43 GLY F C 1
ATOM 28042 O O . GLY G 1 43 ? 309.785 665.673 478.789 1.00 69.92 43 GLY F O 1
ATOM 28046 N N . THR G 1 44 ? 310.290 663.840 479.935 1.00 71.22 44 THR F N 1
ATOM 28047 C CA . THR G 1 44 ? 311.402 664.407 480.700 1.00 71.22 44 THR F CA 1
ATOM 28048 C C . THR G 1 44 ? 312.430 663.324 480.996 1.00 71.22 44 THR F C 1
ATOM 28049 O O . THR G 1 44 ? 312.052 662.229 481.382 1.00 71.22 44 THR F O 1
ATOM 28060 N N . VAL G 1 45 ? 313.719 663.625 480.855 1.00 70.99 45 VAL F N 1
ATOM 28061 C CA . VAL G 1 45 ? 314.816 662.775 481.341 1.00 70.99 45 VAL F CA 1
ATOM 28062 C C . VAL G 1 45 ? 315.510 663.498 482.481 1.00 70.99 45 VAL F C 1
ATOM 28063 O O . VAL G 1 45 ? 315.780 664.687 482.370 1.00 70.99 45 VAL F O 1
ATOM 28076 N N . SER G 1 46 ? 315.803 662.811 483.576 1.00 71.51 46 SER F N 1
ATOM 28077 C CA . SER G 1 46 ? 316.575 663.369 484.693 1.00 71.51 46 SER F CA 1
ATOM 28078 C C . SER G 1 46 ? 318.051 663.005 484.568 1.00 71.51 46 SER F C 1
ATOM 28079 O O . SER G 1 46 ? 318.418 661.879 484.242 1.00 71.51 46 SER F O 1
ATOM 28087 N N . MET G 1 47 ? 318.913 663.991 484.779 1.00 71.97 47 MET F N 1
ATOM 28088 C CA . MET G 1 47 ? 320.352 663.914 484.544 1.00 71.97 47 MET F CA 1
ATOM 28089 C C . MET G 1 47 ? 321.107 664.257 485.836 1.00 71.97 47 MET F C 1
ATOM 28090 O O . MET G 1 47 ? 320.986 665.391 486.295 1.00 71.97 47 MET F O 1
ATOM 28104 N N . PRO G 1 48 ? 321.885 663.342 486.433 1.00 68.77 48 PRO F N 1
ATOM 28105 C CA . PRO G 1 48 ? 322.725 663.645 487.584 1.00 68.77 48 PRO F CA 1
ATOM 28106 C C . PRO G 1 48 ? 324.055 664.286 487.169 1.00 68.77 48 PRO F C 1
ATOM 28107 O O . PRO G 1 48 ? 324.788 663.766 486.334 1.00 68.77 48 PRO F O 1
ATOM 28118 N N . VAL G 1 49 ? 324.399 665.405 487.788 1.00 68.74 49 VAL F N 1
ATOM 28119 C CA . VAL G 1 49 ? 325.610 666.192 487.538 1.00 68.74 49 VAL F CA 1
ATOM 28120 C C . VAL G 1 49 ? 326.448 666.283 488.813 1.00 68.74 49 VAL F C 1
ATOM 28121 O O . VAL G 1 49 ? 325.939 666.662 489.856 1.00 68.74 49 VAL F O 1
ATOM 28134 N N . LEU G 1 50 ? 327.738 665.956 488.759 1.00 68.29 50 LEU F N 1
ATOM 28135 C CA . LEU G 1 50 ? 328.665 666.176 489.870 1.00 68.29 50 LEU F CA 1
ATOM 28136 C C . LEU G 1 50 ? 328.777 667.670 490.176 1.00 68.29 50 LEU F C 1
ATOM 28137 O O . LEU G 1 50 ? 329.040 668.455 489.272 1.00 68.29 50 LEU F O 1
ATOM 28153 N N . ALA G 1 51 ? 328.589 668.072 491.428 1.00 68.39 51 ALA F N 1
ATOM 28154 C CA . ALA G 1 51 ? 328.479 669.475 491.811 1.00 68.39 51 ALA F CA 1
ATOM 28155 C C . ALA G 1 51 ? 329.662 669.992 492.643 1.00 68.39 51 ALA F C 1
ATOM 28156 O O . ALA G 1 51 ? 330.000 671.166 492.530 1.00 68.39 51 ALA F O 1
ATOM 28163 N N . ALA G 1 52 ? 330.314 669.157 493.455 1.00 68.79 52 ALA F N 1
ATOM 28164 C CA . ALA G 1 52 ? 331.429 669.581 494.304 1.00 68.79 52 ALA F CA 1
ATOM 28165 C C . ALA G 1 52 ? 332.455 668.465 494.514 1.00 68.79 52 ALA F C 1
ATOM 28166 O O . ALA G 1 52 ? 332.083 667.322 494.738 1.00 68.79 52 ALA F O 1
ATOM 28173 N N . LEU G 1 53 ? 333.744 668.799 494.459 1.00 69.53 53 LEU F N 1
ATOM 28174 C CA . LEU G 1 53 ? 334.858 667.872 494.683 1.00 69.53 53 LEU F CA 1
ATOM 28175 C C . LEU G 1 53 ? 335.216 667.741 496.174 1.00 69.53 53 LEU F C 1
ATOM 28176 O O . LEU G 1 53 ? 334.975 668.673 496.938 1.00 69.53 53 LEU F O 1
ATOM 28192 N N . PRO G 1 54 ? 335.825 666.623 496.612 1.00 68.21 54 PRO F N 1
ATOM 28193 C CA . PRO G 1 54 ? 336.348 666.497 497.964 1.00 68.21 54 PRO F CA 1
ATOM 28194 C C . PRO G 1 54 ? 337.615 667.342 498.168 1.00 68.21 54 PRO F C 1
ATOM 28195 O O . PRO G 1 54 ? 338.346 667.595 497.218 1.00 68.21 54 PRO F O 1
ATOM 28206 N N . THR G 1 55 ? 337.905 667.737 499.402 1.00 69.00 55 THR F N 1
ATOM 28207 C CA . THR G 1 55 ? 339.103 668.489 499.793 1.00 69.00 55 THR F CA 1
ATOM 28208 C C . THR G 1 55 ? 339.923 667.720 500.822 1.00 69.00 55 THR F C 1
ATOM 28209 O O . THR G 1 55 ? 339.407 667.388 501.881 1.00 69.00 55 THR F O 1
ATOM 28220 N N . ALA G 1 56 ? 341.201 667.469 500.555 1.00 66.82 56 ALA F N 1
ATOM 28221 C CA . ALA G 1 56 ? 342.127 666.850 501.499 1.00 66.82 56 ALA F CA 1
ATOM 28222 C C . ALA G 1 56 ? 343.044 667.889 502.157 1.00 66.82 56 ALA F C 1
ATOM 28223 O O . ALA G 1 56 ? 343.040 669.057 501.779 1.00 66.82 56 ALA F O 1
ATOM 28230 N N . GLY G 1 57 ? 343.827 667.488 503.155 1.00 66.31 57 GLY F N 1
ATOM 28231 C CA . GLY G 1 57 ? 344.764 668.376 503.841 1.00 66.31 57 GLY F CA 1
ATOM 28232 C C . GLY G 1 57 ? 346.010 667.656 504.319 1.00 66.31 57 GLY F C 1
ATOM 28233 O O . GLY G 1 57 ? 346.044 666.432 504.384 1.00 66.31 57 GLY F O 1
ATOM 28237 N N . TRP G 1 58 ? 347.038 668.422 504.658 1.00 66.78 58 TRP F N 1
ATOM 28238 C CA . TRP G 1 58 ? 348.227 667.917 505.330 1.00 66.78 58 TRP F CA 1
ATOM 28239 C C . TRP G 1 58 ? 347.946 667.695 506.809 1.00 66.78 58 TRP F C 1
ATOM 28240 O O . TRP G 1 58 ? 347.357 668.552 507.460 1.00 66.78 58 TRP F O 1
ATOM 28261 N N . VAL G 1 59 ? 348.396 666.575 507.361 1.00 68.01 59 VAL F N 1
ATOM 28262 C CA . VAL G 1 59 ? 348.241 666.239 508.781 1.00 68.01 59 VAL F CA 1
ATOM 28263 C C . VAL G 1 59 ? 349.563 665.907 509.448 1.00 68.01 59 VAL F C 1
ATOM 28264 O O . VAL G 1 59 ? 350.424 665.244 508.877 1.00 68.01 59 VAL F O 1
ATOM 28277 N N . THR G 1 60 ? 349.725 666.370 510.680 1.00 71.47 60 THR F N 1
ATOM 28278 C CA . THR G 1 60 ? 350.881 666.072 511.532 1.00 71.47 60 THR F CA 1
ATOM 28279 C C . THR G 1 60 ? 350.681 664.782 512.327 1.00 71.47 60 THR F C 1
ATOM 28280 O O . THR G 1 60 ? 349.588 664.227 512.405 1.00 71.47 60 THR F O 1
ATOM 28291 N N . ASP G 1 61 ? 351.756 664.268 512.911 1.00 72.82 61 ASP F N 1
ATOM 28292 C CA . ASP G 1 61 ? 351.791 662.986 513.618 1.00 72.82 61 ASP F CA 1
ATOM 28293 C C . ASP G 1 61 ? 352.596 663.055 514.924 1.00 72.82 61 ASP F C 1
ATOM 28294 O O . ASP G 1 61 ? 353.028 662.037 515.451 1.00 72.82 61 ASP F O 1
ATOM 28303 N N . ASP G 1 62 ? 352.804 664.253 515.464 1.00 74.81 62 ASP F N 1
ATOM 28304 C CA . ASP G 1 62 ? 353.643 664.478 516.638 1.00 74.81 62 ASP F CA 1
ATOM 28305 C C . ASP G 1 62 ? 352.952 664.151 517.965 1.00 74.81 62 ASP F C 1
ATOM 28306 O O . ASP G 1 62 ? 353.484 663.372 518.753 1.00 74.81 62 ASP F O 1
ATOM 28315 N N . THR G 1 63 ? 351.781 664.740 518.221 1.00 76.08 63 THR F N 1
ATOM 28316 C CA . THR G 1 63 ? 351.043 664.606 519.483 1.00 76.08 63 THR F CA 1
ATOM 28317 C C . THR G 1 63 ? 349.549 664.470 519.238 1.00 76.08 63 THR F C 1
ATOM 28318 O O . THR G 1 63 ? 349.007 664.970 518.252 1.00 76.08 63 THR F O 1
ATOM 28329 N N . SER G 1 64 ? 348.860 663.817 520.166 1.00 76.57 64 SER F N 1
ATOM 28330 C CA . SER G 1 64 ? 347.405 663.659 520.132 1.00 76.57 64 SER F CA 1
ATOM 28331 C C . SER G 1 64 ? 346.646 664.964 520.399 1.00 76.57 64 SER F C 1
ATOM 28332 O O . SER G 1 64 ? 345.492 665.084 520.001 1.00 76.57 64 SER F O 1
ATOM 28340 N N . GLY G 1 65 ? 347.268 665.958 521.038 1.00 75.45 65 GLY F N 1
ATOM 28341 C CA . GLY G 1 65 ? 346.627 667.235 521.361 1.00 75.45 65 GLY F CA 1
ATOM 28342 C C . GLY G 1 65 ? 346.549 668.240 520.209 1.00 75.45 65 GLY F C 1
ATOM 28343 O O . GLY G 1 65 ? 345.665 669.093 520.211 1.00 75.45 65 GLY F O 1
ATOM 28347 N N . ALA G 1 66 ? 347.436 668.157 519.221 1.00 74.51 66 ALA F N 1
ATOM 28348 C CA . ALA G 1 66 ? 347.503 669.102 518.110 1.00 74.51 66 ALA F CA 1
ATOM 28349 C C . ALA G 1 66 ? 346.272 669.023 517.193 1.00 74.51 66 ALA F C 1
ATOM 28350 O O . ALA G 1 66 ? 345.941 667.952 516.689 1.00 74.51 66 ALA F O 1
ATOM 28357 N N . ALA G 1 67 ? 345.629 670.153 516.897 1.00 72.60 67 ALA F N 1
ATOM 28358 C CA . ALA G 1 67 ? 344.499 670.213 515.965 1.00 72.60 67 ALA F CA 1
ATOM 28359 C C . ALA G 1 67 ? 344.891 669.828 514.531 1.00 72.60 67 ALA F C 1
ATOM 28360 O O . ALA G 1 67 ? 344.113 669.222 513.808 1.00 72.60 67 ALA F O 1
ATOM 28367 N N . THR G 1 68 ? 346.130 670.104 514.125 1.00 72.03 68 THR F N 1
ATOM 28368 C CA . THR G 1 68 ? 346.685 669.694 512.822 1.00 72.03 68 THR F CA 1
ATOM 28369 C C . THR G 1 68 ? 346.928 668.186 512.709 1.00 72.03 68 THR F C 1
ATOM 28370 O O . THR G 1 68 ? 347.253 667.696 511.632 1.00 72.03 68 THR F O 1
ATOM 28381 N N . GLY G 1 69 ? 346.763 667.437 513.800 1.00 70.37 69 GLY F N 1
ATOM 28382 C CA . GLY G 1 69 ? 346.816 665.979 513.817 1.00 70.37 69 GLY F CA 1
ATOM 28383 C C . GLY G 1 69 ? 345.501 665.298 513.431 1.00 70.37 69 GLY F C 1
ATOM 28384 O O . GLY G 1 69 ? 345.478 664.105 513.152 1.00 70.37 69 GLY F O 1
ATOM 28388 N N . THR G 1 70 ? 344.396 666.038 513.397 1.00 67.83 70 THR F N 1
ATOM 28389 C CA . THR G 1 70 ? 343.056 665.535 513.071 1.00 67.83 70 THR F CA 1
ATOM 28390 C C . THR G 1 70 ? 342.858 665.483 511.559 1.00 67.83 70 THR F C 1
ATOM 28391 O O . THR G 1 70 ? 343.012 666.498 510.887 1.00 67.83 70 THR F O 1
ATOM 28402 N N . LYS G 1 71 ? 342.489 664.333 510.994 1.00 64.74 71 LYS F N 1
ATOM 28403 C CA . LYS G 1 71 ? 342.219 664.214 509.552 1.00 64.74 71 LYS F CA 1
ATOM 28404 C C . LYS G 1 71 ? 340.961 665.010 509.187 1.00 64.74 71 LYS F C 1
ATOM 28405 O O . LYS G 1 71 ? 339.946 664.850 509.865 1.00 64.74 71 LYS F O 1
ATOM 28424 N N . PRO G 1 72 ? 340.988 665.869 508.156 1.00 65.98 72 PRO F N 1
ATOM 28425 C CA . PRO G 1 72 ? 339.836 666.688 507.801 1.00 65.98 72 PRO F CA 1
ATOM 28426 C C . PRO G 1 72 ? 338.706 665.844 507.222 1.00 65.98 72 PRO F C 1
ATOM 28427 O O . PRO G 1 72 ? 338.940 664.920 506.448 1.00 65.98 72 PRO F O 1
ATOM 28438 N N . THR G 1 73 ? 337.467 666.172 507.554 1.00 67.99 73 THR F N 1
ATOM 28439 C CA . THR G 1 73 ? 336.309 665.627 506.839 1.00 67.99 73 THR F CA 1
ATOM 28440 C C . THR G 1 73 ? 336.078 666.359 505.528 1.00 67.99 73 THR F C 1
ATOM 28441 O O . THR G 1 73 ? 336.248 667.569 505.455 1.00 67.99 73 THR F O 1
ATOM 28452 N N . SER G 1 74 ? 335.574 665.670 504.512 1.00 67.73 74 SER F N 1
ATOM 28453 C CA . SER G 1 74 ? 335.047 666.307 503.306 1.00 67.73 74 SER F CA 1
ATOM 28454 C C . SER G 1 74 ? 333.876 665.533 502.726 1.00 67.73 74 SER F C 1
ATOM 28455 O O . SER G 1 74 ? 333.875 664.311 502.762 1.00 67.73 74 SER F O 1
ATOM 28463 N N . LYS G 1 75 ? 332.927 666.228 502.103 1.00 68.02 75 LYS F N 1
ATOM 28464 C CA . LYS G 1 75 ? 331.864 665.613 501.293 1.00 68.02 75 LYS F CA 1
ATOM 28465 C C . LYS G 1 75 ? 332.159 665.654 499.800 1.00 68.02 75 LYS F C 1
ATOM 28466 O O . LYS G 1 75 ? 333.034 666.387 499.356 1.00 68.02 75 LYS F O 1
ATOM 28485 N N . VAL G 1 76 ? 331.366 664.911 499.047 1.00 67.78 76 VAL F N 1
ATOM 28486 C CA . VAL G 1 76 ? 331.118 665.054 497.604 1.00 67.78 76 VAL F CA 1
ATOM 28487 C C . VAL G 1 76 ? 329.633 665.345 497.433 1.00 67.78 76 VAL F C 1
ATOM 28488 O O . VAL G 1 76 ? 328.836 664.916 498.262 1.00 67.78 76 VAL F O 1
ATOM 28501 N N . SER G 1 77 ? 329.224 666.090 496.411 1.00 67.00 77 SER F N 1
ATOM 28502 C CA . SER G 1 77 ? 327.799 666.293 496.141 1.00 67.00 77 SER F CA 1
ATOM 28503 C C . SER G 1 77 ? 327.477 666.345 494.656 1.00 67.00 77 SER F C 1
ATOM 28504 O O . SER G 1 77 ? 328.340 666.562 493.809 1.00 67.00 77 SER F O 1
ATOM 28512 N N . TRP G 1 78 ? 326.203 666.140 494.344 1.00 66.52 78 TRP F N 1
ATOM 28513 C CA . TRP G 1 78 ? 325.648 666.094 493.000 1.00 66.52 78 TRP F CA 1
ATOM 28514 C C . TRP G 1 78 ? 324.349 666.892 492.957 1.00 66.52 78 TRP F C 1
ATOM 28515 O O . TRP G 1 78 ? 323.691 667.064 493.978 1.00 66.52 78 TRP F O 1
ATOM 28536 N N . THR G 1 79 ? 323.935 667.328 491.779 1.00 68.90 79 THR F N 1
ATOM 28537 C CA . THR G 1 79 ? 322.641 667.962 491.517 1.00 68.90 79 THR F CA 1
ATOM 28538 C C . THR G 1 79 ? 321.942 667.281 490.353 1.00 68.90 79 THR F C 1
ATOM 28539 O O . THR G 1 79 ? 322.573 666.632 489.530 1.00 68.90 79 THR F O 1
ATOM 28550 N N . GLY G 1 80 ? 320.624 667.401 490.285 1.00 69.78 80 GLY F N 1
ATOM 28551 C CA . GLY G 1 80 ? 319.853 666.999 489.120 1.00 69.78 80 GLY F CA 1
ATOM 28552 C C . GLY G 1 80 ? 319.655 668.162 488.154 1.00 69.78 80 GLY F C 1
ATOM 28553 O O . GLY G 1 80 ? 319.552 669.314 488.572 1.00 69.78 80 GLY F O 1
ATOM 28557 N N . LYS G 1 81 ? 319.518 667.869 486.867 1.00 71.33 81 LYS F N 1
ATOM 28558 C CA . LYS G 1 81 ? 318.830 668.744 485.906 1.00 71.33 81 LYS F CA 1
ATOM 28559 C C . LYS G 1 81 ? 317.982 667.927 484.937 1.00 71.33 81 LYS F C 1
ATOM 28560 O O . LYS G 1 81 ? 318.132 666.713 484.841 1.00 71.33 81 LYS F O 1
ATOM 28579 N N . ASN G 1 82 ? 317.065 668.579 484.243 1.00 71.64 82 ASN F N 1
ATOM 28580 C CA . ASN G 1 82 ? 316.080 667.924 483.396 1.00 71.64 82 ASN F CA 1
ATOM 28581 C C . ASN G 1 82 ? 316.270 668.280 481.931 1.00 71.64 82 ASN F C 1
ATOM 28582 O O . ASN G 1 82 ? 316.423 669.443 481.584 1.00 71.64 82 ASN F O 1
ATOM 28593 N N . LEU G 1 83 ? 316.196 667.272 481.073 1.00 69.85 83 LEU F N 1
ATOM 28594 C CA . LEU G 1 83 ? 316.029 667.408 479.633 1.00 69.85 83 LEU F CA 1
ATOM 28595 C C . LEU G 1 83 ? 314.531 667.308 479.313 1.00 69.85 83 LEU F C 1
ATOM 28596 O O . LEU G 1 83 ? 313.966 666.223 479.394 1.00 69.85 83 LEU F O 1
ATOM 28612 N N . VAL G 1 84 ? 313.868 668.418 479.000 1.00 68.95 84 VAL F N 1
ATOM 28613 C CA . VAL G 1 84 ? 312.397 668.507 478.902 1.00 68.95 84 VAL F CA 1
ATOM 28614 C C . VAL G 1 84 ? 311.946 668.638 477.450 1.00 68.95 84 VAL F C 1
ATOM 28615 O O . VAL G 1 84 ? 312.383 669.546 476.754 1.00 68.95 84 VAL F O 1
ATOM 28628 N N . ALA G 1 85 ? 311.066 667.760 476.974 1.00 68.85 85 ALA F N 1
ATOM 28629 C CA . ALA G 1 85 ? 310.566 667.816 475.608 1.00 68.85 85 ALA F CA 1
ATOM 28630 C C . ALA G 1 85 ? 309.531 668.920 475.397 1.00 68.85 85 ALA F C 1
ATOM 28631 O O . ALA G 1 85 ? 308.604 669.094 476.177 1.00 68.85 85 ALA F O 1
ATOM 28638 N N . GLU G 1 86 ? 309.665 669.631 474.291 1.00 68.82 86 GLU F N 1
ATOM 28639 C CA . GLU G 1 86 ? 308.828 670.735 473.858 1.00 68.82 86 GLU F CA 1
ATOM 28640 C C . GLU G 1 86 ? 308.505 670.570 472.380 1.00 68.82 86 GLU F C 1
ATOM 28641 O O . GLU G 1 86 ? 309.170 669.822 471.668 1.00 68.82 86 GLU F O 1
ATOM 28653 N N . GLU G 1 87 ? 307.430 671.193 471.920 1.00 68.76 87 GLU F N 1
ATOM 28654 C CA . GLU G 1 87 ? 306.824 670.864 470.632 1.00 68.76 87 GLU F CA 1
ATOM 28655 C C . GLU G 1 87 ? 306.912 672.016 469.635 1.00 68.76 87 GLU F C 1
ATOM 28656 O O . GLU G 1 87 ? 306.475 673.120 469.936 1.00 68.76 87 GLU F O 1
ATOM 28668 N N . ILE G 1 88 ? 307.419 671.750 468.432 1.00 67.47 88 ILE F N 1
ATOM 28669 C CA . ILE G 1 88 ? 307.341 672.665 467.286 1.00 67.47 88 ILE F CA 1
ATOM 28670 C C . ILE G 1 88 ? 306.160 672.226 466.425 1.00 67.47 88 ILE F C 1
ATOM 28671 O O . ILE G 1 88 ? 306.011 671.038 466.148 1.00 67.47 88 ILE F O 1
ATOM 28687 N N . ALA G 1 89 ? 305.323 673.167 466.000 1.00 68.01 89 ALA F N 1
ATOM 28688 C CA . ALA G 1 89 ? 304.156 672.881 465.179 1.00 68.01 89 ALA F CA 1
ATOM 28689 C C . ALA G 1 89 ? 303.837 673.988 464.169 1.00 68.01 89 ALA F C 1
ATOM 28690 O O . ALA G 1 89 ? 304.139 675.156 464.395 1.00 68.01 89 ALA F O 1
ATOM 28697 N N . VAL G 1 90 ? 303.183 673.638 463.065 1.00 67.73 90 VAL F N 1
ATOM 28698 C CA . VAL G 1 90 ? 302.561 674.595 462.138 1.00 67.73 90 VAL F CA 1
ATOM 28699 C C . VAL G 1 90 ? 301.403 673.942 461.391 1.00 67.73 90 VAL F C 1
ATOM 28700 O O . VAL G 1 90 ? 301.436 672.749 461.112 1.00 67.73 90 VAL F O 1
ATOM 28713 N N . ILE G 1 91 ? 300.394 674.723 461.038 1.00 68.61 91 ILE F N 1
ATOM 28714 C CA . ILE G 1 91 ? 299.298 674.324 460.160 1.00 68.61 91 ILE F CA 1
ATOM 28715 C C . ILE G 1 91 ? 299.378 675.122 458.857 1.00 68.61 91 ILE F C 1
ATOM 28716 O O . ILE G 1 91 ? 299.476 676.345 458.887 1.00 68.61 91 ILE F O 1
ATOM 28732 N N . VAL G 1 92 ? 299.332 674.461 457.704 1.00 68.72 92 VAL F N 1
ATOM 28733 C CA . VAL G 1 92 ? 299.336 675.116 456.384 1.00 68.72 92 VAL F CA 1
ATOM 28734 C C . VAL G 1 92 ? 297.986 674.912 455.694 1.00 68.72 92 VAL F C 1
ATOM 28735 O O . VAL G 1 92 ? 297.780 673.855 455.111 1.00 68.72 92 VAL F O 1
ATOM 28748 N N . PRO G 1 93 ? 297.028 675.849 455.792 1.00 68.09 93 PRO F N 1
ATOM 28749 C CA . PRO G 1 93 ? 295.737 675.734 455.133 1.00 68.09 93 PRO F CA 1
ATOM 28750 C C . PRO G 1 93 ? 295.766 676.213 453.676 1.00 68.09 93 PRO F C 1
ATOM 28751 O O . PRO G 1 93 ? 296.492 677.136 453.321 1.00 68.09 93 PRO F O 1
ATOM 28762 N N . VAL G 1 94 ? 294.955 675.598 452.821 1.00 69.08 94 VAL F N 1
ATOM 28763 C CA . VAL G 1 94 ? 294.796 675.932 451.398 1.00 69.08 94 VAL F CA 1
ATOM 28764 C C . VAL G 1 94 ? 293.384 675.585 450.913 1.00 69.08 94 VAL F C 1
ATOM 28765 O O . VAL G 1 94 ? 292.721 674.724 451.476 1.00 69.08 94 VAL F O 1
ATOM 28778 N N . HIS G 1 95 ? 292.874 676.265 449.892 1.00 68.89 95 HIS F N 1
ATOM 28779 C CA . HIS G 1 95 ? 291.566 675.971 449.312 1.00 68.89 95 HIS F CA 1
ATOM 28780 C C . HIS G 1 95 ? 291.592 674.695 448.469 1.00 68.89 95 HIS F C 1
ATOM 28781 O O . HIS G 1 95 ? 292.539 674.459 447.723 1.00 68.89 95 HIS F O 1
ATOM 28795 N N . GLU G 1 96 ? 290.558 673.861 448.529 1.00 70.60 96 GLU F N 1
ATOM 28796 C CA . GLU G 1 96 ? 290.498 672.632 447.728 1.00 70.60 96 GLU F CA 1
ATOM 28797 C C . GLU G 1 96 ? 290.576 672.898 446.216 1.00 70.60 96 GLU F C 1
ATOM 28798 O O . GLU G 1 96 ? 291.152 672.104 445.481 1.00 70.60 96 GLU F O 1
ATOM 28810 N N . ASN G 1 97 ? 290.065 674.026 445.728 1.00 70.00 97 ASN F N 1
ATOM 28811 C CA . ASN G 1 97 ? 290.147 674.397 444.314 1.00 70.00 97 ASN F CA 1
ATOM 28812 C C . ASN G 1 97 ? 291.566 674.754 443.884 1.00 70.00 97 ASN F C 1
ATOM 28813 O O . ASN G 1 97 ? 291.947 674.451 442.759 1.00 70.00 97 ASN F O 1
ATOM 28824 N N . THR G 1 98 ? 292.383 675.319 444.773 1.00 69.81 98 THR F N 1
ATOM 28825 C CA . THR G 1 98 ? 293.814 675.503 444.511 1.00 69.81 98 THR F CA 1
ATOM 28826 C C . THR G 1 98 ? 294.495 674.162 444.290 1.00 69.81 98 THR F C 1
ATOM 28827 O O . THR G 1 98 ? 295.201 674.003 443.310 1.00 69.81 98 THR F O 1
ATOM 28838 N N . ILE G 1 99 ? 294.249 673.166 445.141 1.00 69.75 99 ILE F N 1
ATOM 28839 C CA . ILE G 1 99 ? 294.788 671.809 444.963 1.00 69.75 99 ILE F CA 1
ATOM 28840 C C . ILE G 1 99 ? 294.263 671.154 443.683 1.00 69.75 99 ILE F C 1
ATOM 28841 O O . ILE G 1 99 ? 295.005 670.462 442.997 1.00 69.75 99 ILE F O 1
ATOM 28857 N N . ALA G 1 100 ? 292.991 671.353 443.346 1.00 70.82 100 ALA F N 1
ATOM 28858 C CA . ALA G 1 100 ? 292.402 670.771 442.150 1.00 70.82 100 ALA F CA 1
ATOM 28859 C C . ALA G 1 100 ? 292.962 671.375 440.854 1.00 70.82 100 ALA F C 1
ATOM 28860 O O . ALA G 1 100 ? 293.160 670.654 439.884 1.00 70.82 100 ALA F O 1
ATOM 28867 N N . ASP G 1 101 ? 293.204 672.682 440.807 1.00 72.94 101 ASP F N 1
ATOM 28868 C CA . ASP G 1 101 ? 293.606 673.403 439.599 1.00 72.94 101 ASP F CA 1
ATOM 28869 C C . ASP G 1 101 ? 295.124 673.518 439.385 1.00 72.94 101 ASP F C 1
ATOM 28870 O O . ASP G 1 101 ? 295.551 673.774 438.264 1.00 72.94 101 ASP F O 1
ATOM 28879 N N . SER G 1 102 ? 295.964 673.327 440.401 1.00 72.80 102 SER F N 1
ATOM 28880 C CA . SER G 1 102 ? 297.420 673.323 440.243 1.00 72.80 102 SER F CA 1
ATOM 28881 C C . SER G 1 102 ? 297.922 672.112 439.451 1.00 72.80 102 SER F C 1
ATOM 28882 O O . SER G 1 102 ? 297.446 670.994 439.630 1.00 72.80 102 SER F O 1
ATOM 28890 N N . ARG G 1 103 ? 298.942 672.305 438.610 1.00 73.43 103 ARG F N 1
ATOM 28891 C CA . ARG G 1 103 ? 299.649 671.221 437.910 1.00 73.43 103 ARG F CA 1
ATOM 28892 C C . ARG G 1 103 ? 300.746 670.543 438.745 1.00 73.43 103 ARG F C 1
ATOM 28893 O O . ARG G 1 103 ? 301.227 669.479 438.374 1.00 73.43 103 ARG F O 1
ATOM 28914 N N . PHE G 1 104 ? 301.113 671.120 439.886 1.00 72.97 104 PHE F N 1
ATOM 28915 C CA . PHE G 1 104 ? 301.949 670.505 440.919 1.00 72.97 104 PHE F CA 1
ATOM 28916 C C . PHE G 1 104 ? 301.114 669.923 442.055 1.00 72.97 104 PHE F C 1
ATOM 28917 O O . PHE G 1 104 ? 300.070 670.466 442.404 1.00 72.97 104 PHE F O 1
ATOM 28934 N N . ASP G 1 105 ? 301.623 668.880 442.696 1.00 73.75 105 ASP F N 1
ATOM 28935 C CA . ASP G 1 105 ? 301.191 668.448 444.021 1.00 73.75 105 ASP F CA 1
ATOM 28936 C C . ASP G 1 105 ? 301.672 669.451 445.077 1.00 73.75 105 ASP F C 1
ATOM 28937 O O . ASP G 1 105 ? 302.809 669.383 445.526 1.00 73.75 105 ASP F O 1
ATOM 28946 N N . ILE G 1 106 ? 300.815 670.380 445.486 1.00 71.76 106 ILE F N 1
ATOM 28947 C CA . ILE G 1 106 ? 301.118 671.424 446.467 1.00 71.76 106 ILE F CA 1
ATOM 28948 C C . ILE G 1 106 ? 301.738 670.855 447.748 1.00 71.76 106 ILE F C 1
ATOM 28949 O O . ILE G 1 106 ? 302.742 671.366 448.227 1.00 71.76 106 ILE F O 1
ATOM 28965 N N . TRP G 1 107 ? 301.213 669.773 448.309 1.00 70.22 107 TRP F N 1
ATOM 28966 C CA . TRP G 1 107 ? 301.783 669.185 449.513 1.00 70.22 107 TRP F CA 1
ATOM 28967 C C . TRP G 1 107 ? 303.171 668.605 449.295 1.00 70.22 107 TRP F C 1
ATOM 28968 O O . TRP G 1 107 ? 304.004 668.689 450.190 1.00 70.22 107 TRP F O 1
ATOM 28989 N N . GLY G 1 108 ? 303.470 668.107 448.105 1.00 72.35 108 GLY F N 1
ATOM 28990 C CA . GLY G 1 108 ? 304.819 667.740 447.711 1.00 72.35 108 GLY F CA 1
ATOM 28991 C C . GLY G 1 108 ? 305.792 668.913 447.735 1.00 72.35 108 GLY F C 1
ATOM 28992 O O . GLY G 1 108 ? 306.967 668.714 447.995 1.00 72.35 108 GLY F O 1
ATOM 28996 N N . GLU G 1 109 ? 305.321 670.139 447.532 1.00 73.60 109 GLU F N 1
ATOM 28997 C CA . GLU G 1 109 ? 306.122 671.357 447.642 1.00 73.60 109 GLU F CA 1
ATOM 28998 C C . GLU G 1 109 ? 306.202 671.888 449.071 1.00 73.60 109 GLU F C 1
ATOM 28999 O O . GLU G 1 109 ? 307.255 672.347 449.496 1.00 73.60 109 GLU F O 1
ATOM 29011 N N . VAL G 1 110 ? 305.116 671.799 449.833 1.00 70.76 110 VAL F N 1
ATOM 29012 C CA . VAL G 1 110 ? 305.035 672.297 451.208 1.00 70.76 110 VAL F CA 1
ATOM 29013 C C . VAL G 1 110 ? 305.843 671.440 452.184 1.00 70.76 110 VAL F C 1
ATOM 29014 O O . VAL G 1 110 ? 306.535 671.992 453.032 1.00 70.76 110 VAL F O 1
ATOM 29027 N N . ARG G 1 111 ? 305.813 670.111 452.072 1.00 70.80 111 ARG F N 1
ATOM 29028 C CA . ARG G 1 111 ? 306.446 669.197 453.037 1.00 70.80 111 ARG F CA 1
ATOM 29029 C C . ARG G 1 111 ? 307.950 669.449 453.243 1.00 70.80 111 ARG F C 1
ATOM 29030 O O . ARG G 1 111 ? 308.352 669.602 454.396 1.00 70.80 111 ARG F O 1
ATOM 29051 N N . PRO G 1 112 ? 308.803 669.588 452.213 1.00 70.85 112 PRO F N 1
ATOM 29052 C CA . PRO G 1 112 ? 310.216 669.888 452.421 1.00 70.85 112 PRO F CA 1
ATOM 29053 C C . PRO G 1 112 ? 310.462 671.263 453.041 1.00 70.85 112 PRO F C 1
ATOM 29054 O O . PRO G 1 112 ? 311.370 671.421 453.848 1.00 70.85 112 PRO F O 1
ATOM 29065 N N . LEU G 1 113 ? 309.644 672.262 452.711 1.00 70.92 113 LEU F N 1
ATOM 29066 C CA . LEU G 1 113 ? 309.776 673.612 453.247 1.00 70.92 113 LEU F CA 1
ATOM 29067 C C . LEU G 1 113 ? 309.420 673.686 454.733 1.00 70.92 113 LEU F C 1
ATOM 29068 O O . LEU G 1 113 ? 310.111 674.356 455.490 1.00 70.92 113 LEU F O 1
ATOM 29084 N N . VAL G 1 114 ? 308.402 672.963 455.189 1.00 69.08 114 VAL F N 1
ATOM 29085 C CA . VAL G 1 114 ? 308.102 672.849 456.622 1.00 69.08 114 VAL F CA 1
ATOM 29086 C C . VAL G 1 114 ? 309.175 672.049 457.365 1.00 69.08 114 VAL F C 1
ATOM 29087 O O . VAL G 1 114 ? 309.566 672.424 458.460 1.00 69.08 114 VAL F O 1
ATOM 29100 N N . SER G 1 115 ? 309.733 671.001 456.761 1.00 69.79 115 SER F N 1
ATOM 29101 C CA . SER G 1 115 ? 310.845 670.248 457.349 1.00 69.79 115 SER F CA 1
ATOM 29102 C C . SER G 1 115 ? 312.086 671.122 457.579 1.00 69.79 115 SER F C 1
ATOM 29103 O O . SER G 1 115 ? 312.682 671.097 458.651 1.00 69.79 115 SER F O 1
ATOM 29111 N N . GLN G 1 116 ? 312.441 671.984 456.627 1.00 71.37 116 GLN F N 1
ATOM 29112 C CA . GLN G 1 116 ? 313.475 672.991 456.831 1.00 71.37 116 GLN F CA 1
ATOM 29113 C C . GLN G 1 116 ? 313.096 674.024 457.894 1.00 71.37 116 GLN F C 1
ATOM 29114 O O . GLN G 1 116 ? 313.925 674.386 458.721 1.00 71.37 116 GLN F O 1
ATOM 29128 N N . GLU G 1 117 ? 311.857 674.501 457.915 1.00 70.27 117 GLU F N 1
ATOM 29129 C CA . GLU G 1 117 ? 311.421 675.477 458.905 1.00 70.27 117 GLU F CA 1
ATOM 29130 C C . GLU G 1 117 ? 311.472 674.940 460.340 1.00 70.27 117 GLU F C 1
ATOM 29131 O O . GLU G 1 117 ? 311.855 675.653 461.254 1.00 70.27 117 GLU F O 1
ATOM 29143 N N . PHE G 1 118 ? 311.153 673.671 460.560 1.00 68.21 118 PHE F N 1
ATOM 29144 C CA . PHE G 1 118 ? 311.321 673.035 461.858 1.00 68.21 118 PHE F CA 1
ATOM 29145 C C . PHE G 1 118 ? 312.787 673.042 462.285 1.00 68.21 118 PHE F C 1
ATOM 29146 O O . PHE G 1 118 ? 313.098 673.396 463.418 1.00 68.21 118 PHE F O 1
ATOM 29163 N N . GLY G 1 119 ? 313.705 672.739 461.368 1.00 69.62 119 GLY F N 1
ATOM 29164 C CA . GLY G 1 119 ? 315.132 672.825 461.637 1.00 69.62 119 GLY F CA 1
ATOM 29165 C C . GLY G 1 119 ? 315.596 674.236 461.995 1.00 69.62 119 GLY F C 1
ATOM 29166 O O . GLY G 1 119 ? 316.370 674.408 462.928 1.00 69.62 119 GLY F O 1
ATOM 29170 N N . ARG G 1 120 ? 315.082 675.259 461.313 1.00 71.18 120 ARG F N 1
ATOM 29171 C CA . ARG G 1 120 ? 315.387 676.654 461.613 1.00 71.18 120 ARG F CA 1
ATOM 29172 C C . ARG G 1 120 ? 314.863 677.076 462.981 1.00 71.18 120 ARG F C 1
ATOM 29173 O O . ARG G 1 120 ? 315.596 677.706 463.735 1.00 71.18 120 ARG F O 1
ATOM 29194 N N . VAL G 1 121 ? 313.615 676.741 463.316 1.00 68.76 121 VAL F N 1
ATOM 29195 C CA . VAL G 1 121 ? 313.040 677.093 464.618 1.00 68.76 121 VAL F CA 1
ATOM 29196 C C . VAL G 1 121 ? 313.813 676.444 465.760 1.00 68.76 121 VAL F C 1
ATOM 29197 O O . VAL G 1 121 ? 314.115 677.120 466.735 1.00 68.76 121 VAL F O 1
ATOM 29210 N N . LEU G 1 122 ? 314.184 675.172 465.635 1.00 68.47 122 LEU F N 1
ATOM 29211 C CA . LEU G 1 122 ? 315.034 674.486 466.599 1.00 68.47 122 LEU F CA 1
ATOM 29212 C C . LEU G 1 122 ? 316.399 675.170 466.730 1.00 68.47 122 LEU F C 1
ATOM 29213 O O . LEU G 1 122 ? 316.819 675.479 467.838 1.00 68.47 122 LEU F O 1
ATOM 29229 N N . ASP G 1 123 ? 317.100 675.434 465.630 1.00 71.71 123 ASP F N 1
ATOM 29230 C CA . ASP G 1 123 ? 318.403 676.095 465.669 1.00 71.71 123 ASP F CA 1
ATOM 29231 C C . ASP G 1 123 ? 318.353 677.468 466.334 1.00 71.71 123 ASP F C 1
ATOM 29232 O O . ASP G 1 123 ? 319.197 677.760 467.166 1.00 71.71 123 ASP F O 1
ATOM 29241 N N . GLU G 1 124 ? 317.397 678.337 466.013 1.00 71.22 124 GLU F N 1
ATOM 29242 C CA . GLU G 1 124 ? 317.357 679.670 466.614 1.00 71.22 124 GLU F CA 1
ATOM 29243 C C . GLU G 1 124 ? 316.847 679.691 468.062 1.00 71.22 124 GLU F C 1
ATOM 29244 O O . GLU G 1 124 ? 316.815 680.751 468.669 1.00 71.22 124 GLU F O 1
ATOM 29256 N N . ALA G 1 125 ? 316.461 678.541 468.617 1.00 69.20 125 ALA F N 1
ATOM 29257 C CA . ALA G 1 125 ? 316.233 678.328 470.033 1.00 69.20 125 ALA F CA 1
ATOM 29258 C C . ALA G 1 125 ? 317.447 677.701 470.742 1.00 69.20 125 ALA F C 1
ATOM 29259 O O . ALA G 1 125 ? 317.660 677.962 471.919 1.00 69.20 125 ALA F O 1
ATOM 29266 N N . VAL G 1 126 ? 318.222 676.844 470.074 1.00 67.86 126 VAL F N 1
ATOM 29267 C CA . VAL G 1 126 ? 319.424 676.210 470.641 1.00 67.86 126 VAL F CA 1
ATOM 29268 C C . VAL G 1 126 ? 320.625 677.156 470.633 1.00 67.86 126 VAL F C 1
ATOM 29269 O O . VAL G 1 126 ? 321.283 677.318 471.654 1.00 67.86 126 VAL F O 1
ATOM 29282 N N . PHE G 1 127 ? 320.940 677.773 469.497 1.00 68.55 127 PHE F N 1
ATOM 29283 C CA . PHE G 1 127 ? 322.134 678.594 469.341 1.00 68.55 127 PHE F CA 1
ATOM 29284 C C . PHE G 1 127 ? 321.901 680.005 469.846 1.00 68.55 127 PHE F C 1
ATOM 29285 O O . PHE G 1 127 ? 322.601 680.486 470.725 1.00 68.55 127 PHE F O 1
ATOM 29302 N N . PHE G 1 128 ? 320.887 680.656 469.305 1.00 69.80 128 PHE F N 1
ATOM 29303 C CA . PHE G 1 128 ? 320.391 681.949 469.747 1.00 69.80 128 PHE F CA 1
ATOM 29304 C C . PHE G 1 128 ? 319.202 681.699 470.675 1.00 69.80 128 PHE F C 1
ATOM 29305 O O . PHE G 1 128 ? 318.697 680.588 470.762 1.00 69.80 128 PHE F O 1
ATOM 29322 N N . GLY G 1 129 ? 318.752 682.688 471.428 1.00 71.08 129 GLY F N 1
ATOM 29323 C CA . GLY G 1 129 ? 317.683 682.459 472.413 1.00 71.08 129 GLY F CA 1
ATOM 29324 C C . GLY G 1 129 ? 316.268 682.819 471.957 1.00 71.08 129 GLY F C 1
ATOM 29325 O O . GLY G 1 129 ? 315.429 683.132 472.795 1.00 71.08 129 GLY F O 1
ATOM 29329 N N . VAL G 1 130 ? 316.002 682.838 470.645 1.00 70.99 130 VAL F N 1
ATOM 29330 C CA . VAL G 1 130 ? 314.964 683.701 470.045 1.00 70.99 130 VAL F CA 1
ATOM 29331 C C . VAL G 1 130 ? 313.548 683.442 470.568 1.00 70.99 130 VAL F C 1
ATOM 29332 O O . VAL G 1 130 ? 312.933 684.346 471.125 1.00 70.99 130 VAL F O 1
ATOM 29345 N N . ASN G 1 131 ? 313.033 682.224 470.420 1.00 70.21 131 ASN F N 1
ATOM 29346 C CA . ASN G 1 131 ? 311.749 681.795 470.985 1.00 70.21 131 ASN F CA 1
ATOM 29347 C C . ASN G 1 131 ? 311.920 680.542 471.839 1.00 70.21 131 ASN F C 1
ATOM 29348 O O . ASN G 1 131 ? 311.101 679.638 471.779 1.00 70.21 131 ASN F O 1
ATOM 29359 N N . LYS G 1 132 ? 313.005 680.450 472.606 1.00 69.43 132 LYS F N 1
ATOM 29360 C CA . LYS G 1 132 ? 313.323 679.277 473.420 1.00 69.43 132 LYS F CA 1
ATOM 29361 C C . LYS G 1 132 ? 312.185 678.983 474.417 1.00 69.43 132 LYS F C 1
ATOM 29362 O O . LYS G 1 132 ? 311.781 679.897 475.138 1.00 69.43 132 LYS F O 1
ATOM 29381 N N . PRO G 1 133 ? 311.673 677.745 474.509 1.00 69.51 133 PRO F N 1
ATOM 29382 C CA . PRO G 1 133 ? 310.673 677.381 475.505 1.00 69.51 133 PRO F CA 1
ATOM 29383 C C . PRO G 1 133 ? 311.141 677.682 476.926 1.00 69.51 133 PRO F C 1
ATOM 29384 O O . PRO G 1 133 ? 312.256 677.332 477.300 1.00 69.51 133 PRO F O 1
ATOM 29395 N N . ALA G 1 134 ? 310.297 678.288 477.753 1.00 71.24 134 ALA F N 1
ATOM 29396 C CA . ALA G 1 134 ? 310.639 678.663 479.122 1.00 71.24 134 ALA F CA 1
ATOM 29397 C C . ALA G 1 134 ? 310.951 677.473 480.047 1.00 71.24 134 ALA F C 1
ATOM 29398 O O . ALA G 1 134 ? 311.609 677.642 481.066 1.00 71.24 134 ALA F O 1
ATOM 29405 N N . THR G 1 135 ? 310.529 676.262 479.690 1.00 69.84 135 THR F N 1
ATOM 29406 C CA . THR G 1 135 ? 310.873 675.005 480.365 1.00 69.84 135 THR F CA 1
ATOM 29407 C C . THR G 1 135 ? 312.289 674.508 480.067 1.00 69.84 135 THR F C 1
ATOM 29408 O O . THR G 1 135 ? 312.824 673.733 480.848 1.00 69.84 135 THR F O 1
ATOM 29419 N N . TRP G 1 136 ? 312.937 674.931 478.981 1.00 68.41 136 TRP F N 1
ATOM 29420 C CA . TRP G 1 136 ? 314.364 674.685 478.752 1.00 68.41 136 TRP F CA 1
ATOM 29421 C C . TRP G 1 136 ? 315.178 675.687 479.574 1.00 68.41 136 TRP F C 1
ATOM 29422 O O . TRP G 1 136 ? 315.405 676.814 479.145 1.00 68.41 136 TRP F O 1
ATOM 29443 N N . LEU G 1 137 ? 315.589 675.308 480.784 1.00 70.25 137 LEU F N 1
ATOM 29444 C CA . LEU G 1 137 ? 316.142 676.258 481.757 1.00 70.25 137 LEU F CA 1
ATOM 29445 C C . LEU G 1 137 ? 317.554 676.741 481.429 1.00 70.25 137 LEU F C 1
ATOM 29446 O O . LEU G 1 137 ? 317.940 677.825 481.850 1.00 70.25 137 LEU F O 1
ATOM 29462 N N . ASP G 1 138 ? 318.337 675.962 480.692 1.00 71.48 138 ASP F N 1
ATOM 29463 C CA . ASP G 1 138 ? 319.666 676.367 480.248 1.00 71.48 138 ASP F CA 1
ATOM 29464 C C . ASP G 1 138 ? 319.598 677.513 479.233 1.00 71.48 138 ASP F C 1
ATOM 29465 O O . ASP G 1 138 ? 318.726 677.500 478.364 1.00 71.48 138 ASP F O 1
ATOM 29474 N N . PRO G 1 139 ? 320.522 678.483 479.273 1.00 70.23 139 PRO F N 1
ATOM 29475 C CA . PRO G 1 139 ? 320.639 679.474 478.219 1.00 70.23 139 PRO F CA 1
ATOM 29476 C C . PRO G 1 139 ? 320.948 678.824 476.866 1.00 70.23 139 PRO F C 1
ATOM 29477 O O . PRO G 1 139 ? 321.505 677.730 476.784 1.00 70.23 139 PRO F O 1
ATOM 29488 N N . ALA G 1 140 ? 320.609 679.511 475.782 1.00 68.54 140 ALA F N 1
ATOM 29489 C CA . ALA G 1 140 ? 321.073 679.144 474.450 1.00 68.54 140 ALA F CA 1
ATOM 29490 C C . ALA G 1 140 ? 322.584 679.376 474.337 1.00 68.54 140 ALA F C 1
ATOM 29491 O O . ALA G 1 140 ? 323.143 680.178 475.078 1.00 68.54 140 ALA F O 1
ATOM 29498 N N . LEU G 1 141 ? 323.259 678.697 473.420 1.00 67.62 141 LEU F N 1
ATOM 29499 C CA . LEU G 1 141 ? 324.719 678.664 473.388 1.00 67.62 141 LEU F CA 1
ATOM 29500 C C . LEU G 1 141 ? 325.371 680.045 473.256 1.00 67.62 141 LEU F C 1
ATOM 29501 O O . LEU G 1 141 ? 326.244 680.372 474.048 1.00 67.62 141 LEU F O 1
ATOM 29517 N N . VAL G 1 142 ? 324.926 680.878 472.318 1.00 68.14 142 VAL F N 1
ATOM 29518 C CA . VAL G 1 142 ? 325.466 682.221 472.077 1.00 68.14 142 VAL F CA 1
ATOM 29519 C C . VAL G 1 142 ? 325.250 683.163 473.261 1.00 68.14 142 VAL F C 1
ATOM 29520 O O . VAL G 1 142 ? 326.244 683.629 473.812 1.00 68.14 142 VAL F O 1
ATOM 29533 N N . PRO G 1 143 ? 324.022 683.434 473.744 1.00 67.54 143 PRO F N 1
ATOM 29534 C CA . PRO G 1 143 ? 323.845 684.269 474.929 1.00 67.54 143 PRO F CA 1
ATOM 29535 C C . PRO G 1 143 ? 324.475 683.655 476.185 1.00 67.54 143 PRO F C 1
ATOM 29536 O O . PRO G 1 143 ? 324.938 684.388 477.049 1.00 67.54 143 PRO F O 1
ATOM 29547 N N . GLY G 1 144 ? 324.568 682.330 476.278 1.00 68.10 144 GLY F N 1
ATOM 29548 C CA . GLY G 1 144 ? 325.258 681.635 477.355 1.00 68.10 144 GLY F CA 1
ATOM 29549 C C . GLY G 1 144 ? 326.764 681.853 477.359 1.00 68.10 144 GLY F C 1
ATOM 29550 O O . GLY G 1 144 ? 327.338 682.142 478.398 1.00 68.10 144 GLY F O 1
ATOM 29554 N N . ALA G 1 145 ? 327.409 681.818 476.200 1.00 67.99 145 ALA F N 1
ATOM 29555 C CA . ALA G 1 145 ? 328.820 682.150 476.063 1.00 67.99 145 ALA F CA 1
ATOM 29556 C C . ALA G 1 145 ? 329.099 683.619 476.392 1.00 67.99 145 ALA F C 1
ATOM 29557 O O . ALA G 1 145 ? 330.094 683.927 477.037 1.00 67.99 145 ALA F O 1
ATOM 29564 N N . ILE G 1 146 ? 328.213 684.529 476.002 1.00 68.23 146 ILE F N 1
ATOM 29565 C CA . ILE G 1 146 ? 328.335 685.957 476.294 1.00 68.23 146 ILE F CA 1
ATOM 29566 C C . ILE G 1 146 ? 328.176 686.239 477.784 1.00 68.23 146 ILE F C 1
ATOM 29567 O O . ILE G 1 146 ? 329.004 686.935 478.356 1.00 68.23 146 ILE F O 1
ATOM 29583 N N . ALA G 1 147 ? 327.174 685.669 478.445 1.00 68.23 147 ALA F N 1
ATOM 29584 C CA . ALA G 1 147 ? 326.977 685.829 479.884 1.00 68.23 147 ALA F CA 1
ATOM 29585 C C . ALA G 1 147 ? 328.139 685.245 480.698 1.00 68.23 147 ALA F C 1
ATOM 29586 O O . ALA G 1 147 ? 328.563 685.838 481.685 1.00 68.23 147 ALA F O 1
ATOM 29593 N N . ALA G 1 148 ? 328.710 684.124 480.261 1.00 69.14 148 ALA F N 1
ATOM 29594 C CA . ALA G 1 148 ? 329.917 683.540 480.836 1.00 69.14 148 ALA F CA 1
ATOM 29595 C C . ALA G 1 148 ? 331.198 684.357 480.593 1.00 69.14 148 ALA F C 1
ATOM 29596 O O . ALA G 1 148 ? 332.251 684.024 481.128 1.00 69.14 148 ALA F O 1
ATOM 29603 N N . GLY G 1 149 ? 331.154 685.402 479.767 1.00 69.19 149 GLY F N 1
ATOM 29604 C CA . GLY G 1 149 ? 332.308 686.211 479.396 1.00 69.19 149 GLY F CA 1
ATOM 29605 C C . GLY G 1 149 ? 333.237 685.582 478.361 1.00 69.19 149 GLY F C 1
ATOM 29606 O O . GLY G 1 149 ? 334.292 686.139 478.087 1.00 69.19 149 GLY F O 1
ATOM 29610 N N . ASN G 1 150 ? 332.871 684.458 477.748 1.00 68.85 150 ASN F N 1
ATOM 29611 C CA . ASN G 1 150 ? 333.640 683.793 476.698 1.00 68.85 150 ASN F CA 1
ATOM 29612 C C . ASN G 1 150 ? 333.405 684.464 475.341 1.00 68.85 150 ASN F C 1
ATOM 29613 O O . ASN G 1 150 ? 332.842 683.882 474.423 1.00 68.85 150 ASN F O 1
ATOM 29624 N N . THR G 1 151 ? 333.781 685.730 475.229 1.00 69.91 151 THR F N 1
ATOM 29625 C CA . THR G 1 151 ? 333.421 686.588 474.108 1.00 69.91 151 THR F CA 1
ATOM 29626 C C . THR G 1 151 ? 334.524 687.565 473.735 1.00 69.91 151 THR F C 1
ATOM 29627 O O . THR G 1 151 ? 335.210 688.107 474.594 1.00 69.91 151 THR F O 1
ATOM 29638 N N . ILE G 1 152 ? 334.677 687.807 472.442 1.00 71.00 152 ILE F N 1
ATOM 29639 C CA . ILE G 1 152 ? 335.587 688.780 471.859 1.00 71.00 152 ILE F CA 1
ATOM 29640 C C . ILE G 1 152 ? 334.914 689.417 470.648 1.00 71.00 152 ILE F C 1
ATOM 29641 O O . ILE G 1 152 ? 334.251 688.731 469.878 1.00 71.00 152 ILE F O 1
ATOM 29657 N N . ALA G 1 153 ? 335.058 690.719 470.447 1.00 72.46 153 ALA F N 1
ATOM 29658 C CA . ALA G 1 153 ? 334.525 691.361 469.259 1.00 72.46 153 ALA F CA 1
ATOM 29659 C C . ALA G 1 153 ? 335.432 691.114 468.046 1.00 72.46 153 ALA F C 1
ATOM 29660 O O . ALA G 1 153 ? 336.654 691.244 468.127 1.00 72.46 153 ALA F O 1
ATOM 29667 N N . ASP G 1 154 ? 334.823 690.816 466.905 1.00 74.56 154 ASP F N 1
ATOM 29668 C CA . ASP G 1 154 ? 335.466 690.757 465.598 1.00 74.56 154 ASP F CA 1
ATOM 29669 C C . ASP G 1 154 ? 336.227 692.055 465.311 1.00 74.56 154 ASP F C 1
ATOM 29670 O O . ASP G 1 154 ? 335.685 693.152 465.404 1.00 74.56 154 ASP F O 1
ATOM 29679 N N . GLY G 1 155 ? 337.505 691.944 464.980 1.00 74.87 155 GLY F N 1
ATOM 29680 C CA . GLY G 1 155 ? 338.375 693.064 464.655 1.00 74.87 155 GLY F CA 1
ATOM 29681 C C . GLY G 1 155 ? 339.109 693.660 465.851 1.00 74.87 155 GLY F C 1
ATOM 29682 O O . GLY G 1 155 ? 339.708 694.724 465.727 1.00 74.87 155 GLY F O 1
ATOM 29686 N N . THR G 1 156 ? 339.095 693.013 467.012 1.00 74.35 156 THR F N 1
ATOM 29687 C CA . THR G 1 156 ? 339.958 693.413 468.133 1.00 74.35 156 THR F CA 1
ATOM 29688 C C . THR G 1 156 ? 341.369 692.835 468.008 1.00 74.35 156 THR F C 1
ATOM 29689 O O . THR G 1 156 ? 342.331 693.505 468.375 1.00 74.35 156 THR F O 1
ATOM 29700 N N . GLY G 1 157 ? 341.531 691.632 467.461 1.00 76.20 157 GLY F N 1
ATOM 29701 C CA . GLY G 1 157 ? 342.826 691.059 467.107 1.00 76.20 157 GLY F CA 1
ATOM 29702 C C . GLY G 1 157 ? 343.426 691.653 465.831 1.00 76.20 157 GLY F C 1
ATOM 29703 O O . GLY G 1 157 ? 342.862 692.546 465.202 1.00 76.20 157 GLY F O 1
ATOM 29707 N N . ILE G 1 158 ? 344.576 691.133 465.424 1.00 77.15 158 ILE F N 1
ATOM 29708 C CA . ILE G 1 158 ? 345.277 691.503 464.190 1.00 77.15 158 ILE F CA 1
ATOM 29709 C C . ILE G 1 158 ? 344.429 691.210 462.947 1.00 77.15 158 ILE F C 1
ATOM 29710 O O . ILE G 1 158 ? 344.382 692.011 462.022 1.00 77.15 158 ILE F O 1
ATOM 29726 N N . ASP G 1 159 ? 343.760 690.062 462.912 1.00 75.69 159 ASP F N 1
ATOM 29727 C CA . ASP G 1 159 ? 342.950 689.574 461.798 1.00 75.69 159 ASP F CA 1
ATOM 29728 C C . ASP G 1 159 ? 341.914 688.561 462.306 1.00 75.69 159 ASP F C 1
ATOM 29729 O O . ASP G 1 159 ? 341.912 688.207 463.477 1.00 75.69 159 ASP F O 1
ATOM 29738 N N . LEU G 1 160 ? 341.011 688.082 461.454 1.00 72.32 160 LEU F N 1
ATOM 29739 C CA . LEU G 1 160 ? 339.991 687.119 461.872 1.00 72.32 160 LEU F CA 1
ATOM 29740 C C . LEU G 1 160 ? 340.592 685.853 462.505 1.00 72.32 160 LEU F C 1
ATOM 29741 O O . LEU G 1 160 ? 340.057 685.345 463.483 1.00 72.32 160 LEU F O 1
ATOM 29757 N N . ALA G 1 161 ? 341.698 685.330 461.975 1.00 72.60 161 ALA F N 1
ATOM 29758 C CA . ALA G 1 161 ? 342.316 684.129 462.519 1.00 72.60 161 ALA F CA 1
ATOM 29759 C C . ALA G 1 161 ? 342.857 684.352 463.939 1.00 72.60 161 ALA F C 1
ATOM 29760 O O . ALA G 1 161 ? 342.852 683.427 464.743 1.00 72.60 161 ALA F O 1
ATOM 29767 N N . ASP G 1 162 ? 343.276 685.563 464.282 1.00 75.08 162 ASP F N 1
ATOM 29768 C CA . ASP G 1 162 ? 343.603 685.964 465.644 1.00 75.08 162 ASP F CA 1
ATOM 29769 C C . ASP G 1 162 ? 342.363 685.927 466.555 1.00 75.08 162 ASP F C 1
ATOM 29770 O O . ASP G 1 162 ? 342.385 685.316 467.615 1.00 75.08 162 ASP F O 1
ATOM 29779 N N . ASP G 1 163 ? 341.234 686.482 466.128 1.00 73.94 163 ASP F N 1
ATOM 29780 C CA . ASP G 1 163 ? 340.004 686.436 466.916 1.00 73.94 163 ASP F CA 1
ATOM 29781 C C . ASP G 1 163 ? 339.480 685.010 467.104 1.00 73.94 163 ASP F C 1
ATOM 29782 O O . ASP G 1 163 ? 339.017 684.662 468.185 1.00 73.94 163 ASP F O 1
ATOM 29791 N N . ILE G 1 164 ? 339.588 684.155 466.091 1.00 70.53 164 ILE F N 1
ATOM 29792 C CA . ILE G 1 164 ? 339.242 682.741 466.208 1.00 70.53 164 ILE F CA 1
ATOM 29793 C C . ILE G 1 164 ? 340.161 682.046 467.208 1.00 70.53 164 ILE F C 1
ATOM 29794 O O . ILE G 1 164 ? 339.686 681.262 468.022 1.00 70.53 164 ILE F O 1
ATOM 29810 N N . ASN G 1 165 ? 341.455 682.355 467.216 1.00 71.18 165 ASN F N 1
ATOM 29811 C CA . ASN G 1 165 ? 342.378 681.792 468.185 1.00 71.18 165 ASN F CA 1
ATOM 29812 C C . ASN G 1 165 ? 342.014 682.181 469.623 1.00 71.18 165 ASN F C 1
ATOM 29813 O O . ASN G 1 165 ? 342.033 681.339 470.514 1.00 71.18 165 ASN F O 1
ATOM 29824 N N . GLU G 1 166 ? 341.623 683.425 469.858 1.00 73.06 166 GLU F N 1
ATOM 29825 C CA . GLU G 1 166 ? 341.141 683.876 471.152 1.00 73.06 166 GLU F CA 1
ATOM 29826 C C . GLU G 1 166 ? 339.817 683.230 471.555 1.00 73.06 166 GLU F C 1
ATOM 29827 O O . GLU G 1 166 ? 339.674 682.818 472.702 1.00 73.06 166 GLU F O 1
ATOM 29839 N N . ALA G 1 167 ? 338.870 683.066 470.632 1.00 69.94 167 ALA F N 1
ATOM 29840 C CA . ALA G 1 167 ? 337.642 682.343 470.904 1.00 69.94 167 ALA F CA 1
ATOM 29841 C C . ALA G 1 167 ? 337.921 680.904 471.350 1.00 69.94 167 ALA F C 1
ATOM 29842 O O . ALA G 1 167 ? 337.426 680.477 472.387 1.00 69.94 167 ALA F O 1
ATOM 29849 N N . PHE G 1 168 ? 338.769 680.176 470.621 1.00 69.31 168 PHE F N 1
ATOM 29850 C CA . PHE G 1 168 ? 339.166 678.824 471.000 1.00 69.31 168 PHE F CA 1
ATOM 29851 C C . PHE G 1 168 ? 339.870 678.815 472.370 1.00 69.31 168 PHE F C 1
ATOM 29852 O O . PHE G 1 168 ? 339.631 677.932 473.187 1.00 69.31 168 PHE F O 1
ATOM 29869 N N . GLY G 1 169 ? 340.659 679.852 472.655 1.00 70.16 169 GLY F N 1
ATOM 29870 C CA . GLY G 1 169 ? 341.328 680.072 473.922 1.00 70.16 169 GLY F CA 1
ATOM 29871 C C . GLY G 1 169 ? 340.389 680.118 475.121 1.00 70.16 169 GLY F C 1
ATOM 29872 O O . GLY G 1 169 ? 340.677 679.482 476.126 1.00 70.16 169 GLY F O 1
ATOM 29876 N N . PHE G 1 170 ? 339.255 680.816 475.049 1.00 69.13 170 PHE F N 1
ATOM 29877 C CA . PHE G 1 170 ? 338.327 680.872 476.183 1.00 69.13 170 PHE F CA 1
ATOM 29878 C C . PHE G 1 170 ? 337.762 679.503 476.561 1.00 69.13 170 PHE F C 1
ATOM 29879 O O . PHE G 1 170 ? 337.587 679.212 477.736 1.00 69.13 170 PHE F O 1
ATOM 29896 N N . VAL G 1 171 ? 337.488 678.654 475.577 1.00 68.74 171 VAL F N 1
ATOM 29897 C CA . VAL G 1 171 ? 337.011 677.296 475.814 1.00 68.74 171 VAL F CA 1
ATOM 29898 C C . VAL G 1 171 ? 338.101 676.461 476.477 1.00 68.74 171 VAL F C 1
ATOM 29899 O O . VAL G 1 171 ? 337.854 675.812 477.484 1.00 68.74 171 VAL F O 1
ATOM 29912 N N . GLU G 1 172 ? 339.326 676.521 475.956 1.00 71.39 172 GLU F N 1
ATOM 29913 C CA . GLU G 1 172 ? 340.478 675.799 476.485 1.00 71.39 172 GLU F CA 1
ATOM 29914 C C . GLU G 1 172 ? 340.803 676.212 477.924 1.00 71.39 172 GLU F C 1
ATOM 29915 O O . GLU G 1 172 ? 341.059 675.351 478.760 1.00 71.39 172 GLU F O 1
ATOM 29927 N N . ASP G 1 173 ? 340.746 677.504 478.230 1.00 72.57 173 ASP F N 1
ATOM 29928 C CA . ASP G 1 173 ? 340.942 678.082 479.558 1.00 72.57 173 ASP F CA 1
ATOM 29929 C C . ASP G 1 173 ? 339.825 677.734 480.560 1.00 72.57 173 ASP F C 1
ATOM 29930 O O . ASP G 1 173 ? 340.033 677.800 481.767 1.00 72.57 173 ASP F O 1
ATOM 29939 N N . ASP G 1 174 ? 338.647 677.321 480.103 1.00 71.90 174 ASP F N 1
ATOM 29940 C CA . ASP G 1 174 ? 337.560 676.788 480.924 1.00 71.90 174 ASP F CA 1
ATOM 29941 C C . ASP G 1 174 ? 337.649 675.267 481.102 1.00 71.90 174 ASP F C 1
ATOM 29942 O O . ASP G 1 174 ? 336.712 674.648 481.582 1.00 71.90 174 ASP F O 1
ATOM 29951 N N . GLU G 1 175 ? 338.775 674.646 480.754 1.00 74.00 175 GLU F N 1
ATOM 29952 C CA . GLU G 1 175 ? 339.028 673.202 480.819 1.00 74.00 175 GLU F CA 1
ATOM 29953 C C . GLU G 1 175 ? 338.209 672.350 479.830 1.00 74.00 175 GLU F C 1
ATOM 29954 O O . GLU G 1 175 ? 338.153 671.132 479.965 1.00 74.00 175 GLU F O 1
ATOM 29966 N N . PHE G 1 176 ? 337.600 672.947 478.808 1.00 69.33 176 PHE F N 1
ATOM 29967 C CA . PHE G 1 176 ? 336.879 672.239 477.751 1.00 69.33 176 PHE F CA 1
ATOM 29968 C C . PHE G 1 176 ? 337.705 672.176 476.462 1.00 69.33 176 PHE F C 1
ATOM 29969 O O . PHE G 1 176 ? 338.604 672.986 476.260 1.00 69.33 176 PHE F O 1
ATOM 29986 N N . ASP G 1 177 ? 337.441 671.212 475.590 1.00 71.36 177 ASP F N 1
ATOM 29987 C CA . ASP G 1 177 ? 338.138 671.043 474.310 1.00 71.36 177 ASP F CA 1
ATOM 29988 C C . ASP G 1 177 ? 337.307 671.588 473.151 1.00 71.36 177 ASP F C 1
ATOM 29989 O O . ASP G 1 177 ? 336.145 671.242 473.019 1.00 71.36 177 ASP F O 1
ATOM 29998 N N . VAL G 1 178 ? 337.878 672.406 472.267 1.00 69.01 178 VAL F N 1
ATOM 29999 C CA . VAL G 1 178 ? 337.175 672.802 471.037 1.00 69.01 178 VAL F CA 1
ATOM 30000 C C . VAL G 1 178 ? 337.125 671.608 470.086 1.00 69.01 178 VAL F C 1
ATOM 30001 O O . VAL G 1 178 ? 338.163 671.044 469.769 1.00 69.01 178 VAL F O 1
ATOM 30014 N N . ASN G 1 179 ? 335.942 671.218 469.624 1.00 68.32 179 ASN F N 1
ATOM 30015 C CA . ASN G 1 179 ? 335.741 670.143 468.642 1.00 68.32 179 ASN F CA 1
ATOM 30016 C C . ASN G 1 179 ? 334.554 670.399 467.688 1.00 68.32 179 ASN F C 1
ATOM 30017 O O . ASN G 1 179 ? 334.197 669.551 466.870 1.00 68.32 179 ASN F O 1
ATOM 30028 N N . VAL G 1 180 ? 333.923 671.566 467.776 1.00 68.36 180 VAL F N 1
ATOM 30029 C CA . VAL G 1 180 ? 332.929 672.056 466.819 1.00 68.36 180 VAL F CA 1
ATOM 30030 C C . VAL G 1 180 ? 333.026 673.567 466.702 1.00 68.36 180 VAL F C 1
ATOM 30031 O O . VAL G 1 180 ? 333.328 674.253 467.676 1.00 68.36 180 VAL F O 1
ATOM 30044 N N . ALA G 1 181 ? 332.758 674.094 465.515 1.00 69.36 181 ALA F N 1
ATOM 30045 C CA . ALA G 1 181 ? 332.650 675.519 465.257 1.00 69.36 181 ALA F CA 1
ATOM 30046 C C . ALA G 1 181 ? 331.545 675.796 464.231 1.00 69.36 181 ALA F C 1
ATOM 30047 O O . ALA G 1 181 ? 331.397 675.056 463.269 1.00 69.36 181 ALA F O 1
ATOM 30054 N N . PHE G 1 182 ? 330.793 676.872 464.415 1.00 69.01 182 PHE F N 1
ATOM 30055 C CA . PHE G 1 182 ? 329.645 677.269 463.605 1.00 69.01 182 PHE F CA 1
ATOM 30056 C C . PHE G 1 182 ? 329.798 678.696 463.115 1.00 69.01 182 PHE F C 1
ATOM 30057 O O . PHE G 1 182 ? 330.264 679.555 463.856 1.00 69.01 182 PHE F O 1
ATOM 30074 N N . THR G 1 183 ? 329.359 678.958 461.893 1.00 70.12 183 THR F N 1
ATOM 30075 C CA . THR G 1 183 ? 329.336 680.289 461.286 1.00 70.12 183 THR F CA 1
ATOM 30076 C C . THR G 1 183 ? 328.415 680.312 460.062 1.00 70.12 183 THR F C 1
ATOM 30077 O O . THR G 1 183 ? 327.966 679.264 459.609 1.00 70.12 183 THR F O 1
ATOM 30088 N N . GLY G 1 184 ? 328.099 681.481 459.516 1.00 70.61 184 GLY F N 1
ATOM 30089 C CA . GLY G 1 184 ? 327.423 681.591 458.220 1.00 70.61 184 GLY F CA 1
ATOM 30090 C C . GLY G 1 184 ? 328.400 681.575 457.045 1.00 70.61 184 GLY F C 1
ATOM 30091 O O . GLY G 1 184 ? 329.589 681.836 457.198 1.00 70.61 184 GLY F O 1
ATOM 30095 N N . ARG G 1 185 ? 327.914 681.296 455.833 1.00 73.00 185 ARG F N 1
ATOM 30096 C CA . ARG G 1 185 ? 328.733 681.202 454.603 1.00 73.00 185 ARG F CA 1
ATOM 30097 C C . ARG G 1 185 ? 329.502 682.473 454.242 1.00 73.00 185 ARG F C 1
ATOM 30098 O O . ARG G 1 185 ? 330.484 682.389 453.517 1.00 73.00 185 ARG F O 1
ATOM 30119 N N . PHE G 1 186 ? 329.130 683.622 454.800 1.00 71.70 186 PHE F N 1
ATOM 30120 C CA . PHE G 1 186 ? 329.855 684.888 454.692 1.00 71.70 186 PHE F CA 1
ATOM 30121 C C . PHE G 1 186 ? 331.318 684.827 455.157 1.00 71.70 186 PHE F C 1
ATOM 30122 O O . PHE G 1 186 ? 332.138 685.623 454.707 1.00 71.70 186 PHE F O 1
ATOM 30139 N N . LEU G 1 187 ? 331.678 683.885 456.031 1.00 70.14 187 LEU F N 1
ATOM 30140 C CA . LEU G 1 187 ? 333.036 683.760 456.549 1.00 70.14 187 LEU F CA 1
ATOM 30141 C C . LEU G 1 187 ? 334.030 683.234 455.511 1.00 70.14 187 LEU F C 1
ATOM 30142 O O . LEU G 1 187 ? 335.214 683.529 455.621 1.00 70.14 187 LEU F O 1
ATOM 30158 N N . ARG G 1 188 ? 333.591 682.519 454.469 1.00 70.65 188 ARG F N 1
ATOM 30159 C CA . ARG G 1 188 ? 334.493 681.972 453.443 1.00 70.65 188 ARG F CA 1
ATOM 30160 C C . ARG G 1 188 ? 335.323 683.055 452.766 1.00 70.65 188 ARG F C 1
ATOM 30161 O O . ARG G 1 188 ? 336.535 682.920 452.671 1.00 70.65 188 ARG F O 1
ATOM 30182 N N . ARG G 1 189 ? 334.704 684.176 452.404 1.00 69.97 189 ARG F N 1
ATOM 30183 C CA . ARG G 1 189 ? 335.374 685.382 451.899 1.00 69.97 189 ARG F CA 1
ATOM 30184 C C . ARG G 1 189 ? 336.440 685.899 452.862 1.00 69.97 189 ARG F C 1
ATOM 30185 O O . ARG G 1 189 ? 337.556 686.172 452.438 1.00 69.97 189 ARG F O 1
ATOM 30206 N N . ARG G 1 190 ? 336.111 686.004 454.151 1.00 70.95 190 ARG F N 1
ATOM 30207 C CA . ARG G 1 190 ? 337.009 686.485 455.209 1.00 70.95 190 ARG F CA 1
ATOM 30208 C C . ARG G 1 190 ? 338.227 685.580 455.343 1.00 70.95 190 ARG F C 1
ATOM 30209 O O . ARG G 1 190 ? 339.332 686.081 455.444 1.00 70.95 190 ARG F O 1
ATOM 30230 N N . LEU G 1 191 ? 338.038 684.263 455.305 1.00 70.44 191 LEU F N 1
ATOM 30231 C CA . LEU G 1 191 ? 339.118 683.285 455.389 1.00 70.44 191 LEU F CA 1
ATOM 30232 C C . LEU G 1 191 ? 340.020 683.306 454.157 1.00 70.44 191 LEU F C 1
ATOM 30233 O O . LEU G 1 191 ? 341.230 683.397 454.301 1.00 70.44 191 LEU F O 1
ATOM 30249 N N . ARG G 1 192 ? 339.459 683.304 452.943 1.00 70.39 192 ARG F N 1
ATOM 30250 C CA . ARG G 1 192 ? 340.243 683.429 451.699 1.00 70.39 192 ARG F CA 1
ATOM 30251 C C . ARG G 1 192 ? 341.054 684.723 451.659 1.00 70.39 192 ARG F C 1
ATOM 30252 O O . ARG G 1 192 ? 342.154 684.740 451.139 1.00 70.39 192 ARG F O 1
ATOM 30273 N N . GLY G 1 193 ? 340.532 685.797 452.234 1.00 71.13 193 GLY F N 1
ATOM 30274 C CA . GLY G 1 193 ? 341.181 687.099 452.305 1.00 71.13 193 GLY F CA 1
ATOM 30275 C C . GLY G 1 193 ? 342.310 687.248 453.323 1.00 71.13 193 GLY F C 1
ATOM 30276 O O . GLY G 1 193 ? 342.902 688.316 453.372 1.00 71.13 193 GLY F O 1
ATOM 30280 N N . LEU G 1 194 ? 342.631 686.253 454.151 1.00 71.92 194 LEU F N 1
ATOM 30281 C CA . LEU G 1 194 ? 343.693 686.351 455.159 1.00 71.92 194 LEU F CA 1
ATOM 30282 C C . LEU G 1 194 ? 345.070 686.425 454.498 1.00 71.92 194 LEU F C 1
ATOM 30283 O O . LEU G 1 194 ? 345.554 685.433 453.947 1.00 71.92 194 LEU F O 1
ATOM 30299 N N . ARG G 1 195 ? 345.747 687.566 454.608 1.00 74.83 195 ARG F N 1
ATOM 30300 C CA . ARG G 1 195 ? 347.082 687.792 454.039 1.00 74.83 195 ARG F CA 1
ATOM 30301 C C . ARG G 1 195 ? 348.064 688.375 455.050 1.00 74.83 195 ARG F C 1
ATOM 30302 O O . ARG G 1 195 ? 347.666 689.037 455.999 1.00 74.83 195 ARG F O 1
ATOM 30323 N N . ASP G 1 196 ? 349.351 688.150 454.826 1.00 77.42 196 ASP F N 1
ATOM 30324 C CA . ASP G 1 196 ? 350.429 688.834 455.541 1.00 77.42 196 ASP F CA 1
ATOM 30325 C C . ASP G 1 196 ? 350.538 690.321 455.155 1.00 77.42 196 ASP F C 1
ATOM 30326 O O . ASP G 1 196 ? 349.854 690.811 454.256 1.00 77.42 196 ASP F O 1
ATOM 30335 N N . ALA G 1 197 ? 351.399 691.067 455.840 1.00 78.61 197 ALA F N 1
ATOM 30336 C CA . ALA G 1 197 ? 351.581 692.489 455.604 1.00 78.61 197 ALA F CA 1
ATOM 30337 C C . ALA G 1 197 ? 352.172 692.821 454.221 1.00 78.61 197 ALA F C 1
ATOM 30338 O O . ALA G 1 197 ? 352.062 693.961 453.777 1.00 78.61 197 ALA F O 1
ATOM 30345 N N . ASP G 1 198 ? 352.762 691.855 453.517 1.00 78.49 198 ASP F N 1
ATOM 30346 C CA . ASP G 1 198 ? 353.227 692.002 452.136 1.00 78.49 198 ASP F CA 1
ATOM 30347 C C . ASP G 1 198 ? 352.170 691.612 451.096 1.00 78.49 198 ASP F C 1
ATOM 30348 O O . ASP G 1 198 ? 352.453 691.670 449.910 1.00 78.49 198 ASP F O 1
ATOM 30357 N N . ASN G 1 199 ? 350.941 691.283 451.488 1.00 76.32 199 ASN F N 1
ATOM 30358 C CA . ASN G 1 199 ? 349.844 690.835 450.635 1.00 76.32 199 ASN F CA 1
ATOM 30359 C C . ASN G 1 199 ? 349.950 689.386 450.139 1.00 76.32 199 ASN F C 1
ATOM 30360 O O . ASN G 1 199 ? 349.286 689.048 449.166 1.00 76.32 199 ASN F O 1
ATOM 30371 N N . ALA G 1 200 ? 350.709 688.499 450.773 1.00 75.49 200 ALA F N 1
ATOM 30372 C CA . ALA G 1 200 ? 350.721 687.072 450.426 1.00 75.49 200 ALA F CA 1
ATOM 30373 C C . ALA G 1 200 ? 349.708 686.286 451.284 1.00 75.49 200 ALA F C 1
ATOM 30374 O O . ALA G 1 200 ? 349.598 686.561 452.476 1.00 75.49 200 ALA F O 1
ATOM 30381 N N . PRO G 1 201 ? 348.926 685.337 450.749 1.00 73.97 201 PRO F N 1
ATOM 30382 C CA . PRO G 1 201 ? 347.952 684.597 451.552 1.00 73.97 201 PRO F CA 1
ATOM 30383 C C . PRO G 1 201 ? 348.591 683.760 452.670 1.00 73.97 201 PRO F C 1
ATOM 30384 O O . PRO G 1 201 ? 349.560 683.052 452.424 1.00 73.97 201 PRO F O 1
ATOM 30395 N N . ILE G 1 202 ? 348.030 683.807 453.881 1.00 73.82 202 ILE F N 1
ATOM 30396 C CA . ILE G 1 202 ? 348.437 682.966 455.027 1.00 73.82 202 ILE F CA 1
ATOM 30397 C C . ILE G 1 202 ? 347.465 681.822 455.326 1.00 73.82 202 ILE F C 1
ATOM 30398 O O . ILE G 1 202 ? 347.802 680.915 456.079 1.00 73.82 202 ILE F O 1
ATOM 30414 N N . TYR G 1 203 ? 346.260 681.835 454.747 1.00 71.95 203 TYR F N 1
ATOM 30415 C CA . TYR G 1 203 ? 345.270 680.764 454.874 1.00 71.95 203 TYR F CA 1
ATOM 30416 C C . TYR G 1 203 ? 345.272 679.805 453.676 1.00 71.95 203 TYR F C 1
ATOM 30417 O O . TYR G 1 203 ? 345.423 678.603 453.858 1.00 71.95 203 TYR F O 1
ATOM 30435 N N . LEU G 1 204 ? 345.144 680.318 452.448 1.00 73.03 204 LEU F N 1
ATOM 30436 C CA . LEU G 1 204 ? 345.245 679.511 451.230 1.00 73.03 204 LEU F CA 1
ATOM 30437 C C . LEU G 1 204 ? 346.699 679.203 450.863 1.00 73.03 204 LEU F C 1
ATOM 30438 O O . LEU G 1 204 ? 347.599 679.973 451.176 1.00 73.03 204 LEU F O 1
ATOM 30454 N N . ASP G 1 205 ? 346.919 678.133 450.111 1.00 76.91 205 ASP F N 1
ATOM 30455 C CA . ASP G 1 205 ? 348.192 677.819 449.460 1.00 76.91 205 ASP F CA 1
ATOM 30456 C C . ASP G 1 205 ? 348.393 678.643 448.168 1.00 76.91 205 ASP F C 1
ATOM 30457 O O . ASP G 1 205 ? 348.563 678.099 447.079 1.00 76.91 205 ASP F O 1
ATOM 30466 N N . GLY G 1 206 ? 348.334 679.966 448.263 1.00 75.38 206 GLY F N 1
ATOM 30467 C CA . GLY G 1 206 ? 348.383 680.883 447.124 1.00 75.38 206 GLY F CA 1
ATOM 30468 C C . GLY G 1 206 ? 347.057 681.027 446.371 1.00 75.38 206 GLY F C 1
ATOM 30469 O O . GLY G 1 206 ? 346.137 680.233 446.533 1.00 75.38 206 GLY F O 1
ATOM 30473 N N . VAL G 1 207 ? 346.921 682.080 445.565 1.00 73.09 207 VAL F N 1
ATOM 30474 C CA . VAL G 1 207 ? 345.626 682.504 444.996 1.00 73.09 207 VAL F CA 1
ATOM 30475 C C . VAL G 1 207 ? 345.147 681.735 443.762 1.00 73.09 207 VAL F C 1
ATOM 30476 O O . VAL G 1 207 ? 343.984 681.851 443.408 1.00 73.09 207 VAL F O 1
ATOM 30489 N N . ARG G 1 208 ? 345.985 680.966 443.064 1.00 72.73 208 ARG F N 1
ATOM 30490 C CA . ARG G 1 208 ? 345.611 680.349 441.786 1.00 72.73 208 ARG F CA 1
ATOM 30491 C C . ARG G 1 208 ? 344.672 679.157 441.925 1.00 72.73 208 ARG F C 1
ATOM 30492 O O . ARG G 1 208 ? 343.551 679.216 441.438 1.00 72.73 208 ARG F O 1
ATOM 30513 N N . SER G 1 209 ? 345.117 678.086 442.560 1.00 74.17 209 SER F N 1
ATOM 30514 C CA . SER G 1 209 ? 344.457 676.776 442.511 1.00 74.17 209 SER F CA 1
ATOM 30515 C C . SER G 1 209 ? 343.654 676.400 443.748 1.00 74.17 209 SER F C 1
ATOM 30516 O O . SER G 1 209 ? 343.090 675.318 443.794 1.00 74.17 209 SER F O 1
ATOM 30524 N N . ASP G 1 210 ? 343.598 677.240 444.769 1.00 74.88 210 ASP F N 1
ATOM 30525 C CA . ASP G 1 210 ? 343.058 676.887 446.078 1.00 74.88 210 ASP F CA 1
ATOM 30526 C C . ASP G 1 210 ? 341.895 677.785 446.493 1.00 74.88 210 ASP F C 1
ATOM 30527 O O . ASP G 1 210 ? 341.923 678.990 446.299 1.00 74.88 210 ASP F O 1
ATOM 30536 N N . ASN G 1 211 ? 340.883 677.198 447.106 1.00 74.54 211 ASN F N 1
ATOM 30537 C CA . ASN G 1 211 ? 339.780 677.875 447.768 1.00 74.54 211 ASN F CA 1
ATOM 30538 C C . ASN G 1 211 ? 339.222 677.088 448.957 1.00 74.54 211 ASN F C 1
ATOM 30539 O O . ASN G 1 211 ? 338.149 677.431 449.450 1.00 74.54 211 ASN F O 1
ATOM 30550 N N . ARG G 1 212 ? 339.873 676.010 449.400 1.00 73.86 212 ARG F N 1
ATOM 30551 C CA . ARG G 1 212 ? 339.307 675.137 450.435 1.00 73.86 212 ARG F CA 1
ATOM 30552 C C . ARG G 1 212 ? 339.209 675.906 451.744 1.00 73.86 212 ARG F C 1
ATOM 30553 O O . ARG G 1 212 ? 340.224 676.326 452.285 1.00 73.86 212 ARG F O 1
ATOM 30574 N N . THR G 1 213 ? 337.988 676.080 452.239 1.00 71.96 213 THR F N 1
ATOM 30575 C CA . THR G 1 213 ? 337.622 676.881 453.420 1.00 71.96 213 THR F CA 1
ATOM 30576 C C . THR G 1 213 ? 336.887 676.050 454.475 1.00 71.96 213 THR F C 1
ATOM 30577 O O . THR G 1 213 ? 336.074 676.556 455.241 1.00 71.96 213 THR F O 1
ATOM 30588 N N . ALA G 1 214 ? 337.142 674.744 454.505 1.00 72.18 214 ALA F N 1
ATOM 30589 C CA . ALA G 1 214 ? 336.472 673.778 455.369 1.00 72.18 214 ALA F CA 1
ATOM 30590 C C . ALA G 1 214 ? 336.859 673.855 456.854 1.00 72.18 214 ALA F C 1
ATOM 30591 O O . ALA G 1 214 ? 336.134 673.331 457.689 1.00 72.18 214 ALA F O 1
ATOM 30598 N N . GLU G 1 215 ? 337.990 674.459 457.206 1.00 72.44 215 GLU F N 1
ATOM 30599 C CA . GLU G 1 215 ? 338.577 674.359 458.547 1.00 72.44 215 GLU F CA 1
ATOM 30600 C C . GLU G 1 215 ? 339.400 675.586 458.930 1.00 72.44 215 GLU F C 1
ATOM 30601 O O . GLU G 1 215 ? 339.852 676.335 458.077 1.00 72.44 215 GLU F O 1
ATOM 30613 N N . ILE G 1 216 ? 339.640 675.779 460.214 1.00 69.94 216 ILE F N 1
ATOM 30614 C CA . ILE G 1 216 ? 340.551 676.785 460.753 1.00 69.94 216 ILE F CA 1
ATOM 30615 C C . ILE G 1 216 ? 341.245 676.180 461.968 1.00 69.94 216 ILE F C 1
ATOM 30616 O O . ILE G 1 216 ? 340.606 675.480 462.738 1.00 69.94 216 ILE F O 1
ATOM 30632 N N . TYR G 1 217 ? 342.549 676.369 462.132 1.00 70.00 217 TYR F N 1
ATOM 30633 C CA . TYR G 1 217 ? 343.363 675.657 463.119 1.00 70.00 217 TYR F CA 1
ATOM 30634 C C . TYR G 1 217 ? 343.083 674.150 463.162 1.00 70.00 217 TYR F C 1
ATOM 30635 O O . TYR G 1 217 ? 342.902 673.560 464.218 1.00 70.00 217 TYR F O 1
ATOM 30653 N N . GLY G 1 218 ? 342.939 673.513 462.006 1.00 70.98 218 GLY F N 1
ATOM 30654 C CA . GLY G 1 218 ? 342.613 672.096 461.889 1.00 70.98 218 GLY F CA 1
ATOM 30655 C C . GLY G 1 218 ? 341.204 671.699 462.341 1.00 70.98 218 GLY F C 1
ATOM 30656 O O . GLY G 1 218 ? 340.880 670.519 462.309 1.00 70.98 218 GLY F O 1
ATOM 30660 N N . GLN G 1 219 ? 340.362 672.636 462.773 1.00 69.99 219 GLN F N 1
ATOM 30661 C CA . GLN G 1 219 ? 338.996 672.391 463.222 1.00 69.99 219 GLN F CA 1
ATOM 30662 C C . GLN G 1 219 ? 338.018 672.654 462.079 1.00 69.99 219 GLN F C 1
ATOM 30663 O O . GLN G 1 219 ? 337.939 673.766 461.573 1.00 69.99 219 GLN F O 1
ATOM 30677 N N . ASP G 1 220 ? 337.229 671.645 461.716 1.00 72.33 220 ASP F N 1
ATOM 30678 C CA . ASP G 1 220 ? 336.190 671.775 460.695 1.00 72.33 220 ASP F CA 1
ATOM 30679 C C . ASP G 1 220 ? 335.119 672.788 461.098 1.00 72.33 220 ASP F C 1
ATOM 30680 O O . ASP G 1 220 ? 334.663 672.818 462.239 1.00 72.33 220 ASP F O 1
ATOM 30689 N N . LEU G 1 221 ? 334.666 673.577 460.138 1.00 70.57 221 LEU F N 1
ATOM 30690 C CA . LEU G 1 221 ? 333.634 674.587 460.300 1.00 70.57 221 LEU F CA 1
ATOM 30691 C C . LEU G 1 221 ? 332.305 674.034 459.792 1.00 70.57 221 LEU F C 1
ATOM 30692 O O . LEU G 1 221 ? 332.220 673.553 458.671 1.00 70.57 221 LEU F O 1
ATOM 30708 N N . MET G 1 222 ? 331.248 674.120 460.588 1.00 72.06 222 MET F N 1
ATOM 30709 C CA . MET G 1 222 ? 329.880 673.896 460.134 1.00 72.06 222 MET F CA 1
ATOM 30710 C C . MET G 1 222 ? 329.293 675.211 459.651 1.00 72.06 222 MET F C 1
ATOM 30711 O O . MET G 1 222 ? 329.018 676.102 460.441 1.00 72.06 222 MET F O 1
ATOM 30725 N N . TYR G 1 223 ? 329.092 675.335 458.351 1.00 70.88 223 TYR F N 1
ATOM 30726 C CA . TYR G 1 223 ? 328.405 676.474 457.767 1.00 70.88 223 TYR F CA 1
ATOM 30727 C C . TYR G 1 223 ? 326.895 676.279 457.868 1.00 70.88 223 TYR F C 1
ATOM 30728 O O . TYR G 1 223 ? 326.348 675.311 457.353 1.00 70.88 223 TYR F O 1
ATOM 30746 N N . VAL G 1 224 ? 326.212 677.192 458.545 1.00 71.25 224 VAL F N 1
ATOM 30747 C CA . VAL G 1 224 ? 324.772 677.095 4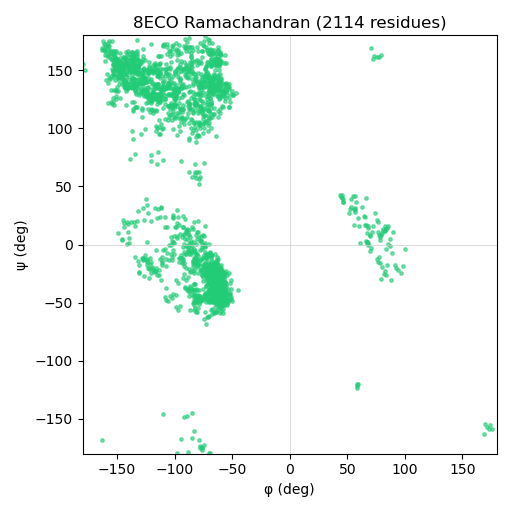58.808 1.00 71.25 224 VAL F CA 1
ATOM 30748 C C . VAL G 1 224 ? 323.984 677.728 457.660 1.00 71.25 224 VAL F C 1
ATOM 30749 O O . VAL G 1 224 ? 324.039 678.936 457.449 1.00 71.25 224 VAL F O 1
ATOM 30762 N N . GLY G 1 225 ? 323.248 676.913 456.904 1.00 73.63 225 GLY F N 1
ATOM 30763 C CA . GLY G 1 225 ? 322.518 677.332 455.698 1.00 73.63 225 GLY F CA 1
ATOM 30764 C C . GLY G 1 225 ? 321.041 677.703 455.880 1.00 73.63 225 GLY F C 1
ATOM 30765 O O . GLY G 1 225 ? 320.421 678.204 454.960 1.00 73.63 225 GLY F O 1
ATOM 30769 N N . ASN G 1 226 ? 320.457 677.459 457.049 1.00 74.42 226 ASN F N 1
ATOM 30770 C CA . ASN G 1 226 ? 319.002 677.414 457.279 1.00 74.42 226 ASN F CA 1
ATOM 30771 C C . ASN G 1 226 ? 318.273 678.759 457.384 1.00 74.42 226 ASN F C 1
ATOM 30772 O O . ASN G 1 226 ? 317.093 678.772 457.717 1.00 74.42 226 ASN F O 1
ATOM 30783 N N . ARG G 1 227 ? 318.965 679.886 457.211 1.00 74.97 227 ARG F N 1
ATOM 30784 C CA . ARG G 1 227 ? 318.585 681.219 457.728 1.00 74.97 227 ARG F CA 1
ATOM 30785 C C . ARG G 1 227 ? 318.619 681.342 459.262 1.00 74.97 227 ARG F C 1
ATOM 30786 O O . ARG G 1 227 ? 318.300 682.402 459.782 1.00 74.97 227 ARG F O 1
ATOM 30807 N N . SER G 1 228 ? 319.020 680.301 460.000 1.00 72.74 228 SER F N 1
ATOM 30808 C CA . SER G 1 228 ? 319.094 680.325 461.474 1.00 72.74 228 SER F CA 1
ATOM 30809 C C . SER G 1 228 ? 320.154 681.278 462.017 1.00 72.74 228 SER F C 1
ATOM 30810 O O . SER G 1 228 ? 319.978 681.833 463.095 1.00 72.74 228 SER F O 1
ATOM 30818 N N . TRP G 1 229 ? 321.279 681.419 461.313 1.00 71.69 229 TRP F N 1
ATOM 30819 C CA . TRP G 1 229 ? 322.450 682.118 461.824 1.00 71.69 229 TRP F CA 1
ATOM 30820 C C . TRP G 1 229 ? 322.242 683.628 461.833 1.00 71.69 229 TRP F C 1
ATOM 30821 O O . TRP G 1 229 ? 322.072 684.233 460.783 1.00 71.69 229 TRP F O 1
ATOM 30842 N N . ASP G 1 230 ? 322.274 684.251 463.002 1.00 75.55 230 ASP F N 1
ATOM 30843 C CA . ASP G 1 230 ? 322.165 685.698 463.133 1.00 75.55 230 ASP F CA 1
ATOM 30844 C C . ASP G 1 230 ? 323.545 686.362 463.219 1.00 75.55 230 ASP F C 1
ATOM 30845 O O . ASP G 1 230 ? 324.153 686.435 464.287 1.00 75.55 230 ASP F O 1
ATOM 30854 N N . ARG G 1 231 ? 324.049 686.884 462.096 1.00 75.69 231 ARG F N 1
ATOM 30855 C CA . ARG G 1 231 ? 325.358 687.553 462.054 1.00 75.69 231 ARG F CA 1
ATOM 30856 C C . ARG G 1 231 ? 325.429 688.829 462.890 1.00 75.69 231 ARG F C 1
ATOM 30857 O O . ARG G 1 231 ? 326.523 689.269 463.216 1.00 75.69 231 ARG F O 1
ATOM 30878 N N . ASP G 1 232 ? 324.291 689.407 463.269 1.00 77.63 232 ASP F N 1
ATOM 30879 C CA . ASP G 1 232 ? 324.218 690.540 464.189 1.00 77.63 232 ASP F CA 1
ATOM 30880 C C . ASP G 1 232 ? 324.342 690.131 465.662 1.00 77.63 232 ASP F C 1
ATOM 30881 O O . ASP G 1 232 ? 324.513 690.996 466.512 1.00 77.63 232 ASP F O 1
ATOM 30890 N N . GLU G 1 233 ? 324.296 688.840 465.985 1.00 75.62 233 GLU F N 1
ATOM 30891 C CA . GLU G 1 233 ? 324.611 688.319 467.315 1.00 75.62 233 GLU F CA 1
ATOM 30892 C C . GLU G 1 233 ? 325.985 687.660 467.363 1.00 75.62 233 GLU F C 1
ATOM 30893 O O . GLU G 1 233 ? 326.745 687.912 468.288 1.00 75.62 233 GLU F O 1
ATOM 30905 N N . ALA G 1 234 ? 326.339 686.839 466.378 1.00 71.83 234 ALA F N 1
ATOM 30906 C CA . ALA G 1 234 ? 327.593 686.104 466.374 1.00 71.83 234 ALA F CA 1
ATOM 30907 C C . ALA G 1 234 ? 328.198 686.003 464.977 1.00 71.83 234 ALA F C 1
ATOM 30908 O O . ALA G 1 234 ? 327.535 685.647 464.016 1.00 71.83 234 ALA F O 1
ATOM 30915 N N . VAL G 1 235 ? 329.497 686.228 464.871 1.00 71.24 235 VAL F N 1
ATOM 30916 C CA . VAL G 1 235 ? 330.303 685.885 463.700 1.00 71.24 235 VAL F CA 1
ATOM 30917 C C . VAL G 1 235 ? 330.619 684.394 463.693 1.00 71.24 235 VAL F C 1
ATOM 30918 O O . VAL G 1 235 ? 330.486 683.736 462.671 1.00 71.24 235 VAL F O 1
ATOM 30931 N N . LEU G 1 236 ? 331.008 683.836 464.836 1.00 69.27 236 LEU F N 1
ATOM 30932 C CA . LEU G 1 236 ? 331.342 682.425 464.980 1.00 69.27 236 LEU F CA 1
ATOM 30933 C C . LEU G 1 236 ? 331.088 681.966 466.413 1.00 69.27 236 LEU F C 1
ATOM 30934 O O . LEU G 1 236 ? 331.299 682.738 467.337 1.00 69.27 236 LEU F O 1
ATOM 30950 N N . LEU G 1 237 ? 330.673 680.720 466.590 1.00 68.23 237 LEU F N 1
ATOM 30951 C CA . LEU G 1 237 ? 330.539 680.020 467.868 1.00 68.23 237 LEU F CA 1
ATOM 30952 C C . LEU G 1 237 ? 331.443 678.796 467.841 1.00 68.23 237 LEU F C 1
ATOM 30953 O O . LEU G 1 237 ? 331.338 678.007 466.917 1.00 68.23 237 LEU F O 1
ATOM 30969 N N . ALA G 1 238 ? 332.293 678.600 468.837 1.00 68.31 238 ALA F N 1
ATOM 30970 C CA . ALA G 1 238 ? 333.166 677.434 468.948 1.00 68.31 238 ALA F CA 1
ATOM 30971 C C . ALA G 1 238 ? 333.053 676.793 470.328 1.00 68.31 238 ALA F C 1
ATOM 30972 O O . ALA G 1 238 ? 332.836 677.501 471.303 1.00 68.31 238 ALA F O 1
ATOM 30979 N N . GLY G 1 239 ? 333.206 675.474 470.436 1.00 68.00 239 GLY F N 1
ATOM 30980 C CA . GLY G 1 239 ? 333.129 674.801 471.712 1.00 68.00 239 GLY F CA 1
ATOM 30981 C C . GLY G 1 239 ? 333.225 673.294 471.654 1.00 68.00 239 GLY F C 1
ATOM 30982 O O . GLY G 1 239 ? 333.748 672.730 470.696 1.00 68.00 239 GLY F O 1
ATOM 30986 N N . ASP G 1 240 ? 332.723 672.647 472.699 1.00 69.19 240 ASP F N 1
ATOM 30987 C CA . ASP G 1 240 ? 332.737 671.201 472.868 1.00 69.19 240 ASP F CA 1
ATOM 30988 C C . ASP G 1 240 ? 331.349 670.605 472.626 1.00 69.19 240 ASP F C 1
ATOM 30989 O O . ASP G 1 240 ? 330.460 670.709 473.468 1.00 69.19 240 ASP F O 1
ATOM 30998 N N . ARG G 1 241 ? 331.150 669.922 471.498 1.00 68.85 241 ARG F N 1
ATOM 30999 C CA . ARG G 1 241 ? 329.871 669.304 471.126 1.00 68.85 241 ARG F CA 1
ATOM 31000 C C . ARG G 1 241 ? 329.405 668.258 472.121 1.00 68.85 241 ARG F C 1
ATOM 31001 O O . ARG G 1 241 ? 328.216 668.014 472.233 1.00 68.85 241 ARG F O 1
ATOM 31022 N N . SER G 1 242 ? 330.323 667.635 472.851 1.00 68.52 242 SER F N 1
ATOM 31023 C CA . SER G 1 242 ? 329.983 666.574 473.800 1.00 68.52 242 SER F CA 1
ATOM 31024 C C . SER G 1 242 ? 329.168 667.096 474.984 1.00 68.52 242 SER F C 1
ATOM 31025 O O . SER G 1 242 ? 328.453 666.345 475.629 1.00 68.52 242 SER F O 1
ATOM 31033 N N . LYS G 1 243 ? 329.253 668.398 475.260 1.00 68.17 243 LYS F N 1
ATOM 31034 C CA . LYS G 1 243 ? 328.612 669.088 476.374 1.00 68.17 243 LYS F CA 1
ATOM 31035 C C . LYS G 1 243 ? 327.216 669.620 476.059 1.00 68.17 243 LYS F C 1
ATOM 31036 O O . LYS G 1 243 ? 326.672 670.377 476.852 1.00 68.17 243 LYS F O 1
ATOM 31055 N N . VAL G 1 244 ? 326.614 669.249 474.937 1.00 68.31 244 VAL F N 1
ATOM 31056 C CA . VAL G 1 244 ? 325.218 669.540 474.600 1.00 68.31 244 VAL F CA 1
ATOM 31057 C C . VAL G 1 244 ? 324.509 668.234 474.336 1.00 68.31 244 VAL F C 1
ATOM 31058 O O . VAL G 1 244 ? 325.038 667.375 473.641 1.00 68.31 244 VAL F O 1
ATOM 31071 N N . LEU G 1 245 ? 323.311 668.089 474.873 1.00 70.00 245 LEU F N 1
ATOM 31072 C CA . LEU G 1 245 ? 322.463 666.939 474.658 1.00 70.00 245 LEU F CA 1
ATOM 31073 C C . LEU G 1 245 ? 321.125 667.377 474.084 1.00 70.00 245 LEU F C 1
ATOM 31074 O O . LEU G 1 245 ? 320.444 668.213 474.663 1.00 70.00 245 LEU F O 1
ATOM 31090 N N . LEU G 1 246 ? 320.738 666.792 472.961 1.00 70.05 246 LEU F N 1
ATOM 31091 C CA . LEU G 1 246 ? 319.389 666.890 472.434 1.00 70.05 246 LEU F CA 1
ATOM 31092 C C . LEU G 1 246 ? 318.594 665.636 472.781 1.00 70.05 246 LEU F C 1
ATOM 31093 O O . LEU G 1 246 ? 319.124 664.537 472.855 1.00 70.05 246 LEU F O 1
ATOM 31109 N N . GLY G 1 247 ? 317.297 665.775 472.970 1.00 69.78 247 GLY F N 1
ATOM 31110 C CA . GLY G 1 247 ? 316.391 664.644 473.069 1.00 69.78 247 GLY F CA 1
ATOM 31111 C C . GLY G 1 247 ? 315.407 664.654 471.924 1.00 69.78 247 GLY F C 1
ATOM 31112 O O . GLY G 1 247 ? 314.848 665.695 471.621 1.00 69.78 247 GLY F O 1
ATOM 31116 N N . ILE G 1 248 ? 315.154 663.513 471.307 1.00 70.87 248 ILE F N 1
ATOM 31117 C CA . ILE G 1 248 ? 314.059 663.352 470.353 1.00 70.87 248 ILE F CA 1
ATOM 31118 C C . ILE G 1 248 ? 312.960 662.576 471.044 1.00 70.87 248 ILE F C 1
ATOM 31119 O O . ILE G 1 248 ? 313.116 661.390 471.326 1.00 70.87 248 ILE F O 1
ATOM 31135 N N . ARG G 1 249 ? 311.856 663.258 471.341 1.00 70.18 249 ARG F N 1
ATOM 31136 C CA . ARG G 1 249 ? 310.695 662.630 471.965 1.00 70.18 249 ARG F CA 1
ATOM 31137 C C . ARG G 1 249 ? 309.779 661.993 470.940 1.00 70.18 249 ARG F C 1
ATOM 31138 O O . ARG G 1 249 ? 309.294 660.897 471.175 1.00 70.18 249 ARG F O 1
ATOM 31159 N N . GLU G 1 250 ? 309.531 662.677 469.835 1.00 72.81 250 GLU F N 1
ATOM 31160 C CA . GLU G 1 250 ? 308.665 662.206 468.763 1.00 72.81 250 GLU F CA 1
ATOM 31161 C C . GLU G 1 250 ? 309.091 662.841 467.440 1.00 72.81 250 GLU F C 1
ATOM 31162 O O . GLU G 1 250 ? 309.128 664.061 467.314 1.00 72.81 250 GLU F O 1
ATOM 31174 N N . ASP G 1 251 ? 309.404 662.012 466.451 1.00 74.02 251 ASP F N 1
ATOM 31175 C CA . ASP G 1 251 ? 309.739 662.450 465.094 1.00 74.02 251 ASP F CA 1
ATOM 31176 C C . ASP G 1 251 ? 308.580 663.186 464.405 1.00 74.02 251 ASP F C 1
ATOM 31177 O O . ASP G 1 251 ? 307.445 663.142 464.869 1.00 74.02 251 ASP F O 1
ATOM 31186 N N . VAL G 1 252 ? 308.835 663.848 463.276 1.00 69.76 252 VAL F N 1
ATOM 31187 C CA . VAL G 1 252 ? 307.818 664.642 462.574 1.00 69.76 252 VAL F CA 1
ATOM 31188 C C . VAL G 1 252 ? 306.588 663.800 462.242 1.00 69.76 252 VAL F C 1
ATOM 31189 O O . VAL G 1 252 ? 306.681 662.793 461.549 1.00 69.76 252 VAL F O 1
ATOM 31202 N N . GLN G 1 253 ? 305.430 664.255 462.703 1.00 69.96 253 GLN F N 1
ATOM 31203 C CA . GLN G 1 253 ? 304.121 663.734 462.353 1.00 69.96 253 GLN F CA 1
ATOM 31204 C C . GLN G 1 253 ? 303.385 664.748 461.492 1.00 69.96 253 GLN F C 1
ATOM 31205 O O . GLN G 1 253 ? 303.423 665.946 461.779 1.00 69.96 253 GLN F O 1
ATOM 31219 N N . VAL G 1 254 ? 302.681 664.272 460.469 1.00 68.33 254 VAL F N 1
ATOM 31220 C CA . VAL G 1 254 ? 301.860 665.107 459.592 1.00 68.33 254 VAL F CA 1
ATOM 31221 C C . VAL G 1 254 ? 300.452 664.538 459.507 1.00 68.33 254 VAL F C 1
ATOM 31222 O O . VAL G 1 254 ? 300.293 663.343 459.274 1.00 68.33 254 VAL F O 1
ATOM 31235 N N . LYS G 1 255 ? 299.428 665.377 459.652 1.00 68.10 255 LYS F N 1
ATOM 31236 C CA . LYS G 1 255 ? 298.015 665.006 459.506 1.00 68.10 255 LYS F CA 1
ATOM 31237 C C . LYS G 1 255 ? 297.298 665.904 458.508 1.00 68.10 255 LYS F C 1
ATOM 31238 O O . LYS G 1 255 ? 297.381 667.120 458.621 1.00 68.10 255 LYS F O 1
ATOM 31257 N N . LEU G 1 256 ? 296.560 665.328 457.565 1.00 68.00 256 LEU F N 1
ATOM 31258 C CA . LEU G 1 256 ? 295.646 666.079 456.707 1.00 68.00 256 LEU F CA 1
ATOM 31259 C C . LEU G 1 256 ? 294.368 666.406 457.482 1.00 68.00 256 LEU F C 1
ATOM 31260 O O . LEU G 1 256 ? 293.661 665.512 457.932 1.00 68.00 256 LEU F O 1
ATOM 31276 N N . LEU G 1 257 ? 294.075 667.686 457.652 1.00 68.88 257 LEU F N 1
ATOM 31277 C CA . LEU G 1 257 ? 292.875 668.203 458.290 1.00 68.88 257 LEU F CA 1
ATOM 31278 C C . LEU G 1 257 ? 291.882 668.611 457.204 1.00 68.88 257 LEU F C 1
ATOM 31279 O O . LEU G 1 257 ? 292.229 669.356 456.292 1.00 68.88 257 LEU F O 1
ATOM 31295 N N . THR G 1 258 ? 290.631 668.188 457.342 1.00 71.15 258 THR F N 1
ATOM 31296 C CA . THR G 1 258 ? 289.563 668.500 456.378 1.00 71.15 258 THR F CA 1
ATOM 31297 C C . THR G 1 258 ? 288.283 669.027 457.026 1.00 71.15 258 THR F C 1
ATOM 31298 O O . THR G 1 258 ? 287.547 669.749 456.382 1.00 71.15 258 THR F O 1
ATOM 31309 N N . GLU G 1 259 ? 288.018 668.732 458.299 1.00 72.45 259 GLU F N 1
ATOM 31310 C CA . GLU G 1 259 ? 286.820 669.189 459.017 1.00 72.45 259 GLU F CA 1
ATOM 31311 C C . GLU G 1 259 ? 287.089 670.224 460.116 1.00 72.45 259 GLU F C 1
ATOM 31312 O O . GLU G 1 259 ? 286.153 670.890 460.543 1.00 72.45 259 GLU F O 1
ATOM 31324 N N . ALA G 1 260 ? 288.327 670.369 460.592 1.00 71.13 260 ALA F N 1
ATOM 31325 C CA . ALA G 1 260 ? 288.677 671.144 461.771 1.00 71.13 260 ALA F CA 1
ATOM 31326 C C . ALA G 1 260 ? 288.384 672.644 461.644 1.00 71.13 260 ALA F C 1
ATOM 31327 O O . ALA G 1 260 ? 288.315 673.197 460.550 1.00 71.13 260 ALA F O 1
ATOM 31334 N N . THR G 1 261 ? 288.280 673.324 462.777 1.00 72.75 261 THR F N 1
ATOM 31335 C CA . THR G 1 261 ? 288.250 674.784 462.854 1.00 72.75 261 THR F CA 1
ATOM 31336 C C . THR G 1 261 ? 289.620 675.299 463.243 1.00 72.75 261 THR F C 1
ATOM 31337 O O . THR G 1 261 ? 290.131 674.957 464.303 1.00 72.75 261 THR F O 1
ATOM 31348 N N . ILE G 1 262 ? 290.205 676.131 462.395 1.00 71.88 262 ILE F N 1
ATOM 31349 C CA . ILE G 1 262 ? 291.570 676.625 462.503 1.00 71.88 262 ILE F CA 1
ATOM 31350 C C . ILE G 1 262 ? 291.523 678.142 462.567 1.00 71.88 262 ILE F C 1
ATOM 31351 O O . ILE G 1 262 ? 290.960 678.778 461.686 1.00 71.88 262 ILE F O 1
ATOM 31367 N N . GLY G 1 263 ? 292.086 678.747 463.608 1.00 74.91 263 GLY F N 1
ATOM 31368 C CA . GLY G 1 263 ? 291.944 680.185 463.819 1.00 74.91 263 GLY F CA 1
ATOM 31369 C C . GLY G 1 263 ? 290.472 680.576 463.950 1.00 74.91 263 GLY F C 1
ATOM 31370 O O . GLY G 1 263 ? 289.768 680.071 464.824 1.00 74.91 263 GLY F O 1
ATOM 31374 N N . GLY G 1 264 ? 289.991 681.445 463.069 1.00 75.78 264 GLY F N 1
ATOM 31375 C CA . GLY G 1 264 ? 288.593 681.851 463.015 1.00 75.78 264 GLY F CA 1
ATOM 31376 C C . GLY G 1 264 ? 287.665 680.986 462.165 1.00 75.78 264 GLY F C 1
ATOM 31377 O O . GLY G 1 264 ? 286.459 681.228 462.183 1.00 75.78 264 GLY F O 1
ATOM 31381 N N . ILE G 1 265 ? 288.174 680.025 461.386 1.00 72.85 265 ILE F N 1
ATOM 31382 C CA . ILE G 1 265 ? 287.444 679.460 460.234 1.00 72.85 265 ILE F CA 1
ATOM 31383 C C . ILE G 1 265 ? 287.347 677.936 460.241 1.00 72.85 265 ILE F C 1
ATOM 31384 O O . ILE G 1 265 ? 288.293 677.236 460.572 1.00 72.85 265 ILE F O 1
ATOM 31400 N N . ASN G 1 266 ? 286.188 677.401 459.847 1.00 72.25 266 ASN F N 1
ATOM 31401 C CA . ASN G 1 266 ? 286.007 675.963 459.693 1.00 72.25 266 ASN F CA 1
ATOM 31402 C C . ASN G 1 266 ? 286.401 675.497 458.290 1.00 72.25 266 ASN F C 1
ATOM 31403 O O . ASN G 1 266 ? 285.850 675.961 457.301 1.00 72.25 266 ASN F O 1
ATOM 31414 N N . LEU G 1 267 ? 287.327 674.546 458.194 1.00 70.34 267 LEU F N 1
ATOM 31415 C CA . LEU G 1 267 ? 287.865 674.097 456.919 1.00 70.34 267 LEU F CA 1
ATOM 31416 C C . LEU G 1 267 ? 286.791 673.504 455.992 1.00 70.34 267 LEU F C 1
ATOM 31417 O O . LEU G 1 267 ? 286.768 673.836 454.813 1.00 70.34 267 LEU F O 1
ATOM 31433 N N . ALA G 1 268 ? 285.892 672.652 456.490 1.00 70.20 268 ALA F N 1
ATOM 31434 C CA . ALA G 1 268 ? 284.914 672.000 455.625 1.00 70.20 268 ALA F CA 1
ATOM 31435 C C . ALA G 1 268 ? 283.916 673.006 455.046 1.00 70.20 268 ALA F C 1
ATOM 31436 O O . ALA G 1 268 ? 283.622 672.973 453.856 1.00 70.20 268 ALA F O 1
ATOM 31443 N N . GLU G 1 269 ? 283.444 673.922 455.879 1.00 71.68 269 GLU F N 1
ATOM 31444 C CA . GLU G 1 269 ? 282.549 675.018 455.528 1.00 71.68 269 GLU F CA 1
ATOM 31445 C C . GLU G 1 269 ? 283.167 676.012 454.533 1.00 71.68 269 GLU F C 1
ATOM 31446 O O . GLU G 1 269 ? 282.469 676.561 453.686 1.00 71.68 269 GLU F O 1
ATOM 31458 N N . LYS G 1 270 ? 284.480 676.244 454.605 1.00 70.78 270 LYS F N 1
ATOM 31459 C CA . LYS G 1 270 ? 285.234 677.059 453.649 1.00 70.78 270 LYS F CA 1
ATOM 31460 C C . LYS G 1 270 ? 285.705 676.314 452.403 1.00 70.78 270 LYS F C 1
ATOM 31461 O O . LYS G 1 270 ? 286.315 676.926 451.540 1.00 70.78 270 LYS F O 1
ATOM 31480 N N . ASP G 1 271 ? 285.445 675.019 452.275 1.00 69.11 271 ASP F N 1
ATOM 31481 C CA . ASP G 1 271 ? 286.013 674.185 451.216 1.00 69.11 271 ASP F CA 1
ATOM 31482 C C . ASP G 1 271 ? 287.545 674.251 451.178 1.00 69.11 271 ASP F C 1
ATOM 31483 O O . ASP G 1 271 ? 288.172 674.345 450.129 1.00 69.11 271 ASP F O 1
ATOM 31492 N N . MET G 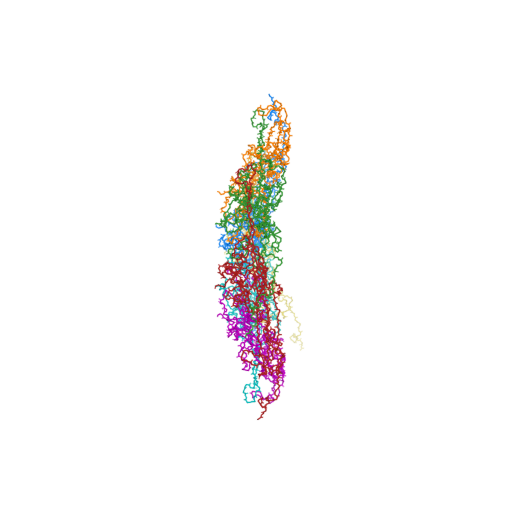1 272 ? 288.167 674.220 452.348 1.00 69.06 272 MET F N 1
ATOM 31493 C CA . MET G 1 272 ? 289.605 674.221 452.541 1.00 69.06 272 MET F CA 1
ATOM 31494 C C . MET G 1 272 ? 290.062 672.907 453.157 1.00 69.06 272 MET F C 1
ATOM 31495 O O . MET G 1 272 ? 289.296 672.167 453.766 1.00 69.06 272 MET F O 1
ATOM 31509 N N . VAL G 1 273 ? 291.350 672.647 453.043 1.00 69.45 273 VAL F N 1
ATOM 31510 C CA . VAL G 1 273 ? 292.052 671.592 453.760 1.00 69.45 273 VAL F CA 1
ATOM 31511 C C . VAL G 1 273 ? 293.357 672.153 454.305 1.00 69.45 273 VAL F C 1
ATOM 31512 O O . VAL G 1 273 ? 293.791 673.227 453.904 1.00 69.45 273 VAL F O 1
ATOM 31525 N N . ALA G 1 274 ? 293.988 671.464 455.240 1.00 68.75 274 ALA F N 1
ATOM 31526 C CA . ALA G 1 274 ? 295.261 671.889 455.791 1.00 68.75 274 ALA F CA 1
ATOM 31527 C C . ALA G 1 274 ? 296.145 670.706 456.138 1.00 68.75 274 ALA F C 1
ATOM 31528 O O . ALA G 1 274 ? 295.636 669.664 456.511 1.00 68.75 274 ALA F O 1
ATOM 31535 N N . LEU G 1 275 ? 297.458 670.869 456.110 1.00 68.49 275 LEU F N 1
ATOM 31536 C CA . LEU G 1 275 ? 298.366 669.940 456.773 1.00 68.49 275 LEU F CA 1
ATOM 31537 C C . LEU G 1 275 ? 298.756 670.485 458.139 1.00 68.49 275 LEU F C 1
ATOM 31538 O O . LEU G 1 275 ? 299.121 671.645 458.249 1.00 68.49 275 LEU F O 1
ATOM 31554 N N . ARG G 1 276 ? 298.715 669.642 459.161 1.00 67.78 276 ARG F N 1
ATOM 31555 C CA . ARG G 1 276 ? 299.224 669.902 460.502 1.00 67.78 276 ARG F CA 1
ATOM 31556 C C . ARG G 1 276 ? 300.537 669.169 460.654 1.00 67.78 276 ARG F C 1
ATOM 31557 O O . ARG G 1 276 ? 300.557 667.959 460.518 1.00 67.78 276 ARG F O 1
ATOM 31578 N N . PHE G 1 277 ? 301.604 669.883 460.956 1.00 67.71 277 PHE F N 1
ATOM 31579 C CA . PHE G 1 277 ? 302.932 669.335 461.207 1.00 67.71 277 PHE F CA 1
ATOM 31580 C C . PHE G 1 277 ? 303.293 669.494 462.680 1.00 67.71 277 PHE F C 1
ATOM 31581 O O . PHE G 1 277 ? 303.101 670.580 463.222 1.00 67.71 277 PHE F O 1
ATOM 31598 N N . LYS G 1 278 ? 303.834 668.465 463.330 1.00 68.17 278 LYS F N 1
ATOM 31599 C CA . LYS G 1 278 ? 304.357 668.566 464.703 1.00 68.17 278 LYS F CA 1
ATOM 31600 C C . LYS G 1 278 ? 305.574 667.684 464.971 1.00 68.17 278 LYS F C 1
ATOM 31601 O O . LYS G 1 278 ? 305.732 666.637 464.364 1.00 68.17 278 LYS F O 1
ATOM 31620 N N . PHE G 1 279 ? 306.431 668.118 465.881 1.00 68.60 279 PHE F N 1
ATOM 31621 C CA . PHE G 1 279 ? 307.710 667.493 466.227 1.00 68.60 279 PHE F CA 1
ATOM 31622 C C . PHE G 1 279 ? 308.076 667.777 467.687 1.00 68.60 279 PHE F C 1
ATOM 31623 O O . PHE G 1 279 ? 307.956 668.920 468.118 1.00 68.60 279 PHE F O 1
ATOM 31640 N N . ARG G 1 280 ? 308.494 666.776 468.472 1.00 68.83 280 ARG F N 1
ATOM 31641 C CA . ARG G 1 280 ? 308.805 666.962 469.906 1.00 68.83 280 ARG F CA 1
ATOM 31642 C C . ARG G 1 280 ? 310.267 666.699 470.196 1.00 68.83 280 ARG F C 1
ATOM 31643 O O . ARG G 1 280 ? 310.777 665.619 469.916 1.00 68.83 280 ARG F O 1
ATOM 31664 N N . VAL G 1 281 ? 310.924 667.667 470.809 1.00 68.14 281 VAL F N 1
ATOM 31665 C CA . VAL G 1 281 ? 312.378 667.752 470.914 1.00 68.14 281 VAL F CA 1
ATOM 31666 C C . VAL G 1 281 ? 312.777 668.413 472.228 1.00 68.14 281 VAL F C 1
ATOM 31667 O O . VAL G 1 281 ? 312.003 669.165 472.800 1.00 68.14 281 VAL F O 1
ATOM 31680 N N . ALA G 1 282 ? 313.967 668.147 472.738 1.00 68.52 282 ALA F N 1
ATOM 31681 C CA . ALA G 1 282 ? 314.484 668.710 473.982 1.00 68.52 282 ALA F CA 1
ATOM 31682 C C . ALA G 1 282 ? 315.932 669.168 473.825 1.00 68.52 282 ALA F C 1
ATOM 31683 O O . ALA G 1 282 ? 316.678 668.576 473.057 1.00 68.52 282 ALA F O 1
ATOM 31690 N N . TYR G 1 283 ? 316.359 670.162 474.591 1.00 67.72 283 TYR F N 1
ATOM 31691 C CA . TYR G 1 283 ? 317.739 670.634 474.636 1.00 67.72 283 TYR F CA 1
ATOM 31692 C C . TYR G 1 283 ? 318.203 670.855 476.070 1.00 67.72 283 TYR F C 1
ATOM 31693 O O . TYR G 1 283 ? 317.470 671.398 476.891 1.00 67.72 283 TYR F O 1
ATOM 31711 N N . SER G 1 284 ? 319.438 670.471 476.370 1.00 69.04 284 SER F N 1
ATOM 31712 C CA . SER G 1 284 ? 320.137 670.894 477.573 1.00 69.04 284 SER F CA 1
ATOM 31713 C C . SER G 1 284 ? 321.651 670.941 477.366 1.00 69.04 284 SER F C 1
ATOM 31714 O O . SER G 1 284 ? 322.216 670.157 476.609 1.00 69.04 284 SER F O 1
ATOM 31722 N N . THR G 1 285 ? 322.339 671.827 478.076 1.00 69.35 285 THR F N 1
ATOM 31723 C CA . THR G 1 285 ? 323.786 671.733 478.251 1.00 69.35 285 THR F CA 1
ATOM 31724 C C . THR G 1 285 ? 324.098 670.678 479.309 1.00 69.35 285 THR F C 1
ATOM 31725 O O . THR G 1 285 ? 323.576 670.686 480.418 1.00 69.35 285 THR F O 1
ATOM 31736 N N . ALA G 1 286 ? 324.966 669.744 478.965 1.00 68.30 286 ALA F N 1
ATOM 31737 C CA . ALA G 1 286 ? 325.315 668.571 479.742 1.00 68.30 286 ALA F CA 1
ATOM 31738 C C . ALA G 1 286 ? 326.788 668.646 480.161 1.00 68.30 286 ALA F C 1
ATOM 31739 O O . ALA G 1 286 ? 327.625 667.898 479.666 1.00 68.30 286 ALA F O 1
ATOM 31746 N N . PHE G 1 287 ? 327.126 669.568 481.057 1.00 67.50 287 PHE F N 1
ATOM 31747 C CA . PHE G 1 287 ? 328.473 669.681 481.611 1.00 67.50 287 PHE F CA 1
ATOM 31748 C C . PHE G 1 287 ? 328.463 669.991 483.104 1.00 67.50 287 PHE F C 1
ATOM 31749 O O . PHE G 1 287 ? 327.570 670.652 483.620 1.00 67.50 287 PHE F O 1
ATOM 31766 N N . SER G 1 288 ? 329.492 669.513 483.791 1.00 68.94 288 SER F N 1
ATOM 31767 C CA . SER G 1 288 ? 329.749 669.776 485.201 1.00 68.94 288 SER F CA 1
ATOM 31768 C C . SER G 1 288 ? 330.846 670.822 485.331 1.00 68.94 288 SER F C 1
ATOM 31769 O O . SER G 1 288 ? 331.840 670.766 484.621 1.00 68.94 288 SER F O 1
ATOM 31777 N N . THR G 1 289 ? 330.697 671.758 486.258 1.00 72.46 289 THR F N 1
ATOM 31778 C CA . THR G 1 289 ? 331.773 672.676 486.652 1.00 72.46 289 THR F CA 1
ATOM 31779 C C . THR G 1 289 ? 332.274 672.415 488.084 1.00 72.46 289 THR F C 1
ATOM 31780 O O . THR G 1 289 ? 332.696 673.307 488.803 1.00 72.46 289 THR F O 1
ATOM 31791 N N . ALA G 1 290 ? 332.240 671.162 488.535 1.00 71.04 290 ALA F N 1
ATOM 31792 C CA . ALA G 1 290 ? 332.841 670.764 489.806 1.00 71.04 290 ALA F CA 1
ATOM 31793 C C . ALA G 1 290 ? 334.354 671.060 489.827 1.00 71.04 290 ALA F C 1
ATOM 31794 O O . ALA G 1 290 ? 335.073 670.757 488.882 1.00 71.04 290 ALA F O 1
ATOM 31801 N N . GLY G 1 291 ? 334.843 671.699 490.890 1.00 73.99 291 GLY F N 1
ATOM 31802 C CA . GLY G 1 291 ? 336.236 672.150 491.026 1.00 73.99 291 GLY F CA 1
ATOM 31803 C C . GLY G 1 291 ? 336.624 673.400 490.227 1.00 73.99 291 GLY F C 1
ATOM 31804 O O . GLY G 1 291 ? 337.685 673.968 490.473 1.00 73.99 291 GLY F O 1
ATOM 31808 N N . GLY G 1 292 ? 335.783 673.839 489.292 1.00 75.64 292 GLY F N 1
ATOM 31809 C CA . GLY G 1 292 ? 335.970 675.040 488.488 1.00 75.64 292 GLY F CA 1
ATOM 31810 C C . GLY G 1 292 ? 335.289 676.269 489.055 1.00 75.64 292 GLY F C 1
ATOM 31811 O O . GLY G 1 292 ? 334.855 676.290 490.202 1.00 75.64 292 GLY F O 1
ATOM 31815 N N . GLU G 1 293 ? 335.197 677.314 488.244 1.00 77.44 293 GLU F N 1
ATOM 31816 C CA . GLU G 1 293 ? 334.338 678.458 488.532 1.00 77.44 293 GLU F CA 1
ATOM 31817 C C . GLU G 1 293 ? 332.923 678.178 488.028 1.00 77.44 293 GLU F C 1
ATOM 31818 O O . GLU G 1 293 ? 332.715 677.517 487.014 1.00 77.44 293 GLU F O 1
ATOM 31830 N N . VAL G 1 294 ? 331.914 678.730 488.695 1.00 76.30 294 VAL F N 1
ATOM 31831 C CA . VAL G 1 294 ? 330.516 678.568 488.274 1.00 76.30 294 VAL F CA 1
ATOM 31832 C C . VAL G 1 294 ? 330.243 679.132 486.867 1.00 76.30 294 VAL F C 1
ATOM 31833 O O . VAL G 1 294 ? 329.324 678.699 486.181 1.00 76.30 294 VAL F O 1
ATOM 31846 N N . THR G 1 295 ? 331.084 680.055 486.405 1.00 76.03 295 THR F N 1
ATOM 31847 C CA . THR G 1 295 ? 331.056 680.675 485.080 1.00 76.03 295 THR F CA 1
ATOM 31848 C C . THR G 1 295 ? 331.940 679.993 484.023 1.00 76.03 295 THR F C 1
ATOM 31849 O O . THR G 1 295 ? 332.043 680.505 482.917 1.00 76.03 295 THR F O 1
ATOM 31860 N N . ASP G 1 296 ? 332.574 678.849 484.282 1.00 73.96 296 ASP F N 1
ATOM 31861 C CA . ASP G 1 296 ? 333.247 678.090 483.212 1.00 73.96 296 ASP F CA 1
ATOM 31862 C C . ASP G 1 296 ? 332.217 677.574 482.202 1.00 73.96 296 ASP F C 1
ATOM 31863 O O . ASP G 1 296 ? 331.210 676.997 482.602 1.00 73.96 296 ASP F O 1
ATOM 31872 N N . TYR G 1 297 ? 332.440 677.754 480.902 1.00 68.78 297 TYR F N 1
ATOM 31873 C CA . TYR G 1 297 ? 331.467 677.436 479.857 1.00 68.78 297 TYR F CA 1
ATOM 31874 C C . TYR G 1 297 ? 332.100 676.728 478.650 1.00 68.78 297 TYR F C 1
ATOM 31875 O O . TYR G 1 297 ? 333.122 677.179 478.160 1.00 68.78 297 TYR F O 1
ATOM 31893 N N . PRO G 1 298 ? 331.507 675.657 478.096 1.00 67.88 298 PRO F N 1
ATOM 31894 C CA . PRO G 1 298 ? 332.092 674.889 476.997 1.00 67.88 298 PRO F CA 1
ATOM 31895 C C . PRO G 1 298 ? 332.038 675.549 475.608 1.00 67.88 298 PRO F C 1
ATOM 31896 O O . PRO G 1 298 ? 332.403 674.903 474.634 1.00 67.88 298 PRO F O 1
ATOM 31907 N N . PHE G 1 299 ? 331.611 676.806 475.487 1.00 67.71 299 PHE F N 1
ATOM 31908 C CA . PHE G 1 299 ? 331.560 677.547 474.229 1.00 67.71 299 PHE F CA 1
ATOM 31909 C C . PHE G 1 299 ? 332.053 678.978 474.379 1.00 67.71 299 PHE F C 1
ATOM 31910 O O . PHE G 1 299 ? 332.036 679.555 475.463 1.00 67.71 299 PHE F O 1
ATOM 31927 N N . ALA G 1 300 ? 332.447 679.564 473.259 1.00 68.02 300 ALA F N 1
ATOM 31928 C CA . ALA G 1 300 ? 332.847 680.945 473.101 1.00 68.02 300 ALA F CA 1
ATOM 31929 C C . ALA G 1 300 ? 332.364 681.496 471.762 1.00 68.02 300 ALA F C 1
ATOM 31930 O O . ALA G 1 300 ? 332.195 680.751 470.802 1.00 68.02 300 ALA F O 1
ATOM 31937 N N . VAL G 1 301 ? 332.180 682.810 471.692 1.00 68.64 301 VAL F N 1
ATOM 31938 C CA . VAL G 1 301 ? 331.713 683.493 470.486 1.00 68.64 301 VAL F CA 1
ATOM 31939 C C . VAL G 1 301 ? 332.597 684.650 470.079 1.00 68.64 301 VAL F C 1
ATOM 31940 O O . VAL G 1 301 ? 333.139 685.360 470.917 1.00 68.64 301 VAL F O 1
ATOM 31953 N N . ILE G 1 302 ? 332.687 684.871 468.773 1.00 70.19 302 ILE F N 1
ATOM 31954 C CA . ILE G 1 302 ? 333.103 686.145 468.216 1.00 70.19 302 ILE F CA 1
ATOM 31955 C C . ILE G 1 302 ? 331.830 686.942 467.954 1.00 70.19 302 ILE F C 1
ATOM 31956 O O . ILE G 1 302 ? 330.981 686.490 467.202 1.00 70.19 302 ILE F O 1
ATOM 31972 N N . THR G 1 303 ? 331.658 688.103 468.560 1.00 71.98 303 THR F N 1
ATOM 31973 C CA . THR G 1 303 ? 330.522 688.998 468.292 1.00 71.98 303 THR F CA 1
ATOM 31974 C C . THR G 1 303 ? 330.878 689.998 467.191 1.00 71.98 303 THR F C 1
ATOM 31975 O O . THR G 1 303 ? 332.059 690.212 466.943 1.00 71.98 303 THR F O 1
ATOM 31986 N N . PRO G 1 304 ? 329.918 690.598 466.469 1.00 74.86 304 PRO F N 1
ATOM 31987 C CA . PRO G 1 304 ? 330.226 691.479 465.351 1.00 74.86 304 PRO F CA 1
ATOM 31988 C C . PRO G 1 304 ? 330.979 692.745 465.759 1.00 74.86 304 PRO F C 1
ATOM 31989 O O . PRO G 1 304 ? 330.862 693.251 466.871 1.00 74.86 304 PRO F O 1
ATOM 32000 N N . ASP G 1 305 ? 331.732 693.293 464.818 1.00 78.54 305 ASP F N 1
ATOM 32001 C CA . ASP G 1 305 ? 332.595 694.457 465.001 1.00 78.54 305 ASP F CA 1
ATOM 32002 C C . ASP G 1 305 ? 331.838 695.695 465.507 1.00 78.54 305 ASP F C 1
ATOM 32003 O O . ASP G 1 305 ? 330.812 696.100 464.949 1.00 78.54 305 ASP F O 1
#

Organism: NCBI:txid2713266

Radius of gyration: 56.94 Å; Cα contacts (8 Å, |Δi|>4): 4734; chains: 7; bounding box: 207×63×156 Å

B-factor: mean 71.31, std 4.69, range [62.62, 107.16]